Protein AF-0000000066905553 (afdb_homodimer)

pLDDT: mean 80.21, std 18.86, range [17.53, 97.38]

Structure (mmCIF, N/CA/C/O backbone):
data_AF-0000000066905553-model_v1
#
loop_
_entity.id
_entity.type
_entity.pdbx_description
1 polymer 'WD40 domain containing protein'
#
loop_
_atom_site.group_PDB
_atom_site.id
_atom_site.type_symbol
_atom_site.label_atom_id
_atom_site.label_alt_id
_atom_site.label_comp_id
_atom_site.label_asym_id
_atom_site.label_entity_id
_atom_site.label_seq_id
_atom_site.pdbx_PDB_ins_code
_atom_site.Cartn_x
_atom_site.Cartn_y
_atom_site.Cartn_z
_atom_site.occupancy
_atom_site.B_iso_or_equiv
_atom_site.auth_seq_id
_atom_site.auth_comp_id
_atom_site.auth_asym_id
_atom_site.auth_atom_id
_atom_site.pdbx_PDB_model_num
ATOM 1 N N . MET A 1 1 ? 12.062 -61.875 -35.531 1 79.12 1 MET A N 1
ATOM 2 C CA . MET A 1 1 ? 11.742 -60.438 -35.594 1 79.12 1 MET A CA 1
ATOM 3 C C . MET A 1 1 ? 12.578 -59.656 -34.594 1 79.12 1 MET A C 1
ATOM 5 O O . MET A 1 1 ? 12.805 -60.094 -33.469 1 79.12 1 MET A O 1
ATOM 9 N N . PRO A 1 2 ? 13.055 -58.531 -35.031 1 81.12 2 PRO A N 1
ATOM 10 C CA . PRO A 1 2 ? 13.914 -57.719 -34.156 1 81.12 2 PRO A CA 1
ATOM 11 C C . PRO A 1 2 ? 13.195 -57.219 -32.906 1 81.12 2 PRO A C 1
ATOM 13 O O . PRO A 1 2 ? 12.023 -56.812 -32.969 1 81.12 2 PRO A O 1
ATOM 16 N N . LYS A 1 3 ? 13.742 -57.344 -31.781 1 88.19 3 LYS A N 1
ATOM 17 C CA . LYS A 1 3 ? 13.195 -56.938 -30.5 1 88.19 3 LYS A CA 1
ATOM 18 C C . LYS A 1 3 ? 14.297 -56.844 -29.438 1 88.19 3 LYS A C 1
ATOM 20 O O . LYS A 1 3 ? 15.398 -57.344 -29.641 1 88.19 3 LYS A O 1
ATOM 25 N N . ALA A 1 4 ? 14.047 -56.125 -28.531 1 88.38 4 ALA A N 1
ATOM 26 C CA . ALA A 1 4 ? 14.977 -56.031 -27.406 1 88.38 4 ALA A CA 1
ATOM 27 C C . ALA A 1 4 ? 14.305 -56.469 -26.109 1 88.38 4 ALA A C 1
ATOM 29 O O . ALA A 1 4 ? 13.141 -56.125 -25.859 1 88.38 4 ALA A O 1
ATOM 30 N N . ILE A 1 5 ? 14.891 -57.25 -25.406 1 88.31 5 ILE A N 1
ATOM 31 C CA . ILE A 1 5 ? 14.406 -57.656 -24.094 1 88.31 5 ILE A CA 1
ATOM 32 C C . ILE A 1 5 ? 15.109 -56.812 -23.016 1 88.31 5 ILE A C 1
ATOM 34 O O . ILE A 1 5 ? 16.344 -56.844 -22.922 1 88.31 5 ILE A O 1
ATOM 38 N N . GLY A 1 6 ? 14.32 -56.156 -22.281 1 85.56 6 GLY A N 1
ATOM 39 C CA . GLY A 1 6 ? 14.859 -55.25 -21.297 1 85.56 6 GLY A CA 1
ATOM 40 C C . GLY A 1 6 ? 15.305 -55.906 -20.016 1 85.56 6 GLY A C 1
ATOM 41 O O . GLY A 1 6 ? 14.961 -57.062 -19.75 1 85.56 6 GLY A O 1
ATOM 42 N N . GLY A 1 7 ? 16.094 -55.125 -19.25 1 86.06 7 GLY A N 1
ATOM 43 C CA . GLY A 1 7 ? 16.562 -55.562 -17.938 1 86.06 7 GLY A CA 1
ATOM 44 C C . GLY A 1 7 ? 16.406 -54.5 -16.859 1 86.06 7 GLY A C 1
ATOM 45 O O . GLY A 1 7 ? 15.32 -53.938 -16.719 1 86.06 7 GLY A O 1
ATOM 46 N N . PHE A 1 8 ? 17.469 -54.219 -16.125 1 86 8 PHE A N 1
ATOM 47 C CA . PHE A 1 8 ? 17.453 -53.25 -15.047 1 86 8 PHE A CA 1
ATOM 48 C C . PHE A 1 8 ? 17.25 -51.844 -15.586 1 86 8 PHE A C 1
ATOM 50 O O . PHE A 1 8 ? 17.766 -51.5 -16.656 1 86 8 PHE A O 1
ATOM 57 N N . LEU A 1 9 ? 16.453 -51.094 -14.898 1 89.75 9 LEU A N 1
ATOM 58 C CA . LEU A 1 9 ? 16.156 -49.719 -15.32 1 89.75 9 LEU A CA 1
ATOM 59 C C . LEU A 1 9 ? 17.141 -48.75 -14.719 1 89.75 9 LEU A C 1
ATOM 61 O O . LEU A 1 9 ? 17.766 -49.031 -13.695 1 89.75 9 LEU A O 1
ATOM 65 N N . SER A 1 10 ? 17.281 -47.625 -15.445 1 88.25 10 SER A N 1
ATOM 66 C CA . SER A 1 10 ? 18.094 -46.531 -14.945 1 88.25 10 SER A CA 1
ATOM 67 C C . SER A 1 10 ? 17.297 -45.625 -14.016 1 88.25 10 SER A C 1
ATOM 69 O O . SER A 1 10 ? 16.062 -45.625 -14.039 1 88.25 10 SER A O 1
ATOM 71 N N . ASN A 1 11 ? 17.984 -44.844 -13.195 1 87.31 11 ASN A N 1
ATOM 72 C CA . ASN A 1 11 ? 17.328 -43.875 -12.305 1 87.31 11 ASN A CA 1
ATOM 73 C C . ASN A 1 11 ? 16.609 -42.781 -13.078 1 87.31 11 ASN A C 1
ATOM 75 O O . ASN A 1 11 ? 15.633 -42.219 -12.594 1 87.31 11 ASN A O 1
ATOM 79 N N . LEU A 1 12 ? 17.031 -42.5 -14.289 1 89.31 12 LEU A N 1
ATOM 80 C CA . LEU A 1 12 ? 16.422 -41.438 -15.094 1 89.31 12 LEU A CA 1
ATOM 81 C C . LEU A 1 12 ? 15.109 -41.938 -15.703 1 89.31 12 LEU A C 1
ATOM 83 O O . LEU A 1 12 ? 14.305 -41.125 -16.188 1 89.31 12 LEU A O 1
ATOM 87 N N . ASN A 1 13 ? 14.867 -43.25 -15.641 1 91.88 13 ASN A N 1
ATOM 88 C CA . ASN A 1 13 ? 13.617 -43.812 -16.156 1 91.88 13 ASN A CA 1
ATOM 89 C C . ASN A 1 13 ? 12.508 -43.781 -15.102 1 91.88 13 ASN A C 1
ATOM 91 O O . ASN A 1 13 ? 11.391 -44.219 -15.352 1 91.88 13 ASN A O 1
ATOM 95 N N . SER A 1 14 ? 12.805 -43.219 -14.031 1 90.69 14 SER A N 1
ATOM 96 C CA . SER A 1 14 ? 11.789 -43.125 -12.984 1 90.69 14 SER A CA 1
ATOM 97 C C . SER A 1 14 ? 10.633 -42.25 -13.406 1 90.69 14 SER A C 1
ATOM 99 O O . SER A 1 14 ? 10.852 -41.156 -13.945 1 90.69 14 SER A O 1
ATOM 101 N N . GLY A 1 15 ? 9.438 -42.75 -13.297 1 89.38 15 GLY A N 1
ATOM 102 C CA . GLY A 1 15 ? 8.258 -41.969 -13.617 1 89.38 15 GLY A CA 1
ATOM 103 C C . GLY A 1 15 ? 7.855 -42.062 -15.078 1 89.38 15 GLY A C 1
ATOM 104 O O . GLY A 1 15 ? 6.922 -41.406 -15.516 1 89.38 15 GLY A O 1
ATOM 105 N N . SER A 1 16 ? 8.508 -42.844 -15.867 1 93.31 16 SER A N 1
ATOM 106 C CA . SER A 1 16 ? 8.211 -42.969 -17.297 1 93.31 16 SER A CA 1
ATOM 107 C C . SER A 1 16 ? 7.27 -44.125 -17.547 1 93.31 16 SER A C 1
ATOM 109 O O . SER A 1 16 ? 7.574 -45 -18.359 1 93.31 16 SER A O 1
ATOM 111 N N . LEU A 1 17 ? 6.234 -44.312 -16.859 1 95.06 17 LEU A N 1
ATOM 112 C CA . LEU A 1 17 ? 5.254 -45.375 -17.031 1 95.06 17 LEU A CA 1
ATOM 113 C C . LEU A 1 17 ? 3.848 -44.812 -17.172 1 95.06 17 LEU A C 1
ATOM 115 O O . LEU A 1 17 ? 3.486 -43.844 -16.469 1 95.06 17 LEU A O 1
ATOM 119 N N . GLU A 1 18 ? 3.104 -45.469 -18.141 1 94.94 18 GLU A N 1
ATOM 120 C CA . GLU A 1 18 ? 1.691 -45.125 -18.25 1 94.94 18 GLU A CA 1
ATOM 121 C C . GLU A 1 18 ? 0.873 -46.312 -18.75 1 94.94 18 GLU A C 1
ATOM 123 O O . GLU A 1 18 ? 1.314 -47.062 -19.625 1 94.94 18 GLU A O 1
ATOM 128 N N . TRP A 1 19 ? -0.164 -46.469 -18.062 1 94.94 19 TRP A N 1
ATOM 129 C CA . TRP A 1 19 ? -1.174 -47.406 -18.5 1 94.94 19 TRP A CA 1
ATOM 130 C C . TRP A 1 19 ? -2.195 -46.75 -19.406 1 94.94 19 TRP A C 1
ATOM 132 O O . TRP A 1 19 ? -2.918 -45.844 -19 1 94.94 19 TRP A O 1
ATOM 142 N N . GLY A 1 20 ? -2.246 -47.156 -20.688 1 91.12 20 GLY A N 1
ATOM 143 C CA . GLY A 1 20 ? -3.156 -46.562 -21.656 1 91.12 20 GLY A CA 1
ATOM 144 C C . GLY A 1 20 ? -4.566 -47.125 -21.562 1 91.12 20 GLY A C 1
ATOM 145 O O . GLY A 1 20 ? -4.777 -48.219 -21.016 1 91.12 20 GLY A O 1
ATOM 146 N N . TRP A 1 21 ? -5.539 -46.375 -22.094 1 89.12 21 TRP A N 1
ATOM 147 C CA . TRP A 1 21 ? -6.934 -46.812 -22.141 1 89.12 21 TRP A CA 1
ATOM 148 C C . TRP A 1 21 ? -7.09 -48.031 -23.031 1 89.12 21 TRP A C 1
ATOM 150 O O . TRP A 1 21 ? -8.102 -48.75 -22.969 1 89.12 21 TRP A O 1
ATOM 160 N N . ASN A 1 22 ? -6.105 -48.281 -23.812 1 85.88 22 ASN A N 1
ATOM 161 C CA . ASN A 1 22 ? -6.121 -49.406 -24.75 1 85.88 22 ASN A CA 1
ATOM 162 C C . ASN A 1 22 ? -5.707 -50.719 -24.062 1 85.88 22 ASN A C 1
ATOM 164 O O . ASN A 1 22 ? -5.766 -51.781 -24.672 1 85.88 22 ASN A O 1
ATOM 168 N N . GLY A 1 23 ? -5.242 -50.594 -22.891 1 88.44 23 GLY A N 1
ATOM 169 C CA . GLY A 1 23 ? -4.879 -51.781 -22.156 1 88.44 23 GLY A CA 1
ATOM 170 C C . GLY A 1 23 ? -3.398 -52.125 -22.234 1 88.44 23 GLY A C 1
ATOM 171 O O . GLY A 1 23 ? -2.957 -53.156 -21.734 1 88.44 23 GLY A O 1
ATOM 172 N N . PHE A 1 24 ? -2.67 -51.281 -22.875 1 93.44 24 PHE A N 1
ATOM 173 C CA . PHE A 1 24 ? -1.233 -51.5 -22.984 1 93.44 24 PHE A CA 1
ATOM 174 C C . PHE A 1 24 ? -0.478 -50.688 -21.953 1 93.44 24 PHE A C 1
ATOM 176 O O . PHE A 1 24 ? -0.907 -49.562 -21.594 1 93.44 24 PHE A O 1
ATOM 183 N N . LEU A 1 25 ? 0.593 -51.281 -21.5 1 95.12 25 LEU A N 1
ATOM 184 C CA . LEU A 1 25 ? 1.521 -50.625 -20.609 1 95.12 25 LEU A CA 1
ATOM 185 C C . LEU A 1 25 ? 2.795 -50.219 -21.344 1 95.12 25 LEU A C 1
ATOM 187 O O . LEU A 1 25 ? 3.34 -51 -22.125 1 95.12 25 LEU A O 1
ATOM 191 N N . ALA A 1 26 ? 3.184 -49 -21.172 1 96.19 26 ALA A N 1
ATOM 192 C CA . ALA A 1 26 ? 4.438 -48.562 -21.781 1 96.19 26 ALA A CA 1
ATOM 193 C C . ALA A 1 26 ? 5.344 -47.906 -20.734 1 96.19 26 ALA A C 1
ATOM 195 O O . ALA A 1 26 ? 4.875 -47.188 -19.859 1 96.19 26 ALA A O 1
ATOM 196 N N . PHE A 1 27 ? 6.598 -48.25 -20.719 1 94.88 27 PHE A N 1
ATOM 197 C CA . PHE A 1 27 ? 7.566 -47.562 -19.859 1 94.88 27 PHE A CA 1
ATOM 198 C C . PHE A 1 27 ? 8.938 -47.531 -20.531 1 94.88 27 PHE A C 1
ATOM 200 O O . PHE A 1 27 ? 9.172 -48.188 -21.531 1 94.88 27 PHE A O 1
ATOM 207 N N . GLY A 1 28 ? 9.758 -46.656 -20.031 1 93.44 28 GLY A N 1
ATOM 208 C CA . GLY A 1 28 ? 11.102 -46.5 -20.562 1 93.44 28 GLY A CA 1
ATOM 209 C C . GLY A 1 28 ? 12.117 -47.406 -19.906 1 93.44 28 GLY A C 1
ATOM 210 O O . GLY A 1 28 ? 12.086 -47.594 -18.688 1 93.44 28 GLY A O 1
ATOM 211 N N . CYS A 1 29 ? 12.852 -48.031 -20.672 1 91.94 29 CYS A N 1
ATOM 212 C CA . CYS A 1 29 ? 14.023 -48.781 -20.25 1 91.94 29 CYS A CA 1
ATOM 213 C C . CYS A 1 29 ? 15.289 -48.25 -20.922 1 91.94 29 CYS A C 1
ATOM 215 O O . CYS A 1 29 ? 15.57 -48.594 -22.078 1 91.94 29 CYS A O 1
ATOM 217 N N . HIS A 1 30 ? 16.062 -47.438 -20.188 1 91.38 30 HIS A N 1
ATOM 218 C CA . HIS A 1 30 ? 17.203 -46.719 -20.734 1 91.38 30 HIS A CA 1
ATOM 219 C C . HIS A 1 30 ? 16.797 -45.906 -21.953 1 91.38 30 HIS A C 1
ATOM 221 O O . HIS A 1 30 ? 15.945 -45.031 -21.844 1 91.38 30 HIS A O 1
ATOM 227 N N . SER A 1 31 ? 17.281 -46.219 -23.141 1 90.69 31 SER A N 1
ATOM 228 C CA . SER A 1 31 ? 16.938 -45.438 -24.328 1 90.69 31 SER A CA 1
ATOM 229 C C . SER A 1 31 ? 15.82 -46.125 -25.125 1 90.69 31 SER A C 1
ATOM 231 O O . SER A 1 31 ? 15.461 -45.656 -26.203 1 90.69 31 SER A O 1
ATOM 233 N N . LEU A 1 32 ? 15.211 -47.156 -24.578 1 92.19 32 LEU A N 1
ATOM 234 C CA . LEU A 1 32 ? 14.164 -47.906 -25.281 1 92.19 32 LEU A CA 1
ATOM 235 C C . LEU A 1 32 ? 12.812 -47.719 -24.594 1 92.19 32 LEU A C 1
ATOM 237 O O . LEU A 1 32 ? 12.75 -47.406 -23.406 1 92.19 32 LEU A O 1
ATOM 241 N N . VAL A 1 33 ? 11.773 -47.812 -25.406 1 95.06 33 VAL A N 1
ATOM 242 C CA . VAL A 1 33 ? 10.414 -47.875 -24.891 1 95.06 33 VAL A CA 1
ATOM 243 C C . VAL A 1 33 ? 9.867 -49.281 -25.016 1 95.06 33 VAL A C 1
ATOM 245 O O . VAL A 1 33 ? 9.828 -49.844 -26.109 1 95.06 33 VAL A O 1
ATOM 248 N N . VAL A 1 34 ? 9.516 -49.812 -23.938 1 94 34 VAL A N 1
ATOM 249 C CA . VAL A 1 34 ? 8.992 -51.156 -23.938 1 94 34 VAL A CA 1
ATOM 250 C C . VAL A 1 34 ? 7.484 -51.125 -23.688 1 94 34 VAL A C 1
ATOM 252 O O . VAL A 1 34 ? 6.996 -50.375 -22.844 1 94 34 VAL A O 1
ATOM 255 N N . VAL A 1 35 ? 6.746 -51.875 -24.438 1 94.31 35 VAL A N 1
ATOM 256 C CA . VAL A 1 35 ? 5.289 -51.938 -24.359 1 94.31 35 VAL A CA 1
ATOM 257 C C . VAL A 1 35 ? 4.844 -53.344 -23.984 1 94.31 35 VAL A C 1
ATOM 259 O O . VAL A 1 35 ? 5.211 -54.312 -24.656 1 94.31 35 VAL A O 1
ATOM 262 N N . TYR A 1 36 ? 4.113 -53.469 -22.922 1 93.25 36 TYR A N 1
ATOM 263 C CA . TYR A 1 36 ? 3.547 -54.719 -22.453 1 93.25 36 TYR A CA 1
ATOM 264 C C . TYR A 1 36 ? 2.027 -54.719 -22.562 1 93.25 36 TYR A C 1
ATOM 266 O O . TYR A 1 36 ? 1.408 -53.656 -22.547 1 93.25 36 TYR A O 1
ATOM 274 N N . HIS A 1 37 ? 1.433 -55.875 -22.844 1 92.62 37 HIS A N 1
ATOM 275 C CA . HIS A 1 37 ? -0.01 -56 -22.672 1 92.62 37 HIS A CA 1
ATOM 276 C C . HIS A 1 37 ? -0.377 -56.188 -21.203 1 92.62 37 HIS A C 1
ATOM 278 O O . HIS A 1 37 ? 0.113 -57.125 -20.562 1 92.62 37 HIS A O 1
ATOM 284 N N . ALA A 1 38 ? -1.114 -55.438 -20.672 1 91.25 38 ALA A N 1
ATOM 285 C CA . ALA A 1 38 ? -1.351 -55.375 -19.234 1 91.25 38 ALA A CA 1
ATOM 286 C C . ALA A 1 38 ? -2.012 -56.656 -18.734 1 91.25 38 ALA A C 1
ATOM 288 O O . ALA A 1 38 ? -1.749 -57.094 -17.609 1 91.25 38 ALA A O 1
ATOM 289 N N . GLU A 1 39 ? -2.881 -57.219 -19.422 1 87.12 39 GLU A N 1
ATOM 290 C CA . GLU A 1 39 ? -3.617 -58.406 -18.953 1 87.12 39 GLU A CA 1
ATOM 291 C C . GLU A 1 39 ? -2.762 -59.656 -19.031 1 87.12 39 GLU A C 1
ATOM 293 O O . GLU A 1 39 ? -2.709 -60.438 -18.078 1 87.12 39 GLU A O 1
ATOM 298 N N . THR A 1 40 ? -2.096 -59.844 -20.141 1 87.31 40 THR A N 1
ATOM 299 C CA . THR A 1 40 ? -1.306 -61.031 -20.328 1 87.31 40 THR A CA 1
ATOM 300 C C . THR A 1 40 ? 0.124 -60.844 -19.844 1 87.31 40 THR A C 1
ATOM 302 O O . THR A 1 40 ? 0.861 -61.812 -19.641 1 87.31 40 THR A O 1
ATOM 305 N N . MET A 1 41 ? 0.552 -59.719 -19.656 1 88.69 41 MET A N 1
ATOM 306 C CA . MET A 1 41 ? 1.899 -59.375 -19.219 1 88.69 41 MET A CA 1
ATOM 307 C C . MET A 1 41 ? 2.943 -59.875 -20.203 1 88.69 41 MET A C 1
ATOM 309 O O . MET A 1 41 ? 4.012 -60.344 -19.797 1 88.69 41 MET A O 1
ATOM 313 N N . ASN A 1 42 ? 2.592 -59.844 -21.438 1 88 42 ASN A N 1
ATOM 314 C CA . ASN A 1 42 ? 3.537 -60.188 -22.5 1 88 42 ASN A CA 1
ATOM 315 C C . ASN A 1 42 ? 4.148 -58.969 -23.141 1 88 42 ASN A C 1
ATOM 317 O O . ASN A 1 42 ? 3.482 -57.938 -23.297 1 88 42 ASN A O 1
ATOM 321 N N . LEU A 1 43 ? 5.434 -59.094 -23.469 1 89.81 43 LEU A N 1
ATOM 322 C CA . LEU A 1 43 ? 6.105 -58.031 -24.203 1 89.81 43 LEU A CA 1
ATOM 323 C C . LEU A 1 43 ? 5.598 -57.969 -25.641 1 89.81 43 LEU A C 1
ATOM 325 O O . LEU A 1 43 ? 5.703 -58.938 -26.391 1 89.81 43 LEU A O 1
ATOM 329 N N . VAL A 1 44 ? 5.047 -56.875 -25.953 1 90.19 44 VAL A N 1
ATOM 330 C CA . VAL A 1 44 ? 4.41 -56.719 -27.25 1 90.19 44 VAL A CA 1
ATOM 331 C C . VAL A 1 44 ? 5.348 -55.969 -28.203 1 90.19 44 VAL A C 1
ATOM 333 O O . VAL A 1 44 ? 5.441 -56.312 -29.391 1 90.19 44 VAL A O 1
ATOM 336 N N . GLN A 1 45 ? 5.914 -54.938 -27.703 1 91 45 GLN A N 1
ATOM 337 C CA . GLN A 1 45 ? 6.707 -54.094 -28.594 1 91 45 GLN A CA 1
ATOM 338 C C . GLN A 1 45 ? 7.863 -53.438 -27.844 1 91 45 GLN A C 1
ATOM 340 O O . GLN A 1 45 ? 7.801 -53.25 -26.625 1 91 45 GLN A O 1
ATOM 345 N N . THR A 1 46 ? 8.938 -53.281 -28.547 1 92.38 46 THR A N 1
ATOM 346 C CA . THR A 1 46 ? 10.055 -52.469 -28.094 1 92.38 46 THR A CA 1
ATOM 347 C C . THR A 1 46 ? 10.406 -51.375 -29.125 1 92.38 46 THR A C 1
ATOM 349 O O . THR A 1 46 ? 10.57 -51.688 -30.312 1 92.38 46 THR A O 1
ATOM 352 N N . LEU A 1 47 ? 10.438 -50.188 -28.703 1 93.56 47 LEU A N 1
ATOM 353 C CA . LEU A 1 47 ? 10.672 -49.062 -29.609 1 93.56 47 LEU A CA 1
ATOM 354 C C . LEU A 1 47 ? 12.039 -48.438 -29.359 1 93.56 47 LEU A C 1
ATOM 356 O O . LEU A 1 47 ? 12.305 -47.938 -28.266 1 93.56 47 LEU A O 1
ATOM 360 N N . ALA A 1 48 ? 12.82 -48.469 -30.438 1 89.94 48 ALA A N 1
ATOM 361 C CA . ALA A 1 48 ? 14.156 -47.875 -30.375 1 89.94 48 ALA A CA 1
ATOM 362 C C . ALA A 1 48 ? 14.25 -46.625 -31.234 1 89.94 48 ALA A C 1
ATOM 364 O O . ALA A 1 48 ? 13.906 -46.656 -32.406 1 89.94 48 ALA A O 1
ATOM 365 N N . GLY A 1 49 ? 14.477 -45.531 -30.734 1 86.62 49 GLY A N 1
ATOM 366 C CA . GLY A 1 49 ? 14.648 -44.312 -31.5 1 86.62 49 GLY A CA 1
ATOM 367 C C . GLY A 1 49 ? 15.312 -43.219 -30.703 1 86.62 49 GLY A C 1
ATOM 368 O O . GLY A 1 49 ? 15.875 -42.281 -31.266 1 86.62 49 GLY A O 1
ATOM 369 N N . HIS A 1 50 ? 15.305 -43.375 -29.375 1 89.44 50 HIS A N 1
ATOM 370 C CA . HIS A 1 50 ? 15.852 -42.344 -28.516 1 89.44 50 HIS A CA 1
ATOM 371 C C . HIS A 1 50 ? 17.359 -42.5 -28.328 1 89.44 50 HIS A C 1
ATOM 373 O O . HIS A 1 50 ? 17.859 -43.625 -28.297 1 89.44 50 HIS A O 1
ATOM 379 N N . GLY A 1 51 ? 18.109 -41.375 -28.297 1 82.69 51 GLY A N 1
ATOM 380 C CA . GLY A 1 51 ? 19.531 -41.406 -28 1 82.69 51 GLY A CA 1
ATOM 381 C C . GLY A 1 51 ? 19.828 -41.281 -26.516 1 82.69 51 GLY A C 1
ATOM 382 O O . GLY A 1 51 ? 20.844 -41.812 -26.047 1 82.69 51 GLY A O 1
ATOM 383 N N . GLY A 1 52 ? 18.984 -40.656 -25.781 1 87.81 52 GLY A N 1
ATOM 384 C CA . GLY A 1 52 ? 19.141 -40.562 -24.344 1 87.81 52 GLY A CA 1
ATOM 385 C C . GLY A 1 52 ? 18.172 -41.438 -23.578 1 87.81 52 GLY A C 1
ATOM 386 O O . GLY A 1 52 ? 17.453 -42.219 -24.172 1 87.81 52 GLY A O 1
ATOM 387 N N . TYR A 1 53 ? 18.188 -41.375 -22.25 1 91.69 53 TYR A N 1
ATOM 388 C CA . TYR A 1 53 ? 17.297 -42.156 -21.391 1 91.69 53 TYR A CA 1
ATOM 389 C C . TYR A 1 53 ? 15.867 -41.656 -21.5 1 91.69 53 TYR A C 1
ATOM 391 O O . TYR A 1 53 ? 15.633 -40.438 -21.531 1 91.69 53 TYR A O 1
ATOM 399 N N . VAL A 1 54 ? 14.945 -42.5 -21.656 1 94.56 54 VAL A N 1
ATOM 400 C CA . VAL A 1 54 ? 13.539 -42.125 -21.719 1 94.56 54 VAL A CA 1
ATOM 401 C C . VAL A 1 54 ? 13.062 -41.656 -20.344 1 94.56 54 VAL A C 1
ATOM 403 O O . VAL A 1 54 ? 13.188 -42.375 -19.359 1 94.56 54 VAL A O 1
ATOM 406 N N . VAL A 1 55 ? 12.531 -40.5 -20.312 1 94 55 VAL A N 1
ATOM 407 C CA . VAL A 1 55 ? 12.164 -39.906 -19.031 1 94 55 VAL A CA 1
ATOM 408 C C . VAL A 1 55 ? 10.648 -39.906 -18.875 1 94 55 VAL A C 1
ATOM 410 O O . VAL A 1 55 ? 10.133 -39.875 -17.766 1 94 55 VAL A O 1
ATOM 413 N N . LYS A 1 56 ? 9.898 -39.781 -20 1 95.06 56 LYS A N 1
ATOM 414 C CA . LYS A 1 56 ? 8.445 -39.719 -19.922 1 95.06 56 LYS A CA 1
ATOM 415 C C . LYS A 1 56 ? 7.789 -40.406 -21.109 1 95.06 56 LYS A C 1
ATOM 417 O O . LYS A 1 56 ? 8.312 -40.406 -22.219 1 95.06 56 LYS A O 1
ATOM 422 N N . VAL A 1 57 ? 6.664 -41.031 -20.812 1 96.19 57 VAL A N 1
ATOM 423 C CA . VAL A 1 57 ? 5.84 -41.688 -21.828 1 96.19 57 VAL A CA 1
ATOM 424 C C . VAL A 1 57 ? 4.371 -41.344 -21.609 1 96.19 57 VAL A C 1
ATOM 426 O O . VAL A 1 57 ? 3.895 -41.344 -20.469 1 96.19 57 VAL A O 1
ATOM 429 N N . ARG A 1 58 ? 3.672 -40.969 -22.688 1 95.06 58 ARG A N 1
ATOM 430 C CA . ARG A 1 58 ? 2.256 -40.656 -22.562 1 95.06 58 ARG A CA 1
ATOM 431 C C . ARG A 1 58 ? 1.454 -41.219 -23.734 1 95.06 58 ARG A C 1
ATOM 433 O O . ARG A 1 58 ? 1.799 -41.031 -24.891 1 95.06 58 ARG A O 1
ATOM 440 N N . TRP A 1 59 ? 0.405 -41.906 -23.344 1 92.44 59 TRP A N 1
ATOM 441 C CA . TRP A 1 59 ? -0.497 -42.469 -24.344 1 92.44 59 TRP A CA 1
ATOM 442 C C . TRP A 1 59 ? -1.485 -41.406 -24.828 1 92.44 59 TRP A C 1
ATOM 444 O O . TRP A 1 59 ? -1.976 -40.594 -24.031 1 92.44 59 TRP A O 1
ATOM 454 N N . TYR A 1 60 ? -1.743 -41.469 -26.094 1 88.5 60 TYR A N 1
ATOM 455 C CA . TYR A 1 60 ? -2.797 -40.625 -26.656 1 88.5 60 TYR A CA 1
ATOM 456 C C . TYR A 1 60 ? -4.164 -41.281 -26.469 1 88.5 60 TYR A C 1
ATOM 458 O O . TYR A 1 60 ? -4.297 -42.5 -26.547 1 88.5 60 TYR A O 1
ATOM 466 N N . LYS A 1 61 ? -5.145 -40.469 -26.094 1 77.38 61 LYS A N 1
ATOM 467 C CA . LYS A 1 61 ? -6.496 -41 -25.938 1 77.38 61 LYS A CA 1
ATOM 468 C C . LYS A 1 61 ? -7.234 -41.031 -27.281 1 77.38 61 LYS A C 1
ATOM 470 O O . LYS A 1 61 ? -7.676 -40 -27.781 1 77.38 61 LYS A O 1
ATOM 475 N N . GLU A 1 62 ? -7.258 -42.188 -27.875 1 65.44 62 GLU A N 1
ATOM 476 C CA . GLU A 1 62 ? -7.906 -42.344 -29.172 1 65.44 62 GLU A CA 1
ATOM 477 C C . GLU A 1 62 ? -9.414 -42.531 -29.016 1 65.44 62 GLU A C 1
ATOM 479 O O . GLU A 1 62 ? -9.859 -43.281 -28.141 1 65.44 62 GLU A O 1
ATOM 484 N N . ASN A 1 63 ? -10.203 -41.656 -29.5 1 63.72 63 ASN A N 1
ATOM 485 C CA . ASN A 1 63 ? -11.641 -41.906 -29.516 1 63.72 63 ASN A CA 1
ATOM 486 C C . ASN A 1 63 ? -12.047 -42.844 -30.625 1 63.72 63 ASN A C 1
ATOM 488 O O . ASN A 1 63 ? -11.539 -42.75 -31.75 1 63.72 63 ASN A O 1
ATOM 492 N N . THR A 1 64 ? -12.531 -44.031 -30.234 1 62.09 64 THR A N 1
ATOM 493 C CA . THR A 1 64 ? -12.938 -45.062 -31.156 1 62.09 64 THR A CA 1
ATOM 494 C C . THR A 1 64 ? -13.914 -44.531 -32.188 1 62.09 64 THR A C 1
ATOM 496 O O . THR A 1 64 ? -14.664 -43.562 -31.906 1 62.09 64 THR A O 1
ATOM 499 N N . PRO A 1 65 ? -13.609 -44.844 -33.5 1 58.34 65 PRO A N 1
ATOM 500 C CA . PRO A 1 65 ? -14.398 -44.375 -34.625 1 58.34 65 PRO A CA 1
ATOM 501 C C . PRO A 1 65 ? -15.906 -44.562 -34.406 1 58.34 65 PRO A C 1
ATOM 503 O O . PRO A 1 65 ? -16.344 -45.625 -34 1 58.34 65 PRO A O 1
ATOM 506 N N . ARG A 1 66 ? -16.688 -43.625 -34.125 1 57.91 66 ARG A N 1
ATOM 507 C CA . ARG A 1 66 ? -18.141 -43.781 -34.031 1 57.91 66 ARG A CA 1
ATOM 508 C C . ARG A 1 66 ? -18.828 -43.406 -35.344 1 57.91 66 ARG A C 1
ATOM 510 O O . ARG A 1 66 ? -20.016 -43.688 -35.531 1 57.91 66 ARG A O 1
ATOM 517 N N . ASP A 1 67 ? -18.281 -42.5 -36.188 1 52.78 67 ASP A N 1
ATOM 518 C CA . ASP A 1 67 ? -18.938 -42.125 -37.438 1 52.78 67 ASP A CA 1
ATOM 519 C C . ASP A 1 67 ? -18.25 -42.781 -38.625 1 52.78 67 ASP A C 1
ATOM 521 O O . ASP A 1 67 ? -17.016 -42.875 -38.656 1 52.78 67 ASP A O 1
ATOM 525 N N . SER A 1 68 ? -19.016 -43.75 -39.25 1 45.53 68 SER A N 1
ATOM 526 C CA . SER A 1 68 ? -18.562 -44.312 -40.5 1 45.53 68 SER A CA 1
ATOM 527 C C . SER A 1 68 ? -17.938 -43.219 -41.375 1 45.53 68 SER A C 1
ATOM 529 O O . SER A 1 68 ? -17.078 -43.531 -42.219 1 45.53 68 SER A O 1
ATOM 531 N N . SER A 1 69 ? -18.719 -42.188 -41.469 1 42.28 69 SER A N 1
ATOM 532 C CA . SER A 1 69 ? -18.391 -41.156 -42.469 1 42.28 69 SER A CA 1
ATOM 533 C C . SER A 1 69 ? -17.141 -40.375 -42.062 1 42.28 69 SER A C 1
ATOM 535 O O . SER A 1 69 ? -16.734 -39.438 -42.75 1 42.28 69 SER A O 1
ATOM 537 N N . LEU A 1 70 ? -17.172 -40.156 -40.844 1 40.78 70 LEU A N 1
ATOM 538 C CA . LEU A 1 70 ? -16.062 -39.25 -40.531 1 40.78 70 LEU A CA 1
ATOM 539 C C . LEU A 1 70 ? -14.758 -39.781 -41.125 1 40.78 70 LEU A C 1
ATOM 541 O O . LEU A 1 70 ? -14.32 -40.875 -40.812 1 40.78 70 LEU A O 1
ATOM 545 N N . VAL A 1 71 ? -14.664 -39.375 -42.281 1 38 71 VAL A N 1
ATOM 546 C CA . VAL A 1 71 ? -13.555 -39.406 -43.25 1 38 71 VAL A CA 1
ATOM 547 C C . VAL A 1 71 ? -12.242 -39.625 -42.5 1 38 71 VAL A C 1
ATOM 549 O O . VAL A 1 71 ? -12.164 -39.438 -41.281 1 38 71 VAL A O 1
ATOM 552 N N . ASP A 1 72 ? -11.102 -39.375 -43.281 1 40 72 ASP A N 1
ATOM 553 C CA . ASP A 1 72 ? -9.719 -39.625 -43.688 1 40 72 ASP A CA 1
ATOM 554 C C . ASP A 1 72 ? -8.734 -39.156 -42.625 1 40 72 ASP A C 1
ATOM 556 O O . ASP A 1 72 ? -7.539 -39.438 -42.719 1 40 72 ASP A O 1
ATOM 560 N N . SER A 1 73 ? -9.008 -37.875 -42.031 1 43.5 73 SER A N 1
ATOM 561 C CA . SER A 1 73 ? -7.758 -37.156 -41.875 1 43.5 73 SER A CA 1
ATOM 562 C C . SER A 1 73 ? -6.953 -37.688 -40.688 1 43.5 73 SER A C 1
ATOM 564 O O . SER A 1 73 ? -5.777 -37.344 -40.531 1 43.5 73 SER A O 1
ATOM 566 N N . TYR A 1 74 ? -7.742 -38.125 -39.562 1 53.09 74 TYR A N 1
ATOM 567 C CA . TYR A 1 74 ? -6.777 -38.406 -38.5 1 53.09 74 TYR A CA 1
ATOM 568 C C . TYR A 1 74 ? -6.312 -39.844 -38.531 1 53.09 74 TYR A C 1
ATOM 570 O O . TYR A 1 74 ? -7.078 -40.75 -38.906 1 53.09 74 TYR A O 1
ATOM 578 N N . ASP A 1 75 ? -5.125 -40.125 -38.625 1 65.12 75 ASP A N 1
ATOM 579 C CA . ASP A 1 75 ? -4.324 -41.344 -38.688 1 65.12 75 ASP A CA 1
ATOM 580 C C . ASP A 1 75 ? -4.738 -42.344 -37.594 1 65.12 75 ASP A C 1
ATOM 582 O O . ASP A 1 75 ? -4.902 -41.969 -36.438 1 65.12 75 ASP A O 1
ATOM 586 N N . TRP A 1 76 ? -5.66 -43.469 -37.812 1 77.88 76 TRP A N 1
ATOM 587 C CA . TRP A 1 76 ? -6.082 -44.594 -36.969 1 77.88 76 TRP A CA 1
ATOM 588 C C . TRP A 1 76 ? -4.906 -45.5 -36.688 1 77.88 76 TRP A C 1
ATOM 590 O O . TRP A 1 76 ? -4.633 -46.438 -37.438 1 77.88 76 TRP A O 1
ATOM 600 N N . TYR A 1 77 ? -4.207 -45.125 -35.656 1 84.56 77 TYR A N 1
ATOM 601 C CA . TYR A 1 77 ? -3.119 -45.969 -35.156 1 84.56 77 TYR A CA 1
ATOM 602 C C . TYR A 1 77 ? -2.893 -45.719 -33.688 1 84.56 77 TYR A C 1
ATOM 604 O O . TYR A 1 77 ? -3.406 -44.781 -33.094 1 84.56 77 TYR A O 1
ATOM 612 N N . LEU A 1 78 ? -2.34 -46.688 -33.094 1 89.62 78 LEU A N 1
ATOM 613 C CA . LEU A 1 78 ? -2.027 -46.562 -31.672 1 89.62 78 LEU A CA 1
ATOM 614 C C . LEU A 1 78 ? -0.882 -45.594 -31.453 1 89.62 78 LEU A C 1
ATOM 616 O O . LEU A 1 78 ? 0.284 -45.938 -31.656 1 89.62 78 LEU A O 1
ATOM 620 N N . ARG A 1 79 ? -1.239 -44.406 -30.891 1 90.94 79 ARG A N 1
ATOM 621 C CA . ARG A 1 79 ? -0.291 -43.312 -30.781 1 90.94 79 ARG A CA 1
ATOM 622 C C . ARG A 1 79 ? 0.243 -43.188 -29.359 1 90.94 79 ARG A C 1
ATOM 624 O O . ARG A 1 79 ? -0.518 -43.281 -28.391 1 90.94 79 ARG A O 1
ATOM 631 N N . MET A 1 80 ? 1.485 -43 -29.25 1 93.69 80 MET A N 1
ATOM 632 C CA . MET A 1 80 ? 2.148 -42.75 -27.984 1 93.69 80 MET A CA 1
ATOM 633 C C . MET A 1 80 ? 3.299 -41.781 -28.141 1 93.69 80 MET A C 1
ATOM 635 O O . MET A 1 80 ? 3.973 -41.75 -29.172 1 93.69 80 MET A O 1
ATOM 639 N N . ALA A 1 81 ? 3.469 -40.875 -27.234 1 95.69 81 ALA A N 1
ATOM 640 C CA . ALA A 1 81 ? 4.594 -39.938 -27.234 1 95.69 81 ALA A CA 1
ATOM 641 C C . ALA A 1 81 ? 5.613 -40.312 -26.172 1 95.69 81 ALA A C 1
ATOM 643 O O . ALA A 1 81 ? 5.246 -40.719 -25.062 1 95.69 81 ALA A O 1
ATOM 644 N N . SER A 1 82 ? 6.855 -40.312 -26.453 1 96.75 82 SER A N 1
ATOM 645 C CA . SER A 1 82 ? 7.945 -40.562 -25.516 1 96.75 82 SER A CA 1
ATOM 646 C C . SER A 1 82 ? 8.984 -39.438 -25.594 1 96.75 82 SER A C 1
ATOM 648 O O . SER A 1 82 ? 9.164 -38.812 -26.641 1 96.75 82 SER A O 1
ATOM 650 N N . ALA A 1 83 ? 9.547 -39.125 -24.469 1 95.75 83 ALA A N 1
ATOM 651 C CA . ALA A 1 83 ? 10.562 -38.062 -24.375 1 95.75 83 ALA A CA 1
ATOM 652 C C . ALA A 1 83 ? 11.828 -38.594 -23.703 1 95.75 83 ALA A C 1
ATOM 654 O O . ALA A 1 83 ? 11.758 -39.531 -22.891 1 95.75 83 ALA A O 1
ATOM 655 N N . ASP A 1 84 ? 12.953 -38 -24.031 1 92.38 84 ASP A N 1
ATOM 656 C CA . ASP A 1 84 ? 14.219 -38.469 -23.484 1 92.38 84 ASP A CA 1
ATOM 657 C C . ASP A 1 84 ? 14.93 -37.375 -22.703 1 92.38 84 ASP A C 1
ATOM 659 O O . ASP A 1 84 ? 14.422 -36.25 -22.609 1 92.38 84 ASP A O 1
ATOM 663 N N . SER A 1 85 ? 16.047 -37.656 -22.047 1 91.19 85 SER A N 1
ATOM 664 C CA . SER A 1 85 ? 16.812 -36.75 -21.188 1 91.19 85 SER A CA 1
ATOM 665 C C . SER A 1 85 ? 17.609 -35.75 -22.016 1 91.19 85 SER A C 1
ATOM 667 O O . SER A 1 85 ? 18.078 -34.75 -21.469 1 91.19 85 SER A O 1
ATOM 669 N N . VAL A 1 86 ? 17.703 -35.875 -23.344 1 88.81 86 VAL A N 1
ATOM 670 C CA . VAL A 1 86 ? 18.453 -34.969 -24.188 1 88.81 86 VAL A CA 1
ATOM 671 C C . VAL A 1 86 ? 17.5 -33.906 -24.75 1 88.81 86 VAL A C 1
ATOM 673 O O . VAL A 1 86 ? 17.938 -32.844 -25.172 1 88.81 86 VAL A O 1
ATOM 676 N N . GLY A 1 87 ? 16.203 -34.156 -24.703 1 90.75 87 GLY A N 1
ATOM 677 C CA . GLY A 1 87 ? 15.227 -33.188 -25.141 1 90.75 87 GLY A CA 1
ATOM 678 C C . GLY A 1 87 ? 14.477 -33.594 -26.391 1 90.75 87 GLY A C 1
ATOM 679 O O . GLY A 1 87 ? 13.68 -32.844 -26.938 1 90.75 87 GLY A O 1
ATOM 680 N N . ARG A 1 88 ? 14.648 -34.781 -26.828 1 92.88 88 ARG A N 1
ATOM 681 C CA . ARG A 1 88 ? 13.984 -35.281 -28.016 1 92.88 88 ARG A CA 1
ATOM 682 C C . ARG A 1 88 ? 12.641 -35.938 -27.672 1 92.88 88 ARG A C 1
ATOM 684 O O . ARG A 1 88 ? 12.547 -36.656 -26.688 1 92.88 88 ARG A O 1
ATOM 691 N N . ILE A 1 89 ? 11.609 -35.594 -28.406 1 95.88 89 ILE A N 1
ATOM 692 C CA . ILE A 1 89 ? 10.281 -36.188 -28.266 1 95.88 89 ILE A CA 1
ATOM 693 C C . ILE A 1 89 ? 9.891 -36.906 -29.547 1 95.88 89 ILE A C 1
ATOM 695 O O . ILE A 1 89 ? 10.023 -36.375 -30.641 1 95.88 89 ILE A O 1
ATOM 699 N N . ILE A 1 90 ? 9.445 -38.125 -29.391 1 95.88 90 ILE A N 1
ATOM 700 C CA . ILE A 1 90 ? 9.055 -38.938 -30.547 1 95.88 90 ILE A CA 1
ATOM 701 C C . ILE A 1 90 ? 7.605 -39.375 -30.391 1 95.88 90 ILE A C 1
ATOM 703 O O . ILE A 1 90 ? 7.203 -39.875 -29.328 1 95.88 90 ILE A O 1
ATOM 707 N N . VAL A 1 91 ? 6.824 -39.188 -31.406 1 95.19 91 VAL A N 1
ATOM 708 C CA . VAL A 1 91 ? 5.477 -39.75 -31.5 1 95.19 91 VAL A CA 1
ATOM 709 C C . VAL A 1 91 ? 5.5 -41.031 -32.312 1 95.19 91 VAL A C 1
ATOM 711 O O . VAL A 1 91 ? 5.941 -41.031 -33.469 1 95.19 91 VAL A O 1
ATOM 714 N N . TRP A 1 92 ? 4.988 -42.062 -31.656 1 94.12 92 TRP A N 1
ATOM 715 C CA . TRP A 1 92 ? 5.117 -43.406 -32.219 1 94.12 92 TRP A CA 1
ATOM 716 C C . TRP A 1 92 ? 3.773 -43.906 -32.75 1 94.12 92 TRP A C 1
ATOM 718 O O . TRP A 1 92 ? 2.727 -43.594 -32.188 1 94.12 92 TRP A O 1
ATOM 728 N N . ASP A 1 93 ? 3.779 -44.594 -33.844 1 91.94 93 ASP A N 1
ATOM 729 C CA . ASP A 1 93 ? 2.809 -45.656 -34.125 1 91.94 93 ASP A CA 1
ATOM 730 C C . ASP A 1 93 ? 3.258 -47 -33.531 1 91.94 93 ASP A C 1
ATOM 732 O O . ASP A 1 93 ? 4.062 -47.688 -34.156 1 91.94 93 ASP A O 1
ATOM 736 N N . VAL A 1 94 ? 2.807 -47.375 -32.469 1 93.25 94 VAL A N 1
ATOM 737 C CA . VAL A 1 94 ? 3.361 -48.438 -31.641 1 93.25 94 VAL A CA 1
ATOM 738 C C . VAL A 1 94 ? 3.229 -49.781 -32.344 1 93.25 94 VAL A C 1
ATOM 740 O O . VAL A 1 94 ? 4.172 -50.594 -32.344 1 93.25 94 VAL A O 1
ATOM 743 N N . LEU A 1 95 ? 2.115 -50.062 -32.875 1 91.19 95 LEU A N 1
ATOM 744 C CA . LEU A 1 95 ? 1.887 -51.375 -33.469 1 91.19 95 LEU A CA 1
ATOM 745 C C . LEU A 1 95 ? 2.777 -51.594 -34.688 1 91.19 95 LEU A C 1
ATOM 747 O O . LEU A 1 95 ? 3.33 -52.688 -34.875 1 91.19 95 LEU A O 1
ATOM 751 N N . ARG A 1 96 ? 3.018 -50.562 -35.406 1 90.69 96 ARG A N 1
ATOM 752 C CA . ARG A 1 96 ? 3.881 -50.656 -36.562 1 90.69 96 ARG A CA 1
ATOM 753 C C . ARG A 1 96 ? 5.34 -50.406 -36.219 1 90.69 96 ARG A C 1
ATOM 755 O O . ARG A 1 96 ? 6.246 -50.719 -36.969 1 90.69 96 ARG A O 1
ATOM 762 N N . GLY A 1 97 ? 5.508 -49.906 -35.062 1 91.06 97 GLY A N 1
ATOM 763 C CA . GLY A 1 97 ? 6.859 -49.594 -34.625 1 91.06 97 GLY A CA 1
ATOM 764 C C . GLY A 1 97 ? 7.516 -48.5 -35.469 1 91.06 97 GLY A C 1
ATOM 765 O O . GLY A 1 97 ? 8.703 -48.594 -35.781 1 91.06 97 GLY A O 1
ATOM 766 N N . MET A 1 98 ? 6.738 -47.562 -35.812 1 91.38 98 MET A N 1
ATOM 767 C CA . MET A 1 98 ? 7.242 -46.469 -36.688 1 91.38 98 MET A CA 1
ATOM 768 C C . MET A 1 98 ? 7.195 -45.125 -35.969 1 91.38 98 MET A C 1
ATOM 770 O O . MET A 1 98 ? 6.27 -44.875 -35.188 1 91.38 98 MET A O 1
ATOM 774 N N . CYS A 1 99 ? 8.266 -44.406 -36.219 1 92 99 CYS A N 1
ATOM 775 C CA . CYS A 1 99 ? 8.297 -43.031 -35.75 1 92 99 CYS A CA 1
ATOM 776 C C . CYS A 1 99 ? 7.496 -42.125 -36.656 1 92 99 CYS A C 1
ATOM 778 O O . CYS A 1 99 ? 7.824 -41.969 -37.844 1 92 99 CYS A O 1
ATOM 780 N N . LYS A 1 100 ? 6.453 -41.594 -36.219 1 91.19 100 LYS A N 1
ATOM 781 C CA . LYS A 1 100 ? 5.609 -40.719 -37.031 1 91.19 100 LYS A CA 1
ATOM 782 C C . LYS A 1 100 ? 6.152 -39.312 -37.062 1 91.19 100 LYS A C 1
ATOM 784 O O . LYS A 1 100 ? 6.059 -38.625 -38.094 1 91.19 100 LYS A O 1
ATOM 789 N N . CYS A 1 101 ? 6.531 -38.844 -35.906 1 92.94 101 CYS A N 1
ATOM 790 C CA . CYS A 1 101 ? 7.047 -37.5 -35.812 1 92.94 101 CYS A CA 1
ATOM 791 C C . CYS A 1 101 ? 8.086 -37.375 -34.688 1 92.94 101 CYS A C 1
ATOM 793 O O . CYS A 1 101 ? 7.984 -38.062 -33.688 1 92.94 101 CYS A O 1
ATOM 795 N N . THR A 1 102 ? 9.133 -36.625 -34.969 1 93.5 102 THR A N 1
ATOM 796 C CA . THR A 1 102 ? 10.172 -36.344 -33.969 1 93.5 102 THR A CA 1
ATOM 797 C C . THR A 1 102 ? 10.406 -34.844 -33.844 1 93.5 102 THR A C 1
ATOM 799 O O . THR A 1 102 ? 10.5 -34.156 -34.844 1 93.5 102 THR A O 1
ATOM 802 N N . PHE A 1 103 ? 10.352 -34.344 -32.688 1 93.62 103 PHE A N 1
ATOM 803 C CA . PHE A 1 103 ? 10.594 -32.906 -32.438 1 93.62 103 PHE A CA 1
ATOM 804 C C . PHE A 1 103 ? 11.164 -32.719 -31.016 1 93.62 103 PHE A C 1
ATOM 806 O O . PHE A 1 103 ? 11.414 -33.656 -30.297 1 93.62 103 PHE A O 1
ATOM 813 N N . GLY A 1 104 ? 11.531 -31.578 -30.609 1 89.94 104 GLY A N 1
ATOM 814 C CA . GLY A 1 104 ? 12.07 -31.234 -29.312 1 89.94 104 GLY A CA 1
ATOM 815 C C . GLY A 1 104 ? 13.008 -30.047 -29.344 1 89.94 104 GLY A C 1
ATOM 816 O O . GLY A 1 104 ? 13.172 -29.422 -30.391 1 89.94 104 GLY A O 1
ATOM 817 N N . GLU A 1 105 ? 13.391 -29.641 -28.188 1 85.81 105 GLU A N 1
ATOM 818 C CA . GLU A 1 105 ? 14.398 -28.594 -28.031 1 85.81 105 GLU A CA 1
ATOM 819 C C . GLU A 1 105 ? 15.781 -29.188 -27.766 1 85.81 105 GLU A C 1
ATOM 821 O O . GLU A 1 105 ? 15.984 -29.875 -26.766 1 85.81 105 GLU A O 1
ATOM 826 N N . PRO A 1 106 ? 16.609 -28.844 -28.641 1 82.25 106 PRO A N 1
ATOM 827 C CA . PRO A 1 106 ? 17.938 -29.453 -28.5 1 82.25 106 PRO A CA 1
ATOM 828 C C . PRO A 1 106 ? 18.609 -29.062 -27.188 1 82.25 106 PRO A C 1
ATOM 830 O O . PRO A 1 106 ? 18.562 -27.906 -26.781 1 82.25 106 PRO A O 1
ATOM 833 N N . SER A 1 107 ? 19.125 -30 -26.438 1 82.75 107 SER A N 1
ATOM 834 C CA . SER A 1 107 ? 19.906 -29.875 -25.219 1 82.75 107 SER A CA 1
ATOM 835 C C . SER A 1 107 ? 19.047 -29.344 -24.062 1 82.75 107 SER A C 1
ATOM 837 O O . SER A 1 107 ? 19.547 -28.688 -23.156 1 82.75 107 SER A O 1
ATOM 839 N N . ALA A 1 108 ? 17.812 -29.422 -24.203 1 90.38 108 ALA A N 1
ATOM 840 C CA . ALA A 1 108 ? 16.891 -29.078 -23.125 1 90.38 108 ALA A CA 1
ATOM 841 C C . ALA A 1 108 ? 16.062 -30.281 -22.688 1 90.38 108 ALA A C 1
ATOM 843 O O . ALA A 1 108 ? 15.016 -30.562 -23.297 1 90.38 108 ALA A O 1
ATOM 844 N N . PRO A 1 109 ? 16.516 -30.938 -21.703 1 90.94 109 PRO A N 1
ATOM 845 C CA . PRO A 1 109 ? 15.812 -32.125 -21.25 1 90.94 109 PRO A CA 1
ATOM 846 C C . PRO A 1 109 ? 14.344 -31.875 -20.922 1 90.94 109 PRO A C 1
ATOM 848 O O . PRO A 1 109 ? 13.984 -30.781 -20.5 1 90.94 109 PRO A O 1
ATOM 851 N N . VAL A 1 110 ? 13.445 -32.844 -21.141 1 94.31 110 VAL A N 1
ATOM 852 C CA . VAL A 1 110 ? 12.023 -32.75 -20.844 1 94.31 110 VAL A CA 1
ATOM 853 C C . VAL A 1 110 ? 11.773 -33.125 -19.391 1 94.31 110 VAL A C 1
ATOM 855 O O . VAL A 1 110 ? 12.227 -34.188 -18.922 1 94.31 110 VAL A O 1
ATOM 858 N N . ILE A 1 111 ? 11.117 -32.25 -18.703 1 91.88 111 ILE A N 1
ATOM 859 C CA . ILE A 1 111 ? 10.758 -32.5 -17.312 1 91.88 111 ILE A CA 1
ATOM 860 C C . ILE A 1 111 ? 9.414 -33.25 -17.25 1 91.88 111 ILE A C 1
ATOM 862 O O . ILE A 1 111 ? 9.266 -34.219 -16.531 1 91.88 111 ILE A O 1
ATOM 866 N N . ASP A 1 112 ? 8.414 -32.688 -18.031 1 92.88 112 ASP A N 1
ATOM 867 C CA . ASP A 1 112 ? 7.074 -33.281 -18.047 1 92.88 112 ASP A CA 1
ATOM 868 C C . ASP A 1 112 ? 6.383 -33 -19.375 1 92.88 112 ASP A C 1
ATOM 870 O O . ASP A 1 112 ? 6.762 -32.094 -20.109 1 92.88 112 ASP A O 1
ATOM 874 N N . MET A 1 113 ? 5.453 -33.844 -19.625 1 94.12 113 MET A N 1
ATOM 875 C CA . MET A 1 113 ? 4.703 -33.75 -20.875 1 94.12 113 MET A CA 1
ATOM 876 C C . MET A 1 113 ? 3.293 -34.312 -20.703 1 94.12 113 MET A C 1
ATOM 878 O O . MET A 1 113 ? 3.096 -35.312 -20.031 1 94.12 113 MET A O 1
ATOM 882 N N . GLN A 1 114 ? 2.293 -33.656 -21.25 1 92.31 114 GLN A N 1
ATOM 883 C CA . GLN A 1 114 ? 0.912 -34.125 -21.172 1 92.31 114 GLN A CA 1
ATOM 884 C C . GLN A 1 114 ? 0.124 -33.75 -22.422 1 92.31 114 GLN A C 1
ATOM 886 O O . GLN A 1 114 ? 0.294 -32.656 -22.953 1 92.31 114 GLN A O 1
ATOM 891 N N . TRP A 1 115 ? -0.694 -34.688 -22.875 1 90.88 115 TRP A N 1
ATOM 892 C CA . TRP A 1 115 ? -1.604 -34.406 -23.969 1 90.88 115 TRP A CA 1
ATOM 893 C C . TRP A 1 115 ? -2.729 -33.469 -23.516 1 90.88 115 TRP A C 1
ATOM 895 O O . TRP A 1 115 ? -3.244 -33.625 -22.406 1 90.88 115 TRP A O 1
ATOM 905 N N . LEU A 1 116 ? -3.123 -32.562 -24.344 1 88.12 116 LEU A N 1
ATOM 906 C CA . LEU A 1 116 ? -4.254 -31.688 -24.016 1 88.12 116 LEU A CA 1
ATOM 907 C C . LEU A 1 116 ? -5.574 -32.375 -24.297 1 88.12 116 LEU A C 1
ATOM 909 O O . LEU A 1 116 ? -5.781 -32.906 -25.391 1 88.12 116 LEU A O 1
ATOM 913 N N . ARG A 1 117 ? -6.395 -32.531 -23.25 1 76.31 117 ARG A N 1
ATOM 914 C CA . ARG A 1 117 ? -7.609 -33.344 -23.359 1 76.31 117 ARG A CA 1
ATOM 915 C C . ARG A 1 117 ? -8.844 -32.469 -23.438 1 76.31 117 ARG A C 1
ATOM 917 O O . ARG A 1 117 ? -9.961 -32.938 -23.625 1 76.31 117 ARG A O 1
ATOM 924 N N . TRP A 1 118 ? -8.828 -31.219 -23.516 1 73.06 118 TRP A N 1
ATOM 925 C CA . TRP A 1 118 ? -10.016 -30.406 -23.297 1 73.06 118 TRP A CA 1
ATOM 926 C C . TRP A 1 118 ? -10.75 -30.141 -24.609 1 73.06 118 TRP A C 1
ATOM 928 O O . TRP A 1 118 ? -11.977 -30.062 -24.641 1 73.06 118 TRP A O 1
ATOM 938 N N . GLN A 1 119 ? -10 -30.016 -25.703 1 72.69 119 GLN A N 1
ATOM 939 C CA . GLN A 1 119 ? -10.664 -29.625 -26.953 1 72.69 119 GLN A CA 1
ATOM 940 C C . GLN A 1 119 ? -10.891 -30.828 -27.859 1 72.69 119 GLN A C 1
ATOM 942 O O . GLN A 1 119 ? -10.016 -31.688 -27.984 1 72.69 119 GLN A O 1
ATOM 947 N N . ASP A 1 120 ? -12.188 -30.953 -28.312 1 72.69 120 ASP A N 1
ATOM 948 C CA . ASP A 1 120 ? -12.547 -32.031 -29.219 1 72.69 120 ASP A CA 1
ATOM 949 C C . ASP A 1 120 ? -11.859 -31.844 -30.578 1 72.69 120 ASP A C 1
ATOM 951 O O . ASP A 1 120 ? -11.523 -32.844 -31.25 1 72.69 120 ASP A O 1
ATOM 955 N N . ALA A 1 121 ? -11.633 -30.641 -31.078 1 63.44 121 ALA A N 1
ATOM 956 C CA . ALA A 1 121 ? -11.078 -30.391 -32.406 1 63.44 121 ALA A CA 1
ATOM 957 C C . ALA A 1 121 ? -9.578 -30.672 -32.438 1 63.44 121 ALA A C 1
ATOM 959 O O . ALA A 1 121 ? -9.062 -31.203 -33.438 1 63.44 121 ALA A O 1
ATOM 960 N N . SER A 1 122 ? -8.805 -30.266 -31.469 1 63.44 122 SER A N 1
ATOM 961 C CA . SER A 1 122 ? -7.348 -30.312 -31.531 1 63.44 122 SER A CA 1
ATOM 962 C C . SER A 1 122 ? -6.781 -31.266 -30.484 1 63.44 122 SER A C 1
ATOM 964 O O . SER A 1 122 ? -6.109 -30.844 -29.547 1 63.44 122 SER A O 1
ATOM 966 N N . SER A 1 123 ? -7.02 -32.531 -30.828 1 67.69 123 SER A N 1
ATOM 967 C CA . SER A 1 123 ? -6.574 -33.469 -29.797 1 67.69 123 SER A CA 1
ATOM 968 C C . SER A 1 123 ? -5.102 -33.812 -29.969 1 67.69 123 SER A C 1
ATOM 970 O O . SER A 1 123 ? -4.52 -34.5 -29.125 1 67.69 123 SER A O 1
ATOM 972 N N . ASP A 1 124 ? -4.438 -33.156 -30.938 1 80.5 124 ASP A N 1
ATOM 973 C CA . ASP A 1 124 ? -3.059 -33.562 -31.203 1 80.5 124 ASP A CA 1
ATOM 974 C C . ASP A 1 124 ? -2.07 -32.594 -30.547 1 80.5 124 ASP A C 1
ATOM 976 O O . ASP A 1 124 ? -0.914 -32.5 -30.969 1 80.5 124 ASP A O 1
ATOM 980 N N . LEU A 1 125 ? -2.523 -31.969 -29.625 1 90 125 LEU A N 1
ATOM 981 C CA . LEU A 1 125 ? -1.625 -31 -29.016 1 90 125 LEU A CA 1
ATOM 982 C C . LEU A 1 125 ? -0.965 -31.578 -27.766 1 90 125 LEU A C 1
ATOM 984 O O . LEU A 1 125 ? -1.604 -32.312 -27 1 90 125 LEU A O 1
ATOM 988 N N . LEU A 1 126 ? 0.318 -31.297 -27.625 1 93.06 126 LEU A N 1
ATOM 989 C CA . LEU A 1 126 ? 1.114 -31.781 -26.5 1 93.06 126 LEU A CA 1
ATOM 990 C C . LEU A 1 126 ? 1.758 -30.609 -25.75 1 93.06 126 LEU A C 1
ATOM 992 O O . LEU A 1 126 ? 2.439 -29.781 -26.359 1 93.06 126 LEU A O 1
ATOM 996 N N . VAL A 1 127 ? 1.515 -30.516 -24.484 1 93.75 127 VAL A N 1
ATOM 997 C CA . VAL A 1 127 ? 2.158 -29.516 -23.641 1 93.75 127 VAL A CA 1
ATOM 998 C C . VAL A 1 127 ? 3.428 -30.094 -23.016 1 93.75 127 VAL A C 1
ATOM 1000 O O . VAL A 1 127 ? 3.389 -31.156 -22.391 1 93.75 127 VAL A O 1
ATOM 1003 N N . VAL A 1 128 ? 4.559 -29.375 -23.188 1 95.69 128 VAL A N 1
ATOM 1004 C CA . VAL A 1 128 ? 5.832 -29.922 -22.719 1 95.69 128 VAL A CA 1
ATOM 1005 C C . VAL A 1 128 ? 6.57 -28.859 -21.906 1 95.69 128 VAL A C 1
ATOM 1007 O O . VAL A 1 128 ? 6.586 -27.688 -22.266 1 95.69 128 VAL A O 1
ATOM 1010 N N . LEU A 1 129 ? 7.078 -29.297 -20.812 1 94.88 129 LEU A N 1
ATOM 1011 C CA . LEU A 1 129 ? 7.949 -28.469 -19.984 1 94.88 129 LEU A CA 1
ATOM 1012 C C . LEU A 1 129 ? 9.406 -28.875 -20.156 1 94.88 129 LEU A C 1
ATOM 1014 O O . LEU A 1 129 ? 9.797 -30 -19.812 1 94.88 129 LEU A O 1
ATOM 1018 N N . HIS A 1 130 ? 10.188 -27.969 -20.656 1 94.25 130 HIS A N 1
ATOM 1019 C CA . HIS A 1 130 ? 11.609 -28.219 -20.859 1 94.25 130 HIS A CA 1
ATOM 1020 C C . HIS A 1 130 ? 12.445 -27.562 -19.766 1 94.25 130 HIS A C 1
ATOM 1022 O O . HIS A 1 130 ? 12.016 -26.578 -19.156 1 94.25 130 HIS A O 1
ATOM 1028 N N . GLN A 1 131 ? 13.578 -28.219 -19.516 1 91.56 131 GLN A N 1
ATOM 1029 C CA . GLN A 1 131 ? 14.508 -27.594 -18.578 1 91.56 131 GLN A CA 1
ATOM 1030 C C . GLN A 1 131 ? 15.18 -26.375 -19.203 1 91.56 131 GLN A C 1
ATOM 1032 O O . GLN A 1 131 ? 15.508 -26.391 -20.391 1 91.56 131 GLN A O 1
ATOM 1037 N N . PRO A 1 132 ? 15.461 -25.219 -18.375 1 87.56 132 PRO A N 1
ATOM 1038 C CA . PRO A 1 132 ? 15.195 -25.172 -16.938 1 87.56 132 PRO A CA 1
ATOM 1039 C C . PRO A 1 132 ? 13.766 -24.75 -16.609 1 87.56 132 PRO A C 1
ATOM 1041 O O . PRO A 1 132 ? 13.227 -25.125 -15.57 1 87.56 132 PRO A O 1
ATOM 1044 N N . ALA A 1 133 ? 13.141 -23.906 -17.516 1 90.5 133 ALA A N 1
ATOM 1045 C CA . ALA A 1 133 ? 11.797 -23.406 -17.25 1 90.5 133 ALA A CA 1
ATOM 1046 C C . ALA A 1 133 ? 11.141 -22.891 -18.531 1 90.5 133 ALA A C 1
ATOM 1048 O O . ALA A 1 133 ? 10.633 -21.766 -18.562 1 90.5 133 ALA A O 1
ATOM 1049 N N . VAL A 1 134 ? 11.062 -23.766 -19.516 1 92.62 134 VAL A N 1
ATOM 1050 C CA . VAL A 1 134 ? 10.461 -23.375 -20.797 1 92.62 134 VAL A CA 1
ATOM 1051 C C . VAL A 1 134 ? 9.211 -24.219 -21.047 1 92.62 134 VAL A C 1
ATOM 1053 O O . VAL A 1 134 ? 9.289 -25.453 -21.141 1 92.62 134 VAL A O 1
ATOM 1056 N N . LEU A 1 135 ? 8.055 -23.625 -21.078 1 93.12 135 LEU A N 1
ATOM 1057 C CA . LEU A 1 135 ? 6.789 -24.266 -21.406 1 93.12 135 LEU A CA 1
ATOM 1058 C C . LEU A 1 135 ? 6.453 -24.078 -22.891 1 93.12 135 LEU A C 1
ATOM 1060 O O . LEU A 1 135 ? 6.383 -22.953 -23.375 1 93.12 135 LEU A O 1
ATOM 1064 N N . THR A 1 136 ? 6.316 -25.172 -23.578 1 94.12 136 THR A N 1
ATOM 1065 C CA . THR A 1 136 ? 6.055 -25.125 -25.016 1 94.12 136 THR A CA 1
ATOM 1066 C C . THR A 1 136 ? 4.816 -25.938 -25.359 1 94.12 136 THR A C 1
ATOM 1068 O O . THR A 1 136 ? 4.605 -27.016 -24.812 1 94.12 136 THR A O 1
ATOM 1071 N N . LEU A 1 137 ? 3.959 -25.406 -26.172 1 93.62 137 LEU A N 1
ATOM 1072 C CA . LEU A 1 137 ? 2.844 -26.156 -26.75 1 93.62 137 LEU A CA 1
ATOM 1073 C C . LEU A 1 137 ? 3.186 -26.625 -28.156 1 93.62 137 LEU A C 1
ATOM 1075 O O . LEU A 1 137 ? 3.424 -25.797 -29.062 1 93.62 137 LEU A O 1
ATOM 1079 N N . TRP A 1 138 ? 3.246 -27.984 -28.312 1 93.19 138 TRP A N 1
ATOM 1080 C CA . TRP A 1 138 ? 3.635 -28.609 -29.578 1 93.19 138 TRP A CA 1
ATOM 1081 C C . TRP A 1 138 ? 2.424 -29.188 -30.297 1 93.19 138 TRP A C 1
ATOM 1083 O O . TRP A 1 138 ? 1.519 -29.734 -29.656 1 93.19 138 TRP A O 1
ATOM 1093 N N . ASN A 1 139 ? 2.361 -29.031 -31.562 1 91.12 139 ASN A N 1
ATOM 1094 C CA . ASN A 1 139 ? 1.524 -29.891 -32.375 1 91.12 139 ASN A CA 1
ATOM 1095 C C . ASN A 1 139 ? 2.203 -31.234 -32.688 1 91.12 139 ASN A C 1
ATOM 1097 O O . ASN A 1 139 ? 3.154 -31.297 -33.469 1 91.12 139 ASN A O 1
ATOM 1101 N N . ALA A 1 140 ? 1.776 -32.281 -32.062 1 89.19 140 ALA A N 1
ATOM 1102 C CA . ALA A 1 140 ? 2.453 -33.562 -32.031 1 89.19 140 ALA A CA 1
ATOM 1103 C C . ALA A 1 140 ? 2.387 -34.25 -33.406 1 89.19 140 ALA A C 1
ATOM 1105 O O . ALA A 1 140 ? 3.188 -35.125 -33.719 1 89.19 140 ALA A O 1
ATOM 1106 N N . ASP A 1 141 ? 1.472 -33.906 -34.25 1 85.12 141 ASP A N 1
ATOM 1107 C CA . ASP A 1 141 ? 1.351 -34.5 -35.562 1 85.12 141 ASP A CA 1
ATOM 1108 C C . ASP A 1 141 ? 2.357 -33.906 -36.531 1 85.12 141 ASP A C 1
ATOM 1110 O O . ASP A 1 141 ? 2.965 -34.625 -37.344 1 85.12 141 ASP A O 1
ATOM 1114 N N . GLN A 1 142 ? 2.578 -32.625 -36.469 1 87.88 142 GLN A N 1
ATOM 1115 C CA . GLN A 1 142 ? 3.455 -31.938 -37.406 1 87.88 142 GLN A CA 1
ATOM 1116 C C . GLN A 1 142 ? 4.805 -31.609 -36.75 1 87.88 142 GLN A C 1
ATOM 1118 O O . GLN A 1 142 ? 5.781 -31.344 -37.469 1 87.88 142 GLN A O 1
ATOM 1123 N N . GLY A 1 143 ? 4.852 -31.75 -35.531 1 89.81 143 GLY A N 1
ATOM 1124 C CA . GLY A 1 143 ? 6.094 -31.422 -34.844 1 89.81 143 GLY A CA 1
ATOM 1125 C C . GLY A 1 143 ? 6.375 -29.922 -34.781 1 89.81 143 GLY A C 1
ATOM 1126 O O . GLY A 1 143 ? 7.527 -29.516 -34.656 1 89.81 143 GLY A O 1
ATOM 1127 N N . THR A 1 144 ? 5.34 -29.125 -34.906 1 92.19 144 THR A N 1
ATOM 1128 C CA . THR A 1 144 ? 5.523 -27.688 -34.938 1 92.19 144 THR A CA 1
ATOM 1129 C C . THR A 1 144 ? 5.199 -27.078 -33.562 1 92.19 144 THR A C 1
ATOM 1131 O O . THR A 1 144 ? 4.332 -27.578 -32.844 1 92.19 144 THR A O 1
ATOM 1134 N N . LYS A 1 145 ? 5.996 -26.047 -33.312 1 91.56 145 LYS A N 1
ATOM 1135 C CA . LYS A 1 145 ? 5.762 -25.312 -32.062 1 91.56 145 LYS A CA 1
ATOM 1136 C C . LYS A 1 145 ? 4.688 -24.25 -32.25 1 91.56 145 LYS A C 1
ATOM 1138 O O . LYS A 1 145 ? 4.762 -23.438 -33.188 1 91.56 145 LYS A O 1
ATOM 1143 N N . LEU A 1 146 ? 3.637 -24.266 -31.484 1 91.88 146 LEU A N 1
ATOM 1144 C CA . LEU A 1 146 ? 2.609 -23.234 -31.547 1 91.88 146 LEU A CA 1
ATOM 1145 C C . LEU A 1 146 ? 3.049 -21.984 -30.797 1 91.88 146 LEU A C 1
ATOM 1147 O O . LEU A 1 146 ? 3.006 -20.875 -31.344 1 91.88 146 LEU A O 1
ATOM 1151 N N . TRP A 1 147 ? 3.418 -22.141 -29.5 1 91.94 147 TRP A N 1
ATOM 1152 C CA . TRP A 1 147 ? 3.994 -21.031 -28.734 1 91.94 147 TRP A CA 1
ATOM 1153 C C . TRP A 1 147 ? 4.949 -21.547 -27.656 1 91.94 147 TRP A C 1
ATOM 1155 O O . TRP A 1 147 ? 4.965 -22.75 -27.359 1 91.94 147 TRP A O 1
ATOM 1165 N N . LYS A 1 148 ? 5.801 -20.656 -27.188 1 91.5 148 LYS A N 1
ATOM 1166 C CA . LYS A 1 148 ? 6.781 -20.938 -26.141 1 91.5 148 LYS A CA 1
ATOM 1167 C C . LYS A 1 148 ? 6.871 -19.781 -25.156 1 91.5 148 LYS A C 1
ATOM 1169 O O . LYS A 1 148 ? 6.742 -18.609 -25.531 1 91.5 148 LYS A O 1
ATOM 1174 N N . THR A 1 149 ? 6.797 -20.125 -23.844 1 91.12 149 THR A N 1
ATOM 1175 C CA . THR A 1 149 ? 6.977 -19.141 -22.797 1 91.12 149 THR A CA 1
ATOM 1176 C C . THR A 1 149 ? 8.008 -19.609 -21.781 1 91.12 149 THR A C 1
ATOM 1178 O O . THR A 1 149 ? 8.18 -20.812 -21.578 1 91.12 149 THR A O 1
ATOM 1181 N N . SER A 1 150 ? 8.797 -18.641 -21.109 1 89 150 SER A N 1
ATOM 1182 C CA . SER A 1 150 ? 9.836 -19.016 -20.156 1 89 150 SER A CA 1
ATOM 1183 C C . SER A 1 150 ? 9.609 -18.344 -18.812 1 89 150 SER A C 1
ATOM 1185 O O . SER A 1 150 ? 8.977 -17.281 -18.734 1 89 150 SER A O 1
ATOM 1187 N N . HIS A 1 151 ? 9.914 -19.078 -17.812 1 88.31 151 HIS A N 1
ATOM 1188 C CA . HIS A 1 151 ? 9.898 -18.547 -16.453 1 88.31 151 HIS A CA 1
ATOM 1189 C C . HIS A 1 151 ? 11.312 -18.312 -15.938 1 88.31 151 HIS A C 1
ATOM 1191 O O . HIS A 1 151 ? 12.258 -18.953 -16.391 1 88.31 151 HIS A O 1
ATOM 1197 N N . CYS A 1 152 ? 11.578 -17.328 -14.953 1 81.31 152 CYS A N 1
ATOM 1198 C CA . CYS A 1 152 ? 12.891 -16.938 -14.445 1 81.31 152 CYS A CA 1
ATOM 1199 C C . CYS A 1 152 ? 13.461 -18.016 -13.531 1 81.31 152 CYS A C 1
ATOM 1201 O O . CYS A 1 152 ? 14.672 -18.266 -13.531 1 81.31 152 CYS A O 1
ATOM 1203 N N . ASP A 1 153 ? 12.586 -18.719 -12.711 1 84.31 153 ASP A N 1
ATOM 1204 C CA . ASP A 1 153 ? 13.062 -19.781 -11.82 1 84.31 153 ASP A CA 1
ATOM 1205 C C . ASP A 1 153 ? 12.93 -21.141 -12.484 1 84.31 153 ASP A C 1
ATOM 1207 O O . ASP A 1 153 ? 11.992 -21.391 -13.234 1 84.31 153 ASP A O 1
ATOM 1211 N N . PRO A 1 154 ? 13.938 -21.984 -12.25 1 89.75 154 PRO A N 1
ATOM 1212 C CA . PRO A 1 154 ? 13.805 -23.344 -12.773 1 89.75 154 PRO A CA 1
ATOM 1213 C C . PRO A 1 154 ? 12.578 -24.078 -12.219 1 89.75 154 PRO A C 1
ATOM 1215 O O . PRO A 1 154 ? 12.281 -23.969 -11.031 1 89.75 154 PRO A O 1
ATOM 1218 N N . LEU A 1 155 ? 11.867 -24.812 -13.102 1 91.62 155 LEU A N 1
ATOM 1219 C CA . LEU A 1 155 ? 10.664 -25.547 -12.727 1 91.62 155 LEU A CA 1
ATOM 1220 C C . LEU A 1 155 ? 10.953 -27.047 -12.664 1 91.62 155 LEU A C 1
ATOM 1222 O O . LEU A 1 155 ? 11.688 -27.578 -13.492 1 91.62 155 LEU A O 1
ATOM 1226 N N . MET A 1 156 ? 10.352 -27.703 -11.664 1 90.75 156 MET A N 1
ATOM 1227 C CA . MET A 1 156 ? 10.656 -29.125 -11.438 1 90.75 156 MET A CA 1
ATOM 1228 C C . MET A 1 156 ? 9.469 -30 -11.828 1 90.75 156 MET A C 1
ATOM 1230 O O . MET A 1 156 ? 9.633 -31.188 -12.109 1 90.75 156 MET A O 1
ATOM 1234 N N . ALA A 1 157 ? 8.273 -29.484 -11.773 1 92.94 157 ALA A N 1
ATOM 1235 C CA . ALA A 1 157 ? 7.094 -30.297 -12.055 1 92.94 157 ALA A CA 1
ATOM 1236 C C . ALA A 1 157 ? 5.969 -29.453 -12.641 1 92.94 157 ALA A C 1
ATOM 1238 O O . ALA A 1 157 ? 5.945 -28.234 -12.469 1 92.94 157 ALA A O 1
ATOM 1239 N N . MET A 1 158 ? 5.082 -30.141 -13.336 1 94.12 158 MET A N 1
ATOM 1240 C CA . MET A 1 158 ? 3.916 -29.5 -13.953 1 94.12 158 MET A CA 1
ATOM 1241 C C . MET A 1 158 ? 2.68 -30.391 -13.797 1 94.12 158 MET A C 1
ATOM 1243 O O . MET A 1 158 ? 2.771 -31.609 -13.875 1 94.12 158 MET A O 1
ATOM 1247 N N . ALA A 1 159 ? 1.534 -29.812 -13.477 1 94.38 159 ALA A N 1
ATOM 1248 C CA . ALA A 1 159 ? 0.265 -30.531 -13.391 1 94.38 159 ALA A CA 1
ATOM 1249 C C . ALA A 1 159 ? -0.863 -29.734 -14.039 1 94.38 159 ALA A C 1
ATOM 1251 O O . ALA A 1 159 ? -1.092 -28.578 -13.688 1 94.38 159 ALA A O 1
ATOM 1252 N N . LEU A 1 160 ? -1.536 -30.328 -14.953 1 93.25 160 LEU A N 1
ATOM 1253 C CA . LEU A 1 160 ? -2.695 -29.703 -15.586 1 93.25 160 LEU A CA 1
ATOM 1254 C C . LEU A 1 160 ? -3.973 -30.031 -14.82 1 93.25 160 LEU A C 1
ATOM 1256 O O . LEU A 1 160 ? -4.168 -31.172 -14.398 1 93.25 160 LEU A O 1
ATOM 1260 N N . ASP A 1 161 ? -4.805 -29.062 -14.602 1 91.75 161 ASP A N 1
ATOM 1261 C CA . ASP A 1 161 ? -6.086 -29.281 -13.938 1 91.75 161 ASP A CA 1
ATOM 1262 C C . ASP A 1 161 ? -7.078 -29.984 -14.867 1 91.75 161 ASP A C 1
ATOM 1264 O O . ASP A 1 161 ? -7.348 -29.5 -15.961 1 91.75 161 ASP A O 1
ATOM 1268 N N . PRO A 1 162 ? -7.559 -31.062 -14.422 1 90.62 162 PRO A N 1
ATOM 1269 C CA . PRO A 1 162 ? -8.492 -31.797 -15.273 1 90.62 162 PRO A CA 1
ATOM 1270 C C . PRO A 1 162 ? -9.852 -31.109 -15.391 1 90.62 162 PRO A C 1
ATOM 1272 O O . PRO A 1 162 ? -10.609 -31.375 -16.328 1 90.62 162 PRO A O 1
ATOM 1275 N N . PHE A 1 163 ? -10.234 -30.266 -14.531 1 89.62 163 PHE A N 1
ATOM 1276 C CA . PHE A 1 163 ? -11.555 -29.656 -14.523 1 89.62 163 PHE A CA 1
ATOM 1277 C C . PHE A 1 163 ? -11.5 -28.266 -15.156 1 89.62 163 PHE A C 1
ATOM 1279 O O . PHE A 1 163 ? -12.453 -27.844 -15.82 1 89.62 163 PHE A O 1
ATOM 1286 N N . HIS A 1 164 ? -10.438 -27.609 -14.891 1 87.69 164 HIS A N 1
ATOM 1287 C CA . HIS A 1 164 ? -10.297 -26.25 -15.391 1 87.69 164 HIS A CA 1
ATOM 1288 C C . HIS A 1 164 ? -9.211 -26.156 -16.453 1 87.69 164 HIS A C 1
ATOM 1290 O O . HIS A 1 164 ? -8.023 -26.062 -16.125 1 87.69 164 HIS A O 1
ATOM 1296 N N . TYR A 1 165 ? -9.531 -25.906 -17.641 1 81.62 165 TYR A N 1
ATOM 1297 C CA . TYR A 1 165 ? -8.617 -26 -18.766 1 81.62 165 TYR A CA 1
ATOM 1298 C C . TYR A 1 165 ? -7.605 -24.859 -18.75 1 81.62 165 TYR A C 1
ATOM 1300 O O . TYR A 1 165 ? -6.539 -24.953 -19.359 1 81.62 165 TYR A O 1
ATOM 1308 N N . GLN A 1 166 ? -7.824 -23.875 -18 1 86.56 166 GLN A N 1
ATOM 1309 C CA . GLN A 1 166 ? -6.938 -22.719 -18.047 1 86.56 166 GLN A CA 1
ATOM 1310 C C . GLN A 1 166 ? -5.922 -22.766 -16.906 1 86.56 166 GLN A C 1
ATOM 1312 O O . GLN A 1 166 ? -5.012 -21.938 -16.844 1 86.56 166 GLN A O 1
ATOM 1317 N N . ARG A 1 167 ? -6.082 -23.734 -16.078 1 89.25 167 ARG A N 1
ATOM 1318 C CA . ARG A 1 167 ? -5.238 -23.734 -14.875 1 89.25 167 ARG A CA 1
ATOM 1319 C C . ARG A 1 167 ? -4.133 -24.781 -14.992 1 89.25 167 ARG A C 1
ATOM 1321 O O . ARG A 1 167 ? -4.395 -25.938 -15.312 1 89.25 167 ARG A O 1
ATOM 1328 N N . VAL A 1 168 ? -2.891 -24.328 -14.742 1 92.81 168 VAL A N 1
ATOM 1329 C CA . VAL A 1 168 ? -1.714 -25.203 -14.688 1 92.81 168 VAL A CA 1
ATOM 1330 C C . VAL A 1 168 ? -0.902 -24.891 -13.438 1 92.81 168 VAL A C 1
ATOM 1332 O O . VAL A 1 168 ? -0.704 -23.719 -13.094 1 92.81 168 VAL A O 1
ATOM 1335 N N . ALA A 1 169 ? -0.522 -25.906 -12.711 1 93.94 169 ALA A N 1
ATOM 1336 C CA . ALA A 1 169 ? 0.292 -25.734 -11.508 1 93.94 169 ALA A CA 1
ATOM 1337 C C . ALA A 1 169 ? 1.747 -26.109 -11.773 1 93.94 169 ALA A C 1
ATOM 1339 O O . ALA A 1 169 ? 2.023 -27.062 -12.5 1 93.94 169 ALA A O 1
ATOM 1340 N N . PHE A 1 170 ? 2.713 -25.344 -11.203 1 93.62 170 PHE A N 1
ATOM 1341 C CA . PHE A 1 170 ? 4.145 -25.594 -11.312 1 93.62 170 PHE A CA 1
ATOM 1342 C C . PHE A 1 170 ? 4.801 -25.594 -9.938 1 93.62 170 PHE A C 1
ATOM 1344 O O . PHE A 1 170 ? 4.242 -25.062 -8.977 1 93.62 170 PHE A O 1
ATOM 1351 N N . LEU A 1 171 ? 5.844 -26.391 -9.883 1 92.38 171 LEU A N 1
ATOM 1352 C CA . LEU A 1 171 ? 6.703 -26.391 -8.703 1 92.38 171 LEU A CA 1
ATOM 1353 C C . LEU A 1 171 ? 8.102 -25.891 -9.055 1 92.38 171 LEU A C 1
ATOM 1355 O O . LEU A 1 171 ? 8.719 -26.359 -10 1 92.38 171 LEU A O 1
ATOM 1359 N N . ASN A 1 172 ? 8.602 -24.875 -8.359 1 88.25 172 ASN A N 1
ATOM 1360 C CA . ASN A 1 172 ? 9.953 -24.391 -8.633 1 88.25 172 ASN A CA 1
ATOM 1361 C C . ASN A 1 172 ? 10.992 -25.094 -7.777 1 88.25 172 ASN A C 1
ATOM 1363 O O . ASN A 1 172 ? 10.641 -25.891 -6.902 1 88.25 172 ASN A O 1
ATOM 1367 N N . SER A 1 173 ? 12.242 -24.875 -7.992 1 84.94 173 SER A N 1
ATOM 1368 C CA . SER A 1 173 ? 13.352 -25.562 -7.332 1 84.94 173 SER A CA 1
ATOM 1369 C C . SER A 1 173 ? 13.391 -25.25 -5.84 1 84.94 173 SER A C 1
ATOM 1371 O O . SER A 1 173 ? 13.922 -26.031 -5.051 1 84.94 173 SER A O 1
ATOM 1373 N N . PHE A 1 174 ? 12.688 -24.156 -5.434 1 78.12 174 PHE A N 1
ATOM 1374 C CA . PHE A 1 174 ? 12.703 -23.75 -4.031 1 78.12 174 PHE A CA 1
ATOM 1375 C C . PHE A 1 174 ? 11.531 -24.375 -3.279 1 78.12 174 PHE A C 1
ATOM 1377 O O . PHE A 1 174 ? 11.438 -24.234 -2.059 1 78.12 174 PHE A O 1
ATOM 1384 N N . GLY A 1 175 ? 10.719 -25.078 -4.035 1 81.38 175 GLY A N 1
ATOM 1385 C CA . GLY A 1 175 ? 9.586 -25.719 -3.391 1 81.38 175 GLY A CA 1
ATOM 1386 C C . GLY A 1 175 ? 8.352 -24.859 -3.352 1 81.38 175 GLY A C 1
ATOM 1387 O O . GLY A 1 175 ? 7.402 -25.141 -2.617 1 81.38 175 GLY A O 1
ATOM 1388 N N . ASN A 1 176 ? 8.344 -23.766 -4.078 1 85.44 176 ASN A N 1
ATOM 1389 C CA . ASN A 1 176 ? 7.18 -22.891 -4.141 1 85.44 176 ASN A CA 1
ATOM 1390 C C . ASN A 1 176 ? 6.215 -23.312 -5.25 1 85.44 176 ASN A C 1
ATOM 1392 O O . ASN A 1 176 ? 6.645 -23.766 -6.312 1 85.44 176 ASN A O 1
ATOM 1396 N N . LEU A 1 177 ? 4.941 -23.203 -4.863 1 90.19 177 LEU A N 1
ATOM 1397 C CA . LEU A 1 177 ? 3.889 -23.516 -5.824 1 90.19 177 LEU A CA 1
ATOM 1398 C C . LEU A 1 177 ? 3.543 -22.297 -6.668 1 90.19 177 LEU A C 1
ATOM 1400 O O . LEU A 1 177 ? 3.412 -21.188 -6.145 1 90.19 177 LEU A O 1
ATOM 1404 N N . ILE A 1 178 ? 3.502 -22.453 -7.984 1 90.12 178 ILE A N 1
ATOM 1405 C CA . ILE A 1 178 ? 3.127 -21.391 -8.914 1 90.12 178 ILE A CA 1
ATOM 1406 C C . ILE A 1 178 ? 1.868 -21.812 -9.68 1 90.12 178 ILE A C 1
ATOM 1408 O O . ILE A 1 178 ? 1.798 -22.906 -10.227 1 90.12 178 ILE A O 1
ATOM 1412 N N . LEU A 1 179 ? 0.863 -20.969 -9.711 1 89.75 179 LEU A N 1
ATOM 1413 C CA . LEU A 1 179 ? -0.377 -21.266 -10.422 1 89.75 179 LEU A CA 1
ATOM 1414 C C . LEU A 1 179 ? -0.535 -20.344 -11.633 1 89.75 179 LEU A C 1
ATOM 1416 O O . LEU A 1 179 ? -0.439 -19.125 -11.516 1 89.75 179 LEU A O 1
ATOM 1420 N N . LEU A 1 180 ? -0.683 -20.969 -12.75 1 88.81 180 LEU A N 1
ATOM 1421 C CA . LEU A 1 180 ? -1.024 -20.281 -13.984 1 88.81 180 LEU A CA 1
ATOM 1422 C C . LEU A 1 180 ? -2.516 -20.391 -14.281 1 88.81 180 LEU A C 1
ATOM 1424 O O . LEU A 1 180 ? -3.051 -21.5 -14.375 1 88.81 180 LEU A O 1
ATOM 1428 N N . ASN A 1 181 ? -3.268 -19.344 -14.438 1 86.12 181 ASN A N 1
ATOM 1429 C CA . ASN A 1 181 ? -4.715 -19.391 -14.617 1 86.12 181 ASN A CA 1
ATOM 1430 C C . ASN A 1 181 ? -5.125 -18.844 -15.992 1 86.12 181 ASN A C 1
ATOM 1432 O O . ASN A 1 181 ? -6.312 -18.75 -16.297 1 86.12 181 ASN A O 1
ATOM 1436 N N . ASP A 1 182 ? -4.234 -18.531 -16.891 1 86.06 182 ASP A N 1
ATOM 1437 C CA . ASP A 1 182 ? -4.582 -18 -18.203 1 86.06 182 ASP A CA 1
ATOM 1438 C C . ASP A 1 182 ? -4.012 -18.859 -19.312 1 86.06 182 ASP A C 1
ATOM 1440 O O . ASP A 1 182 ? -3.518 -18.344 -20.328 1 86.06 182 ASP A O 1
ATOM 1444 N N . PHE A 1 183 ? -4.02 -20.188 -19.125 1 88.5 183 PHE A N 1
ATOM 1445 C CA . PHE A 1 183 ? -3.549 -21.078 -20.172 1 88.5 183 PHE A CA 1
ATOM 1446 C C . PHE A 1 183 ? -4.547 -21.141 -21.328 1 88.5 183 PHE A C 1
ATOM 1448 O O . PHE A 1 183 ? -5.75 -21.266 -21.094 1 88.5 183 PHE A O 1
ATOM 1455 N N . SER A 1 184 ? -4.098 -20.922 -22.484 1 85.75 184 SER A N 1
ATOM 1456 C CA . SER A 1 184 ? -4.922 -21.016 -23.688 1 85.75 184 SER A CA 1
ATOM 1457 C C . SER A 1 184 ? -4.117 -21.562 -24.875 1 85.75 184 SER A C 1
ATOM 1459 O O . SER A 1 184 ? -2.889 -21.469 -24.875 1 85.75 184 SER A O 1
ATOM 1461 N N . VAL A 1 185 ? -4.773 -22.203 -25.781 1 85.56 185 VAL A N 1
ATOM 1462 C CA . VAL A 1 185 ? -4.125 -22.781 -26.953 1 85.56 185 VAL A CA 1
ATOM 1463 C C . VAL A 1 185 ? -3.766 -21.672 -27.953 1 85.56 185 VAL A C 1
ATOM 1465 O O . VAL A 1 185 ? -2.723 -21.734 -28.609 1 85.56 185 VAL A O 1
ATOM 1468 N N . SER A 1 186 ? -4.512 -20.656 -27.922 1 82.94 186 SER A N 1
ATOM 1469 C CA . SER A 1 186 ? -4.359 -19.641 -28.953 1 82.94 186 SER A CA 1
ATOM 1470 C C . SER A 1 186 ? -3.42 -18.531 -28.5 1 82.94 186 SER A C 1
ATOM 1472 O O . SER A 1 186 ? -2.699 -17.953 -29.312 1 82.94 186 SER A O 1
ATOM 1474 N N . THR A 1 187 ? -3.447 -18.297 -27.234 1 87.25 187 THR A N 1
ATOM 1475 C CA . THR A 1 187 ? -2.666 -17.156 -26.75 1 87.25 187 THR A CA 1
ATOM 1476 C C . THR A 1 187 ? -1.591 -17.609 -25.766 1 87.25 187 THR A C 1
ATOM 1478 O O . THR A 1 187 ? -1.794 -18.578 -25.016 1 87.25 187 THR A O 1
ATOM 1481 N N . VAL A 1 188 ? -0.41 -16.938 -25.844 1 89.81 188 VAL A N 1
ATOM 1482 C CA . VAL A 1 188 ? 0.681 -17.188 -24.906 1 89.81 188 VAL A CA 1
ATOM 1483 C C . VAL A 1 188 ? 0.303 -16.688 -23.516 1 89.81 188 VAL A C 1
ATOM 1485 O O . VAL A 1 188 ? -0.24 -15.586 -23.375 1 89.81 188 VAL A O 1
ATOM 1488 N N . PRO A 1 189 ? 0.381 -17.547 -22.547 1 86.44 189 PRO A N 1
ATOM 1489 C CA . PRO A 1 189 ? 0.071 -17.078 -21.203 1 86.44 189 PRO A CA 1
ATOM 1490 C C . PRO A 1 189 ? 0.911 -15.867 -20.797 1 86.44 189 PRO A C 1
ATOM 1492 O O . PRO A 1 189 ? 2.076 -15.766 -21.188 1 86.44 189 PRO A O 1
ATOM 1495 N N . THR A 1 190 ? 0.444 -14.711 -20.328 1 73.94 190 THR A N 1
ATOM 1496 C CA . THR A 1 190 ? 1.101 -13.438 -20.047 1 73.94 190 THR A CA 1
ATOM 1497 C C . THR A 1 190 ? 2.076 -13.578 -18.875 1 73.94 190 THR A C 1
ATOM 1499 O O . THR A 1 190 ? 3.209 -13.094 -18.953 1 73.94 190 THR A O 1
ATOM 1502 N N . ALA A 1 191 ? 1.61 -13.781 -17.547 1 71.06 191 ALA A N 1
ATOM 1503 C CA . ALA A 1 191 ? 2.553 -13.82 -16.438 1 71.06 191 ALA A CA 1
ATOM 1504 C C . ALA A 1 191 ? 2.268 -15 -15.516 1 71.06 191 ALA A C 1
ATOM 1506 O O . ALA A 1 191 ? 1.123 -15.445 -15.398 1 71.06 191 ALA A O 1
ATOM 1507 N N . PHE A 1 192 ? 3.525 -15.672 -15.172 1 75.69 192 PHE A N 1
ATOM 1508 C CA . PHE A 1 192 ? 3.418 -16.703 -14.141 1 75.69 192 PHE A CA 1
ATOM 1509 C C . PHE A 1 192 ? 2.885 -16.109 -12.844 1 75.69 192 PHE A C 1
ATOM 1511 O O . PHE A 1 192 ? 3.191 -14.961 -12.5 1 75.69 192 PHE A O 1
ATOM 1518 N N . GLY A 1 193 ? 1.674 -16.422 -12.539 1 68.06 193 GLY A N 1
ATOM 1519 C CA . GLY A 1 193 ? 0.938 -15.914 -11.391 1 68.06 193 GLY A CA 1
ATOM 1520 C C . GLY A 1 193 ? 1.788 -15.797 -10.141 1 68.06 193 GLY A C 1
ATOM 1521 O O . GLY A 1 193 ? 3.016 -15.727 -10.227 1 68.06 193 GLY A O 1
ATOM 1522 N N . LYS A 1 194 ? 1.312 -15.688 -8.969 1 74.06 194 LYS A N 1
ATOM 1523 C CA . LYS A 1 194 ? 1.876 -15.516 -7.633 1 74.06 194 LYS A CA 1
ATOM 1524 C C . LYS A 1 194 ? 2.492 -16.812 -7.125 1 74.06 194 LYS A C 1
ATOM 1526 O O . LYS A 1 194 ? 2.07 -17.906 -7.523 1 74.06 194 LYS A O 1
ATOM 1531 N N . GLN A 1 195 ? 3.609 -16.734 -6.41 1 82.06 195 GLN A N 1
ATOM 1532 C CA . GLN A 1 195 ? 4.281 -17.875 -5.785 1 82.06 195 GLN A CA 1
ATOM 1533 C C . GLN A 1 195 ? 3.76 -18.109 -4.371 1 82.06 195 GLN A C 1
ATOM 1535 O O . GLN A 1 195 ? 3.504 -17.156 -3.631 1 82.06 195 GLN A O 1
ATOM 1540 N N . TYR A 1 196 ? 3.424 -19.438 -4.094 1 81.31 196 TYR A N 1
ATOM 1541 C CA . TYR A 1 196 ? 2.902 -19.797 -2.779 1 81.31 196 TYR A CA 1
ATOM 1542 C C . TYR A 1 196 ? 3.844 -20.766 -2.068 1 81.31 196 TYR A C 1
ATOM 1544 O O . TYR A 1 196 ? 4.422 -21.656 -2.699 1 81.31 196 TYR A O 1
ATOM 1552 N N . LYS A 1 197 ? 4.145 -20.406 -0.736 1 77.19 197 LYS A N 1
ATOM 1553 C CA . LYS A 1 197 ? 4.961 -21.312 0.074 1 77.19 197 LYS A CA 1
ATOM 1554 C C . LYS A 1 197 ? 4.16 -21.875 1.247 1 77.19 197 LYS A C 1
ATOM 1556 O O . LYS A 1 197 ? 3.379 -21.156 1.872 1 77.19 197 LYS A O 1
ATOM 1561 N N . ILE A 1 198 ? 4.148 -23.109 1.389 1 67.38 198 ILE A N 1
ATOM 1562 C CA . ILE A 1 198 ? 3.459 -23.75 2.506 1 67.38 198 ILE A CA 1
ATOM 1563 C C . ILE A 1 198 ? 4.336 -23.672 3.756 1 67.38 198 ILE A C 1
ATOM 1565 O O . ILE A 1 198 ? 5.461 -24.188 3.76 1 67.38 198 ILE A O 1
ATOM 1569 N N . LEU A 1 199 ? 4.047 -22.625 4.691 1 60.25 199 LEU A N 1
ATOM 1570 C CA . LEU A 1 199 ? 4.832 -22.484 5.91 1 60.25 199 LEU A CA 1
ATOM 1571 C C . LEU A 1 199 ? 4.152 -23.172 7.086 1 60.25 199 LEU A C 1
ATOM 1573 O O . LEU A 1 199 ? 2.922 -23.25 7.145 1 60.25 199 LEU A O 1
ATOM 1577 N N . PRO A 1 200 ? 4.926 -23.75 7.938 1 51.56 200 PRO A N 1
ATOM 1578 C CA . PRO A 1 200 ? 4.336 -24.328 9.148 1 51.56 200 PRO A CA 1
ATOM 1579 C C . PRO A 1 200 ? 3.705 -23.266 10.055 1 51.56 200 PRO A C 1
ATOM 1581 O O . PRO A 1 200 ? 4.105 -22.109 10.023 1 51.56 200 PRO A O 1
ATOM 1584 N N . SER A 1 201 ? 2.393 -23.297 10.5 1 48.94 201 SER A N 1
ATOM 1585 C CA . SER A 1 201 ? 1.565 -22.375 11.273 1 48.94 201 SER A CA 1
ATOM 1586 C C . SER A 1 201 ? 2.414 -21.531 12.219 1 48.94 201 SER A C 1
ATOM 1588 O O . SER A 1 201 ? 2.107 -20.359 12.453 1 48.94 201 SER A O 1
ATOM 1590 N N . ASP A 1 202 ? 3.451 -22.047 13.016 1 41.22 202 ASP A N 1
ATOM 1591 C CA . ASP A 1 202 ? 4.098 -21.266 14.07 1 41.22 202 ASP A CA 1
ATOM 1592 C C . ASP A 1 202 ? 4.852 -20.078 13.492 1 41.22 202 ASP A C 1
ATOM 1594 O O . ASP A 1 202 ? 5.199 -19.141 14.227 1 41.22 202 ASP A O 1
ATOM 1598 N N . MET A 1 203 ? 5.395 -20.156 12.383 1 38.09 203 MET A N 1
ATOM 1599 C CA . MET A 1 203 ? 6.234 -19.062 11.906 1 38.09 203 MET A CA 1
ATOM 1600 C C . MET A 1 203 ? 5.391 -17.953 11.289 1 38.09 203 MET A C 1
ATOM 1602 O O . MET A 1 203 ? 5.926 -16.938 10.852 1 38.09 203 MET A O 1
ATOM 1606 N N . ALA A 1 204 ? 4.195 -18.25 11 1 39.91 204 ALA A N 1
ATOM 1607 C CA . ALA A 1 204 ? 3.389 -17.203 10.391 1 39.91 204 ALA A CA 1
ATOM 1608 C C . ALA A 1 204 ? 3.283 -15.992 11.312 1 39.91 204 ALA A C 1
ATOM 1610 O O . ALA A 1 204 ? 2.443 -15.117 11.094 1 39.91 204 ALA A O 1
ATOM 1611 N N . GLN A 1 205 ? 3.812 -16.016 12.633 1 33.84 205 GLN A N 1
ATOM 1612 C CA . GLN A 1 205 ? 3.498 -14.789 13.367 1 33.84 205 GLN A CA 1
ATOM 1613 C C . GLN A 1 205 ? 3.648 -13.562 12.469 1 33.84 205 GLN A C 1
ATOM 1615 O O . GLN A 1 205 ? 2.674 -12.859 12.203 1 33.84 205 GLN A O 1
ATOM 1620 N N . SER A 1 206 ? 4.371 -12.547 13.297 1 31.52 206 SER A N 1
ATOM 1621 C CA . SER A 1 206 ? 4.336 -11.094 13.43 1 31.52 206 SER A CA 1
ATOM 1622 C C . SER A 1 206 ? 4.941 -10.414 12.211 1 31.52 206 SER A C 1
ATOM 1624 O O . SER A 1 206 ? 6 -9.789 12.297 1 31.52 206 SER A O 1
ATOM 1626 N N . GLN A 1 207 ? 5.344 -11.125 11.227 1 29.61 207 GLN A N 1
ATOM 1627 C CA . GLN A 1 207 ? 6.012 -10.117 10.406 1 29.61 207 GLN A CA 1
ATOM 1628 C C . GLN A 1 207 ? 5.082 -8.945 10.117 1 29.61 207 GLN A C 1
ATOM 1630 O O . GLN A 1 207 ? 4.098 -9.094 9.383 1 29.61 207 GLN A O 1
ATOM 1635 N N . THR A 1 208 ? 4.852 -8.07 11.18 1 27.17 208 THR A N 1
ATOM 1636 C CA . THR A 1 208 ? 4.371 -6.695 11.125 1 27.17 208 THR A CA 1
ATOM 1637 C C . THR A 1 208 ? 4.793 -6.027 9.82 1 27.17 208 THR A C 1
ATOM 1639 O O . THR A 1 208 ? 5.742 -6.465 9.172 1 27.17 208 THR A O 1
ATOM 1642 N N . ASP A 1 209 ? 4.227 -4.727 9.812 1 28.02 209 ASP A N 1
ATOM 1643 C CA . ASP A 1 209 ? 3.951 -3.615 8.906 1 28.02 209 ASP A CA 1
ATOM 1644 C C . ASP A 1 209 ? 5.246 -3.008 8.375 1 28.02 209 ASP A C 1
ATOM 1646 O O . ASP A 1 209 ? 5.277 -1.835 8 1 28.02 209 ASP A O 1
ATOM 1650 N N . GLY A 1 210 ? 6.461 -3.592 8.695 1 23.39 210 GLY A N 1
ATOM 1651 C CA . GLY A 1 210 ? 7.445 -2.646 8.203 1 23.39 210 GLY A CA 1
ATOM 1652 C C . GLY A 1 210 ? 7.285 -2.334 6.727 1 23.39 210 GLY A C 1
ATOM 1653 O O . GLY A 1 210 ? 6.887 -3.201 5.945 1 23.39 210 GLY A O 1
ATOM 1654 N N . ALA A 1 211 ? 7.023 -1.019 6.492 1 24.78 211 ALA A N 1
ATOM 1655 C CA . ALA A 1 211 ? 6.859 -0.154 5.324 1 24.78 211 ALA A CA 1
ATOM 1656 C C . ALA A 1 211 ? 7.879 -0.496 4.242 1 24.78 211 ALA A C 1
ATOM 1658 O O . ALA A 1 211 ? 8.086 0.283 3.307 1 24.78 211 ALA A O 1
ATOM 1659 N N . ASP A 1 212 ? 8.812 -1.414 4.395 1 21.19 212 ASP A N 1
ATOM 1660 C CA . ASP A 1 212 ? 9.688 -1.208 3.248 1 21.19 212 ASP A CA 1
ATOM 1661 C C . ASP A 1 212 ? 8.914 -1.3 1.938 1 21.19 212 ASP A C 1
ATOM 1663 O O . ASP A 1 212 ? 8.086 -2.197 1.761 1 21.19 212 ASP A O 1
ATOM 1667 N N . VAL A 1 213 ? 8.836 -0.229 1.213 1 23.34 213 VAL A N 1
ATOM 1668 C CA . VAL A 1 213 ? 8.359 0.222 -0.088 1 23.34 213 VAL A CA 1
ATOM 1669 C C . VAL A 1 213 ? 8.648 -0.84 -1.146 1 23.34 213 VAL A C 1
ATOM 1671 O O . VAL A 1 213 ? 7.836 -1.064 -2.047 1 23.34 213 VAL A O 1
ATOM 1674 N N . THR A 1 214 ? 9.906 -1.156 -1.401 1 21.72 214 THR A N 1
ATOM 1675 C CA . THR A 1 214 ? 10.18 -1.256 -2.83 1 21.72 214 THR A CA 1
ATOM 1676 C C . THR A 1 214 ? 9.453 -2.447 -3.441 1 21.72 214 THR A C 1
ATOM 1678 O O . THR A 1 214 ? 8.789 -2.311 -4.469 1 21.72 214 THR A O 1
ATOM 1681 N N . THR A 1 215 ? 10.109 -3.701 -3.553 1 21.16 215 THR A N 1
ATOM 1682 C CA . THR A 1 215 ? 10.031 -4.605 -4.695 1 21.16 215 THR A CA 1
ATOM 1683 C C . THR A 1 215 ? 8.719 -5.387 -4.68 1 21.16 215 THR A C 1
ATOM 1685 O O . THR A 1 215 ? 8.086 -5.523 -3.633 1 21.16 215 THR A O 1
ATOM 1688 N N . ARG A 1 216 ? 8.289 -6.18 -5.895 1 25.8 216 ARG A N 1
ATOM 1689 C CA . ARG A 1 216 ? 7.301 -6.895 -6.691 1 25.8 216 ARG A CA 1
ATOM 1690 C C . ARG A 1 216 ? 6.836 -8.164 -5.977 1 25.8 216 ARG A C 1
ATOM 1692 O O . ARG A 1 216 ? 5.809 -8.742 -6.34 1 25.8 216 ARG A O 1
ATOM 1699 N N . LYS A 1 217 ? 7.758 -9.211 -5.672 1 27.44 217 LYS A N 1
ATOM 1700 C CA . LYS A 1 217 ? 7.352 -10.617 -5.648 1 27.44 217 LYS A CA 1
ATOM 1701 C C . LYS A 1 217 ? 6.484 -10.914 -4.43 1 27.44 217 LYS A C 1
ATOM 1703 O O . LYS A 1 217 ? 6.98 -10.953 -3.301 1 27.44 217 LYS A O 1
ATOM 1708 N N . SER A 1 218 ? 5.344 -10.508 -4.383 1 30.66 218 SER A N 1
ATOM 1709 C CA . SER A 1 218 ? 4.398 -10.75 -3.293 1 30.66 218 SER A CA 1
ATOM 1710 C C . SER A 1 218 ? 4.27 -12.234 -2.988 1 30.66 218 SER A C 1
ATOM 1712 O O . SER A 1 218 ? 3.76 -13 -3.809 1 30.66 218 SER A O 1
ATOM 1714 N N . ASN A 1 219 ? 5.266 -12.812 -2.357 1 28.12 219 ASN A N 1
ATOM 1715 C CA . ASN A 1 219 ? 5.18 -14.188 -1.866 1 28.12 219 ASN A CA 1
ATOM 1716 C C . ASN A 1 219 ? 4.059 -14.344 -0.839 1 28.12 219 ASN A C 1
ATOM 1718 O O . ASN A 1 219 ? 3.998 -13.594 0.136 1 28.12 219 ASN A O 1
ATOM 1722 N N . MET A 1 220 ? 2.941 -14.688 -1.271 1 33.59 220 MET A N 1
ATOM 1723 C CA . MET A 1 220 ? 1.873 -15.055 -0.347 1 33.59 220 MET A CA 1
ATOM 1724 C C . MET A 1 220 ? 2.219 -16.344 0.398 1 33.59 220 MET A C 1
ATOM 1726 O O . MET A 1 220 ? 2.576 -17.344 -0.22 1 33.59 220 MET A O 1
ATOM 1730 N N . THR A 1 221 ? 2.59 -16.203 1.629 1 33.91 221 THR A N 1
ATOM 1731 C CA . THR A 1 221 ? 2.965 -17.297 2.506 1 33.91 221 THR A CA 1
ATOM 1732 C C . THR A 1 221 ? 1.729 -18.062 2.986 1 33.91 221 THR A C 1
ATOM 1734 O O . THR A 1 221 ? 0.713 -17.453 3.322 1 33.91 221 THR A O 1
ATOM 1737 N N . LEU A 1 222 ? 1.553 -19.156 2.428 1 36.25 222 LEU A N 1
ATOM 1738 C CA . LEU A 1 222 ? 0.545 -20.094 2.902 1 36.25 222 LEU A CA 1
ATOM 1739 C C . LEU A 1 222 ? 0.929 -20.672 4.266 1 36.25 222 LEU A C 1
ATOM 1741 O O . LEU A 1 222 ? 2.041 -21.172 4.441 1 36.25 222 LEU A O 1
ATOM 1745 N N . SER A 1 223 ? 0.421 -20.156 5.418 1 32.34 223 SER A N 1
ATOM 1746 C CA . SER A 1 223 ? 0.719 -20.641 6.762 1 32.34 223 SER A CA 1
ATOM 1747 C C . SER A 1 223 ? 0.12 -22.016 7 1 32.34 223 SER A C 1
ATOM 1749 O O . SER A 1 223 ? -1.063 -22.234 6.738 1 32.34 223 SER A O 1
ATOM 1751 N N . ILE A 1 224 ? 0.844 -23.062 6.895 1 27.44 224 ILE A N 1
ATOM 1752 C CA . ILE A 1 224 ? 0.479 -24.406 7.312 1 27.44 224 ILE A CA 1
ATOM 1753 C C . ILE A 1 224 ? 0.672 -24.562 8.82 1 27.44 224 ILE A C 1
ATOM 1755 O O . ILE A 1 224 ? 1.694 -24.141 9.367 1 27.44 224 ILE A O 1
ATOM 1759 N N . LYS A 1 225 ? -0.29 -24.938 9.633 1 30.36 225 LYS A N 1
ATOM 1760 C CA . LYS A 1 225 ? -0.155 -25.344 11.023 1 30.36 225 LYS A CA 1
ATOM 1761 C C . LYS A 1 225 ? 1.086 -26.219 11.227 1 30.36 225 LYS A C 1
ATOM 1763 O O . LYS A 1 225 ? 1.523 -26.906 10.305 1 30.36 225 LYS A O 1
ATOM 1768 N N . ASN A 1 226 ? 1.72 -26.141 12.562 1 26.64 226 ASN A N 1
ATOM 1769 C CA . ASN A 1 226 ? 2.941 -26.594 13.219 1 26.64 226 ASN A CA 1
ATOM 1770 C C . ASN A 1 226 ? 3.059 -28.125 13.188 1 26.64 226 ASN A C 1
ATOM 1772 O O . ASN A 1 226 ? 4.027 -28.688 13.703 1 26.64 226 ASN A O 1
ATOM 1776 N N . GLN A 1 227 ? 2.041 -28.891 13.211 1 26.75 227 GLN A N 1
ATOM 1777 C CA . GLN A 1 227 ? 2.641 -30.156 13.617 1 26.75 227 GLN A CA 1
ATOM 1778 C C . GLN A 1 227 ? 3.742 -30.578 12.648 1 26.75 227 GLN A C 1
ATOM 1780 O O . GLN A 1 227 ? 4.613 -31.375 13 1 26.75 227 GLN A O 1
ATOM 1785 N N . LEU A 1 228 ? 3.668 -30.234 11.5 1 26.73 228 LEU A N 1
ATOM 1786 C CA . LEU A 1 228 ? 4.699 -30.688 10.578 1 26.73 228 LEU A CA 1
ATOM 1787 C C . LEU A 1 228 ? 5.988 -29.891 10.758 1 26.73 228 LEU A C 1
ATOM 1789 O O . LEU A 1 228 ? 7.082 -30.453 10.664 1 26.73 228 LEU A O 1
ATOM 1793 N N . ALA A 1 229 ? 5.996 -28.625 11.172 1 29.41 229 ALA A N 1
ATOM 1794 C CA . ALA A 1 229 ? 7.27 -27.969 11.445 1 29.41 229 ALA A CA 1
ATOM 1795 C C . ALA A 1 229 ? 7.898 -28.5 12.727 1 29.41 229 ALA A C 1
ATOM 1797 O O . ALA A 1 229 ? 9.125 -28.625 12.82 1 29.41 229 ALA A O 1
ATOM 1798 N N . LYS A 1 230 ? 7.16 -28.734 13.734 1 31 230 LYS A N 1
ATOM 1799 C CA . LYS A 1 230 ? 7.84 -29.359 14.867 1 31 230 LYS A CA 1
ATOM 1800 C C . LYS A 1 230 ? 8.508 -30.656 14.445 1 31 230 LYS A C 1
ATOM 1802 O O . LYS A 1 230 ? 9.609 -30.969 14.898 1 31 230 LYS A O 1
ATOM 1807 N N . ALA A 1 231 ? 7.766 -31.516 13.703 1 26.45 231 ALA A N 1
ATOM 1808 C CA . ALA A 1 231 ? 8.422 -32.75 13.281 1 26.45 231 ALA A CA 1
ATOM 1809 C C . ALA A 1 231 ? 9.602 -32.438 12.352 1 26.45 231 ALA A C 1
ATOM 1811 O O . ALA A 1 231 ? 10.633 -33.125 12.406 1 26.45 231 ALA A O 1
ATOM 1812 N N . PHE A 1 232 ? 9.445 -31.391 11.469 1 27.34 232 PHE A N 1
ATOM 1813 C CA . PHE A 1 232 ? 10.641 -31.172 10.656 1 27.34 232 PHE A CA 1
ATOM 1814 C C . PHE A 1 232 ? 11.734 -30.5 11.477 1 27.34 232 PHE A C 1
ATOM 1816 O O . PHE A 1 232 ? 12.922 -30.75 11.258 1 27.34 232 PHE A O 1
ATOM 1823 N N . SER A 1 233 ? 11.477 -29.516 12.352 1 29.41 233 SER A N 1
ATOM 1824 C CA . SER A 1 233 ? 12.547 -28.891 13.117 1 29.41 233 SER A CA 1
ATOM 1825 C C . SER A 1 233 ? 13.18 -29.875 14.094 1 29.41 233 SER A C 1
ATOM 1827 O O . SER A 1 233 ? 14.227 -29.594 14.68 1 29.41 233 SER A O 1
ATOM 1829 N N . VAL A 1 234 ? 12.516 -30.812 14.68 1 26.03 234 VAL A N 1
ATOM 1830 C CA . VAL A 1 234 ? 13.359 -31.578 15.594 1 26.03 234 VAL A CA 1
ATOM 1831 C C . VAL A 1 234 ? 14.609 -32.062 14.859 1 26.03 234 VAL A C 1
ATOM 1833 O O . VAL A 1 234 ? 15.664 -32.25 15.469 1 26.03 234 VAL A O 1
ATOM 1836 N N . ALA A 1 235 ? 14.609 -32.469 13.57 1 23.11 235 ALA A N 1
ATOM 1837 C CA . ALA A 1 235 ? 15.898 -33 13.156 1 23.11 235 ALA A CA 1
ATOM 1838 C C . ALA A 1 235 ? 16.922 -31.891 12.953 1 23.11 235 ALA A C 1
ATOM 1840 O O . ALA A 1 235 ? 18.125 -32.125 13.133 1 23.11 235 ALA A O 1
ATOM 1841 N N . GLY A 1 236 ? 16.703 -30.688 12.344 1 24.53 236 GLY A N 1
ATOM 1842 C CA . GLY A 1 236 ? 17.906 -29.891 12.07 1 24.53 236 GLY A CA 1
ATOM 1843 C C . GLY A 1 236 ? 18.328 -29.047 13.25 1 24.53 236 GLY A C 1
ATOM 1844 O O . GLY A 1 236 ? 17.75 -27.984 13.5 1 24.53 236 GLY A O 1
ATOM 1845 N N . GLY A 1 237 ? 18.547 -29.547 14.438 1 22.11 237 GLY A N 1
ATOM 1846 C CA . GLY A 1 237 ? 19.25 -28.828 15.484 1 22.11 237 GLY A CA 1
ATOM 1847 C C . GLY A 1 237 ? 20.547 -28.188 15 1 22.11 237 GLY A C 1
ATOM 1848 O O . GLY A 1 237 ? 21.266 -27.562 15.789 1 22.11 237 GLY A O 1
ATOM 1849 N N . VAL A 1 238 ? 21.344 -28.797 14.086 1 20.45 238 VAL A N 1
ATOM 1850 C CA . VAL A 1 238 ? 22.75 -28.422 14.211 1 20.45 238 VAL A CA 1
ATOM 1851 C C . VAL A 1 238 ? 22.922 -26.953 13.836 1 20.45 238 VAL A C 1
ATOM 1853 O O . VAL A 1 238 ? 22.375 -26.484 12.828 1 20.45 238 VAL A O 1
ATOM 1856 N N . SER A 1 239 ? 23.109 -26.156 14.844 1 20.19 239 SER A N 1
ATOM 1857 C CA . SER A 1 239 ? 23.75 -24.844 14.883 1 20.19 239 SER A CA 1
ATOM 1858 C C . SER A 1 239 ? 24.984 -24.812 13.984 1 20.19 239 SER A C 1
ATOM 1860 O O . SER A 1 239 ? 25.922 -25.594 14.18 1 20.19 239 SER A O 1
ATOM 1862 N N . SER A 1 240 ? 24.797 -24.797 12.648 1 19.34 240 SER A N 1
ATOM 1863 C CA . SER A 1 240 ? 25.969 -24.531 11.82 1 19.34 240 SER A CA 1
ATOM 1864 C C . SER A 1 240 ? 26.734 -23.312 12.312 1 19.34 240 SER A C 1
ATOM 1866 O O . SER A 1 240 ? 26.219 -22.188 12.234 1 19.34 240 SER A O 1
ATOM 1868 N N . THR A 1 241 ? 27.531 -23.453 13.406 1 20.11 241 THR A N 1
ATOM 1869 C CA . THR A 1 241 ? 28.719 -22.641 13.719 1 20.11 241 THR A CA 1
ATOM 1870 C C . THR A 1 241 ? 29.719 -22.688 12.57 1 20.11 241 THR A C 1
ATOM 1872 O O . THR A 1 241 ? 30.859 -22.219 12.711 1 20.11 241 THR A O 1
ATOM 1875 N N . SER A 1 242 ? 29.5 -23.219 11.391 1 17.55 242 SER A N 1
ATOM 1876 C CA . SER A 1 242 ? 30.719 -23.234 10.594 1 17.55 242 SER A CA 1
ATOM 1877 C C . SER A 1 242 ? 31.297 -21.828 10.43 1 17.55 242 SER A C 1
ATOM 1879 O O . SER A 1 242 ? 30.578 -20.891 10.078 1 17.55 242 SER A O 1
ATOM 1881 N N . ALA A 1 243 ? 32.344 -21.531 11.25 1 18.16 243 ALA A N 1
ATOM 1882 C CA . ALA A 1 243 ? 33.625 -20.906 10.922 1 18.16 243 ALA A CA 1
ATOM 1883 C C . ALA A 1 243 ? 34.031 -21.234 9.5 1 18.16 243 ALA A C 1
ATOM 1885 O O . ALA A 1 243 ? 33.625 -22.25 8.938 1 18.16 243 ALA A O 1
ATOM 1886 N N . SER A 1 244 ? 34.844 -20.25 8.758 1 18.94 244 SER A N 1
ATOM 1887 C CA . SER A 1 244 ? 35.438 -20.078 7.426 1 18.94 244 SER A CA 1
ATOM 1888 C C . SER A 1 244 ? 36.281 -21.297 7.035 1 18.94 244 SER A C 1
ATOM 1890 O O . SER A 1 244 ? 36.844 -21.344 5.945 1 18.94 244 SER A O 1
ATOM 1892 N N . LYS A 1 245 ? 36.75 -22.094 7.949 1 20.61 245 LYS A N 1
ATOM 1893 C CA . LYS A 1 245 ? 37.938 -22.766 7.398 1 20.61 245 LYS A CA 1
ATOM 1894 C C . LYS A 1 245 ? 37.562 -23.531 6.121 1 20.61 245 LYS A C 1
ATOM 1896 O O . LYS A 1 245 ? 36.469 -24.078 6 1 20.61 245 LYS A O 1
ATOM 1901 N N . TYR A 1 246 ? 38.375 -23.297 5.012 1 19.86 246 TYR A N 1
ATOM 1902 C CA . TYR A 1 246 ? 38.656 -23.672 3.627 1 19.86 246 TYR A CA 1
ATOM 1903 C C . TYR A 1 246 ? 38.656 -25.188 3.465 1 19.86 246 TYR A C 1
ATOM 1905 O O . TYR A 1 246 ? 38.906 -25.688 2.371 1 19.86 246 TYR A O 1
ATOM 1913 N N . GLY A 1 247 ? 38.75 -25.922 4.598 1 18.8 247 GLY A N 1
ATOM 1914 C CA . GLY A 1 247 ? 39.312 -27.203 4.164 1 18.8 247 GLY A CA 1
ATOM 1915 C C . GLY A 1 247 ? 38.406 -27.891 3.143 1 18.8 247 GLY A C 1
ATOM 1916 O O . GLY A 1 247 ? 37.219 -27.625 3.049 1 18.8 247 GLY A O 1
ATOM 1917 N N . TYR A 1 248 ? 39.062 -28.438 2.014 1 21.58 248 TYR A N 1
ATOM 1918 C CA . TYR A 1 248 ? 38.781 -29.219 0.814 1 21.58 248 TYR A CA 1
ATOM 1919 C C . TYR A 1 248 ? 37.844 -30.375 1.123 1 21.58 248 TYR A C 1
ATOM 1921 O O . TYR A 1 248 ? 37.656 -31.266 0.286 1 21.58 248 TYR A O 1
ATOM 1929 N N . GLY A 1 249 ? 37.625 -30.594 2.484 1 21.61 249 GLY A N 1
ATOM 1930 C CA . GLY A 1 249 ? 37.219 -31.969 2.705 1 21.61 249 GLY A CA 1
ATOM 1931 C C . GLY A 1 249 ? 35.938 -32.344 1.999 1 21.61 249 GLY A C 1
ATOM 1932 O O . GLY A 1 249 ? 35.219 -31.453 1.52 1 21.61 249 GLY A O 1
ATOM 1933 N N . ASP A 1 250 ? 35.594 -33.75 2.084 1 23.78 250 ASP A N 1
ATOM 1934 C CA . ASP A 1 250 ? 34.719 -34.75 1.438 1 23.78 250 ASP A CA 1
ATOM 1935 C C . ASP A 1 250 ? 33.25 -34.375 1.603 1 23.78 250 ASP A C 1
ATOM 1937 O O . ASP A 1 250 ? 32.719 -34.438 2.711 1 23.78 250 ASP A O 1
ATOM 1941 N N . ASP A 1 251 ? 32.812 -33.281 1.053 1 27.14 251 ASP A N 1
ATOM 1942 C CA . ASP A 1 251 ? 31.625 -32.406 0.986 1 27.14 251 ASP A CA 1
ATOM 1943 C C . ASP A 1 251 ? 30.391 -33.219 0.583 1 27.14 251 ASP A C 1
ATOM 1945 O O . ASP A 1 251 ? 29.422 -32.656 0.057 1 27.14 251 ASP A O 1
ATOM 1949 N N . GLY A 1 252 ? 30.5 -34.594 0.652 1 25.73 252 GLY A N 1
ATOM 1950 C CA . GLY A 1 252 ? 29.438 -35.406 0.092 1 25.73 252 GLY A CA 1
ATOM 1951 C C . GLY A 1 252 ? 28.125 -35.312 0.866 1 25.73 252 GLY A C 1
ATOM 1952 O O . GLY A 1 252 ? 27.094 -35.812 0.421 1 25.73 252 GLY A O 1
ATOM 1953 N N . SER A 1 253 ? 28.219 -35.25 2.174 1 28.7 253 SER A N 1
ATOM 1954 C CA . SER A 1 253 ? 27.062 -35.594 2.988 1 28.7 253 SER A CA 1
ATOM 1955 C C . SER A 1 253 ? 25.969 -34.562 2.889 1 28.7 253 SER A C 1
ATOM 1957 O O . SER A 1 253 ? 24.891 -34.719 3.459 1 28.7 253 SER A O 1
ATOM 1959 N N . PHE A 1 254 ? 26.328 -33.312 2.742 1 29.97 254 PHE A N 1
ATOM 1960 C CA . PHE A 1 254 ? 25.344 -32.25 2.854 1 29.97 254 PHE A CA 1
ATOM 1961 C C . PHE A 1 254 ? 24.25 -32.406 1.809 1 29.97 254 PHE A C 1
ATOM 1963 O O . PHE A 1 254 ? 23.25 -31.672 1.833 1 29.97 254 PHE A O 1
ATOM 1970 N N . GLU A 1 255 ? 24.547 -33.094 0.747 1 33.12 255 GLU A N 1
ATOM 1971 C CA . GLU A 1 255 ? 23.562 -33.281 -0.313 1 33.12 255 GLU A CA 1
ATOM 1972 C C . GLU A 1 255 ? 22.375 -34.094 0.176 1 33.12 255 GLU A C 1
ATOM 1974 O O . GLU A 1 255 ? 21.281 -34.031 -0.39 1 33.12 255 GLU A O 1
ATOM 1979 N N . GLU A 1 256 ? 22.469 -34.938 1.196 1 31.86 256 GLU A N 1
ATOM 1980 C CA . GLU A 1 256 ? 21.375 -35.844 1.543 1 31.86 256 GLU A CA 1
ATOM 1981 C C . GLU A 1 256 ? 20.281 -35.125 2.326 1 31.86 256 GLU A C 1
ATOM 1983 O O . GLU A 1 256 ? 19.109 -35.5 2.25 1 31.86 256 GLU A O 1
ATOM 1988 N N . ARG A 1 257 ? 20.516 -34.25 3.24 1 34.09 257 ARG A N 1
ATOM 1989 C CA . ARG A 1 257 ? 19.516 -33.656 4.137 1 34.09 257 ARG A CA 1
ATOM 1990 C C . ARG A 1 257 ? 18.562 -32.75 3.369 1 34.09 257 ARG A C 1
ATOM 1992 O O . ARG A 1 257 ? 17.406 -32.562 3.766 1 34.09 257 ARG A O 1
ATOM 1999 N N . LYS A 1 258 ? 18.969 -32.031 2.471 1 43.34 258 LYS A N 1
ATOM 2000 C CA . LYS A 1 258 ? 18.203 -31.094 1.665 1 43.34 258 LYS A CA 1
ATOM 2001 C C . LYS A 1 258 ? 17.141 -31.812 0.826 1 43.34 258 LYS A C 1
ATOM 2003 O O . LYS A 1 258 ? 16.172 -31.203 0.394 1 43.34 258 LYS A O 1
ATOM 2008 N N . SER A 1 259 ? 17.266 -33.031 0.557 1 46.72 259 SER A N 1
ATOM 2009 C CA . SER A 1 259 ? 16.484 -33.812 -0.372 1 46.72 259 SER A CA 1
ATOM 2010 C C . SER A 1 259 ? 15.156 -34.25 0.252 1 46.72 259 SER A C 1
ATOM 2012 O O . SER A 1 259 ? 14.172 -34.469 -0.457 1 46.72 259 SER A O 1
ATOM 2014 N N . ASP A 1 260 ? 15.047 -34.531 1.577 1 51.94 260 ASP A N 1
ATOM 2015 C CA . ASP A 1 260 ? 13.844 -35.094 2.182 1 51.94 260 ASP A CA 1
ATOM 2016 C C . ASP A 1 260 ? 12.742 -34.031 2.314 1 51.94 260 ASP A C 1
ATOM 2018 O O . ASP A 1 260 ? 11.57 -34.375 2.482 1 51.94 260 ASP A O 1
ATOM 2022 N N . ASP A 1 261 ? 13 -32.719 2.256 1 63.47 261 ASP A N 1
ATOM 2023 C CA . ASP A 1 261 ? 11.969 -31.734 2.561 1 63.47 261 ASP A CA 1
ATOM 2024 C C . ASP A 1 261 ? 11.406 -31.125 1.285 1 63.47 261 ASP A C 1
ATOM 2026 O O . ASP A 1 261 ? 10.477 -30.312 1.339 1 63.47 261 ASP A O 1
ATOM 2030 N N . SER A 1 262 ? 11.922 -31.672 0.156 1 80 262 SER A N 1
ATOM 2031 C CA . SER A 1 262 ? 11.453 -31.016 -1.06 1 80 262 SER A CA 1
ATOM 2032 C C . SER A 1 262 ? 10.242 -31.734 -1.645 1 80 262 SER A C 1
ATOM 2034 O O . SER A 1 262 ? 10.133 -32.969 -1.529 1 80 262 SER A O 1
ATOM 2036 N N . CYS A 1 263 ? 9.266 -31.062 -2.105 1 86.25 263 CYS A N 1
ATOM 2037 C CA . CYS A 1 263 ? 8.078 -31.609 -2.746 1 86.25 263 CYS A CA 1
ATOM 2038 C C . CYS A 1 263 ? 8.445 -32.438 -3.971 1 86.25 263 CYS A C 1
ATOM 2040 O O . CYS A 1 263 ? 9.172 -31.953 -4.848 1 86.25 263 CYS A O 1
ATOM 2042 N N . ARG A 1 264 ? 8.039 -33.688 -3.967 1 87 264 ARG A N 1
ATOM 2043 C CA . ARG A 1 264 ? 8.414 -34.625 -5.02 1 87 264 ARG A CA 1
ATOM 2044 C C . ARG A 1 264 ? 7.426 -34.562 -6.18 1 87 264 ARG A C 1
ATOM 2046 O O . ARG A 1 264 ? 7.801 -34.781 -7.332 1 87 264 ARG A O 1
ATOM 2053 N N . GLN A 1 265 ? 6.133 -34.406 -5.766 1 92.5 265 GLN A N 1
ATOM 2054 C CA . GLN A 1 265 ? 5.109 -34.5 -6.801 1 92.5 265 GLN A CA 1
ATOM 2055 C C . GLN A 1 265 ? 3.951 -33.562 -6.535 1 92.5 265 GLN A C 1
ATOM 2057 O O . GLN A 1 265 ? 3.582 -33.312 -5.383 1 92.5 265 GLN A O 1
ATOM 2062 N N . ILE A 1 266 ? 3.439 -33 -7.637 1 94.06 266 ILE A N 1
ATOM 2063 C CA . ILE A 1 266 ? 2.188 -32.25 -7.602 1 94.06 266 ILE A CA 1
ATOM 2064 C C . ILE A 1 266 ? 1.188 -32.875 -8.578 1 94.06 266 ILE A C 1
ATOM 2066 O O . ILE A 1 266 ? 1.534 -33.156 -9.727 1 94.06 266 ILE A O 1
ATOM 2070 N N . VAL A 1 267 ? 0.043 -33.125 -8.07 1 95.56 267 VAL A N 1
ATOM 2071 C CA . VAL A 1 267 ? -0.985 -33.719 -8.922 1 95.56 267 VAL A CA 1
ATOM 2072 C C . VAL A 1 267 ? -2.361 -33.219 -8.492 1 95.56 267 VAL A C 1
ATOM 2074 O O . VAL A 1 267 ? -2.664 -33.156 -7.297 1 95.56 267 VAL A O 1
ATOM 2077 N N . PHE A 1 268 ? -3.156 -32.844 -9.453 1 95.31 268 PHE A N 1
ATOM 2078 C CA . PHE A 1 268 ? -4.516 -32.406 -9.148 1 95.31 268 PHE A CA 1
ATOM 2079 C C . PHE A 1 268 ? -5.398 -33.594 -8.797 1 95.31 268 PHE A C 1
ATOM 2081 O O . PHE A 1 268 ? -5.219 -34.688 -9.344 1 95.31 268 PHE A O 1
ATOM 2088 N N . HIS A 1 269 ? -6.297 -33.281 -7.887 1 94.44 269 HIS A N 1
ATOM 2089 C CA . HIS A 1 269 ? -7.301 -34.312 -7.582 1 94.44 269 HIS A CA 1
ATOM 2090 C C . HIS A 1 269 ? -8.227 -34.531 -8.773 1 94.44 269 HIS A C 1
ATOM 2092 O O . HIS A 1 269 ? -8.703 -33.562 -9.391 1 94.44 269 HIS A O 1
ATOM 2098 N N . SER A 1 270 ? -8.383 -35.688 -9.164 1 92.94 270 SER A N 1
ATOM 2099 C CA . SER A 1 270 ? -9.18 -36 -10.352 1 92.94 270 SER A CA 1
ATOM 2100 C C . SER A 1 270 ? -10.656 -36.125 -10.008 1 92.94 270 SER A C 1
ATOM 2102 O O . SER A 1 270 ? -11.508 -36.125 -10.898 1 92.94 270 SER A O 1
ATOM 2104 N N . SER A 1 271 ? -10.992 -36.219 -8.797 1 93.38 271 SER A N 1
ATOM 2105 C CA . SER A 1 271 ? -12.383 -36.406 -8.406 1 93.38 271 SER A CA 1
ATOM 2106 C C . SER A 1 271 ? -12.977 -35.094 -7.871 1 93.38 271 SER A C 1
ATOM 2108 O O . SER A 1 271 ? -14.188 -34.875 -7.961 1 93.38 271 SER A O 1
ATOM 2110 N N . THR A 1 272 ? -12.164 -34.375 -7.203 1 92.25 272 THR A N 1
ATOM 2111 C CA . THR A 1 272 ? -12.641 -33.156 -6.594 1 92.25 272 THR A CA 1
ATOM 2112 C C . THR A 1 272 ? -12.047 -31.922 -7.297 1 92.25 272 THR A C 1
ATOM 2114 O O . THR A 1 272 ? -10.82 -31.812 -7.402 1 92.25 272 THR A O 1
ATOM 2117 N N . ARG A 1 273 ? -12.891 -31.078 -7.609 1 92.06 273 ARG A N 1
ATOM 2118 C CA . ARG A 1 273 ? -12.484 -29.891 -8.352 1 92.06 273 ARG A CA 1
ATOM 2119 C C . ARG A 1 273 ? -11.641 -28.969 -7.484 1 92.06 273 ARG A C 1
ATOM 2121 O O . ARG A 1 273 ? -11.914 -28.797 -6.297 1 92.06 273 ARG A O 1
ATOM 2128 N N . ASN A 1 274 ? -10.602 -28.344 -7.988 1 91.12 274 ASN A N 1
ATOM 2129 C CA . ASN A 1 274 ? -9.789 -27.266 -7.41 1 91.12 274 ASN A CA 1
ATOM 2130 C C . ASN A 1 274 ? -8.883 -27.797 -6.297 1 91.12 274 ASN A C 1
ATOM 2132 O O . ASN A 1 274 ? -8.469 -27.031 -5.418 1 91.12 274 ASN A O 1
ATOM 2136 N N . HIS A 1 275 ? -8.695 -29.047 -6.176 1 93.5 275 HIS A N 1
ATOM 2137 C CA . HIS A 1 275 ? -7.816 -29.594 -5.145 1 93.5 275 HIS A CA 1
ATOM 2138 C C . HIS A 1 275 ? -6.52 -30.125 -5.746 1 93.5 275 HIS A C 1
ATOM 2140 O O . HIS A 1 275 ? -6.531 -30.719 -6.824 1 93.5 275 HIS A O 1
ATOM 2146 N N . LEU A 1 276 ? -5.461 -29.812 -5.133 1 94.94 276 LEU A N 1
ATOM 2147 C CA . LEU A 1 276 ? -4.121 -30.188 -5.566 1 94.94 276 LEU A CA 1
ATOM 2148 C C . LEU A 1 276 ? -3.375 -30.922 -4.457 1 94.94 276 LEU A C 1
ATOM 2150 O O . LEU A 1 276 ? -3.357 -30.469 -3.311 1 94.94 276 LEU A O 1
ATOM 2154 N N . PHE A 1 277 ? -2.764 -32.062 -4.801 1 95.69 277 PHE A N 1
ATOM 2155 C CA . PHE A 1 277 ? -1.941 -32.812 -3.857 1 95.69 277 PHE A CA 1
ATOM 2156 C C . PHE A 1 277 ? -0.483 -32.375 -3.947 1 95.69 277 PHE A C 1
ATOM 2158 O O . PHE A 1 277 ? 0.085 -32.312 -5.039 1 95.69 277 PHE A O 1
ATOM 2165 N N . LEU A 1 278 ? 0.117 -32.062 -2.887 1 93.25 278 LEU A N 1
ATOM 2166 C CA . LEU A 1 278 ? 1.56 -31.906 -2.738 1 93.25 278 LEU A CA 1
ATOM 2167 C C . LEU A 1 278 ? 2.16 -33.094 -1.971 1 93.25 278 LEU A C 1
ATOM 2169 O O . LEU A 1 278 ? 1.852 -33.281 -0.794 1 93.25 278 LEU A O 1
ATOM 2173 N N . VAL A 1 279 ? 2.992 -33.781 -2.682 1 93.75 279 VAL A N 1
ATOM 2174 C CA . VAL A 1 279 ? 3.51 -35 -2.1 1 93.75 279 VAL A CA 1
ATOM 2175 C C . VAL A 1 279 ? 4.969 -34.812 -1.695 1 93.75 279 VAL A C 1
ATOM 2177 O O . VAL A 1 279 ? 5.805 -34.438 -2.521 1 93.75 279 VAL A O 1
ATOM 2180 N N . TYR A 1 280 ? 5.234 -35.094 -0.478 1 88.94 280 TYR A N 1
ATOM 2181 C CA . TYR A 1 280 ? 6.574 -35.094 0.094 1 88.94 280 TYR A CA 1
ATOM 2182 C C . TYR A 1 280 ? 7.008 -36.531 0.417 1 88.94 280 TYR A C 1
ATOM 2184 O O . TYR A 1 280 ? 6.191 -37.469 0.402 1 88.94 280 TYR A O 1
ATOM 2192 N N . PRO A 1 281 ? 8.258 -36.781 0.622 1 88.94 281 PRO A N 1
ATOM 2193 C CA . PRO A 1 281 ? 8.695 -38.156 0.908 1 88.94 281 PRO A CA 1
ATOM 2194 C C . PRO A 1 281 ? 8.008 -38.75 2.139 1 88.94 281 PRO A C 1
ATOM 2196 O O . PRO A 1 281 ? 7.707 -39.938 2.166 1 88.94 281 PRO A O 1
ATOM 2199 N N . ARG A 1 282 ? 7.625 -37.906 3.014 1 90.25 282 ARG A N 1
ATOM 2200 C CA . ARG A 1 282 ? 7.004 -38.469 4.223 1 90.25 282 ARG A CA 1
ATOM 2201 C C . ARG A 1 282 ? 5.73 -37.688 4.57 1 90.25 282 ARG A C 1
ATOM 2203 O O . ARG A 1 282 ? 5.328 -37.625 5.734 1 90.25 282 ARG A O 1
ATOM 2210 N N . GLY A 1 283 ? 5.129 -37.125 3.607 1 89.56 283 GLY A N 1
ATOM 2211 C CA . GLY A 1 283 ? 3.91 -36.406 3.891 1 89.56 283 GLY A CA 1
ATOM 2212 C C . GLY A 1 283 ? 3.127 -36.031 2.643 1 89.56 283 GLY A C 1
ATOM 2213 O O . GLY A 1 283 ? 3.686 -35.969 1.544 1 89.56 283 GLY A O 1
ATOM 2214 N N . ILE A 1 284 ? 1.81 -35.844 2.828 1 93.25 284 ILE A N 1
ATOM 2215 C CA . ILE A 1 284 ? 0.901 -35.438 1.76 1 93.25 284 ILE A CA 1
ATOM 2216 C C . ILE A 1 284 ? 0.07 -34.25 2.215 1 93.25 284 ILE A C 1
ATOM 2218 O O . ILE A 1 284 ? -0.462 -34.219 3.328 1 93.25 284 ILE A O 1
ATOM 2222 N N . VAL A 1 285 ? 0.046 -33.219 1.398 1 91.06 285 VAL A N 1
ATOM 2223 C CA . VAL A 1 285 ? -0.773 -32.062 1.694 1 91.06 285 VAL A CA 1
ATOM 2224 C C . VAL A 1 285 ? -1.782 -31.828 0.57 1 91.06 285 VAL A C 1
ATOM 2226 O O . VAL A 1 285 ? -1.417 -31.828 -0.608 1 91.06 285 VAL A O 1
ATOM 2229 N N . LEU A 1 286 ? -3.021 -31.797 0.896 1 93.12 286 LEU A N 1
ATOM 2230 C CA . LEU A 1 286 ? -4.078 -31.438 -0.046 1 93.12 286 LEU A CA 1
ATOM 2231 C C . LEU A 1 286 ? -4.445 -29.969 0.076 1 93.12 286 LEU A C 1
ATOM 2233 O O . LEU A 1 286 ? -4.797 -29.5 1.161 1 93.12 286 LEU A O 1
ATOM 2237 N N . VAL A 1 287 ? -4.383 -29.25 -1.036 1 90.62 287 VAL A N 1
ATOM 2238 C CA . VAL A 1 287 ? -4.621 -27.812 -1.021 1 90.62 287 VAL A CA 1
ATOM 2239 C C . VAL A 1 287 ? -5.766 -27.469 -1.973 1 90.62 287 VAL A C 1
ATOM 2241 O O . VAL A 1 287 ? -5.859 -28.016 -3.068 1 90.62 287 VAL A O 1
ATOM 2244 N N . ASN A 1 288 ? -6.66 -26.734 -1.521 1 90.12 288 ASN A N 1
ATOM 2245 C CA . ASN A 1 288 ? -7.613 -26.094 -2.42 1 90.12 288 ASN A CA 1
ATOM 2246 C C . ASN A 1 288 ? -7.012 -24.859 -3.08 1 90.12 288 ASN A C 1
ATOM 2248 O O . ASN A 1 288 ? -6.691 -23.875 -2.402 1 90.12 288 ASN A O 1
ATOM 2252 N N . VAL A 1 289 ? -6.957 -24.766 -4.328 1 90.38 289 VAL A N 1
ATOM 2253 C CA . VAL A 1 289 ? -6.148 -23.797 -5.051 1 90.38 289 VAL A CA 1
ATOM 2254 C C . VAL A 1 289 ? -6.922 -22.484 -5.18 1 90.38 289 VAL A C 1
ATOM 2256 O O . VAL A 1 289 ? -6.332 -21.438 -5.453 1 90.38 289 VAL A O 1
ATOM 2259 N N . VAL A 1 290 ? -8.188 -22.5 -5.02 1 87.75 290 VAL A N 1
ATOM 2260 C CA . VAL A 1 290 ? -8.945 -21.25 -5.168 1 87.75 290 VAL A CA 1
ATOM 2261 C C . VAL A 1 290 ? -8.688 -20.344 -3.965 1 87.75 290 VAL A C 1
ATOM 2263 O O . VAL A 1 290 ? -8.102 -19.281 -4.102 1 87.75 290 VAL A O 1
ATOM 2266 N N . PRO A 1 291 ? -9.031 -20.734 -2.744 1 85.56 291 PRO A N 1
ATOM 2267 C CA . PRO A 1 291 ? -8.641 -19.922 -1.59 1 85.56 291 PRO A CA 1
ATOM 2268 C C . PRO A 1 291 ? -7.191 -20.141 -1.178 1 85.56 291 PRO A C 1
ATOM 2270 O O . PRO A 1 291 ? -6.66 -19.391 -0.355 1 85.56 291 PRO A O 1
ATOM 2273 N N . MET A 1 292 ? -6.535 -21.141 -1.8 1 84.25 292 MET A N 1
ATOM 2274 C CA . MET A 1 292 ? -5.172 -21.531 -1.443 1 84.25 292 MET A CA 1
ATOM 2275 C C . MET A 1 292 ? -5.078 -21.891 0.034 1 84.25 292 MET A C 1
ATOM 2277 O O . MET A 1 292 ? -4.238 -21.359 0.759 1 84.25 292 MET A O 1
ATOM 2281 N N . GLN A 1 293 ? -5.965 -22.797 0.406 1 84.56 293 GLN A N 1
ATOM 2282 C CA . GLN A 1 293 ? -6.008 -23.266 1.784 1 84.56 293 GLN A CA 1
ATOM 2283 C C . GLN A 1 293 ? -5.75 -24.781 1.854 1 84.56 293 GLN A C 1
ATOM 2285 O O . GLN A 1 293 ? -6.191 -25.531 0.982 1 84.56 293 GLN A O 1
ATOM 2290 N N . THR A 1 294 ? -5.027 -25.156 2.873 1 85.56 294 THR A N 1
ATOM 2291 C CA . THR A 1 294 ? -4.773 -26.578 3.1 1 85.56 294 THR A CA 1
ATOM 2292 C C . THR A 1 294 ? -6.012 -27.266 3.664 1 85.56 294 THR A C 1
ATOM 2294 O O . THR A 1 294 ? -6.617 -26.781 4.621 1 85.56 294 THR A O 1
ATOM 2297 N N . VAL A 1 295 ? -6.414 -28.312 3.057 1 86.88 295 VAL A N 1
ATOM 2298 C CA . VAL A 1 295 ? -7.602 -29.047 3.477 1 86.88 295 VAL A CA 1
ATOM 2299 C C . VAL A 1 295 ? -7.195 -30.219 4.363 1 86.88 295 VAL A C 1
ATOM 2301 O O . VAL A 1 295 ? -7.809 -30.453 5.406 1 86.88 295 VAL A O 1
ATOM 2304 N N . VAL A 1 296 ? -6.207 -30.969 3.865 1 89 296 VAL A N 1
ATOM 2305 C CA . VAL A 1 296 ? -5.762 -32.156 4.605 1 89 296 VAL A CA 1
ATOM 2306 C C . VAL A 1 296 ? -4.238 -32.188 4.66 1 89 296 VAL A C 1
ATOM 2308 O O . VAL A 1 296 ? -3.566 -31.781 3.705 1 89 296 VAL A O 1
ATOM 2311 N N . CYS A 1 297 ? -3.705 -32.531 5.781 1 86.31 297 CYS A N 1
ATOM 2312 C CA . CYS A 1 297 ? -2.279 -32.781 5.969 1 86.31 297 CYS A CA 1
ATOM 2313 C C . CYS A 1 297 ? -2.041 -34.156 6.586 1 86.31 297 CYS A C 1
ATOM 2315 O O . CYS A 1 297 ? -2.471 -34.438 7.711 1 86.31 297 CYS A O 1
ATOM 2317 N N . LEU A 1 298 ? -1.452 -35.031 5.762 1 89.19 298 LEU A N 1
ATOM 2318 C CA . LEU A 1 298 ? -1.114 -36.375 6.238 1 89.19 298 LEU A CA 1
ATOM 2319 C C . LEU A 1 298 ? 0.389 -36.5 6.461 1 89.19 298 LEU A C 1
ATOM 2321 O O . LEU A 1 298 ? 1.181 -36.188 5.562 1 89.19 298 LEU A O 1
ATOM 2325 N N . VAL A 1 299 ? 0.816 -36.906 7.645 1 87.19 299 VAL A N 1
ATOM 2326 C CA . VAL A 1 299 ? 2.225 -37.094 7.961 1 87.19 299 VAL A CA 1
ATOM 2327 C C . VAL A 1 299 ? 2.463 -38.562 8.32 1 87.19 299 VAL A C 1
ATOM 2329 O O . VAL A 1 299 ? 1.675 -39.156 9.047 1 87.19 299 VAL A O 1
ATOM 2332 N N . PHE A 1 300 ? 3.396 -39.094 7.676 1 87.31 300 PHE A N 1
ATOM 2333 C CA . PHE A 1 300 ? 3.738 -40.5 7.914 1 87.31 300 PHE A CA 1
ATOM 2334 C C . PHE A 1 300 ? 4.938 -40.594 8.852 1 87.31 300 PHE A C 1
ATOM 2336 O O . PHE A 1 300 ? 5.746 -39.688 8.945 1 87.31 300 PHE A O 1
ATOM 2343 N N . ASP A 1 301 ? 5.078 -41.781 9.555 1 83.62 301 ASP A N 1
ATOM 2344 C CA . ASP A 1 301 ? 6.145 -42.031 10.523 1 83.62 301 ASP A CA 1
ATOM 2345 C C . ASP A 1 301 ? 7.504 -42.094 9.836 1 83.62 301 ASP A C 1
ATOM 2347 O O . ASP A 1 301 ? 7.59 -42.406 8.641 1 83.62 301 ASP A O 1
ATOM 2351 N N . ARG A 1 302 ? 8.539 -41.844 10.523 1 78.12 302 ARG A N 1
ATOM 2352 C CA . ARG A 1 302 ? 9.906 -41.812 10.008 1 78.12 302 ARG A CA 1
ATOM 2353 C C . ARG A 1 302 ? 10.344 -43.219 9.594 1 78.12 302 ARG A C 1
ATOM 2355 O O . ARG A 1 302 ? 11.188 -43.375 8.711 1 78.12 302 ARG A O 1
ATOM 2362 N N . SER A 1 303 ? 9.68 -44.062 10.234 1 81.44 303 SER A N 1
ATOM 2363 C CA . SER A 1 303 ? 10.047 -45.438 9.922 1 81.44 303 SER A CA 1
ATOM 2364 C C . SER A 1 303 ? 9.367 -45.938 8.641 1 81.44 303 SER A C 1
ATOM 2366 O O . SER A 1 303 ? 9.758 -46.938 8.07 1 81.44 303 SER A O 1
ATOM 2368 N N . ALA A 1 304 ? 8.5 -45.156 8.18 1 81.38 304 ALA A N 1
ATOM 2369 C CA . ALA A 1 304 ? 7.781 -45.562 6.977 1 81.38 304 ALA A CA 1
ATOM 2370 C C . ALA A 1 304 ? 8.602 -45.25 5.723 1 81.38 304 ALA A C 1
ATOM 2372 O O . ALA A 1 304 ? 9.43 -44.344 5.715 1 81.38 304 ALA A O 1
ATOM 2373 N N . SER A 1 305 ? 8.547 -46.156 4.773 1 87.31 305 SER A N 1
ATOM 2374 C CA . SER A 1 305 ? 9.234 -45.938 3.504 1 87.31 305 SER A CA 1
ATOM 2375 C C . SER A 1 305 ? 8.758 -44.688 2.807 1 87.31 305 SER A C 1
ATOM 2377 O O . SER A 1 305 ? 7.578 -44.344 2.871 1 87.31 305 SER A O 1
ATOM 2379 N N . PRO A 1 306 ? 9.711 -44 2.221 1 89.69 306 PRO A N 1
ATOM 2380 C CA . PRO A 1 306 ? 9.336 -42.781 1.512 1 89.69 306 PRO A CA 1
ATOM 2381 C C . PRO A 1 306 ? 8.344 -43.031 0.382 1 89.69 306 PRO A C 1
ATOM 2383 O O . PRO A 1 306 ? 8.297 -44.125 -0.172 1 89.69 306 PRO A O 1
ATOM 2386 N N . ILE A 1 307 ? 7.527 -42.094 0.074 1 92.19 307 ILE A N 1
ATOM 2387 C CA . ILE A 1 307 ? 6.508 -42.188 -0.965 1 92.19 307 ILE A CA 1
ATOM 2388 C C . ILE A 1 307 ? 7.16 -42.062 -2.34 1 92.19 307 ILE A C 1
ATOM 2390 O O . ILE A 1 307 ? 7.977 -41.156 -2.572 1 92.19 307 ILE A O 1
ATOM 2394 N N . ALA A 1 308 ? 6.816 -42.938 -3.191 1 91.62 308 ALA A N 1
ATOM 2395 C CA . ALA A 1 308 ? 7.301 -42.875 -4.566 1 91.62 308 ALA A CA 1
ATOM 2396 C C . ALA A 1 308 ? 6.379 -42.031 -5.438 1 91.62 308 ALA A C 1
ATOM 2398 O O . ALA A 1 308 ? 6.828 -41.125 -6.109 1 91.62 308 ALA A O 1
ATOM 2399 N N . THR A 1 309 ? 5.09 -42.469 -5.449 1 94.62 309 THR A N 1
ATOM 2400 C CA . THR A 1 309 ? 4.125 -41.719 -6.242 1 94.62 309 THR A CA 1
ATOM 2401 C C . THR A 1 309 ? 2.715 -41.875 -5.688 1 94.62 309 THR A C 1
ATOM 2403 O O . THR A 1 309 ? 2.418 -42.906 -5.043 1 94.62 309 THR A O 1
ATOM 2406 N N . LEU A 1 310 ? 1.934 -40.844 -5.809 1 96.12 310 LEU A N 1
ATOM 2407 C CA . LEU A 1 310 ? 0.518 -40.844 -5.457 1 96.12 310 LEU A CA 1
ATOM 2408 C C . LEU A 1 310 ? -0.351 -40.656 -6.695 1 96.12 310 LEU A C 1
ATOM 2410 O O . LEU A 1 310 ? -0.106 -39.75 -7.504 1 96.12 310 LEU A O 1
ATOM 2414 N N . LEU A 1 311 ? -1.281 -41.531 -6.883 1 97.06 311 LEU A N 1
ATOM 2415 C CA . LEU A 1 311 ? -2.174 -41.438 -8.031 1 97.06 311 LEU A CA 1
ATOM 2416 C C . LEU A 1 311 ? -3.629 -41.344 -7.582 1 97.06 311 LEU A C 1
ATOM 2418 O O . LEU A 1 311 ? -4.195 -42.312 -7.066 1 97.06 311 LEU A O 1
ATOM 2422 N N . PRO A 1 312 ? -4.223 -40.188 -7.832 1 96.62 312 PRO A N 1
ATOM 2423 C CA . PRO A 1 312 ? -5.629 -40.031 -7.449 1 96.62 312 PRO A CA 1
ATOM 2424 C C . PRO A 1 312 ? -6.586 -40.75 -8.406 1 96.62 312 PRO A C 1
ATOM 2426 O O . PRO A 1 312 ? -6.273 -40.906 -9.586 1 96.62 312 PRO A O 1
ATOM 2429 N N . CYS A 1 313 ? -7.723 -41.062 -7.879 1 95.88 313 CYS A N 1
ATOM 2430 C CA . CYS A 1 313 ? -8.766 -41.688 -8.68 1 95.88 313 CYS A CA 1
ATOM 2431 C C . CYS A 1 313 ? -9.773 -40.656 -9.172 1 95.88 313 CYS A C 1
ATOM 2433 O O . CYS A 1 313 ? -9.93 -39.594 -8.57 1 95.88 313 CYS A O 1
ATOM 2435 N N . ARG A 1 314 ? -10.414 -40.969 -10.234 1 93.44 314 ARG A N 1
ATOM 2436 C CA . ARG A 1 314 ? -11.391 -40.062 -10.82 1 93.44 314 ARG A CA 1
ATOM 2437 C C . ARG A 1 314 ? -12.805 -40.406 -10.359 1 93.44 314 ARG A C 1
ATOM 2439 O O . ARG A 1 314 ? -13.633 -39.5 -10.164 1 93.44 314 ARG A O 1
ATOM 2446 N N . SER A 1 315 ? -13.086 -41.562 -10.188 1 93.12 315 SER A N 1
ATOM 2447 C CA . SER A 1 315 ? -14.453 -42.031 -9.922 1 93.12 315 SER A CA 1
ATOM 2448 C C . SER A 1 315 ? -14.859 -41.75 -8.477 1 93.12 315 SER A C 1
ATOM 2450 O O . SER A 1 315 ? -16.016 -41.438 -8.203 1 93.12 315 SER A O 1
ATOM 2452 N N . ARG A 1 316 ? -13.938 -41.875 -7.613 1 94.56 316 ARG A N 1
ATOM 2453 C CA . ARG A 1 316 ? -14.195 -41.625 -6.199 1 94.56 316 ARG A CA 1
ATOM 2454 C C . ARG A 1 316 ? -13.07 -40.812 -5.578 1 94.56 316 ARG A C 1
ATOM 2456 O O . ARG A 1 316 ? -11.977 -40.719 -6.145 1 94.56 316 ARG A O 1
ATOM 2463 N N . ASP A 1 317 ? -13.398 -40.156 -4.504 1 93.75 317 ASP A N 1
ATOM 2464 C CA . ASP A 1 317 ? -12.375 -39.406 -3.791 1 93.75 317 ASP A CA 1
ATOM 2465 C C . ASP A 1 317 ? -11.438 -40.344 -3.023 1 93.75 317 ASP A C 1
ATOM 2467 O O . ASP A 1 317 ? -11.586 -40.5 -1.812 1 93.75 317 ASP A O 1
ATOM 2471 N N . ALA A 1 318 ? -10.57 -40.844 -3.738 1 95.94 318 ALA A N 1
ATOM 2472 C CA . ALA A 1 318 ? -9.594 -41.812 -3.252 1 95.94 318 ALA A CA 1
ATOM 2473 C C . ALA A 1 318 ? -8.281 -41.719 -4.035 1 95.94 318 ALA A C 1
ATOM 2475 O O . ALA A 1 318 ? -8.234 -41.094 -5.09 1 95.94 318 ALA A O 1
ATOM 2476 N N . PHE A 1 319 ? -7.25 -42.188 -3.422 1 96.56 319 PHE A N 1
ATOM 2477 C CA . PHE A 1 319 ? -5.988 -42.25 -4.148 1 96.56 319 PHE A CA 1
ATOM 2478 C C . PHE A 1 319 ? -5.207 -43.5 -3.773 1 96.56 319 PHE A C 1
ATOM 2480 O O . PHE A 1 319 ? -5.414 -44.094 -2.703 1 96.56 319 PHE A O 1
ATOM 2487 N N . TYR A 1 320 ? -4.414 -44 -4.699 1 97.31 320 TYR A N 1
ATOM 2488 C CA . TYR A 1 320 ? -3.453 -45.062 -4.465 1 97.31 320 TYR A CA 1
ATOM 2489 C C . TYR A 1 320 ? -2.096 -44.5 -4.059 1 97.31 320 TYR A C 1
ATOM 2491 O O . TYR A 1 320 ? -1.609 -43.562 -4.664 1 97.31 320 TYR A O 1
ATOM 2499 N N . LEU A 1 321 ? -1.554 -45.062 -3.082 1 95.88 321 LEU A N 1
ATOM 2500 C CA . LEU A 1 321 ? -0.246 -44.625 -2.592 1 95.88 321 LEU A CA 1
ATOM 2501 C C . LEU A 1 321 ? 0.797 -45.719 -2.814 1 95.88 321 LEU A C 1
ATOM 2503 O O . LEU A 1 321 ? 0.579 -46.875 -2.451 1 95.88 321 LEU A O 1
ATOM 2507 N N . PHE A 1 322 ? 1.882 -45.312 -3.461 1 94.88 322 PHE A N 1
ATOM 2508 C CA . PHE A 1 322 ? 2.988 -46.25 -3.723 1 94.88 322 PHE A CA 1
ATOM 2509 C C . PHE A 1 322 ? 4.238 -45.812 -2.965 1 94.88 322 PHE A C 1
ATOM 2511 O O . PHE A 1 322 ? 4.668 -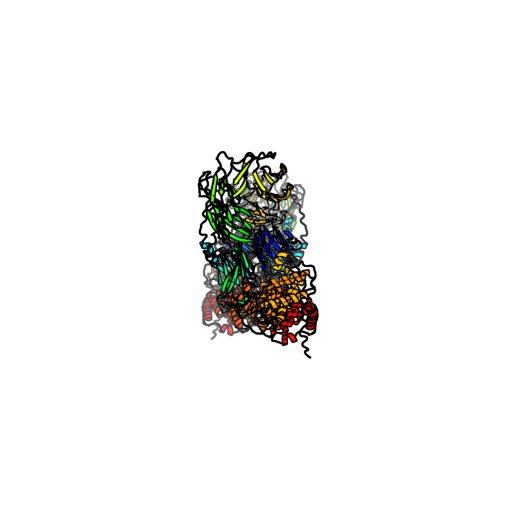44.656 -3.07 1 94.88 322 PHE A O 1
ATOM 2518 N N . GLN A 1 323 ? 4.805 -46.656 -2.285 1 91.12 323 GLN A N 1
ATOM 2519 C CA . GLN A 1 323 ? 6.012 -46.375 -1.513 1 91.12 323 GLN A CA 1
ATOM 2520 C C . GLN A 1 323 ? 7.234 -47.031 -2.125 1 91.12 323 GLN A C 1
ATOM 2522 O O . GLN A 1 323 ? 7.102 -48 -2.9 1 91.12 323 GLN A O 1
ATOM 2527 N N . GLU A 1 324 ? 8.414 -46.625 -1.87 1 88.5 324 GLU A N 1
ATOM 2528 C CA . GLU A 1 324 ? 9.656 -47.094 -2.494 1 88.5 324 GLU A CA 1
ATOM 2529 C C . GLU A 1 324 ? 9.922 -48.562 -2.178 1 88.5 324 GLU A C 1
ATOM 2531 O O . GLU A 1 324 ? 10.531 -49.25 -2.977 1 88.5 324 GLU A O 1
ATOM 2536 N N . ASN A 1 325 ? 9.477 -49.031 -1.04 1 85.5 325 ASN A N 1
ATOM 2537 C CA . ASN A 1 325 ? 9.719 -50.406 -0.656 1 85.5 325 ASN A CA 1
ATOM 2538 C C . ASN A 1 325 ? 8.734 -51.375 -1.341 1 85.5 325 ASN A C 1
ATOM 2540 O O . ASN A 1 325 ? 8.852 -52.594 -1.207 1 85.5 325 ASN A O 1
ATOM 2544 N N . GLY A 1 326 ? 7.75 -50.844 -2.074 1 86.38 326 GLY A N 1
ATOM 2545 C CA . GLY A 1 326 ? 6.812 -51.688 -2.791 1 86.38 326 GLY A CA 1
ATOM 2546 C C . GLY A 1 326 ? 5.441 -51.75 -2.141 1 86.38 326 GLY A C 1
ATOM 2547 O O . GLY A 1 326 ? 4.512 -52.344 -2.688 1 86.38 326 GLY A O 1
ATOM 2548 N N . MET A 1 327 ? 5.324 -51.156 -1 1 88.94 327 MET A N 1
ATOM 2549 C CA . MET A 1 327 ? 4.02 -51.125 -0.343 1 88.94 327 MET A CA 1
ATOM 2550 C C . MET A 1 327 ? 3.025 -50.312 -1.151 1 88.94 327 MET A C 1
ATOM 2552 O O . MET A 1 327 ? 3.375 -49.25 -1.679 1 88.94 327 MET A O 1
ATOM 2556 N N . ILE A 1 328 ? 1.852 -50.906 -1.374 1 94 328 ILE A N 1
ATOM 2557 C CA . ILE A 1 328 ? 0.757 -50.219 -2.064 1 94 328 ILE A CA 1
ATOM 2558 C C . ILE A 1 328 ? -0.453 -50.125 -1.138 1 94 328 ILE A C 1
ATOM 2560 O O . ILE A 1 328 ? -0.8 -51.094 -0.454 1 94 328 ILE A O 1
ATOM 2564 N N . SER A 1 329 ? -1.004 -48.969 -1.051 1 94.62 329 SER A N 1
ATOM 2565 C CA . SER A 1 329 ? -2.193 -48.781 -0.224 1 94.62 329 SER A CA 1
ATOM 2566 C C . SER A 1 329 ? -3.26 -47.969 -0.954 1 94.62 329 SER A C 1
ATOM 2568 O O . SER A 1 329 ? -2.941 -47.125 -1.791 1 94.62 329 SER A O 1
ATOM 2570 N N . LEU A 1 330 ? -4.473 -48.375 -0.8 1 96.25 330 LEU A N 1
ATOM 2571 C CA . LEU A 1 330 ? -5.629 -47.594 -1.237 1 96.25 330 LEU A CA 1
ATOM 2572 C C . LEU A 1 330 ? -6.234 -46.812 -0.074 1 96.25 330 LEU A C 1
ATOM 2574 O O . LEU A 1 330 ? -6.555 -47.406 0.967 1 96.25 330 LEU A O 1
ATOM 2578 N N . ARG A 1 331 ? -6.359 -45.562 -0.232 1 95.94 331 ARG A N 1
ATOM 2579 C CA . ARG A 1 331 ? -6.883 -44.688 0.825 1 95.94 331 ARG A CA 1
ATOM 2580 C C . ARG A 1 331 ? -8.094 -43.906 0.339 1 95.94 331 ARG A C 1
ATOM 2582 O O . ARG A 1 331 ? -8.133 -43.469 -0.808 1 95.94 331 ARG A O 1
ATOM 2589 N N . ILE A 1 332 ? -9.109 -43.75 1.146 1 95.25 332 ILE A N 1
ATOM 2590 C CA . ILE A 1 332 ? -10.359 -43.062 0.814 1 95.25 332 ILE A CA 1
ATOM 2591 C C . ILE A 1 332 ? -10.609 -41.938 1.812 1 95.25 332 ILE A C 1
ATOM 2593 O O . ILE A 1 332 ? -10.242 -42.062 2.984 1 95.25 332 ILE A O 1
ATOM 2597 N N . LYS A 1 333 ? -11.242 -40.906 1.264 1 92.88 333 LYS A N 1
ATOM 2598 C CA . LYS A 1 333 ? -11.547 -39.75 2.1 1 92.88 333 LYS A CA 1
ATOM 2599 C C . LYS A 1 333 ? -12.656 -40.094 3.098 1 92.88 333 LYS A C 1
ATOM 2601 O O . LYS A 1 333 ? -13.633 -40.75 2.752 1 92.88 333 LYS A O 1
ATOM 2606 N N . LYS A 1 334 ? -12.461 -39.688 4.324 1 89.94 334 LYS A N 1
ATOM 2607 C CA . LYS A 1 334 ? -13.445 -39.875 5.379 1 89.94 334 LYS A CA 1
ATOM 2608 C C . LYS A 1 334 ? -13.609 -38.625 6.234 1 89.94 334 LYS A C 1
ATOM 2610 O O . LYS A 1 334 ? -12.633 -37.969 6.57 1 89.94 334 LYS A O 1
ATOM 2615 N N . TYR A 1 335 ? -14.891 -38.312 6.418 1 87.12 335 TYR A N 1
ATOM 2616 C CA . TYR A 1 335 ? -15.211 -37.188 7.312 1 87.12 335 TYR A CA 1
ATOM 2617 C C . TYR A 1 335 ? -15.352 -37.688 8.75 1 87.12 335 TYR A C 1
ATOM 2619 O O . TYR A 1 335 ? -15.969 -38.719 9.008 1 87.12 335 TYR A O 1
ATOM 2627 N N . GLN A 1 336 ? -14.758 -37.031 9.75 1 82.38 336 GLN A N 1
ATOM 2628 C CA . GLN A 1 336 ? -14.734 -37.469 11.133 1 82.38 336 GLN A CA 1
ATOM 2629 C C . GLN A 1 336 ? -16.094 -37.281 11.805 1 82.38 336 GLN A C 1
ATOM 2631 O O . GLN A 1 336 ? -16.484 -38.031 12.695 1 82.38 336 GLN A O 1
ATOM 2636 N N . SER A 1 337 ? -16.781 -36.156 11.516 1 80.88 337 SER A N 1
ATOM 2637 C CA . SER A 1 337 ? -18.062 -35.906 12.148 1 80.88 337 SER A CA 1
ATOM 2638 C C . SER A 1 337 ? -19.188 -35.844 11.117 1 80.88 337 SER A C 1
ATOM 2640 O O . SER A 1 337 ? -18.938 -35.625 9.938 1 80.88 337 SER A O 1
ATOM 2642 N N . VAL A 1 338 ? -20.391 -36.25 11.555 1 76.88 338 VAL A N 1
ATOM 2643 C CA . VAL A 1 338 ? -21.547 -36.312 10.664 1 76.88 338 VAL A CA 1
ATOM 2644 C C . VAL A 1 338 ? -22.234 -34.938 10.625 1 76.88 338 VAL A C 1
ATOM 2646 O O . VAL A 1 338 ? -22.75 -34.531 9.586 1 76.88 338 VAL A O 1
ATOM 2649 N N . LYS A 1 339 ? -22.109 -34.156 11.68 1 80.31 339 LYS A N 1
ATOM 2650 C CA . LYS A 1 339 ? -22.859 -32.906 11.75 1 80.31 339 LYS A CA 1
ATOM 2651 C C . LYS A 1 339 ? -22.094 -31.766 11.086 1 80.31 339 LYS A C 1
ATOM 2653 O O . LYS A 1 339 ? -20.891 -31.625 11.281 1 80.31 339 LYS A O 1
ATOM 2658 N N . VAL A 1 340 ? -22.797 -31.125 10.164 1 81.31 340 VAL A N 1
ATOM 2659 C CA . VAL A 1 340 ? -22.219 -30 9.43 1 81.31 340 VAL A CA 1
ATOM 2660 C C . VAL A 1 340 ? -22.406 -28.703 10.234 1 81.31 340 VAL A C 1
ATOM 2662 O O . VAL A 1 340 ? -23.531 -28.281 10.492 1 81.31 340 VAL A O 1
ATOM 2665 N N . ASP A 1 341 ? -21.281 -28.219 10.898 1 81.25 341 ASP A N 1
ATOM 2666 C CA . ASP A 1 341 ? -21.234 -26.938 11.594 1 81.25 341 ASP A CA 1
ATOM 2667 C C . ASP A 1 341 ? -20.125 -26.031 11.039 1 81.25 341 ASP A C 1
ATOM 2669 O O . ASP A 1 341 ? -18.953 -26.391 11.102 1 81.25 341 ASP A O 1
ATOM 2673 N N . PHE A 1 342 ? -20.531 -24.969 10.5 1 81.5 342 PHE A N 1
ATOM 2674 C CA . PHE A 1 342 ? -19.562 -24.078 9.844 1 81.5 342 PHE A CA 1
ATOM 2675 C C . PHE A 1 342 ? -18.672 -23.406 10.875 1 81.5 342 PHE A C 1
ATOM 2677 O O . PHE A 1 342 ? -17.594 -22.891 10.547 1 81.5 342 PHE A O 1
ATOM 2684 N N . ARG A 1 343 ? -19.016 -23.359 12.211 1 76.81 343 ARG A N 1
ATOM 2685 C CA . ARG A 1 343 ? -18.219 -22.734 13.258 1 76.81 343 ARG A CA 1
ATOM 2686 C C . ARG A 1 343 ? -17.094 -23.672 13.727 1 76.81 343 ARG A C 1
ATOM 2688 O O . ARG A 1 343 ? -16.031 -23.203 14.141 1 76.81 343 ARG A O 1
ATOM 2695 N N . ASN A 1 344 ? -17.562 -24.922 13.648 1 80.06 344 ASN A N 1
ATOM 2696 C CA . ASN A 1 344 ? -16.562 -25.922 13.984 1 80.06 344 ASN A CA 1
ATOM 2697 C C . ASN A 1 344 ? -16.156 -26.734 12.758 1 80.06 344 ASN A C 1
ATOM 2699 O O . ASN A 1 344 ? -16.828 -27.688 12.375 1 80.06 344 ASN A O 1
ATOM 2703 N N . PRO A 1 345 ? -15.086 -26.344 12.227 1 80.5 345 PRO A N 1
ATOM 2704 C CA . PRO A 1 345 ? -14.664 -26.969 10.977 1 80.5 345 PRO A CA 1
ATOM 2705 C C . PRO A 1 345 ? -14.562 -28.484 11.086 1 80.5 345 PRO A C 1
ATOM 2707 O O . PRO A 1 345 ? -14.141 -29.016 12.117 1 80.5 345 PRO A O 1
ATOM 2710 N N . LEU A 1 346 ? -15.117 -29.172 10.055 1 82.19 346 LEU A N 1
ATOM 2711 C CA . LEU A 1 346 ? -15.039 -30.625 9.969 1 82.19 346 LEU A CA 1
ATOM 2712 C C . LEU A 1 346 ? -13.633 -31.078 9.602 1 82.19 346 LEU A C 1
ATOM 2714 O O . LEU A 1 346 ? -13.016 -30.531 8.688 1 82.19 346 LEU A O 1
ATOM 2718 N N . THR A 1 347 ? -13.117 -31.938 10.344 1 84.12 347 THR A N 1
ATOM 2719 C CA . THR A 1 347 ? -11.805 -32.5 10.031 1 84.12 347 THR A CA 1
ATOM 2720 C C . THR A 1 347 ? -11.93 -33.656 9.055 1 84.12 347 THR A C 1
ATOM 2722 O O . THR A 1 347 ? -12.844 -34.469 9.172 1 84.12 347 THR A O 1
ATOM 2725 N N . VAL A 1 348 ? -11.156 -33.562 7.965 1 87.62 348 VAL A N 1
ATOM 2726 C CA . VAL A 1 348 ? -11.164 -34.594 6.918 1 87.62 348 VAL A CA 1
ATOM 2727 C C . VAL A 1 348 ? -9.828 -35.312 6.91 1 87.62 348 VAL A C 1
ATOM 2729 O O . VAL A 1 348 ? -8.781 -34.719 7.16 1 87.62 348 VAL A O 1
ATOM 2732 N N . GLY A 1 349 ? -9.93 -36.625 6.816 1 88.88 349 GLY A N 1
ATOM 2733 C CA . GLY A 1 349 ? -8.758 -37.469 6.672 1 88.88 349 GLY A CA 1
ATOM 2734 C C . GLY A 1 349 ? -8.922 -38.531 5.625 1 88.88 349 GLY A C 1
ATOM 2735 O O . GLY A 1 349 ? -9.977 -38.656 4.996 1 88.88 349 GLY A O 1
ATOM 2736 N N . TYR A 1 350 ? -7.828 -39.125 5.215 1 93.25 350 TYR A N 1
ATOM 2737 C CA . TYR A 1 350 ? -7.852 -40.281 4.328 1 93.25 350 TYR A CA 1
ATOM 2738 C C . TYR A 1 350 ? -7.543 -41.562 5.094 1 93.25 350 TYR A C 1
ATOM 2740 O O . TYR A 1 350 ? -6.5 -41.656 5.742 1 93.25 350 TYR A O 1
ATOM 2748 N N . GLU A 1 351 ? -8.43 -42.5 5 1 92.12 351 GLU A N 1
ATOM 2749 C CA . GLU A 1 351 ? -8.289 -43.781 5.699 1 92.12 351 GLU A CA 1
ATOM 2750 C C . GLU A 1 351 ? -7.789 -44.875 4.758 1 92.12 351 GLU A C 1
ATOM 2752 O O . GLU A 1 351 ? -8.195 -44.938 3.596 1 92.12 351 GLU A O 1
ATOM 2757 N N . THR A 1 352 ? -6.867 -45.688 5.281 1 92.75 352 THR A N 1
ATOM 2758 C CA . THR A 1 352 ? -6.367 -46.812 4.508 1 92.75 352 THR A CA 1
ATOM 2759 C C . THR A 1 352 ? -7.379 -47.969 4.516 1 92.75 352 THR A C 1
ATOM 2761 O O . THR A 1 352 ? -7.742 -48.469 5.582 1 92.75 352 THR A O 1
ATOM 2764 N N . ILE A 1 353 ? -7.812 -48.375 3.406 1 92.88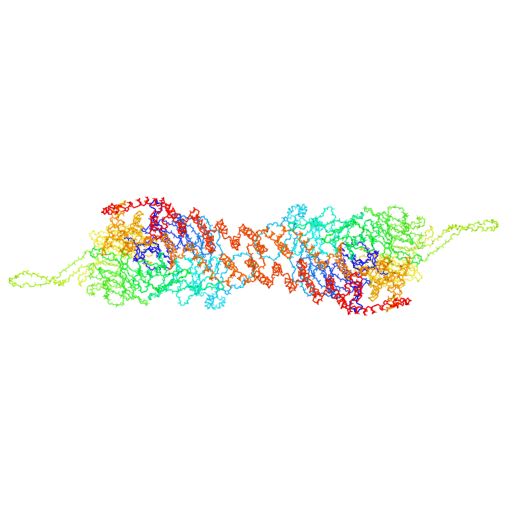 353 ILE A N 1
ATOM 2765 C CA . ILE A 1 353 ? -8.797 -49.469 3.285 1 92.88 353 ILE A CA 1
ATOM 2766 C C . ILE A 1 353 ? -8.086 -50.812 3.111 1 92.88 353 ILE A C 1
ATOM 2768 O O . ILE A 1 353 ? -8.484 -51.812 3.705 1 92.88 353 ILE A O 1
ATOM 2772 N N . CYS A 1 354 ? -7.105 -50.781 2.217 1 92.12 354 CYS A N 1
ATOM 2773 C CA . CYS A 1 354 ? -6.332 -52 1.98 1 92.12 354 CYS A CA 1
ATOM 2774 C C . CYS A 1 354 ? -4.887 -51.656 1.624 1 92.12 354 CYS A C 1
ATOM 2776 O O . CYS A 1 354 ? -4.598 -50.531 1.17 1 92.12 354 CYS A O 1
ATOM 2778 N N . HIS A 1 355 ? -3.941 -52.594 1.876 1 90.94 355 HIS A N 1
ATOM 2779 C CA . HIS A 1 355 ? -2.527 -52.406 1.573 1 90.94 355 HIS A CA 1
ATOM 2780 C C . HIS A 1 355 ? -1.832 -53.75 1.323 1 90.94 355 HIS A C 1
ATOM 2782 O O . HIS A 1 355 ? -2.369 -54.812 1.663 1 90.94 355 HIS A O 1
ATOM 2788 N N . ILE A 1 356 ? -0.862 -53.688 0.539 1 87.75 356 ILE A N 1
ATOM 2789 C CA . ILE A 1 356 ? 0.022 -54.844 0.333 1 87.75 356 ILE A CA 1
ATOM 2790 C C . ILE A 1 356 ? 1.302 -54.656 1.145 1 87.75 356 ILE A C 1
ATOM 2792 O O . ILE A 1 356 ? 1.854 -53.562 1.203 1 87.75 356 ILE A O 1
ATOM 2796 N N . ASP A 1 357 ? 1.604 -55.75 1.849 1 76.88 357 ASP A N 1
ATOM 2797 C CA . ASP A 1 357 ? 2.826 -55.688 2.643 1 76.88 357 ASP A CA 1
ATOM 2798 C C . ASP A 1 357 ? 4.062 -55.781 1.756 1 76.88 357 ASP A C 1
ATOM 2800 O O . ASP A 1 357 ? 3.959 -56.125 0.574 1 76.88 357 ASP A O 1
ATOM 2804 N N . GLN A 1 358 ? 5.148 -55.406 2.264 1 70.81 358 GLN A N 1
ATOM 2805 C CA . GLN A 1 358 ? 6.43 -55.438 1.564 1 70.81 358 GLN A CA 1
ATOM 2806 C C . GLN A 1 358 ? 6.738 -56.812 1.01 1 70.81 358 GLN A C 1
ATOM 2808 O O . GLN A 1 358 ? 6.629 -57.812 1.726 1 70.81 358 GLN A O 1
ATOM 2813 N N . PRO A 1 359 ? 6.504 -56.906 -0.369 1 62.44 359 PRO A N 1
ATOM 2814 C CA . PRO A 1 359 ? 6.867 -58.219 -0.912 1 62.44 359 PRO A CA 1
ATOM 2815 C C . PRO A 1 359 ? 8.18 -58.75 -0.347 1 62.44 359 PRO A C 1
ATOM 2817 O O . PRO A 1 359 ? 9.047 -57.969 0.052 1 62.44 359 PRO A O 1
ATOM 2820 N N . ARG A 1 360 ? 8.227 -59.938 0.239 1 55.69 360 ARG A N 1
ATOM 2821 C CA . ARG A 1 360 ? 9.422 -60.562 0.788 1 55.69 360 ARG A CA 1
ATOM 2822 C C . ARG A 1 360 ? 10.688 -60 0.128 1 55.69 360 ARG A C 1
ATOM 2824 O O . ARG A 1 360 ? 10.648 -59.594 -1.029 1 55.69 360 ARG A O 1
ATOM 2831 N N . PRO A 1 361 ? 11.75 -60 0.978 1 47.44 361 PRO A N 1
ATOM 2832 C CA . PRO A 1 361 ? 13 -59.281 0.731 1 47.44 361 PRO A CA 1
ATOM 2833 C C . PRO A 1 361 ? 13.484 -59.406 -0.711 1 47.44 361 PRO A C 1
ATOM 2835 O O . PRO A 1 361 ? 13.898 -60.5 -1.132 1 47.44 361 PRO A O 1
ATOM 2838 N N . ALA A 1 362 ? 12.82 -59.156 -1.612 1 46.19 362 ALA A N 1
ATOM 2839 C CA . ALA A 1 362 ? 13.734 -58.875 -2.711 1 46.19 362 ALA A CA 1
ATOM 2840 C C . ALA A 1 362 ? 14.984 -58.156 -2.207 1 46.19 362 ALA A C 1
ATOM 2842 O O . ALA A 1 362 ? 14.969 -57.531 -1.146 1 46.19 362 ALA A O 1
ATOM 2843 N N . ALA A 1 363 ? 16.062 -58.344 -2.852 1 48.06 363 ALA A N 1
ATOM 2844 C CA . ALA A 1 363 ? 17.375 -57.812 -2.521 1 48.06 363 ALA A CA 1
ATOM 2845 C C . ALA A 1 363 ? 17.281 -56.344 -2.105 1 48.06 363 ALA A C 1
ATOM 2847 O O . ALA A 1 363 ? 16.375 -55.625 -2.525 1 48.06 363 ALA A O 1
ATOM 2848 N N . LYS A 1 364 ? 17.688 -55.938 -0.823 1 52.38 364 LYS A N 1
ATOM 2849 C CA . LYS A 1 364 ? 18.031 -54.625 -0.363 1 52.38 364 LYS A CA 1
ATOM 2850 C C . LYS A 1 364 ? 18.016 -53.625 -1.517 1 52.38 364 LYS A C 1
ATOM 2852 O O . LYS A 1 364 ? 17.75 -52.438 -1.312 1 52.38 364 LYS A O 1
ATOM 2857 N N . SER A 1 365 ? 18.156 -54.062 -2.781 1 58.16 365 SER A N 1
ATOM 2858 C CA . SER A 1 365 ? 18.5 -53.188 -3.885 1 58.16 365 SER A CA 1
ATOM 2859 C C . SER A 1 365 ? 17.281 -52.875 -4.742 1 58.16 365 SER A C 1
ATOM 2861 O O . SER A 1 365 ? 17.359 -52.094 -5.688 1 58.16 365 SER A O 1
ATOM 2863 N N . SER A 1 366 ? 15.922 -53.438 -4.488 1 70.69 366 SER A N 1
ATOM 2864 C CA . SER A 1 366 ? 14.898 -53.156 -5.5 1 70.69 366 SER A CA 1
ATOM 2865 C C . SER A 1 366 ? 13.906 -52.125 -5.02 1 70.69 366 SER A C 1
ATOM 2867 O O . SER A 1 366 ? 13.195 -52.312 -4.035 1 70.69 366 SER A O 1
ATOM 2869 N N . LYS A 1 367 ? 13.906 -51 -5.566 1 83.38 367 LYS A N 1
ATOM 2870 C CA . LYS A 1 367 ? 13.016 -49.875 -5.289 1 83.38 367 LYS A CA 1
ATOM 2871 C C . LYS A 1 367 ? 11.984 -49.719 -6.398 1 83.38 367 LYS A C 1
ATOM 2873 O O . LYS A 1 367 ? 12.195 -50.156 -7.527 1 83.38 367 LYS A O 1
ATOM 2878 N N . VAL A 1 368 ? 10.773 -49.281 -6.027 1 88.44 368 VAL A N 1
ATOM 2879 C CA . VAL A 1 368 ? 9.742 -48.969 -7.012 1 88.44 368 VAL A CA 1
ATOM 2880 C C . VAL A 1 368 ? 10.18 -47.781 -7.879 1 88.44 368 VAL A C 1
ATOM 2882 O O . VAL A 1 368 ? 10.547 -46.719 -7.359 1 88.44 368 VAL A O 1
ATOM 2885 N N . CYS A 1 369 ? 10.211 -48.062 -9.133 1 89.5 369 CYS A N 1
ATOM 2886 C CA . CYS A 1 369 ? 10.625 -47 -10.062 1 89.5 369 CYS A CA 1
ATOM 2887 C C . CYS A 1 369 ? 9.422 -46.25 -10.609 1 89.5 369 CYS A C 1
ATOM 2889 O O . CYS A 1 369 ? 9.438 -45.031 -10.695 1 89.5 369 CYS A O 1
ATOM 2891 N N . CYS A 1 370 ? 8.414 -47.031 -11.031 1 92.94 370 CYS A N 1
ATOM 2892 C CA . CYS A 1 370 ? 7.227 -46.406 -11.625 1 92.94 370 CYS A CA 1
ATOM 2893 C C . CYS A 1 370 ? 5.965 -47.188 -11.227 1 92.94 370 CYS A C 1
ATOM 2895 O O . CYS A 1 370 ? 6.035 -48.344 -10.844 1 92.94 370 CYS A O 1
ATOM 2897 N N . ALA A 1 371 ? 4.867 -46.5 -11.203 1 95.25 371 ALA A N 1
ATOM 2898 C CA . ALA A 1 371 ? 3.568 -47.094 -10.914 1 95.25 371 ALA A CA 1
ATOM 2899 C C . ALA A 1 371 ? 2.465 -46.438 -11.734 1 95.25 371 ALA A C 1
ATOM 2901 O O . ALA A 1 371 ? 2.619 -45.281 -12.18 1 95.25 371 ALA A O 1
ATOM 2902 N N . SER A 1 372 ? 1.42 -47.156 -12.031 1 96 372 SER A N 1
ATOM 2903 C CA . SER A 1 372 ? 0.275 -46.625 -12.773 1 96 372 SER A CA 1
ATOM 2904 C C . SER A 1 372 ? -1.009 -47.375 -12.391 1 96 372 SER A C 1
ATOM 2906 O O . SER A 1 372 ? -0.963 -48.469 -11.836 1 96 372 SER A O 1
ATOM 2908 N N . VAL A 1 373 ? -2.094 -46.688 -12.586 1 95.81 373 VAL A N 1
ATOM 2909 C CA . VAL A 1 373 ? -3.414 -47.25 -12.312 1 95.81 373 VAL A CA 1
ATOM 2910 C C . VAL A 1 373 ? -4.18 -47.438 -13.617 1 95.81 373 VAL A C 1
ATOM 2912 O O . VAL A 1 373 ? -4.012 -46.656 -14.562 1 95.81 373 VAL A O 1
ATOM 2915 N N . GLU A 1 374 ? -4.953 -48.562 -13.633 1 93.69 374 GLU A N 1
ATOM 2916 C CA . GLU A 1 374 ? -5.793 -48.781 -14.805 1 93.69 374 GLU A CA 1
ATOM 2917 C C . GLU A 1 374 ? -6.82 -47.656 -14.969 1 93.69 374 GLU A C 1
ATOM 2919 O O . GLU A 1 374 ? -7.617 -47.406 -14.062 1 93.69 374 GLU A O 1
ATOM 2924 N N . PRO A 1 375 ? -6.848 -47.031 -16.031 1 90.31 375 PRO A N 1
ATOM 2925 C CA . PRO A 1 375 ? -7.625 -45.812 -16.156 1 90.31 375 PRO A CA 1
ATOM 2926 C C . PRO A 1 375 ? -9.125 -46.062 -16.25 1 90.31 375 PRO A C 1
ATOM 2928 O O . PRO A 1 375 ? -9.93 -45.188 -15.898 1 90.31 375 PRO A O 1
ATOM 2931 N N . HIS A 1 376 ? -9.633 -47.156 -16.688 1 87.38 376 HIS A N 1
ATOM 2932 C CA . HIS A 1 376 ? -11.062 -47.375 -16.906 1 87.38 376 HIS A CA 1
ATOM 2933 C C . HIS A 1 376 ? -11.766 -47.781 -15.617 1 87.38 376 HIS A C 1
ATOM 2935 O O . HIS A 1 376 ? -12.742 -47.125 -15.219 1 87.38 376 HIS A O 1
ATOM 2941 N N . THR A 1 377 ? -11.352 -48.781 -15.016 1 88.81 377 THR A N 1
ATOM 2942 C CA . THR A 1 377 ? -12 -49.312 -13.82 1 88.81 377 THR A CA 1
ATOM 2943 C C . THR A 1 377 ? -11.328 -48.781 -12.555 1 88.81 377 THR A C 1
ATOM 2945 O O . THR A 1 377 ? -11.961 -48.719 -11.5 1 88.81 377 THR A O 1
ATOM 2948 N N . GLU A 1 378 ? -10.125 -48.469 -12.648 1 92.56 378 GLU A N 1
ATOM 2949 C CA . GLU A 1 378 ? -9.32 -48 -11.523 1 92.56 378 GLU A CA 1
ATOM 2950 C C . GLU A 1 378 ? -9.297 -49.031 -10.406 1 92.56 378 GLU A C 1
ATOM 2952 O O . GLU A 1 378 ? -9.305 -48.688 -9.227 1 92.56 378 GLU A O 1
ATOM 2957 N N . SER A 1 379 ? -9.383 -50.25 -10.734 1 93 379 SER A N 1
ATOM 2958 C CA . SER A 1 379 ? -9.383 -51.312 -9.742 1 93 379 SER A CA 1
ATOM 2959 C C . SER A 1 379 ? -8.086 -52.125 -9.812 1 93 379 SER A C 1
ATOM 2961 O O . SER A 1 379 ? -7.859 -53 -8.992 1 93 379 SER A O 1
ATOM 2963 N N . SER A 1 380 ? -7.301 -51.844 -10.758 1 93.44 380 SER A N 1
ATOM 2964 C CA . SER A 1 380 ? -6.027 -52.531 -10.898 1 93.44 380 SER A CA 1
ATOM 2965 C C . SER A 1 380 ? -4.859 -51.531 -10.945 1 93.44 380 SER A C 1
ATOM 2967 O O . SER A 1 380 ? -5.016 -50.406 -11.406 1 93.44 380 SER A O 1
ATOM 2969 N N . VAL A 1 381 ? -3.703 -52.062 -10.422 1 95 381 VAL A N 1
ATOM 2970 C CA . VAL A 1 381 ? -2.508 -51.219 -10.391 1 95 381 VAL A CA 1
ATOM 2971 C C . VAL A 1 381 ? -1.301 -52.031 -10.859 1 95 381 VAL A C 1
ATOM 2973 O O . VAL A 1 381 ? -1.296 -53.281 -10.766 1 95 381 VAL A O 1
ATOM 2976 N N . VAL A 1 382 ? -0.366 -51.312 -11.438 1 95.44 382 VAL A N 1
ATOM 2977 C CA . VAL A 1 382 ? 0.87 -51.938 -11.891 1 95.44 382 VAL A CA 1
ATOM 2978 C C . VAL A 1 382 ? 2.07 -51.219 -11.289 1 95.44 382 VAL A C 1
ATOM 2980 O O . VAL A 1 382 ? 2.064 -49.969 -11.164 1 95.44 382 VAL A O 1
ATOM 2983 N N . VAL A 1 383 ? 3.045 -52 -10.867 1 93.5 383 VAL A N 1
ATOM 2984 C CA . VAL A 1 383 ? 4.281 -51.438 -10.32 1 93.5 383 VAL A CA 1
ATOM 2985 C C . VAL A 1 383 ? 5.48 -52.031 -11.055 1 93.5 383 VAL A C 1
ATOM 2987 O O . VAL A 1 383 ? 5.5 -53.219 -11.359 1 93.5 383 VAL A O 1
ATOM 2990 N N . VAL A 1 384 ? 6.363 -51.156 -11.422 1 93 384 VAL A N 1
ATOM 2991 C CA . VAL A 1 384 ? 7.617 -51.562 -12.031 1 93 384 VAL A CA 1
ATOM 2992 C C . VAL A 1 384 ? 8.781 -51.281 -11.094 1 93 384 VAL A C 1
ATOM 2994 O O . VAL A 1 384 ? 8.945 -50.125 -10.633 1 93 384 VAL A O 1
ATOM 2997 N N . GLY A 1 385 ? 9.57 -52.281 -10.836 1 88.56 385 GLY A N 1
ATOM 2998 C CA . GLY A 1 385 ? 10.734 -52.094 -9.977 1 88.56 385 GLY A CA 1
ATOM 2999 C C . GLY A 1 385 ? 11.984 -51.719 -10.742 1 88.56 385 GLY A C 1
ATOM 3000 O O . GLY A 1 385 ? 12 -51.75 -11.977 1 88.56 385 GLY A O 1
ATOM 3001 N N . THR A 1 386 ? 13.008 -51.281 -10.023 1 87 386 THR A N 1
ATOM 3002 C CA . THR A 1 386 ? 14.289 -50.938 -10.625 1 87 386 THR A CA 1
ATOM 3003 C C . THR A 1 386 ? 14.898 -52.156 -11.328 1 87 386 THR A C 1
ATOM 3005 O O . THR A 1 386 ? 15.711 -52 -12.242 1 87 386 THR A O 1
ATOM 3008 N N . ASN A 1 387 ? 14.523 -53.312 -10.891 1 83.25 387 ASN A N 1
ATOM 3009 C CA . ASN A 1 387 ? 15.008 -54.531 -11.516 1 83.25 387 ASN A CA 1
ATOM 3010 C C . ASN A 1 387 ? 14.242 -54.844 -12.805 1 83.25 387 ASN A C 1
ATOM 3012 O O . ASN A 1 387 ? 14.547 -55.812 -13.5 1 83.25 387 ASN A O 1
ATOM 3016 N N . GLY A 1 388 ? 13.305 -54.062 -13.156 1 84.69 388 GLY A N 1
ATOM 3017 C CA . GLY A 1 388 ? 12.555 -54.281 -14.391 1 84.69 388 GLY A CA 1
ATOM 3018 C C . GLY A 1 388 ? 11.367 -55.188 -14.227 1 84.69 388 GLY A C 1
ATOM 3019 O O . GLY A 1 388 ? 10.625 -55.438 -15.18 1 84.69 388 GLY A O 1
ATOM 3020 N N . ARG A 1 389 ? 11.164 -55.719 -13.07 1 86.38 389 ARG A N 1
ATOM 3021 C CA . ARG A 1 389 ? 10.031 -56.594 -12.82 1 86.38 389 ARG A CA 1
ATOM 3022 C C . ARG A 1 389 ? 8.719 -55.812 -12.781 1 86.38 389 ARG A C 1
ATOM 3024 O O . ARG A 1 389 ? 8.648 -54.75 -12.18 1 86.38 389 ARG A O 1
ATOM 3031 N N . ILE A 1 390 ? 7.723 -56.375 -13.484 1 91.94 390 ILE A N 1
ATOM 3032 C CA . ILE A 1 390 ? 6.402 -55.75 -13.516 1 91.94 390 ILE A CA 1
ATOM 3033 C C . ILE A 1 390 ? 5.426 -56.594 -12.688 1 91.94 390 ILE A C 1
ATOM 3035 O O . ILE A 1 390 ? 5.332 -57.812 -12.883 1 91.94 390 ILE A O 1
ATOM 3039 N N . SER A 1 391 ? 4.82 -56 -11.742 1 91.69 391 SER A N 1
ATOM 3040 C CA . SER A 1 391 ? 3.812 -56.656 -10.922 1 91.69 391 SER A CA 1
ATOM 3041 C C . SER A 1 391 ? 2.457 -55.969 -11.039 1 91.69 391 SER A C 1
ATOM 3043 O O . SER A 1 391 ? 2.354 -54.75 -10.828 1 91.69 391 SER A O 1
ATOM 3045 N N . ARG A 1 392 ? 1.503 -56.688 -11.445 1 93.62 392 ARG A N 1
ATOM 3046 C CA . ARG A 1 392 ? 0.142 -56.188 -11.539 1 93.62 392 ARG A CA 1
ATOM 3047 C C . ARG A 1 392 ? -0.714 -56.688 -10.383 1 93.62 392 ARG A C 1
ATOM 3049 O O . ARG A 1 392 ? -0.757 -57.875 -10.094 1 93.62 392 ARG A O 1
ATOM 3056 N N . TYR A 1 393 ? -1.336 -55.781 -9.688 1 92.94 393 TYR A N 1
ATOM 3057 C CA . TYR A 1 393 ? -2.219 -56.094 -8.57 1 92.94 393 TYR A CA 1
ATOM 3058 C C . TYR A 1 393 ? -3.652 -55.688 -8.875 1 92.94 393 TYR A C 1
ATOM 3060 O O . TYR A 1 393 ? -3.883 -54.656 -9.555 1 92.94 393 TYR A O 1
ATOM 3068 N N . SER A 1 394 ? -4.645 -56.375 -8.492 1 91.25 394 SER A N 1
ATOM 3069 C CA . SER A 1 394 ? -6.059 -56.062 -8.641 1 91.25 394 SER A CA 1
ATOM 3070 C C . SER A 1 394 ? -6.785 -56.125 -7.301 1 91.25 394 SER A C 1
ATOM 3072 O O . SER A 1 394 ? -6.391 -56.875 -6.41 1 91.25 394 SER A O 1
ATOM 3074 N N . LEU A 1 395 ? -7.766 -55.344 -7.176 1 91.88 395 LEU A N 1
ATOM 3075 C CA . LEU A 1 395 ? -8.578 -55.312 -5.969 1 91.88 395 LEU A CA 1
ATOM 3076 C C . LEU A 1 395 ? -9.641 -56.406 -6 1 91.88 395 LEU A C 1
ATOM 3078 O O . LEU A 1 395 ? -10.273 -56.625 -7.035 1 91.88 395 LEU A O 1
ATOM 3082 N N . GLN A 1 396 ? -9.836 -57.094 -4.906 1 88.12 396 GLN A N 1
ATOM 3083 C CA . GLN A 1 396 ? -10.852 -58.125 -4.777 1 88.12 396 GLN A CA 1
ATOM 3084 C C . GLN A 1 396 ? -11.469 -58.125 -3.383 1 88.12 396 GLN A C 1
ATOM 3086 O O . GLN A 1 396 ? -10.875 -57.625 -2.434 1 88.12 396 GLN A O 1
ATOM 3091 N N . TYR A 1 397 ? -12.75 -58.625 -3.453 1 85.12 397 TYR A N 1
ATOM 3092 C CA . TYR A 1 397 ? -13.375 -58.812 -2.148 1 85.12 397 TYR A CA 1
ATOM 3093 C C . TYR A 1 397 ? -12.781 -60 -1.43 1 85.12 397 TYR A C 1
ATOM 3095 O O . TYR A 1 397 ? -12.445 -61 -2.062 1 85.12 397 TYR A O 1
ATOM 3103 N N . GLU A 1 398 ? -12.586 -60 -0.194 1 75.19 398 GLU A N 1
ATOM 3104 C CA . GLU A 1 398 ? -12.016 -61.125 0.553 1 75.19 398 GLU A CA 1
ATOM 3105 C C . GLU A 1 398 ? -12.922 -62.344 0.501 1 75.19 398 GLU A C 1
ATOM 3107 O O . GLU A 1 398 ? -12.445 -63.469 0.348 1 75.19 398 GLU A O 1
ATOM 3112 N N . MET A 1 399 ? -14.195 -62.375 0.831 1 66.69 399 MET A N 1
ATOM 3113 C CA . MET A 1 399 ? -15.031 -63.562 1.021 1 66.69 399 MET A CA 1
ATOM 3114 C C . MET A 1 399 ? -15.773 -63.906 -0.263 1 66.69 399 MET A C 1
ATOM 3116 O O . MET A 1 399 ? -16.406 -64.938 -0.344 1 66.69 399 MET A O 1
ATOM 3120 N N . SER A 1 400 ? -16.016 -63.031 -1.22 1 60.44 400 SER A N 1
ATOM 3121 C CA . SER A 1 400 ? -17.047 -63.406 -2.176 1 60.44 400 SER A CA 1
ATOM 3122 C C . SER A 1 400 ? -16.453 -64.062 -3.426 1 60.44 400 SER A C 1
ATOM 3124 O O . SER A 1 400 ? -15.523 -63.5 -4.023 1 60.44 400 SER A O 1
ATOM 3126 N N . ASN A 1 401 ? -16.609 -65.312 -3.48 1 54.81 401 ASN A N 1
ATOM 3127 C CA . ASN A 1 401 ? -16.188 -66.125 -4.617 1 54.81 401 ASN A CA 1
ATOM 3128 C C . ASN A 1 401 ? -16.844 -65.688 -5.914 1 54.81 401 ASN A C 1
ATOM 3130 O O . ASN A 1 401 ? -16.422 -66.062 -7.004 1 54.81 401 ASN A O 1
ATOM 3134 N N . ASP A 1 402 ? -18.156 -65.25 -5.98 1 50.84 402 ASP A N 1
ATOM 3135 C CA . ASP A 1 402 ? -18.922 -65.062 -7.211 1 50.84 402 ASP A CA 1
ATOM 3136 C C . ASP A 1 402 ? -18.75 -63.625 -7.734 1 50.84 402 ASP A C 1
ATOM 3138 O O . ASP A 1 402 ? -19.656 -62.812 -7.621 1 50.84 402 ASP A O 1
ATOM 3142 N N . GLU A 1 403 ? -17.625 -63.125 -7.812 1 55.16 403 GLU A N 1
ATOM 3143 C CA . GLU A 1 403 ? -17.453 -61.719 -8.164 1 55.16 403 GLU A CA 1
ATOM 3144 C C . GLU A 1 403 ? -17.781 -61.469 -9.625 1 55.16 403 GLU A C 1
ATOM 3146 O O . GLU A 1 403 ? -17.422 -62.25 -10.5 1 55.16 403 GLU A O 1
ATOM 3151 N N . PRO A 1 404 ? -18.703 -60.562 -9.922 1 56.41 404 PRO A N 1
ATOM 3152 C CA . PRO A 1 404 ? -18.969 -60.219 -11.32 1 56.41 404 PRO A CA 1
ATOM 3153 C C . PRO A 1 404 ? -17.719 -59.875 -12.094 1 56.41 404 PRO A C 1
ATOM 3155 O O . PRO A 1 404 ? -16.703 -59.5 -11.492 1 56.41 404 PRO A O 1
ATOM 3158 N N . SER A 1 405 ? -17.594 -60.188 -13.375 1 55.88 405 SER A N 1
ATOM 3159 C CA . SER A 1 405 ? -16.5 -60.156 -14.352 1 55.88 405 SER A CA 1
ATOM 3160 C C . SER A 1 405 ? -15.781 -58.812 -14.336 1 55.88 405 SER A C 1
ATOM 3162 O O . SER A 1 405 ? -14.57 -58.75 -14.555 1 55.88 405 SER A O 1
ATOM 3164 N N . LEU A 1 406 ? -16.531 -57.594 -14.18 1 62.97 406 LEU A N 1
ATOM 3165 C CA . LEU A 1 406 ? -15.797 -56.344 -14.32 1 62.97 406 LEU A CA 1
ATOM 3166 C C . LEU A 1 406 ? -16.016 -55.438 -13.109 1 62.97 406 LEU A C 1
ATOM 3168 O O . LEU A 1 406 ? -16.984 -54.688 -13.07 1 62.97 406 LEU A O 1
ATOM 3172 N N . LEU A 1 407 ? -15.32 -55.594 -12.07 1 78.12 407 LEU A N 1
ATOM 3173 C CA . LEU A 1 407 ? -15.531 -54.75 -10.906 1 78.12 407 LEU A CA 1
ATOM 3174 C C . LEU A 1 407 ? -14.703 -53.469 -11.008 1 78.12 407 LEU A C 1
ATOM 3176 O O . LEU A 1 407 ? -13.492 -53.5 -11.234 1 78.12 407 LEU A O 1
ATOM 3180 N N . ARG A 1 408 ? -15.508 -52.375 -10.969 1 86.69 408 ARG A N 1
ATOM 3181 C CA . ARG A 1 408 ? -14.945 -51.031 -10.953 1 86.69 408 ARG A CA 1
ATOM 3182 C C . ARG A 1 408 ? -14.828 -50.5 -9.531 1 86.69 408 ARG A C 1
ATOM 3184 O O . ARG A 1 408 ? -15.438 -51.031 -8.609 1 86.69 408 ARG A O 1
ATOM 3191 N N . LEU A 1 409 ? -13.945 -49.5 -9.414 1 90.88 409 LEU A N 1
ATOM 3192 C CA . LEU A 1 409 ? -13.758 -48.906 -8.102 1 90.88 409 LEU A CA 1
ATOM 3193 C C . LEU A 1 409 ? -15.086 -48.406 -7.535 1 90.88 409 LEU A C 1
ATOM 3195 O O . LEU A 1 409 ? -15.305 -48.438 -6.324 1 90.88 409 LEU A O 1
ATOM 3199 N N . VAL A 1 410 ? -16.062 -47.938 -8.406 1 89 410 VAL A N 1
ATOM 3200 C CA . VAL A 1 410 ? -17.359 -47.406 -8.016 1 89 410 VAL A CA 1
ATOM 3201 C C . VAL A 1 410 ? -18.172 -48.469 -7.312 1 89 410 VAL A C 1
ATOM 3203 O O . VAL A 1 410 ? -19 -48.188 -6.457 1 89 410 VAL A O 1
ATOM 3206 N N . ASP A 1 411 ? -17.859 -49.688 -7.637 1 86.25 411 ASP A N 1
ATOM 3207 C CA . ASP A 1 411 ? -18.594 -50.812 -7.062 1 86.25 411 ASP A CA 1
ATOM 3208 C C . ASP A 1 411 ? -18.031 -51.188 -5.703 1 86.25 411 ASP A C 1
ATOM 3210 O O . ASP A 1 411 ? -18.719 -51.812 -4.891 1 86.25 411 ASP A O 1
ATOM 3214 N N . PHE A 1 412 ? -16.797 -50.844 -5.469 1 89.56 412 PHE A N 1
ATOM 3215 C CA . PHE A 1 412 ? -16.172 -51.188 -4.199 1 89.56 412 PHE A CA 1
ATOM 3216 C C . PHE A 1 412 ? -16.422 -50.062 -3.172 1 89.56 412 PHE A C 1
ATOM 3218 O O . PHE A 1 412 ? -16.656 -50.375 -1.994 1 89.56 412 PHE A O 1
ATOM 3225 N N . VAL A 1 413 ? -16.312 -48.844 -3.637 1 92.5 413 VAL A N 1
ATOM 3226 C CA . VAL A 1 413 ? -16.5 -47.688 -2.781 1 92.5 413 VAL A CA 1
ATOM 3227 C C . VAL A 1 413 ? -17.844 -47.031 -3.1 1 92.5 413 VAL A C 1
ATOM 3229 O O . VAL A 1 413 ? -17.984 -46.344 -4.125 1 92.5 413 VAL A O 1
ATOM 3232 N N . LEU A 1 414 ? -18.75 -47.094 -2.248 1 91.44 414 LEU A N 1
ATOM 3233 C CA . LEU A 1 414 ? -20.094 -46.594 -2.484 1 91.44 414 LEU A CA 1
ATOM 3234 C C . LEU A 1 414 ? -20.25 -45.156 -1.957 1 91.44 414 LEU A C 1
ATOM 3236 O O . LEU A 1 414 ? -19.594 -44.781 -0.986 1 91.44 414 LEU A O 1
ATOM 3240 N N . LEU A 1 415 ? -21 -44.438 -2.641 1 91.69 415 LEU A N 1
ATOM 3241 C CA . LEU A 1 415 ? -21.328 -43.062 -2.268 1 91.69 415 LEU A CA 1
ATOM 3242 C C . LEU A 1 415 ? -22.781 -42.938 -1.848 1 91.69 415 LEU A C 1
ATOM 3244 O O . LEU A 1 415 ? -23.688 -43.281 -2.609 1 91.69 415 LEU A O 1
ATOM 3248 N N . ASN A 1 416 ? -23.078 -42.438 -0.668 1 90.12 416 ASN A N 1
ATOM 3249 C CA . ASN A 1 416 ? -24.453 -42.281 -0.192 1 90.12 416 ASN A CA 1
ATOM 3250 C C . ASN A 1 416 ? -25.016 -40.906 -0.588 1 90.12 416 ASN A C 1
ATOM 3252 O O . ASN A 1 416 ? -24.297 -40.062 -1.143 1 90.12 416 ASN A O 1
ATOM 3256 N N . ARG A 1 417 ? -26.219 -40.594 -0.311 1 89.31 417 ARG A N 1
ATOM 3257 C CA . ARG A 1 417 ? -26.875 -39.375 -0.698 1 89.31 417 ARG A CA 1
ATOM 3258 C C . ARG A 1 417 ? -26.391 -38.188 0.143 1 89.31 417 ARG A C 1
ATOM 3260 O O . ARG A 1 417 ? -26.594 -37.031 -0.222 1 89.31 417 ARG A O 1
ATOM 3267 N N . ASP A 1 418 ? -25.734 -38.469 1.291 1 87.75 418 ASP A N 1
ATOM 3268 C CA . ASP A 1 418 ? -25.078 -37.438 2.064 1 87.75 418 ASP A CA 1
ATOM 3269 C C . ASP A 1 418 ? -23.656 -37.156 1.541 1 87.75 418 ASP A C 1
ATOM 3271 O O . ASP A 1 418 ? -22.906 -36.406 2.141 1 87.75 418 ASP A O 1
ATOM 3275 N N . MET A 1 419 ? -23.359 -37.781 0.282 1 88.62 419 MET A N 1
ATOM 3276 C CA . MET A 1 419 ? -22.094 -37.625 -0.42 1 88.62 419 MET A CA 1
ATOM 3277 C C . MET A 1 419 ? -20.922 -38.094 0.446 1 88.62 419 MET A C 1
ATOM 3279 O O . MET A 1 419 ? -19.875 -37.469 0.467 1 88.62 419 MET A O 1
ATOM 3283 N N . ARG A 1 420 ? -21.188 -39.094 1.213 1 90.38 420 ARG A N 1
ATOM 3284 C CA . ARG A 1 420 ? -20.156 -39.75 2.014 1 90.38 420 ARG A CA 1
ATOM 3285 C C . ARG A 1 420 ? -19.828 -41.125 1.45 1 90.38 420 ARG A C 1
ATOM 3287 O O . ARG A 1 420 ? -20.719 -41.844 0.988 1 90.38 420 ARG A O 1
ATOM 3294 N N . GLN A 1 421 ? -18.547 -41.375 1.396 1 92.38 421 GLN A N 1
ATOM 3295 C CA . GLN A 1 421 ? -18.062 -42.625 0.825 1 92.38 421 GLN A CA 1
ATOM 3296 C C . GLN A 1 421 ? -17.984 -43.719 1.888 1 92.38 421 GLN A C 1
ATOM 3298 O O . GLN A 1 421 ? -17.594 -43.469 3.027 1 92.38 421 GLN A O 1
ATOM 3303 N N . THR A 1 422 ? -18.453 -44.969 1.57 1 90.69 422 THR A N 1
ATOM 3304 C CA . THR A 1 422 ? -18.391 -46.125 2.463 1 90.69 422 THR A CA 1
ATOM 3305 C C . THR A 1 422 ? -17.938 -47.375 1.706 1 90.69 422 THR A C 1
ATOM 3307 O O . THR A 1 422 ? -18.172 -47.5 0.504 1 90.69 422 THR A O 1
ATOM 3310 N N . VAL A 1 423 ? -17.172 -48.188 2.352 1 91.44 423 VAL A N 1
ATOM 3311 C CA . VAL A 1 423 ? -16.75 -49.5 1.826 1 91.44 423 VAL A CA 1
ATOM 3312 C C . VAL A 1 423 ? -17.422 -50.625 2.602 1 91.44 423 VAL A C 1
ATOM 3314 O O . VAL A 1 423 ? -17.047 -50.906 3.736 1 91.44 423 VAL A O 1
ATOM 3317 N N . PRO A 1 424 ? -18.344 -51.25 2.043 1 85.75 424 PRO A N 1
ATOM 3318 C CA . PRO A 1 424 ? -19.172 -52.219 2.768 1 85.75 424 PRO A CA 1
ATOM 3319 C C . PRO A 1 424 ? -18.391 -53.469 3.168 1 85.75 424 PRO A C 1
ATOM 3321 O O . PRO A 1 424 ? -18.594 -54 4.258 1 85.75 424 PRO A O 1
ATOM 3324 N N . LEU A 1 425 ? -17.547 -54 2.299 1 86.5 425 LEU A N 1
ATOM 3325 C CA . LEU A 1 425 ? -16.812 -55.25 2.574 1 86.5 425 LEU A CA 1
ATOM 3326 C C . LEU A 1 425 ? -15.305 -55 2.518 1 86.5 425 LEU A C 1
ATOM 3328 O O . LEU A 1 425 ? -14.836 -54.156 1.754 1 86.5 425 LEU A O 1
ATOM 3332 N N . PRO A 1 426 ? -14.641 -55.75 3.307 1 88.94 426 PRO A N 1
ATOM 3333 C CA . PRO A 1 426 ? -13.188 -55.562 3.281 1 88.94 426 PRO A CA 1
ATOM 3334 C C . PRO A 1 426 ? -12.57 -55.969 1.941 1 88.94 426 PRO A C 1
ATOM 3336 O O . PRO A 1 426 ? -13.008 -56.938 1.312 1 88.94 426 PRO A O 1
ATOM 3339 N N . LEU A 1 427 ? -11.617 -55.188 1.504 1 91.19 427 LEU A N 1
ATOM 3340 C CA . LEU A 1 427 ? -10.953 -55.375 0.217 1 91.19 427 LEU A CA 1
ATOM 3341 C C . LEU A 1 427 ? -9.523 -55.875 0.409 1 91.19 427 LEU A C 1
ATOM 3343 O O . LEU A 1 427 ? -8.906 -55.625 1.452 1 91.19 427 LEU A O 1
ATOM 3347 N N . ARG A 1 428 ? -9.039 -56.531 -0.538 1 90 428 ARG A N 1
ATOM 3348 C CA . ARG A 1 428 ? -7.645 -56.969 -0.557 1 90 428 ARG A CA 1
ATOM 3349 C C . ARG A 1 428 ? -7.051 -56.875 -1.956 1 90 428 ARG A C 1
ATOM 3351 O O . ARG A 1 428 ? -7.785 -56.844 -2.947 1 90 428 ARG A O 1
ATOM 3358 N N . PHE A 1 429 ? -5.715 -56.719 -1.996 1 91.44 429 PHE A N 1
ATOM 3359 C CA . PHE A 1 429 ? -5 -56.75 -3.266 1 91.44 429 PHE A CA 1
ATOM 3360 C C . PHE A 1 429 ? -4.594 -58.188 -3.623 1 91.44 429 PHE A C 1
ATOM 3362 O O . PHE A 1 429 ? -4.09 -58.906 -2.775 1 91.44 429 PHE A O 1
ATOM 3369 N N . SER A 1 430 ? -4.809 -58.469 -4.871 1 89.44 430 SER A N 1
ATOM 3370 C CA . SER A 1 430 ? -4.371 -59.781 -5.367 1 89.44 430 SER A CA 1
ATOM 3371 C C . SER A 1 430 ? -3.375 -59.625 -6.512 1 89.44 430 SER A C 1
ATOM 3373 O O . SER A 1 430 ? -3.592 -58.844 -7.43 1 89.44 430 SER A O 1
ATOM 3375 N N . LEU A 1 431 ? -2.211 -60.344 -6.379 1 89.25 431 LEU A N 1
ATOM 3376 C CA . LEU A 1 431 ? -1.236 -60.375 -7.465 1 89.25 431 LEU A CA 1
ATOM 3377 C C . LEU A 1 431 ? -1.733 -61.219 -8.633 1 89.25 431 LEU A C 1
ATOM 3379 O O . LEU A 1 431 ? -1.916 -62.406 -8.492 1 89.25 431 LEU A O 1
ATOM 3383 N N . GLU A 1 432 ? -1.977 -60.625 -9.758 1 87.81 432 GLU A N 1
ATOM 3384 C CA . GLU A 1 432 ? -2.566 -61.344 -10.891 1 87.81 432 GLU A CA 1
ATOM 3385 C C . GLU A 1 432 ? -1.519 -61.656 -11.953 1 87.81 432 GLU A C 1
ATOM 3387 O O . GLU A 1 432 ? -1.69 -62.594 -12.742 1 87.81 432 GLU A O 1
ATOM 3392 N N . GLY A 1 433 ? -0.542 -60.812 -12.117 1 88.44 433 GLY A N 1
ATOM 3393 C CA . GLY A 1 433 ? 0.449 -61.062 -13.148 1 88.44 433 GLY A CA 1
ATOM 3394 C C . GLY A 1 433 ? 1.805 -60.469 -12.836 1 88.44 433 GLY A C 1
ATOM 3395 O O . GLY A 1 433 ? 1.888 -59.406 -12.195 1 88.44 433 GLY A O 1
ATOM 3396 N N . THR A 1 434 ? 2.852 -61.156 -13.211 1 87.94 434 THR A N 1
ATOM 3397 C CA . THR A 1 434 ? 4.215 -60.656 -13.055 1 87.94 434 THR A CA 1
ATOM 3398 C C . THR A 1 434 ? 5.031 -60.906 -14.32 1 87.94 434 THR A C 1
ATOM 3400 O O . THR A 1 434 ? 4.758 -61.875 -15.055 1 87.94 434 THR A O 1
ATOM 3403 N N . ALA A 1 435 ? 5.727 -59.969 -14.711 1 87.81 435 ALA A N 1
ATOM 3404 C CA . ALA A 1 435 ? 6.676 -60.125 -15.812 1 87.81 435 ALA A CA 1
ATOM 3405 C C . ALA A 1 435 ? 8.078 -59.688 -15.391 1 87.81 435 ALA A C 1
ATOM 3407 O O . ALA A 1 435 ? 8.234 -58.719 -14.648 1 87.81 435 ALA A O 1
ATOM 3408 N N . SER A 1 436 ? 9.062 -60.594 -15.719 1 83.69 436 SER A N 1
ATOM 3409 C CA . SER A 1 436 ? 10.438 -60.25 -15.359 1 83.69 436 SER A CA 1
ATOM 3410 C C . SER A 1 436 ? 11.32 -60.156 -16.609 1 83.69 436 SER A C 1
ATOM 3412 O O . SER A 1 436 ? 11.086 -60.844 -17.594 1 83.69 436 SER A O 1
ATOM 3414 N N . GLY A 1 437 ? 12.125 -59.188 -16.688 1 81.62 437 GLY A N 1
ATOM 3415 C CA . GLY A 1 437 ? 13.117 -59.094 -17.734 1 81.62 437 GLY A CA 1
ATOM 3416 C C . GLY A 1 437 ? 14.43 -59.75 -17.391 1 81.62 437 GLY A C 1
ATOM 3417 O O . GLY A 1 437 ? 14.469 -60.656 -16.547 1 81.62 437 GLY A O 1
ATOM 3418 N N . ILE A 1 438 ? 15.477 -59.375 -18.141 1 87.56 438 ILE A N 1
ATOM 3419 C CA . ILE A 1 438 ? 16.812 -59.938 -17.953 1 87.56 438 ILE A CA 1
ATOM 3420 C C . ILE A 1 438 ? 17.391 -59.438 -16.641 1 87.56 438 ILE A C 1
ATOM 3422 O O . ILE A 1 438 ? 17.188 -58.281 -16.25 1 87.56 438 ILE A O 1
ATOM 3426 N N . GLY A 1 439 ? 18.031 -60.25 -15.922 1 79.75 439 GLY A N 1
ATOM 3427 C CA . GLY A 1 439 ? 18.609 -59.906 -14.641 1 79.75 439 GLY A CA 1
ATOM 3428 C C . GLY A 1 439 ? 19.766 -58.938 -14.758 1 79.75 439 GLY A C 1
ATOM 3429 O O . GLY A 1 439 ? 20.172 -58.562 -15.867 1 79.75 439 GLY A O 1
ATOM 3430 N N . GLY A 1 440 ? 20.266 -58.469 -13.625 1 79.81 440 GLY A N 1
ATOM 3431 C CA . GLY A 1 440 ? 21.359 -57.531 -13.594 1 79.81 440 GLY A CA 1
ATOM 3432 C C . GLY A 1 440 ? 22.719 -58.156 -13.781 1 79.81 440 GLY A C 1
ATOM 3433 O O . GLY A 1 440 ? 22.844 -59.406 -13.695 1 79.81 440 GLY A O 1
ATOM 3434 N N . SER A 1 441 ? 23.641 -57.375 -14.172 1 83.69 441 SER A N 1
ATOM 3435 C CA . SER A 1 441 ? 25.047 -57.75 -14.266 1 83.69 441 SER A CA 1
ATOM 3436 C C . SER A 1 441 ? 25.25 -58.906 -15.25 1 83.69 441 SER A C 1
ATOM 3438 O O . SER A 1 441 ? 25.719 -59.969 -14.883 1 83.69 441 SER A O 1
ATOM 3440 N N . VAL A 1 442 ? 24.953 -58.688 -16.422 1 89.06 442 VAL A N 1
ATOM 3441 C CA . VAL A 1 442 ? 25.078 -59.719 -17.469 1 89.06 442 VAL A CA 1
ATOM 3442 C C . VAL A 1 442 ? 26.531 -59.812 -17.906 1 89.06 442 VAL A C 1
ATOM 3444 O O . VAL A 1 442 ? 27.297 -58.844 -17.828 1 89.06 442 VAL A O 1
ATOM 3447 N N . SER A 1 443 ? 26.984 -61.031 -18.359 1 89.5 443 SER A N 1
ATOM 3448 C CA . SER A 1 443 ? 28.391 -61.25 -18.703 1 89.5 443 SER A CA 1
ATOM 3449 C C . SER A 1 443 ? 28.516 -61.875 -20.094 1 89.5 443 SER A C 1
ATOM 3451 O O . SER A 1 443 ? 29.266 -61.344 -20.938 1 89.5 443 SER A O 1
ATOM 3453 N N . ILE A 1 444 ? 27.844 -62.969 -20.375 1 90.75 444 ILE A N 1
ATOM 3454 C CA . ILE A 1 444 ? 28.078 -63.719 -21.609 1 90.75 444 ILE A CA 1
ATOM 3455 C C . ILE A 1 444 ? 26.734 -64.188 -22.172 1 90.75 444 ILE A C 1
ATOM 3457 O O . ILE A 1 444 ? 25.75 -64.312 -21.438 1 90.75 444 ILE A O 1
ATOM 3461 N N . LEU A 1 445 ? 26.781 -64.438 -23.531 1 92.56 445 LEU A N 1
ATOM 3462 C CA . LEU A 1 445 ? 25.594 -64.938 -24.219 1 92.56 445 LEU A CA 1
ATOM 3463 C C . LEU A 1 445 ? 25.953 -66.062 -25.203 1 92.56 445 LEU A C 1
ATOM 3465 O O . LEU A 1 445 ? 26.984 -66 -25.875 1 92.56 445 LEU A O 1
ATOM 3469 N N . ARG A 1 446 ? 25.156 -67.188 -25.25 1 92.62 446 ARG A N 1
ATOM 3470 C CA . ARG A 1 446 ? 25.375 -68.25 -26.188 1 92.62 446 ARG A CA 1
ATOM 3471 C C . ARG A 1 446 ? 24.062 -68.75 -26.766 1 92.62 446 ARG A C 1
ATOM 3473 O O . ARG A 1 446 ? 23.125 -69.062 -26.031 1 92.62 446 ARG A O 1
ATOM 3480 N N . MET A 1 447 ? 24.031 -68.875 -28.062 1 91.19 447 MET A N 1
ATOM 3481 C CA . MET A 1 447 ? 22.844 -69.375 -28.75 1 91.19 447 MET A CA 1
ATOM 3482 C C . MET A 1 447 ? 22.812 -70.875 -28.75 1 91.19 447 MET A C 1
ATOM 3484 O O . MET A 1 447 ? 23.844 -71.562 -28.906 1 91.19 447 MET A O 1
ATOM 3488 N N . CYS A 1 448 ? 21.641 -71.438 -28.578 1 87.75 448 CYS A N 1
ATOM 3489 C CA . CYS A 1 448 ? 21.469 -72.875 -28.641 1 87.75 448 CYS A CA 1
ATOM 3490 C C . CYS A 1 448 ? 21.609 -73.375 -30.078 1 87.75 448 CYS A C 1
ATOM 3492 O O . CYS A 1 448 ? 20.938 -72.875 -30.984 1 87.75 448 CYS A O 1
ATOM 3494 N N . PRO A 1 449 ? 22.516 -74.312 -30.328 1 82.38 449 PRO A N 1
ATOM 3495 C CA . PRO A 1 449 ? 22.672 -74.875 -31.688 1 82.38 449 PRO A CA 1
ATOM 3496 C C . PRO A 1 449 ? 21.5 -75.75 -32.125 1 82.38 449 PRO A C 1
ATOM 3498 O O . PRO A 1 449 ? 20.812 -76.312 -31.281 1 82.38 449 PRO A O 1
ATOM 3501 N N . ALA A 1 450 ? 21.203 -75.75 -33.406 1 78.75 450 ALA A N 1
ATOM 3502 C CA . ALA A 1 450 ? 20.109 -76.562 -33.969 1 78.75 450 ALA A CA 1
ATOM 3503 C C . ALA A 1 450 ? 20.531 -78 -34.125 1 78.75 450 ALA A C 1
ATOM 3505 O O . ALA A 1 450 ? 20.875 -78.438 -35.25 1 78.75 450 ALA A O 1
ATOM 3506 N N . PHE A 1 451 ? 20.609 -78.812 -33.062 1 68.06 451 PHE A N 1
ATOM 3507 C CA . PHE A 1 451 ? 21.062 -80.188 -33.125 1 68.06 451 PHE A CA 1
ATOM 3508 C C . PHE A 1 451 ? 20.094 -81.062 -33.938 1 68.06 451 PHE A C 1
ATOM 3510 O O . PHE A 1 451 ? 20.516 -81.938 -34.688 1 68.06 451 PHE A O 1
ATOM 3517 N N . ASP A 1 452 ? 18.734 -80.938 -33.75 1 65.12 452 ASP A N 1
ATOM 3518 C CA . ASP A 1 452 ? 17.734 -81.812 -34.375 1 65.12 452 ASP A CA 1
ATOM 3519 C C . ASP A 1 452 ? 17.172 -81.125 -35.656 1 65.12 452 ASP A C 1
ATOM 3521 O O . ASP A 1 452 ? 16.203 -81.625 -36.219 1 65.12 452 ASP A O 1
ATOM 3525 N N . GLY A 1 453 ? 17.891 -80.125 -36.188 1 65.62 453 GLY A N 1
ATOM 3526 C CA . GLY A 1 453 ? 17.391 -79.438 -37.375 1 65.62 453 GLY A CA 1
ATOM 3527 C C . GLY A 1 453 ? 16.219 -78.5 -37.094 1 65.62 453 GLY A C 1
ATOM 3528 O O . GLY A 1 453 ? 15.789 -77.75 -37.969 1 65.62 453 GLY A O 1
ATOM 3529 N N . THR A 1 454 ? 15.75 -78.625 -35.844 1 73.75 454 THR A N 1
ATOM 3530 C CA . THR A 1 454 ? 14.633 -77.75 -35.5 1 73.75 454 THR A CA 1
ATOM 3531 C C . THR A 1 454 ? 15.117 -76.438 -34.844 1 73.75 454 THR A C 1
ATOM 3533 O O . THR A 1 454 ? 16.062 -76.5 -34.062 1 73.75 454 THR A O 1
ATOM 3536 N N . LYS A 1 455 ? 14.594 -75.312 -35.312 1 72.56 455 LYS A N 1
ATOM 3537 C CA . LYS A 1 455 ? 14.984 -74 -34.781 1 72.56 455 LYS A CA 1
ATOM 3538 C C . LYS A 1 455 ? 14.32 -73.75 -33.406 1 72.56 455 LYS A C 1
ATOM 3540 O O . LYS A 1 455 ? 13.094 -73.625 -33.344 1 72.56 455 LYS A O 1
ATOM 3545 N N . HIS A 1 456 ? 15.031 -73.875 -32.312 1 74.5 456 HIS A N 1
ATOM 3546 C CA . HIS A 1 456 ? 14.523 -73.625 -30.969 1 74.5 456 HIS A CA 1
ATOM 3547 C C . HIS A 1 456 ? 14.609 -72.125 -30.625 1 74.5 456 HIS A C 1
ATOM 3549 O O . HIS A 1 456 ? 13.734 -71.625 -29.953 1 74.5 456 HIS A O 1
ATOM 3555 N N . GLN A 1 457 ? 15.422 -71.375 -31.172 1 82.62 457 GLN A N 1
ATOM 3556 C CA . GLN A 1 457 ? 15.688 -70 -30.938 1 82.62 457 GLN A CA 1
ATOM 3557 C C . GLN A 1 457 ? 15.852 -69.688 -29.453 1 82.62 457 GLN A C 1
ATOM 3559 O O . GLN A 1 457 ? 15.211 -68.812 -28.922 1 82.62 457 GLN A O 1
ATOM 3564 N N . LEU A 1 458 ? 16.625 -70.5 -28.688 1 89.19 458 LEU A N 1
ATOM 3565 C CA . LEU A 1 458 ? 16.906 -70.312 -27.266 1 89.19 458 LEU A CA 1
ATOM 3566 C C . LEU A 1 458 ? 18.328 -69.75 -27.062 1 89.19 458 LEU A C 1
ATOM 3568 O O . LEU A 1 458 ? 19.266 -70.188 -27.734 1 89.19 458 LEU A O 1
ATOM 3572 N N . VAL A 1 459 ? 18.375 -68.812 -26.203 1 91.5 459 VAL A N 1
ATOM 3573 C CA . VAL A 1 459 ? 19.688 -68.25 -25.891 1 91.5 459 VAL A CA 1
ATOM 3574 C C . VAL A 1 459 ? 19.938 -68.312 -24.391 1 91.5 459 VAL A C 1
ATOM 3576 O O . VAL A 1 459 ? 19.031 -68.125 -23.578 1 91.5 459 VAL A O 1
ATOM 3579 N N . ALA A 1 460 ? 21.094 -68.75 -24.031 1 92.38 460 ALA A N 1
ATOM 3580 C CA . ALA A 1 460 ? 21.516 -68.75 -22.625 1 92.38 460 ALA A CA 1
ATOM 3581 C C . ALA A 1 460 ? 22.344 -67.5 -22.281 1 92.38 460 ALA A C 1
ATOM 3583 O O . ALA A 1 460 ? 23.297 -67.188 -23 1 92.38 460 ALA A O 1
ATOM 3584 N N . VAL A 1 461 ? 21.969 -66.875 -21.234 1 92.81 461 VAL A N 1
ATOM 3585 C CA . VAL A 1 461 ? 22.656 -65.625 -20.812 1 92.81 461 VAL A CA 1
ATOM 3586 C C . VAL A 1 461 ? 23.266 -65.875 -19.422 1 92.81 461 VAL A C 1
ATOM 3588 O O . VAL A 1 461 ? 22.547 -66.25 -18.484 1 92.81 461 VAL A O 1
ATOM 3591 N N . GLY A 1 462 ? 24.516 -65.688 -19.312 1 92.38 462 GLY A N 1
ATOM 3592 C CA . GLY A 1 462 ? 25.203 -65.75 -18.031 1 92.38 462 GLY A CA 1
ATOM 3593 C C . GLY A 1 462 ? 25.344 -64.438 -17.344 1 92.38 462 GLY A C 1
ATOM 3594 O O . GLY A 1 462 ? 25.469 -63.375 -18 1 92.38 462 GLY A O 1
ATOM 3595 N N . HIS A 1 463 ? 25.391 -64.5 -16.078 1 89.56 463 HIS A N 1
ATOM 3596 C CA . HIS A 1 463 ? 25.484 -63.281 -15.266 1 89.56 463 HIS A CA 1
ATOM 3597 C C . HIS A 1 463 ? 26.734 -63.312 -14.383 1 89.56 463 HIS A C 1
ATOM 3599 O O . HIS A 1 463 ? 27.344 -64.375 -14.203 1 89.56 463 HIS A O 1
ATOM 3605 N N . LEU A 1 464 ? 27.125 -62.125 -13.883 1 86.75 464 LEU A N 1
ATOM 3606 C CA . LEU A 1 464 ? 28.297 -62.031 -13.016 1 86.75 464 LEU A CA 1
ATOM 3607 C C . LEU A 1 464 ? 28 -62.562 -11.625 1 86.75 464 LEU A C 1
ATOM 3609 O O . LEU A 1 464 ? 28.922 -62.844 -10.852 1 86.75 464 LEU A O 1
ATOM 3613 N N . ASP A 1 465 ? 26.75 -62.75 -11.367 1 83.94 465 ASP A N 1
ATOM 3614 C CA . ASP A 1 465 ? 26.375 -63.281 -10.062 1 83.94 465 ASP A CA 1
ATOM 3615 C C . ASP A 1 465 ? 26.234 -64.812 -10.094 1 83.94 465 ASP A C 1
ATOM 3617 O O . ASP A 1 465 ? 25.875 -65.438 -9.094 1 83.94 465 ASP A O 1
ATOM 3621 N N . GLY A 1 466 ? 26.484 -65.375 -11.211 1 85.81 466 GLY A N 1
ATOM 3622 C CA . GLY A 1 466 ? 26.453 -66.875 -11.32 1 85.81 466 GLY A CA 1
ATOM 3623 C C . GLY A 1 466 ? 25.156 -67.375 -11.867 1 85.81 466 GLY A C 1
ATOM 3624 O O . GLY A 1 466 ? 24.969 -68.625 -11.969 1 85.81 466 GLY A O 1
ATOM 3625 N N . LEU A 1 467 ? 24.297 -66.5 -12.133 1 87.81 467 LEU A N 1
ATOM 3626 C CA . LEU A 1 467 ? 23 -66.875 -12.664 1 87.81 467 LEU A CA 1
ATOM 3627 C C . LEU A 1 467 ? 23.078 -67.062 -14.172 1 87.81 467 LEU A C 1
ATOM 3629 O O . LEU A 1 467 ? 23.844 -66.438 -14.867 1 87.81 467 LEU A O 1
ATOM 3633 N N . ILE A 1 468 ? 22.375 -68.125 -14.633 1 91.56 468 ILE A N 1
ATOM 3634 C CA . ILE A 1 468 ? 22.203 -68.312 -16.062 1 91.56 468 ILE A CA 1
ATOM 3635 C C . ILE A 1 468 ? 20.719 -68.312 -16.422 1 91.56 468 ILE A C 1
ATOM 3637 O O . ILE A 1 468 ? 19.922 -69.062 -15.812 1 91.56 468 ILE A O 1
ATOM 3641 N N . GLN A 1 469 ? 20.422 -67.562 -17.328 1 91.25 469 GLN A N 1
ATOM 3642 C CA . GLN A 1 469 ? 19.047 -67.438 -17.766 1 91.25 469 GLN A CA 1
ATOM 3643 C C . GLN A 1 469 ? 18.859 -67.938 -19.188 1 91.25 469 GLN A C 1
ATOM 3645 O O . GLN A 1 469 ? 19.734 -67.688 -20.047 1 91.25 469 GLN A O 1
ATOM 3650 N N . LEU A 1 470 ? 17.797 -68.688 -19.359 1 91.56 470 LEU A N 1
ATOM 3651 C CA . LEU A 1 470 ? 17.422 -69.125 -20.703 1 91.56 470 LEU A CA 1
ATOM 3652 C C . LEU A 1 470 ? 16.344 -68.188 -21.281 1 91.56 470 LEU A C 1
ATOM 3654 O O . LEU A 1 470 ? 15.25 -68.125 -20.734 1 91.56 470 LEU A O 1
ATOM 3658 N N . VAL A 1 471 ? 16.656 -67.562 -22.359 1 89.81 471 VAL A N 1
ATOM 3659 C CA . VAL A 1 471 ? 15.734 -66.625 -22.984 1 89.81 471 VAL A CA 1
ATOM 3660 C C . VAL A 1 471 ? 15.258 -67.188 -24.328 1 89.81 471 VAL A C 1
ATOM 3662 O O . VAL A 1 471 ? 16.062 -67.625 -25.141 1 89.81 471 VAL A O 1
ATOM 3665 N N . ASP A 1 472 ? 14 -67.125 -24.484 1 88.31 472 ASP A N 1
ATOM 3666 C CA . ASP A 1 472 ? 13.406 -67.438 -25.781 1 88.31 472 ASP A CA 1
ATOM 3667 C C . ASP A 1 472 ? 13.328 -66.188 -26.688 1 88.31 472 ASP A C 1
ATOM 3669 O O . ASP A 1 472 ? 12.656 -65.25 -26.344 1 88.31 472 ASP A O 1
ATOM 3673 N N . LEU A 1 473 ? 13.867 -66.312 -27.812 1 87.19 473 LEU A N 1
ATOM 3674 C CA . LEU A 1 473 ? 13.93 -65.125 -28.703 1 87.19 473 LEU A CA 1
ATOM 3675 C C . LEU A 1 473 ? 12.617 -64.938 -29.453 1 87.19 473 LEU A C 1
ATOM 3677 O O . LEU A 1 473 ? 12.344 -63.875 -29.984 1 87.19 473 LEU A O 1
ATOM 3681 N N . ARG A 1 474 ? 11.836 -65.938 -29.547 1 79.69 474 ARG A N 1
ATOM 3682 C CA . ARG A 1 474 ? 10.547 -65.812 -30.234 1 79.69 474 ARG A CA 1
ATOM 3683 C C . ARG A 1 474 ? 9.539 -65.062 -29.344 1 79.69 474 ARG A C 1
ATOM 3685 O O . ARG A 1 474 ? 8.898 -64.125 -29.781 1 79.69 474 ARG A O 1
ATOM 3692 N N . SER A 1 475 ? 9.43 -65.562 -28.141 1 81 475 SER A N 1
ATOM 3693 C CA . SER A 1 475 ? 8.477 -64.938 -27.219 1 81 475 SER A CA 1
ATOM 3694 C C . SER A 1 475 ? 9.133 -63.812 -26.406 1 81 475 SER A C 1
ATOM 3696 O O . SER A 1 475 ? 8.445 -62.969 -25.828 1 81 475 SER A O 1
ATOM 3698 N N . CYS A 1 476 ? 10.383 -63.719 -26.5 1 81.62 476 CYS A N 1
ATOM 3699 C CA . CYS A 1 476 ? 11.148 -62.719 -25.75 1 81.62 476 CYS A CA 1
ATOM 3700 C C . CYS A 1 476 ? 10.875 -62.844 -24.25 1 81.62 476 CYS A C 1
ATOM 3702 O O . CYS A 1 476 ? 10.742 -61.844 -23.562 1 81.62 476 CYS A O 1
ATOM 3704 N N . GLU A 1 477 ? 10.648 -64.062 -23.797 1 84.94 477 GLU A N 1
ATOM 3705 C CA . GLU A 1 477 ? 10.43 -64.312 -22.375 1 84.94 477 GLU A CA 1
ATOM 3706 C C . GLU A 1 477 ? 11.539 -65.188 -21.797 1 84.94 477 GLU A C 1
ATOM 3708 O O . GLU A 1 477 ? 12.211 -65.875 -22.531 1 84.94 477 GLU A O 1
ATOM 3713 N N . ILE A 1 478 ? 11.688 -64.938 -20.547 1 86.25 478 ILE A N 1
ATOM 3714 C CA . ILE A 1 478 ? 12.625 -65.812 -19.844 1 86.25 478 ILE A CA 1
ATOM 3715 C C . ILE A 1 478 ? 11.961 -67.125 -19.547 1 86.25 478 ILE A C 1
ATOM 3717 O O . ILE A 1 478 ? 10.969 -67.188 -18.812 1 86.25 478 ILE A O 1
ATOM 3721 N N . ARG A 1 479 ? 12.453 -68.125 -20.031 1 85.62 479 ARG A N 1
ATOM 3722 C CA . ARG A 1 479 ? 11.844 -69.438 -19.859 1 85.62 479 ARG A CA 1
ATOM 3723 C C . ARG A 1 479 ? 12.25 -70.062 -18.531 1 85.62 479 ARG A C 1
ATOM 3725 O O . ARG A 1 479 ? 11.422 -70.625 -17.828 1 85.62 479 ARG A O 1
ATOM 3732 N N . ARG A 1 480 ? 13.57 -70 -18.297 1 88.06 480 ARG A N 1
ATOM 3733 C CA . ARG A 1 480 ? 14.062 -70.562 -17.062 1 88.06 480 ARG A CA 1
ATOM 3734 C C . ARG A 1 480 ? 15.273 -69.812 -16.531 1 88.06 480 ARG A C 1
ATOM 3736 O O . ARG A 1 480 ? 15.961 -69.125 -17.281 1 88.06 480 ARG A O 1
ATOM 3743 N N . GLU A 1 481 ? 15.438 -69.875 -15.258 1 87.25 481 GLU A N 1
ATOM 3744 C CA . GLU A 1 481 ? 16.578 -69.25 -14.562 1 87.25 481 GLU A CA 1
ATOM 3745 C C . GLU A 1 481 ? 17.25 -70.312 -13.633 1 87.25 481 GLU A C 1
ATOM 3747 O O . GLU A 1 481 ? 16.562 -71 -12.906 1 87.25 481 GLU A O 1
ATOM 3752 N N . PHE A 1 482 ? 18.609 -70.375 -13.734 1 89.69 482 PHE A N 1
ATOM 3753 C CA . PHE A 1 482 ? 19.344 -71.375 -12.906 1 89.69 482 PHE A CA 1
ATOM 3754 C C . PHE A 1 482 ? 20.469 -70.625 -12.148 1 89.69 482 PHE A C 1
ATOM 3756 O O . PHE A 1 482 ? 21.25 -69.938 -12.734 1 89.69 482 PHE A O 1
ATOM 3763 N N . SER A 1 483 ? 20.438 -70.75 -10.914 1 88.19 483 SER A N 1
ATOM 3764 C CA . SER A 1 483 ? 21.594 -70.312 -10.125 1 88.19 483 SER A CA 1
ATOM 3765 C C . SER A 1 483 ? 22.656 -71.438 -10.047 1 88.19 483 SER A C 1
ATOM 3767 O O . SER A 1 483 ? 22.547 -72.312 -9.227 1 88.19 483 SER A O 1
ATOM 3769 N N . ILE A 1 484 ? 23.703 -71.312 -10.766 1 87.31 484 ILE A N 1
ATOM 3770 C CA . ILE A 1 484 ? 24.641 -72.438 -10.938 1 87.31 484 ILE A CA 1
ATOM 3771 C C . ILE A 1 484 ? 25.953 -72.125 -10.203 1 87.31 484 ILE A C 1
ATOM 3773 O O . ILE A 1 484 ? 26.453 -72.938 -9.422 1 87.31 484 ILE A O 1
ATOM 3777 N N . HIS A 1 485 ? 26.5 -70.875 -10.484 1 86.75 485 HIS A N 1
ATOM 3778 C CA . HIS A 1 485 ? 27.828 -70.562 -9.953 1 86.75 485 HIS A CA 1
ATOM 3779 C C . HIS A 1 485 ? 27.703 -69.562 -8.805 1 86.75 485 HIS A C 1
ATOM 3781 O O . HIS A 1 485 ? 26.734 -68.812 -8.719 1 86.75 485 HIS A O 1
ATOM 3787 N N . SER A 1 486 ? 28.641 -69.625 -7.836 1 83.69 486 SER A N 1
ATOM 3788 C CA . SER A 1 486 ? 28.781 -68.562 -6.812 1 83.69 486 SER A CA 1
ATOM 3789 C C . SER A 1 486 ? 29.688 -67.438 -7.273 1 83.69 486 SER A C 1
ATOM 3791 O O . SER A 1 486 ? 29.812 -66.438 -6.59 1 83.69 486 SER A O 1
ATOM 3793 N N . CYS A 1 487 ? 30.266 -67.625 -8.477 1 84.81 487 CYS A N 1
ATOM 3794 C CA . CYS A 1 487 ? 31.156 -66.625 -9.102 1 84.81 487 CYS A CA 1
ATOM 3795 C C . CYS A 1 487 ? 30.656 -66.25 -10.484 1 84.81 487 CYS A C 1
ATOM 3797 O O . CYS A 1 487 ? 29.688 -66.812 -10.992 1 84.81 487 CYS A O 1
ATOM 3799 N N . PRO A 1 488 ? 31.312 -65.188 -11.055 1 87.44 488 PRO A N 1
ATOM 3800 C CA . PRO A 1 488 ? 30.859 -64.75 -12.375 1 87.44 488 PRO A CA 1
ATOM 3801 C C . PRO A 1 488 ? 31.031 -65.812 -13.453 1 87.44 488 PRO A C 1
ATOM 3803 O O . PRO A 1 488 ? 32.062 -66.5 -13.477 1 87.44 488 PRO A O 1
ATOM 3806 N N . VAL A 1 489 ? 30.062 -65.875 -14.219 1 91.25 489 VAL A N 1
ATOM 3807 C CA . VAL A 1 489 ? 30.125 -66.812 -15.336 1 91.25 489 VAL A CA 1
ATOM 3808 C C . VAL A 1 489 ? 31.047 -66.312 -16.422 1 91.25 489 VAL A C 1
ATOM 3810 O O . VAL A 1 489 ? 30.797 -65.188 -16.953 1 91.25 489 VAL A O 1
ATOM 3813 N N . ARG A 1 490 ? 32 -67 -16.734 1 89.81 490 ARG A N 1
ATOM 3814 C CA . ARG A 1 490 ? 32.969 -66.5 -17.703 1 89.81 490 ARG A CA 1
ATOM 3815 C C . ARG A 1 490 ? 32.875 -67.25 -19.016 1 89.81 490 ARG A C 1
ATOM 3817 O O . ARG A 1 490 ? 33.094 -66.688 -20.094 1 89.81 490 ARG A O 1
ATOM 3824 N N . CYS A 1 491 ? 32.531 -68.562 -18.938 1 92.12 491 CYS A N 1
ATOM 3825 C CA . CYS A 1 491 ? 32.375 -69.375 -20.156 1 92.12 491 CYS A CA 1
ATOM 3826 C C . CYS A 1 491 ? 31.062 -70.125 -20.125 1 92.12 491 CYS A C 1
ATOM 3828 O O . CYS A 1 491 ? 30.594 -70.5 -19.047 1 92.12 491 CYS A O 1
ATOM 3830 N N . LEU A 1 492 ? 30.531 -70.188 -21.219 1 93 492 LEU A N 1
ATOM 3831 C CA . LEU A 1 492 ? 29.25 -70.875 -21.375 1 93 492 LEU A CA 1
ATOM 3832 C C . LEU A 1 492 ? 29.141 -71.562 -22.734 1 93 492 LEU A C 1
ATOM 3834 O O . LEU A 1 492 ? 29.422 -70.938 -23.766 1 93 492 LEU A O 1
ATOM 3838 N N . GLU A 1 493 ? 28.875 -72.875 -22.734 1 92.5 493 GLU A N 1
ATOM 3839 C CA . GLU A 1 493 ? 28.688 -73.625 -23.984 1 92.5 493 GLU A CA 1
ATOM 3840 C C . GLU A 1 493 ? 27.547 -74.625 -23.859 1 92.5 493 GLU A C 1
ATOM 3842 O O . GLU A 1 493 ? 27.312 -75.188 -22.797 1 92.5 493 GLU A O 1
ATOM 3847 N N . TRP A 1 494 ? 26.922 -74.875 -24.969 1 91.31 494 TRP A N 1
ATOM 3848 C CA . TRP A 1 494 ? 25.828 -75.875 -25 1 91.31 494 TRP A CA 1
ATOM 3849 C C . TRP A 1 494 ? 26.344 -77.25 -25.281 1 91.31 494 TRP A C 1
ATOM 3851 O O . TRP A 1 494 ? 27.266 -77.438 -26.078 1 91.31 494 TRP A O 1
ATOM 3861 N N . SER A 1 495 ? 26 -78.25 -24.531 1 89.44 495 SER A N 1
ATOM 3862 C CA . SER A 1 495 ? 26.234 -79.625 -24.781 1 89.44 495 SER A CA 1
ATOM 3863 C C . SER A 1 495 ? 24.953 -80.375 -25.172 1 89.44 495 SER A C 1
ATOM 3865 O O . SER A 1 495 ? 24.391 -81.125 -24.375 1 89.44 495 SER A O 1
ATOM 3867 N N . GLY A 1 496 ? 24.453 -80.062 -26.266 1 82.5 496 GLY A N 1
ATOM 3868 C CA . GLY A 1 496 ? 23.125 -80.5 -26.703 1 82.5 496 GLY A CA 1
ATOM 3869 C C . GLY A 1 496 ? 22.047 -79.5 -26.438 1 82.5 496 GLY A C 1
ATOM 3870 O O . GLY A 1 496 ? 22.312 -78.375 -25.969 1 82.5 496 GLY A O 1
ATOM 3871 N N . SER A 1 497 ? 20.906 -79.875 -26.766 1 82.94 497 SER A N 1
ATOM 3872 C CA . SER A 1 497 ? 19.797 -78.938 -26.594 1 82.94 497 SER A CA 1
ATOM 3873 C C . SER A 1 497 ? 19.359 -78.875 -25.125 1 82.94 497 SER A C 1
ATOM 3875 O O . SER A 1 497 ? 18.734 -77.875 -24.703 1 82.94 497 SER A O 1
ATOM 3877 N N . ASP A 1 498 ? 19.766 -79.812 -24.344 1 87.12 498 ASP A N 1
ATOM 3878 C CA . ASP A 1 498 ? 19.219 -79.875 -22.984 1 87.12 498 ASP A CA 1
ATOM 3879 C C . ASP A 1 498 ? 20.328 -79.812 -21.938 1 87.12 498 ASP A C 1
ATOM 3881 O O . ASP A 1 498 ? 20.078 -79.938 -20.75 1 87.12 498 ASP A O 1
ATOM 3885 N N . HIS A 1 499 ? 21.547 -79.562 -22.406 1 90.69 499 HIS A N 1
ATOM 3886 C CA . HIS A 1 499 ? 22.641 -79.5 -21.438 1 90.69 499 HIS A CA 1
ATOM 3887 C C . HIS A 1 499 ? 23.547 -78.312 -21.734 1 90.69 499 HIS A C 1
ATOM 3889 O O . HIS A 1 499 ? 23.766 -77.938 -22.891 1 90.69 499 HIS A O 1
ATOM 3895 N N . ILE A 1 500 ? 24.031 -77.75 -20.594 1 92.75 500 ILE A N 1
ATOM 3896 C CA . ILE A 1 500 ? 24.969 -76.625 -20.719 1 92.75 500 ILE A CA 1
ATOM 3897 C C . ILE A 1 500 ? 26.172 -76.875 -19.812 1 92.75 500 ILE A C 1
ATOM 3899 O O . ILE A 1 500 ? 26.047 -77.5 -18.75 1 92.75 500 ILE A O 1
ATOM 3903 N N . VAL A 1 501 ? 27.297 -76.438 -20.344 1 93.62 501 VAL A N 1
ATOM 3904 C CA . VAL A 1 501 ? 28.547 -76.5 -19.562 1 93.62 501 VAL A CA 1
ATOM 3905 C C . VAL A 1 501 ? 29 -75.062 -19.312 1 93.62 501 VAL A C 1
ATOM 3907 O O . VAL A 1 501 ? 29.125 -74.25 -20.234 1 93.62 501 VAL A O 1
ATOM 3910 N N . SER A 1 502 ? 29.156 -74.688 -18.094 1 93.38 502 SER A N 1
ATOM 3911 C CA . SER A 1 502 ? 29.578 -73.375 -17.734 1 93.38 502 SER A CA 1
ATOM 3912 C C . SER A 1 502 ? 30.719 -73.375 -16.734 1 93.38 502 SER A C 1
ATOM 3914 O O . SER A 1 502 ? 30.859 -74.312 -15.961 1 93.38 502 SER A O 1
ATOM 3916 N N . SER A 1 503 ? 31.531 -72.375 -16.859 1 92.19 503 SER A N 1
ATOM 3917 C CA . SER A 1 503 ? 32.656 -72.25 -15.93 1 92.19 503 SER A CA 1
ATOM 3918 C C . SER A 1 503 ? 32.688 -70.812 -15.305 1 92.19 503 SER A C 1
ATOM 3920 O O . SER A 1 503 ? 32.219 -69.875 -15.906 1 92.19 503 SER A O 1
ATOM 3922 N N . GLY A 1 504 ? 33.125 -70.75 -14.109 1 88.19 504 GLY A N 1
ATOM 3923 C CA . GLY A 1 504 ? 33.344 -69.5 -13.375 1 88.19 504 GLY A CA 1
ATOM 3924 C C . GLY A 1 504 ? 34.594 -69.562 -12.531 1 88.19 504 GLY A C 1
ATOM 3925 O O . GLY A 1 504 ? 35.156 -70.625 -12.25 1 88.19 504 GLY A O 1
ATOM 3926 N N . CYS A 1 505 ? 35.156 -68.25 -12.367 1 83.75 505 CYS A N 1
ATOM 3927 C CA . CYS A 1 505 ? 36.375 -68.25 -11.578 1 83.75 505 CYS A CA 1
ATOM 3928 C C . CYS A 1 505 ? 36.25 -67.188 -10.438 1 83.75 505 CYS A C 1
ATOM 3930 O O . CYS A 1 505 ? 35.656 -66.125 -10.617 1 83.75 505 CYS A O 1
ATOM 3932 N N . SER A 1 506 ? 36.531 -67.562 -9.219 1 78.5 506 SER A N 1
ATOM 3933 C CA . SER A 1 506 ? 36.531 -66.688 -8.062 1 78.5 506 SER A CA 1
ATOM 3934 C C . SER A 1 506 ? 37.969 -66.188 -7.758 1 78.5 506 SER A C 1
ATOM 3936 O O . SER A 1 506 ? 38.906 -67 -7.809 1 78.5 506 SER A O 1
ATOM 3938 N N . GLN A 1 507 ? 38.156 -64.875 -8.016 1 66.88 507 GLN A N 1
ATOM 3939 C CA . GLN A 1 507 ? 39.469 -64.312 -7.73 1 66.88 507 GLN A CA 1
ATOM 3940 C C . GLN A 1 507 ? 39.719 -64.188 -6.227 1 66.88 507 GLN A C 1
ATOM 3942 O O . GLN A 1 507 ? 38.844 -63.656 -5.508 1 66.88 507 GLN A O 1
ATOM 3947 N N . SER A 1 508 ? 40.438 -64.938 -5.566 1 57.69 508 SER A N 1
ATOM 3948 C CA . SER A 1 508 ? 40.812 -64.75 -4.176 1 57.69 508 SER A CA 1
ATOM 3949 C C . SER A 1 508 ? 41.562 -63.406 -4.02 1 57.69 508 SER A C 1
ATOM 3951 O O . SER A 1 508 ? 42.156 -62.906 -4.973 1 57.69 508 SER A O 1
ATOM 3953 N N . PHE A 1 509 ? 41.219 -62.406 -3.131 1 54.88 509 PHE A N 1
ATOM 3954 C CA . PHE A 1 509 ? 41.781 -61.125 -2.781 1 54.88 509 PHE A CA 1
ATOM 3955 C C . PHE A 1 509 ? 43.281 -61.094 -3.061 1 54.88 509 PHE A C 1
ATOM 3957 O O . PHE A 1 509 ? 43.906 -60.031 -2.994 1 54.88 509 PHE A O 1
ATOM 3964 N N . SER A 1 510 ? 44.094 -62.125 -2.912 1 52.69 510 SER A N 1
ATOM 3965 C CA . SER A 1 510 ? 45.562 -61.969 -2.875 1 52.69 510 SER A CA 1
ATOM 3966 C C . SER A 1 510 ? 46.125 -61.812 -4.277 1 52.69 510 SER A C 1
ATOM 3968 O O . SER A 1 510 ? 45.5 -62.188 -5.262 1 52.69 510 SER A O 1
ATOM 3970 N N . SER A 1 511 ? 47.125 -60.969 -4.523 1 54.75 511 SER A N 1
ATOM 3971 C CA . SER A 1 511 ? 47.969 -60.656 -5.68 1 54.75 511 SER A CA 1
ATOM 3972 C C . SER A 1 511 ? 48.281 -61.906 -6.488 1 54.75 511 SER A C 1
ATOM 3974 O O . SER A 1 511 ? 49.062 -61.844 -7.434 1 54.75 511 SER A O 1
ATOM 3976 N N . SER A 1 512 ? 47.844 -63.125 -6.133 1 60.5 512 SER A N 1
ATOM 3977 C CA . SER A 1 512 ? 48.375 -64.312 -6.777 1 60.5 512 SER A CA 1
ATOM 3978 C C . SER A 1 512 ? 47.656 -64.625 -8.078 1 60.5 512 SER A C 1
ATOM 3980 O O . SER A 1 512 ? 46.469 -64.25 -8.234 1 60.5 512 SER A O 1
ATOM 3982 N N . THR A 1 513 ? 48.281 -64.875 -9.18 1 68.44 513 THR A N 1
ATOM 3983 C CA . THR A 1 513 ? 47.938 -65.25 -10.539 1 68.44 513 THR A CA 1
ATOM 3984 C C . THR A 1 513 ? 47.094 -66.562 -10.539 1 68.44 513 THR A C 1
ATOM 3986 O O . THR A 1 513 ? 46.562 -66.938 -11.578 1 68.44 513 THR A O 1
ATOM 3989 N N . VAL A 1 514 ? 46.781 -67.188 -9.398 1 77 514 VAL A N 1
ATOM 3990 C CA . VAL A 1 514 ? 46.062 -68.438 -9.328 1 77 514 VAL A CA 1
ATOM 3991 C C . VAL A 1 514 ? 44.594 -68.188 -8.93 1 77 514 VAL A C 1
ATOM 3993 O O . VAL A 1 514 ? 44.312 -67.312 -8.086 1 77 514 VAL A O 1
ATOM 3996 N N . VAL A 1 515 ? 43.656 -68.75 -9.68 1 85.31 515 VAL A N 1
ATOM 3997 C CA . VAL A 1 515 ? 42.219 -68.625 -9.422 1 85.31 515 VAL A CA 1
ATOM 3998 C C . VAL A 1 515 ? 41.625 -70 -9.148 1 85.31 515 VAL A C 1
ATOM 4000 O O . VAL A 1 515 ? 42.281 -71.062 -9.383 1 85.31 515 VAL A O 1
ATOM 4003 N N . ARG A 1 516 ? 40.531 -70 -8.453 1 84.62 516 ARG A N 1
ATOM 4004 C CA . ARG A 1 516 ? 39.75 -71.188 -8.258 1 84.62 516 ARG A CA 1
ATOM 4005 C C . ARG A 1 516 ? 38.688 -71.312 -9.328 1 84.62 516 ARG A C 1
ATOM 4007 O O . ARG A 1 516 ? 37.719 -70.562 -9.344 1 84.62 516 ARG A O 1
ATOM 4014 N N . ASN A 1 517 ? 38.875 -72.312 -10.219 1 87.88 517 ASN A N 1
ATOM 4015 C CA . ASN A 1 517 ? 37.969 -72.5 -11.328 1 87.88 517 ASN A CA 1
ATOM 4016 C C . ASN A 1 517 ? 36.844 -73.5 -10.953 1 87.88 517 ASN A C 1
ATOM 4018 O O . ASN A 1 517 ? 37.062 -74.5 -10.25 1 87.88 517 ASN A O 1
ATOM 4022 N N . GLU A 1 518 ? 35.625 -73.062 -11.25 1 88.56 518 GLU A N 1
ATOM 4023 C CA . GLU A 1 518 ? 34.469 -73.938 -11.156 1 88.56 518 GLU A CA 1
ATOM 4024 C C . GLU A 1 518 ? 33.969 -74.375 -12.539 1 88.56 518 GLU A C 1
ATOM 4026 O O . GLU A 1 518 ? 33.781 -73.5 -13.422 1 88.56 518 GLU A O 1
ATOM 4031 N N . LEU A 1 519 ? 33.969 -75.625 -12.836 1 91.06 519 LEU A N 1
ATOM 4032 C CA . LEU A 1 519 ? 33.438 -76.125 -14.078 1 91.06 519 LEU A CA 1
ATOM 4033 C C . LEU A 1 519 ? 32.281 -77.062 -13.805 1 91.06 519 LEU A C 1
ATOM 4035 O O . LEU A 1 519 ? 32.469 -78.125 -13.211 1 91.06 519 LEU A O 1
ATOM 4039 N N . LEU A 1 520 ? 31.141 -76.625 -14.281 1 92.75 520 LEU A N 1
ATOM 4040 C CA . LEU A 1 520 ? 29.938 -77.375 -13.93 1 92.75 520 LEU A CA 1
ATOM 4041 C C . LEU A 1 520 ? 29.156 -77.812 -15.172 1 92.75 520 LEU A C 1
ATOM 4043 O O . LEU A 1 520 ? 29.156 -77.062 -16.172 1 92.75 520 LEU A O 1
ATOM 4047 N N . PHE A 1 521 ? 28.578 -78.938 -15.148 1 92.56 521 PHE A N 1
ATOM 4048 C CA . PHE A 1 521 ? 27.672 -79.438 -16.156 1 92.56 521 PHE A CA 1
ATOM 4049 C C . PHE A 1 521 ? 26.234 -79.438 -15.648 1 92.56 521 PHE A C 1
ATOM 4051 O O . PHE A 1 521 ? 25.938 -80.062 -14.617 1 92.56 521 PHE A O 1
ATOM 4058 N N . THR A 1 522 ? 25.391 -78.75 -16.375 1 91.94 522 THR A N 1
ATOM 4059 C CA . THR A 1 522 ? 24.031 -78.562 -15.898 1 91.94 522 THR A CA 1
ATOM 4060 C C . THR A 1 522 ? 23.031 -79.125 -16.875 1 91.94 522 THR A C 1
ATOM 4062 O O . THR A 1 522 ? 23.109 -78.875 -18.094 1 91.94 522 THR A O 1
ATOM 4065 N N . ASP A 1 523 ? 22.094 -79.875 -16.422 1 90.25 523 ASP A N 1
ATOM 4066 C CA . ASP A 1 523 ? 20.953 -80.375 -17.188 1 90.25 523 ASP A CA 1
ATOM 4067 C C . ASP A 1 523 ? 19.766 -79.438 -17.109 1 90.25 523 ASP A C 1
ATOM 4069 O O . ASP A 1 523 ? 19.188 -79.25 -16.031 1 90.25 523 ASP A O 1
ATOM 4073 N N . LEU A 1 524 ? 19.359 -78.938 -18.141 1 88.38 524 LEU A N 1
ATOM 4074 C CA . LEU A 1 524 ? 18.359 -77.875 -18.188 1 88.38 524 LEU A CA 1
ATOM 4075 C C . LEU A 1 524 ? 16.969 -78.438 -17.906 1 88.38 524 LEU A C 1
ATOM 4077 O O . LEU A 1 524 ? 16.062 -77.688 -17.531 1 88.38 524 LEU A O 1
ATOM 4081 N N . ARG A 1 525 ? 16.672 -79.625 -18.125 1 87.88 525 ARG A N 1
ATOM 4082 C CA . ARG A 1 525 ? 15.352 -80.188 -17.875 1 87.88 525 ARG A CA 1
ATOM 4083 C C . ARG A 1 525 ? 15.117 -80.375 -16.391 1 87.88 525 ARG A C 1
ATOM 4085 O O . ARG A 1 525 ? 14.07 -80 -15.852 1 87.88 525 ARG A O 1
ATOM 4092 N N . SER A 1 526 ? 16.109 -80.938 -15.812 1 81.81 526 SER A N 1
ATOM 4093 C CA . SER A 1 526 ? 15.945 -81.25 -14.391 1 81.81 526 SER A CA 1
ATOM 4094 C C . SER A 1 526 ? 16.578 -80.125 -13.516 1 81.81 526 SER A C 1
ATOM 4096 O O . SER A 1 526 ? 16.188 -79.938 -12.367 1 81.81 526 SER A O 1
ATOM 4098 N N . GLY A 1 527 ? 17.484 -79.375 -14.078 1 84.69 527 GLY A N 1
ATOM 4099 C CA . GLY A 1 527 ? 18.219 -78.438 -13.266 1 84.69 527 GLY A CA 1
ATOM 4100 C C . GLY A 1 527 ? 19.359 -79.062 -12.484 1 84.69 527 GLY A C 1
ATOM 4101 O O . GLY A 1 527 ? 20.031 -78.375 -11.695 1 84.69 527 GLY A O 1
ATOM 4102 N N . TYR A 1 528 ? 19.609 -80.25 -12.695 1 89.06 528 TYR A N 1
ATOM 4103 C CA . TYR A 1 528 ? 20.672 -80.938 -11.984 1 89.06 528 TYR A CA 1
ATOM 4104 C C . TYR A 1 528 ? 22.031 -80.438 -12.422 1 89.06 528 TYR A C 1
ATOM 4106 O O . TYR A 1 528 ? 22.281 -80.312 -13.625 1 89.06 528 TYR A O 1
ATOM 4114 N N . ILE A 1 529 ? 22.875 -80.062 -11.445 1 90 529 ILE A N 1
ATOM 4115 C CA . ILE A 1 529 ? 24.219 -79.562 -11.688 1 90 529 ILE A CA 1
ATOM 4116 C C . ILE A 1 529 ? 25.25 -80.562 -11.242 1 90 529 ILE A C 1
ATOM 4118 O O . ILE A 1 529 ? 25.203 -81.062 -10.109 1 90 529 ILE A O 1
ATOM 4122 N N . LYS A 1 530 ? 26.156 -80.938 -12.078 1 90.12 530 LYS A N 1
ATOM 4123 C CA . LYS A 1 530 ? 27.234 -81.875 -11.773 1 90.12 530 LYS A CA 1
ATOM 4124 C C . LYS A 1 530 ? 28.609 -81.188 -11.938 1 90.12 530 LYS A C 1
ATOM 4126 O O . LYS A 1 530 ? 28.812 -80.438 -12.875 1 90.12 530 LYS A O 1
ATOM 4131 N N . VAL A 1 531 ? 29.516 -81.5 -11.023 1 90.06 531 VAL A N 1
ATOM 4132 C CA . VAL A 1 531 ? 30.875 -80.938 -11.094 1 90.06 531 VAL A CA 1
ATOM 4133 C C . VAL A 1 531 ? 31.703 -81.812 -12.055 1 90.06 531 VAL A C 1
ATOM 4135 O O . VAL A 1 531 ? 31.844 -83 -11.867 1 90.06 531 VAL A O 1
ATOM 4138 N N . LEU A 1 532 ? 32.156 -81.312 -13.055 1 87.25 532 LEU A N 1
ATOM 4139 C CA . LEU A 1 532 ? 32.906 -82 -14.078 1 87.25 532 LEU A CA 1
ATOM 4140 C C . LEU A 1 532 ? 34.375 -82.125 -13.68 1 87.25 532 LEU A C 1
ATOM 4142 O O . LEU A 1 532 ? 35.031 -83.125 -13.992 1 87.25 532 LEU A O 1
ATOM 4146 N N . ARG A 1 533 ? 34.875 -81.125 -13.148 1 83.56 533 ARG A N 1
ATOM 4147 C CA . ARG A 1 533 ? 36.312 -81.062 -12.797 1 83.56 533 ARG A CA 1
ATOM 4148 C C . ARG A 1 533 ? 36.5 -80.562 -11.359 1 83.56 533 ARG A C 1
ATOM 4150 O O . ARG A 1 533 ? 35.875 -79.625 -10.93 1 83.56 533 ARG A O 1
ATOM 4157 N N . PRO A 1 534 ? 37.25 -81.438 -10.531 1 78.75 534 PRO A N 1
ATOM 4158 C CA . PRO A 1 534 ? 37.469 -81 -9.141 1 78.75 534 PRO A CA 1
ATOM 4159 C C . PRO A 1 534 ? 38.188 -79.688 -9.031 1 78.75 534 PRO A C 1
ATOM 4161 O O . PRO A 1 534 ? 39 -79.312 -9.875 1 78.75 534 PRO A O 1
ATOM 4164 N N . GLU A 1 535 ? 37.906 -78.875 -8.07 1 75.88 535 GLU A N 1
ATOM 4165 C CA . GLU A 1 535 ? 38.406 -77.562 -7.84 1 75.88 535 GLU A CA 1
ATOM 4166 C C . GLU A 1 535 ? 39.844 -77.562 -7.391 1 75.88 535 GLU A C 1
ATOM 4168 O O . GLU A 1 535 ? 40.219 -78.375 -6.543 1 75.88 535 GLU A O 1
ATOM 4173 N N . GLN A 1 536 ? 40.625 -76.812 -8.148 1 76.38 536 GLN A N 1
ATOM 4174 C CA . GLN A 1 536 ? 42.031 -76.688 -7.777 1 76.38 536 GLN A CA 1
ATOM 4175 C C . GLN A 1 536 ? 42.531 -75.25 -8.055 1 76.38 536 GLN A C 1
ATOM 4177 O O . GLN A 1 536 ? 41.906 -74.562 -8.844 1 76.38 536 GLN A O 1
ATOM 4182 N N . ASP A 1 537 ? 43.469 -74.812 -7.297 1 78.81 537 ASP A N 1
ATOM 4183 C CA . ASP A 1 537 ? 44.094 -73.5 -7.539 1 78.81 537 ASP A CA 1
ATOM 4184 C C . ASP A 1 537 ? 44.969 -73.562 -8.789 1 78.81 537 ASP A C 1
ATOM 4186 O O . ASP A 1 537 ? 45.969 -74.25 -8.828 1 78.81 537 ASP A O 1
ATOM 4190 N N . GLU A 1 538 ? 44.469 -73 -9.797 1 85.5 538 GLU A N 1
ATOM 4191 C CA . GLU A 1 538 ? 45.156 -73 -11.078 1 85.5 538 GLU A CA 1
ATOM 4192 C C . GLU A 1 538 ? 44.875 -71.75 -11.891 1 85.5 538 GLU A C 1
ATOM 4194 O O . GLU A 1 538 ? 44.281 -70.812 -11.375 1 85.5 538 GLU A O 1
ATOM 4199 N N . SER A 1 539 ? 45.438 -71.875 -13.047 1 86.44 539 SER A N 1
ATOM 4200 C CA . SER A 1 539 ? 45.156 -70.75 -13.961 1 86.44 539 SER A CA 1
ATOM 4201 C C . SER A 1 539 ? 43.719 -70.75 -14.406 1 86.44 539 SER A C 1
ATOM 4203 O O . SER A 1 539 ? 43.062 -71.75 -14.516 1 86.44 539 SER A O 1
ATOM 4205 N N . PRO A 1 540 ? 43.188 -69.562 -14.516 1 87.94 540 PRO A N 1
ATOM 4206 C CA . PRO A 1 540 ? 41.781 -69.438 -14.883 1 87.94 540 PRO A CA 1
ATOM 4207 C C . PRO A 1 540 ? 41.469 -70.062 -16.234 1 87.94 540 PRO A C 1
ATOM 4209 O O . PRO A 1 540 ? 42.312 -70 -17.156 1 87.94 540 PRO A O 1
ATOM 4212 N N . ILE A 1 541 ? 40.281 -70.625 -16.344 1 88.56 541 ILE A N 1
ATOM 4213 C CA . ILE A 1 541 ? 39.781 -71.188 -17.609 1 88.56 541 ILE A CA 1
ATOM 4214 C C . ILE A 1 541 ? 39.375 -70.062 -18.547 1 88.56 541 ILE A C 1
ATOM 4216 O O . ILE A 1 541 ? 38.594 -69.188 -18.172 1 88.56 541 ILE A O 1
ATOM 4220 N N . GLU A 1 542 ? 39.875 -70 -19.688 1 87.44 542 GLU A N 1
ATOM 4221 C CA . GLU A 1 542 ? 39.625 -68.938 -20.609 1 87.44 542 GLU A CA 1
ATOM 4222 C C . GLU A 1 542 ? 38.625 -69.312 -21.688 1 87.44 542 GLU A C 1
ATOM 4224 O O . GLU A 1 542 ? 37.906 -68.5 -22.219 1 87.44 542 GLU A O 1
ATOM 4229 N N . MET A 1 543 ? 38.594 -70.625 -21.953 1 90.56 543 MET A N 1
ATOM 4230 C CA . MET A 1 543 ? 37.719 -71.062 -23.062 1 90.56 543 MET A CA 1
ATOM 4231 C C . MET A 1 543 ? 37.281 -72.5 -22.906 1 90.56 543 MET A C 1
ATOM 4233 O O . MET A 1 543 ? 38.031 -73.312 -22.469 1 90.56 543 MET A O 1
ATOM 4237 N N . LEU A 1 544 ? 36.062 -72.688 -23.312 1 92.19 544 LEU A N 1
ATOM 4238 C CA . LEU A 1 544 ? 35.469 -74 -23.375 1 92.19 544 LEU A CA 1
ATOM 4239 C C . LEU A 1 544 ? 34.906 -74.312 -24.766 1 92.19 544 LEU A C 1
ATOM 4241 O O . LEU A 1 544 ? 34.312 -73.438 -25.375 1 92.19 544 LEU A O 1
ATOM 4245 N N . ARG A 1 545 ? 35.188 -75.5 -25.297 1 92.88 545 ARG A N 1
ATOM 4246 C CA . ARG A 1 545 ? 34.531 -75.875 -26.531 1 92.88 545 ARG A CA 1
ATOM 4247 C C . ARG A 1 545 ? 34.062 -77.312 -26.453 1 92.88 545 ARG A C 1
ATOM 4249 O O . ARG A 1 545 ? 34.781 -78.188 -26.016 1 92.88 545 ARG A O 1
ATOM 4256 N N . VAL A 1 546 ? 32.875 -77.5 -26.906 1 91.94 546 VAL A N 1
ATOM 4257 C CA . VAL A 1 546 ? 32.281 -78.812 -26.906 1 91.94 546 VAL A CA 1
ATOM 4258 C C . VAL A 1 546 ? 32.312 -79.375 -28.328 1 91.94 546 VAL A C 1
ATOM 4260 O O . VAL A 1 546 ? 32.062 -78.625 -29.297 1 91.94 546 VAL A O 1
ATOM 4263 N N . SER A 1 547 ? 32.5 -80.688 -28.375 1 88.88 547 SER A N 1
ATOM 4264 C CA . SER A 1 547 ? 32.625 -81.312 -29.672 1 88.88 547 SER A CA 1
ATOM 4265 C C . SER A 1 547 ? 31.281 -81.375 -30.406 1 88.88 547 SER A C 1
ATOM 4267 O O . SER A 1 547 ? 30.234 -81.125 -29.797 1 88.88 547 SER A O 1
ATOM 4269 N N . HIS A 1 548 ? 31.344 -81.75 -31.672 1 85.56 548 HIS A N 1
ATOM 4270 C CA . HIS A 1 548 ? 30.172 -81.75 -32.531 1 85.56 548 HIS A CA 1
ATOM 4271 C C . HIS A 1 548 ? 29.125 -82.75 -32.031 1 85.56 548 HIS A C 1
ATOM 4273 O O . HIS A 1 548 ? 27.938 -82.438 -31.984 1 85.56 548 HIS A O 1
ATOM 4279 N N . PHE A 1 549 ? 29.531 -83.875 -31.594 1 83.19 549 PHE A N 1
ATOM 4280 C CA . PHE A 1 549 ? 28.578 -84.875 -31.125 1 83.19 549 PHE A CA 1
ATOM 4281 C C . PHE A 1 549 ? 28.406 -84.812 -29.609 1 83.19 549 PHE A C 1
ATOM 4283 O O . PHE A 1 549 ? 27.766 -85.625 -29 1 83.19 549 PHE A O 1
ATOM 4290 N N . CYS A 1 550 ? 28.984 -83.75 -29.047 1 88.56 550 CYS A N 1
ATOM 4291 C CA . CYS A 1 550 ? 28.875 -83.438 -27.625 1 88.56 550 CYS A CA 1
ATOM 4292 C C . CYS A 1 550 ? 29.438 -84.562 -26.781 1 88.56 550 CYS A C 1
ATOM 4294 O O . CYS A 1 550 ? 28.875 -84.875 -25.719 1 88.56 550 CYS A O 1
ATOM 4296 N N . CYS A 1 551 ? 30.484 -85.125 -27.234 1 88.31 551 CYS A N 1
ATOM 4297 C CA . CYS A 1 551 ? 31.078 -86.25 -26.5 1 88.31 551 CYS A CA 1
ATOM 4298 C C . CYS A 1 551 ? 32.344 -85.812 -25.766 1 88.31 551 CYS A C 1
ATOM 4300 O O . CYS A 1 551 ? 32.719 -86.375 -24.766 1 88.31 551 CYS A O 1
ATOM 4302 N N . TYR A 1 552 ? 32.906 -84.875 -26.312 1 91.62 552 TYR A N 1
ATOM 4303 C CA . TYR A 1 552 ? 34.188 -84.438 -25.734 1 91.62 552 TYR A CA 1
ATOM 4304 C C . TYR A 1 552 ? 34.156 -82.938 -25.391 1 91.62 552 TYR A C 1
ATOM 4306 O O . TYR A 1 552 ? 33.438 -82.188 -26.016 1 91.62 552 TYR A O 1
ATOM 4314 N N . LEU A 1 553 ? 34.969 -82.562 -24.391 1 93.12 553 LEU A N 1
ATOM 4315 C CA . LEU A 1 553 ? 35.125 -81.188 -23.969 1 93.12 553 LEU A CA 1
ATOM 4316 C C . LEU A 1 553 ? 36.594 -80.75 -23.953 1 93.12 553 LEU A C 1
ATOM 4318 O O . LEU A 1 553 ? 37.438 -81.5 -23.391 1 93.12 553 LEU A O 1
ATOM 4322 N N . ALA A 1 554 ? 36.844 -79.688 -24.625 1 93.12 554 ALA A N 1
ATOM 4323 C CA . ALA A 1 554 ? 38.188 -79.188 -24.578 1 93.12 554 ALA A CA 1
ATOM 4324 C C . ALA A 1 554 ? 38.25 -77.938 -23.656 1 93.12 554 ALA A C 1
ATOM 4326 O O . ALA A 1 554 ? 37.438 -77 -23.781 1 93.12 554 ALA A O 1
ATOM 4327 N N . ILE A 1 555 ? 39.188 -77.812 -22.781 1 92.69 555 ILE A N 1
ATOM 4328 C CA . ILE A 1 555 ? 39.344 -76.75 -21.812 1 92.69 555 ILE A CA 1
ATOM 4329 C C . ILE A 1 555 ? 40.688 -76.062 -22 1 92.69 555 ILE A C 1
ATOM 4331 O O . ILE A 1 555 ? 41.719 -76.75 -21.953 1 92.69 555 ILE A O 1
ATOM 4335 N N . ALA A 1 556 ? 40.688 -74.812 -22.234 1 91.56 556 ALA A N 1
ATOM 4336 C CA . ALA A 1 556 ? 41.906 -74.062 -22.344 1 91.56 556 ALA A CA 1
ATOM 4337 C C . ALA A 1 556 ? 42.094 -73.125 -21.141 1 91.56 556 ALA A C 1
ATOM 4339 O O . ALA A 1 556 ? 41.125 -72.5 -20.703 1 91.56 556 ALA A O 1
ATOM 4340 N N . PHE A 1 557 ? 43.344 -73.125 -20.609 1 88.31 557 PHE A N 1
ATOM 4341 C CA . PHE A 1 557 ? 43.688 -72.25 -19.469 1 88.31 557 PHE A CA 1
ATOM 4342 C C . PHE A 1 557 ? 44.562 -71.125 -19.906 1 88.31 557 PHE A C 1
ATOM 4344 O O . PHE A 1 557 ? 45.125 -71.125 -21 1 88.31 557 PHE A O 1
ATOM 4351 N N . ARG A 1 558 ? 44.625 -70.125 -19.172 1 85.88 558 ARG A N 1
ATOM 4352 C CA . ARG A 1 558 ? 45.406 -68.938 -19.484 1 85.88 558 ARG A CA 1
ATOM 4353 C C . ARG A 1 558 ? 46.906 -69.25 -19.531 1 85.88 558 ARG A C 1
ATOM 4355 O O . ARG A 1 558 ? 47.594 -68.812 -20.422 1 85.88 558 ARG A O 1
ATOM 4362 N N . ARG A 1 559 ? 47.344 -70.062 -18.578 1 84.25 559 ARG A N 1
ATOM 4363 C CA . ARG A 1 559 ? 48.781 -70.375 -18.5 1 84.25 559 ARG A CA 1
ATOM 4364 C C . ARG A 1 559 ? 49.031 -71.875 -18.359 1 84.25 559 ARG A C 1
ATOM 4366 O O . ARG A 1 559 ? 50.125 -72.25 -17.922 1 84.25 559 ARG A O 1
ATOM 4373 N N . GLN A 1 560 ? 48.125 -72.75 -18.594 1 84.94 560 GLN A N 1
ATOM 4374 C CA . GLN A 1 560 ? 48.281 -74.188 -18.531 1 84.94 560 GLN A CA 1
ATOM 4375 C C . GLN A 1 560 ? 47.906 -74.875 -19.859 1 84.94 560 GLN A C 1
ATOM 4377 O O . GLN A 1 560 ? 47.281 -74.25 -20.703 1 84.94 560 GLN A O 1
ATOM 4382 N N . PRO A 1 561 ? 48.438 -76 -20 1 84.94 561 PRO A N 1
ATOM 4383 C CA . PRO A 1 561 ? 48.156 -76.688 -21.266 1 84.94 561 PRO A CA 1
ATOM 4384 C C . PRO A 1 561 ? 46.688 -77.125 -21.391 1 84.94 561 PRO A C 1
ATOM 4386 O O . PRO A 1 561 ? 45.969 -77.125 -20.391 1 84.94 561 PRO A O 1
ATOM 4389 N N . LEU A 1 562 ? 46.312 -77.438 -22.5 1 90.62 562 LEU A N 1
ATOM 4390 C CA . LEU A 1 562 ? 44.969 -77.812 -22.875 1 90.62 562 LEU A CA 1
ATOM 4391 C C . LEU A 1 562 ? 44.594 -79.188 -22.25 1 90.62 562 LEU A C 1
ATOM 4393 O O . LEU A 1 562 ? 45.438 -80.062 -22.125 1 90.62 562 LEU A O 1
ATOM 4397 N N . GLU A 1 563 ? 43.344 -79.312 -21.812 1 91.12 563 GLU A N 1
ATOM 4398 C CA . GLU A 1 563 ? 42.781 -80.562 -21.328 1 91.12 563 GLU A CA 1
ATOM 4399 C C . GLU A 1 563 ? 41.594 -81 -22.172 1 91.12 563 GLU A C 1
ATOM 4401 O O . GLU A 1 563 ? 40.812 -80.188 -22.609 1 91.12 563 GLU A O 1
ATOM 4406 N N . VAL A 1 564 ? 41.562 -82.25 -22.438 1 91.69 564 VAL A N 1
ATOM 4407 C CA . VAL A 1 564 ? 40.438 -82.812 -23.172 1 91.69 564 VAL A CA 1
ATOM 4408 C C . VAL A 1 564 ? 39.688 -83.812 -22.281 1 91.69 564 VAL A C 1
ATOM 4410 O O . VAL A 1 564 ? 40.312 -84.688 -21.703 1 91.69 564 VAL A O 1
ATOM 4413 N N . TRP A 1 565 ? 38.438 -83.625 -22.188 1 91.31 565 TRP A N 1
ATOM 4414 C CA . TRP A 1 565 ? 37.594 -84.438 -21.297 1 91.31 565 TRP A CA 1
ATOM 4415 C C . TRP A 1 565 ? 36.562 -85.25 -22.094 1 91.31 565 TRP A C 1
ATOM 4417 O O . TRP A 1 565 ? 36.125 -84.812 -23.172 1 91.31 565 TRP A O 1
ATOM 4427 N N . ASP A 1 566 ? 36.188 -86.375 -21.562 1 89.5 566 ASP A N 1
ATOM 4428 C CA . ASP A 1 566 ? 35.031 -87.125 -22.062 1 89.5 566 ASP A CA 1
ATOM 4429 C C . ASP A 1 566 ? 33.75 -86.688 -21.328 1 89.5 566 ASP A C 1
ATOM 4431 O O . ASP A 1 566 ? 33.688 -86.812 -20.094 1 89.5 566 ASP A O 1
ATOM 4435 N N . LEU A 1 567 ? 32.812 -86.188 -21.953 1 88.94 567 LEU A N 1
ATOM 4436 C CA . LEU A 1 567 ? 31.594 -85.688 -21.328 1 88.94 567 LEU A CA 1
ATOM 4437 C C . LEU A 1 567 ? 30.625 -86.75 -20.938 1 88.94 567 LEU A C 1
ATOM 4439 O O . LEU A 1 567 ? 29.688 -86.562 -20.172 1 88.94 567 LEU A O 1
ATOM 4443 N N . ARG A 1 568 ? 30.766 -87.938 -21.359 1 84.69 568 ARG A N 1
ATOM 4444 C CA . ARG A 1 568 ? 29.906 -89 -20.984 1 84.69 568 ARG A CA 1
ATOM 4445 C C . ARG A 1 568 ? 30.328 -89.625 -19.641 1 84.69 568 ARG A C 1
ATOM 4447 O O . ARG A 1 568 ? 29.484 -89.812 -18.75 1 84.69 568 ARG A O 1
ATOM 4454 N N . SER A 1 569 ? 31.578 -89.875 -19.656 1 82.56 569 SER A N 1
ATOM 4455 C CA . SER A 1 569 ? 32.062 -90.5 -18.422 1 82.56 569 SER A CA 1
ATOM 4456 C C . SER A 1 569 ? 32.719 -89.438 -17.5 1 82.56 569 SER A C 1
ATOM 4458 O O . SER A 1 569 ? 33.031 -89.75 -16.359 1 82.56 569 SER A O 1
ATOM 4460 N N . PHE A 1 570 ? 32.844 -88.188 -17.844 1 88.12 570 PHE A N 1
ATOM 4461 C CA . PHE A 1 570 ? 33.438 -87.062 -17.094 1 88.12 570 PHE A CA 1
ATOM 4462 C C . PHE A 1 570 ? 34.844 -87.438 -16.641 1 88.12 570 PHE A C 1
ATOM 4464 O O . PHE A 1 570 ? 35.219 -87.188 -15.484 1 88.12 570 PHE A O 1
ATOM 4471 N N . ARG A 1 571 ? 35.531 -88.062 -17.531 1 87.81 571 ARG A N 1
ATOM 4472 C CA . ARG A 1 571 ? 36.906 -88.375 -17.219 1 87.81 571 ARG A CA 1
ATOM 4473 C C . ARG A 1 571 ? 37.906 -87.625 -18.109 1 87.81 571 ARG A C 1
ATOM 4475 O O . ARG A 1 571 ? 37.594 -87.312 -19.25 1 87.81 571 ARG A O 1
ATOM 4482 N N . LEU A 1 572 ? 39 -87.312 -17.469 1 90.88 572 LEU A N 1
ATOM 4483 C CA . LEU A 1 572 ? 40.062 -86.625 -18.219 1 90.88 572 LEU A CA 1
ATOM 4484 C C . LEU A 1 572 ? 40.719 -87.562 -19.188 1 90.88 572 LEU A C 1
ATOM 4486 O O . LEU A 1 572 ? 41.219 -88.625 -18.797 1 90.88 572 LEU A O 1
ATOM 4490 N N . LEU A 1 573 ? 40.688 -87.312 -20.391 1 87.5 573 LEU A N 1
ATOM 4491 C CA . LEU A 1 573 ? 41.312 -88.125 -21.406 1 87.5 573 LEU A CA 1
ATOM 4492 C C . LEU A 1 573 ? 42.812 -87.875 -21.5 1 87.5 573 LEU A C 1
ATOM 4494 O O . LEU A 1 573 ? 43.625 -88.812 -21.5 1 87.5 573 LEU A O 1
ATOM 4498 N N . ARG A 1 574 ? 43.062 -86.625 -21.609 1 88.94 574 ARG A N 1
ATOM 4499 C CA . ARG A 1 574 ? 44.469 -86.312 -21.75 1 88.94 574 ARG A CA 1
ATOM 4500 C C . ARG A 1 574 ? 44.75 -84.812 -21.344 1 88.94 574 ARG A C 1
ATOM 4502 O O . ARG A 1 574 ? 43.969 -83.938 -21.672 1 88.94 574 ARG A O 1
ATOM 4509 N N . LYS A 1 575 ? 45.688 -84.625 -20.547 1 87.44 575 LYS A N 1
ATOM 4510 C CA . LYS A 1 575 ? 46.312 -83.312 -20.312 1 87.44 575 LYS A CA 1
ATOM 4511 C C . LYS A 1 575 ? 47.562 -83.125 -21.156 1 87.44 575 LYS A C 1
ATOM 4513 O O . LYS A 1 575 ? 48.531 -83.875 -20.984 1 87.44 575 LYS A O 1
ATOM 4518 N N . MET A 1 576 ? 47.5 -82.25 -22.016 1 83 576 MET A N 1
ATOM 4519 C CA . MET A 1 576 ? 48.594 -82.062 -22.953 1 83 576 MET A CA 1
ATOM 4520 C C . MET A 1 576 ? 49.875 -81.688 -22.203 1 83 576 MET A C 1
ATOM 4522 O O . MET A 1 576 ? 49.812 -81.188 -21.078 1 83 576 MET A O 1
ATOM 4526 N N . SER A 1 577 ? 51.031 -81.875 -22.859 1 77.38 577 SER A N 1
ATOM 4527 C CA . SER A 1 577 ? 52.312 -81.688 -22.234 1 77.38 577 SER A CA 1
ATOM 4528 C C . SER A 1 577 ? 52.625 -80.188 -22.125 1 77.38 577 SER A C 1
ATOM 4530 O O . SER A 1 577 ? 52.031 -79.375 -22.844 1 77.38 577 SER A O 1
ATOM 4532 N N . ARG A 1 578 ? 53.344 -79.75 -21.219 1 76.5 578 ARG A N 1
ATOM 4533 C CA . ARG A 1 578 ? 53.719 -78.375 -20.969 1 76.5 578 ARG A CA 1
ATOM 4534 C C . ARG A 1 578 ? 54.438 -77.75 -22.172 1 76.5 578 ARG A C 1
ATOM 4536 O O . ARG A 1 578 ? 54.531 -76.562 -22.312 1 76.5 578 ARG A O 1
ATOM 4543 N N . ARG A 1 579 ? 54.938 -78.688 -22.984 1 70.88 579 ARG A N 1
ATOM 4544 C CA . ARG A 1 579 ? 55.625 -78.188 -24.188 1 70.88 579 ARG A CA 1
ATOM 4545 C C . ARG A 1 579 ? 54.625 -77.75 -25.234 1 70.88 579 ARG A C 1
ATOM 4547 O O . ARG A 1 579 ? 55 -77.062 -26.188 1 70.88 579 ARG A O 1
ATOM 4554 N N . CYS A 1 580 ? 53.375 -78 -24.969 1 76.69 580 CYS A N 1
ATOM 4555 C CA . CYS A 1 580 ? 52.312 -77.562 -25.859 1 76.69 580 CYS A CA 1
ATOM 4556 C C . CYS A 1 580 ? 52.062 -76.062 -25.719 1 76.69 580 CYS A C 1
ATOM 4558 O O . CYS A 1 580 ? 52 -75.562 -24.594 1 76.69 580 CYS A O 1
ATOM 4560 N N . PRO A 1 581 ? 52.031 -75.438 -26.734 1 79.12 581 PRO A N 1
ATOM 4561 C CA . PRO A 1 581 ? 51.812 -73.938 -26.672 1 79.12 581 PRO A CA 1
ATOM 4562 C C . PRO A 1 581 ? 50.469 -73.625 -26.047 1 79.12 581 PRO A C 1
ATOM 4564 O O . PRO A 1 581 ? 49.531 -74.438 -26.031 1 79.12 581 PRO A O 1
ATOM 4567 N N . ILE A 1 582 ? 50.469 -72.375 -25.562 1 82.44 582 ILE A N 1
ATOM 4568 C CA . ILE A 1 582 ? 49.25 -71.812 -24.969 1 82.44 582 ILE A CA 1
ATOM 4569 C C . ILE A 1 582 ? 48.219 -71.562 -26.078 1 82.44 582 ILE A C 1
ATOM 4571 O O . ILE A 1 582 ? 48.562 -71.062 -27.141 1 82.44 582 ILE A O 1
ATOM 4575 N N . VAL A 1 583 ? 47.031 -71.938 -25.844 1 86.56 583 VAL A N 1
ATOM 4576 C CA . VAL A 1 583 ? 45.969 -71.938 -26.828 1 86.56 583 VAL A CA 1
ATOM 4577 C C . VAL A 1 583 ? 45.375 -70.5 -26.906 1 86.56 583 VAL A C 1
ATOM 4579 O O . VAL A 1 583 ? 45.031 -69.938 -25.875 1 86.56 583 VAL A O 1
ATOM 4582 N N . VAL A 1 584 ? 45.375 -69.875 -28.031 1 86.5 584 VAL A N 1
ATOM 4583 C CA . VAL A 1 584 ? 44.719 -68.625 -28.266 1 86.5 584 VAL A CA 1
ATOM 4584 C C . VAL A 1 584 ? 43.25 -68.875 -28.578 1 86.5 584 VAL A C 1
ATOM 4586 O O . VAL A 1 584 ? 42.375 -68.188 -28.062 1 86.5 584 VAL A O 1
ATOM 4589 N N . ASP A 1 585 ? 42.969 -69.812 -29.422 1 90.06 585 ASP A N 1
ATOM 4590 C CA . ASP A 1 585 ? 41.625 -70.188 -29.75 1 90.06 585 ASP A CA 1
ATOM 4591 C C . ASP A 1 585 ? 41.594 -71.688 -30.234 1 90.06 585 ASP A C 1
ATOM 4593 O O . ASP A 1 585 ? 42.625 -72.25 -30.562 1 90.06 585 ASP A O 1
ATOM 4597 N N . MET A 1 586 ? 40.344 -72.312 -30.219 1 91.31 586 MET A N 1
ATOM 4598 C CA . MET A 1 586 ? 40.219 -73.688 -30.672 1 91.31 586 MET A CA 1
ATOM 4599 C C . MET A 1 586 ? 38.812 -73.938 -31.25 1 91.31 586 MET A C 1
ATOM 4601 O O . MET A 1 586 ? 37.875 -73.188 -30.906 1 91.31 586 MET A O 1
ATOM 4605 N N . SER A 1 587 ? 38.719 -74.812 -32.125 1 90.88 587 SER A N 1
ATOM 4606 C CA . SER A 1 587 ? 37.438 -75.125 -32.75 1 90.88 587 SER A CA 1
ATOM 4607 C C . SER A 1 587 ? 37.375 -76.625 -33.156 1 90.88 587 SER A C 1
ATOM 4609 O O . SER A 1 587 ? 38.375 -77.188 -33.625 1 90.88 587 SER A O 1
ATOM 4611 N N . TRP A 1 588 ? 36.25 -77.25 -32.938 1 88.62 588 TRP A N 1
ATOM 4612 C CA . TRP A 1 588 ? 36.031 -78.625 -33.344 1 88.62 588 TRP A CA 1
ATOM 4613 C C . TRP A 1 588 ? 35.5 -78.688 -34.781 1 88.62 588 TRP A C 1
ATOM 4615 O O . TRP A 1 588 ? 34.844 -77.75 -35.25 1 88.62 588 TRP A O 1
ATOM 4625 N N . SER A 1 589 ? 35.781 -79.812 -35.469 1 83.75 589 SER A N 1
ATOM 4626 C CA . SER A 1 589 ? 35.312 -80 -36.812 1 83.75 589 SER A CA 1
ATOM 4627 C C . SER A 1 589 ? 33.844 -80.438 -36.844 1 83.75 589 SER A C 1
ATOM 4629 O O . SER A 1 589 ? 33.406 -81.188 -36 1 83.75 589 SER A O 1
ATOM 4631 N N . THR A 1 590 ? 33.188 -79.875 -37.781 1 77.62 590 THR A N 1
ATOM 4632 C CA . THR A 1 590 ? 31.781 -80.25 -37.906 1 77.62 590 THR A CA 1
ATOM 4633 C C . THR A 1 590 ? 31.594 -81.312 -38.969 1 77.62 590 THR A C 1
ATOM 4635 O O . THR A 1 590 ? 30.5 -81.875 -39.125 1 77.62 590 THR A O 1
ATOM 4638 N N . LYS A 1 591 ? 32.531 -81.688 -39.719 1 76.56 591 LYS A N 1
ATOM 4639 C CA . LYS A 1 591 ? 32.375 -82.625 -40.844 1 76.56 591 LYS A CA 1
ATOM 4640 C C . LYS A 1 591 ? 33.219 -83.875 -40.625 1 76.56 591 LYS A C 1
ATOM 4642 O O . LYS A 1 591 ? 32.75 -85 -40.812 1 76.56 591 LYS A O 1
ATOM 4647 N N . HIS A 1 592 ? 34.438 -83.75 -40.219 1 69 592 HIS A N 1
ATOM 4648 C CA . HIS A 1 592 ? 35.406 -84.875 -40.156 1 69 592 HIS A CA 1
ATOM 4649 C C . HIS A 1 592 ? 35.219 -85.688 -38.875 1 69 592 HIS A C 1
ATOM 4651 O O . HIS A 1 592 ? 36.031 -85.562 -37.969 1 69 592 HIS A O 1
ATOM 4657 N N . HIS A 1 593 ? 34 -86.188 -38.781 1 71.38 593 HIS A N 1
ATOM 4658 C CA . HIS A 1 593 ? 33.75 -87.062 -37.625 1 71.38 593 HIS A CA 1
ATOM 4659 C C . HIS A 1 593 ? 33.281 -88.438 -38.062 1 71.38 593 HIS A C 1
ATOM 4661 O O . HIS A 1 593 ? 32.688 -88.562 -39.125 1 71.38 593 HIS A O 1
ATOM 4667 N N . GLN A 1 594 ? 33.875 -89.562 -37.562 1 72.81 594 GLN A N 1
ATOM 4668 C CA . GLN A 1 594 ? 33.5 -90.938 -37.875 1 72.81 594 GLN A CA 1
ATOM 4669 C C . GLN A 1 594 ? 32.969 -91.625 -36.625 1 72.81 594 GLN A C 1
ATOM 4671 O O . GLN A 1 594 ? 33.438 -91.375 -35.5 1 72.81 594 GLN A O 1
ATOM 4676 N N . VAL A 1 595 ? 31.859 -92.188 -36.75 1 70.94 595 VAL A N 1
ATOM 4677 C CA . VAL A 1 595 ? 31.281 -93 -35.656 1 70.94 595 VAL A CA 1
ATOM 4678 C C . VAL A 1 595 ? 31.531 -94.438 -35.906 1 70.94 595 VAL A C 1
ATOM 4680 O O . VAL A 1 595 ? 31.203 -95 -36.969 1 70.94 595 VAL A O 1
ATOM 4683 N N . GLU A 1 596 ? 32.438 -95.25 -35.188 1 65.69 596 GLU A N 1
ATOM 4684 C CA . GLU A 1 596 ? 32.656 -96.688 -35.312 1 65.69 596 GLU A CA 1
ATOM 4685 C C . GLU A 1 596 ? 31.891 -97.438 -34.25 1 65.69 596 GLU A C 1
ATOM 4687 O O . GLU A 1 596 ? 31.922 -97.125 -33.062 1 65.69 596 GLU A O 1
ATOM 4692 N N . LYS A 1 597 ? 31.047 -98.5 -34.562 1 61.28 597 LYS A N 1
ATOM 4693 C CA . LYS A 1 597 ? 30.328 -99.375 -33.688 1 61.28 597 LYS A CA 1
ATOM 4694 C C . LYS A 1 597 ? 31.188 -100.562 -33.281 1 61.28 597 LYS A C 1
ATOM 4696 O O . LYS A 1 597 ? 31.766 -101.25 -34.156 1 61.28 597 LYS A O 1
ATOM 4701 N N . LEU A 1 598 ? 31.672 -100.75 -32.125 1 49.97 598 LEU A N 1
ATOM 4702 C CA . LEU A 1 598 ? 32.406 -101.938 -31.703 1 49.97 598 LEU A CA 1
ATOM 4703 C C . LEU A 1 598 ? 31.484 -103.125 -31.578 1 49.97 598 LEU A C 1
ATOM 4705 O O . LEU A 1 598 ? 30.484 -103.062 -30.844 1 49.97 598 LEU A O 1
ATOM 4709 N N . MET A 1 599 ? 31.266 -104.062 -32.469 1 39.56 599 MET A N 1
ATOM 4710 C CA . MET A 1 599 ? 30.578 -105.375 -32.375 1 39.56 599 MET A CA 1
ATOM 4711 C C . MET A 1 599 ? 31.234 -106.25 -31.312 1 39.56 599 MET A C 1
ATOM 4713 O O . MET A 1 599 ? 32.469 -106.375 -31.266 1 39.56 599 MET A O 1
ATOM 4717 N N . PRO A 1 600 ? 30.5 -106.812 -30.281 1 42.12 600 PRO A N 1
ATOM 4718 C CA . PRO A 1 600 ? 31.047 -107.875 -29.453 1 42.12 600 PRO A CA 1
ATOM 4719 C C . PRO A 1 600 ? 31.391 -109.125 -30.25 1 42.12 600 PRO A C 1
ATOM 4721 O O . PRO A 1 600 ? 30.766 -109.438 -31.266 1 42.12 600 PRO A O 1
ATOM 4724 N N . ASP A 1 601 ? 32.5 -109.688 -30.172 1 37.91 601 ASP A N 1
ATOM 4725 C CA . ASP A 1 601 ? 32.875 -111.062 -30.609 1 37.91 601 ASP A CA 1
ATOM 4726 C C . ASP A 1 601 ? 32.031 -112.125 -29.891 1 37.91 601 ASP A C 1
ATOM 4728 O O . ASP A 1 601 ? 32.375 -112.5 -28.766 1 37.91 601 ASP A O 1
ATOM 4732 N N . VAL A 1 602 ? 30.703 -112.188 -29.703 1 32.78 602 VAL A N 1
ATOM 4733 C CA . VAL A 1 602 ? 30.016 -113.375 -29.219 1 32.78 602 VAL A CA 1
ATOM 4734 C C . VAL A 1 602 ? 30.25 -114.562 -30.156 1 32.78 602 VAL A C 1
ATOM 4736 O O . VAL A 1 602 ? 29.938 -114.438 -31.359 1 32.78 602 VAL A O 1
ATOM 4739 N N . LYS A 1 603 ? 31.062 -115.625 -29.672 1 30.31 603 LYS A N 1
ATOM 4740 C CA . LYS A 1 603 ? 31.141 -117 -30.016 1 30.31 603 LYS A CA 1
ATOM 4741 C C . LYS A 1 603 ? 29.797 -117.75 -29.812 1 30.31 603 LYS A C 1
ATOM 4743 O O . LYS A 1 603 ? 29.328 -117.812 -28.672 1 30.31 603 LYS A O 1
ATOM 4748 N N . THR A 1 604 ? 28.797 -117.688 -30.672 1 26.44 604 THR A N 1
ATOM 4749 C CA . THR A 1 604 ? 27.547 -118.438 -30.781 1 26.44 604 THR A CA 1
ATOM 4750 C C . THR A 1 604 ? 27.797 -119.938 -30.812 1 26.44 604 THR A C 1
ATOM 4752 O O . THR A 1 604 ? 28.406 -120.438 -31.75 1 26.44 604 THR A O 1
ATOM 4755 N N . GLU A 1 605 ? 27.953 -120.562 -29.547 1 24.5 605 GLU A N 1
ATOM 4756 C CA . GLU A 1 605 ? 27.688 -122 -29.531 1 24.5 605 GLU A CA 1
ATOM 4757 C C . GLU A 1 605 ? 26.266 -122.312 -30.016 1 24.5 605 GLU A C 1
ATOM 4759 O O . GLU A 1 605 ? 25.344 -121.5 -29.797 1 24.5 605 GLU A O 1
ATOM 4764 N N . LYS A 1 606 ? 25.969 -123.5 -30.672 1 22.64 606 LYS A N 1
ATOM 4765 C CA . LYS A 1 606 ? 24.953 -124.125 -31.516 1 22.64 606 LYS A CA 1
ATOM 4766 C C . LYS A 1 606 ? 23.75 -124.625 -30.688 1 22.64 606 LYS A C 1
ATOM 4768 O O . LYS A 1 606 ? 23 -125.5 -31.125 1 22.64 606 LYS A O 1
ATOM 4773 N N . GLU A 1 607 ? 23.234 -124.062 -29.5 1 23.67 607 GLU A N 1
ATOM 4774 C CA . GLU A 1 607 ? 22.156 -124.938 -29.125 1 23.67 607 GLU A CA 1
ATOM 4775 C C . GLU A 1 607 ? 21.016 -124.875 -30.141 1 23.67 607 GLU A C 1
ATOM 4777 O O . GLU A 1 607 ? 20.781 -123.812 -30.75 1 23.67 607 GLU A O 1
ATOM 4782 N N . PRO A 1 608 ? 20.219 -126.062 -30.281 1 22.91 608 PRO A N 1
ATOM 4783 C CA . PRO A 1 608 ? 19.25 -126.5 -31.297 1 22.91 608 PRO A CA 1
ATOM 4784 C C . PRO A 1 608 ? 18 -125.625 -31.312 1 22.91 608 PRO A C 1
ATOM 4786 O O . PRO A 1 608 ? 17.797 -124.812 -30.391 1 22.91 608 PRO A O 1
ATOM 4789 N N . GLU A 1 609 ? 16.781 -126.125 -31.328 1 20.73 609 GLU A N 1
ATOM 4790 C CA . GLU A 1 609 ? 15.555 -126.062 -32.125 1 20.73 609 GLU A CA 1
ATOM 4791 C C . GLU A 1 609 ? 14.602 -125 -31.562 1 20.73 609 GLU A C 1
ATOM 4793 O O . GLU A 1 609 ? 14.273 -124.062 -32.25 1 20.73 609 GLU A O 1
ATOM 4798 N N . LYS A 1 610 ? 13.211 -125.438 -31.188 1 24.06 610 LYS A N 1
ATOM 4799 C CA . LYS A 1 610 ? 11.906 -125.125 -31.781 1 24.06 610 LYS A CA 1
ATOM 4800 C C . LYS A 1 610 ? 11.312 -123.875 -31.219 1 24.06 610 LYS A C 1
ATOM 4802 O O . LYS A 1 610 ? 11.711 -123.438 -30.141 1 24.06 610 LYS A O 1
ATOM 4807 N N . ALA A 1 611 ? 9.953 -123.5 -31.625 1 21.58 611 ALA A N 1
ATOM 4808 C CA . ALA A 1 611 ? 9 -122.5 -32.156 1 21.58 611 ALA A CA 1
ATOM 4809 C C . ALA A 1 611 ? 8.273 -121.812 -31.047 1 21.58 611 ALA A C 1
ATOM 4811 O O . ALA A 1 611 ? 7.449 -120.938 -31.312 1 21.58 611 ALA A O 1
ATOM 4812 N N . ALA A 1 612 ? 8.086 -122.25 -29.906 1 23.98 612 ALA A N 1
ATOM 4813 C CA . ALA A 1 612 ? 6.816 -121.875 -29.297 1 23.98 612 ALA A CA 1
ATOM 4814 C C . ALA A 1 612 ? 6.719 -120.375 -29.141 1 23.98 612 ALA A C 1
ATOM 4816 O O . ALA A 1 612 ? 7.734 -119.688 -29 1 23.98 612 ALA A O 1
ATOM 4817 N N . SER A 1 613 ? 5.469 -119.625 -29.266 1 21.42 613 SER A N 1
ATOM 4818 C CA . SER A 1 613 ? 4.672 -118.5 -29.734 1 21.42 613 SER A CA 1
ATOM 4819 C C . SER A 1 613 ? 4.828 -117.25 -28.812 1 21.42 613 SER A C 1
ATOM 4821 O O . SER A 1 613 ? 4.52 -116.125 -29.203 1 21.42 613 SER A O 1
ATOM 4823 N N . GLU A 1 614 ? 4.816 -117.562 -27.5 1 23.8 614 GLU A N 1
ATOM 4824 C CA . GLU A 1 614 ? 4.172 -116.625 -26.562 1 23.8 614 GLU A CA 1
ATOM 4825 C C . GLU A 1 614 ? 4.922 -115.312 -26.484 1 23.8 614 GLU A C 1
ATOM 4827 O O . GLU A 1 614 ? 6.055 -115.25 -26 1 23.8 614 GLU A O 1
ATOM 4832 N N . ASP A 1 615 ? 4.785 -114.25 -27.5 1 22.41 615 ASP A N 1
ATOM 4833 C CA . ASP A 1 615 ? 5.824 -113.438 -28.125 1 22.41 615 ASP A CA 1
ATOM 4834 C C . ASP A 1 615 ? 6.117 -112.188 -27.281 1 22.41 615 ASP A C 1
ATOM 4836 O O . ASP A 1 615 ? 6.684 -111.25 -27.781 1 22.41 615 ASP A O 1
ATOM 4840 N N . SER A 1 616 ? 5.566 -112.188 -26.016 1 24.72 616 SER A N 1
ATOM 4841 C CA . SER A 1 616 ? 5.379 -110.875 -25.391 1 24.72 616 SER A CA 1
ATOM 4842 C C . SER A 1 616 ? 6.711 -110.125 -25.219 1 24.72 616 SER A C 1
ATOM 4844 O O . SER A 1 616 ? 7.59 -110.625 -24.484 1 24.72 616 SER A O 1
ATOM 4846 N N . VAL A 1 617 ? 7.211 -109.438 -26.25 1 23.39 617 VAL A N 1
ATOM 4847 C CA . VAL A 1 617 ? 8.57 -108.938 -26.5 1 23.39 617 VAL A CA 1
ATOM 4848 C C . VAL A 1 617 ? 8.891 -107.75 -25.594 1 23.39 617 VAL A C 1
ATOM 4850 O O . VAL A 1 617 ? 8.289 -106.688 -25.719 1 23.39 617 VAL A O 1
ATOM 4853 N N . SER A 1 618 ? 8.703 -108 -24.297 1 25.98 618 SER A N 1
ATOM 4854 C CA . SER A 1 618 ? 9.023 -106.812 -23.484 1 25.98 618 SER A CA 1
ATOM 4855 C C . SER A 1 618 ? 10.375 -106.25 -23.859 1 25.98 618 SER A C 1
ATOM 4857 O O . SER A 1 618 ? 11.375 -106.938 -23.906 1 25.98 618 SER A O 1
ATOM 4859 N N . PRO A 1 619 ? 10.406 -105.188 -24.734 1 24.84 619 PRO A N 1
ATOM 4860 C CA . PRO A 1 619 ? 11.594 -104.75 -25.484 1 24.84 619 PRO A CA 1
ATOM 4861 C C . PRO A 1 619 ? 12.758 -104.375 -24.578 1 24.84 619 PRO A C 1
ATOM 4863 O O . PRO A 1 619 ? 12.617 -103.438 -23.75 1 24.84 619 PRO A O 1
ATOM 4866 N N . LYS A 1 620 ? 13.312 -105.25 -23.906 1 27.52 620 LYS A N 1
ATOM 4867 C CA . LYS A 1 620 ? 14.57 -105 -23.188 1 27.52 620 LYS A CA 1
ATOM 4868 C C . LYS A 1 620 ? 15.578 -104.312 -24.094 1 27.52 620 LYS A C 1
ATOM 4870 O O . LYS A 1 620 ? 16.062 -104.875 -25.062 1 27.52 620 LYS A O 1
ATOM 4875 N N . THR A 1 621 ? 15.195 -103.062 -24.391 1 27.45 621 THR A N 1
ATOM 4876 C CA . THR A 1 621 ? 16.109 -102.125 -25.047 1 27.45 621 THR A CA 1
ATOM 4877 C C . THR A 1 621 ? 17.5 -102.188 -24.422 1 27.45 621 THR A C 1
ATOM 4879 O O . THR A 1 621 ? 17.734 -101.688 -23.344 1 27.45 621 THR A O 1
ATOM 4882 N N . GLY A 1 622 ? 17.906 -103.438 -24.125 1 26.75 622 GLY A N 1
ATOM 4883 C CA . GLY A 1 622 ? 19.312 -103.625 -23.766 1 26.75 622 GLY A CA 1
ATOM 4884 C C . GLY A 1 622 ? 20.25 -102.875 -24.703 1 26.75 622 GLY A C 1
ATOM 4885 O O . GLY A 1 622 ? 20.344 -103.188 -25.891 1 26.75 622 GLY A O 1
ATOM 4886 N N . SER A 1 623 ? 20.266 -101.5 -24.656 1 30.75 623 SER A N 1
ATOM 4887 C CA . SER A 1 623 ? 21.297 -100.75 -25.312 1 30.75 623 SER A CA 1
ATOM 4888 C C . SER A 1 623 ? 22.656 -101.375 -25.234 1 30.75 623 SER A C 1
ATOM 4890 O O . SER A 1 623 ? 23.266 -101.438 -24.156 1 30.75 623 SER A O 1
ATOM 4892 N N . THR A 1 624 ? 22.703 -102.625 -25.453 1 33.62 624 THR A N 1
ATOM 4893 C CA . THR A 1 624 ? 24.047 -103.188 -25.688 1 33.62 624 THR A CA 1
ATOM 4894 C C . THR A 1 624 ? 24.859 -102.188 -26.562 1 33.62 624 THR A C 1
ATOM 4896 O O . THR A 1 624 ? 24.734 -102.188 -27.781 1 33.62 624 THR A O 1
ATOM 4899 N N . GLY A 1 625 ? 24.672 -101 -26.297 1 34.91 625 GLY A N 1
ATOM 4900 C CA . GLY A 1 625 ? 25.328 -99.812 -26.844 1 34.91 625 GLY A CA 1
ATOM 4901 C C . GLY A 1 625 ? 26.797 -100 -27.109 1 34.91 625 GLY A C 1
ATOM 4902 O O . GLY A 1 625 ? 27.594 -100.25 -26.188 1 34.91 625 GLY A O 1
ATOM 4903 N N . GLY A 1 626 ? 27 -100.938 -28 1 41.66 626 GLY A N 1
ATOM 4904 C CA . GLY A 1 626 ? 28.359 -100.875 -28.531 1 41.66 626 GLY A CA 1
ATOM 4905 C C . GLY A 1 626 ? 28.969 -99.438 -28.453 1 41.66 626 GLY A C 1
ATOM 4906 O O . GLY A 1 626 ? 28.25 -98.438 -28.516 1 41.66 626 GLY A O 1
ATOM 4907 N N . ARG A 1 627 ? 29.875 -99.375 -27.609 1 51.84 627 ARG A N 1
ATOM 4908 C CA . ARG A 1 627 ? 30.531 -98.125 -27.328 1 51.84 627 ARG A CA 1
ATOM 4909 C C . ARG A 1 627 ? 30.891 -97.375 -28.625 1 51.84 627 ARG A C 1
ATOM 4911 O O . ARG A 1 627 ? 31.578 -97.938 -29.484 1 51.84 627 ARG A O 1
ATOM 4918 N N . GLU A 1 628 ? 29.969 -96.75 -29.25 1 63.5 628 GLU A N 1
ATOM 4919 C CA . GLU A 1 628 ? 30.281 -95.938 -30.422 1 63.5 628 GLU A CA 1
ATOM 4920 C C . GLU A 1 628 ? 31.469 -95 -30.156 1 63.5 628 GLU A C 1
ATOM 4922 O O . GLU A 1 628 ? 31.531 -94.375 -29.109 1 63.5 628 GLU A O 1
ATOM 4927 N N . LEU A 1 629 ? 32.406 -95.438 -30.672 1 71.62 629 LEU A N 1
ATOM 4928 C CA . LEU A 1 629 ? 33.625 -94.625 -30.594 1 71.62 629 LEU A CA 1
ATOM 4929 C C . LEU A 1 629 ? 33.562 -93.5 -31.609 1 71.62 629 LEU A C 1
ATOM 4931 O O . LEU A 1 629 ? 33.312 -93.688 -32.781 1 71.62 629 LEU A O 1
ATOM 4935 N N . TYR A 1 630 ? 33.469 -92.312 -31.109 1 80.56 630 TYR A N 1
ATOM 4936 C CA . TYR A 1 630 ? 33.406 -91.125 -31.953 1 80.56 630 TYR A CA 1
ATOM 4937 C C . TYR A 1 630 ? 34.812 -90.562 -32.188 1 80.56 630 TYR A C 1
ATOM 4939 O O . TYR A 1 630 ? 35.594 -90.375 -31.234 1 80.56 630 TYR A O 1
ATOM 4947 N N . ARG A 1 631 ? 35.094 -90.562 -33.406 1 85.38 631 ARG A N 1
ATOM 4948 C CA . ARG A 1 631 ? 36.312 -89.875 -33.781 1 85.38 631 ARG A CA 1
ATOM 4949 C C . ARG A 1 631 ? 36.062 -88.438 -34.156 1 85.38 631 ARG A C 1
ATOM 4951 O O . ARG A 1 631 ? 35.281 -88.188 -35.094 1 85.38 631 ARG A O 1
ATOM 4958 N N . GLU A 1 632 ? 36.594 -87.5 -33.406 1 88.31 632 GLU A N 1
ATOM 4959 C CA . GLU A 1 632 ? 36.406 -86.125 -33.688 1 88.31 632 GLU A CA 1
ATOM 4960 C C . GLU A 1 632 ? 37.75 -85.375 -33.781 1 88.31 632 GLU A C 1
ATOM 4962 O O . GLU A 1 632 ? 38.75 -85.875 -33.219 1 88.31 632 GLU A O 1
ATOM 4967 N N . ASN A 1 633 ? 37.75 -84.312 -34.531 1 87.88 633 ASN A N 1
ATOM 4968 C CA . ASN A 1 633 ? 38.969 -83.562 -34.781 1 87.88 633 ASN A CA 1
ATOM 4969 C C . ASN A 1 633 ? 38.906 -82.125 -34.156 1 87.88 633 ASN A C 1
ATOM 4971 O O . ASN A 1 633 ? 37.906 -81.5 -34.25 1 87.88 633 ASN A O 1
ATOM 4975 N N . LEU A 1 634 ? 39.906 -81.75 -33.5 1 89.88 634 LEU A N 1
ATOM 4976 C CA . LEU A 1 634 ? 40.062 -80.5 -32.875 1 89.88 634 LEU A CA 1
ATOM 4977 C C . LEU A 1 634 ? 41.25 -79.75 -33.469 1 89.88 634 LEU A C 1
ATOM 4979 O O . LEU A 1 634 ? 42.312 -80.312 -33.688 1 89.88 634 LEU A O 1
ATOM 4983 N N . VAL A 1 635 ? 41.062 -78.5 -33.781 1 89.56 635 VAL A N 1
ATOM 4984 C CA . VAL A 1 635 ? 42.125 -77.688 -34.25 1 89.56 635 VAL A CA 1
ATOM 4985 C C . VAL A 1 635 ? 42.438 -76.562 -33.188 1 89.56 635 VAL A C 1
ATOM 4987 O O . VAL A 1 635 ? 41.531 -76 -32.625 1 89.56 635 VAL A O 1
ATOM 4990 N N . ILE A 1 636 ? 43.719 -76.375 -32.938 1 89.38 636 ILE A N 1
ATOM 4991 C CA . ILE A 1 636 ? 44.156 -75.438 -31.906 1 89.38 636 ILE A CA 1
ATOM 4992 C C . ILE A 1 636 ? 45.062 -74.375 -32.562 1 89.38 636 ILE A C 1
ATOM 4994 O O . ILE A 1 636 ? 45.906 -74.688 -33.375 1 89.38 636 ILE A O 1
ATOM 4998 N N . LEU A 1 637 ? 44.812 -73.125 -32.188 1 88.19 637 LEU A N 1
ATOM 4999 C CA . LEU A 1 637 ? 45.656 -72 -32.625 1 88.19 637 LEU A CA 1
ATOM 5000 C C . LEU A 1 637 ? 46.562 -71.562 -31.5 1 88.19 637 LEU A C 1
ATOM 5002 O O . LEU A 1 637 ? 46.094 -71.375 -30.375 1 88.19 637 LEU A O 1
ATOM 5006 N N . ASP A 1 638 ? 47.875 -71.375 -31.797 1 83.12 638 ASP A N 1
ATOM 5007 C CA . ASP A 1 638 ? 48.812 -70.875 -30.797 1 83.12 638 ASP A CA 1
ATOM 5008 C C . ASP A 1 638 ? 49.156 -69.375 -31.031 1 83.12 638 ASP A C 1
ATOM 5010 O O . ASP A 1 638 ? 48.688 -68.812 -32 1 83.12 638 ASP A O 1
ATOM 5014 N N . PHE A 1 639 ? 49.969 -68.75 -30.172 1 82.88 639 PHE A N 1
ATOM 5015 C CA . PHE A 1 639 ? 50.312 -67.312 -30.203 1 82.88 639 PHE A CA 1
ATOM 5016 C C . PHE A 1 639 ? 51.219 -67 -31.406 1 82.88 639 PHE A C 1
ATOM 5018 O O . PHE A 1 639 ? 51.281 -65.875 -31.859 1 82.88 639 PHE A O 1
ATOM 5025 N N . GLU A 1 640 ? 51.969 -68 -31.938 1 79.94 640 GLU A N 1
ATOM 5026 C CA . GLU A 1 640 ? 52.875 -67.812 -33.062 1 79.94 640 GLU A CA 1
ATOM 5027 C C . GLU A 1 640 ? 52.156 -68.125 -34.406 1 79.94 640 GLU A C 1
ATOM 5029 O O . GLU A 1 640 ? 52.812 -68.188 -35.438 1 79.94 640 GLU A O 1
ATOM 5034 N N . ASN A 1 641 ? 50.844 -68.25 -34.375 1 83.69 641 ASN A N 1
ATOM 5035 C CA . ASN A 1 641 ? 49.969 -68.438 -35.531 1 83.69 641 ASN A CA 1
ATOM 5036 C C . ASN A 1 641 ? 50.156 -69.875 -36.125 1 83.69 641 ASN A C 1
ATOM 5038 O O . ASN A 1 641 ? 50.062 -70.062 -37.344 1 83.69 641 ASN A O 1
ATOM 5042 N N . HIS A 1 642 ? 50.469 -70.812 -35.312 1 83.19 642 HIS A N 1
ATOM 5043 C CA . HIS A 1 642 ? 50.531 -72.188 -35.781 1 83.19 642 HIS A CA 1
ATOM 5044 C C . HIS A 1 642 ? 49.219 -72.938 -35.469 1 83.19 642 HIS A C 1
ATOM 5046 O O . HIS A 1 642 ? 48.594 -72.688 -34.438 1 83.19 642 HIS A O 1
ATOM 5052 N N . LEU A 1 643 ? 48.906 -73.75 -36.406 1 87.38 643 LEU A N 1
ATOM 5053 C CA . LEU A 1 643 ? 47.719 -74.562 -36.219 1 87.38 643 LEU A CA 1
ATOM 5054 C C . LEU A 1 643 ? 48.062 -76 -35.906 1 87.38 643 LEU A C 1
ATOM 5056 O O . LEU A 1 643 ? 48.938 -76.562 -36.562 1 87.38 643 LEU A O 1
ATOM 5060 N N . TRP A 1 644 ? 47.469 -76.5 -34.906 1 86.81 644 TRP A N 1
ATOM 5061 C CA . TRP A 1 644 ? 47.719 -77.875 -34.5 1 86.81 644 TRP A CA 1
ATOM 5062 C C . TRP A 1 644 ? 46.438 -78.75 -34.625 1 86.81 644 TRP A C 1
ATOM 5064 O O . TRP A 1 644 ? 45.344 -78.25 -34.312 1 86.81 644 TRP A O 1
ATOM 5074 N N . HIS A 1 645 ? 46.594 -79.812 -35.219 1 87.38 645 HIS A N 1
ATOM 5075 C CA . HIS A 1 645 ? 45.469 -80.75 -35.406 1 87.38 645 HIS A CA 1
ATOM 5076 C C . HIS A 1 645 ? 45.531 -81.875 -34.438 1 87.38 645 HIS A C 1
ATOM 5078 O O . HIS A 1 645 ? 46.562 -82.625 -34.375 1 87.38 645 HIS A O 1
ATOM 5084 N N . ILE A 1 646 ? 44.438 -82.062 -33.656 1 87.56 646 ILE A N 1
ATOM 5085 C CA . ILE A 1 646 ? 44.344 -83.125 -32.656 1 87.56 646 ILE A CA 1
ATOM 5086 C C . ILE A 1 646 ? 43.156 -84 -32.969 1 87.56 646 ILE A C 1
ATOM 5088 O O . ILE A 1 646 ? 42.062 -83.5 -33.281 1 87.56 646 ILE A O 1
ATOM 5092 N N . VAL A 1 647 ? 43.406 -85.312 -32.938 1 87.44 647 VAL A N 1
ATOM 5093 C CA . VAL A 1 647 ? 42.312 -86.25 -33.188 1 87.44 647 VAL A CA 1
ATOM 5094 C C . VAL A 1 647 ? 42 -87 -31.891 1 87.44 647 VAL A C 1
ATOM 5096 O O . VAL A 1 647 ? 42.875 -87.5 -31.219 1 87.44 647 VAL A O 1
ATOM 5099 N N . VAL A 1 648 ? 40.781 -86.938 -31.578 1 89.12 648 VAL A N 1
ATOM 5100 C CA . VAL A 1 648 ? 40.312 -87.625 -30.391 1 89.12 648 VAL A CA 1
ATOM 5101 C C . VAL A 1 648 ? 39.406 -88.75 -30.797 1 89.12 648 VAL A C 1
ATOM 5103 O O . VAL A 1 648 ? 38.438 -88.562 -31.531 1 89.12 648 VAL A O 1
ATOM 5106 N N . LYS A 1 649 ? 39.781 -89.938 -30.406 1 85.25 649 LYS A N 1
ATOM 5107 C CA . LYS A 1 649 ? 39 -91.188 -30.688 1 85.25 649 LYS A CA 1
ATOM 5108 C C . LYS A 1 649 ? 38.781 -92 -29.438 1 85.25 649 LYS A C 1
ATOM 5110 O O . LYS A 1 649 ? 39.688 -92.688 -28.969 1 85.25 649 LYS A O 1
ATOM 5115 N N . GLY A 1 650 ? 37.594 -91.875 -29.016 1 80.25 650 GLY A N 1
ATOM 5116 C CA . GLY A 1 650 ? 37.281 -92.625 -27.812 1 80.25 650 GLY A CA 1
ATOM 5117 C C . GLY A 1 650 ? 38.094 -92.188 -26.609 1 80.25 650 GLY A C 1
ATOM 5118 O O . GLY A 1 650 ? 38.031 -91.062 -26.172 1 80.25 650 GLY A O 1
ATOM 5119 N N . MET A 1 651 ? 38.969 -93.062 -26.156 1 80.31 651 MET A N 1
ATOM 5120 C CA . MET A 1 651 ? 39.75 -92.75 -24.969 1 80.31 651 MET A CA 1
ATOM 5121 C C . MET A 1 651 ? 41.188 -92.375 -25.344 1 80.31 651 MET A C 1
ATOM 5123 O O . MET A 1 651 ? 42 -92.062 -24.484 1 80.31 651 MET A O 1
ATOM 5127 N N . HIS A 1 652 ? 41.406 -92.375 -26.656 1 81.81 652 HIS A N 1
ATOM 5128 C CA . HIS A 1 652 ? 42.75 -92.062 -27.109 1 81.81 652 HIS A CA 1
ATOM 5129 C C . HIS A 1 652 ? 42.812 -90.688 -27.781 1 81.81 652 HIS A C 1
ATOM 5131 O O . HIS A 1 652 ? 41.938 -90.375 -28.594 1 81.81 652 HIS A O 1
ATOM 5137 N N . VAL A 1 653 ? 43.719 -89.812 -27.266 1 87.81 653 VAL A N 1
ATOM 5138 C CA . VAL A 1 653 ? 44 -88.5 -27.844 1 87.81 653 VAL A CA 1
ATOM 5139 C C . VAL A 1 653 ? 45.375 -88.5 -28.484 1 87.81 653 VAL A C 1
ATOM 5141 O O . VAL A 1 653 ? 46.375 -88.812 -27.812 1 87.81 653 VAL A O 1
ATOM 5144 N N . ARG A 1 654 ? 45.406 -88.438 -29.766 1 80.12 654 ARG A N 1
ATOM 5145 C CA . ARG A 1 654 ? 46.656 -88.375 -30.469 1 80.12 654 ARG A CA 1
ATOM 5146 C C . ARG A 1 654 ? 47.344 -87 -30.375 1 80.12 654 ARG A C 1
ATOM 5148 O O . ARG A 1 654 ? 46.656 -86 -30.297 1 80.12 654 ARG A O 1
ATOM 5155 N N . ASP A 1 655 ? 48.625 -87 -30.344 1 73 655 ASP A N 1
ATOM 5156 C CA . ASP A 1 655 ? 49.375 -85.75 -30.234 1 73 655 ASP A CA 1
ATOM 5157 C C . ASP A 1 655 ? 49.188 -84.875 -31.469 1 73 655 ASP A C 1
ATOM 5159 O O . ASP A 1 655 ? 49.031 -85.438 -32.562 1 73 655 ASP A O 1
ATOM 5163 N N . GLY A 1 656 ? 49.156 -83.562 -31.266 1 74.19 656 GLY A N 1
ATOM 5164 C CA . GLY A 1 656 ? 48.875 -82.562 -32.281 1 74.19 656 GLY A CA 1
ATOM 5165 C C . GLY A 1 656 ? 49.906 -82.5 -33.375 1 74.19 656 GLY A C 1
ATOM 5166 O O . GLY A 1 656 ? 51.094 -82.562 -33.094 1 74.19 656 GLY A O 1
ATOM 5167 N N . ARG A 1 657 ? 49.438 -82.562 -34.625 1 80 657 ARG A N 1
ATOM 5168 C CA . ARG A 1 657 ? 50.312 -82.312 -35.781 1 80 657 ARG A CA 1
ATOM 5169 C C . ARG A 1 657 ? 50.156 -80.875 -36.281 1 80 657 ARG A C 1
ATOM 5171 O O . ARG A 1 657 ? 49.031 -80.375 -36.344 1 80 657 ARG A O 1
ATOM 5178 N N . GLU A 1 658 ? 51.344 -80.312 -36.438 1 82.38 658 GLU A N 1
ATOM 5179 C CA . GLU A 1 658 ? 51.312 -79 -36.969 1 82.38 658 GLU A CA 1
ATOM 5180 C C . GLU A 1 658 ? 50.844 -79 -38.406 1 82.38 658 GLU A C 1
ATOM 5182 O O . GLU A 1 658 ? 51.281 -79.75 -39.219 1 82.38 658 GLU A O 1
ATOM 5187 N N . VAL A 1 659 ? 49.812 -78.25 -38.656 1 80.56 659 VAL A N 1
ATOM 5188 C CA . VAL A 1 659 ? 49.312 -78.125 -40.031 1 80.56 659 VAL A CA 1
ATOM 5189 C C . VAL A 1 659 ? 50 -77 -40.719 1 80.56 659 VAL A C 1
ATOM 5191 O O . VAL A 1 659 ? 50.094 -75.875 -40.156 1 80.56 659 VAL A O 1
ATOM 5194 N N . LYS A 1 660 ? 50.656 -77.25 -41.875 1 70.94 660 LYS A N 1
ATOM 5195 C CA . LYS A 1 660 ? 51.312 -76.188 -42.656 1 70.94 660 LYS A CA 1
ATOM 5196 C C . LYS A 1 660 ? 50.25 -75.312 -43.344 1 70.94 660 LYS A C 1
ATOM 5198 O O . LYS A 1 660 ? 49.438 -75.812 -44.125 1 70.94 660 LYS A O 1
ATOM 5203 N N . THR A 1 661 ? 50.062 -74.125 -42.75 1 68.19 661 THR A N 1
ATOM 5204 C CA . THR A 1 661 ? 49.031 -73.25 -43.25 1 68.19 661 THR A CA 1
ATOM 5205 C C . THR A 1 661 ? 49.625 -72.25 -44.281 1 68.19 661 THR A C 1
ATOM 5207 O O . THR A 1 661 ? 50.812 -71.938 -44.219 1 68.19 661 THR A O 1
ATOM 5210 N N . GLN A 1 662 ? 49.062 -72.125 -45.5 1 62.09 662 GLN A N 1
ATOM 5211 C CA . GLN A 1 662 ? 49.469 -71.188 -46.5 1 62.09 662 GLN A CA 1
ATOM 5212 C C . GLN A 1 662 ? 48.938 -69.75 -46.156 1 62.09 662 GLN A C 1
ATOM 5214 O O . GLN A 1 662 ? 48.875 -68.875 -47 1 62.09 662 GLN A O 1
ATOM 5219 N N . TRP A 1 663 ? 48.469 -69.625 -45.031 1 59.75 663 TRP A N 1
ATOM 5220 C CA . TRP A 1 663 ? 47.875 -68.312 -44.812 1 59.75 663 TRP A CA 1
ATOM 5221 C C . TRP A 1 663 ? 48.969 -67.25 -44.5 1 59.75 663 TRP A C 1
ATOM 5223 O O . TRP A 1 663 ? 49.969 -67.562 -43.875 1 59.75 663 TRP A O 1
ATOM 5233 N N . THR A 1 664 ? 49.188 -66.25 -45.344 1 55.12 664 THR A N 1
ATOM 5234 C CA . THR A 1 664 ? 50.125 -65.125 -45.25 1 55.12 664 THR A CA 1
ATOM 5235 C C . THR A 1 664 ? 49.594 -64.062 -44.281 1 55.12 664 THR A C 1
ATOM 5237 O O . THR A 1 664 ? 48.812 -63.188 -44.688 1 55.12 664 THR A O 1
ATOM 5240 N N . THR A 1 665 ? 49.031 -64.312 -43.156 1 59.06 665 THR A N 1
ATOM 5241 C CA . THR A 1 665 ? 48.562 -63.125 -42.469 1 59.06 665 THR A CA 1
ATOM 5242 C C . THR A 1 665 ? 49.688 -62.406 -41.719 1 59.06 665 THR A C 1
ATOM 5244 O O . THR A 1 665 ? 50.594 -63.062 -41.188 1 59.06 665 THR A O 1
ATOM 5247 N N . GLY A 1 666 ? 50.062 -61.312 -42.062 1 59.88 666 GLY A N 1
ATOM 5248 C CA . GLY A 1 666 ? 51.062 -60.5 -41.406 1 59.88 666 GLY A CA 1
ATOM 5249 C C . GLY A 1 666 ? 50.812 -60.312 -39.906 1 59.88 666 GLY A C 1
ATOM 5250 O O . GLY A 1 666 ? 51.75 -60.156 -39.156 1 59.88 666 GLY A O 1
ATOM 5251 N N . GLY A 1 667 ? 49.562 -60.219 -39.312 1 70.88 667 GLY A N 1
ATOM 5252 C CA . GLY A 1 667 ? 49.375 -59.906 -37.906 1 70.88 667 GLY A CA 1
ATOM 5253 C C . GLY A 1 667 ? 49.062 -61.125 -37.062 1 70.88 667 GLY A C 1
ATOM 5254 O O . GLY A 1 667 ? 48.969 -62.25 -37.594 1 70.88 667 GLY A O 1
ATOM 5255 N N . SER A 1 668 ? 49.031 -61.094 -35.656 1 83.88 668 SER A N 1
ATOM 5256 C CA . SER A 1 668 ? 48.719 -62.188 -34.719 1 83.88 668 SER A CA 1
ATOM 5257 C C . SER A 1 668 ? 47.25 -62.562 -34.75 1 83.88 668 SER A C 1
ATOM 5259 O O . SER A 1 668 ? 46.375 -61.688 -34.625 1 83.88 668 SER A O 1
ATOM 5261 N N . VAL A 1 669 ? 46.875 -63.812 -35.156 1 85.5 669 VAL A N 1
ATOM 5262 C CA . VAL A 1 669 ? 45.5 -64.312 -35.219 1 85.5 669 VAL A CA 1
ATOM 5263 C C . VAL A 1 669 ? 44.938 -64.375 -33.781 1 85.5 669 VAL A C 1
ATOM 5265 O O . VAL A 1 669 ? 45.531 -65 -32.906 1 85.5 669 VAL A O 1
ATOM 5268 N N . THR A 1 670 ? 43.812 -63.719 -33.594 1 87.5 670 THR A N 1
ATOM 5269 C CA . THR A 1 670 ? 43.25 -63.656 -32.25 1 87.5 670 THR A CA 1
ATOM 5270 C C . THR A 1 670 ? 42.062 -64.625 -32.125 1 87.5 670 THR A C 1
ATOM 5272 O O . THR A 1 670 ? 41.75 -65 -31 1 87.5 670 THR A O 1
ATOM 5275 N N . SER A 1 671 ? 41.344 -64.875 -33.188 1 90.56 671 SER A N 1
ATOM 5276 C CA . SER A 1 671 ? 40.188 -65.75 -33.094 1 90.56 671 SER A CA 1
ATOM 5277 C C . SER A 1 671 ? 40.031 -66.625 -34.344 1 90.56 671 SER A C 1
ATOM 5279 O O . SER A 1 671 ? 40.562 -66.312 -35.406 1 90.56 671 SER A O 1
ATOM 5281 N N . MET A 1 672 ? 39.219 -67.75 -34.125 1 90.75 672 MET A N 1
ATOM 5282 C CA . MET A 1 672 ? 39.031 -68.688 -35.219 1 90.75 672 MET A CA 1
ATOM 5283 C C . MET A 1 672 ? 37.719 -69.438 -35.062 1 90.75 672 MET A C 1
ATOM 5285 O O . MET A 1 672 ? 37.219 -69.625 -33.938 1 90.75 672 MET A O 1
ATOM 5289 N N . ALA A 1 673 ? 37.156 -69.75 -36.125 1 91 673 ALA A N 1
ATOM 5290 C CA . ALA A 1 673 ? 35.938 -70.562 -36.156 1 91 673 ALA A CA 1
ATOM 5291 C C . ALA A 1 673 ? 36 -71.562 -37.312 1 91 673 ALA A C 1
ATOM 5293 O O . ALA A 1 673 ? 36.531 -71.25 -38.375 1 91 673 ALA A O 1
ATOM 5294 N N . TRP A 1 674 ? 35.469 -72.75 -37.094 1 90.5 674 TRP A N 1
ATOM 5295 C CA . TRP A 1 674 ? 35.531 -73.812 -38.062 1 90.5 674 TRP A CA 1
ATOM 5296 C C . TRP A 1 674 ? 34.125 -74.375 -38.375 1 90.5 674 TRP A C 1
ATOM 5298 O O . TRP A 1 674 ? 33.406 -74.75 -37.438 1 90.5 674 TRP A O 1
ATOM 5308 N N . LYS A 1 675 ? 33.781 -74.375 -39.656 1 88.62 675 LYS A N 1
ATOM 5309 C CA . LYS A 1 675 ? 32.562 -75 -40.094 1 88.62 675 LYS A CA 1
ATOM 5310 C C . LYS A 1 675 ? 32.75 -75.75 -41.406 1 88.62 675 LYS A C 1
ATOM 5312 O O . LYS A 1 675 ? 33.156 -75.188 -42.406 1 88.62 675 LYS A O 1
ATOM 5317 N N . GLN A 1 676 ? 32.531 -77 -41.344 1 87.62 676 GLN A N 1
ATOM 5318 C CA . GLN A 1 676 ? 32.719 -77.875 -42.5 1 87.62 676 GLN A CA 1
ATOM 5319 C C . GLN A 1 676 ? 34.125 -77.75 -43.062 1 87.62 676 GLN A C 1
ATOM 5321 O O . GLN A 1 676 ? 35.125 -78 -42.344 1 87.62 676 GLN A O 1
ATOM 5326 N N . ASP A 1 677 ? 34.25 -77.312 -44.312 1 86.94 677 ASP A N 1
ATOM 5327 C CA . ASP A 1 677 ? 35.594 -77.25 -44.906 1 86.94 677 ASP A CA 1
ATOM 5328 C C . ASP A 1 677 ? 36.125 -75.812 -44.938 1 86.94 677 ASP A C 1
ATOM 5330 O O . ASP A 1 677 ? 37.031 -75.562 -45.688 1 86.94 677 ASP A O 1
ATOM 5334 N N . ILE A 1 678 ? 35.531 -75.062 -44.062 1 89 678 ILE A N 1
ATOM 5335 C CA . ILE A 1 678 ? 35.938 -73.688 -44.094 1 89 678 ILE A CA 1
ATOM 5336 C C . ILE A 1 678 ? 36.438 -73.25 -42.719 1 89 678 ILE A C 1
ATOM 5338 O O . ILE A 1 678 ? 35.719 -73.5 -41.719 1 89 678 ILE A O 1
ATOM 5342 N N . LEU A 1 679 ? 37.531 -72.75 -42.625 1 88.94 679 LEU A N 1
ATOM 5343 C CA . LEU A 1 679 ? 38.062 -72.188 -41.406 1 88.94 679 LEU A CA 1
ATOM 5344 C C . LEU A 1 679 ? 38.156 -70.688 -41.562 1 88.94 679 LEU A C 1
ATOM 5346 O O . LEU A 1 679 ? 38.688 -70.188 -42.562 1 88.94 679 LEU A O 1
ATOM 5350 N N . VAL A 1 680 ? 37.594 -69.938 -40.625 1 90.75 680 VAL A N 1
ATOM 5351 C CA . VAL A 1 680 ? 37.656 -68.5 -40.656 1 90.75 680 VAL A CA 1
ATOM 5352 C C . VAL A 1 680 ? 38.531 -68 -39.5 1 90.75 680 VAL A C 1
ATOM 5354 O O . VAL A 1 680 ? 38.5 -68.562 -38.406 1 90.75 680 VAL A O 1
ATOM 5357 N N . PHE A 1 681 ? 39.344 -66.938 -39.781 1 89.31 681 PHE A N 1
ATOM 5358 C CA . PHE A 1 681 ? 40.25 -66.375 -38.781 1 89.31 681 PHE A CA 1
ATOM 5359 C C . PHE A 1 681 ? 40.094 -64.812 -38.688 1 89.31 681 PHE A C 1
ATOM 5361 O O . PHE A 1 681 ? 39.719 -64.188 -39.688 1 89.31 681 PHE A O 1
ATOM 5368 N N . GLY A 1 682 ? 40.25 -64.375 -37.5 1 90.31 682 GLY A N 1
ATOM 5369 C CA . GLY A 1 682 ? 40.344 -62.969 -37.25 1 90.31 682 GLY A CA 1
ATOM 5370 C C . GLY A 1 682 ? 41.688 -62.562 -36.656 1 90.31 682 GLY A C 1
ATOM 5371 O O . GLY A 1 682 ? 42.25 -63.312 -35.844 1 90.31 682 GLY A O 1
ATOM 5372 N N . ASP A 1 683 ? 42.219 -61.375 -37 1 87.12 683 ASP A N 1
ATOM 5373 C CA . ASP A 1 683 ? 43.531 -60.969 -36.531 1 87.12 683 ASP A CA 1
ATOM 5374 C C . ASP A 1 683 ? 43.438 -59.688 -35.719 1 87.12 683 ASP A C 1
ATOM 5376 O O . ASP A 1 683 ? 42.344 -59.094 -35.562 1 87.12 683 ASP A O 1
ATOM 5380 N N . SER A 1 684 ? 44.469 -59.312 -35 1 87.44 684 SER A N 1
ATOM 5381 C CA . SER A 1 684 ? 44.562 -58.125 -34.156 1 87.44 684 SER A CA 1
ATOM 5382 C C . SER A 1 684 ? 44.406 -56.844 -34.938 1 87.44 684 SER A C 1
ATOM 5384 O O . SER A 1 684 ? 44.094 -55.781 -34.406 1 87.44 684 SER A O 1
ATOM 5386 N N . ASP A 1 685 ? 44.625 -56.844 -36.219 1 84.12 685 ASP A N 1
ATOM 5387 C CA . ASP A 1 685 ? 44.5 -55.656 -37.062 1 84.12 685 ASP A CA 1
ATOM 5388 C C . ASP A 1 685 ? 43.062 -55.5 -37.562 1 84.12 685 ASP A C 1
ATOM 5390 O O . ASP A 1 685 ? 42.719 -54.469 -38.125 1 84.12 685 ASP A O 1
ATOM 5394 N N . GLY A 1 686 ? 42.219 -56.469 -37.375 1 86.81 686 GLY A N 1
ATOM 5395 C CA . GLY A 1 686 ? 40.844 -56.406 -37.812 1 86.81 686 GLY A CA 1
ATOM 5396 C C . GLY A 1 686 ? 40.562 -57.125 -39.094 1 86.81 686 GLY A C 1
ATOM 5397 O O . GLY A 1 686 ? 39.562 -56.875 -39.781 1 86.81 686 GLY A O 1
ATOM 5398 N N . ARG A 1 687 ? 41.406 -57.969 -39.5 1 87.25 687 ARG A N 1
ATOM 5399 C CA . ARG A 1 687 ? 41.25 -58.75 -40.75 1 87.25 687 ARG A CA 1
ATOM 5400 C C . ARG A 1 687 ? 40.5 -60.031 -40.5 1 87.25 687 ARG A C 1
ATOM 5402 O O . ARG A 1 687 ? 40.719 -60.719 -39.5 1 87.25 687 ARG A O 1
ATOM 5409 N N . VAL A 1 688 ? 39.562 -60.25 -41.344 1 90.06 688 VAL A N 1
ATOM 5410 C CA . VAL A 1 688 ? 38.844 -61.531 -41.344 1 90.06 688 VAL A CA 1
ATOM 5411 C C . VAL A 1 688 ? 39.281 -62.344 -42.562 1 90.06 688 VAL A C 1
ATOM 5413 O O . VAL A 1 688 ? 39.219 -61.875 -43.719 1 90.06 688 VAL A O 1
ATOM 5416 N N . SER A 1 689 ? 39.719 -63.562 -42.406 1 89 689 SER A N 1
ATOM 5417 C CA . SER A 1 689 ? 40.188 -64.438 -43.469 1 89 689 SER A CA 1
ATOM 5418 C C . SER A 1 689 ? 39.5 -65.812 -43.438 1 89 689 SER A C 1
ATOM 5420 O O . SER A 1 689 ? 39.031 -66.25 -42.406 1 89 689 SER A O 1
ATOM 5422 N N . SER A 1 690 ? 39.344 -66.25 -44.562 1 89.44 690 SER A N 1
ATOM 5423 C CA . SER A 1 690 ? 38.75 -67.562 -44.719 1 89.44 690 SER A CA 1
ATOM 5424 C C . SER A 1 690 ? 39.688 -68.562 -45.469 1 89.44 690 SER A C 1
ATOM 5426 O O . SER A 1 690 ? 40.406 -68.125 -46.375 1 89.44 690 SER A O 1
ATOM 5428 N N . TRP A 1 691 ? 39.844 -69.75 -45 1 87.19 691 TRP A N 1
ATOM 5429 C CA . TRP A 1 691 ? 40.656 -70.812 -45.625 1 87.19 691 TRP A CA 1
ATOM 5430 C C . TRP A 1 691 ? 39.781 -72 -45.969 1 87.19 691 TRP A C 1
ATOM 5432 O O . TRP A 1 691 ? 39.219 -72.625 -45.062 1 87.19 691 TRP A O 1
ATOM 5442 N N . ASP A 1 692 ? 39.688 -72.188 -47.156 1 85.31 692 ASP A N 1
ATOM 5443 C CA . ASP A 1 692 ? 38.969 -73.375 -47.625 1 85.31 692 ASP A CA 1
ATOM 5444 C C . ASP A 1 692 ? 39.875 -74.625 -47.656 1 85.31 692 ASP A C 1
ATOM 5446 O O . ASP A 1 692 ? 40.844 -74.625 -48.406 1 85.31 692 ASP A O 1
ATOM 5450 N N . LEU A 1 693 ? 39.594 -75.562 -46.969 1 82.31 693 LEU A N 1
ATOM 5451 C CA . LEU A 1 693 ? 40.438 -76.75 -46.781 1 82.31 693 LEU A CA 1
ATOM 5452 C C . LEU A 1 693 ? 40.375 -77.625 -48.031 1 82.31 693 LEU A C 1
ATOM 5454 O O . LEU A 1 693 ? 41.312 -78.375 -48.312 1 82.31 693 LEU A O 1
ATOM 5458 N N . GLU A 1 694 ? 39.312 -77.625 -48.781 1 81.25 694 GLU A N 1
ATOM 5459 C CA . GLU A 1 694 ? 39.188 -78.438 -49.969 1 81.25 694 GLU A CA 1
ATOM 5460 C C . GLU A 1 694 ? 40 -77.812 -51.125 1 81.25 694 GLU A C 1
ATOM 5462 O O . GLU A 1 694 ? 40.781 -78.5 -51.781 1 81.25 694 GLU A O 1
ATOM 5467 N N . SER A 1 695 ? 39.719 -76.625 -51.312 1 81.5 695 SER A N 1
ATOM 5468 C CA . SER A 1 695 ? 40.375 -75.938 -52.469 1 81.5 695 SER A CA 1
ATOM 5469 C C . SER A 1 695 ? 41.719 -75.375 -52.062 1 81.5 695 SER A C 1
ATOM 5471 O O . SER A 1 695 ? 42.531 -75 -52.906 1 81.5 695 SER A O 1
ATOM 5473 N N . LYS A 1 696 ? 42.062 -75.375 -50.75 1 79.44 696 LYS A N 1
ATOM 5474 C CA . LYS A 1 696 ? 43.312 -74.875 -50.219 1 79.44 696 LYS A CA 1
ATOM 5475 C C . LYS A 1 696 ? 43.562 -73.438 -50.656 1 79.44 696 LYS A C 1
ATOM 5477 O O . LYS A 1 696 ? 44.688 -73.062 -51.031 1 79.44 696 LYS A O 1
ATOM 5482 N N . SER A 1 697 ? 42.438 -72.75 -50.75 1 82.88 697 SER A N 1
ATOM 5483 C CA . SER A 1 697 ? 42.5 -71.312 -51.094 1 82.88 697 SER A CA 1
ATOM 5484 C C . SER A 1 697 ? 42.188 -70.438 -49.875 1 82.88 697 SER A C 1
ATOM 5486 O O . SER A 1 697 ? 41.375 -70.812 -49.031 1 82.88 697 SER A O 1
ATOM 5488 N N . SER A 1 698 ? 42.906 -69.438 -49.656 1 84.62 698 SER A N 1
ATOM 5489 C CA . SER A 1 698 ? 42.719 -68.5 -48.562 1 84.62 698 SER A CA 1
ATOM 5490 C C . SER A 1 698 ? 42.344 -67.062 -49.062 1 84.62 698 SER A C 1
ATOM 5492 O O . SER A 1 698 ? 42.906 -66.625 -50.062 1 84.62 698 SER A O 1
ATOM 5494 N N . LYS A 1 699 ? 41.312 -66.5 -48.594 1 86.69 699 LYS A N 1
ATOM 5495 C CA . LYS A 1 699 ? 40.875 -65.125 -48.875 1 86.69 699 LYS A CA 1
ATOM 5496 C C . LYS A 1 699 ? 40.938 -64.25 -47.594 1 86.69 699 LYS A C 1
ATOM 5498 O O . LYS A 1 699 ? 40.719 -64.75 -46.5 1 86.69 699 LYS A O 1
ATOM 5503 N N . SER A 1 700 ? 41.312 -63.031 -47.656 1 87.25 700 SER A N 1
ATOM 5504 C CA . SER A 1 700 ? 41.406 -62.156 -46.5 1 87.25 700 SER A CA 1
ATOM 5505 C C . SER A 1 700 ? 40.844 -60.75 -46.844 1 87.25 700 SER A C 1
ATOM 5507 O O . SER A 1 700 ? 41 -60.281 -47.938 1 87.25 700 SER A O 1
ATOM 5509 N N . THR A 1 701 ? 40.094 -60.25 -46 1 88.94 701 THR A N 1
ATOM 5510 C CA . THR A 1 701 ? 39.531 -58.906 -46.125 1 88.94 701 THR A CA 1
ATOM 5511 C C . THR A 1 701 ? 39.812 -58.094 -44.875 1 88.94 701 THR A C 1
ATOM 5513 O O . THR A 1 701 ? 39.625 -58.562 -43.75 1 88.94 701 THR A O 1
ATOM 5516 N N . LEU A 1 702 ? 40.344 -56.906 -44.906 1 85.88 702 LEU A N 1
ATOM 5517 C CA . LEU A 1 702 ? 40.625 -56 -43.812 1 85.88 702 LEU A CA 1
ATOM 5518 C C . LEU A 1 702 ? 39.406 -55.125 -43.5 1 85.88 702 LEU A C 1
ATOM 5520 O O . LEU A 1 702 ? 38.781 -54.562 -44.406 1 85.88 702 LEU A O 1
ATOM 5524 N N . THR A 1 703 ? 39.062 -55.188 -42.188 1 84.12 703 THR A N 1
ATOM 5525 C CA . THR A 1 703 ? 37.938 -54.375 -41.75 1 84.12 703 THR A CA 1
ATOM 5526 C C . THR A 1 703 ? 38.438 -53.156 -40.969 1 84.12 703 THR A C 1
ATOM 5528 O O . THR A 1 703 ? 39.562 -53.156 -40.469 1 84.12 703 THR A O 1
ATOM 5531 N N . LYS A 1 704 ? 37.969 -51.969 -40.844 1 83.44 704 LYS A N 1
ATOM 5532 C CA . LYS A 1 704 ? 38.312 -50.75 -40.094 1 83.44 704 LYS A CA 1
ATOM 5533 C C . LYS A 1 704 ? 37.656 -50.75 -38.719 1 83.44 704 LYS A C 1
ATOM 5535 O O . LYS A 1 704 ? 37.375 -49.688 -38.156 1 83.44 704 LYS A O 1
ATOM 5540 N N . LEU A 1 705 ? 37.312 -52 -38.188 1 86.31 705 LEU A N 1
ATOM 5541 C CA . LEU A 1 705 ? 36.594 -52.062 -36.906 1 86.31 705 LEU A CA 1
ATOM 5542 C C . LEU A 1 705 ? 37.5 -52.469 -35.781 1 86.31 705 LEU A C 1
ATOM 5544 O O . LEU A 1 705 ? 37.062 -52.75 -34.656 1 86.31 705 LEU A O 1
ATOM 5548 N N . GLY A 1 706 ? 38.781 -52.531 -35.938 1 83.88 706 GLY A N 1
ATOM 5549 C CA . GLY A 1 706 ? 39.719 -52.906 -34.906 1 83.88 706 GLY A CA 1
ATOM 5550 C C . GLY A 1 706 ? 39.969 -54.406 -34.812 1 83.88 706 GLY A C 1
ATOM 5551 O O . GLY A 1 706 ? 39.531 -55.156 -35.688 1 83.88 706 GLY A O 1
ATOM 5552 N N . SER A 1 707 ? 40.562 -54.875 -33.688 1 88.44 707 SER A N 1
ATOM 5553 C CA . SER A 1 707 ? 40.938 -56.25 -33.469 1 88.44 707 SER A CA 1
ATOM 5554 C C . SER A 1 707 ? 39.719 -57.156 -33.312 1 88.44 707 SER A C 1
ATOM 5556 O O . SER A 1 707 ? 38.75 -56.75 -32.688 1 88.44 707 SER A O 1
ATOM 5558 N N . VAL A 1 708 ? 39.719 -58.281 -33.906 1 90.44 708 VAL A N 1
ATOM 5559 C CA . VAL A 1 708 ? 38.625 -59.25 -33.75 1 90.44 708 VAL A CA 1
ATOM 5560 C C . VAL A 1 708 ? 38.75 -59.969 -32.438 1 90.44 708 VAL A C 1
ATOM 5562 O O . VAL A 1 708 ? 39.781 -60.594 -32.125 1 90.44 708 VAL A O 1
ATOM 5565 N N . LYS A 1 709 ? 37.719 -59.844 -31.672 1 87.88 709 LYS A N 1
ATOM 5566 C CA . LYS A 1 709 ? 37.719 -60.5 -30.359 1 87.88 709 LYS A CA 1
ATOM 5567 C C . LYS A 1 709 ? 37.125 -61.906 -30.453 1 87.88 709 LYS A C 1
ATOM 5569 O O . LYS A 1 709 ? 37.656 -62.844 -29.812 1 87.88 709 LYS A O 1
ATOM 5574 N N . ARG A 1 710 ? 36.062 -62 -31.219 1 89.62 710 ARG A N 1
ATOM 5575 C CA . ARG A 1 710 ? 35.406 -63.281 -31.297 1 89.62 710 ARG A CA 1
ATOM 5576 C C . ARG A 1 710 ? 34.781 -63.5 -32.656 1 89.62 710 ARG A C 1
ATOM 5578 O O . ARG A 1 710 ? 34.281 -62.562 -33.281 1 89.62 710 ARG A O 1
ATOM 5585 N N . LEU A 1 711 ? 34.75 -64.75 -33.094 1 91.25 711 LEU A N 1
ATOM 5586 C CA . LEU A 1 711 ? 34.156 -65.125 -34.344 1 91.25 711 LEU A CA 1
ATOM 5587 C C . LEU A 1 711 ? 33.281 -66.375 -34.156 1 91.25 711 LEU A C 1
ATOM 5589 O O . LEU A 1 711 ? 33.719 -67.312 -33.5 1 91.25 711 LEU A O 1
ATOM 5593 N N . ARG A 1 712 ? 32.094 -66.25 -34.688 1 89.75 712 ARG A N 1
ATOM 5594 C CA . ARG A 1 712 ? 31.172 -67.375 -34.562 1 89.75 712 ARG A CA 1
ATOM 5595 C C . ARG A 1 712 ? 30.328 -67.562 -35.812 1 89.75 712 ARG A C 1
ATOM 5597 O O . ARG A 1 712 ? 29.953 -66.562 -36.438 1 89.75 712 ARG A O 1
ATOM 5604 N N . PHE A 1 713 ? 30.047 -68.875 -36.188 1 89.69 713 PHE A N 1
ATOM 5605 C CA . PHE A 1 713 ? 29.172 -69.188 -37.281 1 89.69 713 PHE A CA 1
ATOM 5606 C C . PHE A 1 713 ? 27.719 -69.312 -36.844 1 89.69 713 PHE A C 1
ATOM 5608 O O . PHE A 1 713 ? 27.469 -69.562 -35.656 1 89.69 713 PHE A O 1
ATOM 5615 N N . CYS A 1 714 ? 26.859 -69.125 -37.781 1 88.31 714 CYS A N 1
ATOM 5616 C CA . CYS A 1 714 ? 25.453 -69.438 -37.5 1 88.31 714 CYS A CA 1
ATOM 5617 C C . CYS A 1 714 ? 25.281 -70.938 -37.188 1 88.31 714 CYS A C 1
ATOM 5619 O O . CYS A 1 714 ? 25.922 -71.75 -37.781 1 88.31 714 CYS A O 1
ATOM 5621 N N . THR A 1 715 ? 24.547 -71.25 -36.219 1 80.94 715 THR A N 1
ATOM 5622 C CA . THR A 1 715 ? 24.406 -72.625 -35.719 1 80.94 715 THR A CA 1
ATOM 5623 C C . THR A 1 715 ? 23.625 -73.5 -36.688 1 80.94 715 THR A C 1
ATOM 5625 O O . THR A 1 715 ? 23.688 -74.75 -36.594 1 80.94 715 THR A O 1
ATOM 5628 N N . PHE A 1 716 ? 22.969 -72.75 -37.562 1 83.19 716 PHE A N 1
ATOM 5629 C CA . PHE A 1 716 ? 22.234 -73.562 -38.531 1 83.19 716 PHE A CA 1
ATOM 5630 C C . PHE A 1 716 ? 23.203 -74.188 -39.531 1 83.19 716 PHE A C 1
ATOM 5632 O O . PHE A 1 716 ? 24.062 -73.5 -40.094 1 83.19 716 PHE A O 1
ATOM 5639 N N . PRO A 1 717 ? 23.188 -75.5 -39.812 1 78.44 717 PRO A N 1
ATOM 5640 C CA . PRO A 1 717 ? 24.219 -76.25 -40.594 1 78.44 717 PRO A CA 1
ATOM 5641 C C . PRO A 1 717 ? 24.328 -75.75 -42.031 1 78.44 717 PRO A C 1
ATOM 5643 O O . PRO A 1 717 ? 25.438 -75.688 -42.562 1 78.44 717 PRO A O 1
ATOM 5646 N N . GLU A 1 718 ? 23.281 -75.312 -42.656 1 80.25 718 GLU A N 1
ATOM 5647 C CA . GLU A 1 718 ? 23.344 -74.938 -44.062 1 80.25 718 GLU A CA 1
ATOM 5648 C C . GLU A 1 718 ? 23.672 -73.438 -44.219 1 80.25 718 GLU A C 1
ATOM 5650 O O . GLU A 1 718 ? 23.844 -73 -45.344 1 80.25 718 GLU A O 1
ATOM 5655 N N . ASP A 1 719 ? 23.797 -72.812 -43.125 1 84.81 719 ASP A N 1
ATOM 5656 C CA . ASP A 1 719 ? 24.062 -71.375 -43.188 1 84.81 719 ASP A CA 1
ATOM 5657 C C . ASP A 1 719 ? 25.5 -71.062 -42.812 1 84.81 719 ASP A C 1
ATOM 5659 O O . ASP A 1 719 ? 25.938 -71.375 -41.719 1 84.81 719 ASP A O 1
ATOM 5663 N N . PHE A 1 720 ? 26.25 -70.438 -43.719 1 88.5 720 PHE A N 1
ATOM 5664 C CA . PHE A 1 720 ? 27.656 -70.188 -43.5 1 88.5 720 PHE A CA 1
ATOM 5665 C C . PHE A 1 720 ? 27.891 -68.75 -43.156 1 88.5 720 PHE A C 1
ATOM 5667 O O . PHE A 1 720 ? 28.969 -68.188 -43.406 1 88.5 720 PHE A O 1
ATOM 5674 N N . THR A 1 721 ? 26.844 -68.188 -42.562 1 91.25 721 THR A N 1
ATOM 5675 C CA . THR A 1 721 ? 27.016 -66.812 -42.094 1 91.25 721 THR A CA 1
ATOM 5676 C C . THR A 1 721 ? 27.797 -66.75 -40.75 1 91.25 721 THR A C 1
ATOM 5678 O O . THR A 1 721 ? 27.578 -67.625 -39.906 1 91.25 721 THR A O 1
ATOM 5681 N N . ALA A 1 722 ? 28.734 -65.875 -40.594 1 91.44 722 ALA A N 1
ATOM 5682 C CA . ALA A 1 722 ? 29.531 -65.75 -39.375 1 91.44 722 ALA A CA 1
ATOM 5683 C C . ALA A 1 722 ? 29.484 -64.312 -38.812 1 91.44 722 ALA A C 1
ATOM 5685 O O . ALA A 1 722 ? 29.359 -63.375 -39.594 1 91.44 722 ALA A O 1
ATOM 5686 N N . ILE A 1 723 ? 29.516 -64.188 -37.594 1 92.31 723 ILE A N 1
ATOM 5687 C CA . ILE A 1 723 ? 29.547 -62.938 -36.938 1 92.31 723 ILE A CA 1
ATOM 5688 C C . ILE A 1 723 ? 30.906 -62.688 -36.312 1 92.31 723 ILE A C 1
ATOM 5690 O O . ILE A 1 723 ? 31.531 -63.625 -35.781 1 92.31 723 ILE A O 1
ATOM 5694 N N . ALA A 1 724 ? 31.469 -61.531 -36.5 1 92.06 724 ALA A N 1
ATOM 5695 C CA . ALA A 1 724 ? 32.75 -61.125 -35.906 1 92.06 724 ALA A CA 1
ATOM 5696 C C . ALA A 1 724 ? 32.594 -59.938 -34.938 1 92.06 724 ALA A C 1
ATOM 5698 O O . ALA A 1 724 ? 32.125 -58.875 -35.344 1 92.06 724 ALA A O 1
ATOM 5699 N N . LEU A 1 725 ? 32.844 -60.188 -33.75 1 91.19 725 LEU A N 1
ATOM 5700 C CA . LEU A 1 725 ? 32.844 -59.125 -32.75 1 91.19 725 LEU A CA 1
ATOM 5701 C C . LEU A 1 725 ? 34.188 -58.438 -32.719 1 91.19 725 LEU A C 1
ATOM 5703 O O . LEU A 1 725 ? 35.219 -59.062 -32.406 1 91.19 725 LEU A O 1
ATOM 5707 N N . HIS A 1 726 ? 34.219 -57.094 -33.031 1 89.25 726 HIS A N 1
ATOM 5708 C CA . HIS A 1 726 ? 35.406 -56.312 -32.969 1 89.25 726 HIS A CA 1
ATOM 5709 C C . HIS A 1 726 ? 35.469 -55.406 -31.734 1 89.25 726 HIS A C 1
ATOM 5711 O O . HIS A 1 726 ? 34.5 -55.406 -30.953 1 89.25 726 HIS A O 1
ATOM 5717 N N . VAL A 1 727 ? 36.562 -54.75 -31.547 1 85.81 727 VAL A N 1
ATOM 5718 C CA . VAL A 1 727 ? 36.656 -53.812 -30.438 1 85.81 727 VAL A CA 1
ATOM 5719 C C . VAL A 1 727 ? 35.75 -52.625 -30.656 1 85.81 727 VAL A C 1
ATOM 5721 O O . VAL A 1 727 ? 35.094 -52.156 -29.719 1 85.81 727 VAL A O 1
ATOM 5724 N N . ASP A 1 728 ? 35.656 -52.219 -31.859 1 85.31 728 ASP A N 1
ATOM 5725 C CA . ASP A 1 728 ? 34.875 -51 -32.125 1 85.31 728 ASP A CA 1
ATOM 5726 C C . ASP A 1 728 ? 33.594 -51.312 -32.844 1 85.31 728 ASP A C 1
ATOM 5728 O O . ASP A 1 728 ? 32.875 -50.406 -33.281 1 85.31 728 ASP A O 1
ATOM 5732 N N . GLY A 1 729 ? 33.281 -52.625 -32.969 1 87.25 729 GLY A N 1
ATOM 5733 C CA . GLY A 1 729 ? 32.062 -52.906 -33.688 1 87.25 729 GLY A CA 1
ATOM 5734 C C . GLY A 1 729 ? 31.812 -54.375 -33.906 1 87.25 729 GLY A C 1
ATOM 5735 O O . GLY A 1 729 ? 32.5 -55.219 -33.312 1 87.25 729 GLY A O 1
ATOM 5736 N N . ILE A 1 730 ? 30.672 -54.656 -34.656 1 89.25 730 ILE A N 1
ATOM 5737 C CA . ILE A 1 730 ? 30.281 -56 -35 1 89.25 730 ILE A CA 1
ATOM 5738 C C . ILE A 1 730 ? 30.109 -56.125 -36.531 1 89.25 730 ILE A C 1
ATOM 5740 O O . ILE A 1 730 ? 29.656 -55.188 -37.156 1 89.25 730 ILE A O 1
ATOM 5744 N N . SER A 1 731 ? 30.531 -57.188 -37.094 1 90.5 731 SER A N 1
ATOM 5745 C CA . SER A 1 731 ? 30.375 -57.406 -38.531 1 90.5 731 SER A CA 1
ATOM 5746 C C . SER A 1 731 ? 29.828 -58.781 -38.844 1 90.5 731 SER A C 1
ATOM 5748 O O . SER A 1 731 ? 30.141 -59.75 -38.125 1 90.5 731 SER A O 1
ATOM 5750 N N . LEU A 1 732 ? 28.969 -58.781 -39.812 1 91 732 LEU A N 1
ATOM 5751 C CA . LEU A 1 732 ? 28.406 -60.031 -40.312 1 91 732 LEU A CA 1
ATOM 5752 C C . LEU A 1 732 ? 29.016 -60.406 -41.656 1 91 732 LEU A C 1
ATOM 5754 O O . LEU A 1 732 ? 29.172 -59.531 -42.531 1 91 732 LEU A O 1
ATOM 5758 N N . TRP A 1 733 ? 29.328 -61.688 -41.875 1 90.62 733 TRP A N 1
ATOM 5759 C CA . TRP A 1 733 ? 30.047 -62.125 -43.062 1 90.62 733 TRP A CA 1
ATOM 5760 C C . TRP A 1 733 ? 29.438 -63.375 -43.656 1 90.62 733 TRP A C 1
ATOM 5762 O O . TRP A 1 733 ? 29 -64.25 -42.938 1 90.62 733 TRP A O 1
ATOM 5772 N N . ASN A 1 734 ? 29.266 -63.344 -44.906 1 90.44 734 ASN A N 1
ATOM 5773 C CA . ASN A 1 734 ? 29.109 -64.625 -45.625 1 90.44 734 ASN A CA 1
ATOM 5774 C C . ASN A 1 734 ? 30.453 -65.25 -45.938 1 90.44 734 ASN A C 1
ATOM 5776 O O . ASN A 1 734 ? 31.156 -64.75 -46.844 1 90.44 734 ASN A O 1
ATOM 5780 N N . VAL A 1 735 ? 30.859 -66.25 -45.312 1 87.44 735 VAL A N 1
ATOM 5781 C CA . VAL A 1 735 ? 32.219 -66.812 -45.281 1 87.44 735 VAL A CA 1
ATOM 5782 C C . VAL A 1 735 ? 32.531 -67.5 -46.594 1 87.44 735 VAL A C 1
ATOM 5784 O O . VAL A 1 735 ? 33.688 -67.625 -47.031 1 87.44 735 VAL A O 1
ATOM 5787 N N . GLN A 1 736 ? 31.547 -68 -47.281 1 83.69 736 GLN A N 1
ATOM 5788 C CA . GLN A 1 736 ? 31.797 -68.75 -48.531 1 83.69 736 GLN A CA 1
ATOM 5789 C C . GLN A 1 736 ? 32.375 -67.75 -49.594 1 83.69 736 GLN A C 1
ATOM 5791 O O . GLN A 1 736 ? 33.312 -68.125 -50.281 1 83.69 736 GLN A O 1
ATOM 5796 N N . THR A 1 737 ? 31.812 -66.625 -49.656 1 84.56 737 THR A N 1
ATOM 5797 C CA . THR A 1 737 ? 32.312 -65.625 -50.594 1 84.56 737 THR A CA 1
ATOM 5798 C C . THR A 1 737 ? 33.094 -64.562 -49.844 1 84.56 737 THR A C 1
ATOM 5800 O O . THR A 1 737 ? 33.719 -63.719 -50.5 1 84.56 737 THR A O 1
ATOM 5803 N N . LEU A 1 738 ? 33.312 -64.688 -48.594 1 87.12 738 LEU A N 1
ATOM 5804 C CA . LEU A 1 738 ? 33.969 -63.75 -47.719 1 87.12 738 LEU A CA 1
ATOM 5805 C C . LEU A 1 738 ? 33.531 -62.312 -48.062 1 87.12 738 LEU A C 1
ATOM 5807 O O . LEU A 1 738 ? 34.375 -61.438 -48.281 1 87.12 738 LEU A O 1
ATOM 5811 N N . VAL A 1 739 ? 32.219 -62.156 -48.156 1 89.19 739 VAL A N 1
ATOM 5812 C CA . VAL A 1 739 ? 31.625 -60.844 -48.344 1 89.19 739 VAL A CA 1
ATOM 5813 C C . VAL A 1 739 ? 30.953 -60.375 -47.062 1 89.19 739 VAL A C 1
ATOM 5815 O O . VAL A 1 739 ? 30.234 -61.125 -46.406 1 89.19 739 VAL A O 1
ATOM 5818 N N . ARG A 1 740 ? 31.391 -59.281 -46.688 1 88.19 740 ARG A N 1
ATOM 5819 C CA . ARG A 1 740 ? 30.75 -58.688 -45.531 1 88.19 740 ARG A CA 1
ATOM 5820 C C . ARG A 1 740 ? 29.297 -58.312 -45.844 1 88.19 740 ARG A C 1
ATOM 5822 O O . ARG A 1 740 ? 29.016 -57.562 -46.781 1 88.19 740 ARG A O 1
ATOM 5829 N N . LEU A 1 741 ? 28.484 -58.812 -45.125 1 87.56 741 LEU A N 1
ATOM 5830 C CA . LEU A 1 741 ? 27.062 -58.531 -45.312 1 87.56 741 LEU A CA 1
ATOM 5831 C C . LEU A 1 741 ? 26.641 -57.219 -44.688 1 87.56 741 LEU A C 1
ATOM 5833 O O . LEU A 1 741 ? 25.969 -56.406 -45.281 1 87.56 741 LEU A O 1
ATOM 5837 N N . SER A 1 742 ? 26.922 -57.094 -43.406 1 89.12 742 SER A N 1
ATOM 5838 C CA . SER A 1 742 ? 26.562 -55.906 -42.656 1 89.12 742 SER A CA 1
ATOM 5839 C C . SER A 1 742 ? 27.531 -55.656 -41.5 1 89.12 742 SER A C 1
ATOM 5841 O O . SER A 1 742 ? 28.328 -56.531 -41.156 1 89.12 742 SER A O 1
ATOM 5843 N N . HIS A 1 743 ? 27.578 -54.375 -41.031 1 86.81 743 HIS A N 1
ATOM 5844 C CA . HIS A 1 743 ? 28.406 -54.031 -39.875 1 86.81 743 HIS A CA 1
ATOM 5845 C C . HIS A 1 743 ? 27.781 -52.938 -39.062 1 86.81 743 HIS A C 1
ATOM 5847 O O . HIS A 1 743 ? 26.906 -52.219 -39.562 1 86.81 743 HIS A O 1
ATOM 5853 N N . CYS A 1 744 ? 27.969 -52.938 -37.812 1 84.69 744 CYS A N 1
ATOM 5854 C CA . CYS A 1 744 ? 27.5 -51.906 -36.906 1 84.69 744 CYS A CA 1
ATOM 5855 C C . CYS A 1 744 ? 28.641 -51.375 -36.031 1 84.69 744 CYS A C 1
ATOM 5857 O O . CYS A 1 744 ? 29.406 -52.188 -35.469 1 84.69 744 CYS A O 1
ATOM 5859 N N . CYS A 1 745 ? 28.797 -50.031 -36 1 82.62 745 CYS A N 1
ATOM 5860 C CA . CYS A 1 745 ? 29.781 -49.406 -35.125 1 82.62 745 CYS A CA 1
ATOM 5861 C C . CYS A 1 745 ? 29.172 -49.094 -33.75 1 82.62 745 CYS A C 1
ATOM 5863 O O . CYS A 1 745 ? 28 -48.719 -33.656 1 82.62 745 CYS A O 1
ATOM 5865 N N . PHE A 1 746 ? 29.891 -49.438 -32.719 1 78.12 746 PHE A N 1
ATOM 5866 C CA . PHE A 1 746 ? 29.391 -49.281 -31.359 1 78.12 746 PHE A CA 1
ATOM 5867 C C . PHE A 1 746 ? 29 -47.844 -31.078 1 78.12 746 PHE A C 1
ATOM 5869 O O . PHE A 1 746 ? 27.969 -47.562 -30.438 1 78.12 746 PHE A O 1
ATOM 5876 N N . PRO A 1 747 ? 29.75 -46.781 -31.578 1 67 747 PRO A N 1
ATOM 5877 C CA . PRO A 1 747 ? 29.297 -45.438 -31.281 1 67 747 PRO A CA 1
ATOM 5878 C C . PRO A 1 747 ? 27.906 -45.156 -31.859 1 67 747 PRO A C 1
ATOM 5880 O O . PRO A 1 747 ? 27.188 -44.281 -31.344 1 67 747 PRO A O 1
ATOM 5883 N N . GLU A 1 748 ? 27.562 -45.969 -32.812 1 65.56 748 GLU A N 1
ATOM 5884 C CA . GLU A 1 748 ? 26.234 -45.781 -33.406 1 65.56 748 GLU A CA 1
ATOM 5885 C C . GLU A 1 748 ? 25.156 -46.344 -32.469 1 65.56 748 GLU A C 1
ATOM 5887 O O . GLU A 1 748 ? 24.016 -45.844 -32.469 1 65.56 748 GLU A O 1
ATOM 5892 N N . VAL A 1 749 ? 25.422 -47.375 -31.781 1 65 749 VAL A N 1
ATOM 5893 C CA . VAL A 1 749 ? 24.453 -48 -30.891 1 65 749 VAL A CA 1
ATOM 5894 C C . VAL A 1 749 ? 24.562 -47.375 -29.5 1 65 749 VAL A C 1
ATOM 5896 O O . VAL A 1 749 ? 23.641 -47.438 -28.703 1 65 749 VAL A O 1
ATOM 5899 N N . CYS A 1 750 ? 25.156 -46.312 -29.281 1 64.31 750 CYS A N 1
ATOM 5900 C CA . CYS A 1 750 ? 25.359 -45.5 -28.078 1 64.31 750 CYS A CA 1
ATOM 5901 C C . CYS A 1 750 ? 25.562 -46.406 -26.859 1 64.31 750 CYS A C 1
ATOM 5903 O O . CYS A 1 750 ? 25.469 -45.938 -25.719 1 64.31 750 CYS A O 1
ATOM 5905 N N . VAL A 1 751 ? 25.609 -47.781 -27 1 77.81 751 VAL A N 1
ATOM 5906 C CA . VAL A 1 751 ? 25.828 -48.625 -25.844 1 77.81 751 VAL A CA 1
ATOM 5907 C C . VAL A 1 751 ? 26.969 -49.594 -26.141 1 77.81 751 VAL A C 1
ATOM 5909 O O . VAL A 1 751 ? 27.203 -49.969 -27.281 1 77.81 751 VAL A O 1
ATOM 5912 N N . ARG A 1 752 ? 27.641 -49.938 -25.156 1 82.19 752 ARG A N 1
ATOM 5913 C CA . ARG A 1 752 ? 28.766 -50.875 -25.281 1 82.19 752 ARG A CA 1
ATOM 5914 C C . ARG A 1 752 ? 28.281 -52.312 -25.406 1 82.19 752 ARG A C 1
ATOM 5916 O O . ARG A 1 752 ? 27.375 -52.719 -24.703 1 82.19 752 ARG A O 1
ATOM 5923 N N . CYS A 1 753 ? 28.891 -53 -26.359 1 87.44 753 CYS A N 1
ATOM 5924 C CA . CYS A 1 753 ? 28.547 -54.406 -26.594 1 87.44 753 CYS A CA 1
ATOM 5925 C C . CYS A 1 753 ? 29.422 -55.312 -25.75 1 87.44 753 CYS A C 1
ATOM 5927 O O . CYS A 1 753 ? 30.641 -55.188 -25.75 1 87.44 753 CYS A O 1
ATOM 5929 N N . LEU A 1 754 ? 28.859 -56.281 -25.016 1 87.44 754 LEU A N 1
ATOM 5930 C CA . LEU A 1 754 ? 29.594 -57.219 -24.188 1 87.44 754 LEU A CA 1
ATOM 5931 C C . LEU A 1 754 ? 29.875 -58.5 -24.938 1 87.44 754 LEU A C 1
ATOM 5933 O O . LEU A 1 754 ? 30.969 -59.062 -24.875 1 87.44 754 LEU A O 1
ATOM 5937 N N . ASP A 1 755 ? 28.875 -59.031 -25.531 1 90.19 755 ASP A N 1
ATOM 5938 C CA . ASP A 1 755 ? 29 -60.25 -26.281 1 90.19 755 ASP A CA 1
ATOM 5939 C C . ASP A 1 755 ? 27.969 -60.312 -27.406 1 90.19 755 ASP A C 1
ATOM 5941 O O . ASP A 1 755 ? 27.016 -59.531 -27.438 1 90.19 755 ASP A O 1
ATOM 5945 N N . ALA A 1 756 ? 28.234 -61.156 -28.406 1 91.31 756 ALA A N 1
ATOM 5946 C CA . ALA A 1 756 ? 27.344 -61.25 -29.547 1 91.31 756 ALA A CA 1
ATOM 5947 C C . ALA A 1 756 ? 27.328 -62.688 -30.109 1 91.31 756 ALA A C 1
ATOM 5949 O O . ALA A 1 756 ? 28.297 -63.438 -29.969 1 91.31 756 ALA A O 1
ATOM 5950 N N . ASP A 1 757 ? 26.234 -63.062 -30.594 1 91.62 757 ASP A N 1
ATOM 5951 C CA . ASP A 1 757 ? 26.016 -64.375 -31.25 1 91.62 757 ASP A CA 1
ATOM 5952 C C . ASP A 1 757 ? 24.984 -64.25 -32.344 1 91.62 757 ASP A C 1
ATOM 5954 O O . ASP A 1 757 ? 24.484 -63.125 -32.625 1 91.62 757 ASP A O 1
ATOM 5958 N N . LEU A 1 758 ? 24.797 -65.312 -33.125 1 89.94 758 LEU A N 1
ATOM 5959 C CA . LEU A 1 758 ? 23.812 -65.312 -34.219 1 89.94 758 LEU A CA 1
ATOM 5960 C C . LEU A 1 758 ? 22.656 -66.25 -33.875 1 89.94 758 LEU A C 1
ATOM 5962 O O . LEU A 1 758 ? 22.875 -67.312 -33.375 1 89.94 758 LEU A O 1
ATOM 5966 N N . SER A 1 759 ? 21.516 -65.688 -34.188 1 87.81 759 SER A N 1
ATOM 5967 C CA . SER A 1 759 ? 20.328 -66.562 -34.031 1 87.81 759 SER A CA 1
ATOM 5968 C C . SER A 1 759 ? 20.266 -67.625 -35.125 1 87.81 759 SER A C 1
ATOM 5970 O O . SER A 1 759 ? 21.062 -67.562 -36.062 1 87.81 759 SER A O 1
ATOM 5972 N N . GLU A 1 760 ? 19.312 -68.562 -34.969 1 84.31 760 GLU A N 1
ATOM 5973 C CA . GLU A 1 760 ? 19.156 -69.625 -35.938 1 84.31 760 GLU A CA 1
ATOM 5974 C C . GLU A 1 760 ? 18.703 -69.062 -37.312 1 84.31 760 GLU A C 1
ATOM 5976 O O . GLU A 1 760 ? 18.891 -69.75 -38.344 1 84.31 760 GLU A O 1
ATOM 5981 N N . ASP A 1 761 ? 18.141 -67.812 -37.281 1 81.19 761 ASP A N 1
ATOM 5982 C CA . ASP A 1 761 ? 17.75 -67.188 -38.531 1 81.19 761 ASP A CA 1
ATOM 5983 C C . ASP A 1 761 ? 18.828 -66.188 -39.031 1 81.19 761 ASP A C 1
ATOM 5985 O O . ASP A 1 761 ? 18.578 -65.375 -39.875 1 81.19 761 ASP A O 1
ATOM 5989 N N . ALA A 1 762 ? 19.984 -66.312 -38.5 1 83.94 762 ALA A N 1
ATOM 5990 C CA . ALA A 1 762 ? 21.156 -65.5 -38.875 1 83.94 762 ALA A CA 1
ATOM 5991 C C . ALA A 1 762 ? 20.984 -64.062 -38.531 1 83.94 762 ALA A C 1
ATOM 5993 O O . ALA A 1 762 ? 21.406 -63.156 -39.281 1 83.94 762 ALA A O 1
ATOM 5994 N N . CYS A 1 763 ? 20.234 -63.844 -37.531 1 88.31 763 CYS A N 1
ATOM 5995 C CA . CYS A 1 763 ? 20.125 -62.469 -37 1 88.31 763 CYS A CA 1
ATOM 5996 C C . CYS A 1 763 ? 21.016 -62.281 -35.781 1 88.31 763 CYS A C 1
ATOM 5998 O O . CYS A 1 763 ? 21.125 -63.156 -34.938 1 88.31 763 CYS A O 1
ATOM 6000 N N . PRO A 1 764 ? 21.656 -61.188 -35.781 1 90 764 PRO A N 1
ATOM 6001 C CA . PRO A 1 764 ? 22.578 -60.969 -34.656 1 90 764 PRO A CA 1
ATOM 6002 C C . PRO A 1 764 ? 21.875 -60.781 -33.312 1 90 764 PRO A C 1
ATOM 6004 O O . PRO A 1 764 ? 20.891 -60.031 -33.25 1 90 764 PRO A O 1
ATOM 6007 N N . VAL A 1 765 ? 22.281 -61.438 -32.344 1 91.38 765 VAL A N 1
ATOM 6008 C CA . VAL A 1 765 ? 21.859 -61.281 -30.938 1 91.38 765 VAL A CA 1
ATOM 6009 C C . VAL A 1 765 ? 22.984 -60.656 -30.125 1 91.38 765 VAL A C 1
ATOM 6011 O O . VAL A 1 765 ? 24.047 -61.281 -29.969 1 91.38 765 VAL A O 1
ATOM 6014 N N . VAL A 1 766 ? 22.703 -59.5 -29.625 1 90.12 766 VAL A N 1
ATOM 6015 C CA . VAL A 1 766 ? 23.797 -58.719 -29 1 90.12 766 VAL A CA 1
ATOM 6016 C C . VAL A 1 766 ? 23.453 -58.469 -27.531 1 90.12 766 VAL A C 1
ATOM 6018 O O . VAL A 1 766 ? 22.312 -58.094 -27.203 1 90.12 766 VAL A O 1
ATOM 6021 N N . LEU A 1 767 ? 24.359 -58.75 -26.703 1 90.94 767 LEU A N 1
ATOM 6022 C CA . LEU A 1 767 ? 24.266 -58.406 -25.281 1 90.94 767 LEU A CA 1
ATOM 6023 C C . LEU A 1 767 ? 24.953 -57.062 -25.016 1 90.94 767 LEU A C 1
ATOM 6025 O O . LEU A 1 767 ? 26.141 -56.906 -25.328 1 90.94 767 LEU A O 1
ATOM 6029 N N . THR A 1 768 ? 24.234 -56.188 -24.5 1 88.69 768 THR A N 1
ATOM 6030 C CA . THR A 1 768 ? 24.781 -54.844 -24.281 1 88.69 768 THR A CA 1
ATOM 6031 C C . THR A 1 768 ? 25 -54.594 -22.797 1 88.69 768 THR A C 1
ATOM 6033 O O . THR A 1 768 ? 24.469 -55.312 -21.938 1 88.69 768 THR A O 1
ATOM 6036 N N . SER A 1 769 ? 25.766 -53.469 -22.5 1 86.12 769 SER A N 1
ATOM 6037 C CA . SER A 1 769 ? 26.156 -53.156 -21.125 1 86.12 769 SER A CA 1
ATOM 6038 C C . SER A 1 769 ? 24.969 -52.656 -20.312 1 86.12 769 SER A C 1
ATOM 6040 O O . SER A 1 769 ? 25 -52.688 -19.078 1 86.12 769 SER A O 1
ATOM 6042 N N . ASP A 1 770 ? 23.969 -52.25 -20.938 1 84.5 770 ASP A N 1
ATOM 6043 C CA . ASP A 1 770 ? 22.781 -51.812 -20.234 1 84.5 770 ASP A CA 1
ATOM 6044 C C . ASP A 1 770 ? 21.969 -53 -19.734 1 84.5 770 ASP A C 1
ATOM 6046 O O . ASP A 1 770 ? 20.938 -52.812 -19.062 1 84.5 770 ASP A O 1
ATOM 6050 N N . GLY A 1 771 ? 22.391 -54.125 -20.016 1 84.81 771 GLY A N 1
ATOM 6051 C CA . GLY A 1 771 ? 21.734 -55.312 -19.516 1 84.81 771 GLY A CA 1
ATOM 6052 C C . GLY A 1 771 ? 20.609 -55.812 -20.422 1 84.81 771 GLY A C 1
ATOM 6053 O O . GLY A 1 771 ? 19.75 -56.562 -20 1 84.81 771 GLY A O 1
ATOM 6054 N N . CYS A 1 772 ? 20.609 -55.312 -21.594 1 88.31 772 CYS A N 1
ATOM 6055 C CA . CYS A 1 772 ? 19.562 -55.688 -22.516 1 88.31 772 CYS A CA 1
ATOM 6056 C C . CYS A 1 772 ? 20.094 -56.688 -23.562 1 88.31 772 CYS A C 1
ATOM 6058 O O . CYS A 1 772 ? 21.281 -56.688 -23.859 1 88.31 772 CYS A O 1
ATOM 6060 N N . VAL A 1 773 ? 19.25 -57.562 -23.938 1 90.69 773 VAL A N 1
ATOM 6061 C CA . VAL A 1 773 ? 19.516 -58.469 -25.078 1 90.69 773 VAL A CA 1
ATOM 6062 C C . VAL A 1 773 ? 18.797 -57.938 -26.312 1 90.69 773 VAL A C 1
ATOM 6064 O O . VAL A 1 773 ? 17.562 -57.844 -26.344 1 90.69 773 VAL A O 1
ATOM 6067 N N . ARG A 1 774 ? 19.562 -57.594 -27.266 1 89.81 774 ARG A N 1
ATOM 6068 C CA . ARG A 1 774 ? 19 -56.969 -28.469 1 89.81 774 ARG A CA 1
ATOM 6069 C C . ARG A 1 774 ? 19.094 -57.906 -29.672 1 89.81 774 ARG A C 1
ATOM 6071 O O . ARG A 1 774 ? 20.172 -58.438 -29.969 1 89.81 774 ARG A O 1
ATOM 6078 N N . LEU A 1 775 ? 18.016 -58.156 -30.188 1 90.25 775 LEU A N 1
ATOM 6079 C CA . LEU A 1 775 ? 17.953 -58.906 -31.438 1 90.25 775 LEU A CA 1
ATOM 6080 C C . LEU A 1 775 ? 17.844 -57.969 -32.625 1 90.25 775 LEU A C 1
ATOM 6082 O O . LEU A 1 775 ? 16.812 -57.344 -32.844 1 90.25 775 LEU A O 1
ATOM 6086 N N . PHE A 1 776 ? 18.922 -57.844 -33.406 1 87.62 776 PHE A N 1
ATOM 6087 C CA . PHE A 1 776 ? 18.953 -56.938 -34.531 1 87.62 776 PHE A CA 1
ATOM 6088 C C . PHE A 1 776 ? 18.531 -57.625 -35.812 1 87.62 776 PHE A C 1
ATOM 6090 O O . PHE A 1 776 ? 18.484 -58.875 -35.875 1 87.62 776 PHE A O 1
ATOM 6097 N N . ASP A 1 777 ? 18.109 -56.781 -36.688 1 84.19 777 ASP A N 1
ATOM 6098 C CA . ASP A 1 777 ? 17.938 -57.312 -38.031 1 84.19 777 ASP A CA 1
ATOM 6099 C C . ASP A 1 777 ? 19.281 -57.594 -38.719 1 84.19 777 ASP A C 1
ATOM 6101 O O . ASP A 1 777 ? 20.328 -57.188 -38.219 1 84.19 777 ASP A O 1
ATOM 6105 N N . ALA A 1 778 ? 19.234 -58.312 -39.75 1 84.38 778 ALA A N 1
ATOM 6106 C CA . ALA A 1 778 ? 20.453 -58.719 -40.438 1 84.38 778 ALA A CA 1
ATOM 6107 C C . ALA A 1 778 ? 21.297 -57.5 -40.844 1 84.38 778 ALA A C 1
ATOM 6109 O O . ALA A 1 778 ? 22.531 -57.594 -40.938 1 84.38 778 ALA A O 1
ATOM 6110 N N . GLU A 1 779 ? 20.703 -56.344 -40.969 1 82.56 779 GLU A N 1
ATOM 6111 C CA . GLU A 1 779 ? 21.422 -55.125 -41.344 1 82.56 779 GLU A CA 1
ATOM 6112 C C . GLU A 1 779 ? 21.719 -54.25 -40.156 1 82.56 779 GLU A C 1
ATOM 6114 O O . GLU A 1 779 ? 22.344 -53.188 -40.281 1 82.56 779 GLU A O 1
ATOM 6119 N N . PHE A 1 780 ? 21.5 -54.656 -39.031 1 81.38 780 PHE A N 1
ATOM 6120 C CA . PHE A 1 780 ? 21.719 -53.938 -37.781 1 81.38 780 PHE A CA 1
ATOM 6121 C C . PHE A 1 780 ? 20.984 -52.594 -37.812 1 81.38 780 PHE A C 1
ATOM 6123 O O . PHE A 1 780 ? 21.484 -51.594 -37.281 1 81.38 780 PHE A O 1
ATOM 6130 N N . LEU A 1 781 ? 19.922 -52.531 -38.5 1 75 781 LEU A N 1
ATOM 6131 C CA . LEU A 1 781 ? 19.234 -51.25 -38.688 1 75 781 LEU A CA 1
ATOM 6132 C C . LEU A 1 781 ? 18.375 -50.938 -37.469 1 75 781 LEU A C 1
ATOM 6134 O O . LEU A 1 781 ? 18.344 -49.781 -37 1 75 781 LEU A O 1
ATOM 6138 N N . THR A 1 782 ? 17.625 -51.844 -37.062 1 80.62 782 THR A N 1
ATOM 6139 C CA . THR A 1 782 ? 16.703 -51.5 -36 1 80.62 782 THR A CA 1
ATOM 6140 C C . THR A 1 782 ? 16.438 -52.719 -35.094 1 80.62 782 THR A C 1
ATOM 6142 O O . THR A 1 782 ? 16.703 -53.875 -35.5 1 80.62 782 THR A O 1
ATOM 6145 N N . VAL A 1 783 ? 16.078 -52.438 -33.875 1 83.06 783 VAL A N 1
ATOM 6146 C CA . VAL A 1 783 ? 15.633 -53.469 -32.938 1 83.06 783 VAL A CA 1
ATOM 6147 C C . VAL A 1 783 ? 14.109 -53.406 -32.781 1 83.06 783 VAL A C 1
ATOM 6149 O O . VAL A 1 783 ? 13.547 -53.969 -31.844 1 83.06 783 VAL A O 1
ATOM 6152 N N . THR A 1 784 ? 13.422 -52.656 -33.688 1 86.31 784 THR A N 1
ATOM 6153 C CA . THR A 1 784 ? 11.969 -52.5 -33.656 1 86.31 784 THR A CA 1
ATOM 6154 C C . THR A 1 784 ? 11.352 -53.156 -34.906 1 86.31 784 THR A C 1
ATOM 6156 O O . THR A 1 784 ? 11.906 -53.094 -36 1 86.31 784 THR A O 1
ATOM 6159 N N . SER A 1 785 ? 10.312 -53.938 -34.656 1 87.06 785 SER A N 1
ATOM 6160 C CA . SER A 1 785 ? 9.633 -54.625 -35.75 1 87.06 785 SER A CA 1
ATOM 6161 C C . SER A 1 785 ? 8.125 -54.375 -35.688 1 87.06 785 SER A C 1
ATOM 6163 O O . SER A 1 785 ? 7.594 -53.969 -34.656 1 87.06 785 SER A O 1
ATOM 6165 N N . SER A 1 786 ? 7.52 -54.469 -36.844 1 86.38 786 SER A N 1
ATOM 6166 C CA . SER A 1 786 ? 6.059 -54.375 -36.875 1 86.38 786 SER A CA 1
ATOM 6167 C C . SER A 1 786 ? 5.434 -55.625 -36.25 1 86.38 786 SER A C 1
ATOM 6169 O O . SER A 1 786 ? 5.785 -56.75 -36.625 1 86.38 786 SER A O 1
ATOM 6171 N N . VAL A 1 787 ? 4.66 -55.5 -35.375 1 86.31 787 VAL A N 1
ATOM 6172 C CA . VAL A 1 787 ? 4.094 -56.625 -34.625 1 86.31 787 VAL A CA 1
ATOM 6173 C C . VAL A 1 787 ? 2.635 -56.844 -35.031 1 86.31 787 VAL A C 1
ATOM 6175 O O . VAL A 1 787 ? 1.949 -57.688 -34.469 1 86.31 787 VAL A O 1
ATOM 6178 N N . GLU A 1 788 ? 2.143 -56.25 -35.906 1 86.44 788 GLU A N 1
ATOM 6179 C CA . GLU A 1 788 ? 0.733 -56.344 -36.281 1 86.44 788 GLU A CA 1
ATOM 6180 C C . GLU A 1 788 ? 0.336 -57.781 -36.656 1 86.44 788 GLU A C 1
ATOM 6182 O O . GLU A 1 788 ? -0.681 -58.281 -36.188 1 86.44 788 GLU A O 1
ATOM 6187 N N . ASP A 1 789 ? 1.15 -58.406 -37.375 1 84.12 789 ASP A N 1
ATOM 6188 C CA . ASP A 1 789 ? 0.816 -59.75 -37.875 1 84.12 789 ASP A CA 1
ATOM 6189 C C . ASP A 1 789 ? 0.848 -60.75 -36.75 1 84.12 789 ASP A C 1
ATOM 6191 O O . ASP A 1 789 ? -0.011 -61.625 -36.656 1 84.12 789 ASP A O 1
ATOM 6195 N N . HIS A 1 790 ? 1.741 -60.562 -35.938 1 84.19 790 HIS A N 1
ATOM 6196 C CA . HIS A 1 790 ? 1.868 -61.5 -34.812 1 84.19 790 HIS A CA 1
ATOM 6197 C C . HIS A 1 790 ? 0.743 -61.312 -33.812 1 84.19 790 HIS A C 1
ATOM 6199 O O . HIS A 1 790 ? 0.24 -62.281 -33.25 1 84.19 790 HIS A O 1
ATOM 6205 N N . LEU A 1 791 ? 0.368 -60.125 -33.625 1 87.75 791 LEU A N 1
ATOM 6206 C CA . LEU A 1 791 ? -0.612 -59.844 -32.594 1 87.75 791 LEU A CA 1
ATOM 6207 C C . LEU A 1 791 ? -2.031 -60.094 -33.094 1 87.75 791 LEU A C 1
ATOM 6209 O O . LEU A 1 791 ? -2.963 -60.219 -32.281 1 87.75 791 LEU A O 1
ATOM 6213 N N . MET A 1 792 ? -2.199 -60.094 -34.312 1 88.62 792 MET A N 1
ATOM 6214 C CA . MET A 1 792 ? -3.523 -60.219 -34.906 1 88.62 792 MET A CA 1
ATOM 6215 C C . MET A 1 792 ? -4.242 -61.469 -34.406 1 88.62 792 MET A C 1
ATOM 6217 O O . MET A 1 792 ? -5.465 -61.438 -34.219 1 88.62 792 MET A O 1
ATOM 6221 N N . SER A 1 793 ? -3.535 -62.438 -34 1 87.62 793 SER A N 1
ATOM 6222 C CA . SER A 1 793 ? -4.176 -63.688 -33.594 1 87.62 793 SER A CA 1
ATOM 6223 C C . SER A 1 793 ? -3.936 -63.969 -32.094 1 87.62 793 SER A C 1
ATOM 6225 O O . SER A 1 793 ? -4.402 -64.938 -31.562 1 87.62 793 SER A O 1
ATOM 6227 N N . THR A 1 794 ? -3.346 -63.094 -31.422 1 86.62 794 THR A N 1
ATOM 6228 C CA . THR A 1 794 ? -2.979 -63.406 -30.047 1 86.62 794 THR A CA 1
ATOM 6229 C C . THR A 1 794 ? -3.713 -62.5 -29.062 1 86.62 794 THR A C 1
ATOM 6231 O O . THR A 1 794 ? -4.141 -62.938 -28 1 86.62 794 THR A O 1
ATOM 6234 N N . LEU A 1 795 ? -3.865 -61.25 -29.453 1 89.5 795 LEU A N 1
ATOM 6235 C CA . LEU A 1 795 ? -4.465 -60.281 -28.531 1 89.5 795 LEU A CA 1
ATOM 6236 C C . LEU A 1 795 ? -5.539 -59.469 -29.234 1 89.5 795 LEU A C 1
ATOM 6238 O O . LEU A 1 795 ? -5.457 -59.219 -30.438 1 89.5 795 LEU A O 1
ATOM 6242 N N . PHE A 1 796 ? -6.48 -59.062 -28.422 1 90 796 PHE A N 1
ATOM 6243 C CA . PHE A 1 796 ? -7.527 -58.219 -28.984 1 90 796 PHE A CA 1
ATOM 6244 C C . PHE A 1 796 ? -7.129 -56.75 -28.922 1 90 796 PHE A C 1
ATOM 6246 O O . PHE A 1 796 ? -6.785 -56.25 -27.844 1 90 796 PHE A O 1
ATOM 6253 N N . CYS A 1 797 ? -7.055 -56.094 -29.953 1 89.31 797 CYS A N 1
ATOM 6254 C CA . CYS A 1 797 ? -6.797 -54.656 -30.094 1 89.31 797 CYS A CA 1
ATOM 6255 C C . CYS A 1 797 ? -7.508 -54.094 -31.312 1 89.31 797 CYS A C 1
ATOM 6257 O O . CYS A 1 797 ? -7.141 -54.406 -32.469 1 89.31 797 CYS A O 1
ATOM 6259 N N . PRO A 1 798 ? -8.461 -53.312 -31.047 1 87.69 798 PRO A N 1
ATOM 6260 C CA . PRO A 1 798 ? -9.242 -52.812 -32.156 1 87.69 798 PRO A CA 1
ATOM 6261 C C . PRO A 1 798 ? -8.391 -52.062 -33.188 1 87.69 798 PRO A C 1
ATOM 6263 O O . PRO A 1 798 ? -8.742 -52 -34.375 1 87.69 798 PRO A O 1
ATOM 6266 N N . MET A 1 799 ? -7.34 -51.531 -32.875 1 86.69 799 MET A N 1
ATOM 6267 C CA . MET A 1 799 ? -6.52 -50.75 -33.781 1 86.69 799 MET A CA 1
ATOM 6268 C C . MET A 1 799 ? -5.762 -51.625 -34.75 1 86.69 799 MET A C 1
ATOM 6270 O O . MET A 1 799 ? -5.156 -51.156 -35.719 1 86.69 799 MET A O 1
ATOM 6274 N N . LEU A 1 800 ? -5.797 -52.906 -34.5 1 88.81 800 LEU A N 1
ATOM 6275 C CA . LEU A 1 800 ? -5.176 -53.844 -35.438 1 88.81 800 LEU A CA 1
ATOM 6276 C C . LEU A 1 800 ? -6.023 -54 -36.688 1 88.81 800 LEU A C 1
ATOM 6278 O O . LEU A 1 800 ? -5.516 -54.438 -37.719 1 88.81 800 LEU A O 1
ATOM 6282 N N . CYS A 1 801 ? -7.277 -53.656 -36.5 1 88.44 801 CYS A N 1
ATOM 6283 C CA . CYS A 1 801 ? -8.18 -53.688 -37.625 1 88.44 801 CYS A CA 1
ATOM 6284 C C . CYS A 1 801 ? -8.344 -52.312 -38.25 1 88.44 801 CYS A C 1
ATOM 6286 O O . CYS A 1 801 ? -7.891 -51.312 -37.656 1 88.44 801 CYS A O 1
ATOM 6288 N N . SER A 1 802 ? -8.805 -52.438 -39.469 1 84.69 802 SER A N 1
ATOM 6289 C CA . SER A 1 802 ? -9.141 -51.156 -40.062 1 84.69 802 SER A CA 1
ATOM 6290 C C . SER A 1 802 ? -10.289 -50.469 -39.344 1 84.69 802 SER A C 1
ATOM 6292 O O . SER A 1 802 ? -10.953 -51.094 -38.5 1 84.69 802 SER A O 1
ATOM 6294 N N . ARG A 1 803 ? -10.477 -49.312 -39.594 1 83.12 803 ARG A N 1
ATOM 6295 C CA . ARG A 1 803 ? -11.531 -48.531 -38.938 1 83.12 803 ARG A CA 1
ATOM 6296 C C . ARG A 1 803 ? -12.898 -49.156 -39.156 1 83.12 803 ARG A C 1
ATOM 6298 O O . ARG A 1 803 ? -13.641 -49.375 -38.219 1 83.12 803 ARG A O 1
ATOM 6305 N N . PRO A 1 804 ? -13.266 -49.531 -40.344 1 82.06 804 PRO A N 1
ATOM 6306 C CA . PRO A 1 804 ? -14.555 -50.219 -40.531 1 82.06 804 PRO A CA 1
ATOM 6307 C C . PRO A 1 804 ? -14.609 -51.562 -39.875 1 82.06 804 PRO A C 1
ATOM 6309 O O . PRO A 1 804 ? -15.672 -52 -39.375 1 82.06 804 PRO A O 1
ATOM 6312 N N . GLY A 1 805 ? -13.5 -52.281 -39.906 1 83.5 805 GLY A N 1
ATOM 6313 C CA . GLY A 1 805 ? -13.453 -53.531 -39.219 1 83.5 805 GLY A CA 1
ATOM 6314 C C . GLY A 1 805 ? -13.711 -53.406 -37.719 1 83.5 805 GLY A C 1
ATOM 6315 O O . GLY A 1 805 ? -14.445 -54.219 -37.156 1 83.5 805 GLY A O 1
ATOM 6316 N N . ALA A 1 806 ? -13.078 -52.375 -37.125 1 86.56 806 ALA A N 1
ATOM 6317 C CA . ALA A 1 806 ? -13.289 -52.156 -35.688 1 86.56 806 ALA A CA 1
ATOM 6318 C C . ALA A 1 806 ? -14.734 -51.75 -35.406 1 86.56 806 ALA A C 1
ATOM 6320 O O . ALA A 1 806 ? -15.305 -52.156 -34.406 1 86.56 806 ALA A O 1
ATOM 6321 N N . MET A 1 807 ? -15.289 -51 -36.25 1 84.31 807 MET A N 1
ATOM 6322 C CA . MET A 1 807 ? -16.688 -50.594 -36.125 1 84.31 807 MET A CA 1
ATOM 6323 C C . MET A 1 807 ? -17.609 -51.812 -36.219 1 84.31 807 MET A C 1
ATOM 6325 O O . MET A 1 807 ? -18.594 -51.906 -35.469 1 84.31 807 MET A O 1
ATOM 6329 N N . LEU A 1 808 ? -17.312 -52.656 -37.125 1 84.06 808 LEU A N 1
ATOM 6330 C CA . LEU A 1 808 ? -18.109 -53.875 -37.312 1 84.06 808 LEU A CA 1
ATOM 6331 C C . LEU A 1 808 ? -18.062 -54.719 -36.031 1 84.06 808 LEU A C 1
ATOM 6333 O O . LEU A 1 808 ? -19.078 -55.25 -35.594 1 84.06 808 LEU A O 1
ATOM 6337 N N . ILE A 1 809 ? -16.875 -54.906 -35.5 1 87.31 809 ILE A N 1
ATOM 6338 C CA . ILE A 1 809 ? -16.75 -55.688 -34.281 1 87.31 809 ILE A CA 1
ATOM 6339 C C . ILE A 1 809 ? -17.609 -55.094 -33.188 1 87.31 809 ILE A C 1
ATOM 6341 O O . ILE A 1 809 ? -18.312 -55.812 -32.469 1 87.31 809 ILE A O 1
ATOM 6345 N N . ARG A 1 810 ? -17.531 -53.781 -33.062 1 87.31 810 ARG A N 1
ATOM 6346 C CA . ARG A 1 810 ? -18.297 -53.094 -32.031 1 87.31 810 ARG A CA 1
A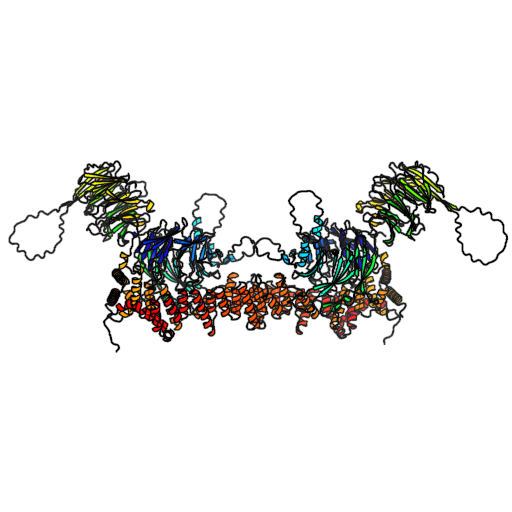TOM 6347 C C . ARG A 1 810 ? -19.797 -53.344 -32.219 1 87.31 810 ARG A C 1
ATOM 6349 O O . ARG A 1 810 ? -20.516 -53.656 -31.266 1 87.31 810 ARG A O 1
ATOM 6356 N N . LEU A 1 811 ? -20.266 -53.25 -33.375 1 83.44 811 LEU A N 1
ATOM 6357 C CA . LEU A 1 811 ? -21.688 -53.406 -33.688 1 83.44 811 LEU A CA 1
ATOM 6358 C C . LEU A 1 811 ? -22.125 -54.844 -33.438 1 83.44 811 LEU A C 1
ATOM 6360 O O . LEU A 1 811 ? -23.219 -55.094 -32.906 1 83.44 811 LEU A O 1
ATOM 6364 N N . LEU A 1 812 ? -21.312 -55.75 -33.812 1 85.81 812 LEU A N 1
ATOM 6365 C CA . LEU A 1 812 ? -21.641 -57.156 -33.594 1 85.81 812 LEU A CA 1
ATOM 6366 C C . LEU A 1 812 ? -21.719 -57.469 -32.094 1 85.81 812 LEU A C 1
ATOM 6368 O O . LEU A 1 812 ? -22.594 -58.219 -31.672 1 85.81 812 LEU A O 1
ATOM 6372 N N . LEU A 1 813 ? -20.797 -56.906 -31.359 1 87.06 813 LEU A N 1
ATOM 6373 C CA . LEU A 1 813 ? -20.781 -57.156 -29.922 1 87.06 813 LEU A CA 1
ATOM 6374 C C . LEU A 1 813 ? -22 -56.562 -29.25 1 87.06 813 LEU A C 1
ATOM 6376 O O . LEU A 1 813 ? -22.562 -57.125 -28.312 1 87.06 813 LEU A O 1
ATOM 6380 N N . LEU A 1 814 ? -22.375 -55.406 -29.688 1 86.62 814 LEU A N 1
ATOM 6381 C CA . LEU A 1 814 ? -23.531 -54.75 -29.094 1 86.62 814 LEU A CA 1
ATOM 6382 C C . LEU A 1 814 ? -24.812 -55.5 -29.406 1 86.62 814 LEU A C 1
ATOM 6384 O O . LEU A 1 814 ? -25.781 -55.406 -28.656 1 86.62 814 LEU A O 1
ATOM 6388 N N . ASN A 1 815 ? -24.859 -56.281 -30.438 1 81.44 815 ASN A N 1
ATOM 6389 C CA . ASN A 1 815 ? -26.047 -57 -30.828 1 81.44 815 ASN A CA 1
ATOM 6390 C C . ASN A 1 815 ? -25.906 -58.5 -30.547 1 81.44 815 ASN A C 1
ATOM 6392 O O . ASN A 1 815 ? -26.719 -59.312 -31 1 81.44 815 ASN A O 1
ATOM 6396 N N . LEU A 1 816 ? -24.984 -58.844 -29.844 1 83.69 816 LEU A N 1
ATOM 6397 C CA . LEU A 1 816 ? -24.672 -60.25 -29.547 1 83.69 816 LEU A CA 1
ATOM 6398 C C . LEU A 1 816 ? -25.781 -60.906 -28.719 1 83.69 816 LEU A C 1
ATOM 6400 O O . LEU A 1 816 ? -25.984 -62.125 -28.766 1 83.69 816 LEU A O 1
ATOM 6404 N N . TYR A 1 817 ? -26.406 -60.031 -27.891 1 80.94 817 TYR A N 1
ATOM 6405 C CA . TYR A 1 817 ? -27.469 -60.562 -27.031 1 80.94 817 TYR A CA 1
ATOM 6406 C C . TYR A 1 817 ? -28.562 -61.219 -27.844 1 80.94 817 TYR A C 1
ATOM 6408 O O . TYR A 1 817 ? -29.266 -62.125 -27.328 1 80.94 817 TYR A O 1
ATOM 6416 N N . ARG A 1 818 ? -28.734 -60.938 -29.047 1 76.19 818 ARG A N 1
ATOM 6417 C CA . ARG A 1 818 ? -29.766 -61.5 -29.922 1 76.19 818 ARG A CA 1
ATOM 6418 C C . ARG A 1 818 ? -29.484 -62.969 -30.219 1 76.19 818 ARG A C 1
ATOM 6420 O O . ARG A 1 818 ? -30.406 -63.719 -30.531 1 76.19 818 ARG A O 1
ATOM 6427 N N . PHE A 1 819 ? -28.219 -63.312 -30.141 1 73.12 819 PHE A N 1
ATOM 6428 C CA . PHE A 1 819 ? -27.828 -64.688 -30.453 1 73.12 819 PHE A CA 1
ATOM 6429 C C . PHE A 1 819 ? -27.844 -65.562 -29.203 1 73.12 819 PHE A C 1
ATOM 6431 O O . PHE A 1 819 ? -27.734 -66.75 -29.297 1 73.12 819 PHE A O 1
ATOM 6438 N N . ALA A 1 820 ? -27.766 -64.938 -27.953 1 67.75 820 ALA A N 1
ATOM 6439 C CA . ALA A 1 820 ? -27.672 -65.625 -26.703 1 67.75 820 ALA A CA 1
ATOM 6440 C C . ALA A 1 820 ? -28.922 -66.5 -26.453 1 67.75 820 ALA A C 1
ATOM 6442 O O . ALA A 1 820 ? -28.875 -67.5 -25.781 1 67.75 820 ALA A O 1
ATOM 6443 N N . HIS A 1 821 ? -30.312 -66.125 -26.734 1 61.09 821 HIS A N 1
ATOM 6444 C CA . HIS A 1 821 ? -31.531 -66.812 -26.344 1 61.09 821 HIS A CA 1
ATOM 6445 C C . HIS A 1 821 ? -31.609 -68.188 -27.016 1 61.09 821 HIS A C 1
ATOM 6447 O O . HIS A 1 821 ? -32.469 -69 -26.656 1 61.09 821 HIS A O 1
ATOM 6453 N N . LEU A 1 822 ? -31 -68.312 -28.125 1 51.16 822 LEU A N 1
ATOM 6454 C CA . LEU A 1 822 ? -31.422 -69.5 -28.859 1 51.16 822 LEU A CA 1
ATOM 6455 C C . LEU A 1 822 ? -30.953 -70.75 -28.172 1 51.16 822 LEU A C 1
ATOM 6457 O O . LEU A 1 822 ? -31.656 -71.75 -28.172 1 51.16 822 LEU A O 1
ATOM 6461 N N . ASN A 1 823 ? -29.594 -71.312 -28.062 1 48.94 823 ASN A N 1
ATOM 6462 C CA . ASN A 1 823 ? -29.281 -72.688 -27.828 1 48.94 823 ASN A CA 1
ATOM 6463 C C . ASN A 1 823 ? -28.906 -72.938 -26.375 1 48.94 823 ASN A C 1
ATOM 6465 O O . ASN A 1 823 ? -28.516 -72 -25.656 1 48.94 823 ASN A O 1
ATOM 6469 N N . GLU A 1 824 ? -29.031 -74.312 -25.766 1 48.88 824 GLU A N 1
ATOM 6470 C CA . GLU A 1 824 ? -28.672 -75.062 -24.578 1 48.88 824 GLU A CA 1
ATOM 6471 C C . GLU A 1 824 ? -27.281 -74.625 -24.062 1 48.88 824 GLU A C 1
ATOM 6473 O O . GLU A 1 824 ? -26.453 -74.125 -24.828 1 48.88 824 GLU A O 1
ATOM 6478 N N . GLU A 1 825 ? -26.969 -74.562 -22.641 1 51.66 825 GLU A N 1
ATOM 6479 C CA . GLU A 1 825 ? -25.859 -74.25 -21.766 1 51.66 825 GLU A CA 1
ATOM 6480 C C . GLU A 1 825 ? -24.516 -74.562 -22.422 1 51.66 825 GLU A C 1
ATOM 6482 O O . GLU A 1 825 ? -23.547 -73.75 -22.297 1 51.66 825 GLU A O 1
ATOM 6487 N N . THR A 1 826 ? -24.281 -75.812 -22.766 1 51.97 826 THR A N 1
ATOM 6488 C CA . THR A 1 826 ? -22.953 -76.438 -22.875 1 51.97 826 THR A CA 1
ATOM 6489 C C . THR A 1 826 ? -22.141 -75.75 -23.984 1 51.97 826 THR A C 1
ATOM 6491 O O . THR A 1 826 ? -20.922 -75.688 -23.891 1 51.97 826 THR A O 1
ATOM 6494 N N . ARG A 1 827 ? -22.703 -75.375 -25.219 1 68.81 827 ARG A N 1
ATOM 6495 C CA . ARG A 1 827 ? -21.766 -75 -26.266 1 68.81 827 ARG A CA 1
ATOM 6496 C C . ARG A 1 827 ? -22.031 -73.562 -26.719 1 68.81 827 ARG A C 1
ATOM 6498 O O . ARG A 1 827 ? -22.094 -73.312 -27.922 1 68.81 827 ARG A O 1
ATOM 6505 N N . LEU A 1 828 ? -22.344 -72.562 -25.719 1 77.88 828 LEU A N 1
ATOM 6506 C CA . LEU A 1 828 ? -22.734 -71.188 -26.031 1 77.88 828 LEU A CA 1
ATOM 6507 C C . LEU A 1 828 ? -21.578 -70.438 -26.703 1 77.88 828 LEU A C 1
ATOM 6509 O O . LEU A 1 828 ? -21.797 -69.688 -27.672 1 77.88 828 LEU A O 1
ATOM 6513 N N . TYR A 1 829 ? -20.438 -70.5 -26.156 1 80.5 829 TYR A N 1
ATOM 6514 C CA . TYR A 1 829 ? -19.297 -69.75 -26.703 1 80.5 829 TYR A CA 1
ATOM 6515 C C . TYR A 1 829 ? -19.094 -70.125 -28.172 1 80.5 829 TYR A C 1
ATOM 6517 O O . TYR A 1 829 ? -18.922 -69.25 -29.016 1 80.5 829 TYR A O 1
ATOM 6525 N N . GLU A 1 830 ? -19.188 -71.375 -28.453 1 82.12 830 GLU A N 1
ATOM 6526 C CA . GLU A 1 830 ? -18.953 -71.812 -29.828 1 82.12 830 GLU A CA 1
ATOM 6527 C C . GLU A 1 830 ? -20.062 -71.375 -30.75 1 82.12 830 GLU A C 1
ATOM 6529 O O . GLU A 1 830 ? -19.797 -70.938 -31.891 1 82.12 830 GLU A O 1
ATOM 6534 N N . HIS A 1 831 ? -21.188 -71.375 -30.172 1 83.06 831 HIS A N 1
ATOM 6535 C CA . HIS A 1 831 ? -22.328 -70.875 -30.969 1 83.06 831 HIS A CA 1
ATOM 6536 C C . HIS A 1 831 ? -22.188 -69.438 -31.266 1 83.06 831 HIS A C 1
ATOM 6538 O O . HIS A 1 831 ? -22.484 -69 -32.375 1 83.06 831 HIS A O 1
ATOM 6544 N N . LEU A 1 832 ? -21.859 -68.688 -30.266 1 83.44 832 LEU A N 1
ATOM 6545 C CA . LEU A 1 832 ? -21.703 -67.25 -30.422 1 83.44 832 LEU A CA 1
ATOM 6546 C C . LEU A 1 832 ? -20.625 -66.938 -31.453 1 83.44 832 LEU A C 1
ATOM 6548 O O . LEU A 1 832 ? -20.812 -66.062 -32.312 1 83.44 832 LEU A O 1
ATOM 6552 N N . LEU A 1 833 ? -19.531 -67.625 -31.328 1 85.38 833 LEU A N 1
ATOM 6553 C CA . LEU A 1 833 ? -18.406 -67.375 -32.25 1 85.38 833 LEU A CA 1
ATOM 6554 C C . LEU A 1 833 ? -18.781 -67.75 -33.656 1 85.38 833 LEU A C 1
ATOM 6556 O O . LEU A 1 833 ? -18.422 -67 -34.625 1 85.38 833 LEU A O 1
ATOM 6560 N N . ASP A 1 834 ? -19.531 -68.812 -33.781 1 83.25 834 ASP A N 1
ATOM 6561 C CA . ASP A 1 834 ? -19.969 -69.25 -35.125 1 83.25 834 ASP A CA 1
ATOM 6562 C C . ASP A 1 834 ? -20.922 -68.188 -35.75 1 83.25 834 ASP A C 1
ATOM 6564 O O . ASP A 1 834 ? -20.844 -67.875 -36.938 1 83.25 834 ASP A O 1
ATOM 6568 N N . SER A 1 835 ? -21.734 -67.75 -34.906 1 82.75 835 SER A N 1
ATOM 6569 C CA . SER A 1 835 ? -22.688 -66.75 -35.375 1 82.75 835 SER A CA 1
ATOM 6570 C C . SER A 1 835 ? -21.969 -65.438 -35.781 1 82.75 835 SER A C 1
ATOM 6572 O O . SER A 1 835 ? -22.344 -64.75 -36.75 1 82.75 835 SER A O 1
ATOM 6574 N N . LEU A 1 836 ? -21 -65.125 -35 1 85.81 836 LEU A N 1
ATOM 6575 C CA . LEU A 1 836 ? -20.234 -63.906 -35.312 1 85.81 836 LEU A CA 1
ATOM 6576 C C . LEU A 1 836 ? -19.453 -64.062 -36.594 1 85.81 836 LEU A C 1
ATOM 6578 O O . LEU A 1 836 ? -19.406 -63.156 -37.438 1 85.81 836 LEU A O 1
ATOM 6582 N N . VAL A 1 837 ? -18.844 -65.25 -36.75 1 85.12 837 VAL A N 1
ATOM 6583 C CA . VAL A 1 837 ? -18.047 -65.5 -37.938 1 85.12 837 VAL A CA 1
ATOM 6584 C C . VAL A 1 837 ? -18.953 -65.438 -39.188 1 85.12 837 VAL A C 1
ATOM 6586 O O . VAL A 1 837 ? -18.578 -64.938 -40.219 1 85.12 837 VAL A O 1
ATOM 6589 N N . ASP A 1 838 ? -20.141 -66 -39.031 1 83.69 838 ASP A N 1
ATOM 6590 C CA . ASP A 1 838 ? -21.109 -65.938 -40.125 1 83.69 838 ASP A CA 1
ATOM 6591 C C . ASP A 1 838 ? -21.531 -64.562 -40.469 1 83.69 838 ASP A C 1
ATOM 6593 O O . ASP A 1 838 ? -21.688 -64.188 -41.656 1 83.69 838 ASP A O 1
ATOM 6597 N N . ALA A 1 839 ? -21.688 -63.781 -39.438 1 81.88 839 ALA A N 1
ATOM 6598 C CA . ALA A 1 839 ? -22.078 -62.375 -39.656 1 81.88 839 ALA A CA 1
ATOM 6599 C C . ALA A 1 839 ? -20.969 -61.625 -40.375 1 81.88 839 ALA A C 1
ATOM 6601 O O . ALA A 1 839 ? -21.266 -60.75 -41.188 1 81.88 839 ALA A O 1
ATOM 6602 N N . VAL A 1 840 ? -19.719 -61.875 -40.031 1 86.38 840 VAL A N 1
ATOM 6603 C CA . VAL A 1 840 ? -18.594 -61.188 -40.656 1 86.38 840 VAL A CA 1
ATOM 6604 C C . VAL A 1 840 ? -18.5 -61.625 -42.125 1 86.38 840 VAL A C 1
ATOM 6606 O O . VAL A 1 840 ? -18.188 -60.781 -43 1 86.38 840 VAL A O 1
ATOM 6609 N N . ARG A 1 841 ? -18.812 -62.844 -42.438 1 82.62 841 ARG A N 1
ATOM 6610 C CA . ARG A 1 841 ? -18.75 -63.344 -43.812 1 82.62 841 ARG A CA 1
ATOM 6611 C C . ARG A 1 841 ? -19.766 -62.625 -44.719 1 82.62 841 ARG A C 1
ATOM 6613 O O . ARG A 1 841 ? -19.531 -62.438 -45.906 1 82.62 841 ARG A O 1
ATOM 6620 N N . LEU A 1 842 ? -20.812 -62.219 -44.125 1 79.06 842 LEU A N 1
ATOM 6621 C CA . LEU A 1 842 ? -21.875 -61.562 -44.875 1 79.06 842 LEU A CA 1
ATOM 6622 C C . LEU A 1 842 ? -21.625 -60.062 -45 1 79.06 842 LEU A C 1
ATOM 6624 O O . LEU A 1 842 ? -22.344 -59.344 -45.688 1 79.06 842 LEU A O 1
ATOM 6628 N N . SER A 1 843 ? -20.531 -59.656 -44.375 1 79.56 843 SER A N 1
ATOM 6629 C CA . SER A 1 843 ? -20.266 -58.219 -44.375 1 79.56 843 SER A CA 1
ATOM 6630 C C . SER A 1 843 ? -19.641 -57.781 -45.688 1 79.56 843 SER A C 1
ATOM 6632 O O . SER A 1 843 ? -19.188 -58.594 -46.5 1 79.56 843 SER A O 1
ATOM 6634 N N . SER A 1 844 ? -19.625 -56.375 -45.938 1 79.38 844 SER A N 1
ATOM 6635 C CA . SER A 1 844 ? -19.109 -55.781 -47.156 1 79.38 844 SER A CA 1
ATOM 6636 C C . SER A 1 844 ? -17.609 -55.531 -47.062 1 79.38 844 SER A C 1
ATOM 6638 O O . SER A 1 844 ? -17.016 -54.906 -47.938 1 79.38 844 SER A O 1
ATOM 6640 N N . LEU A 1 845 ? -16.953 -56.125 -46.062 1 83.5 845 LEU A N 1
ATOM 6641 C CA . LEU A 1 845 ? -15.516 -55.906 -45.906 1 83.5 845 LEU A CA 1
ATOM 6642 C C . LEU A 1 845 ? -14.742 -56.781 -46.906 1 83.5 845 LEU A C 1
ATOM 6644 O O . LEU A 1 845 ? -15.266 -57.75 -47.438 1 83.5 845 LEU A O 1
ATOM 6648 N N . ASP A 1 846 ? -13.617 -56.312 -47.219 1 85.25 846 ASP A N 1
ATOM 6649 C CA . ASP A 1 846 ? -12.734 -57.062 -48.094 1 85.25 846 ASP A CA 1
ATOM 6650 C C . ASP A 1 846 ? -12.328 -58.375 -47.438 1 85.25 846 ASP A C 1
ATOM 6652 O O . ASP A 1 846 ? -12.375 -58.531 -46.219 1 85.25 846 ASP A O 1
ATOM 6656 N N . GLU A 1 847 ? -12.047 -59.312 -48.25 1 86.12 847 GLU A N 1
ATOM 6657 C CA . GLU A 1 847 ? -11.727 -60.656 -47.75 1 86.12 847 GLU A CA 1
ATOM 6658 C C . GLU A 1 847 ? -10.57 -60.625 -46.75 1 86.12 847 GLU A C 1
ATOM 6660 O O . GLU A 1 847 ? -10.602 -61.312 -45.75 1 86.12 847 GLU A O 1
ATOM 6665 N N . HIS A 1 848 ? -9.594 -59.812 -47.094 1 87.31 848 HIS A N 1
ATOM 6666 C CA . HIS A 1 848 ? -8.445 -59.719 -46.188 1 87.31 848 HIS A CA 1
ATOM 6667 C C . HIS A 1 848 ? -8.852 -59.156 -44.844 1 87.31 848 HIS A C 1
ATOM 6669 O O . HIS A 1 848 ? -8.383 -59.625 -43.812 1 87.31 848 HIS A O 1
ATOM 6675 N N . GLU A 1 849 ? -9.719 -58.25 -44.844 1 88.5 849 GLU A N 1
ATOM 6676 C CA . GLU A 1 849 ? -10.18 -57.625 -43.625 1 88.5 849 GLU A CA 1
ATOM 6677 C C . GLU A 1 849 ? -11.102 -58.562 -42.844 1 88.5 849 GLU A C 1
ATOM 6679 O O . GLU A 1 849 ? -11.109 -58.531 -41.594 1 88.5 849 GLU A O 1
ATOM 6684 N N . ARG A 1 850 ? -11.812 -59.344 -43.562 1 89.5 850 ARG A N 1
ATOM 6685 C CA . ARG A 1 850 ? -12.711 -60.281 -42.906 1 89.5 850 ARG A CA 1
ATOM 6686 C C . ARG A 1 850 ? -11.922 -61.312 -42.062 1 89.5 850 ARG A C 1
ATOM 6688 O O . ARG A 1 850 ? -12.312 -61.625 -40.938 1 89.5 850 ARG A O 1
ATOM 6695 N N . VAL A 1 851 ? -10.828 -61.656 -42.625 1 90.38 851 VAL A N 1
ATOM 6696 C CA . VAL A 1 851 ? -9.992 -62.594 -41.938 1 90.38 851 VAL A CA 1
ATOM 6697 C C . VAL A 1 851 ? -9.438 -61.969 -40.656 1 90.38 851 VAL A C 1
ATOM 6699 O O . VAL A 1 851 ? -9.391 -62.594 -39.594 1 90.38 851 VAL A O 1
ATOM 6702 N N . HIS A 1 852 ? -9.086 -60.719 -40.781 1 90.62 852 HIS A N 1
ATOM 6703 C CA . HIS A 1 852 ? -8.562 -60 -39.625 1 90.62 852 HIS A CA 1
ATOM 6704 C C . HIS A 1 852 ? -9.617 -59.844 -38.562 1 90.62 852 HIS A C 1
ATOM 6706 O O . HIS A 1 852 ? -9.328 -60 -37.375 1 90.62 852 HIS A O 1
ATOM 6712 N N . VAL A 1 853 ? -10.773 -59.562 -38.938 1 91.81 853 VAL A N 1
ATOM 6713 C CA . VAL A 1 853 ? -11.859 -59.375 -37.969 1 91.81 853 VAL A CA 1
ATOM 6714 C C . VAL A 1 853 ? -12.188 -60.688 -37.281 1 91.81 853 VAL A C 1
ATOM 6716 O O . VAL A 1 853 ? -12.422 -60.719 -36.062 1 91.81 853 VAL A O 1
ATOM 6719 N N . VAL A 1 854 ? -12.203 -61.75 -38.031 1 90.44 854 VAL A N 1
ATOM 6720 C CA . VAL A 1 854 ? -12.516 -63.062 -37.469 1 90.44 854 VAL A CA 1
ATOM 6721 C C . VAL A 1 854 ? -11.438 -63.438 -36.469 1 90.44 854 VAL A C 1
ATOM 6723 O O . VAL A 1 854 ? -11.75 -63.969 -35.375 1 90.44 854 VAL A O 1
ATOM 6726 N N . LYS A 1 855 ? -10.242 -63.156 -36.781 1 90.75 855 LYS A N 1
ATOM 6727 C CA . LYS A 1 855 ? -9.148 -63.469 -35.844 1 90.75 855 LYS A CA 1
ATOM 6728 C C . LYS A 1 855 ? -9.281 -62.656 -34.562 1 90.75 855 LYS A C 1
ATOM 6730 O O . LYS A 1 855 ? -9.047 -63.188 -33.469 1 90.75 855 LYS A O 1
ATOM 6735 N N . GLN A 1 856 ? -9.664 -61.438 -34.656 1 90.94 856 GLN A N 1
ATOM 6736 C CA . GLN A 1 856 ? -9.797 -60.562 -33.5 1 90.94 856 GLN A CA 1
ATOM 6737 C C . GLN A 1 856 ? -10.992 -60.969 -32.625 1 90.94 856 GLN A C 1
ATOM 6739 O O . GLN A 1 856 ? -10.938 -60.875 -31.406 1 90.94 856 GLN A O 1
ATOM 6744 N N . LEU A 1 857 ? -12 -61.438 -33.219 1 91.06 857 LEU A N 1
ATOM 6745 C CA . LEU A 1 857 ? -13.148 -61.906 -32.469 1 91.06 857 LEU A CA 1
ATOM 6746 C C . LEU A 1 857 ? -12.789 -63.125 -31.641 1 91.06 857 LEU A C 1
ATOM 6748 O O . LEU A 1 857 ? -13.273 -63.281 -30.516 1 91.06 857 LEU A O 1
ATOM 6752 N N . HIS A 1 858 ? -11.875 -63.844 -32.188 1 88.88 858 HIS A N 1
ATOM 6753 C CA . HIS A 1 858 ? -11.422 -65 -31.469 1 88.88 858 HIS A CA 1
ATOM 6754 C C . HIS A 1 858 ? -10.547 -64.625 -30.281 1 88.88 858 HIS A C 1
ATOM 6756 O O . HIS A 1 858 ? -10.43 -65.375 -29.312 1 88.88 858 HIS A O 1
ATOM 6762 N N . CYS A 1 859 ? -9.992 -63.5 -30.312 1 89.75 859 CYS A N 1
ATOM 6763 C CA . CYS A 1 859 ? -9.062 -63.062 -29.281 1 89.75 859 CYS A CA 1
ATOM 6764 C C . CYS A 1 859 ? -9.797 -62.438 -28.094 1 89.75 859 CYS A C 1
ATOM 6766 O O . CYS A 1 859 ? -9.203 -62.25 -27.031 1 89.75 859 CYS A O 1
ATOM 6768 N N . ILE A 1 860 ? -10.984 -62.062 -28.031 1 89.88 860 ILE A N 1
ATOM 6769 C CA . ILE A 1 860 ? -11.734 -61.438 -26.953 1 89.88 860 ILE A CA 1
ATOM 6770 C C . ILE A 1 860 ? -11.875 -62.406 -25.797 1 89.88 860 ILE A C 1
ATOM 6772 O O . ILE A 1 860 ? -11.828 -62.031 -24.625 1 89.88 860 ILE A O 1
ATOM 6776 N N . GLY A 1 861 ? -11.891 -63.625 -25.984 1 82.38 861 GLY A N 1
ATOM 6777 C CA . GLY A 1 861 ? -11.984 -64.625 -24.922 1 82.38 861 GLY A CA 1
ATOM 6778 C C . GLY A 1 861 ? -13.398 -65.062 -24.672 1 82.38 861 GLY A C 1
ATOM 6779 O O . GLY A 1 861 ? -14.359 -64.375 -25 1 82.38 861 GLY A O 1
ATOM 6780 N N . GLU A 1 862 ? -13.57 -66.062 -24 1 84.25 862 GLU A N 1
ATOM 6781 C CA . GLU A 1 862 ? -14.859 -66.75 -23.781 1 84.25 862 GLU A CA 1
ATOM 6782 C C . GLU A 1 862 ? -15.648 -66 -22.688 1 84.25 862 GLU A C 1
ATOM 6784 O O . GLU A 1 862 ? -16.828 -65.688 -22.859 1 84.25 862 GLU A O 1
ATOM 6789 N N . SER A 1 863 ? -14.992 -65.75 -21.625 1 82.75 863 SER A N 1
ATOM 6790 C CA . SER A 1 863 ? -15.695 -65.125 -20.484 1 82.75 863 SER A CA 1
ATOM 6791 C C . SER A 1 863 ? -16.266 -63.75 -20.844 1 82.75 863 SER A C 1
ATOM 6793 O O . SER A 1 863 ? -17.391 -63.438 -20.453 1 82.75 863 SER A O 1
ATOM 6795 N N . ARG A 1 864 ? -15.609 -62.969 -21.609 1 86.12 864 ARG A N 1
ATOM 6796 C CA . ARG A 1 864 ? -16.062 -61.625 -21.969 1 86.12 864 ARG A CA 1
ATOM 6797 C C . ARG A 1 864 ? -17.203 -61.688 -22.984 1 86.12 864 ARG A C 1
ATOM 6799 O O . ARG A 1 864 ? -18.172 -60.938 -22.891 1 86.12 864 ARG A O 1
ATOM 6806 N N . LEU A 1 865 ? -17.062 -62.594 -23.875 1 87.81 865 LEU A N 1
ATOM 6807 C CA . LEU A 1 865 ? -18.109 -62.719 -24.875 1 87.81 865 LEU A CA 1
ATOM 6808 C C . LEU A 1 865 ? -19.406 -63.188 -24.25 1 87.81 865 LEU A C 1
ATOM 6810 O O . LEU A 1 865 ? -20.484 -62.719 -24.609 1 87.81 865 LEU A O 1
ATOM 6814 N N . VAL A 1 866 ? -19.281 -64.125 -23.359 1 85 866 VAL A N 1
ATOM 6815 C CA . VAL A 1 866 ? -20.453 -64.625 -22.688 1 85 866 VAL A CA 1
ATOM 6816 C C . VAL A 1 866 ? -21.078 -63.562 -21.797 1 85 866 VAL A C 1
ATOM 6818 O O . VAL A 1 866 ? -22.297 -63.438 -21.719 1 85 866 VAL A O 1
ATOM 6821 N N . ALA A 1 867 ? -20.234 -62.781 -21.156 1 84.12 867 ALA A N 1
ATOM 6822 C CA . ALA A 1 867 ? -20.719 -61.688 -20.297 1 84.12 867 ALA A CA 1
ATOM 6823 C C . ALA A 1 867 ? -21.484 -60.656 -21.109 1 84.12 867 ALA A C 1
ATOM 6825 O O . ALA A 1 867 ? -22.531 -60.156 -20.672 1 84.12 867 ALA A O 1
ATOM 6826 N N . ILE A 1 868 ? -21.016 -60.312 -22.297 1 87.88 868 ILE A N 1
ATOM 6827 C CA . ILE A 1 868 ? -21.672 -59.344 -23.156 1 87.88 868 ILE A CA 1
ATOM 6828 C C . ILE A 1 868 ? -22.969 -59.906 -23.719 1 87.88 868 ILE A C 1
ATOM 6830 O O . ILE A 1 868 ? -23.984 -59.188 -23.797 1 87.88 868 ILE A O 1
ATOM 6834 N N . ALA A 1 869 ? -22.938 -61.188 -23.969 1 86.25 869 ALA A N 1
ATOM 6835 C CA . ALA A 1 869 ? -24.125 -61.812 -24.531 1 86.25 869 ALA A CA 1
ATOM 6836 C C . ALA A 1 869 ? -25.234 -61.938 -23.484 1 86.25 869 ALA A C 1
ATOM 6838 O O . ALA A 1 869 ? -26.406 -61.812 -23.797 1 86.25 869 ALA A O 1
ATOM 6839 N N . ASN A 1 870 ? -24.875 -62.156 -22.266 1 82.44 870 ASN A N 1
ATOM 6840 C CA . ASN A 1 870 ? -25.859 -62.375 -21.203 1 82.44 870 ASN A CA 1
ATOM 6841 C C . ASN A 1 870 ? -26.359 -61.031 -20.641 1 82.44 870 ASN A C 1
ATOM 6843 O O . ASN A 1 870 ? -27.297 -61.031 -19.844 1 82.44 870 ASN A O 1
ATOM 6847 N N . CYS A 1 871 ? -25.781 -60 -21.031 1 84.31 871 CYS A N 1
ATOM 6848 C CA . CYS A 1 871 ? -26.203 -58.719 -20.516 1 84.31 871 CYS A CA 1
ATOM 6849 C C . CYS A 1 871 ? -27.438 -58.219 -21.25 1 84.31 871 CYS A C 1
ATOM 6851 O O . CYS A 1 871 ? -27.359 -57.844 -22.438 1 84.31 871 CYS A O 1
ATOM 6853 N N . SER A 1 872 ? -28.531 -58.156 -20.578 1 78.31 872 SER A N 1
ATOM 6854 C CA . SER A 1 872 ? -29.797 -57.781 -21.203 1 78.31 872 SER A CA 1
ATOM 6855 C C . SER A 1 872 ? -29.969 -56.281 -21.234 1 78.31 872 SER A C 1
ATOM 6857 O O . SER A 1 872 ? -30.672 -55.719 -22.078 1 78.31 872 SER A O 1
ATOM 6859 N N . SER A 1 873 ? -29.328 -55.594 -20.297 1 87.88 873 SER A N 1
ATOM 6860 C CA . SER A 1 873 ? -29.484 -54.156 -20.266 1 87.88 873 SER A CA 1
ATOM 6861 C C . SER A 1 873 ? -28.625 -53.469 -21.328 1 87.88 873 SER A C 1
ATOM 6863 O O . SER A 1 873 ? -27.438 -53.781 -21.484 1 87.88 873 SER A O 1
ATOM 6865 N N . VAL A 1 874 ? -29.25 -52.594 -22.109 1 89 874 VAL A N 1
ATOM 6866 C CA . VAL A 1 874 ? -28.547 -51.875 -23.172 1 89 874 VAL A CA 1
ATOM 6867 C C . VAL A 1 874 ? -27.438 -51.031 -22.578 1 89 874 VAL A C 1
ATOM 6869 O O . VAL A 1 874 ? -26.344 -50.938 -23.156 1 89 874 VAL A O 1
ATOM 6872 N N . VAL A 1 875 ? -27.703 -50.406 -21.453 1 90.25 875 VAL A N 1
ATOM 6873 C CA . VAL A 1 875 ? -26.734 -49.5 -20.828 1 90.25 875 VAL A CA 1
ATOM 6874 C C . VAL A 1 875 ? -25.516 -50.312 -20.359 1 90.25 875 VAL A C 1
ATOM 6876 O O . VAL A 1 875 ? -24.375 -49.938 -20.641 1 90.25 875 VAL A O 1
ATOM 6879 N N . GLU A 1 876 ? -25.719 -51.375 -19.719 1 88.75 876 GLU A N 1
ATOM 6880 C CA . GLU A 1 876 ? -24.609 -52.188 -19.219 1 88.75 876 GLU A CA 1
ATOM 6881 C C . GLU A 1 876 ? -23.828 -52.812 -20.359 1 88.75 876 GLU A C 1
ATOM 6883 O O . GLU A 1 876 ? -22.609 -53 -20.25 1 88.75 876 GLU A O 1
ATOM 6888 N N . ARG A 1 877 ? -24.469 -53.219 -21.359 1 90.44 877 ARG A N 1
ATOM 6889 C CA . ARG A 1 877 ? -23.797 -53.781 -22.516 1 90.44 877 ARG A CA 1
ATOM 6890 C C . ARG A 1 877 ? -22.875 -52.781 -23.172 1 90.44 877 ARG A C 1
ATOM 6892 O O . ARG A 1 877 ? -21.75 -53.094 -23.562 1 90.44 877 ARG A O 1
ATOM 6899 N N . ASN A 1 878 ? -23.422 -51.531 -23.375 1 90.44 878 ASN A N 1
ATOM 6900 C CA . ASN A 1 878 ? -22.578 -50.469 -23.938 1 90.44 878 ASN A CA 1
ATOM 6901 C C . ASN A 1 878 ? -21.391 -50.156 -23.047 1 90.44 878 ASN A C 1
ATOM 6903 O O . ASN A 1 878 ? -20.312 -49.844 -23.531 1 90.44 878 ASN A O 1
ATOM 6907 N N . LEU A 1 879 ? -21.562 -50.219 -21.75 1 89.62 879 LEU A N 1
ATOM 6908 C CA . LEU A 1 879 ? -20.469 -49.969 -20.828 1 89.62 879 LEU A CA 1
ATOM 6909 C C . LEU A 1 879 ? -19.422 -51.062 -20.906 1 89.62 879 LEU A C 1
ATOM 6911 O O . LEU A 1 879 ? -18.219 -50.781 -20.875 1 89.62 879 LEU A O 1
ATOM 6915 N N . LEU A 1 880 ? -19.828 -52.281 -21.062 1 89.44 880 LEU A N 1
ATOM 6916 C CA . LEU A 1 880 ? -18.891 -53.406 -21.188 1 89.44 880 LEU A CA 1
ATOM 6917 C C . LEU A 1 880 ? -18.094 -53.281 -22.484 1 89.44 880 LEU A C 1
ATOM 6919 O O . LEU A 1 880 ? -16.875 -53.5 -22.484 1 89.44 880 LEU A O 1
ATOM 6923 N N . VAL A 1 881 ? -18.766 -53 -23.516 1 89.38 881 VAL A N 1
ATOM 6924 C CA . VAL A 1 881 ? -18.094 -52.875 -24.797 1 89.38 881 VAL A CA 1
ATOM 6925 C C . VAL A 1 881 ? -17.141 -51.688 -24.781 1 89.38 881 VAL A C 1
ATOM 6927 O O . VAL A 1 881 ? -16.062 -51.719 -25.359 1 89.38 881 VAL A O 1
ATOM 6930 N N . ALA A 1 882 ? -17.594 -50.594 -24.172 1 88.75 882 ALA A N 1
ATOM 6931 C CA . ALA A 1 882 ? -16.734 -49.438 -24.078 1 88.75 882 ALA A CA 1
ATOM 6932 C C . ALA A 1 882 ? -15.453 -49.75 -23.297 1 88.75 882 ALA A C 1
ATOM 6934 O O . ALA A 1 882 ? -14.375 -49.281 -23.656 1 88.75 882 ALA A O 1
ATOM 6935 N N . SER A 1 883 ? -15.57 -50.5 -22.297 1 87.12 883 SER A N 1
ATOM 6936 C CA . SER A 1 883 ? -14.398 -50.906 -21.516 1 87.12 883 SER A CA 1
ATOM 6937 C C . SER A 1 883 ? -13.453 -51.781 -22.328 1 87.12 883 SER A C 1
ATOM 6939 O O . SER A 1 883 ? -12.234 -51.656 -22.203 1 87.12 883 SER A O 1
ATOM 6941 N N . LEU A 1 884 ? -14.039 -52.594 -23.141 1 87.75 884 LEU A N 1
ATOM 6942 C CA . LEU A 1 884 ? -13.227 -53.469 -23.984 1 87.75 884 LEU A CA 1
ATOM 6943 C C . LEU A 1 884 ? -12.477 -52.656 -25.031 1 87.75 884 LEU A C 1
ATOM 6945 O O . LEU A 1 884 ? -11.32 -52.938 -25.344 1 87.75 884 LEU A O 1
ATOM 6949 N N . PHE A 1 885 ? -13.07 -51.656 -25.578 1 87.75 885 PHE A N 1
ATOM 6950 C CA . PHE A 1 885 ? -12.477 -50.844 -26.625 1 87.75 885 PHE A CA 1
ATOM 6951 C C . PHE A 1 885 ? -11.641 -49.719 -26.031 1 87.75 885 PHE A C 1
ATOM 6953 O O . PHE A 1 885 ? -10.898 -49.031 -26.75 1 87.75 885 PHE A O 1
ATOM 6960 N N . GLY A 1 886 ? -11.68 -49.562 -24.75 1 84.5 886 GLY A N 1
ATOM 6961 C CA . GLY A 1 886 ? -10.969 -48.469 -24.125 1 84.5 886 GLY A CA 1
ATOM 6962 C C . GLY A 1 886 ? -11.516 -47.094 -24.531 1 84.5 886 GLY A C 1
ATOM 6963 O O . GLY A 1 886 ? -10.75 -46.156 -24.75 1 84.5 886 GLY A O 1
ATOM 6964 N N . ASP A 1 887 ? -12.797 -47 -24.688 1 87.25 887 ASP A N 1
ATOM 6965 C CA . ASP A 1 887 ? -13.461 -45.781 -25.109 1 87.25 887 ASP A CA 1
ATOM 6966 C C . ASP A 1 887 ? -13.945 -44.969 -23.906 1 87.25 887 ASP A C 1
ATOM 6968 O O . ASP A 1 887 ? -14.969 -45.281 -23.297 1 87.25 887 ASP A O 1
ATOM 6972 N N . ASP A 1 888 ? -13.289 -43.938 -23.656 1 86.81 888 ASP A N 1
ATOM 6973 C CA . ASP A 1 888 ? -13.617 -43.094 -22.516 1 86.81 888 ASP A CA 1
ATOM 6974 C C . ASP A 1 888 ? -14.922 -42.344 -22.734 1 86.81 888 ASP A C 1
ATOM 6976 O O . ASP A 1 888 ? -15.727 -42.188 -21.812 1 86.81 888 ASP A O 1
ATOM 6980 N N . TRP A 1 889 ? -15.172 -41.906 -23.922 1 86.75 889 TRP A N 1
ATOM 6981 C CA . TRP A 1 889 ? -16.375 -41.125 -24.219 1 86.75 889 TRP A CA 1
ATOM 6982 C C . TRP A 1 889 ? -17.625 -41.969 -24 1 86.75 889 TRP A C 1
ATOM 6984 O O . TRP A 1 889 ? -18.562 -41.531 -23.312 1 86.75 889 TRP A O 1
ATOM 6994 N N . ALA A 1 890 ? -17.688 -43.094 -24.562 1 89.25 890 ALA A N 1
ATOM 6995 C CA . ALA A 1 890 ? -18.844 -43.969 -24.391 1 89.25 890 ALA A CA 1
ATOM 6996 C C . ALA A 1 890 ? -19.047 -44.344 -22.922 1 89.25 890 ALA A C 1
ATOM 6998 O O . ALA A 1 890 ? -20.172 -44.438 -22.438 1 89.25 890 ALA A O 1
ATOM 6999 N N . SER A 1 891 ? -17.953 -44.531 -22.297 1 88.81 891 SER A N 1
ATOM 7000 C CA . SER A 1 891 ? -18.047 -44.875 -20.875 1 88.81 891 SER A CA 1
ATOM 7001 C C . SER A 1 891 ? -18.672 -43.719 -20.094 1 88.81 891 SER A C 1
ATOM 7003 O O . SER A 1 891 ? -19.531 -43.938 -19.234 1 88.81 891 SER A O 1
ATOM 7005 N N . CYS A 1 892 ? -18.297 -42.5 -20.391 1 90.75 892 CYS A N 1
ATOM 7006 C CA . CYS A 1 892 ? -18.828 -41.344 -19.688 1 90.75 892 CYS A CA 1
ATOM 7007 C C . CYS A 1 892 ? -20.297 -41.125 -20.047 1 90.75 892 CYS A C 1
ATOM 7009 O O . CYS A 1 892 ? -21.125 -40.844 -19.172 1 90.75 892 CYS A O 1
ATOM 7011 N N . PHE A 1 893 ? -20.656 -41.219 -21.312 1 92.81 893 PHE A N 1
ATOM 7012 C CA . PHE A 1 893 ? -22.016 -41 -21.781 1 92.81 893 PHE A CA 1
ATOM 7013 C C . PHE A 1 893 ? -23 -41.938 -21.094 1 92.81 893 PHE A C 1
ATOM 7015 O O . PHE A 1 893 ? -24 -41.5 -20.531 1 92.81 893 PHE A O 1
ATOM 7022 N N . TRP A 1 894 ? -22.656 -43.156 -21.078 1 92.31 894 TRP A N 1
ATOM 7023 C CA . TRP A 1 894 ? -23.594 -44.156 -20.531 1 92.31 894 TRP A CA 1
ATOM 7024 C C . TRP A 1 894 ? -23.562 -44.125 -19.016 1 92.31 894 TRP A C 1
ATOM 7026 O O . TRP A 1 894 ? -24.562 -44.438 -18.359 1 92.31 894 TRP A O 1
ATOM 7036 N N . SER A 1 895 ? -22.422 -43.781 -18.422 1 91.56 895 SER A N 1
ATOM 7037 C CA . SER A 1 895 ? -22.391 -43.625 -16.984 1 91.56 895 SER A CA 1
ATOM 7038 C C . SER A 1 895 ? -23.297 -42.469 -16.531 1 91.56 895 SER A C 1
ATOM 7040 O O . SER A 1 895 ? -23.969 -42.562 -15.492 1 91.56 895 SER A O 1
ATOM 7042 N N . VAL A 1 896 ? -23.312 -41.375 -17.266 1 93.94 896 VAL A N 1
ATOM 7043 C CA . VAL A 1 896 ? -24.188 -40.25 -16.938 1 93.94 896 VAL A CA 1
ATOM 7044 C C . VAL A 1 896 ? -25.641 -40.656 -17.125 1 93.94 896 VAL A C 1
ATOM 7046 O O . VAL A 1 896 ? -26.5 -40.312 -16.281 1 93.94 896 VAL A O 1
ATOM 7049 N N . PHE A 1 897 ? -25.984 -41.344 -18.234 1 93.44 897 PHE A N 1
ATOM 7050 C CA . PHE A 1 897 ? -27.344 -41.812 -18.469 1 93.44 897 PHE A CA 1
ATOM 7051 C C . PHE A 1 897 ? -27.812 -42.688 -17.328 1 93.44 897 PHE A C 1
ATOM 7053 O O . PHE A 1 897 ? -28.922 -42.531 -16.828 1 93.44 897 PHE A O 1
ATOM 7060 N N . ARG A 1 898 ? -26.922 -43.594 -16.922 1 89.62 898 ARG A N 1
ATOM 7061 C CA . ARG A 1 898 ? -27.234 -44.469 -15.812 1 89.62 898 ARG A CA 1
ATOM 7062 C C . ARG A 1 898 ? -27.453 -43.688 -14.531 1 89.62 898 ARG A C 1
ATOM 7064 O O . ARG A 1 898 ? -28.375 -43.969 -13.758 1 89.62 898 ARG A O 1
ATOM 7071 N N . GLY A 1 899 ? -26.641 -42.781 -14.281 1 89.25 899 GLY A N 1
ATOM 7072 C CA . GLY A 1 899 ? -26.781 -41.938 -13.102 1 89.25 899 GLY A CA 1
ATOM 7073 C C . GLY A 1 899 ? -28.078 -41.156 -13.062 1 89.25 899 GLY A C 1
ATOM 7074 O O . GLY A 1 899 ? -28.734 -41.062 -12.023 1 89.25 899 GLY A O 1
ATOM 7075 N N . VAL A 1 900 ? -28.453 -40.562 -14.203 1 91.06 900 VAL A N 1
ATOM 7076 C CA . VAL A 1 900 ? -29.688 -39.781 -14.297 1 91.06 900 VAL A CA 1
ATOM 7077 C C . VAL A 1 900 ? -30.891 -40.688 -14.055 1 91.06 900 VAL A C 1
ATOM 7079 O O . VAL A 1 900 ? -31.828 -40.312 -13.328 1 91.06 900 VAL A O 1
ATOM 7082 N N . MET A 1 901 ? -30.875 -41.875 -14.547 1 88.75 901 MET A N 1
ATOM 7083 C CA . MET A 1 901 ? -32 -42.812 -14.406 1 88.75 901 MET A CA 1
ATOM 7084 C C . MET A 1 901 ? -32.094 -43.312 -12.969 1 88.75 901 MET A C 1
ATOM 7086 O O . MET A 1 901 ? -33.219 -43.469 -12.43 1 88.75 901 MET A O 1
ATOM 7090 N N . ASN A 1 902 ? -30.969 -43.562 -12.422 1 87.5 902 ASN A N 1
ATOM 7091 C CA . ASN A 1 902 ? -30.969 -44.031 -11.039 1 87.5 902 ASN A CA 1
ATOM 7092 C C . ASN A 1 902 ? -31.438 -42.938 -10.086 1 87.5 902 ASN A C 1
ATOM 7094 O O . ASN A 1 902 ? -32.125 -43.219 -9.102 1 87.5 902 ASN A O 1
ATOM 7098 N N . ASP A 1 903 ? -31.047 -41.781 -10.352 1 87.69 903 ASP A N 1
ATOM 7099 C CA . ASP A 1 903 ? -31.453 -40.656 -9.484 1 87.69 903 ASP A CA 1
ATOM 7100 C C . ASP A 1 903 ? -32.938 -40.406 -9.555 1 87.69 903 ASP A C 1
ATOM 7102 O O . ASP A 1 903 ? -33.594 -40.062 -8.555 1 87.69 903 ASP A O 1
ATOM 7106 N N . ARG A 1 904 ? -33.5 -40.469 -10.688 1 84.62 904 ARG A N 1
ATOM 7107 C CA . ARG A 1 904 ? -34.938 -40.312 -10.859 1 84.62 904 ARG A CA 1
ATOM 7108 C C . ARG A 1 904 ? -35.719 -41.375 -10.078 1 84.62 904 ARG A C 1
ATOM 7110 O O . ARG A 1 904 ? -36.812 -41.094 -9.594 1 84.62 904 ARG A O 1
ATOM 7117 N N . GLN A 1 905 ? -35.062 -42.531 -9.898 1 83.69 905 GLN A N 1
ATOM 7118 C CA . GLN A 1 905 ? -35.688 -43.625 -9.141 1 83.69 905 GLN A CA 1
ATOM 7119 C C . GLN A 1 905 ? -35.375 -43.5 -7.656 1 83.69 905 GLN A C 1
ATOM 7121 O O . GLN A 1 905 ? -35.906 -44.25 -6.84 1 83.69 905 GLN A O 1
ATOM 7126 N N . GLY A 1 906 ? -34.594 -42.562 -7.277 1 81.75 906 GLY A N 1
ATOM 7127 C CA . GLY A 1 906 ? -34.219 -42.344 -5.887 1 81.75 906 GLY A CA 1
ATOM 7128 C C . GLY A 1 906 ? -33.344 -43.438 -5.328 1 81.75 906 GLY A C 1
ATOM 7129 O O . GLY A 1 906 ? -33.438 -43.75 -4.137 1 81.75 906 GLY A O 1
ATOM 7130 N N . CYS A 1 907 ? -32.562 -44 -6.207 1 81.81 907 CYS A N 1
ATOM 7131 C CA . CYS A 1 907 ? -31.734 -45.156 -5.797 1 81.81 907 CYS A CA 1
ATOM 7132 C C . CYS A 1 907 ? -30.594 -44.719 -4.883 1 81.81 907 CYS A C 1
ATOM 7134 O O . CYS A 1 907 ? -30.047 -43.625 -5.055 1 81.81 907 CYS A O 1
ATOM 7136 N N . ASP A 1 908 ? -30.359 -45.469 -3.785 1 84.5 908 ASP A N 1
ATOM 7137 C CA . ASP A 1 908 ? -29.219 -45.375 -2.895 1 84.5 908 ASP A CA 1
ATOM 7138 C C . ASP A 1 908 ? -28.453 -46.688 -2.846 1 84.5 908 ASP A C 1
ATOM 7140 O O . ASP A 1 908 ? -29.016 -47.75 -2.543 1 84.5 908 ASP A O 1
ATOM 7144 N N . PRO A 1 909 ? -27.109 -46.594 -3.434 1 88.56 909 PRO A N 1
ATOM 7145 C CA . PRO A 1 909 ? -26.062 -45.594 -3.561 1 88.56 909 PRO A CA 1
ATOM 7146 C C . PRO A 1 909 ? -26.156 -44.812 -4.867 1 88.56 909 PRO A C 1
ATOM 7148 O O . PRO A 1 909 ? -26.781 -45.281 -5.828 1 88.56 909 PRO A O 1
ATOM 7151 N N . VAL A 1 910 ? -25.547 -43.625 -4.773 1 87.44 910 VAL A N 1
ATOM 7152 C CA . VAL A 1 910 ? -25.531 -42.75 -5.934 1 87.44 910 VAL A CA 1
ATOM 7153 C C . VAL A 1 910 ? -24.672 -43.344 -7.035 1 87.44 910 VAL A C 1
ATOM 7155 O O . VAL A 1 910 ? -23.516 -43.75 -6.793 1 87.44 910 VAL A O 1
ATOM 7158 N N . GLY A 1 911 ? -25.141 -43.531 -8.148 1 81.69 911 GLY A N 1
ATOM 7159 C CA . GLY A 1 911 ? -24.438 -44.156 -9.258 1 81.69 911 GLY A CA 1
ATOM 7160 C C . GLY A 1 911 ? -23.531 -43.219 -10.016 1 81.69 911 GLY A C 1
ATOM 7161 O O . GLY A 1 911 ? -22.719 -43.656 -10.828 1 81.69 911 GLY A O 1
ATOM 7162 N N . PHE A 1 912 ? -23.531 -41.906 -9.719 1 86.25 912 PHE A N 1
ATOM 7163 C CA . PHE A 1 912 ? -22.719 -40.938 -10.43 1 86.25 912 PHE A CA 1
ATOM 7164 C C . PHE A 1 912 ? -21.281 -40.938 -9.93 1 86.25 912 PHE A C 1
ATOM 7166 O O . PHE A 1 912 ? -21.031 -40.969 -8.719 1 86.25 912 PHE A O 1
ATOM 7173 N N . PRO A 1 913 ? -20.344 -41 -10.859 1 89.06 913 PRO A N 1
ATOM 7174 C CA . PRO A 1 913 ? -18.969 -40.781 -10.438 1 89.06 913 PRO A CA 1
ATOM 7175 C C . PRO A 1 913 ? -18.734 -39.344 -9.922 1 89.06 913 PRO A C 1
ATOM 7177 O O . PRO A 1 913 ? -19.406 -38.406 -10.352 1 89.06 913 PRO A O 1
ATOM 7180 N N . ASN A 1 914 ? -17.781 -39.219 -9.109 1 88.25 914 ASN A N 1
ATOM 7181 C CA . ASN A 1 914 ? -17.516 -37.938 -8.453 1 88.25 914 ASN A CA 1
ATOM 7182 C C . ASN A 1 914 ? -16.984 -36.906 -9.43 1 88.25 914 ASN A C 1
ATOM 7184 O O . ASN A 1 914 ? -17.203 -35.688 -9.25 1 88.25 914 ASN A O 1
ATOM 7188 N N . PHE A 1 915 ? -16.312 -37.281 -10.461 1 89.38 915 PHE A N 1
ATOM 7189 C CA . PHE A 1 915 ? -15.625 -36.312 -11.312 1 89.38 915 PHE A CA 1
ATOM 7190 C C . PHE A 1 915 ? -16.625 -35.562 -12.172 1 89.38 915 PHE A C 1
ATOM 7192 O O . PHE A 1 915 ? -16.266 -34.531 -12.773 1 89.38 915 PHE A O 1
ATOM 7199 N N . PHE A 1 916 ? -17.938 -35.938 -12.328 1 86.94 916 PHE A N 1
ATOM 7200 C CA . PHE A 1 916 ? -18.938 -35.188 -13.078 1 86.94 916 PHE A CA 1
ATOM 7201 C C . PHE A 1 916 ? -19.391 -33.969 -12.297 1 86.94 916 PHE A C 1
ATOM 7203 O O . PHE A 1 916 ? -19.969 -33.031 -12.867 1 86.94 916 PHE A O 1
ATOM 7210 N N . ASP A 1 917 ? -19.016 -33.75 -11.141 1 87.88 917 ASP A N 1
ATOM 7211 C CA . ASP A 1 917 ? -19.188 -32.625 -10.227 1 87.88 917 ASP A CA 1
ATOM 7212 C C . ASP A 1 917 ? -20.406 -31.812 -10.586 1 87.88 917 ASP A C 1
ATOM 7214 O O . ASP A 1 917 ? -21.5 -32.062 -10.078 1 87.88 917 ASP A O 1
ATOM 7218 N N . PHE A 1 918 ? -20.406 -30.922 -11.742 1 89.88 918 PHE A N 1
ATOM 7219 C CA . PHE A 1 918 ? -21.484 -30.031 -12.148 1 89.88 918 PHE A CA 1
ATOM 7220 C C . PHE A 1 918 ? -22.672 -30.828 -12.703 1 89.88 918 PHE A C 1
ATOM 7222 O O . PHE A 1 918 ? -23.781 -30.297 -12.812 1 89.88 918 PHE A O 1
ATOM 7229 N N . LEU A 1 919 ? -22.484 -32.062 -13.047 1 92.62 919 LEU A N 1
ATOM 7230 C CA . LEU A 1 919 ? -23.531 -32.875 -13.656 1 92.62 919 LEU A CA 1
ATOM 7231 C C . LEU A 1 919 ? -24.359 -33.594 -12.594 1 92.62 919 LEU A C 1
ATOM 7233 O O . LEU A 1 919 ? -25.391 -34.188 -12.898 1 92.62 919 LEU A O 1
ATOM 7237 N N . LEU A 1 920 ? -23.906 -33.469 -11.383 1 91.88 920 LEU A N 1
ATOM 7238 C CA . LEU A 1 920 ? -24.672 -34.062 -10.281 1 91.88 920 LEU A CA 1
ATOM 7239 C C . LEU A 1 920 ? -26 -33.344 -10.109 1 91.88 920 LEU A C 1
ATOM 7241 O O . LEU A 1 920 ? -26.125 -32.156 -10.445 1 91.88 920 LEU A O 1
ATOM 7245 N N . PRO A 1 921 ? -26.953 -34.062 -9.656 1 89.38 921 PRO A N 1
ATOM 7246 C CA . PRO A 1 921 ? -28.219 -33.375 -9.367 1 89.38 921 PRO A CA 1
ATOM 7247 C C . PRO A 1 921 ? -28.031 -32.188 -8.391 1 89.38 921 PRO A C 1
ATOM 7249 O O . PRO A 1 921 ? -27.094 -32.188 -7.59 1 89.38 921 PRO A O 1
ATOM 7252 N N . ASN A 1 922 ? -28.906 -31.203 -8.484 1 87.75 922 ASN A N 1
ATOM 7253 C CA . ASN A 1 922 ? -28.766 -29.953 -7.75 1 87.75 922 ASN A CA 1
ATOM 7254 C C . ASN A 1 922 ? -28.672 -30.203 -6.246 1 87.75 922 ASN A C 1
ATOM 7256 O O . ASN A 1 922 ? -27.844 -29.578 -5.566 1 87.75 922 ASN A O 1
ATOM 7260 N N . GLU A 1 923 ? -29.469 -31.047 -5.695 1 87.31 923 GLU A N 1
ATOM 7261 C CA . GLU A 1 923 ? -29.469 -31.312 -4.262 1 87.31 923 GLU A CA 1
ATOM 7262 C C . GLU A 1 923 ? -28.156 -31.938 -3.811 1 87.31 923 GLU A C 1
ATOM 7264 O O . GLU A 1 923 ? -27.594 -31.547 -2.785 1 87.31 923 GLU A O 1
ATOM 7269 N N . LEU A 1 924 ? -27.703 -32.906 -4.566 1 89.62 924 LEU A N 1
ATOM 7270 C CA . LEU A 1 924 ? -26.453 -33.562 -4.215 1 89.62 924 LEU A CA 1
ATOM 7271 C C . LEU A 1 924 ? -25.266 -32.625 -4.371 1 89.62 924 LEU A C 1
ATOM 7273 O O . LEU A 1 924 ? -24.328 -32.688 -3.572 1 89.62 924 LEU A O 1
ATOM 7277 N N . PHE A 1 925 ? -25.375 -31.781 -5.41 1 92.12 925 PHE A N 1
ATOM 7278 C CA . PHE A 1 925 ? -24.312 -30.812 -5.621 1 92.12 925 PHE A CA 1
ATOM 7279 C C . PHE A 1 925 ? -24.234 -29.828 -4.461 1 92.12 925 PHE A C 1
ATOM 7281 O O . PHE A 1 925 ? -23.141 -29.484 -3.998 1 92.12 925 PHE A O 1
ATOM 7288 N N . ARG A 1 926 ? -25.297 -29.375 -3.994 1 89.94 926 ARG A N 1
ATOM 7289 C CA . ARG A 1 926 ? -25.344 -28.438 -2.877 1 89.94 926 ARG A CA 1
ATOM 7290 C C . ARG A 1 926 ? -24.766 -29.062 -1.612 1 89.94 926 ARG A C 1
ATOM 7292 O O . ARG A 1 926 ? -24.016 -28.422 -0.884 1 89.94 926 ARG A O 1
ATOM 7299 N N . ILE A 1 927 ? -25.125 -30.297 -1.365 1 89.44 927 ILE A N 1
ATOM 7300 C CA . ILE A 1 927 ? -24.625 -31 -0.181 1 89.44 927 ILE A CA 1
ATOM 7301 C C . ILE A 1 927 ? -23.109 -31.156 -0.268 1 89.44 927 ILE A C 1
ATOM 7303 O O . ILE A 1 927 ? -22.406 -30.984 0.724 1 89.44 927 ILE A O 1
ATOM 7307 N N . SER A 1 928 ? -22.656 -31.484 -1.469 1 90.25 928 SER A N 1
ATOM 7308 C CA . SER A 1 928 ? -21.219 -31.672 -1.662 1 90.25 928 SER A CA 1
ATOM 7309 C C . SER A 1 928 ? -20.469 -30.375 -1.432 1 90.25 928 SER A C 1
ATOM 7311 O O . SER A 1 928 ? -19.391 -30.375 -0.815 1 90.25 928 SER A O 1
ATOM 7313 N N . GLU A 1 929 ? -21.016 -29.297 -1.939 1 88.81 929 GLU A N 1
ATOM 7314 C CA . GLU A 1 929 ? -20.359 -28 -1.787 1 88.81 929 GLU A CA 1
ATOM 7315 C C . GLU A 1 929 ? -20.391 -27.531 -0.335 1 88.81 929 GLU A C 1
ATOM 7317 O O . GLU A 1 929 ? -19.438 -26.922 0.144 1 88.81 929 GLU A O 1
ATOM 7322 N N . ARG A 1 930 ? -21.438 -27.781 0.379 1 88.94 930 ARG A N 1
ATOM 7323 C CA . ARG A 1 930 ? -21.531 -27.438 1.794 1 88.94 930 ARG A CA 1
ATOM 7324 C C . ARG A 1 930 ? -20.516 -28.234 2.617 1 88.94 930 ARG A C 1
ATOM 7326 O O . ARG A 1 930 ? -19.891 -27.688 3.535 1 88.94 930 ARG A O 1
ATOM 7333 N N . LEU A 1 931 ? -20.344 -29.469 2.217 1 88.75 931 LEU A N 1
ATOM 7334 C CA . LEU A 1 931 ? -19.375 -30.312 2.912 1 88.75 931 LEU A CA 1
ATOM 7335 C C . LEU A 1 931 ? -17.969 -29.797 2.682 1 88.75 931 LEU A C 1
ATOM 7337 O O . LEU A 1 931 ? -17.125 -29.859 3.584 1 88.75 931 LEU A O 1
ATOM 7341 N N . GLN A 1 932 ? -17.719 -29.344 1.521 1 87.44 932 GLN A N 1
ATOM 7342 C CA . GLN A 1 932 ? -16.391 -28.828 1.212 1 87.44 932 GLN A CA 1
ATOM 7343 C C . GLN A 1 932 ? -16.125 -27.516 1.944 1 87.44 932 GLN A C 1
ATOM 7345 O O . GLN A 1 932 ? -15 -27.25 2.393 1 87.44 932 GLN A O 1
ATOM 7350 N N . CYS A 1 933 ? -17.125 -26.719 2.08 1 87.75 933 CYS A N 1
ATOM 7351 C CA . CYS A 1 933 ? -16.969 -25.406 2.709 1 87.75 933 CYS A CA 1
ATOM 7352 C C . CYS A 1 933 ? -16.766 -25.547 4.211 1 87.75 933 CYS A C 1
ATOM 7354 O O . CYS A 1 933 ? -16.109 -24.703 4.832 1 87.75 933 CYS A O 1
ATOM 7356 N N . VAL A 1 934 ? -17.312 -26.562 4.848 1 87.75 934 VAL A N 1
ATOM 7357 C CA . VAL A 1 934 ? -17.25 -26.734 6.293 1 87.75 934 VAL A CA 1
ATOM 7358 C C . VAL A 1 934 ? -15.844 -27.188 6.691 1 87.75 934 VAL A C 1
ATOM 7360 O O . VAL A 1 934 ? -15.461 -27.078 7.859 1 87.75 934 VAL A O 1
ATOM 7363 N N . THR A 1 935 ? -15.047 -27.531 5.711 1 85.69 935 THR A N 1
ATOM 7364 C CA . THR A 1 935 ? -13.711 -28.031 6.02 1 85.69 935 THR A CA 1
ATOM 7365 C C . THR A 1 935 ? -12.742 -26.875 6.242 1 85.69 935 THR A C 1
ATOM 7367 O O . THR A 1 935 ? -11.633 -27.062 6.742 1 85.69 935 THR A O 1
ATOM 7370 N N . VAL A 1 936 ? -13.172 -25.672 5.984 1 82.62 936 VAL A N 1
ATOM 7371 C CA . VAL A 1 936 ? -12.297 -24.516 6.113 1 82.62 936 VAL A CA 1
ATOM 7372 C C . VAL A 1 936 ? -12.312 -24.016 7.551 1 82.62 936 VAL A C 1
ATOM 7374 O O . VAL A 1 936 ? -13.391 -23.812 8.125 1 82.62 936 VAL A O 1
ATOM 7377 N N . ASP A 1 937 ? -11.086 -23.922 8.117 1 74.69 937 ASP A N 1
ATOM 7378 C CA . ASP A 1 937 ? -10.961 -23.344 9.453 1 74.69 937 ASP A CA 1
ATOM 7379 C C . ASP A 1 937 ? -10.766 -21.828 9.367 1 74.69 937 ASP A C 1
ATOM 7381 O O . ASP A 1 937 ? -9.672 -21.359 9.039 1 74.69 937 ASP A O 1
ATOM 7385 N N . PHE A 1 938 ? -11.742 -21.125 9.695 1 76.56 938 PHE A N 1
ATOM 7386 C CA . PHE A 1 938 ? -11.695 -19.672 9.531 1 76.56 938 PHE A CA 1
ATOM 7387 C C . PHE A 1 938 ? -10.789 -19.031 10.57 1 76.56 938 PHE A C 1
ATOM 7389 O O . PHE A 1 938 ? -10.273 -17.938 10.367 1 76.56 938 PHE A O 1
ATOM 7396 N N . LYS A 1 939 ? -10.469 -19.672 11.742 1 73.12 939 LYS A N 1
ATOM 7397 C CA . LYS A 1 939 ? -9.633 -19.078 12.781 1 73.12 939 LYS A CA 1
ATOM 7398 C C . LYS A 1 939 ? -8.172 -19.031 12.336 1 73.12 939 LYS A C 1
ATOM 7400 O O . LYS A 1 939 ? -7.41 -18.172 12.789 1 73.12 939 LYS A O 1
ATOM 7405 N N . GLN A 1 940 ? -7.871 -19.875 11.336 1 73.94 940 GLN A N 1
ATOM 7406 C CA . GLN A 1 940 ? -6.484 -19.938 10.883 1 73.94 940 GLN A CA 1
ATOM 7407 C C . GLN A 1 940 ? -6.34 -19.375 9.477 1 73.94 940 GLN A C 1
ATOM 7409 O O . GLN A 1 940 ? -5.293 -19.531 8.844 1 73.94 940 GLN A O 1
ATOM 7414 N N . CYS A 1 941 ? -7.27 -18.594 9.031 1 77.19 941 CYS A N 1
ATOM 7415 C CA . CYS A 1 941 ? -7.262 -18.109 7.656 1 77.19 941 CYS A CA 1
ATOM 7416 C C . CYS A 1 941 ? -6.617 -16.734 7.566 1 77.19 941 CYS A C 1
ATOM 7418 O O . CYS A 1 941 ? -6.684 -15.945 8.516 1 77.19 941 CYS A O 1
ATOM 7420 N N . SER A 1 942 ? -5.781 -16.578 6.535 1 78.25 942 SER A N 1
ATOM 7421 C CA . SER A 1 942 ? -5.301 -15.234 6.203 1 78.25 942 SER A CA 1
ATOM 7422 C C . SER A 1 942 ? -6.453 -14.32 5.805 1 78.25 942 SER A C 1
ATOM 7424 O O . SER A 1 942 ? -7.59 -14.766 5.664 1 78.25 942 SER A O 1
ATOM 7426 N N . ALA A 1 943 ? -6.223 -13.023 5.656 1 78.75 943 ALA A N 1
ATOM 7427 C CA . ALA A 1 943 ? -7.258 -12.055 5.316 1 78.75 943 ALA A CA 1
ATOM 7428 C C . ALA A 1 943 ? -7.902 -12.383 3.975 1 78.75 943 ALA A C 1
ATOM 7430 O O . ALA A 1 943 ? -9.133 -12.352 3.844 1 78.75 943 ALA A O 1
ATOM 7431 N N . ASP A 1 944 ? -7.105 -12.812 3.072 1 80.88 944 ASP A N 1
ATOM 7432 C CA . ASP A 1 944 ? -7.633 -13.125 1.747 1 80.88 944 ASP A CA 1
ATOM 7433 C C . ASP A 1 944 ? -8.453 -14.414 1.77 1 80.88 944 ASP A C 1
ATOM 7435 O O . ASP A 1 944 ? -9.469 -14.523 1.084 1 80.88 944 ASP A O 1
ATOM 7439 N N . GLN A 1 945 ? -8.094 -15.359 2.512 1 85.44 945 GLN A N 1
ATOM 7440 C CA . GLN A 1 945 ? -8.805 -16.625 2.613 1 85.44 945 GLN A CA 1
ATOM 7441 C C . GLN A 1 945 ? -10.156 -16.453 3.311 1 85.44 945 GLN A C 1
ATOM 7443 O O . GLN A 1 945 ? -11.148 -17.062 2.922 1 85.44 945 GLN A O 1
ATOM 7448 N N . LEU A 1 946 ? -10.039 -15.633 4.32 1 86.88 946 LEU A N 1
ATOM 7449 C CA . LEU A 1 946 ? -11.289 -15.359 5.027 1 86.88 946 LEU A CA 1
ATOM 7450 C C . LEU A 1 946 ? -12.297 -14.672 4.109 1 86.88 946 LEU A C 1
ATOM 7452 O O . LEU A 1 946 ? -13.484 -14.992 4.141 1 86.88 946 LEU A O 1
ATOM 7456 N N . GLN A 1 947 ? -11.836 -13.734 3.318 1 87 947 GLN A N 1
ATOM 7457 C CA . GLN A 1 947 ? -12.734 -13.039 2.4 1 87 947 GLN A CA 1
ATOM 7458 C C . GLN A 1 947 ? -13.336 -14.008 1.387 1 87 947 GLN A C 1
ATOM 7460 O O . GLN A 1 947 ? -14.523 -13.914 1.059 1 87 947 GLN A O 1
ATOM 7465 N N . HIS A 1 948 ? -12.602 -14.945 0.906 1 89.38 948 HIS A N 1
ATOM 7466 C CA . HIS A 1 948 ? -13.109 -15.938 -0.031 1 89.38 948 HIS A CA 1
ATOM 7467 C C . HIS A 1 948 ? -14.133 -16.859 0.637 1 89.38 948 HIS A C 1
ATOM 7469 O O . HIS A 1 948 ? -15.148 -17.188 0.036 1 89.38 948 HIS A O 1
ATOM 7475 N N . HIS A 1 949 ? -13.789 -17.266 1.836 1 90.31 949 HIS A N 1
ATOM 7476 C CA . HIS A 1 949 ? -14.703 -18.141 2.57 1 90.31 949 HIS A CA 1
ATOM 7477 C C . HIS A 1 949 ? -16.016 -17.422 2.879 1 90.31 949 HIS A C 1
ATOM 7479 O O . HIS A 1 949 ? -17.094 -18 2.744 1 90.31 949 HIS A O 1
ATOM 7485 N N . VAL A 1 950 ? -15.891 -16.141 3.264 1 90.62 950 VAL A N 1
ATOM 7486 C CA . VAL A 1 950 ? -17.078 -15.352 3.566 1 90.62 950 VAL A CA 1
ATOM 7487 C C . VAL A 1 950 ? -17.906 -15.164 2.303 1 90.62 950 VAL A C 1
ATOM 7489 O O . VAL A 1 950 ? -19.141 -15.258 2.344 1 90.62 950 VAL A O 1
ATOM 7492 N N . THR A 1 951 ? -17.281 -14.922 1.218 1 91.12 951 THR A N 1
ATOM 7493 C CA . THR A 1 951 ? -18 -14.766 -0.046 1 91.12 951 THR A CA 1
ATOM 7494 C C . THR A 1 951 ? -18.719 -16.047 -0.425 1 91.12 951 THR A C 1
ATOM 7496 O O . THR A 1 951 ? -19.875 -16.016 -0.85 1 91.12 951 THR A O 1
ATOM 7499 N N . THR A 1 952 ? -18.047 -17.172 -0.294 1 91.25 952 THR A N 1
ATOM 7500 C CA . THR A 1 952 ? -18.641 -18.453 -0.637 1 91.25 952 THR A CA 1
ATOM 7501 C C . THR A 1 952 ? -19.844 -18.75 0.264 1 91.25 952 THR A C 1
ATOM 7503 O O . THR A 1 952 ? -20.875 -19.219 -0.209 1 91.25 952 THR A O 1
ATOM 7506 N N . LEU A 1 953 ? -19.734 -18.5 1.551 1 91.12 953 LEU A N 1
ATOM 7507 C CA . LEU A 1 953 ? -20.828 -18.75 2.488 1 91.12 953 LEU A CA 1
ATOM 7508 C C . LEU A 1 953 ? -21.984 -17.797 2.236 1 91.12 953 LEU A C 1
ATOM 7510 O O . LEU A 1 953 ? -23.156 -18.172 2.412 1 91.12 953 LEU A O 1
ATOM 7514 N N . THR A 1 954 ? -21.641 -16.531 1.82 1 91.44 954 THR A N 1
ATOM 7515 C CA . THR A 1 954 ? -22.703 -15.578 1.481 1 91.44 954 THR A CA 1
ATOM 7516 C C . THR A 1 954 ? -23.484 -16.047 0.261 1 91.44 954 THR A C 1
ATOM 7518 O O . THR A 1 954 ? -24.703 -15.945 0.229 1 91.44 954 THR A O 1
ATOM 7521 N N . LEU A 1 955 ? -22.781 -16.594 -0.689 1 91.06 955 LEU A N 1
ATOM 7522 C CA . LEU A 1 955 ? -23.438 -17.078 -1.899 1 91.06 955 LEU A CA 1
ATOM 7523 C C . LEU A 1 955 ? -24.266 -18.328 -1.61 1 91.06 955 LEU A C 1
ATOM 7525 O O . LEU A 1 955 ? -25.266 -18.594 -2.275 1 91.06 955 LEU A O 1
ATOM 7529 N N . LEU A 1 956 ? -23.891 -19.172 -0.577 1 90.38 956 LEU A N 1
ATOM 7530 C CA . LEU A 1 956 ? -24.625 -20.359 -0.182 1 90.38 956 LEU A CA 1
ATOM 7531 C C . LEU A 1 956 ? -25.844 -19.984 0.653 1 90.38 956 LEU A C 1
ATOM 7533 O O . LEU A 1 956 ? -26.734 -20.812 0.855 1 90.38 956 LEU A O 1
ATOM 7537 N N . GLY A 1 957 ? -25.906 -18.672 1.168 1 87.94 957 GLY A N 1
ATOM 7538 C CA . GLY A 1 957 ? -27.062 -18.172 1.912 1 87.94 957 GLY A CA 1
ATOM 7539 C C . GLY A 1 957 ? -26.922 -18.359 3.412 1 87.94 957 GLY A C 1
ATOM 7540 O O . GLY A 1 957 ? -27.906 -18.25 4.148 1 87.94 957 GLY A O 1
ATOM 7541 N N . GLU A 1 958 ? -25.75 -18.766 3.889 1 89.69 958 GLU A N 1
ATOM 7542 C CA . GLU A 1 958 ? -25.516 -18.922 5.32 1 89.69 958 GLU A CA 1
ATOM 7543 C C . GLU A 1 958 ? -25.156 -17.578 5.965 1 89.69 958 GLU A C 1
ATOM 7545 O O . GLU A 1 958 ? -24.047 -17.406 6.473 1 89.69 958 GLU A O 1
ATOM 7550 N N . TYR A 1 959 ? -26.125 -16.672 6.078 1 90.62 959 TYR A N 1
ATOM 7551 C CA . TYR A 1 959 ? -25.875 -15.305 6.504 1 90.62 959 TYR A CA 1
ATOM 7552 C C . TYR A 1 959 ? -25.547 -15.242 7.992 1 90.62 959 TYR A C 1
ATOM 7554 O O . TYR A 1 959 ? -24.672 -14.477 8.406 1 90.62 959 TYR A O 1
ATOM 7562 N N . GLU A 1 960 ? -26.188 -16.031 8.852 1 89.25 960 GLU A N 1
ATOM 7563 C CA . GLU A 1 960 ? -25.938 -15.992 10.289 1 89.25 960 GLU A CA 1
ATOM 7564 C C . GLU A 1 960 ? -24.5 -16.328 10.617 1 89.25 960 GLU A C 1
ATOM 7566 O O . GLU A 1 960 ? -23.859 -15.672 11.453 1 89.25 960 GLU A O 1
ATOM 7571 N N . THR A 1 961 ? -24.016 -17.344 9.898 1 90.56 961 THR A N 1
ATOM 7572 C CA . THR A 1 961 ? -22.625 -17.75 10.125 1 90.56 961 THR A CA 1
ATOM 7573 C C . THR A 1 961 ? -21.656 -16.672 9.633 1 90.56 961 THR A C 1
ATOM 7575 O O . THR A 1 961 ? -20.641 -16.422 10.273 1 90.56 961 THR A O 1
ATOM 7578 N N . VAL A 1 962 ? -22.016 -16.047 8.523 1 92.12 962 VAL A N 1
ATOM 7579 C CA . VAL A 1 962 ? -21.156 -15.031 7.941 1 92.12 962 VAL A CA 1
ATOM 7580 C C . VAL A 1 962 ? -21.094 -13.82 8.875 1 92.12 962 VAL A C 1
ATOM 7582 O O . VAL A 1 962 ? -20.016 -13.266 9.109 1 92.12 962 VAL A O 1
ATOM 7585 N N . ILE A 1 963 ? -22.266 -13.352 9.477 1 92.56 963 ILE A N 1
ATOM 7586 C CA . ILE A 1 963 ? -22.344 -12.203 10.367 1 92.56 963 ILE A CA 1
ATOM 7587 C C . ILE A 1 963 ? -21.469 -12.445 11.594 1 92.56 963 ILE A C 1
ATOM 7589 O O . ILE A 1 963 ? -20.656 -11.594 11.969 1 92.56 963 ILE A O 1
ATOM 7593 N N . GLN A 1 964 ? -21.516 -13.602 12.094 1 88.69 964 GLN A N 1
ATOM 7594 C CA . GLN A 1 964 ? -20.734 -13.938 13.281 1 88.69 964 GLN A CA 1
ATOM 7595 C C . GLN A 1 964 ? -19.25 -13.984 12.969 1 88.69 964 GLN A C 1
ATOM 7597 O O . GLN A 1 964 ? -18.422 -13.516 13.758 1 88.69 964 GLN A O 1
ATOM 7602 N N . MET A 1 965 ? -18.938 -14.508 11.828 1 88.5 965 MET A N 1
ATOM 7603 C CA . MET A 1 965 ? -17.547 -14.609 11.422 1 88.5 965 MET A CA 1
ATOM 7604 C C . MET A 1 965 ? -16.938 -13.234 11.203 1 88.5 965 MET A C 1
ATOM 7606 O O . MET A 1 965 ? -15.773 -13 11.547 1 88.5 965 MET A O 1
ATOM 7610 N N . LEU A 1 966 ? -17.719 -12.359 10.633 1 88.88 966 LEU A N 1
ATOM 7611 C CA . LEU A 1 966 ? -17.203 -11.023 10.328 1 88.88 966 LEU A CA 1
ATOM 7612 C C . LEU A 1 966 ? -17.062 -10.203 11.602 1 88.88 966 LEU A C 1
ATOM 7614 O O . LEU A 1 966 ? -16.125 -9.391 11.719 1 88.88 966 LEU A O 1
ATOM 7618 N N . ILE A 1 967 ? -17.938 -10.391 12.617 1 86.94 967 ILE A N 1
ATOM 7619 C CA . ILE A 1 967 ? -17.891 -9.648 13.875 1 86.94 967 ILE A CA 1
ATOM 7620 C C . ILE A 1 967 ? -16.703 -10.141 14.719 1 86.94 967 ILE A C 1
ATOM 7622 O O . ILE A 1 967 ? -16.031 -9.344 15.383 1 86.94 967 ILE A O 1
ATOM 7626 N N . GLU A 1 968 ? -16.375 -11.414 14.562 1 83.25 968 GLU A N 1
ATOM 7627 C CA . GLU A 1 968 ? -15.32 -12.016 15.375 1 83.25 968 GLU A CA 1
ATOM 7628 C C . GLU A 1 968 ? -13.953 -11.867 14.711 1 83.25 968 GLU A C 1
ATOM 7630 O O . GLU A 1 968 ? -12.93 -12.203 15.312 1 83.25 968 GLU A O 1
ATOM 7635 N N . SER A 1 969 ? -13.953 -11.32 13.602 1 83.12 969 SER A N 1
ATOM 7636 C CA . SER A 1 969 ? -12.688 -11.172 12.883 1 83.12 969 SER A CA 1
ATOM 7637 C C . SER A 1 969 ? -11.766 -10.18 13.586 1 83.12 969 SER A C 1
ATOM 7639 O O . SER A 1 969 ? -12.227 -9.367 14.398 1 83.12 969 SER A O 1
ATOM 7641 N N . ASP A 1 970 ? -10.453 -10.297 13.375 1 78.94 970 ASP A N 1
ATOM 7642 C CA . ASP A 1 970 ? -9.422 -9.469 13.992 1 78.94 970 ASP A CA 1
ATOM 7643 C C . ASP A 1 970 ? -9.562 -8.016 13.562 1 78.94 970 ASP A C 1
ATOM 7645 O O . ASP A 1 970 ? -9.633 -7.715 12.367 1 78.94 970 ASP A O 1
ATOM 7649 N N . SER A 1 971 ? -9.594 -7.102 14.477 1 80.38 971 SER A N 1
ATOM 7650 C CA . SER A 1 971 ? -9.812 -5.676 14.25 1 80.38 971 SER A CA 1
ATOM 7651 C C . SER A 1 971 ? -8.594 -5.023 13.609 1 80.38 971 SER A C 1
ATOM 7653 O O . SER A 1 971 ? -8.695 -3.936 13.031 1 80.38 971 SER A O 1
ATOM 7655 N N . SER A 1 972 ? -7.477 -5.668 13.602 1 79.12 972 SER A N 1
ATOM 7656 C CA . SER A 1 972 ? -6.246 -5.074 13.086 1 79.12 972 SER A CA 1
ATOM 7657 C C . SER A 1 972 ? -6.168 -5.199 11.57 1 79.12 972 SER A C 1
ATOM 7659 O O . SER A 1 972 ? -5.344 -4.539 10.93 1 79.12 972 SER A O 1
ATOM 7661 N N . ARG A 1 973 ? -7.141 -5.879 10.984 1 80.12 973 ARG A N 1
ATOM 7662 C CA . ARG A 1 973 ? -7.121 -6.074 9.539 1 80.12 973 ARG A CA 1
ATOM 7663 C C . ARG A 1 973 ? -7.578 -4.816 8.812 1 80.12 973 ARG A C 1
ATOM 7665 O O . ARG A 1 973 ? -8.477 -4.117 9.273 1 80.12 973 ARG A O 1
ATOM 7672 N N . PRO A 1 974 ? -6.922 -4.527 7.629 1 77.38 974 PRO A N 1
ATOM 7673 C CA . PRO A 1 974 ? -7.297 -3.324 6.883 1 77.38 974 PRO A CA 1
ATOM 7674 C C . PRO A 1 974 ? -8.727 -3.379 6.359 1 77.38 974 PRO A C 1
ATOM 7676 O O . PRO A 1 974 ? -9.375 -2.338 6.203 1 77.38 974 PRO A O 1
ATOM 7679 N N . SER A 1 975 ? -9.289 -4.605 6.09 1 83.31 975 SER A N 1
ATOM 7680 C CA . SER A 1 975 ? -10.648 -4.73 5.566 1 83.31 975 SER A CA 1
ATOM 7681 C C . SER A 1 975 ? -11.664 -4.871 6.695 1 83.31 975 SER A C 1
ATOM 7683 O O . SER A 1 975 ? -12.82 -5.223 6.453 1 83.31 975 SER A O 1
ATOM 7685 N N . TYR A 1 976 ? -11.234 -4.605 7.945 1 85.19 976 TYR A N 1
ATOM 7686 C CA . TYR A 1 976 ? -12.125 -4.812 9.086 1 85.19 976 TYR A CA 1
ATOM 7687 C C . TYR A 1 976 ? -13.336 -3.889 9.008 1 85.19 976 TYR A C 1
ATOM 7689 O O . TYR A 1 976 ? -14.453 -4.301 9.312 1 85.19 976 TYR A O 1
ATOM 7697 N N . PHE A 1 977 ? -13.172 -2.637 8.617 1 86.19 977 PHE A N 1
ATOM 7698 C CA . PHE A 1 977 ? -14.289 -1.705 8.531 1 86.19 977 PHE A CA 1
ATOM 7699 C C . PHE A 1 977 ? -15.281 -2.148 7.457 1 86.19 977 PHE A C 1
ATOM 7701 O O . PHE A 1 977 ? -16.484 -2.143 7.684 1 86.19 977 PHE A O 1
ATOM 7708 N N . SER A 1 978 ? -14.844 -2.484 6.297 1 88.19 978 SER A N 1
ATOM 7709 C CA . SER A 1 978 ? -15.734 -2.965 5.238 1 88.19 978 SER A CA 1
ATOM 7710 C C . SER A 1 978 ? -16.453 -4.242 5.66 1 88.19 978 SER A C 1
ATOM 7712 O O . SER A 1 978 ? -17.625 -4.43 5.348 1 88.19 978 SER A O 1
ATOM 7714 N N . ASP A 1 979 ? -15.75 -5.137 6.352 1 89.75 979 ASP A N 1
ATOM 7715 C CA . ASP A 1 979 ? -16.359 -6.375 6.836 1 89.75 979 ASP A CA 1
ATOM 7716 C C . ASP A 1 979 ? -17.453 -6.086 7.859 1 89.75 979 ASP A C 1
ATOM 7718 O O . ASP A 1 979 ? -18.484 -6.773 7.887 1 89.75 979 ASP A O 1
ATOM 7722 N N . SER A 1 980 ? -17.188 -5.074 8.672 1 90.25 980 SER A N 1
ATOM 7723 C CA . SER A 1 980 ? -18.188 -4.695 9.664 1 90.25 980 SER A CA 1
ATOM 7724 C C . SER A 1 980 ? -19.438 -4.125 9 1 90.25 980 SER A C 1
ATOM 7726 O O . SER A 1 980 ? -20.562 -4.422 9.422 1 90.25 980 SER A O 1
ATOM 7728 N N . LEU A 1 981 ? -19.25 -3.309 7.957 1 91.38 981 LEU A N 1
ATOM 7729 C CA . LEU A 1 981 ? -20.391 -2.76 7.23 1 91.38 981 LEU A CA 1
ATOM 7730 C C . LEU A 1 981 ? -21.172 -3.863 6.531 1 91.38 981 LEU A C 1
ATOM 7732 O O . LEU A 1 981 ? -22.391 -3.82 6.477 1 91.38 981 LEU A O 1
ATOM 7736 N N . LYS A 1 982 ? -20.453 -4.824 6.035 1 91.69 982 LYS A N 1
ATOM 7737 C CA . LYS A 1 982 ? -21.109 -5.957 5.383 1 91.69 982 LYS A CA 1
ATOM 7738 C C . LYS A 1 982 ? -21.938 -6.762 6.379 1 91.69 982 LYS A C 1
ATOM 7740 O O . LYS A 1 982 ? -23.047 -7.184 6.066 1 91.69 982 LYS A O 1
ATOM 7745 N N . ALA A 1 983 ? -21.375 -7.039 7.535 1 91.94 983 ALA A N 1
ATOM 7746 C CA . ALA A 1 983 ? -22.109 -7.742 8.578 1 91.94 983 ALA A CA 1
ATOM 7747 C C . ALA A 1 983 ? -23.391 -6.992 8.938 1 91.94 983 ALA A C 1
ATOM 7749 O O . ALA A 1 983 ? -24.453 -7.605 9.109 1 91.94 983 ALA A O 1
ATOM 7750 N N . CYS A 1 984 ? -23.312 -5.629 9.039 1 92.25 984 CYS A N 1
ATOM 7751 C CA . CYS A 1 984 ? -24.484 -4.824 9.367 1 92.25 984 CYS A CA 1
ATOM 7752 C C . CYS A 1 984 ? -25.516 -4.871 8.25 1 92.25 984 CYS A C 1
ATOM 7754 O O . CYS A 1 984 ? -26.719 -4.934 8.508 1 92.25 984 CYS A O 1
ATOM 7756 N N . LEU A 1 985 ? -25.031 -4.836 7.039 1 92.06 985 LEU A N 1
ATOM 7757 C CA . LEU A 1 985 ? -25.938 -4.879 5.891 1 92.06 985 LEU A CA 1
ATOM 7758 C C . LEU A 1 985 ? -26.672 -6.207 5.832 1 92.06 985 LEU A C 1
ATOM 7760 O O . LEU A 1 985 ? -27.891 -6.242 5.594 1 92.06 985 LEU A O 1
ATOM 7764 N N . LEU A 1 986 ? -25.969 -7.344 6.055 1 92.25 986 LEU A N 1
ATOM 7765 C CA . LEU A 1 986 ? -26.578 -8.664 5.996 1 92.25 986 LEU A CA 1
ATOM 7766 C C . LEU A 1 986 ? -27.547 -8.867 7.148 1 92.25 986 LEU A C 1
ATOM 7768 O O . LEU A 1 986 ? -28.5 -9.648 7.035 1 92.25 986 LEU A O 1
ATOM 7772 N N . ALA A 1 987 ? -27.328 -8.172 8.234 1 90.44 987 ALA A N 1
ATOM 7773 C CA . ALA A 1 987 ? -28.203 -8.281 9.391 1 90.44 987 ALA A CA 1
ATOM 7774 C C . ALA A 1 987 ? -29.438 -7.391 9.227 1 90.44 987 ALA A C 1
ATOM 7776 O O . ALA A 1 987 ? -30.453 -7.59 9.898 1 90.44 987 ALA A O 1
ATOM 7777 N N . SER A 1 988 ? -29.359 -6.387 8.32 1 90.88 988 SER A N 1
ATOM 7778 C CA . SER A 1 988 ? -30.438 -5.426 8.133 1 90.88 988 SER A CA 1
ATOM 7779 C C . SER A 1 988 ? -31.547 -6 7.25 1 90.88 988 SER A C 1
ATOM 7781 O O . SER A 1 988 ? -31.359 -7.047 6.625 1 90.88 988 SER A O 1
ATOM 7783 N N . GLY A 1 989 ? -32.656 -5.375 7.371 1 85.56 989 GLY A N 1
ATOM 7784 C CA . GLY A 1 989 ? -33.781 -5.754 6.52 1 85.56 989 GLY A CA 1
ATOM 7785 C C . GLY A 1 989 ? -33.625 -5.234 5.098 1 85.56 989 GLY A C 1
ATOM 7786 O O . GLY A 1 989 ? -33.5 -4.027 4.887 1 85.56 989 GLY A O 1
ATOM 7787 N N . ARG A 1 990 ? -33.688 -6.148 4.09 1 84.62 990 ARG A N 1
ATOM 7788 C CA . ARG A 1 990 ? -33.406 -5.773 2.711 1 84.62 990 ARG A CA 1
ATOM 7789 C C . ARG A 1 990 ? -34.625 -5.996 1.818 1 84.62 990 ARG A C 1
ATOM 7791 O O . ARG A 1 990 ? -34.5 -6.09 0.596 1 84.62 990 ARG A O 1
ATOM 7798 N N . SER A 1 991 ? -35.781 -5.945 2.377 1 84.62 991 SER A N 1
ATOM 7799 C CA . SER A 1 991 ? -36.969 -6.293 1.606 1 84.62 991 SER A CA 1
ATOM 7800 C C . SER A 1 991 ? -37.688 -5.047 1.077 1 84.62 991 SER A C 1
ATOM 7802 O O . SER A 1 991 ? -38.5 -5.129 0.152 1 84.62 991 SER A O 1
ATOM 7804 N N . SER A 1 992 ? -37.312 -3.814 1.511 1 87.31 992 SER A N 1
ATOM 7805 C CA . SER A 1 992 ? -37.969 -2.6 1.027 1 87.31 992 SER A CA 1
ATOM 7806 C C . SER A 1 992 ? -37.562 -2.303 -0.417 1 87.31 992 SER A C 1
ATOM 7808 O O . SER A 1 992 ? -36.438 -2.555 -0.824 1 87.31 992 SER A O 1
ATOM 7810 N N . PRO A 1 993 ? -38.469 -1.947 -1.291 1 89.81 993 PRO A N 1
ATOM 7811 C CA . PRO A 1 993 ? -38.188 -1.704 -2.707 1 89.81 993 PRO A CA 1
ATOM 7812 C C . PRO A 1 993 ? -37.125 -0.626 -2.916 1 89.81 993 PRO A C 1
ATOM 7814 O O . PRO A 1 993 ? -36.312 -0.727 -3.838 1 89.81 993 PRO A O 1
ATOM 7817 N N . GLU A 1 994 ? -37.156 0.371 -2.066 1 87.31 994 GLU A N 1
ATOM 7818 C CA . GLU A 1 994 ? -36.156 1.416 -2.188 1 87.31 994 GLU A CA 1
ATOM 7819 C C . GLU A 1 994 ? -34.75 0.865 -1.923 1 87.31 994 GLU A C 1
ATOM 7821 O O . GLU A 1 994 ? -33.812 1.205 -2.629 1 87.31 994 GLU A O 1
ATOM 7826 N N . CYS A 1 995 ? -34.75 0.029 -0.91 1 89.38 995 CYS A N 1
ATOM 7827 C CA . CYS A 1 995 ? -33.469 -0.583 -0.572 1 89.38 995 CYS A CA 1
ATOM 7828 C C . CYS A 1 995 ? -33 -1.52 -1.681 1 89.38 995 CYS A C 1
ATOM 7830 O O . CYS A 1 995 ? -31.812 -1.526 -2.039 1 89.38 995 CYS A O 1
ATOM 7832 N N . GLN A 1 996 ? -33.906 -2.281 -2.295 1 92.88 996 GLN A N 1
ATOM 7833 C CA . GLN A 1 996 ? -33.562 -3.23 -3.348 1 92.88 996 GLN A CA 1
ATOM 7834 C C . GLN A 1 996 ? -33.062 -2.51 -4.602 1 92.88 996 GLN A C 1
ATOM 7836 O O . GLN A 1 996 ? -32.125 -2.953 -5.258 1 92.88 996 GLN A O 1
ATOM 7841 N N . SER A 1 997 ? -33.75 -1.394 -4.848 1 92.12 997 SER A N 1
ATOM 7842 C CA . SER A 1 997 ? -33.344 -0.613 -6.012 1 92.12 997 SER A CA 1
ATOM 7843 C C . SER A 1 997 ? -31.953 -0.017 -5.812 1 92.12 997 SER A C 1
ATOM 7845 O O . SER A 1 997 ? -31.141 0.013 -6.746 1 92.12 997 SER A O 1
ATOM 7847 N N . THR A 1 998 ? -31.688 0.443 -4.602 1 91.88 998 THR A N 1
ATOM 7848 C CA . THR A 1 998 ? -30.375 1.024 -4.312 1 91.88 998 THR A CA 1
ATOM 7849 C C . THR A 1 998 ? -29.281 -0.041 -4.367 1 91.88 998 THR A C 1
ATOM 7851 O O . THR A 1 998 ? -28.219 0.182 -4.945 1 91.88 998 THR A O 1
ATOM 7854 N N . ILE A 1 999 ? -29.547 -1.203 -3.756 1 93.12 999 ILE A N 1
ATOM 7855 C CA . ILE A 1 999 ? -28.547 -2.268 -3.73 1 93.12 999 ILE A CA 1
ATOM 7856 C C . ILE A 1 999 ? -28.297 -2.775 -5.148 1 93.12 999 ILE A C 1
ATOM 7858 O O . ILE A 1 999 ? -27.172 -3.072 -5.52 1 93.12 999 ILE A O 1
ATOM 7862 N N . LYS A 1 1000 ? -29.391 -2.912 -5.949 1 93.69 1000 LYS A N 1
ATOM 7863 C CA . LYS A 1 1000 ? -29.234 -3.344 -7.336 1 93.69 1000 LYS A CA 1
ATOM 7864 C C . LYS A 1 1000 ? -28.391 -2.35 -8.125 1 93.69 1000 LYS A C 1
ATOM 7866 O O . LYS A 1 1000 ? -27.531 -2.748 -8.93 1 93.69 1000 LYS A O 1
ATOM 7871 N N . LEU A 1 1001 ? -28.641 -1.074 -7.887 1 93.12 1001 LEU A N 1
ATOM 7872 C CA . LEU A 1 1001 ? -27.875 -0.041 -8.57 1 93.12 1001 LEU A CA 1
ATOM 7873 C C . LEU A 1 1001 ? -26.406 -0.102 -8.164 1 93.12 1001 LEU A C 1
ATOM 7875 O O . LEU A 1 1001 ? -25.516 0.004 -9.016 1 93.12 1001 LEU A O 1
ATOM 7879 N N . VAL A 1 1002 ? -26.172 -0.228 -6.887 1 92.5 1002 VAL A N 1
ATOM 7880 C CA . VAL A 1 1002 ? -24.812 -0.31 -6.383 1 92.5 1002 VAL A CA 1
ATOM 7881 C C . VAL A 1 1002 ? -24.125 -1.551 -6.949 1 92.5 1002 VAL A C 1
ATOM 7883 O O . VAL A 1 1002 ? -22.953 -1.501 -7.332 1 92.5 1002 VAL A O 1
ATOM 7886 N N . ALA A 1 1003 ? -24.828 -2.701 -6.988 1 94.12 1003 ALA A N 1
ATOM 7887 C CA . ALA A 1 1003 ? -24.266 -3.943 -7.512 1 94.12 1003 ALA A CA 1
ATOM 7888 C C . ALA A 1 1003 ? -23.891 -3.797 -8.984 1 94.12 1003 ALA A C 1
ATOM 7890 O O . ALA A 1 1003 ? -22.812 -4.219 -9.398 1 94.12 1003 ALA A O 1
ATOM 7891 N N . THR A 1 1004 ? -24.734 -3.191 -9.789 1 92.75 1004 THR A N 1
ATOM 7892 C CA . THR A 1 1004 ? -24.469 -2.992 -11.211 1 92.75 1004 THR A CA 1
ATOM 7893 C C . THR A 1 1004 ? -23.266 -2.082 -11.406 1 92.75 1004 THR A C 1
ATOM 7895 O O . THR A 1 1004 ? -22.453 -2.299 -12.312 1 92.75 1004 THR A O 1
ATOM 7898 N N . ASN A 1 1005 ? -23.125 -1.063 -10.508 1 90.5 1005 ASN A N 1
ATOM 7899 C CA . ASN A 1 1005 ? -21.984 -0.164 -10.594 1 90.5 1005 ASN A CA 1
ATOM 7900 C C . ASN A 1 1005 ? -20.688 -0.881 -10.242 1 90.5 1005 ASN A C 1
ATOM 7902 O O . ASN A 1 1005 ? -19.641 -0.623 -10.859 1 90.5 1005 ASN A O 1
ATOM 7906 N N . LEU A 1 1006 ? -20.75 -1.687 -9.25 1 91.19 1006 LEU A N 1
ATOM 7907 C CA . LEU A 1 1006 ? -19.562 -2.441 -8.867 1 91.19 1006 LEU A CA 1
ATOM 7908 C C . LEU A 1 1006 ? -19.141 -3.393 -9.984 1 91.19 1006 LEU A C 1
ATOM 7910 O O . LEU A 1 1006 ? -17.953 -3.516 -10.281 1 91.19 1006 LEU A O 1
ATOM 7914 N N . ILE A 1 1007 ? -20.094 -4.098 -10.633 1 92.19 1007 ILE A N 1
ATOM 7915 C CA . ILE A 1 1007 ? -19.812 -5.031 -11.727 1 92.19 1007 ILE A CA 1
ATOM 7916 C C . ILE A 1 1007 ? -19.234 -4.273 -12.914 1 92.19 1007 ILE A C 1
ATOM 7918 O O . ILE A 1 1007 ? -18.25 -4.719 -13.523 1 92.19 1007 ILE A O 1
ATOM 7922 N N . ALA A 1 1008 ? -19.719 -3.1 -13.148 1 88.12 1008 ALA A N 1
ATOM 7923 C CA . ALA A 1 1008 ? -19.219 -2.27 -14.234 1 88.12 1008 ALA A CA 1
ATOM 7924 C C . ALA A 1 1008 ? -17.812 -1.762 -13.938 1 88.12 1008 ALA A C 1
ATOM 7926 O O . ALA A 1 1008 ? -17 -1.561 -14.844 1 88.12 1008 ALA A O 1
ATOM 7927 N N . GLY A 1 1009 ? -17.578 -1.547 -12.641 1 84.81 1009 GLY A N 1
ATOM 7928 C CA . GLY A 1 1009 ? -16.266 -1.07 -12.219 1 84.81 1009 GLY A CA 1
ATOM 7929 C C . GLY A 1 1009 ? -15.227 -2.176 -12.133 1 84.81 1009 GLY A C 1
ATOM 7930 O O . GLY A 1 1009 ? -14.07 -1.922 -11.789 1 84.81 1009 GLY A O 1
ATOM 7931 N N . GLY A 1 1010 ? -15.531 -3.416 -12.438 1 85.25 1010 GLY A N 1
ATOM 7932 C CA . GLY A 1 1010 ? -14.586 -4.516 -12.461 1 85.25 1010 GLY A CA 1
ATOM 7933 C C . GLY A 1 1010 ? -14.602 -5.344 -11.195 1 85.25 1010 GLY A C 1
ATOM 7934 O O . GLY A 1 1010 ? -13.812 -6.281 -11.047 1 85.25 1010 GLY A O 1
ATOM 7935 N N . LYS A 1 1011 ? -15.398 -4.965 -10.18 1 88.38 1011 LYS A N 1
ATOM 7936 C CA . LYS A 1 1011 ? -15.523 -5.746 -8.953 1 88.38 1011 LYS A CA 1
ATOM 7937 C C . LYS A 1 1011 ? -16.703 -6.707 -9.031 1 88.38 1011 LYS A C 1
ATOM 7939 O O . LYS A 1 1011 ? -17.688 -6.543 -8.305 1 88.38 1011 LYS A O 1
ATOM 7944 N N . LEU A 1 1012 ? -16.578 -7.723 -9.766 1 91.12 1012 LEU A N 1
ATOM 7945 C CA . LEU A 1 1012 ? -17.656 -8.648 -10.109 1 91.12 1012 LEU A CA 1
ATOM 7946 C C . LEU A 1 1012 ? -18.094 -9.438 -8.883 1 91.12 1012 LEU A C 1
ATOM 7948 O O . LEU A 1 1012 ? -19.297 -9.57 -8.633 1 91.12 1012 LEU A O 1
ATOM 7952 N N . THR A 1 1013 ? -17.188 -9.945 -8.078 1 90.81 1013 THR A N 1
ATOM 7953 C CA . THR A 1 1013 ? -17.516 -10.789 -6.941 1 90.81 1013 THR A CA 1
ATOM 7954 C C . THR A 1 1013 ? -18.328 -10.016 -5.906 1 90.81 1013 THR A C 1
ATOM 7956 O O . THR A 1 1013 ? -19.281 -10.547 -5.324 1 90.81 1013 THR A O 1
ATOM 7959 N N . ASP A 1 1014 ? -17.984 -8.781 -5.719 1 90.69 1014 ASP A N 1
ATOM 7960 C CA . ASP A 1 1014 ? -18.688 -7.949 -4.746 1 90.69 1014 ASP A CA 1
ATOM 7961 C C . ASP A 1 1014 ? -20.109 -7.637 -5.215 1 90.69 1014 ASP A C 1
ATOM 7963 O O . ASP A 1 1014 ? -21.047 -7.652 -4.418 1 90.69 1014 ASP A O 1
ATOM 7967 N N . GLY A 1 1015 ? -20.203 -7.363 -6.477 1 92.38 1015 GLY A N 1
ATOM 7968 C CA . GLY A 1 1015 ? -21.531 -7.098 -7.023 1 92.38 1015 GLY A CA 1
ATOM 7969 C C . GLY A 1 1015 ? -22.438 -8.305 -6.98 1 92.38 1015 GLY A C 1
ATOM 7970 O O . GLY A 1 1015 ? -23.641 -8.18 -6.684 1 92.38 1015 GLY A O 1
ATOM 7971 N N . ILE A 1 1016 ? -21.875 -9.492 -7.203 1 93.75 1016 ILE A N 1
ATOM 7972 C CA . ILE A 1 1016 ? -22.656 -10.727 -7.207 1 93.75 1016 ILE A CA 1
ATOM 7973 C C . ILE A 1 1016 ? -23.125 -11.039 -5.793 1 93.75 1016 ILE A C 1
ATOM 7975 O O . ILE A 1 1016 ? -24.266 -11.5 -5.598 1 93.75 1016 ILE A O 1
ATOM 7979 N N . GLU A 1 1017 ? -22.328 -10.789 -4.867 1 92.06 1017 GLU A N 1
ATOM 7980 C CA . GLU A 1 1017 ? -22.688 -11.016 -3.475 1 92.06 1017 GLU A CA 1
ATOM 7981 C C . GLU A 1 1017 ? -23.875 -10.141 -3.07 1 92.06 1017 GLU A C 1
ATOM 7983 O O . GLU A 1 1017 ? -24.781 -10.594 -2.357 1 92.06 1017 GLU A O 1
ATOM 7988 N N . LEU A 1 1018 ? -23.859 -8.867 -3.527 1 92.69 1018 LEU A N 1
ATOM 7989 C CA . LEU A 1 1018 ? -24.938 -7.949 -3.184 1 92.69 1018 LEU A CA 1
ATOM 7990 C C . LEU A 1 1018 ? -26.25 -8.359 -3.861 1 92.69 1018 LEU A C 1
ATOM 7992 O O . LEU A 1 1018 ? -27.312 -8.281 -3.258 1 92.69 1018 LEU A O 1
ATOM 7996 N N . LEU A 1 1019 ? -26.188 -8.836 -5.082 1 91.56 1019 LEU A N 1
ATOM 7997 C CA . LEU A 1 1019 ? -27.391 -9.289 -5.777 1 91.56 1019 LEU A CA 1
ATOM 7998 C C . LEU A 1 1019 ? -27.969 -10.523 -5.098 1 91.56 1019 LEU A C 1
ATOM 8000 O O . LEU A 1 1019 ? -29.188 -10.641 -4.969 1 91.56 1019 LEU A O 1
ATOM 8004 N N . ARG A 1 1020 ? -27.047 -11.43 -4.648 1 91.25 1020 ARG A N 1
ATOM 8005 C CA . ARG A 1 1020 ? -27.5 -12.617 -3.93 1 91.25 1020 ARG A CA 1
ATOM 8006 C C . ARG A 1 1020 ? -28.141 -12.242 -2.604 1 91.25 1020 ARG A C 1
ATOM 8008 O O . ARG A 1 1020 ? -29.109 -12.891 -2.172 1 91.25 1020 ARG A O 1
ATOM 8015 N N . SER A 1 1021 ? -27.672 -11.203 -1.958 1 89.62 1021 SER A N 1
ATOM 8016 C CA . SER A 1 1021 ? -28.188 -10.789 -0.658 1 89.62 1021 SER A CA 1
ATOM 8017 C C . SER A 1 1021 ? -29.625 -10.297 -0.768 1 89.62 1021 SER A C 1
ATOM 8019 O O . SER A 1 1021 ? -30.375 -10.312 0.213 1 89.62 1021 SER A O 1
ATOM 8021 N N . ILE A 1 1022 ? -30.078 -9.828 -2.006 1 90.31 1022 ILE A N 1
ATOM 8022 C CA . ILE A 1 1022 ? -31.438 -9.359 -2.199 1 90.31 1022 ILE A CA 1
ATOM 8023 C C . ILE A 1 1022 ? -32.25 -10.391 -2.998 1 90.31 1022 ILE A C 1
ATOM 8025 O O . ILE A 1 1022 ? -33.219 -10.055 -3.646 1 90.31 1022 ILE A O 1
ATOM 8029 N N . ASP A 1 1023 ? -31.75 -11.648 -3.205 1 85.88 1023 ASP A N 1
ATOM 8030 C CA . ASP A 1 1023 ? -32.438 -12.781 -3.838 1 85.88 1023 ASP A CA 1
ATOM 8031 C C . ASP A 1 1023 ? -32.594 -12.555 -5.34 1 85.88 1023 ASP A C 1
ATOM 8033 O O . ASP A 1 1023 ? -33.625 -12.867 -5.906 1 85.88 1023 ASP A O 1
ATOM 8037 N N . LYS A 1 1024 ? -31.719 -11.883 -5.934 1 89.5 1024 LYS A N 1
ATOM 8038 C CA . LYS A 1 1024 ? -31.672 -11.727 -7.383 1 89.5 1024 LYS A CA 1
ATOM 8039 C C . LYS A 1 1024 ? -30.562 -12.578 -7.996 1 89.5 1024 LYS A C 1
ATOM 8041 O O . LYS A 1 1024 ? -29.734 -12.086 -8.758 1 89.5 1024 LYS A O 1
ATOM 8046 N N . SER A 1 1025 ? -30.609 -13.914 -7.688 1 88.75 1025 SER A N 1
ATOM 8047 C CA . SER A 1 1025 ? -29.594 -14.867 -8.117 1 88.75 1025 SER A CA 1
ATOM 8048 C C . SER A 1 1025 ? -29.594 -15.047 -9.625 1 88.75 1025 SER A C 1
ATOM 8050 O O . SER A 1 1025 ? -28.547 -15.188 -10.25 1 88.75 1025 SER A O 1
ATOM 8052 N N . PRO A 1 1026 ? -30.812 -15.023 -10.344 1 88.88 1026 PRO A N 1
ATOM 8053 C CA . PRO A 1 1026 ? -30.797 -15.172 -11.805 1 88.88 1026 PRO A CA 1
ATOM 8054 C C . PRO A 1 1026 ? -30.062 -14.039 -12.508 1 88.88 1026 PRO A C 1
ATOM 8056 O O . PRO A 1 1026 ? -29.344 -14.273 -13.484 1 88.88 1026 PRO A O 1
ATOM 8059 N N . ASP A 1 1027 ? -30.234 -12.828 -11.969 1 90.44 1027 ASP A N 1
ATOM 8060 C CA . ASP A 1 1027 ? -29.5 -11.711 -12.539 1 90.44 1027 ASP A CA 1
ATOM 8061 C C . ASP A 1 1027 ? -28 -11.867 -12.328 1 90.44 1027 ASP A C 1
ATOM 8063 O O . ASP A 1 1027 ? -27.203 -11.523 -13.203 1 90.44 1027 ASP A O 1
ATOM 8067 N N . ALA A 1 1028 ? -27.656 -12.32 -11.086 1 92.56 1028 ALA A N 1
ATOM 8068 C CA . ALA A 1 1028 ? -26.234 -12.555 -10.805 1 92.56 1028 ALA A CA 1
ATOM 8069 C C . ALA A 1 1028 ? -25.641 -13.555 -11.789 1 92.56 1028 ALA A C 1
ATOM 8071 O O . ALA A 1 1028 ? -24.516 -13.359 -12.273 1 92.56 1028 ALA A O 1
ATOM 8072 N N . CYS A 1 1029 ? -26.359 -14.648 -12.125 1 93.19 1029 CYS A N 1
ATOM 8073 C CA . CYS A 1 1029 ? -25.875 -15.648 -13.07 1 93.19 1029 CYS A CA 1
ATOM 8074 C C . CYS A 1 1029 ? -25.734 -15.055 -14.469 1 93.19 1029 CYS A C 1
ATOM 8076 O O . CYS A 1 1029 ? -24.781 -15.352 -15.18 1 93.19 1029 CYS A O 1
ATOM 8078 N N . ARG A 1 1030 ? -26.672 -14.242 -14.891 1 92.62 1030 ARG A N 1
ATOM 8079 C CA . ARG A 1 1030 ? -26.625 -13.602 -16.203 1 92.62 1030 ARG A CA 1
ATOM 8080 C C . ARG A 1 1030 ? -25.391 -12.711 -16.328 1 92.62 1030 ARG A C 1
ATOM 8082 O O . ARG A 1 1030 ? -24.734 -12.68 -17.375 1 92.62 1030 ARG A O 1
ATOM 8089 N N . TYR A 1 1031 ? -25.156 -11.977 -15.242 1 92.69 1031 TYR A N 1
ATOM 8090 C CA . TYR A 1 1031 ? -23.984 -11.117 -15.258 1 92.69 1031 TYR A CA 1
ATOM 8091 C C . TYR A 1 1031 ? -22.703 -11.945 -15.336 1 92.69 1031 TYR A C 1
ATOM 8093 O O . TYR A 1 1031 ? -21.766 -11.586 -16.047 1 92.69 1031 TYR A O 1
ATOM 8101 N N . LEU A 1 1032 ? -22.672 -13.031 -14.57 1 93.25 1032 LEU A N 1
ATOM 8102 C CA . LEU A 1 1032 ? -21.5 -13.898 -14.609 1 93.25 1032 LEU A CA 1
ATOM 8103 C C . LEU A 1 1032 ? -21.281 -14.453 -16.016 1 93.25 1032 LEU A C 1
ATOM 8105 O O . LEU A 1 1032 ? -20.156 -14.477 -16.516 1 93.25 1032 LEU A O 1
ATOM 8109 N N . GLN A 1 1033 ? -22.297 -14.852 -16.734 1 93.19 1033 GLN A N 1
ATOM 8110 C CA . GLN A 1 1033 ? -22.219 -15.391 -18.078 1 93.19 1033 GLN A CA 1
ATOM 8111 C C . GLN A 1 1033 ? -21.766 -14.32 -19.078 1 93.19 1033 GLN A C 1
ATOM 8113 O O . GLN A 1 1033 ? -20.953 -14.586 -19.969 1 93.19 1033 GLN A O 1
ATOM 8118 N N . SER A 1 1034 ? -22.25 -13.117 -18.859 1 92.31 1034 SER A N 1
ATOM 8119 C CA . SER A 1 1034 ? -21.906 -12.031 -19.766 1 92.31 1034 SER A CA 1
ATOM 8120 C C . SER A 1 1034 ? -20.438 -11.664 -19.656 1 92.31 1034 SER A C 1
ATOM 8122 O O . SER A 1 1034 ? -19.828 -11.219 -20.641 1 92.31 1034 SER A O 1
ATOM 8124 N N . PHE A 1 1035 ? -19.891 -11.875 -18.484 1 90.69 1035 PHE A N 1
ATOM 8125 C CA . PHE A 1 1035 ? -18.484 -11.539 -18.297 1 90.69 1035 PHE A CA 1
ATOM 8126 C C . PHE A 1 1035 ? -17.594 -12.75 -18.547 1 90.69 1035 PHE A C 1
ATOM 8128 O O . PHE A 1 1035 ? -16.375 -12.703 -18.312 1 90.69 1035 PHE A O 1
ATOM 8135 N N . GLY A 1 1036 ? -18.188 -13.867 -18.953 1 88.38 1036 GLY A N 1
ATOM 8136 C CA . GLY A 1 1036 ? -17.422 -15.039 -19.344 1 88.38 1036 GLY A CA 1
ATOM 8137 C C . GLY A 1 1036 ? -17.141 -15.992 -18.203 1 88.38 1036 GLY A C 1
ATOM 8138 O O . GLY A 1 1036 ? -16.344 -16.922 -18.328 1 88.38 1036 GLY A O 1
ATOM 8139 N N . PHE A 1 1037 ? -17.734 -15.797 -16.984 1 91 1037 PHE A N 1
ATOM 8140 C CA . PHE A 1 1037 ? -17.562 -16.688 -15.852 1 91 1037 PHE A CA 1
ATOM 8141 C C . PHE A 1 1037 ? -18.656 -17.75 -15.812 1 91 1037 PHE A C 1
ATOM 8143 O O . PHE A 1 1037 ? -19.484 -17.75 -14.898 1 91 1037 PHE A O 1
ATOM 8150 N N . TRP A 1 1038 ? -18.594 -18.672 -16.719 1 91 1038 TRP A N 1
ATOM 8151 C CA . TRP A 1 1038 ? -19.656 -19.656 -16.938 1 91 1038 TRP A CA 1
ATOM 8152 C C . TRP A 1 1038 ? -19.688 -20.688 -15.797 1 91 1038 TRP A C 1
ATOM 8154 O O . TRP A 1 1038 ? -20.75 -21.031 -15.289 1 91 1038 TRP A O 1
ATOM 8164 N N . GLU A 1 1039 ? -18.547 -21.172 -15.359 1 90.75 1039 GLU A N 1
ATOM 8165 C CA . GLU A 1 1039 ? -18.516 -22.188 -14.305 1 90.75 1039 GLU A CA 1
ATOM 8166 C C . GLU A 1 1039 ? -19.016 -21.609 -12.977 1 90.75 1039 GLU A C 1
ATOM 8168 O O . GLU A 1 1039 ? -19.719 -22.297 -12.227 1 90.75 1039 GLU A O 1
ATOM 8173 N N . GLU A 1 1040 ? -18.641 -20.438 -12.727 1 91.88 1040 GLU A N 1
ATOM 8174 C CA . GLU A 1 1040 ? -19.125 -19.797 -11.508 1 91.88 1040 GLU A CA 1
ATOM 8175 C C . GLU A 1 1040 ? -20.625 -19.578 -11.562 1 91.88 1040 GLU A C 1
ATOM 8177 O O . GLU A 1 1040 ? -21.312 -19.672 -10.547 1 91.88 1040 GLU A O 1
ATOM 8182 N N . SER A 1 1041 ? -21.109 -19.219 -12.75 1 93.44 1041 SER A N 1
ATOM 8183 C CA . SER A 1 1041 ? -22.547 -19.062 -12.922 1 93.44 1041 SER A CA 1
ATOM 8184 C C . SER A 1 1041 ? -23.281 -20.375 -12.656 1 93.44 1041 SER A C 1
ATOM 8186 O O . SER A 1 1041 ? -24.312 -20.391 -11.992 1 93.44 1041 SER A O 1
ATOM 8188 N N . VAL A 1 1042 ? -22.719 -21.484 -13.172 1 93.19 1042 VAL A N 1
ATOM 8189 C CA . VAL A 1 1042 ? -23.312 -22.797 -12.961 1 93.19 1042 VAL A CA 1
ATOM 8190 C C . VAL A 1 1042 ? -23.25 -23.156 -11.477 1 93.19 1042 VAL A C 1
ATOM 8192 O O . VAL A 1 1042 ? -24.203 -23.703 -10.914 1 93.19 1042 VAL A O 1
ATOM 8195 N N . TRP A 1 1043 ? -22.125 -22.859 -10.891 1 92.75 1043 TRP A N 1
ATOM 8196 C CA . TRP A 1 1043 ? -21.969 -23.125 -9.469 1 92.75 1043 TRP A CA 1
ATOM 8197 C C . TRP A 1 1043 ? -23.016 -22.375 -8.656 1 92.75 1043 TRP A C 1
ATOM 8199 O O . TRP A 1 1043 ? -23.656 -22.953 -7.77 1 92.75 1043 TRP A O 1
ATOM 8209 N N . LEU A 1 1044 ? -23.203 -21.094 -8.953 1 92.38 1044 LEU A N 1
ATOM 8210 C CA . LEU A 1 1044 ? -24.156 -20.281 -8.211 1 92.38 1044 LEU A CA 1
ATOM 8211 C C . LEU A 1 1044 ? -25.594 -20.766 -8.43 1 92.38 1044 LEU A C 1
ATOM 8213 O O . LEU A 1 1044 ? -26.375 -20.828 -7.488 1 92.38 1044 LEU A O 1
ATOM 8217 N N . ALA A 1 1045 ? -25.938 -21.125 -9.641 1 91.38 1045 ALA A N 1
ATOM 8218 C CA . ALA A 1 1045 ? -27.297 -21.594 -9.961 1 91.38 1045 ALA A CA 1
ATOM 8219 C C . ALA A 1 1045 ? -27.609 -22.891 -9.227 1 91.38 1045 ALA A C 1
ATOM 8221 O O . ALA A 1 1045 ? -28.719 -23.062 -8.703 1 91.38 1045 ALA A O 1
ATOM 8222 N N . LYS A 1 1046 ? -26.656 -23.781 -9.172 1 90.06 1046 LYS A N 1
ATOM 8223 C CA . LYS A 1 1046 ? -26.891 -25.078 -8.555 1 90.06 1046 LYS A CA 1
ATOM 8224 C C . LYS A 1 1046 ? -26.797 -25 -7.035 1 90.06 1046 LYS A C 1
ATOM 8226 O O . LYS A 1 1046 ? -27.516 -25.688 -6.324 1 90.06 1046 LYS A O 1
ATOM 8231 N N . ALA A 1 1047 ? -25.938 -24.203 -6.535 1 86.12 1047 ALA A N 1
ATOM 8232 C CA . ALA A 1 1047 ? -25.688 -24.125 -5.098 1 86.12 1047 ALA A CA 1
ATOM 8233 C C . ALA A 1 1047 ? -26.812 -23.344 -4.402 1 86.12 1047 ALA A C 1
ATOM 8235 O O . ALA A 1 1047 ? -27.094 -23.578 -3.227 1 86.12 1047 ALA A O 1
ATOM 8236 N N . CYS A 1 1048 ? -27.391 -22.297 -4.852 1 75.38 1048 CYS A N 1
ATOM 8237 C CA . CYS A 1 1048 ? -28.312 -21.391 -4.184 1 75.38 1048 CYS A CA 1
ATOM 8238 C C . CYS A 1 1048 ? -29.75 -21.859 -4.348 1 75.38 1048 CYS A C 1
ATOM 8240 O O . CYS A 1 1048 ? -30.672 -21.234 -3.812 1 75.38 1048 CYS A O 1
ATOM 8242 N N . LEU A 1 1049 ? -30.125 -23.031 -5.004 1 60.31 1049 LEU A N 1
ATOM 8243 C CA . LEU A 1 1049 ? -31.469 -23.406 -5.387 1 60.31 1049 LEU A CA 1
ATOM 8244 C C . LEU A 1 1049 ? -32.281 -23.828 -4.164 1 60.31 1049 LEU A C 1
ATOM 8246 O O . LEU A 1 1049 ? -32.031 -24.875 -3.57 1 60.31 1049 LEU A O 1
ATOM 8250 N N . LYS A 1 1050 ? -32.5 -23.062 -3.207 1 54.5 1050 LYS A N 1
ATOM 8251 C CA . LYS A 1 1050 ? -33.406 -23.656 -2.244 1 54.5 1050 LYS A CA 1
ATOM 8252 C C . LYS A 1 1050 ? -34.75 -24 -2.902 1 54.5 1050 LYS A C 1
ATOM 8254 O O . LYS A 1 1050 ? -35.344 -25.047 -2.619 1 54.5 1050 LYS A O 1
ATOM 8259 N N . VAL A 1 1051 ? -35.688 -22.922 -3.207 1 46.91 1051 VAL A N 1
ATOM 8260 C CA . VAL A 1 1051 ? -37.125 -23.078 -3.289 1 46.91 1051 VAL A CA 1
ATOM 8261 C C . VAL A 1 1051 ? -37.5 -23.625 -4.66 1 46.91 1051 VAL A C 1
ATOM 8263 O O . VAL A 1 1051 ? -36.781 -23.469 -5.629 1 46.91 1051 VAL A O 1
ATOM 8266 N N . ALA A 1 1052 ? -38.656 -24.391 -4.738 1 44.38 1052 ALA A N 1
ATOM 8267 C CA . ALA A 1 1052 ? -39.438 -25.016 -5.805 1 44.38 1052 ALA A CA 1
ATOM 8268 C C . ALA A 1 1052 ? -39.281 -24.25 -7.117 1 44.38 1052 ALA A C 1
ATOM 8270 O O . ALA A 1 1052 ? -39.25 -24.859 -8.195 1 44.38 1052 ALA A O 1
ATOM 8271 N N . LEU A 1 1053 ? -39.438 -23 -7.027 1 46.94 1053 LEU A N 1
ATOM 8272 C CA . LEU A 1 1053 ? -39.625 -22.172 -8.219 1 46.94 1053 LEU A CA 1
ATOM 8273 C C . LEU A 1 1053 ? -38.344 -22.047 -9.008 1 46.94 1053 LEU A C 1
ATOM 8275 O O . LEU A 1 1053 ? -38.375 -21.844 -10.227 1 46.94 1053 LEU A O 1
ATOM 8279 N N . ASP A 1 1054 ? -37.062 -22.484 -8.391 1 66.44 1054 ASP A N 1
ATOM 8280 C CA . ASP A 1 1054 ? -35.719 -22.062 -8.828 1 66.44 1054 ASP A CA 1
ATOM 8281 C C . ASP A 1 1054 ? -35.031 -23.172 -9.633 1 66.44 1054 ASP A C 1
ATOM 8283 O O . ASP A 1 1054 ? -33.938 -22.969 -10.133 1 66.44 1054 ASP A O 1
ATOM 8287 N N . THR A 1 1055 ? -35.781 -24.172 -9.914 1 78.25 1055 THR A N 1
ATOM 8288 C CA . THR A 1 1055 ? -35.188 -25.203 -10.734 1 78.25 1055 THR A CA 1
ATOM 8289 C C . THR A 1 1055 ? -35.219 -24.828 -12.211 1 78.25 1055 THR A C 1
ATOM 8291 O O . THR A 1 1055 ? -34.312 -25.156 -12.969 1 78.25 1055 THR A O 1
ATOM 8294 N N . GLU A 1 1056 ? -36.219 -24.078 -12.562 1 82.19 1056 GLU A N 1
ATOM 8295 C CA . GLU A 1 1056 ? -36.312 -23.641 -13.945 1 82.19 1056 GLU A CA 1
ATOM 8296 C C . GLU A 1 1056 ? -35.219 -22.656 -14.297 1 82.19 1056 GLU A C 1
ATOM 8298 O O . GLU A 1 1056 ? -34.656 -22.703 -15.398 1 82.19 1056 GLU A O 1
ATOM 8303 N N . ALA A 1 1057 ? -34.969 -21.891 -13.32 1 85.5 1057 ALA A N 1
ATOM 8304 C CA . ALA A 1 1057 ? -33.906 -20.922 -13.562 1 85.5 1057 ALA A CA 1
ATOM 8305 C C . ALA A 1 1057 ? -32.562 -21.625 -13.68 1 85.5 1057 ALA A C 1
ATOM 8307 O O . ALA A 1 1057 ? -31.719 -21.234 -14.492 1 85.5 1057 ALA A O 1
ATOM 8308 N N . CYS A 1 1058 ? -32.406 -22.641 -12.867 1 89.19 1058 CYS A N 1
ATOM 8309 C CA . CYS A 1 1058 ? -31.156 -23.391 -12.938 1 89.19 1058 CYS A CA 1
ATOM 8310 C C . CYS A 1 1058 ? -31.031 -24.109 -14.273 1 89.19 1058 CYS A C 1
ATOM 8312 O O . CYS A 1 1058 ? -29.953 -24.109 -14.875 1 89.19 1058 CYS A O 1
ATOM 8314 N N . THR A 1 1059 ? -32.094 -24.672 -14.781 1 91.38 1059 THR A N 1
ATOM 8315 C CA . THR A 1 1059 ? -32.062 -25.375 -16.062 1 91.38 1059 THR A CA 1
ATOM 8316 C C . THR A 1 1059 ? -31.781 -24.406 -17.203 1 91.38 1059 THR A C 1
ATOM 8318 O O . THR A 1 1059 ? -31.078 -24.75 -18.156 1 91.38 1059 THR A O 1
ATOM 8321 N N . ALA A 1 1060 ? -32.281 -23.219 -17.031 1 91.56 1060 ALA A N 1
ATOM 8322 C CA . ALA A 1 1060 ? -32.031 -22.219 -18.062 1 91.56 1060 ALA A CA 1
ATOM 8323 C C . ALA A 1 1060 ? -30.547 -21.844 -18.125 1 91.56 1060 ALA A C 1
ATOM 8325 O O . ALA A 1 1060 ? -29.969 -21.656 -19.203 1 91.56 1060 ALA A O 1
ATOM 8326 N N . VAL A 1 1061 ? -29.969 -21.719 -16.953 1 93.25 1061 VAL A N 1
ATOM 8327 C CA . VAL A 1 1061 ? -28.547 -21.375 -16.891 1 93.25 1061 VAL A CA 1
ATOM 8328 C C . VAL A 1 1061 ? -27.719 -22.5 -17.469 1 93.25 1061 VAL A C 1
ATOM 8330 O O . VAL A 1 1061 ? -26.766 -22.25 -18.219 1 93.25 1061 VAL A O 1
ATOM 8333 N N . MET A 1 1062 ? -28.062 -23.719 -17.172 1 93.69 1062 MET A N 1
ATOM 8334 C CA . MET A 1 1062 ? -27.312 -24.875 -17.656 1 93.69 1062 MET A CA 1
ATOM 8335 C C . MET A 1 1062 ? -27.469 -25.047 -19.172 1 93.69 1062 MET A C 1
ATOM 8337 O O . MET A 1 1062 ? -26.531 -25.438 -19.859 1 93.69 1062 MET A O 1
ATOM 8341 N N . LEU A 1 1063 ? -28.641 -24.75 -19.672 1 94.81 1063 LEU A N 1
ATOM 8342 C CA . LEU A 1 1063 ? -28.859 -24.828 -21.109 1 94.81 1063 LEU A CA 1
ATOM 8343 C C . LEU A 1 1063 ? -28.016 -23.797 -21.859 1 94.81 1063 LEU A C 1
ATOM 8345 O O . LEU A 1 1063 ? -27.453 -24.094 -22.922 1 94.81 1063 LEU A O 1
ATOM 8349 N N . LYS A 1 1064 ? -27.984 -22.641 -21.266 1 94.62 1064 LYS A N 1
ATOM 8350 C CA . LYS A 1 1064 ? -27.141 -21.625 -21.875 1 94.62 1064 LYS A CA 1
ATOM 8351 C C . LYS A 1 1064 ? -25.672 -22.031 -21.812 1 94.62 1064 LYS A C 1
ATOM 8353 O O . LYS A 1 1064 ? -24.891 -21.719 -22.734 1 94.62 1064 LYS A O 1
ATOM 8358 N N . TRP A 1 1065 ? -25.344 -22.594 -20.641 1 94.38 1065 TRP A N 1
ATOM 8359 C CA . TRP A 1 1065 ? -23.984 -23.094 -20.531 1 94.38 1065 TRP A CA 1
ATOM 8360 C C . TRP A 1 1065 ? -23.688 -24.172 -21.578 1 94.38 1065 TRP A C 1
ATOM 8362 O O . TRP A 1 1065 ? -22.625 -24.156 -22.203 1 94.38 1065 TRP A O 1
ATOM 8372 N N . ALA A 1 1066 ? -24.547 -25.125 -21.859 1 95.31 1066 ALA A N 1
ATOM 8373 C CA . ALA A 1 1066 ? -24.406 -26.172 -22.875 1 95.31 1066 ALA A CA 1
ATOM 8374 C C . ALA A 1 1066 ? -24.25 -25.562 -24.266 1 95.31 1066 ALA A C 1
ATOM 8376 O O . ALA A 1 1066 ? -23.484 -26.047 -25.078 1 95.31 1066 ALA A O 1
ATOM 8377 N N . GLU A 1 1067 ? -24.953 -24.516 -24.469 1 93.94 1067 GLU A N 1
ATOM 8378 C CA . GLU A 1 1067 ? -24.844 -23.828 -25.75 1 93.94 1067 GLU A CA 1
ATOM 8379 C C . GLU A 1 1067 ? -23.453 -23.203 -25.906 1 93.94 1067 GLU A C 1
ATOM 8381 O O . GLU A 1 1067 ? -22.875 -23.234 -26.984 1 93.94 1067 GLU A O 1
ATOM 8386 N N . HIS A 1 1068 ? -23.062 -22.625 -24.844 1 93.5 1068 HIS A N 1
ATOM 8387 C CA . HIS A 1 1068 ? -21.719 -22.047 -24.875 1 93.5 1068 HIS A CA 1
ATOM 8388 C C . HIS A 1 1068 ? -20.672 -23.125 -25.125 1 93.5 1068 HIS A C 1
ATOM 8390 O O . HIS A 1 1068 ? -19.75 -22.922 -25.906 1 93.5 1068 HIS A O 1
ATOM 8396 N N . LEU A 1 1069 ? -20.781 -24.234 -24.438 1 91.5 1069 LEU A N 1
ATOM 8397 C CA . LEU A 1 1069 ? -19.828 -25.328 -24.578 1 91.5 1069 LEU A CA 1
ATOM 8398 C C . LEU A 1 1069 ? -19.828 -25.859 -26.016 1 91.5 1069 LEU A C 1
ATOM 8400 O O . LEU A 1 1069 ? -18.781 -26.25 -26.531 1 91.5 1069 LEU A O 1
ATOM 8404 N N . GLY A 1 1070 ? -20.922 -25.938 -26.672 1 89.38 1070 GLY A N 1
ATOM 8405 C CA . GLY A 1 1070 ? -21.047 -26.438 -28.031 1 89.38 1070 GLY A CA 1
ATOM 8406 C C . GLY A 1 1070 ? -20.641 -25.422 -29.094 1 89.38 1070 GLY A C 1
ATOM 8407 O O . GLY A 1 1070 ? -20.469 -25.766 -30.266 1 89.38 1070 GLY A O 1
ATOM 8408 N N . SER A 1 1071 ? -20.328 -24.281 -28.641 1 88.5 1071 SER A N 1
ATOM 8409 C CA . SER A 1 1071 ? -19.953 -23.234 -29.594 1 88.5 1071 SER A CA 1
ATOM 8410 C C . SER A 1 1071 ? -18.562 -23.453 -30.156 1 88.5 1071 SER A C 1
ATOM 8412 O O . SER A 1 1071 ? -17.812 -24.297 -29.656 1 88.5 1071 SER A O 1
ATOM 8414 N N . THR A 1 1072 ? -18.188 -22.797 -31.156 1 84 1072 THR A N 1
ATOM 8415 C CA . THR A 1 1072 ? -16.906 -22.938 -31.844 1 84 1072 THR A CA 1
ATOM 8416 C C . THR A 1 1072 ? -15.773 -22.344 -31.031 1 84 1072 THR A C 1
ATOM 8418 O O . THR A 1 1072 ? -14.609 -22.719 -31.203 1 84 1072 THR A O 1
ATOM 8421 N N . GLU A 1 1073 ? -16.219 -21.5 -30.172 1 79.88 1073 GLU A N 1
ATOM 8422 C CA . GLU A 1 1073 ? -15.18 -20.891 -29.359 1 79.88 1073 GLU A CA 1
ATOM 8423 C C . GLU A 1 1073 ? -14.672 -21.859 -28.297 1 79.88 1073 GLU A C 1
ATOM 8425 O O . GLU A 1 1073 ? -13.461 -21.984 -28.094 1 79.88 1073 GLU A O 1
ATOM 8430 N N . ALA A 1 1074 ? -15.578 -22.516 -27.578 1 82.62 1074 ALA A N 1
ATOM 8431 C CA . ALA A 1 1074 ? -15.18 -23.453 -26.531 1 82.62 1074 ALA A CA 1
ATOM 8432 C C . ALA A 1 1074 ? -14.859 -24.828 -27.125 1 82.62 1074 ALA A C 1
ATOM 8434 O O . ALA A 1 1074 ? -13.961 -25.516 -26.641 1 82.62 1074 ALA A O 1
ATOM 8435 N N . CYS A 1 1075 ? -15.492 -25.266 -28.172 1 81.88 1075 CYS A N 1
ATOM 8436 C CA . CYS A 1 1075 ? -15.312 -26.5 -28.922 1 81.88 1075 CYS A CA 1
ATOM 8437 C C . CYS A 1 1075 ? -15.336 -27.703 -27.984 1 81.88 1075 CYS A C 1
ATOM 8439 O O . CYS A 1 1075 ? -14.445 -28.547 -28.016 1 81.88 1075 CYS A O 1
ATOM 8441 N N . GLN A 1 1076 ? -16.266 -27.797 -27.016 1 87.81 1076 GLN A N 1
ATOM 8442 C CA . GLN A 1 1076 ? -16.484 -28.938 -26.109 1 87.81 1076 GLN A CA 1
ATOM 8443 C C . GLN A 1 1076 ? -17.875 -29.531 -26.297 1 87.81 1076 GLN A C 1
ATOM 8445 O O . GLN A 1 1076 ? -18.656 -29.578 -25.344 1 87.81 1076 GLN A O 1
ATOM 8450 N N . LYS A 1 1077 ? -18.062 -30.078 -27.359 1 86.94 1077 LYS A N 1
ATOM 8451 C CA . LYS A 1 1077 ? -19.359 -30.625 -27.703 1 86.94 1077 LYS A CA 1
ATOM 8452 C C . LYS A 1 1077 ? -19.688 -31.859 -26.875 1 86.94 1077 LYS A C 1
ATOM 8454 O O . LYS A 1 1077 ? -20.844 -32.094 -26.531 1 86.94 1077 LYS A O 1
ATOM 8459 N N . THR A 1 1078 ? -18.656 -32.625 -26.547 1 87.31 1078 THR A N 1
ATOM 8460 C CA . THR A 1 1078 ? -18.891 -33.812 -25.734 1 87.31 1078 THR A CA 1
ATOM 8461 C C . THR A 1 1078 ? -19.391 -33.438 -24.344 1 87.31 1078 THR A C 1
ATOM 8463 O O . THR A 1 1078 ? -20.297 -34.094 -23.812 1 87.31 1078 THR A O 1
ATOM 8466 N N . LEU A 1 1079 ? -18.766 -32.469 -23.812 1 90.81 1079 LEU A N 1
ATOM 8467 C CA . LEU A 1 1079 ? -19.219 -32.031 -22.5 1 90.81 1079 LEU A CA 1
ATOM 8468 C C . LEU A 1 1079 ? -20.625 -31.422 -22.578 1 90.81 1079 LEU A C 1
ATOM 8470 O O . LEU A 1 1079 ? -21.438 -31.594 -21.672 1 90.81 1079 LEU A O 1
ATOM 8474 N N . ALA A 1 1080 ? -20.875 -30.625 -23.641 1 93.81 1080 ALA A N 1
ATOM 8475 C CA . ALA A 1 1080 ? -22.203 -30.062 -23.844 1 93.81 1080 ALA A CA 1
ATOM 8476 C C . ALA A 1 1080 ? -23.266 -31.156 -23.891 1 93.81 1080 ALA A C 1
ATOM 8478 O O . ALA A 1 1080 ? -24.344 -31.016 -23.312 1 93.81 1080 ALA A O 1
ATOM 8479 N N . LEU A 1 1081 ? -22.906 -32.188 -24.531 1 93.12 1081 LEU A N 1
ATOM 8480 C CA . LEU A 1 1081 ? -23.812 -33.312 -24.641 1 93.12 1081 LEU A CA 1
ATOM 8481 C C . LEU A 1 1081 ? -24.062 -33.969 -23.266 1 93.12 1081 LEU A C 1
ATOM 8483 O O . LEU A 1 1081 ? -25.188 -34.344 -22.953 1 93.12 1081 LEU A O 1
ATOM 8487 N N . LEU A 1 1082 ? -23.031 -34.094 -22.531 1 94 1082 LEU A N 1
ATOM 8488 C CA . LEU A 1 1082 ? -23.188 -34.688 -21.188 1 94 1082 LEU A CA 1
ATOM 8489 C C . LEU A 1 1082 ? -24.047 -33.781 -20.312 1 94 1082 LEU A C 1
ATOM 8491 O O . LEU A 1 1082 ? -24.812 -34.281 -19.484 1 94 1082 LEU A O 1
ATOM 8495 N N . VAL A 1 1083 ? -23.906 -32.469 -20.484 1 95.62 1083 VAL A N 1
ATOM 8496 C CA . VAL A 1 1083 ? -24.719 -31.547 -19.719 1 95.62 1083 VAL A CA 1
ATOM 8497 C C . VAL A 1 1083 ? -26.188 -31.703 -20.094 1 95.62 1083 VAL A C 1
ATOM 8499 O O . VAL A 1 1083 ? -27.062 -31.766 -19.219 1 95.62 1083 VAL A O 1
ATOM 8502 N N . LEU A 1 1084 ? -26.516 -31.781 -21.359 1 95.25 1084 LEU A N 1
ATOM 8503 C CA . LEU A 1 1084 ? -27.891 -31.953 -21.812 1 95.25 1084 LEU A CA 1
ATOM 8504 C C . LEU A 1 1084 ? -28.453 -33.281 -21.328 1 95.25 1084 LEU A C 1
ATOM 8506 O O . LEU A 1 1084 ? -29.641 -33.375 -20.984 1 95.25 1084 LEU A O 1
ATOM 8510 N N . LEU A 1 1085 ? -27.578 -34.281 -21.344 1 94.5 1085 LEU A N 1
ATOM 8511 C CA . LEU A 1 1085 ? -27.984 -35.562 -20.844 1 94.5 1085 LEU A CA 1
ATOM 8512 C C . LEU A 1 1085 ? -28.312 -35.5 -19.359 1 94.5 1085 LEU A C 1
ATOM 8514 O O . LEU A 1 1085 ? -29.281 -36.125 -18.906 1 94.5 1085 LEU A O 1
ATOM 8518 N N . SER A 1 1086 ? -27.547 -34.812 -18.594 1 93.81 1086 SER A N 1
ATOM 8519 C CA . SER A 1 1086 ? -27.766 -34.688 -17.156 1 93.81 1086 SER A CA 1
ATOM 8520 C C . SER A 1 1086 ? -29.078 -33.938 -16.859 1 93.81 1086 SER A C 1
ATOM 8522 O O . SER A 1 1086 ? -29.672 -34.156 -15.812 1 93.81 1086 SER A O 1
ATOM 8524 N N . LEU A 1 1087 ? -29.531 -33.094 -17.828 1 92.56 1087 LEU A N 1
ATOM 8525 C CA . LEU A 1 1087 ? -30.766 -32.344 -17.672 1 92.56 1087 LEU A CA 1
ATOM 8526 C C . LEU A 1 1087 ? -31.953 -33.125 -18.234 1 92.56 1087 LEU A C 1
ATOM 8528 O O . LEU A 1 1087 ? -33.094 -32.656 -18.203 1 92.56 1087 LEU A O 1
ATOM 8532 N N . ALA A 1 1088 ? -31.703 -34.281 -18.703 1 90.56 1088 ALA A N 1
ATOM 8533 C CA . ALA A 1 1088 ? -32.719 -35.188 -19.266 1 90.56 1088 ALA A CA 1
ATOM 8534 C C . ALA A 1 1088 ? -33.406 -34.531 -20.469 1 90.56 1088 ALA A C 1
ATOM 8536 O O . ALA A 1 1088 ? -34.625 -34.625 -20.625 1 90.56 1088 ALA A O 1
ATOM 8537 N N . GLN A 1 1089 ? -32.594 -33.719 -21.188 1 92.06 1089 GLN A N 1
ATOM 8538 C CA . GLN A 1 1089 ? -33.094 -33.188 -22.453 1 92.06 1089 GLN A CA 1
ATOM 8539 C C . GLN A 1 1089 ? -32.875 -34.188 -23.594 1 92.06 1089 GLN A C 1
ATOM 8541 O O . GLN A 1 1089 ? -32 -33.969 -24.453 1 92.06 1089 GLN A O 1
ATOM 8546 N N . TRP A 1 1090 ? -33.719 -35.125 -23.734 1 91.44 1090 TRP A N 1
ATOM 8547 C CA . TRP A 1 1090 ? -33.531 -36.281 -24.594 1 91.44 1090 TRP A CA 1
ATOM 8548 C C . TRP A 1 1090 ? -33.562 -35.906 -26.062 1 91.44 1090 TRP A C 1
ATOM 8550 O O . TRP A 1 1090 ? -32.75 -36.375 -26.859 1 91.44 1090 TRP A O 1
ATOM 8560 N N . SER A 1 1091 ? -34.438 -34.938 -26.406 1 90.44 1091 SER A N 1
ATOM 8561 C CA . SER A 1 1091 ? -34.562 -34.562 -27.797 1 90.44 1091 SER A CA 1
ATOM 8562 C C . SER A 1 1091 ? -33.312 -33.812 -28.281 1 90.44 1091 SER A C 1
ATOM 8564 O O . SER A 1 1091 ? -32.812 -34.094 -29.375 1 90.44 1091 SER A O 1
ATOM 8566 N N . LYS A 1 1092 ? -32.844 -33.031 -27.453 1 91.81 1092 LYS A N 1
ATOM 8567 C CA . LYS A 1 1092 ? -31.641 -32.25 -27.828 1 91.81 1092 LYS A CA 1
ATOM 8568 C C . LYS A 1 1092 ? -30.406 -33.156 -27.906 1 91.81 1092 LYS A C 1
ATOM 8570 O O . LYS A 1 1092 ? -29.531 -32.938 -28.75 1 91.81 1092 LYS A O 1
ATOM 8575 N N . VAL A 1 1093 ? -30.328 -34.094 -26.969 1 94.12 1093 VAL A N 1
ATOM 8576 C CA . VAL A 1 1093 ? -29.234 -35.062 -26.984 1 94.12 1093 VAL A CA 1
ATOM 8577 C C . VAL A 1 1093 ? -29.219 -35.812 -28.297 1 94.12 1093 VAL A C 1
ATOM 8579 O O . VAL A 1 1093 ? -28.172 -35.969 -28.938 1 94.12 1093 VAL A O 1
ATOM 8582 N N . LEU A 1 1094 ? -30.359 -36.219 -28.719 1 91.69 1094 LEU A N 1
ATOM 8583 C CA . LEU A 1 1094 ? -30.469 -36.969 -29.953 1 91.69 1094 LEU A CA 1
ATOM 8584 C C . LEU A 1 1094 ? -30.125 -36.125 -31.156 1 91.69 1094 LEU A C 1
ATOM 8586 O O . LEU A 1 1094 ? -29.5 -36.594 -32.125 1 91.69 1094 LEU A O 1
ATOM 8590 N N . GLU A 1 1095 ? -30.469 -34.906 -31.109 1 90.31 1095 GLU A N 1
ATOM 8591 C CA . GLU A 1 1095 ? -30.156 -34 -32.188 1 90.31 1095 GLU A CA 1
ATOM 8592 C C . GLU A 1 1095 ? -28.656 -33.812 -32.344 1 90.31 1095 GLU A C 1
ATOM 8594 O O . GLU A 1 1095 ? -28.125 -33.812 -33.469 1 90.31 1095 GLU A O 1
ATOM 8599 N N . ILE A 1 1096 ? -28.016 -33.688 -31.234 1 90.44 1096 ILE A N 1
ATOM 8600 C CA . ILE A 1 1096 ? -26.578 -33.438 -31.266 1 90.44 1096 ILE A CA 1
ATOM 8601 C C . ILE A 1 1096 ? -25.859 -34.719 -31.672 1 90.44 1096 ILE A C 1
ATOM 8603 O O . ILE A 1 1096 ? -24.859 -34.688 -32.406 1 90.44 1096 ILE A O 1
ATOM 8607 N N . LEU A 1 1097 ? -26.312 -35.844 -31.141 1 89.44 1097 LEU A N 1
ATOM 8608 C CA . LEU A 1 1097 ? -25.703 -37.094 -31.531 1 89.44 1097 LEU A CA 1
ATOM 8609 C C . LEU A 1 1097 ? -25.812 -37.312 -33.031 1 89.44 1097 LEU A C 1
ATOM 8611 O O . LEU A 1 1097 ? -24.859 -37.75 -33.688 1 89.44 1097 LEU A O 1
ATOM 8615 N N . LEU A 1 1098 ? -26.906 -36.938 -33.656 1 86 1098 LEU A N 1
ATOM 8616 C CA . LEU A 1 1098 ? -27.109 -37.062 -35.094 1 86 1098 LEU A CA 1
ATOM 8617 C C . LEU A 1 1098 ? -26.266 -36.062 -35.844 1 86 1098 LEU A C 1
ATOM 8619 O O . LEU A 1 1098 ? -25.703 -36.375 -36.906 1 86 1098 LEU A O 1
ATOM 8623 N N . ALA A 1 1099 ? -26.156 -34.906 -35.219 1 83 1099 ALA A N 1
ATOM 8624 C CA . ALA A 1 1099 ? -25.328 -33.875 -35.844 1 83 1099 ALA A CA 1
ATOM 8625 C C . ALA A 1 1099 ? -23.859 -34.25 -35.844 1 83 1099 ALA A C 1
ATOM 8627 O O . ALA A 1 1099 ? -23.109 -33.906 -36.781 1 83 1099 ALA A O 1
ATOM 8628 N N . MET A 1 1100 ? -23.5 -35 -34.812 1 82.06 1100 MET A N 1
ATOM 8629 C CA . MET A 1 1100 ? -22.125 -35.469 -34.719 1 82.06 1100 MET A CA 1
ATOM 8630 C C . MET A 1 1100 ? -21.938 -36.781 -35.5 1 82.06 1100 MET A C 1
ATOM 8632 O O . MET A 1 1100 ? -20.844 -37.344 -35.5 1 82.06 1100 MET A O 1
ATOM 8636 N N . LYS A 1 1101 ? -22.938 -37.281 -36.062 1 79.94 1101 LYS A N 1
ATOM 8637 C CA . LYS A 1 1101 ? -22.938 -38.5 -36.875 1 79.94 1101 LYS A CA 1
ATOM 8638 C C . LYS A 1 1101 ? -22.547 -39.719 -36.031 1 79.94 1101 LYS A C 1
ATOM 8640 O O . LYS A 1 1101 ? -21.797 -40.562 -36.5 1 79.94 1101 LYS A O 1
ATOM 8645 N N . GLN A 1 1102 ? -22.906 -39.719 -34.781 1 84.06 1102 GLN A N 1
ATOM 8646 C CA . GLN A 1 1102 ? -22.766 -40.875 -33.938 1 84.06 1102 GLN A CA 1
ATOM 8647 C C . GLN A 1 1102 ? -24.031 -41.719 -33.938 1 84.06 1102 GLN A C 1
ATOM 8649 O O . GLN A 1 1102 ? -24.688 -41.844 -32.906 1 84.06 1102 GLN A O 1
ATOM 8654 N N . ILE A 1 1103 ? -24.266 -42.375 -34.969 1 80.75 1103 ILE A N 1
ATOM 8655 C CA . ILE A 1 1103 ? -25.531 -43.031 -35.25 1 80.75 1103 ILE A CA 1
ATOM 8656 C C . ILE A 1 1103 ? -25.672 -44.25 -34.344 1 80.75 1103 ILE A C 1
ATOM 8658 O O . ILE A 1 1103 ? -26.734 -44.5 -33.75 1 80.75 1103 ILE A O 1
ATOM 8662 N N . PRO A 1 1104 ? -24.594 -45.062 -34.188 1 80 1104 PRO A N 1
ATOM 8663 C CA . PRO A 1 1104 ? -24.781 -46.219 -33.312 1 80 1104 PRO A CA 1
ATOM 8664 C C . PRO A 1 1104 ? -25.141 -45.844 -31.875 1 80 1104 PRO A C 1
ATOM 8666 O O . PRO A 1 1104 ? -25.953 -46.531 -31.25 1 80 1104 PRO A O 1
ATOM 8669 N N . THR A 1 1105 ? -24.5 -44.781 -31.422 1 87.19 1105 THR A N 1
ATOM 8670 C CA . THR A 1 1105 ? -24.812 -44.344 -30.062 1 87.19 1105 THR A CA 1
ATOM 8671 C C . THR A 1 1105 ? -26.234 -43.812 -30 1 87.19 1105 THR A C 1
ATOM 8673 O O . THR A 1 1105 ? -26.938 -44 -29 1 87.19 1105 THR A O 1
ATOM 8676 N N . ALA A 1 1106 ? -26.672 -43.125 -31.016 1 89.19 1106 ALA A N 1
ATOM 8677 C CA . ALA A 1 1106 ? -28.031 -42.625 -31.062 1 89.19 1106 ALA A CA 1
ATOM 8678 C C . ALA A 1 1106 ? -29.062 -43.75 -31.047 1 89.19 1106 ALA A C 1
ATOM 8680 O O . ALA A 1 1106 ? -30.078 -43.656 -30.359 1 89.19 1106 ALA A O 1
ATOM 8681 N N . VAL A 1 1107 ? -28.797 -44.781 -31.766 1 85.12 1107 VAL A N 1
ATOM 8682 C CA . VAL A 1 1107 ? -29.703 -45.938 -31.828 1 85.12 1107 VAL A CA 1
ATOM 8683 C C . VAL A 1 1107 ? -29.781 -46.625 -30.469 1 85.12 1107 VAL A C 1
ATOM 8685 O O . VAL A 1 1107 ? -30.875 -46.938 -30 1 85.12 1107 VAL A O 1
ATOM 8688 N N . ALA A 1 1108 ? -28.625 -46.844 -29.938 1 87.44 1108 ALA A N 1
ATOM 8689 C CA . ALA A 1 1108 ? -28.594 -47.469 -28.609 1 87.44 1108 ALA A CA 1
ATOM 8690 C C . ALA A 1 1108 ? -29.297 -46.594 -27.594 1 87.44 1108 ALA A C 1
ATOM 8692 O O . ALA A 1 1108 ? -29.938 -47.094 -26.656 1 87.44 1108 ALA A O 1
ATOM 8693 N N . PHE A 1 1109 ? -29.156 -45.312 -27.75 1 91.81 1109 PHE A N 1
ATOM 8694 C CA . PHE A 1 1109 ? -29.766 -44.375 -26.844 1 91.81 1109 PHE A CA 1
ATOM 8695 C C . PHE A 1 1109 ? -31.297 -44.438 -26.906 1 91.81 1109 PHE A C 1
ATOM 8697 O O . PHE A 1 1109 ? -31.969 -44.469 -25.875 1 91.81 1109 PHE A O 1
ATOM 8704 N N . VAL A 1 1110 ? -31.828 -44.5 -28.047 1 89 1110 VAL A N 1
ATOM 8705 C CA . VAL A 1 1110 ? -33.281 -44.594 -28.234 1 89 1110 VAL A CA 1
ATOM 8706 C C . VAL A 1 1110 ? -33.781 -45.938 -27.688 1 89 1110 VAL A C 1
ATOM 8708 O O . VAL A 1 1110 ? -34.844 -46 -27.062 1 89 1110 VAL A O 1
ATOM 8711 N N . GLU A 1 1111 ? -33 -46.969 -27.891 1 86.62 1111 GLU A N 1
ATOM 8712 C CA . GLU A 1 1111 ? -33.375 -48.281 -27.344 1 86.62 1111 GLU A CA 1
ATOM 8713 C C . GLU A 1 1111 ? -33.375 -48.281 -25.828 1 86.62 1111 GLU A C 1
ATOM 8715 O O . GLU A 1 1111 ? -34.219 -48.906 -25.203 1 86.62 1111 GLU A O 1
ATOM 8720 N N . ALA A 1 1112 ? -32.375 -47.625 -25.266 1 90.5 1112 ALA A N 1
ATOM 8721 C CA . ALA A 1 1112 ? -32.312 -47.5 -23.812 1 90.5 1112 ALA A CA 1
ATOM 8722 C C . ALA A 1 1112 ? -33.5 -46.75 -23.266 1 90.5 1112 ALA A C 1
ATOM 8724 O O . ALA A 1 1112 ? -34.031 -47.094 -22.188 1 90.5 1112 ALA A O 1
ATOM 8725 N N . LEU A 1 1113 ? -33.938 -45.719 -24 1 89.81 1113 LEU A N 1
ATOM 8726 C CA . LEU A 1 1113 ? -35.094 -44.938 -23.547 1 89.81 1113 LEU A CA 1
ATOM 8727 C C . LEU A 1 1113 ? -36.375 -45.75 -23.672 1 89.81 1113 LEU A C 1
ATOM 8729 O O . LEU A 1 1113 ? -37.281 -45.625 -22.844 1 89.81 1113 LEU A O 1
ATOM 8733 N N . LYS A 1 1114 ? -36.5 -46.625 -24.609 1 84.12 1114 LYS A N 1
ATOM 8734 C CA . LYS A 1 1114 ? -37.656 -47.469 -24.812 1 84.12 1114 LYS A CA 1
ATOM 8735 C C . LYS A 1 1114 ? -37.781 -48.5 -23.719 1 84.12 1114 LYS A C 1
ATOM 8737 O O . LYS A 1 1114 ? -38.906 -48.812 -23.281 1 84.12 1114 LYS A O 1
ATOM 8742 N N . THR A 1 1115 ? -36.688 -49 -23.328 1 83.62 1115 THR A N 1
ATOM 8743 C CA . THR A 1 1115 ? -36.688 -50.062 -22.344 1 83.62 1115 THR A CA 1
ATOM 8744 C C . THR A 1 1115 ? -36.781 -49.5 -20.922 1 83.62 1115 THR A C 1
ATOM 8746 O O . THR A 1 1115 ? -37 -50.25 -19.969 1 83.62 1115 THR A O 1
ATOM 8749 N N . ALA A 1 1116 ? -36.625 -48.281 -20.859 1 80.5 1116 ALA A N 1
ATOM 8750 C CA . ALA A 1 1116 ? -36.719 -47.688 -19.516 1 80.5 1116 ALA A CA 1
ATOM 8751 C C . ALA A 1 1116 ? -38.156 -47.75 -18.984 1 80.5 1116 ALA A C 1
ATOM 8753 O O . ALA A 1 1116 ? -39.094 -47.812 -19.766 1 80.5 1116 ALA A O 1
ATOM 8754 N N . GLN A 1 1117 ? -38.344 -48.125 -17.844 1 70.19 1117 GLN A N 1
ATOM 8755 C CA . GLN A 1 1117 ? -39.625 -48.375 -17.188 1 70.19 1117 GLN A CA 1
ATOM 8756 C C . GLN A 1 1117 ? -40.594 -47.188 -17.391 1 70.19 1117 GLN A C 1
ATOM 8758 O O . GLN A 1 1117 ? -41.812 -47.375 -17.391 1 70.19 1117 GLN A O 1
ATOM 8763 N N . ASP A 1 1118 ? -40.031 -46.094 -17.562 1 73.69 1118 ASP A N 1
ATOM 8764 C CA . ASP A 1 1118 ? -40.906 -44.906 -17.703 1 73.69 1118 ASP A CA 1
ATOM 8765 C C . ASP A 1 1118 ? -41.25 -44.656 -19.172 1 73.69 1118 ASP A C 1
ATOM 8767 O O . ASP A 1 1118 ? -40.406 -44.188 -19.938 1 73.69 1118 ASP A O 1
ATOM 8771 N N . GLU A 1 1119 ? -42.281 -45.125 -19.656 1 70.06 1119 GLU A N 1
ATOM 8772 C CA . GLU A 1 1119 ? -42.75 -45 -21.031 1 70.06 1119 GLU A CA 1
ATOM 8773 C C . GLU A 1 1119 ? -42.875 -43.562 -21.469 1 70.06 1119 GLU A C 1
ATOM 8775 O O . GLU A 1 1119 ? -42.844 -43.25 -22.672 1 70.06 1119 GLU A O 1
ATOM 8780 N N . THR A 1 1120 ? -42.906 -42.656 -20.438 1 76.81 1120 THR A N 1
ATOM 8781 C CA . THR A 1 1120 ? -43.094 -41.25 -20.75 1 76.81 1120 THR A CA 1
ATOM 8782 C C . THR A 1 1120 ? -41.844 -40.656 -21.375 1 76.81 1120 THR A C 1
ATOM 8784 O O . THR A 1 1120 ? -41.906 -39.688 -22.109 1 76.81 1120 THR A O 1
ATOM 8787 N N . LEU A 1 1121 ? -40.812 -41.312 -21.156 1 76.81 1121 LEU A N 1
ATOM 8788 C CA . LEU A 1 1121 ? -39.562 -40.75 -21.641 1 76.81 1121 LEU A CA 1
ATOM 8789 C C . LEU A 1 1121 ? -39.469 -40.875 -23.156 1 76.81 1121 LEU A C 1
ATOM 8791 O O . LEU A 1 1121 ? -39.062 -39.906 -23.828 1 76.81 1121 LEU A O 1
ATOM 8795 N N . PHE A 1 1122 ? -39.906 -42 -23.672 1 78.88 1122 PHE A N 1
ATOM 8796 C CA . PHE A 1 1122 ? -39.812 -42.25 -25.109 1 78.88 1122 PHE A CA 1
ATOM 8797 C C . PHE A 1 1122 ? -40.875 -41.469 -25.875 1 78.88 1122 PHE A C 1
ATOM 8799 O O . PHE A 1 1122 ? -40.625 -40.969 -26.984 1 78.88 1122 PHE A O 1
ATOM 8806 N N . LYS A 1 1123 ? -41.938 -41.219 -25.203 1 77.5 1123 LYS A N 1
ATOM 8807 C CA . LYS A 1 1123 ? -43.031 -40.5 -25.859 1 77.5 1123 LYS A CA 1
ATOM 8808 C C . LYS A 1 1123 ? -42.719 -39.031 -26 1 77.5 1123 LYS A C 1
ATOM 8810 O O . LYS A 1 1123 ? -43.281 -38.344 -26.859 1 77.5 1123 LYS A O 1
ATOM 8815 N N . SER A 1 1124 ? -41.719 -38.562 -25.25 1 80.81 1124 SER A N 1
ATOM 8816 C CA . SER A 1 1124 ? -41.406 -37.125 -25.281 1 80.81 1124 SER A CA 1
ATOM 8817 C C . SER A 1 1124 ? -40.5 -36.812 -26.469 1 80.81 1124 SER A C 1
ATOM 8819 O O . SER A 1 1124 ? -40.312 -35.625 -26.812 1 80.81 1124 SER A O 1
ATOM 8821 N N . ILE A 1 1125 ? -40 -37.812 -27.203 1 86.5 1125 ILE A N 1
ATOM 8822 C CA . ILE A 1 1125 ? -39.125 -37.562 -28.328 1 86.5 1125 ILE A CA 1
ATOM 8823 C C . ILE A 1 1125 ? -39.938 -37.469 -29.625 1 86.5 1125 ILE A C 1
ATOM 8825 O O . ILE A 1 1125 ? -40.75 -38.312 -29.922 1 86.5 1125 ILE A O 1
ATOM 8829 N N . PRO A 1 1126 ? -39.75 -36.344 -30.328 1 85.81 1126 PRO A N 1
ATOM 8830 C CA . PRO A 1 1126 ? -40.469 -36.188 -31.578 1 85.81 1126 PRO A CA 1
ATOM 8831 C C . PRO A 1 1126 ? -40.25 -37.375 -32.531 1 85.81 1126 PRO A C 1
ATOM 8833 O O . PRO A 1 1126 ? -39.156 -37.875 -32.656 1 85.81 1126 PRO A O 1
ATOM 8836 N N . SER A 1 1127 ? -41.219 -37.844 -33.281 1 84.94 1127 SER A N 1
ATOM 8837 C CA . SER A 1 1127 ? -41.219 -39 -34.156 1 84.94 1127 SER A CA 1
ATOM 8838 C C . SER A 1 1127 ? -40.25 -38.781 -35.344 1 84.94 1127 SER A C 1
ATOM 8840 O O . SER A 1 1127 ? -39.688 -39.75 -35.875 1 84.94 1127 SER A O 1
ATOM 8842 N N . ALA A 1 1128 ? -40.062 -37.531 -35.625 1 84.44 1128 ALA A N 1
ATOM 8843 C CA . ALA A 1 1128 ? -39.188 -37.25 -36.75 1 84.44 1128 ALA A CA 1
ATOM 8844 C C . ALA A 1 1128 ? -37.75 -37.625 -36.406 1 84.44 1128 ALA A C 1
ATOM 8846 O O . ALA A 1 1128 ? -37 -38.125 -37.281 1 84.44 1128 ALA A O 1
ATOM 8847 N N . LEU A 1 1129 ? -37.406 -37.469 -35.188 1 85.94 1129 LEU A N 1
ATOM 8848 C CA . LEU A 1 1129 ? -36.062 -37.812 -34.781 1 85.94 1129 LEU A CA 1
ATOM 8849 C C . LEU A 1 1129 ? -35.875 -39.312 -34.719 1 85.94 1129 LEU A C 1
ATOM 8851 O O . LEU A 1 1129 ? -34.812 -39.844 -35.062 1 85.94 1129 LEU A O 1
ATOM 8855 N N . ILE A 1 1130 ? -36.906 -40 -34.25 1 84.38 1130 ILE A N 1
ATOM 8856 C CA . ILE A 1 1130 ? -36.844 -41.469 -34.188 1 84.38 1130 ILE A CA 1
ATOM 8857 C C . ILE A 1 1130 ? -36.781 -42.031 -35.594 1 84.38 1130 ILE A C 1
ATOM 8859 O O . ILE A 1 1130 ? -36.031 -43 -35.844 1 84.38 1130 ILE A O 1
ATOM 8863 N N . ALA A 1 1131 ? -37.469 -41.406 -36.5 1 81.94 1131 ALA A N 1
ATOM 8864 C CA . ALA A 1 1131 ? -37.438 -41.844 -37.906 1 81.94 1131 ALA A CA 1
ATOM 8865 C C . ALA A 1 1131 ? -36.062 -41.625 -38.5 1 81.94 1131 ALA A C 1
ATOM 8867 O O . ALA A 1 1131 ? -35.594 -42.438 -39.312 1 81.94 1131 ALA A O 1
ATOM 8868 N N . ALA A 1 1132 ? -35.5 -40.594 -38.125 1 79.94 1132 ALA A N 1
ATOM 8869 C CA . ALA A 1 1132 ? -34.156 -40.312 -38.625 1 79.94 1132 ALA A CA 1
ATOM 8870 C C . ALA A 1 1132 ? -33.156 -41.375 -38.125 1 79.94 1132 ALA A C 1
ATOM 8872 O O . ALA A 1 1132 ? -32.281 -41.781 -38.875 1 79.94 1132 ALA A O 1
ATOM 8873 N N . VAL A 1 1133 ? -33.312 -41.75 -36.875 1 80.44 1133 VAL A N 1
ATOM 8874 C CA . VAL A 1 1133 ? -32.438 -42.781 -36.281 1 80.44 1133 VAL A CA 1
ATOM 8875 C C . VAL A 1 1133 ? -32.688 -44.125 -36.969 1 80.44 1133 VAL A C 1
ATOM 8877 O O . VAL A 1 1133 ? -31.75 -44.844 -37.281 1 80.44 1133 VAL A O 1
ATOM 8880 N N . ASP A 1 1134 ? -33.969 -44.406 -37.281 1 77.81 1134 ASP A N 1
ATOM 8881 C CA . ASP A 1 1134 ? -34.344 -45.688 -37.906 1 77.81 1134 ASP A CA 1
ATOM 8882 C C . ASP A 1 1134 ? -33.875 -45.75 -39.375 1 77.81 1134 ASP A C 1
ATOM 8884 O O . ASP A 1 1134 ? -33.438 -46.781 -39.844 1 77.81 1134 ASP A O 1
ATOM 8888 N N . SER A 1 1135 ? -33.938 -44.656 -39.969 1 71.38 1135 SER A N 1
ATOM 8889 C CA . SER A 1 1135 ? -33.469 -44.625 -41.375 1 71.38 1135 SER A CA 1
ATOM 8890 C C . SER A 1 1135 ? -31.969 -44.844 -41.438 1 71.38 1135 SER A C 1
ATOM 8892 O O . SER A 1 1135 ? -31.5 -45.562 -42.344 1 71.38 1135 SER A O 1
ATOM 8894 N N . GLU A 1 1136 ? -31.359 -44.344 -40.469 1 64.69 1136 GLU A N 1
ATOM 8895 C CA . GLU A 1 1136 ? -29.906 -44.5 -40.5 1 64.69 1136 GLU A CA 1
ATOM 8896 C C . GLU A 1 1136 ? -29.5 -45.875 -39.969 1 64.69 1136 GLU A C 1
ATOM 8898 O O . GLU A 1 1136 ? -28.453 -46.406 -40.344 1 64.69 1136 GLU A O 1
ATOM 8903 N N . LYS A 1 1137 ? -30.312 -46.344 -39.031 1 61.06 1137 LYS A N 1
ATOM 8904 C CA . LYS A 1 1137 ? -30.094 -47.688 -38.531 1 61.06 1137 LYS A CA 1
ATOM 8905 C C . LYS A 1 1137 ? -30.062 -48.688 -39.656 1 61.06 1137 LYS A C 1
ATOM 8907 O O . LYS A 1 1137 ? -29.234 -49.594 -39.656 1 61.06 1137 LYS A O 1
ATOM 8912 N N . LEU A 1 1138 ? -31.062 -48.594 -40.625 1 51.34 1138 LEU A N 1
ATOM 8913 C CA . LEU A 1 1138 ? -31.156 -49.531 -41.719 1 51.34 1138 LEU A CA 1
ATOM 8914 C C . LEU A 1 1138 ? -29.859 -49.562 -42.531 1 51.34 1138 LEU A C 1
ATOM 8916 O O . LEU A 1 1138 ? -29.438 -50.625 -42.969 1 51.34 1138 LEU A O 1
ATOM 8920 N N . PHE A 1 1139 ? -29.312 -48.438 -42.625 1 47.78 1139 PHE A N 1
ATOM 8921 C CA . PHE A 1 1139 ? -28.062 -48.406 -43.375 1 47.78 1139 PHE A CA 1
ATOM 8922 C C . PHE A 1 1139 ? -26.953 -49.125 -42.594 1 47.78 1139 PHE A C 1
ATOM 8924 O O . PHE A 1 1139 ? -26.203 -49.906 -43.188 1 47.78 1139 PHE A O 1
ATOM 8931 N N . TYR A 1 1140 ? -27 -48.781 -41.312 1 48.03 1140 TYR A N 1
ATOM 8932 C CA . TYR A 1 1140 ? -25.969 -49.375 -40.469 1 48.03 1140 TYR A CA 1
ATOM 8933 C C . TYR A 1 1140 ? -26.234 -50.875 -40.25 1 48.03 1140 TYR A C 1
ATOM 8935 O O . TYR A 1 1140 ? -25.297 -51.688 -40.25 1 48.03 1140 TYR A O 1
ATOM 8943 N N . TYR A 1 1141 ? -27.578 -51.281 -40 1 47.56 1141 TYR A N 1
ATOM 8944 C CA . TYR A 1 1141 ? -27.938 -52.656 -39.75 1 47.56 1141 TYR A CA 1
ATOM 8945 C C . TYR A 1 1141 ? -28.016 -53.438 -41.062 1 47.56 1141 TYR A C 1
ATOM 8947 O O . TYR A 1 1141 ? -27.906 -54.656 -41.062 1 47.56 1141 TYR A O 1
ATOM 8955 N N . ASN A 1 1142 ? -28.312 -52.844 -42.094 1 46.28 1142 ASN A N 1
ATOM 8956 C CA . ASN A 1 1142 ? -28.156 -53.625 -43.312 1 46.28 1142 ASN A CA 1
ATOM 8957 C C . ASN A 1 1142 ? -26.781 -54.281 -43.406 1 46.28 1142 ASN A C 1
ATOM 8959 O O . ASN A 1 1142 ? -26.609 -55.281 -44.094 1 46.28 1142 ASN A O 1
ATOM 8963 N N . LEU A 1 1143 ? -25.953 -53.625 -42.625 1 40.94 1143 LEU A N 1
ATOM 8964 C CA . LEU A 1 1143 ? -24.719 -54.406 -42.469 1 40.94 1143 LEU A CA 1
ATOM 8965 C C . LEU A 1 1143 ? -24.953 -55.656 -41.656 1 40.94 1143 LEU A C 1
ATOM 8967 O O . LEU A 1 1143 ? -24.391 -56.719 -41.938 1 40.94 1143 LEU A O 1
ATOM 8971 N N . CYS A 1 1144 ? -25.797 -55.531 -40.469 1 40.59 1144 CYS A N 1
ATOM 8972 C CA . CYS A 1 1144 ? -26.078 -56.656 -39.594 1 40.59 1144 CYS A CA 1
ATOM 8973 C C . CYS A 1 1144 ? -27.109 -57.594 -40.25 1 40.59 1144 CYS A C 1
ATOM 8975 O O . CYS A 1 1144 ? -27.109 -58.781 -40.031 1 40.59 1144 CYS A O 1
ATOM 8977 N N . ASP A 1 1145 ? -28.234 -57.094 -40.75 1 40.5 1145 ASP A N 1
ATOM 8978 C CA . ASP A 1 1145 ? -29.297 -57.938 -41.312 1 40.5 1145 ASP A CA 1
ATOM 8979 C C . ASP A 1 1145 ? -28.75 -58.875 -42.375 1 40.5 1145 ASP A C 1
ATOM 8981 O O . ASP A 1 1145 ? -29.406 -59.875 -42.75 1 40.5 1145 ASP A O 1
ATOM 8985 N N . SER A 1 1146 ? -27.75 -58.406 -43 1 37.59 1146 SER A N 1
ATOM 8986 C CA . SER A 1 1146 ? -27.234 -59.469 -43.844 1 37.59 1146 SER A CA 1
ATOM 8987 C C . SER A 1 1146 ? -26.797 -60.656 -43.031 1 37.59 1146 SER A C 1
ATOM 8989 O O . SER A 1 1146 ? -26.297 -61.656 -43.594 1 37.59 1146 SER A O 1
ATOM 8991 N N . LEU A 1 1147 ? -26.766 -60.375 -41.656 1 35.41 1147 LEU A N 1
ATOM 8992 C CA . LEU A 1 1147 ? -26.453 -61.469 -40.75 1 35.41 1147 LEU A CA 1
ATOM 8993 C C . LEU A 1 1147 ? -27.688 -62.312 -40.469 1 35.41 1147 LEU A C 1
ATOM 8995 O O . LEU A 1 1147 ? -27.641 -63.219 -39.625 1 35.41 1147 LEU A O 1
ATOM 8999 N N . LYS A 1 1148 ? -28.938 -61.812 -40.719 1 36.41 1148 LYS A N 1
ATOM 9000 C CA . LYS A 1 1148 ? -30.062 -62.656 -40.438 1 36.41 1148 LYS A CA 1
ATOM 9001 C C . LYS A 1 1148 ? -29.953 -64 -41.156 1 36.41 1148 LYS A C 1
ATOM 9003 O O . LYS A 1 1148 ? -29.672 -64 -42.375 1 36.41 1148 LYS A O 1
ATOM 9008 N N . PRO A 1 1149 ? -29.547 -64.938 -40.312 1 32.25 1149 PRO A N 1
ATOM 9009 C CA . PRO A 1 1149 ? -29.797 -66.188 -41.031 1 32.25 1149 PRO A CA 1
ATOM 9010 C C . PRO A 1 1149 ? -31.172 -66.25 -41.688 1 32.25 1149 PRO A C 1
ATOM 9012 O O . PRO A 1 1149 ? -32.094 -65.562 -41.25 1 32.25 1149 PRO A O 1
ATOM 9015 N N . GLU A 1 1150 ? -31.297 -66.312 -43 1 28.67 1150 GLU A N 1
ATOM 9016 C CA . GLU A 1 1150 ? -32.469 -66.562 -43.844 1 28.67 1150 GLU A CA 1
ATOM 9017 C C . GLU A 1 1150 ? -33.438 -67.5 -43.156 1 28.67 1150 GLU A C 1
ATOM 9019 O O . GLU A 1 1150 ? -34.531 -67.75 -43.656 1 28.67 1150 GLU A O 1
ATOM 9024 N N . THR A 1 1151 ? -33.156 -68.312 -42.094 1 29.08 1151 THR A N 1
ATOM 9025 C CA . THR A 1 1151 ? -34.219 -69.312 -41.906 1 29.08 1151 THR A CA 1
ATOM 9026 C C . THR A 1 1151 ? -35.469 -68.688 -41.312 1 29.08 1151 THR A C 1
ATOM 9028 O O . THR A 1 1151 ? -36.594 -69 -41.688 1 29.08 1151 THR A O 1
ATOM 9031 N N . SER A 1 1152 ? -35.625 -68.25 -39.969 1 28.02 1152 SER A N 1
ATOM 9032 C CA . SER A 1 1152 ? -36.969 -68.312 -39.438 1 28.02 1152 SER A CA 1
ATOM 9033 C C . SER A 1 1152 ? -37.781 -67.062 -39.906 1 28.02 1152 SER A C 1
ATOM 9035 O O . SER A 1 1152 ? -37.5 -65.938 -39.5 1 28.02 1152 SER A O 1
ATOM 9037 N N . LEU A 1 1153 ? -38.156 -66.875 -41.156 1 26.05 1153 LEU A N 1
ATOM 9038 C CA . LEU A 1 1153 ? -39.344 -66.188 -41.656 1 26.05 1153 LEU A CA 1
ATOM 9039 C C . LEU A 1 1153 ? -40.562 -66.5 -40.812 1 26.05 1153 LEU A C 1
ATOM 9041 O O . LEU A 1 1153 ? -41.25 -67.5 -41.031 1 26.05 1153 LEU A O 1
ATOM 9045 N N . ILE A 1 1154 ? -40.5 -66.625 -39.375 1 23.23 1154 ILE A N 1
ATOM 9046 C CA . ILE A 1 1154 ? -41.812 -66.625 -38.75 1 23.23 1154 ILE A CA 1
ATOM 9047 C C . ILE A 1 1154 ? -42.562 -65.312 -39.031 1 23.23 1154 ILE A C 1
ATOM 9049 O O . ILE A 1 1154 ? -42.031 -64.25 -38.844 1 23.23 1154 ILE A O 1
ATOM 9053 N N . ASP A 1 1155 ? -43.719 -65.438 -39.844 1 22.52 1155 ASP A N 1
ATOM 9054 C CA . ASP A 1 1155 ? -44.906 -64.688 -40.25 1 22.52 1155 ASP A CA 1
ATOM 9055 C C . ASP A 1 1155 ? -45.594 -64.062 -39.031 1 22.52 1155 ASP A C 1
ATOM 9057 O O . ASP A 1 1155 ? -46.125 -64.812 -38.188 1 22.52 1155 ASP A O 1
ATOM 9061 N N . PHE A 1 1156 ? -45.094 -63.156 -38.375 1 20.36 1156 PHE A N 1
ATOM 9062 C CA . PHE A 1 1156 ? -46 -62.406 -37.5 1 20.36 1156 PHE A CA 1
ATOM 9063 C C . PHE A 1 1156 ? -47.062 -61.688 -38.344 1 20.36 1156 PHE A C 1
ATOM 9065 O O . PHE A 1 1156 ? -46.844 -60.594 -38.812 1 20.36 1156 PHE A O 1
ATOM 9072 N N . SER A 1 1157 ? -47.812 -62.5 -39.219 1 18.78 1157 SER A N 1
ATOM 9073 C CA . SER A 1 1157 ? -49.188 -62.031 -39.375 1 18.78 1157 SER A CA 1
ATOM 9074 C C . SER A 1 1157 ? -50 -62.281 -38.125 1 18.78 1157 SER A C 1
ATOM 9076 O O . SER A 1 1157 ? -49.844 -63.312 -37.469 1 18.78 1157 SER A O 1
ATOM 9078 N N . MET B 1 1 ? 11.273 65.25 31.641 1 79.12 1 MET B N 1
ATOM 9079 C CA . MET B 1 1 ? 11.312 63.812 31.781 1 79.12 1 MET B CA 1
ATOM 9080 C C . MET B 1 1 ? 11.875 63.188 30.516 1 79.12 1 MET B C 1
ATOM 9082 O O . MET B 1 1 ? 11.57 63.625 29.406 1 79.12 1 MET B O 1
ATOM 9086 N N . PRO B 1 2 ? 12.688 62.188 30.688 1 81 2 PRO B N 1
ATOM 9087 C CA . PRO B 1 2 ? 13.312 61.531 29.531 1 81 2 PRO B CA 1
ATOM 9088 C C . PRO B 1 2 ? 12.305 60.844 28.625 1 81 2 PRO B C 1
ATOM 9090 O O . PRO B 1 2 ? 11.352 60.219 29.109 1 81 2 PRO B O 1
ATOM 9093 N N . LYS B 1 3 ? 12.359 61.062 27.391 1 88.19 3 LYS B N 1
ATOM 9094 C CA . LYS B 1 3 ? 11.477 60.469 26.375 1 88.19 3 LYS B CA 1
ATOM 9095 C C . LYS B 1 3 ? 12.102 60.562 24.984 1 88.19 3 LYS B C 1
ATOM 9097 O O . LYS B 1 3 ? 13.078 61.312 24.781 1 88.19 3 LYS B O 1
ATOM 9102 N N . ALA B 1 4 ? 11.688 59.781 24.203 1 88.19 4 ALA B N 1
ATOM 9103 C CA . ALA B 1 4 ? 12.141 59.844 22.812 1 88.19 4 ALA B CA 1
ATOM 9104 C C . ALA B 1 4 ? 10.961 60.062 21.875 1 88.19 4 ALA B C 1
ATOM 9106 O O . ALA B 1 4 ? 9.891 59.5 22.062 1 88.19 4 ALA B O 1
ATOM 9107 N N . ILE B 1 5 ? 11.078 60.938 21.031 1 88.31 5 ILE B N 1
ATOM 9108 C CA . ILE B 1 5 ? 10.078 61.156 20 1 88.31 5 ILE B CA 1
ATOM 9109 C C . ILE B 1 5 ? 10.5 60.469 18.719 1 88.31 5 ILE B C 1
ATOM 9111 O O . ILE B 1 5 ? 11.578 60.719 18.172 1 88.31 5 ILE B O 1
ATOM 9115 N N . GLY B 1 6 ? 9.633 59.625 18.297 1 85.56 6 GLY B N 1
ATOM 9116 C CA . GLY B 1 6 ? 9.961 58.781 17.156 1 85.56 6 GLY B CA 1
ATOM 9117 C C . GLY B 1 6 ? 9.766 59.469 15.82 1 85.56 6 GLY B C 1
ATOM 9118 O O . GLY B 1 6 ? 9.141 60.531 15.75 1 85.56 6 GLY B O 1
ATOM 9119 N N . GLY B 1 7 ? 10.344 58.844 14.766 1 85.94 7 GLY B N 1
ATOM 9120 C CA . GLY B 1 7 ? 10.219 59.312 13.398 1 85.94 7 GLY B CA 1
ATOM 9121 C C . GLY B 1 7 ? 9.891 58.219 12.414 1 85.94 7 GLY B C 1
ATOM 9122 O O . GLY B 1 7 ? 8.969 57.438 12.641 1 85.94 7 GLY B O 1
ATOM 9123 N N . PHE B 1 8 ? 10.656 58.125 11.336 1 86.06 8 PHE B N 1
ATOM 9124 C CA . PHE B 1 8 ? 10.438 57.125 10.297 1 86.06 8 PHE B CA 1
ATOM 9125 C C . PHE B 1 8 ? 10.742 55.719 10.82 1 86.06 8 PHE B C 1
ATOM 9127 O O . PHE B 1 8 ? 11.664 55.531 11.617 1 86.06 8 PHE B O 1
ATOM 9134 N N . LEU B 1 9 ? 9.938 54.812 10.43 1 89.88 9 LEU B N 1
ATOM 9135 C CA . LEU B 1 9 ? 10.102 53.438 10.883 1 89.88 9 LEU B CA 1
ATOM 9136 C C . LEU B 1 9 ? 10.992 52.625 9.93 1 89.88 9 LEU B C 1
ATOM 9138 O O . LEU B 1 9 ? 11.125 53 8.758 1 89.88 9 LEU B O 1
ATOM 9142 N N . SER B 1 10 ? 11.602 51.594 10.523 1 88.38 10 SER B N 1
ATOM 9143 C CA . SER B 1 10 ? 12.398 50.656 9.719 1 88.38 10 SER B CA 1
ATOM 9144 C C . SER B 1 10 ? 11.516 49.562 9.117 1 88.38 10 SER B C 1
ATOM 9146 O O . SER B 1 10 ? 10.406 49.344 9.586 1 88.38 10 SER B O 1
ATOM 9148 N N . ASN B 1 11 ? 12.023 48.906 8.062 1 87.38 11 ASN B N 1
ATOM 9149 C CA . ASN B 1 11 ? 11.297 47.812 7.434 1 87.38 11 ASN B CA 1
ATOM 9150 C C . ASN B 1 11 ? 11.148 46.625 8.375 1 87.38 11 ASN B C 1
ATOM 9152 O O . ASN B 1 11 ? 10.219 45.844 8.234 1 87.38 11 ASN B O 1
ATOM 9156 N N . LEU B 1 12 ? 12.016 46.469 9.336 1 89.44 12 LEU B N 1
ATOM 9157 C CA . LEU B 1 12 ? 11.953 45.375 10.273 1 89.44 12 LEU B CA 1
ATOM 9158 C C . LEU B 1 12 ? 10.883 45.594 11.336 1 89.44 12 LEU B C 1
ATOM 9160 O O . LEU B 1 12 ? 10.492 44.656 12.039 1 89.44 12 LEU B O 1
ATOM 9164 N N . ASN B 1 13 ? 10.375 46.844 11.414 1 92 13 ASN B N 1
ATOM 9165 C CA . ASN B 1 13 ? 9.312 47.156 12.367 1 92 13 ASN B CA 1
ATOM 9166 C C . ASN B 1 13 ? 7.938 46.844 11.797 1 92 13 ASN B C 1
ATOM 9168 O O . ASN B 1 13 ? 6.918 47.062 12.453 1 92 13 ASN B O 1
ATOM 9172 N N . SER B 1 14 ? 7.934 46.312 10.672 1 90.75 14 SER B N 1
ATOM 9173 C CA . SER B 1 14 ? 6.648 46 10.062 1 90.75 14 SER B CA 1
ATOM 9174 C C . SER B 1 14 ? 5.934 44.875 10.836 1 90.75 14 SER B C 1
ATOM 9176 O O . SER B 1 14 ? 6.551 43.875 11.219 1 90.75 14 SER B O 1
ATOM 9178 N N . GLY B 1 15 ? 4.715 45.156 11.195 1 89.5 15 GLY B N 1
ATOM 9179 C CA . GLY B 1 15 ? 3.916 44.156 11.898 1 89.5 15 GLY B CA 1
ATOM 9180 C C . GLY B 1 15 ? 4.062 44.219 13.406 1 89.5 15 GLY B C 1
ATOM 9181 O O . GLY B 1 15 ? 3.512 43.375 14.125 1 89.5 15 GLY B O 1
ATOM 9182 N N . SER B 1 16 ? 4.777 45.125 13.93 1 93.38 16 SER B N 1
ATOM 9183 C CA . SER B 1 16 ? 5 45.25 15.367 1 93.38 16 SER B CA 1
ATOM 9184 C C . SER B 1 16 ? 3.998 46.219 16 1 93.38 16 SER B C 1
ATOM 9186 O O . SER B 1 16 ? 4.387 47.188 16.672 1 93.38 16 SER B O 1
ATOM 9188 N N . LEU B 1 17 ? 2.766 46.156 15.734 1 95.19 17 LEU B N 1
ATOM 9189 C CA . LEU B 1 17 ? 1.719 47 16.297 1 95.19 17 LEU B CA 1
ATOM 9190 C C . LEU B 1 17 ? 0.608 46.156 16.906 1 95.19 17 LEU B C 1
ATOM 9192 O O . LEU B 1 17 ? 0.222 45.125 16.359 1 95.19 17 LEU B O 1
ATOM 9196 N N . GLU B 1 18 ? 0.151 46.656 18.109 1 94.88 18 GLU B N 1
ATOM 9197 C CA . GLU B 1 18 ? -1.017 46.031 18.719 1 94.88 18 GLU B CA 1
ATOM 9198 C C . GLU B 1 18 ? -1.826 47.062 19.516 1 94.88 18 GLU B C 1
ATOM 9200 O O . GLU B 1 18 ? -1.258 47.938 20.188 1 94.88 18 GLU B O 1
ATOM 9205 N N . TRP B 1 19 ? -3.045 46.969 19.281 1 95.12 19 TRP B N 1
ATOM 9206 C CA . TRP B 1 19 ? -4 47.719 20.078 1 95.12 19 TRP B CA 1
ATOM 9207 C C . TRP B 1 19 ? -4.453 46.906 21.281 1 95.12 19 TRP B C 1
ATOM 9209 O O . TRP B 1 19 ? -5.07 45.844 21.125 1 95.12 19 TRP B O 1
ATOM 9219 N N . GLY B 1 20 ? -4.129 47.344 22.5 1 91.19 20 GLY B N 1
ATOM 9220 C CA . GLY B 1 20 ? -4.473 46.594 23.703 1 91.19 20 GLY B CA 1
ATOM 9221 C C . GLY B 1 20 ? -5.898 46.844 24.172 1 91.19 20 GLY B C 1
ATOM 9222 O O . GLY B 1 20 ? -6.52 47.844 23.766 1 91.19 20 GLY B O 1
ATOM 9223 N N . TRP B 1 21 ? -6.43 45.938 25 1 89.12 21 TRP B N 1
ATOM 9224 C CA . TRP B 1 21 ? -7.762 46.094 25.578 1 89.12 21 TRP B CA 1
ATOM 9225 C C . TRP B 1 21 ? -7.832 47.281 26.5 1 89.12 21 TRP B C 1
ATOM 9227 O O . TRP B 1 21 ? -8.922 47.75 26.844 1 89.12 21 TRP B O 1
ATOM 9237 N N . ASN B 1 22 ? -6.699 47.781 26.875 1 85.88 22 ASN B N 1
ATOM 9238 C CA . ASN B 1 22 ? -6.602 48.906 27.797 1 85.88 22 ASN B CA 1
ATOM 9239 C C . ASN B 1 22 ? -6.746 50.219 27.047 1 85.88 22 ASN B C 1
ATOM 9241 O O . ASN B 1 22 ? -6.801 51.281 27.688 1 85.88 22 ASN B O 1
ATOM 9245 N N . GLY B 1 23 ? -6.742 50.156 25.797 1 88.44 23 GLY B N 1
ATOM 9246 C CA . GLY B 1 23 ? -6.93 51.375 25.016 1 88.44 23 GLY B CA 1
ATOM 9247 C C . GLY B 1 23 ? -5.625 52 24.562 1 88.44 23 GLY B C 1
ATOM 9248 O O . GLY B 1 23 ? -5.621 53.094 23.969 1 88.44 23 GLY B O 1
ATOM 9249 N N . PHE B 1 24 ? -4.555 51.344 24.859 1 93.56 24 PHE B N 1
ATOM 9250 C CA . PHE B 1 24 ? -3.26 51.875 24.438 1 93.56 24 PHE B CA 1
ATOM 9251 C C . PHE B 1 24 ? -2.777 51.188 23.172 1 93.56 24 PHE B C 1
ATOM 9253 O O . PHE B 1 24 ? -3.08 50 22.953 1 93.56 24 PHE B O 1
ATOM 9260 N N . LEU B 1 25 ? -2.098 52 22.391 1 95.19 25 LEU B N 1
ATOM 9261 C CA . LEU B 1 25 ? -1.441 51.469 21.188 1 95.19 25 LEU B CA 1
ATOM 9262 C C . LEU B 1 25 ? 0.066 51.375 21.406 1 95.19 25 LEU B C 1
ATOM 9264 O O . LEU B 1 25 ? 0.681 52.281 21.969 1 95.19 25 LEU B O 1
ATOM 9268 N N . ALA B 1 26 ? 0.606 50.281 21.047 1 96.25 26 ALA B N 1
ATOM 9269 C CA . ALA B 1 26 ? 2.057 50.125 21.125 1 96.25 26 ALA B CA 1
ATOM 9270 C C . ALA B 1 26 ? 2.629 49.625 19.797 1 96.25 26 ALA B C 1
ATOM 9272 O O . ALA B 1 26 ? 2.027 48.781 19.125 1 96.25 26 ALA B O 1
ATOM 9273 N N . PHE B 1 27 ? 3.699 50.219 19.344 1 94.88 27 PHE B N 1
ATOM 9274 C CA . PHE B 1 27 ? 4.402 49.719 18.156 1 94.88 27 PHE B CA 1
ATOM 9275 C C . PHE B 1 27 ? 5.898 50 18.281 1 94.88 27 PHE B C 1
ATOM 9277 O O . PHE B 1 27 ? 6.34 50.719 19.172 1 94.88 27 PHE B O 1
ATOM 9284 N N . GLY B 1 28 ? 6.637 49.281 17.484 1 93.5 28 GLY B N 1
ATOM 9285 C CA . GLY B 1 28 ? 8.086 49.438 17.484 1 93.5 28 GLY B CA 1
ATOM 9286 C C . GLY B 1 28 ? 8.578 50.5 16.516 1 93.5 28 GLY B C 1
ATOM 9287 O O . GLY B 1 28 ? 8.07 50.625 15.406 1 93.5 28 GLY B O 1
ATOM 9288 N N . CYS B 1 29 ? 9.406 51.281 17 1 91.94 29 CYS B N 1
ATOM 9289 C CA . CYS B 1 29 ? 10.164 52.25 16.219 1 91.94 29 CYS B CA 1
ATOM 9290 C C . CYS B 1 29 ? 11.664 52.031 16.359 1 91.94 29 CYS B C 1
ATOM 9292 O O . CYS B 1 29 ? 12.273 52.469 17.328 1 91.94 29 CYS B O 1
ATOM 9294 N N . HIS B 1 30 ? 12.273 51.375 15.352 1 91.44 30 HIS B N 1
ATOM 9295 C CA . HIS B 1 30 ? 13.664 50.938 15.422 1 91.44 30 HIS B CA 1
ATOM 9296 C C . HIS B 1 30 ? 13.906 50.062 16.672 1 91.44 30 HIS B C 1
ATOM 9298 O O . HIS B 1 30 ? 13.266 49.031 16.844 1 91.44 30 HIS B O 1
ATOM 9304 N N . SER B 1 31 ? 14.711 50.531 17.609 1 90.75 31 SER B N 1
ATOM 9305 C CA . SER B 1 31 ? 14.977 49.75 18.812 1 90.75 31 SER B CA 1
ATOM 9306 C C . SER B 1 31 ? 14.117 50.219 19.984 1 90.75 31 SER B C 1
ATOM 9308 O O . SER B 1 31 ? 14.297 49.75 21.109 1 90.75 31 SER B O 1
ATOM 9310 N N . LEU B 1 32 ? 13.148 51.094 19.734 1 92.25 32 LEU B N 1
ATOM 9311 C CA . LEU B 1 32 ? 12.297 51.625 20.797 1 92.25 32 LEU B CA 1
ATOM 9312 C C . LEU B 1 32 ? 10.867 51.125 20.656 1 92.25 32 LEU B C 1
ATOM 9314 O O . LEU B 1 32 ? 10.43 50.781 19.547 1 92.25 32 LEU B O 1
ATOM 9318 N N . VAL B 1 33 ? 10.195 51.062 21.781 1 95.12 33 VAL B N 1
ATOM 9319 C CA . VAL B 1 33 ? 8.758 50.812 21.797 1 95.12 33 VAL B CA 1
ATOM 9320 C C . VAL B 1 33 ? 8.016 52.094 22.172 1 95.12 33 VAL B C 1
ATOM 9322 O O . VAL B 1 33 ? 8.273 52.656 23.234 1 95.12 33 VAL B O 1
ATOM 9325 N N . VAL B 1 34 ? 7.195 52.469 21.328 1 94.06 34 VAL B N 1
ATOM 9326 C CA . VAL B 1 34 ? 6.441 53.688 21.562 1 94.06 34 VAL B CA 1
ATOM 9327 C C . VAL B 1 34 ? 4.988 53.344 21.891 1 94.06 34 VAL B C 1
ATOM 9329 O O . VAL B 1 34 ? 4.391 52.5 21.25 1 94.06 34 VAL B O 1
ATOM 9332 N N . VAL B 1 35 ? 4.441 53.938 22.906 1 94.38 35 VAL B N 1
ATOM 9333 C CA . VAL B 1 35 ? 3.078 53.688 23.359 1 94.38 35 VAL B CA 1
ATOM 9334 C C . VAL B 1 35 ? 2.25 54.969 23.234 1 94.38 35 VAL B C 1
ATOM 9336 O O . VAL B 1 35 ? 2.629 56.031 23.766 1 94.38 35 VAL B O 1
ATOM 9339 N N . TYR B 1 36 ? 1.165 54.906 22.5 1 93.31 36 TYR B N 1
ATOM 9340 C CA . TYR B 1 36 ? 0.224 56 22.328 1 93.31 36 TYR B CA 1
ATOM 9341 C C . TYR B 1 36 ? -1.115 55.688 22.984 1 93.31 36 TYR B C 1
ATOM 9343 O O . TYR B 1 36 ? -1.462 54.5 23.156 1 93.31 36 TYR B O 1
ATOM 9351 N N . HIS B 1 37 ? -1.791 56.688 23.5 1 92.75 37 HIS B N 1
ATOM 9352 C CA . HIS B 1 37 ? -3.191 56.5 23.875 1 92.75 37 HIS B CA 1
ATOM 9353 C C . HIS B 1 37 ? -4.098 56.562 22.656 1 92.75 37 HIS B C 1
ATOM 9355 O O . HIS B 1 37 ? -4.074 57.562 21.906 1 92.75 37 HIS B O 1
ATOM 9361 N N . ALA B 1 38 ? -4.816 55.656 22.406 1 91.31 38 ALA B N 1
ATOM 9362 C CA . ALA B 1 38 ? -5.539 55.5 21.156 1 91.31 38 ALA B CA 1
ATOM 9363 C C . ALA B 1 38 ? -6.586 56.594 20.953 1 91.31 38 ALA B C 1
ATOM 9365 O O . ALA B 1 38 ? -6.855 57 19.828 1 91.31 38 ALA B O 1
ATOM 9366 N N . GLU B 1 39 ? -7.234 57 21.938 1 87.06 39 GLU B N 1
ATOM 9367 C CA . GLU B 1 39 ? -8.312 57.969 21.812 1 87.06 39 GLU B CA 1
ATOM 9368 C C . GLU B 1 39 ? -7.77 59.375 21.625 1 87.06 39 GLU B C 1
ATOM 9370 O O . GLU B 1 39 ? -8.234 60.125 20.766 1 87.06 39 GLU B O 1
ATOM 9375 N N . THR B 1 40 ? -6.793 59.75 22.422 1 87.19 40 THR B N 1
ATOM 9376 C CA . THR B 1 40 ? -6.258 61.094 22.359 1 87.19 40 THR B CA 1
ATOM 9377 C C . THR B 1 40 ? -5.098 61.188 21.375 1 87.19 40 THR B C 1
ATOM 9379 O O . THR B 1 40 ? -4.707 62.25 20.953 1 87.19 40 THR B O 1
ATOM 9382 N N . MET B 1 41 ? -4.551 60.156 21 1 88.81 41 MET B N 1
ATOM 9383 C CA . MET B 1 41 ? -3.414 60.062 20.078 1 88.81 41 MET B CA 1
ATOM 9384 C C . MET B 1 41 ? -2.211 60.812 20.641 1 88.81 41 MET B C 1
ATOM 9386 O O . MET B 1 41 ? -1.482 61.469 19.891 1 88.81 41 MET B O 1
ATOM 9390 N N . ASN B 1 42 ? -2.07 60.75 21.922 1 87.94 42 ASN B N 1
ATOM 9391 C CA . ASN B 1 42 ? -0.901 61.344 22.562 1 87.94 42 ASN B CA 1
ATOM 9392 C C . ASN B 1 42 ? 0.145 60.281 22.906 1 87.94 42 ASN B C 1
ATOM 9394 O O . ASN B 1 42 ? -0.199 59.156 23.25 1 87.94 42 ASN B O 1
ATOM 9398 N N . LEU B 1 43 ? 1.405 60.719 22.734 1 89.88 43 LEU B N 1
ATOM 9399 C CA . LEU B 1 43 ? 2.502 59.844 23.125 1 89.88 43 LEU B CA 1
ATOM 9400 C C . LEU B 1 43 ? 2.58 59.719 24.641 1 89.88 43 LEU B C 1
ATOM 9402 O O . LEU B 1 43 ? 2.74 60.719 25.344 1 89.88 43 LEU B O 1
ATOM 9406 N N . VAL B 1 44 ? 2.43 58.531 25.094 1 90.12 44 VAL B N 1
ATOM 9407 C CA . VAL B 1 44 ? 2.359 58.312 26.547 1 90.12 44 VAL B CA 1
ATOM 9408 C C . VAL B 1 44 ? 3.713 57.812 27.062 1 90.12 44 VAL B C 1
ATOM 9410 O O . VAL B 1 44 ? 4.152 58.219 28.141 1 90.12 44 VAL B O 1
ATOM 9413 N N . GLN B 1 45 ? 4.258 56.906 26.344 1 91.12 45 GLN B N 1
ATOM 9414 C CA . GLN B 1 45 ? 5.477 56.281 26.844 1 91.12 45 GLN B CA 1
ATOM 9415 C C . GLN B 1 45 ? 6.387 55.844 25.703 1 91.12 45 GLN B C 1
ATOM 9417 O O . GLN B 1 45 ? 5.918 55.594 24.594 1 91.12 45 GLN B O 1
ATOM 9422 N N . THR B 1 46 ? 7.645 55.938 25.969 1 92.44 46 THR B N 1
ATOM 9423 C CA . THR B 1 46 ? 8.664 55.344 25.109 1 92.44 46 THR B CA 1
ATOM 9424 C C . THR B 1 46 ? 9.57 54.406 25.891 1 92.44 46 THR B C 1
ATOM 9426 O O . THR B 1 46 ? 10.094 54.781 26.953 1 92.44 46 THR B O 1
ATOM 9429 N N . LEU B 1 47 ? 9.695 53.219 25.438 1 93.5 47 LEU B N 1
ATOM 9430 C CA . LEU B 1 47 ? 10.477 52.219 26.156 1 93.5 47 LEU B CA 1
ATOM 9431 C C . LEU B 1 47 ? 11.75 51.875 25.391 1 93.5 47 LEU B C 1
ATOM 9433 O O . LEU B 1 47 ? 11.695 51.406 24.25 1 93.5 47 LEU B O 1
ATOM 9437 N N . ALA B 1 48 ? 12.836 52.125 26.125 1 89.88 48 ALA B N 1
ATOM 9438 C CA . ALA B 1 48 ? 14.141 51.812 25.531 1 89.88 48 ALA B CA 1
ATOM 9439 C C . ALA B 1 48 ? 14.812 50.656 26.266 1 89.88 48 ALA B C 1
ATOM 9441 O O . ALA B 1 48 ? 14.906 50.656 27.484 1 89.88 48 ALA B O 1
ATOM 9442 N N . GLY B 1 49 ? 15.047 49.594 25.672 1 86.62 49 GLY B N 1
ATOM 9443 C CA . GLY B 1 49 ? 15.742 48.469 26.266 1 86.62 49 GLY B CA 1
ATOM 9444 C C . GLY B 1 49 ? 16.281 47.5 25.234 1 86.62 49 GLY B C 1
ATOM 9445 O O . GLY B 1 49 ? 17.203 46.719 25.531 1 86.62 49 GLY B O 1
ATOM 9446 N N . HIS B 1 50 ? 15.758 47.594 24.016 1 89.5 50 HIS B N 1
ATOM 9447 C CA . HIS B 1 50 ? 16.156 46.656 22.984 1 89.5 50 HIS B CA 1
ATOM 9448 C C . HIS B 1 50 ? 17.422 47.094 22.281 1 89.5 50 HIS B C 1
ATOM 9450 O O . HIS B 1 50 ? 17.641 48.312 22.109 1 89.5 50 HIS B O 1
ATOM 9456 N N . GLY B 1 51 ? 18.312 46.156 21.922 1 82.62 51 GLY B N 1
ATOM 9457 C CA . GLY B 1 51 ? 19.5 46.438 21.141 1 82.62 51 GLY B CA 1
ATOM 9458 C C . GLY B 1 51 ? 19.25 46.344 19.641 1 82.62 51 GLY B C 1
ATOM 9459 O O . GLY B 1 51 ? 19.922 47.031 18.859 1 82.62 51 GLY B O 1
ATOM 9460 N N . GLY B 1 52 ? 18.359 45.531 19.234 1 87.62 52 GLY B N 1
ATOM 9461 C CA . GLY B 1 52 ? 17.984 45.406 17.844 1 87.62 52 GLY B CA 1
ATOM 9462 C C . GLY B 1 52 ? 16.656 46.031 17.516 1 87.62 52 GLY B C 1
ATOM 9463 O O . GLY B 1 52 ? 16.047 46.688 18.359 1 87.62 52 GLY B O 1
ATOM 9464 N N . TYR B 1 53 ? 16.188 45.938 16.266 1 91.56 53 TYR B N 1
ATOM 9465 C CA . TYR B 1 53 ? 14.914 46.5 15.828 1 91.56 53 TYR B CA 1
ATOM 9466 C C . TYR B 1 53 ? 13.75 45.719 16.422 1 91.56 53 TYR B C 1
ATOM 9468 O O . TYR B 1 53 ? 13.789 44.469 16.484 1 91.56 53 TYR B O 1
ATOM 9476 N N . VAL B 1 54 ? 12.797 46.375 16.938 1 94.62 54 VAL B N 1
ATOM 9477 C CA . VAL B 1 54 ? 11.625 45.688 17.5 1 94.62 54 VAL B CA 1
ATOM 9478 C C . VAL B 1 54 ? 10.789 45.094 16.375 1 94.62 54 VAL B C 1
ATOM 9480 O O . VAL B 1 54 ? 10.391 45.781 15.438 1 94.62 54 VAL B O 1
ATOM 9483 N N . VAL B 1 55 ? 10.531 43.844 16.5 1 93.94 55 VAL B N 1
ATOM 9484 C CA . VAL B 1 55 ? 9.859 43.125 15.422 1 93.94 55 VAL B CA 1
ATOM 9485 C C . VAL B 1 55 ? 8.422 42.812 15.828 1 93.94 55 VAL B C 1
ATOM 9487 O O . VAL B 1 55 ? 7.547 42.656 14.969 1 93.94 55 VAL B O 1
ATOM 9490 N N . LYS B 1 56 ? 8.18 42.594 17.156 1 95.12 56 LYS B N 1
ATOM 9491 C CA . LYS B 1 56 ? 6.84 42.219 17.609 1 95.12 56 LYS B CA 1
ATOM 9492 C C . LYS B 1 56 ? 6.531 42.812 18.969 1 95.12 56 LYS B C 1
ATOM 9494 O O . LYS B 1 56 ? 7.422 42.938 19.812 1 95.12 56 LYS B O 1
ATOM 9499 N N . VAL B 1 57 ? 5.273 43.188 19.125 1 96.25 57 VAL B N 1
ATOM 9500 C CA . VAL B 1 57 ? 4.766 43.688 20.391 1 96.25 57 VAL B CA 1
ATOM 9501 C C . VAL B 1 57 ? 3.418 43.062 20.703 1 96.25 57 VAL B C 1
ATOM 9503 O O . VAL B 1 57 ? 2.566 42.906 19.828 1 96.25 57 VAL B O 1
ATOM 9506 N N . ARG B 1 58 ? 3.254 42.594 21.969 1 95.12 58 ARG B N 1
ATOM 9507 C CA . ARG B 1 58 ? 1.994 41.969 22.359 1 95.12 58 ARG B CA 1
ATOM 9508 C C . ARG B 1 58 ? 1.571 42.406 23.75 1 95.12 58 ARG B C 1
ATOM 9510 O O . ARG B 1 58 ? 2.355 42.344 24.703 1 95.12 58 ARG B O 1
ATOM 9517 N N . TRP B 1 59 ? 0.338 42.875 23.812 1 92.69 59 TRP B N 1
ATOM 9518 C CA . TRP B 1 59 ? -0.224 43.281 25.094 1 92.69 59 TRP B CA 1
ATOM 9519 C C . TRP B 1 59 ? -0.729 42.062 25.859 1 92.69 59 TRP B C 1
ATOM 9521 O O . TRP B 1 59 ? -1.282 41.125 25.281 1 92.69 59 TRP B O 1
ATOM 9531 N N . TYR B 1 60 ? -0.505 42.094 27.156 1 88.62 60 TYR B N 1
ATOM 9532 C CA . TYR B 1 60 ? -1.085 41.094 28.031 1 88.62 60 TYR B CA 1
ATOM 9533 C C . TYR B 1 60 ? -2.527 41.438 28.375 1 88.62 60 TYR B C 1
ATOM 9535 O O . TYR B 1 60 ? -2.865 42.625 28.547 1 88.62 60 TYR B O 1
ATOM 9543 N N . LYS B 1 61 ? -3.387 40.438 28.359 1 77.75 61 LYS B N 1
ATOM 9544 C CA . LYS B 1 61 ? -4.777 40.688 28.734 1 77.75 61 LYS B CA 1
ATOM 9545 C C . LYS B 1 61 ? -4.961 40.594 30.25 1 77.75 61 LYS B C 1
ATOM 9547 O O . LYS B 1 61 ? -4.996 39.5 30.812 1 77.75 61 LYS B O 1
ATOM 9552 N N . GLU B 1 62 ? -5.027 41.75 30.844 1 65.94 62 GLU B N 1
ATOM 9553 C CA . GLU B 1 62 ? -5.16 41.812 32.281 1 65.94 62 GLU B CA 1
ATOM 9554 C C . GLU B 1 62 ? -6.617 41.656 32.719 1 65.94 62 GLU B C 1
ATOM 9556 O O . GLU B 1 62 ? -7.516 42.219 32.094 1 65.94 62 GLU B O 1
ATOM 9561 N N . ASN B 1 63 ? -6.934 40.688 33.469 1 64.31 63 ASN B N 1
ATOM 9562 C CA . ASN B 1 63 ? -8.281 40.594 34.031 1 64.31 63 ASN B CA 1
ATOM 9563 C C . ASN B 1 63 ? -8.453 41.5 35.219 1 64.31 63 ASN B C 1
ATOM 9565 O O . ASN B 1 63 ? -7.578 41.594 36.062 1 64.31 63 ASN B O 1
ATOM 9569 N N . THR B 1 64 ? -9.289 42.5 35.031 1 62.28 64 THR B N 1
ATOM 9570 C CA . THR B 1 64 ? -9.562 43.5 36.062 1 62.28 64 THR B CA 1
ATOM 9571 C C . THR B 1 64 ? -9.969 42.812 37.375 1 62.28 64 THR B C 1
ATOM 9573 O O . THR B 1 64 ? -10.555 41.719 37.344 1 62.28 64 THR B O 1
ATOM 9576 N N . PRO B 1 65 ? -9.289 43.281 38.438 1 58.16 65 PRO B N 1
ATOM 9577 C CA . PRO B 1 65 ? -9.5 42.688 39.781 1 58.16 65 PRO B CA 1
ATOM 9578 C C . PRO B 1 65 ? -10.977 42.562 40.125 1 58.16 65 PRO B C 1
ATOM 9580 O O . PRO B 1 65 ? -11.742 43.5 39.969 1 58.16 65 PRO B O 1
ATOM 9583 N N . ARG B 1 66 ? -11.617 41.5 40.125 1 57.5 66 ARG B N 1
ATOM 9584 C CA . ARG B 1 66 ? -13 41.312 40.531 1 57.5 66 ARG B CA 1
ATOM 9585 C C . ARG B 1 66 ? -13.07 40.875 42 1 57.5 66 ARG B C 1
ATOM 9587 O O . ARG B 1 66 ? -14.141 40.875 42.625 1 57.5 66 ARG B O 1
ATOM 9594 N N . ASP B 1 67 ? -12.062 40.156 42.562 1 52.72 67 ASP B N 1
ATOM 9595 C CA . ASP B 1 67 ? -12.125 39.688 43.938 1 52.72 67 ASP B CA 1
ATOM 9596 C C . ASP B 1 67 ? -11.211 40.5 44.844 1 52.72 67 ASP B C 1
ATOM 9598 O O . ASP B 1 67 ? -10.109 40.875 44.438 1 52.72 67 ASP B O 1
ATOM 9602 N N . SER B 1 68 ? -11.922 41.312 45.688 1 45.47 68 SER B N 1
ATOM 9603 C CA . SER B 1 68 ? -11.188 42 46.75 1 45.47 68 SER B CA 1
ATOM 9604 C C . SER B 1 68 ? -10.07 41.125 47.312 1 45.47 68 SER B C 1
ATOM 9606 O O . SER B 1 68 ? -9.047 41.625 47.781 1 45.47 68 SER B O 1
ATOM 9608 N N . SER B 1 69 ? -10.547 39.938 47.594 1 41.78 69 SER B N 1
ATOM 9609 C CA . SER B 1 69 ? -9.688 39.062 48.375 1 41.78 69 SER B CA 1
ATOM 9610 C C . SER B 1 69 ? -8.516 38.531 47.531 1 41.78 69 SER B C 1
ATOM 9612 O O . SER B 1 69 ? -7.688 37.781 48.031 1 41.78 69 SER B O 1
ATOM 9614 N N . LEU B 1 70 ? -8.891 38.281 46.406 1 40.62 70 LEU B N 1
ATOM 9615 C CA . LEU B 1 70 ? -7.801 37.656 45.688 1 40.62 70 LEU B CA 1
ATOM 9616 C C . LEU B 1 70 ? -6.52 38.469 45.812 1 40.62 70 LEU B C 1
ATOM 9618 O O . LEU B 1 70 ? -6.48 39.625 45.375 1 40.62 70 LEU B O 1
ATOM 9622 N N . VAL B 1 71 ? -5.945 38.156 46.844 1 38.16 71 VAL B N 1
ATOM 9623 C CA . VAL B 1 71 ? -4.617 38.5 47.344 1 38.16 71 VAL B CA 1
ATOM 9624 C C . VAL B 1 71 ? -3.719 38.938 46.188 1 38.16 71 VAL B C 1
ATOM 9626 O O . VAL B 1 71 ? -4.012 38.656 45.031 1 38.16 71 VAL B O 1
ATOM 9629 N N . ASP B 1 72 ? -2.363 39.062 46.562 1 39.5 72 ASP B N 1
ATOM 9630 C CA . ASP B 1 72 ? -1.021 39.625 46.469 1 39.5 72 ASP B CA 1
ATOM 9631 C C . ASP B 1 72 ? -0.359 39.281 45.125 1 39.5 72 ASP B C 1
ATOM 9633 O O . ASP B 1 72 ? 0.68 39.875 44.781 1 39.5 72 ASP B O 1
ATOM 9637 N N . SER B 1 73 ? -0.573 37.969 44.656 1 43.41 73 SER B N 1
ATOM 9638 C CA . SER B 1 73 ? 0.657 37.5 44.062 1 43.41 73 SER B CA 1
ATOM 9639 C C . SER B 1 73 ? 0.831 38.062 42.656 1 43.41 73 SER B C 1
ATOM 9641 O O . SER B 1 73 ? 1.901 37.938 42.031 1 43.41 73 SER B O 1
ATOM 9643 N N . TYR B 1 74 ? -0.382 38.25 41.906 1 53.34 74 TYR B N 1
ATOM 9644 C CA . TYR B 1 74 ? 0.016 38.625 40.562 1 53.34 74 TYR B CA 1
ATOM 9645 C C . TYR B 1 74 ? 0.182 40.125 40.438 1 53.34 74 TYR B C 1
ATOM 9647 O O . TYR B 1 74 ? -0.545 40.906 41.062 1 53.34 74 TYR B O 1
ATOM 9655 N N . ASP B 1 75 ? 1.226 40.625 40.062 1 65.31 75 ASP B N 1
ATOM 9656 C CA . ASP B 1 75 ? 1.744 41.969 39.812 1 65.31 75 ASP B CA 1
ATOM 9657 C C . ASP B 1 75 ? 0.769 42.781 38.969 1 65.31 75 ASP B C 1
ATOM 9659 O O . ASP B 1 75 ? 0.268 42.312 37.969 1 65.31 75 ASP B O 1
ATOM 9663 N N . TRP B 1 76 ? -0.209 43.719 39.562 1 77.81 76 TRP B N 1
ATOM 9664 C CA . TRP B 1 76 ? -1.124 44.688 38.969 1 77.81 76 TRP B CA 1
ATOM 9665 C C . TRP B 1 76 ? -0.356 45.812 38.312 1 77.81 76 TRP B C 1
ATOM 9667 O O . TRP B 1 76 ? -0.03 46.844 38.938 1 77.81 76 TRP B O 1
ATOM 9677 N N . TYR B 1 77 ? 0 45.531 37.094 1 84.62 77 TYR B N 1
ATOM 9678 C CA . TYR B 1 77 ? 0.632 46.562 36.25 1 84.62 77 TYR B CA 1
ATOM 9679 C C . TYR B 1 77 ? 0.338 46.312 34.781 1 84.62 77 TYR B C 1
ATOM 9681 O O . TYR B 1 77 ? -0.131 45.25 34.406 1 84.62 77 TYR B O 1
ATOM 9689 N N . LEU B 1 78 ? 0.445 47.344 34.062 1 89.69 78 LEU B N 1
ATOM 9690 C CA . LEU B 1 78 ? 0.233 47.25 32.625 1 89.69 78 LEU B CA 1
ATOM 9691 C C . LEU B 1 78 ? 1.392 46.5 31.969 1 89.69 78 LEU B C 1
ATOM 9693 O O . LEU B 1 78 ? 2.453 47.094 31.75 1 89.69 78 LEU B O 1
ATOM 9697 N N . ARG B 1 79 ? 1.11 45.281 31.531 1 90.94 79 ARG B N 1
ATOM 9698 C CA . ARG B 1 79 ? 2.16 44.375 31.031 1 90.94 79 ARG B CA 1
ATOM 9699 C C . ARG B 1 79 ? 2.148 44.312 29.516 1 90.94 79 ARG B C 1
ATOM 9701 O O . ARG B 1 79 ? 1.083 44.219 28.906 1 90.94 79 ARG B O 1
ATOM 9708 N N . MET B 1 80 ? 3.275 44.375 28.953 1 94 80 MET B N 1
ATOM 9709 C CA . MET B 1 80 ? 3.457 44.25 27.516 1 94 80 MET B CA 1
ATOM 9710 C C . MET B 1 80 ? 4.762 43.5 27.203 1 94 80 MET B C 1
ATOM 9712 O O . MET B 1 80 ? 5.754 43.688 27.906 1 94 80 MET B O 1
ATOM 9716 N N . ALA B 1 81 ? 4.762 42.656 26.266 1 95.75 81 ALA B N 1
ATOM 9717 C CA . ALA B 1 81 ? 5.977 41.969 25.812 1 95.75 81 ALA B CA 1
ATOM 9718 C C . ALA B 1 81 ? 6.434 42.5 24.453 1 95.75 81 ALA B C 1
ATOM 9720 O O . ALA B 1 81 ? 5.609 42.75 23.578 1 95.75 81 ALA B O 1
ATOM 9721 N N . SER B 1 82 ? 7.66 42.75 24.281 1 96.75 82 SER B N 1
ATOM 9722 C CA . SER B 1 82 ? 8.258 43.156 23 1 96.75 82 SER B CA 1
ATOM 9723 C C . SER B 1 82 ? 9.453 42.281 22.656 1 96.75 82 SER B C 1
ATOM 9725 O O . SER B 1 82 ? 10.141 41.781 23.547 1 96.75 82 SER B O 1
ATOM 9727 N N . ALA B 1 83 ? 9.617 42.062 21.406 1 95.75 83 ALA B N 1
ATOM 9728 C CA . ALA B 1 83 ? 10.719 41.25 20.906 1 95.75 83 ALA B CA 1
ATOM 9729 C C . ALA B 1 83 ? 11.508 42 19.828 1 95.75 83 ALA B C 1
ATOM 9731 O O . ALA B 1 83 ? 10.961 42.844 19.125 1 95.75 83 ALA B O 1
ATOM 9732 N N . ASP B 1 84 ? 12.773 41.656 19.703 1 92.25 84 ASP B N 1
ATOM 9733 C CA . ASP B 1 84 ? 13.633 42.344 18.75 1 92.25 84 ASP B CA 1
ATOM 9734 C C . ASP B 1 84 ? 14.219 41.375 17.734 1 92.25 84 ASP B C 1
ATOM 9736 O O . ASP B 1 84 ? 13.961 40.188 17.781 1 92.25 84 ASP B O 1
ATOM 9740 N N . SER B 1 85 ? 14.93 41.844 16.719 1 91.06 85 SER B N 1
ATOM 9741 C CA . SER B 1 85 ? 15.5 41.094 15.602 1 91.06 85 SER B CA 1
ATOM 9742 C C . SER B 1 85 ? 16.719 40.312 16.031 1 91.06 85 SER B C 1
ATOM 9744 O O . SER B 1 85 ? 17.156 39.406 15.328 1 91.06 85 SER B O 1
ATOM 9746 N N . VAL B 1 86 ? 17.281 40.531 17.234 1 88.69 86 VAL B N 1
ATOM 9747 C CA . VAL B 1 86 ? 18.453 39.812 17.719 1 88.69 86 VAL B CA 1
ATOM 9748 C C . VAL B 1 86 ? 18.016 38.594 18.547 1 88.69 86 VAL B C 1
ATOM 9750 O O . VAL B 1 86 ? 18.781 37.656 18.734 1 88.69 86 VAL B O 1
ATOM 9753 N N . GLY B 1 87 ? 16.781 38.594 18.984 1 90.75 87 GLY B N 1
ATOM 9754 C CA . GLY B 1 87 ? 16.25 37.438 19.703 1 90.75 87 GLY B CA 1
ATOM 9755 C C . GLY B 1 87 ? 15.93 37.75 21.156 1 90.75 87 GLY B C 1
ATOM 9756 O O . GLY B 1 87 ? 15.57 36.844 21.922 1 90.75 87 GLY B O 1
ATOM 9757 N N . ARG B 1 88 ? 16 38.938 21.547 1 92.75 88 ARG B N 1
ATOM 9758 C CA . ARG B 1 88 ? 15.727 39.344 22.922 1 92.75 88 ARG B CA 1
ATOM 9759 C C . ARG B 1 88 ? 14.258 39.688 23.125 1 92.75 88 ARG B C 1
ATOM 9761 O O . ARG B 1 88 ? 13.656 40.344 22.281 1 92.75 88 ARG B O 1
ATOM 9768 N N . ILE B 1 89 ? 13.656 39.188 24.172 1 95.94 89 ILE B N 1
ATOM 9769 C CA . ILE B 1 89 ? 12.273 39.469 24.547 1 95.94 89 ILE B CA 1
ATOM 9770 C C . ILE B 1 89 ? 12.242 40.156 25.906 1 95.94 89 ILE B C 1
ATOM 9772 O O . ILE B 1 89 ? 12.883 39.719 26.859 1 95.94 89 ILE B O 1
ATOM 9776 N N . ILE B 1 90 ? 11.539 41.25 25.969 1 95.94 90 ILE B N 1
ATOM 9777 C CA . ILE B 1 90 ? 11.438 42 27.219 1 95.94 90 ILE B CA 1
ATOM 9778 C C . ILE B 1 90 ? 9.977 42.156 27.625 1 95.94 90 ILE B C 1
ATOM 9780 O O . ILE B 1 90 ? 9.125 42.5 26.797 1 95.94 90 ILE B O 1
ATOM 9784 N N . VAL B 1 91 ? 9.68 41.812 28.844 1 95.31 91 VAL B N 1
ATOM 9785 C CA . VAL B 1 91 ? 8.375 42.094 29.438 1 95.31 91 VAL B CA 1
ATOM 9786 C C . VAL B 1 91 ? 8.438 43.406 30.25 1 95.31 91 VAL B C 1
ATOM 9788 O O . VAL B 1 91 ? 9.266 43.531 31.156 1 95.31 91 VAL B O 1
ATOM 9791 N N . TRP B 1 92 ? 7.512 44.312 29.859 1 94.25 92 TRP B N 1
ATOM 9792 C CA . TRP B 1 92 ? 7.57 45.656 30.406 1 94.25 92 TRP B CA 1
ATOM 9793 C C . TRP B 1 92 ? 6.43 45.906 31.391 1 94.25 92 TRP B C 1
ATOM 9795 O O . TRP B 1 92 ? 5.344 45.344 31.234 1 94.25 92 TRP B O 1
ATOM 9805 N N . ASP B 1 93 ? 6.695 46.625 32.438 1 92.12 93 ASP B N 1
ATOM 9806 C CA . ASP B 1 93 ? 5.699 47.438 33.094 1 92.12 93 ASP B CA 1
ATOM 9807 C C . ASP B 1 93 ? 5.617 48.812 32.438 1 92.12 93 ASP B C 1
ATOM 9809 O O . ASP B 1 93 ? 6.422 49.719 32.75 1 92.12 93 ASP B O 1
ATOM 9813 N N . VAL B 1 94 ? 4.738 49.062 31.641 1 93.38 94 VAL B N 1
ATOM 9814 C CA . VAL B 1 94 ? 4.715 50.188 30.688 1 93.38 94 VAL B CA 1
ATOM 9815 C C . VAL B 1 94 ? 4.57 51.5 31.438 1 93.38 94 VAL B C 1
ATOM 9817 O O . VAL B 1 94 ? 5.25 52.469 31.109 1 93.38 94 VAL B O 1
ATOM 9820 N N . LEU B 1 95 ? 3.695 51.562 32.375 1 91.25 95 LEU B N 1
ATOM 9821 C CA . LEU B 1 95 ? 3.434 52.812 33.062 1 91.25 95 LEU B CA 1
ATOM 9822 C C . LEU B 1 95 ? 4.648 53.25 33.875 1 91.25 95 LEU B C 1
ATOM 9824 O O . LEU B 1 95 ? 4.988 54.438 33.906 1 91.25 95 LEU B O 1
ATOM 9828 N N . ARG B 1 96 ? 5.348 52.344 34.375 1 90.75 96 ARG B N 1
ATOM 9829 C CA . ARG B 1 96 ? 6.543 52.688 35.156 1 90.75 96 ARG B CA 1
ATOM 9830 C C . ARG B 1 96 ? 7.781 52.719 34.25 1 90.75 96 ARG B C 1
ATOM 9832 O O . ARG B 1 96 ? 8.82 53.219 34.656 1 90.75 96 ARG B O 1
ATOM 9839 N N . GLY B 1 97 ? 7.621 52.188 33.156 1 91.19 97 GLY B N 1
ATOM 9840 C CA . GLY B 1 97 ? 8.75 52.156 32.25 1 91.19 97 GLY B CA 1
ATOM 9841 C C . GLY B 1 97 ? 9.875 51.25 32.719 1 91.19 97 GLY B C 1
ATOM 9842 O O . GLY B 1 97 ? 11.055 51.594 32.562 1 91.19 97 GLY B O 1
ATOM 9843 N N . MET B 1 98 ? 9.492 50.188 33.312 1 91.69 98 MET B N 1
ATOM 9844 C CA . MET B 1 98 ? 10.492 49.281 33.875 1 91.69 98 MET B CA 1
ATOM 9845 C C . MET B 1 98 ? 10.453 47.906 33.188 1 91.69 98 MET B C 1
ATOM 9847 O O . MET B 1 98 ? 9.391 47.438 32.781 1 91.69 98 MET B O 1
ATOM 9851 N N . CYS B 1 99 ? 11.68 47.438 33 1 92.19 99 CYS B N 1
ATOM 9852 C CA . CYS B 1 99 ? 11.805 46.062 32.5 1 92.19 99 CYS B CA 1
ATOM 9853 C C . CYS B 1 99 ? 11.602 45.062 33.625 1 92.19 99 CYS B C 1
ATOM 9855 O O . CYS B 1 99 ? 12.344 45.031 34.594 1 92.19 99 CYS B O 1
ATOM 9857 N N . LYS B 1 100 ? 10.602 44.312 33.531 1 91.38 100 LYS B N 1
ATOM 9858 C CA . LYS B 1 100 ? 10.312 43.312 34.594 1 91.38 100 LYS B CA 1
ATOM 9859 C C . LYS B 1 100 ? 11.109 42.031 34.375 1 91.38 100 LYS B C 1
ATOM 9861 O O . LYS B 1 100 ? 11.508 41.375 35.312 1 91.38 100 LYS B O 1
ATOM 9866 N N . CYS B 1 101 ? 11.117 41.625 33.125 1 93.06 101 CYS B N 1
ATOM 9867 C CA . CYS B 1 101 ? 11.828 40.406 32.781 1 93.06 101 CYS B CA 1
ATOM 9868 C C . CYS B 1 101 ? 12.391 40.469 31.375 1 93.06 101 CYS B C 1
ATOM 9870 O O . CYS B 1 101 ? 11.797 41.062 30.484 1 93.06 101 CYS B O 1
ATOM 9872 N N . THR B 1 102 ? 13.586 39.938 31.203 1 93.5 102 THR B N 1
ATOM 9873 C CA . THR B 1 102 ? 14.227 39.844 29.906 1 93.5 102 THR B CA 1
ATOM 9874 C C . THR B 1 102 ? 14.695 38.406 29.625 1 93.5 102 THR B C 1
ATOM 9876 O O . THR B 1 102 ? 15.289 37.781 30.5 1 93.5 102 THR B O 1
ATOM 9879 N N . PHE B 1 103 ? 14.328 37.844 28.531 1 93.69 103 PHE B N 1
ATOM 9880 C CA . PHE B 1 103 ? 14.75 36.5 28.156 1 93.69 103 PHE B CA 1
ATOM 9881 C C . PHE B 1 103 ? 14.797 36.375 26.641 1 93.69 103 PHE B C 1
ATOM 9883 O O . PHE B 1 103 ? 14.547 37.312 25.906 1 93.69 103 PHE B O 1
ATOM 9890 N N . GLY B 1 104 ? 15.227 35.312 26.094 1 89.94 104 GLY B N 1
ATOM 9891 C CA . GLY B 1 104 ? 15.305 35.031 24.656 1 89.94 104 GLY B CA 1
ATOM 9892 C C . GLY B 1 104 ? 16.406 34.062 24.312 1 89.94 104 GLY B C 1
ATOM 9893 O O . GLY B 1 104 ? 17.062 33.531 25.203 1 89.94 104 GLY B O 1
ATOM 9894 N N . GLU B 1 105 ? 16.406 33.719 23.078 1 86.06 105 GLU B N 1
ATOM 9895 C CA . GLU B 1 105 ? 17.469 32.875 22.516 1 86.06 105 GLU B CA 1
ATOM 9896 C C . GLU B 1 105 ? 18.516 33.719 21.797 1 86.06 105 GLU B C 1
ATOM 9898 O O . GLU B 1 105 ? 18.188 34.406 20.828 1 86.06 105 GLU B O 1
ATOM 9903 N N . PRO B 1 106 ? 19.656 33.562 22.281 1 82.44 106 PRO B N 1
ATOM 9904 C CA . PRO B 1 106 ? 20.688 34.438 21.688 1 82.44 106 PRO B CA 1
ATOM 9905 C C . PRO B 1 106 ? 20.891 34.156 20.203 1 82.44 106 PRO B C 1
ATOM 9907 O O . PRO B 1 106 ? 20.922 32.969 19.781 1 82.44 106 PRO B O 1
ATOM 9910 N N . SER B 1 107 ? 20.906 35.125 19.359 1 82.62 107 SER B N 1
ATOM 9911 C CA . SER B 1 107 ? 21.188 35.125 17.938 1 82.62 107 SER B CA 1
ATOM 9912 C C . SER B 1 107 ? 20.094 34.406 17.156 1 82.62 107 SER B C 1
ATOM 9914 O O . SER B 1 107 ? 20.344 33.844 16.094 1 82.62 107 SER B O 1
ATOM 9916 N N . ALA B 1 108 ? 19.016 34.219 17.75 1 90.5 108 ALA B N 1
ATOM 9917 C CA . ALA B 1 108 ? 17.859 33.656 17.062 1 90.5 108 ALA B CA 1
ATOM 9918 C C . ALA B 1 108 ? 16.703 34.656 17.016 1 90.5 108 ALA B C 1
ATOM 9920 O O . ALA B 1 108 ? 15.898 34.719 17.953 1 90.5 108 ALA B O 1
ATOM 9921 N N . PRO B 1 109 ? 16.609 35.344 15.961 1 91 109 PRO B N 1
ATOM 9922 C CA . PRO B 1 109 ? 15.555 36.344 15.844 1 91 109 PRO B CA 1
ATOM 9923 C C . PRO B 1 109 ? 14.156 35.781 16.062 1 91 109 PRO B C 1
ATOM 9925 O O . PRO B 1 109 ? 13.898 34.625 15.75 1 91 109 PRO B O 1
ATOM 9928 N N . VAL B 1 110 ? 13.219 36.562 16.625 1 94.31 110 VAL B N 1
ATOM 9929 C CA . VAL B 1 110 ? 11.836 36.156 16.875 1 94.31 110 VAL B CA 1
ATOM 9930 C C . VAL B 1 110 ? 11 36.438 15.625 1 94.31 110 VAL B C 1
ATOM 9932 O O . VAL B 1 110 ? 11.023 37.531 15.07 1 94.31 110 VAL B O 1
ATOM 9935 N N . ILE B 1 111 ? 10.328 35.406 15.195 1 91.88 111 ILE B N 1
ATOM 9936 C CA . ILE B 1 111 ? 9.445 35.531 14.047 1 91.88 111 ILE B CA 1
ATOM 9937 C C . ILE B 1 111 ? 8.055 35.969 14.508 1 91.88 111 ILE B C 1
ATOM 9939 O O . ILE B 1 111 ? 7.449 36.875 13.93 1 91.88 111 ILE B O 1
ATOM 9943 N N . ASP B 1 112 ? 7.543 35.281 15.57 1 93 112 ASP B N 1
ATOM 9944 C CA . ASP B 1 112 ? 6.215 35.562 16.109 1 93 112 ASP B CA 1
ATOM 9945 C C . ASP B 1 112 ? 6.133 35.219 17.594 1 93 112 ASP B C 1
ATOM 9947 O O . ASP B 1 112 ? 6.934 34.406 18.094 1 93 112 ASP B O 1
ATOM 9951 N N . MET B 1 113 ? 5.203 35.844 18.203 1 94 113 MET B N 1
ATOM 9952 C CA . MET B 1 113 ? 4.996 35.656 19.625 1 94 113 MET B CA 1
ATOM 9953 C C . MET B 1 113 ? 3.543 35.906 20.016 1 94 113 MET B C 1
ATOM 9955 O O . MET B 1 113 ? 2.91 36.812 19.484 1 94 113 MET B O 1
ATOM 9959 N N . GLN B 1 114 ? 2.965 35.094 20.859 1 92.38 114 GLN B N 1
ATOM 9960 C CA . GLN B 1 114 ? 1.587 35.25 21.297 1 92.38 114 GLN B CA 1
ATOM 9961 C C . GLN B 1 114 ? 1.408 34.75 22.734 1 92.38 114 GLN B C 1
ATOM 9963 O O . GLN B 1 114 ? 1.981 33.75 23.125 1 92.38 114 GLN B O 1
ATOM 9968 N N . TRP B 1 115 ? 0.639 35.562 23.5 1 91 115 TRP B N 1
ATOM 9969 C CA . TRP B 1 115 ? 0.276 35.125 24.844 1 91 115 TRP B CA 1
ATOM 9970 C C . TRP B 1 115 ? -0.725 33.969 24.797 1 91 115 TRP B C 1
ATOM 9972 O O . TRP B 1 115 ? -1.62 33.969 23.953 1 91 115 TRP B O 1
ATOM 9982 N N . LEU B 1 116 ? -0.59 33 25.672 1 88.19 116 LEU B N 1
ATOM 9983 C CA . LEU B 1 116 ? -1.555 31.922 25.75 1 88.19 116 LEU B CA 1
ATOM 9984 C C . LEU B 1 116 ? -2.795 32.344 26.531 1 88.19 116 LEU B C 1
ATOM 9986 O O . LEU B 1 116 ? -2.688 32.875 27.641 1 88.19 116 LEU B O 1
ATOM 9990 N N . ARG B 1 117 ? -3.949 32.312 25.844 1 76.5 117 ARG B N 1
ATOM 9991 C CA . ARG B 1 117 ? -5.176 32.844 26.422 1 76.5 117 ARG B CA 1
ATOM 9992 C C . ARG B 1 117 ? -6.086 31.719 26.906 1 76.5 117 ARG B C 1
ATOM 9994 O O . ARG B 1 117 ? -7.125 31.969 27.531 1 76.5 117 ARG B O 1
ATOM 10001 N N . TRP B 1 118 ? -5.781 30.516 26.953 1 73.31 118 TRP B N 1
ATOM 10002 C CA . TRP B 1 118 ? -6.766 29.453 27.156 1 73.31 118 TRP B CA 1
ATOM 10003 C C . TRP B 1 118 ? -6.891 29.094 28.625 1 73.31 118 TRP B C 1
ATOM 10005 O O . TRP B 1 118 ? -7.977 28.75 29.094 1 73.31 118 TRP B O 1
ATOM 10015 N N . GLN B 1 119 ? -5.781 29.188 29.359 1 72.56 119 GLN B N 1
ATOM 10016 C CA . GLN B 1 119 ? -5.855 28.719 30.734 1 72.56 119 GLN B CA 1
ATOM 10017 C C . GLN B 1 119 ? -5.953 29.891 31.719 1 72.56 119 GLN B C 1
ATOM 10019 O O . GLN B 1 119 ? -5.289 30.906 31.531 1 72.56 119 GLN B O 1
ATOM 10024 N N . ASP B 1 120 ? -7.004 29.75 32.625 1 72.75 120 ASP B N 1
ATOM 10025 C CA . ASP B 1 120 ? -7.199 30.766 33.656 1 72.75 120 ASP B CA 1
ATOM 10026 C C . ASP B 1 120 ? -6.043 30.766 34.625 1 72.75 120 ASP B C 1
ATOM 10028 O O . ASP B 1 120 ? -5.695 31.812 35.188 1 72.75 120 ASP B O 1
ATOM 10032 N N . ALA B 1 121 ? -5.406 29.656 34.938 1 63.56 121 ALA B N 1
ATOM 10033 C CA . ALA B 1 121 ? -4.363 29.578 35.969 1 63.56 121 ALA B CA 1
ATOM 10034 C C . ALA B 1 121 ? -3.045 30.141 35.469 1 63.56 121 ALA B C 1
ATOM 10036 O O . ALA B 1 121 ? -2.305 30.781 36.219 1 63.56 121 ALA B O 1
ATOM 10037 N N . SER B 1 122 ? -2.662 29.906 34.25 1 64.06 122 SER B N 1
ATOM 10038 C CA . SER B 1 122 ? -1.33 30.234 33.781 1 64.06 122 SER B CA 1
ATOM 10039 C C . SER B 1 122 ? -1.4 31.234 32.625 1 64.06 122 SER B C 1
ATOM 10041 O O . SER B 1 122 ? -1.029 30.906 31.484 1 64.06 122 SER B O 1
ATOM 10043 N N . SER B 1 123 ? -1.744 32.438 33.094 1 68.25 123 SER B N 1
ATOM 10044 C CA . SER B 1 123 ? -1.91 33.375 32 1 68.25 123 SER B CA 1
ATOM 10045 C C . SER B 1 123 ? -0.585 34.031 31.641 1 68.25 123 SER B C 1
ATOM 10047 O O . SER B 1 123 ? -0.501 34.781 30.641 1 68.25 123 SER B O 1
ATOM 10049 N N . ASP B 1 124 ? 0.497 33.594 32.281 1 80.69 124 ASP B N 1
ATOM 10050 C CA . ASP B 1 124 ? 1.763 34.281 32.062 1 80.69 124 ASP B CA 1
ATOM 10051 C C . ASP B 1 124 ? 2.623 33.531 31.047 1 80.69 124 ASP B C 1
ATOM 10053 O O . ASP B 1 124 ? 3.84 33.719 31 1 80.69 124 ASP B O 1
ATOM 10057 N N . LEU B 1 125 ? 2.014 32.781 30.344 1 90 125 LEU B N 1
ATOM 10058 C CA . LEU B 1 125 ? 2.807 31.984 29.406 1 90 125 LEU B CA 1
ATOM 10059 C C . LEU B 1 125 ? 2.828 32.625 28.031 1 90 125 LEU B C 1
ATOM 10061 O O . LEU B 1 125 ? 1.819 33.188 27.578 1 90 125 LEU B O 1
ATOM 10065 N N . LEU B 1 126 ? 4 32.625 27.406 1 93.12 126 LEU B N 1
ATOM 10066 C CA . LEU B 1 126 ? 4.211 33.219 26.094 1 93.12 126 LEU B CA 1
ATOM 10067 C C . LEU B 1 126 ? 4.762 32.156 25.125 1 93.12 126 LEU B C 1
ATOM 10069 O O . LEU B 1 126 ? 5.781 31.531 25.406 1 93.12 126 LEU B O 1
ATOM 10073 N N . VAL B 1 127 ? 4.098 31.969 24.016 1 93.75 127 VAL B N 1
ATOM 10074 C CA . VAL B 1 127 ? 4.578 31.094 22.953 1 93.75 127 VAL B CA 1
ATOM 10075 C C . VAL B 1 127 ? 5.383 31.891 21.938 1 93.75 127 VAL B C 1
ATOM 10077 O O . VAL B 1 127 ? 4.902 32.906 21.422 1 93.75 127 VAL B O 1
ATOM 10080 N N . VAL B 1 128 ? 6.621 31.438 21.656 1 95.62 128 VAL B N 1
ATOM 10081 C CA . VAL B 1 128 ? 7.496 32.188 20.781 1 95.62 128 VAL B CA 1
ATOM 10082 C C . VAL B 1 128 ? 8.086 31.281 19.703 1 95.62 128 VAL B C 1
ATOM 10084 O O . VAL B 1 128 ? 8.469 30.141 19.984 1 95.62 128 VAL B O 1
ATOM 10087 N N . LEU B 1 129 ? 8.047 31.781 18.516 1 94.88 129 LEU B N 1
ATOM 10088 C CA . LEU B 1 129 ? 8.703 31.109 17.406 1 94.88 129 LEU B CA 1
ATOM 10089 C C . LEU B 1 129 ? 10.008 31.812 17.047 1 94.88 129 LEU B C 1
ATOM 10091 O O . LEU B 1 129 ? 10 32.969 16.625 1 94.88 129 LEU B O 1
ATOM 10095 N N . HIS B 1 130 ? 11.078 31.109 17.188 1 94.19 130 HIS B N 1
ATOM 10096 C CA . HIS B 1 130 ? 12.398 31.656 16.859 1 94.19 130 HIS B CA 1
ATOM 10097 C C . HIS B 1 130 ? 12.891 31.125 15.516 1 94.19 130 HIS B C 1
ATOM 10099 O O . HIS B 1 130 ? 12.484 30.047 15.078 1 94.19 130 HIS B O 1
ATOM 10105 N N . GLN B 1 131 ? 13.695 32.031 14.906 1 91.5 131 GLN B N 1
ATOM 10106 C CA . GLN B 1 131 ? 14.32 31.562 13.672 1 91.5 131 GLN B CA 1
ATOM 10107 C C . GLN B 1 131 ? 15.414 30.531 13.961 1 91.5 131 GLN B C 1
ATOM 10109 O O . GLN B 1 131 ? 16.141 30.656 14.945 1 91.5 131 GLN B O 1
ATOM 10114 N N . PRO B 1 132 ? 15.602 29.406 13.039 1 87.62 132 PRO B N 1
ATOM 10115 C CA . PRO B 1 132 ? 14.852 29.234 11.797 1 87.62 132 PRO B CA 1
ATOM 10116 C C . PRO B 1 132 ? 13.516 28.531 12.008 1 87.62 132 PRO B C 1
ATOM 10118 O O . PRO B 1 132 ? 12.57 28.75 11.25 1 87.62 132 PRO B O 1
ATOM 10121 N N . ALA B 1 133 ? 13.453 27.609 13.031 1 90.5 133 ALA B N 1
ATOM 10122 C CA . ALA B 1 133 ? 12.234 26.844 13.258 1 90.5 133 ALA B CA 1
ATOM 10123 C C . ALA B 1 133 ? 12.211 26.25 14.672 1 90.5 133 ALA B C 1
ATOM 10125 O O . ALA B 1 133 ? 12 25.062 14.852 1 90.5 133 ALA B O 1
ATOM 10126 N N . VAL B 1 134 ? 12.352 27.125 15.641 1 92.38 134 VAL B N 1
ATOM 10127 C CA . VAL B 1 134 ? 12.344 26.688 17.031 1 92.38 134 VAL B CA 1
ATOM 10128 C C . VAL B 1 134 ? 11.125 27.266 17.75 1 92.38 134 VAL B C 1
ATOM 10130 O O . VAL B 1 134 ? 10.977 28.484 17.859 1 92.38 134 VAL B O 1
ATOM 10133 N N . LEU B 1 135 ? 10.211 26.438 18.188 1 92.94 135 LEU B N 1
ATOM 10134 C CA . LEU B 1 135 ? 9.047 26.812 18.984 1 92.94 135 LEU B CA 1
ATOM 10135 C C . LEU B 1 135 ? 9.32 26.625 20.469 1 92.94 135 LEU B C 1
ATOM 10137 O O . LEU B 1 135 ? 9.672 25.531 20.906 1 92.94 135 LEU B O 1
ATOM 10141 N N . THR B 1 136 ? 9.227 27.703 21.203 1 94.19 136 THR B N 1
ATOM 10142 C CA . THR B 1 136 ? 9.523 27.656 22.641 1 94.19 136 THR B CA 1
ATOM 10143 C C . THR B 1 136 ? 8.367 28.219 23.453 1 94.19 136 THR B C 1
ATOM 10145 O O . THR B 1 136 ? 7.746 29.219 23.047 1 94.19 136 THR B O 1
ATOM 10148 N N . LEU B 1 137 ? 7.984 27.562 24.5 1 93.62 137 LEU B N 1
ATOM 10149 C CA . LEU B 1 137 ? 7.039 28.078 25.484 1 93.62 137 LEU B CA 1
ATOM 10150 C C . LEU B 1 137 ? 7.77 28.656 26.688 1 93.62 137 LEU B C 1
ATOM 10152 O O . LEU B 1 137 ? 8.477 27.938 27.391 1 93.62 137 LEU B O 1
ATOM 10156 N N . TRP B 1 138 ? 7.609 30.031 26.844 1 93.19 138 TRP B N 1
ATOM 10157 C CA . TRP B 1 138 ? 8.305 30.75 27.906 1 93.19 138 TRP B CA 1
ATOM 10158 C C . TRP B 1 138 ? 7.344 31.109 29.047 1 93.19 138 TRP B C 1
ATOM 10160 O O . TRP B 1 138 ? 6.176 31.422 28.797 1 93.19 138 TRP B O 1
ATOM 10170 N N . ASN B 1 139 ? 7.762 30.969 30.234 1 91.12 139 ASN B N 1
ATOM 10171 C CA . ASN B 1 139 ? 7.125 31.672 31.344 1 91.12 139 ASN B CA 1
ATOM 10172 C C . ASN B 1 139 ? 7.566 33.125 31.406 1 91.12 139 ASN B C 1
ATOM 10174 O O . ASN B 1 139 ? 8.703 33.438 31.781 1 91.12 139 ASN B O 1
ATOM 10178 N N . ALA B 1 140 ? 6.738 34.062 31.031 1 89.19 140 ALA B N 1
ATOM 10179 C CA . ALA B 1 140 ? 7.078 35.469 30.828 1 89.19 140 ALA B CA 1
ATOM 10180 C C . ALA B 1 140 ? 7.387 36.156 32.156 1 89.19 140 ALA B C 1
ATOM 10182 O O . ALA B 1 140 ? 8.047 37.188 32.188 1 89.19 140 ALA B O 1
ATOM 10183 N N . ASP B 1 141 ? 6.934 35.656 33.25 1 85.19 141 ASP B N 1
ATOM 10184 C CA . ASP B 1 141 ? 7.184 36.281 34.531 1 85.19 141 ASP B CA 1
ATOM 10185 C C . ASP B 1 141 ? 8.578 35.938 35.062 1 85.19 141 ASP B C 1
ATOM 10187 O O . ASP B 1 141 ? 9.273 36.781 35.594 1 85.19 141 ASP B O 1
ATOM 10191 N N . GLN B 1 142 ? 9.008 34.719 34.844 1 87.88 142 GLN B N 1
ATOM 10192 C CA . GLN B 1 142 ? 10.289 34.281 35.375 1 87.88 142 GLN B CA 1
ATOM 10193 C C . GLN B 1 142 ? 11.344 34.219 34.281 1 87.88 142 GLN B C 1
ATOM 10195 O O . GLN B 1 142 ? 12.547 34.188 34.562 1 87.88 142 GLN B O 1
ATOM 10200 N N . GLY B 1 143 ? 10.906 34.281 33.094 1 89.88 143 GLY B N 1
ATOM 10201 C CA . GLY B 1 143 ? 11.844 34.219 32 1 89.88 143 GLY B CA 1
ATOM 10202 C C . GLY B 1 143 ? 12.391 32.812 31.797 1 89.88 143 GLY B C 1
ATOM 10203 O O . GLY B 1 143 ? 13.469 32.625 31.234 1 89.88 143 GLY B O 1
ATOM 10204 N N . THR B 1 144 ? 11.68 31.812 32.281 1 92.19 144 THR B N 1
ATOM 10205 C CA . THR B 1 144 ? 12.148 30.438 32.156 1 92.19 144 THR B CA 1
ATOM 10206 C C . THR B 1 144 ? 11.477 29.734 31 1 92.19 144 THR B C 1
ATOM 10208 O O . THR B 1 144 ? 10.328 30.016 30.672 1 92.19 144 THR B O 1
ATOM 10211 N N . LYS B 1 145 ? 12.305 28.875 30.406 1 91.69 145 LYS B N 1
ATOM 10212 C CA . LYS B 1 145 ? 11.797 28.047 29.328 1 91.69 145 LYS B CA 1
ATOM 10213 C C . LYS B 1 145 ? 11.109 26.797 29.859 1 91.69 145 LYS B C 1
ATOM 10215 O O . LYS B 1 145 ? 11.68 26.062 30.656 1 91.69 145 LYS B O 1
ATOM 10220 N N . LEU B 1 146 ? 9.875 26.594 29.516 1 92 146 LEU B N 1
ATOM 10221 C CA . LEU B 1 146 ? 9.172 25.375 29.906 1 92 146 LEU B CA 1
ATOM 10222 C C . LEU B 1 146 ? 9.555 24.203 28.984 1 92 146 LEU B C 1
ATOM 10224 O O . LEU B 1 146 ? 9.922 23.125 29.469 1 92 146 LEU B O 1
ATOM 10228 N N . TRP B 1 147 ? 9.375 24.359 27.656 1 91.81 147 TRP B N 1
ATOM 10229 C CA . TRP B 1 147 ? 9.844 23.375 26.703 1 91.81 147 TRP B CA 1
ATOM 10230 C C . TRP B 1 147 ? 10.211 24.031 25.375 1 91.81 147 TRP B C 1
ATOM 10232 O O . TRP B 1 147 ? 9.875 25.188 25.141 1 91.81 147 TRP B O 1
ATOM 10242 N N . LYS B 1 148 ? 11.008 23.297 24.594 1 91.56 148 LYS B N 1
ATOM 10243 C CA . LYS B 1 148 ? 11.453 23.734 23.266 1 91.56 148 LYS B CA 1
ATOM 10244 C C . LYS B 1 148 ? 11.414 22.578 22.266 1 91.56 148 LYS B C 1
ATOM 10246 O O . LYS B 1 148 ? 11.68 21.438 22.625 1 91.56 148 LYS B O 1
ATOM 10251 N N . THR B 1 149 ? 10.805 22.859 21.094 1 91.12 149 THR B N 1
ATOM 10252 C CA . THR B 1 149 ? 10.789 21.875 20.016 1 91.12 149 THR B CA 1
ATOM 10253 C C . THR B 1 149 ? 11.25 22.516 18.703 1 91.12 149 THR B C 1
ATOM 10255 O O . THR B 1 149 ? 11.094 23.719 18.5 1 91.12 149 THR B O 1
ATOM 10258 N N . SER B 1 150 ? 11.914 21.703 17.766 1 89 150 SER B N 1
ATOM 10259 C CA . SER B 1 150 ? 12.43 22.25 16.516 1 89 150 SER B CA 1
ATOM 10260 C C . SER B 1 150 ? 11.875 21.484 15.312 1 89 150 SER B C 1
ATOM 10262 O O . SER B 1 150 ? 11.484 20.312 15.445 1 89 150 SER B O 1
ATOM 10264 N N . HIS B 1 151 ? 11.641 22.219 14.297 1 88.12 151 HIS B N 1
ATOM 10265 C CA . HIS B 1 151 ? 11.234 21.641 13.016 1 88.12 151 HIS B CA 1
ATOM 10266 C C . HIS B 1 151 ? 12.383 21.672 12.008 1 88.12 151 HIS B C 1
ATOM 10268 O O . HIS B 1 151 ? 13.273 22.516 12.117 1 88.12 151 HIS B O 1
ATOM 10274 N N . CYS B 1 152 ? 12.461 20.75 10.961 1 80.94 152 CYS B N 1
ATOM 10275 C CA . CYS B 1 152 ? 13.547 20.625 9.992 1 80.94 152 CYS B CA 1
ATOM 10276 C C . CYS B 1 152 ? 13.508 21.766 8.984 1 80.94 152 CYS B C 1
ATOM 10278 O O . CYS B 1 152 ? 14.555 22.266 8.578 1 80.94 152 CYS B O 1
ATOM 10280 N N . ASP B 1 153 ? 12.273 22.219 8.562 1 84.5 153 ASP B N 1
ATOM 10281 C CA . ASP B 1 153 ? 12.156 23.312 7.605 1 84.5 153 ASP B CA 1
ATOM 10282 C C . ASP B 1 153 ? 12.008 24.656 8.328 1 84.5 153 ASP B C 1
ATOM 10284 O O . ASP B 1 153 ? 11.375 24.734 9.383 1 84.5 153 ASP B O 1
ATOM 10288 N N . PRO B 1 154 ? 12.648 25.688 7.77 1 89.62 154 PRO B N 1
ATOM 10289 C CA . PRO B 1 154 ? 12.445 27.016 8.359 1 89.62 154 PRO B CA 1
ATOM 10290 C C . PRO B 1 154 ? 10.984 27.453 8.328 1 89.62 154 PRO B C 1
ATOM 10292 O O . PRO B 1 154 ? 10.297 27.234 7.324 1 89.62 154 PRO B O 1
ATOM 10295 N N . LEU B 1 155 ? 10.5 28.047 9.422 1 91.56 155 LEU B N 1
ATOM 10296 C CA . LEU B 1 155 ? 9.117 28.516 9.547 1 91.56 155 LEU B CA 1
ATOM 10297 C C . LEU B 1 155 ? 9.047 30.031 9.445 1 91.56 155 LEU B C 1
ATOM 10299 O O . LEU B 1 155 ? 9.906 30.734 9.977 1 91.56 155 LEU B O 1
ATOM 10303 N N . MET B 1 156 ? 8.008 30.531 8.758 1 90.75 156 MET B N 1
ATOM 10304 C CA . MET B 1 156 ? 7.906 31.953 8.492 1 90.75 156 MET B CA 1
ATOM 10305 C C . MET B 1 156 ? 6.789 32.594 9.32 1 90.75 156 MET B C 1
ATOM 10307 O O . MET B 1 156 ? 6.797 33.781 9.57 1 90.75 156 MET B O 1
ATOM 10311 N N . ALA B 1 157 ? 5.793 31.844 9.688 1 93 157 ALA B N 1
ATOM 10312 C CA . ALA B 1 157 ? 4.656 32.406 10.406 1 93 157 ALA B CA 1
ATOM 10313 C C . ALA B 1 157 ? 4.023 31.375 11.336 1 93 157 ALA B C 1
ATOM 10315 O O . ALA B 1 157 ? 4.191 30.172 11.141 1 93 157 ALA B O 1
ATOM 10316 N N . MET B 1 158 ? 3.336 31.891 12.336 1 94.19 158 MET B N 1
ATOM 10317 C CA . MET B 1 158 ? 2.631 31.062 13.312 1 94.19 158 MET B CA 1
ATOM 10318 C C . MET B 1 158 ? 1.273 31.656 13.656 1 94.19 158 MET B C 1
ATOM 10320 O O . MET B 1 158 ? 1.133 32.875 13.734 1 94.19 158 MET B O 1
ATOM 10324 N N . ALA B 1 159 ? 0.239 30.844 13.75 1 94.44 159 ALA B N 1
ATOM 10325 C CA . ALA B 1 159 ? -1.092 31.281 14.156 1 94.44 159 ALA B CA 1
ATOM 10326 C C . ALA B 1 159 ? -1.717 30.297 15.141 1 94.44 159 ALA B C 1
ATOM 10328 O O . ALA B 1 159 ? -1.802 29.094 14.859 1 94.44 159 ALA B O 1
ATOM 10329 N N . LEU B 1 160 ? -2.115 30.781 16.266 1 93.31 160 LEU B N 1
ATOM 10330 C CA . LEU B 1 160 ? -2.814 29.953 17.25 1 93.31 160 LEU B CA 1
ATOM 10331 C C . LEU B 1 160 ? -4.32 29.984 17.016 1 93.31 160 LEU B C 1
ATOM 10333 O O . LEU B 1 160 ? -4.883 31.047 16.734 1 93.31 160 LEU B O 1
ATOM 10337 N N . ASP B 1 161 ? -4.965 28.859 17.078 1 91.81 161 ASP B N 1
ATOM 10338 C CA . ASP B 1 161 ? -6.414 28.797 16.938 1 91.81 161 ASP B CA 1
ATOM 10339 C C . ASP B 1 161 ? -7.121 29.297 18.188 1 91.81 161 ASP B C 1
ATOM 10341 O O . ASP B 1 161 ? -6.859 28.828 19.281 1 91.81 161 ASP B O 1
ATOM 10345 N N . PRO B 1 162 ? -7.938 30.25 17.984 1 90.75 162 PRO B N 1
ATOM 10346 C CA . PRO B 1 162 ? -8.625 30.812 19.156 1 90.75 162 PRO B CA 1
ATOM 10347 C C . PRO B 1 162 ? -9.68 29.859 19.734 1 90.75 162 PRO B C 1
ATOM 10349 O O . PRO B 1 162 ? -10.078 30.016 20.891 1 90.75 162 PRO B O 1
ATOM 10352 N N . PHE B 1 163 ? -10.156 28.922 19.031 1 89.69 163 PHE B N 1
ATOM 10353 C CA . PHE B 1 163 ? -11.234 28.047 19.484 1 89.69 163 PHE B CA 1
ATOM 10354 C C . PHE B 1 163 ? -10.672 26.734 20 1 89.69 163 PHE B C 1
ATOM 10356 O O . PHE B 1 163 ? -11.211 26.141 20.938 1 89.69 163 PHE B O 1
ATOM 10363 N N . HIS B 1 164 ? -9.664 26.297 19.344 1 87.81 164 HIS B N 1
ATOM 10364 C CA . HIS B 1 164 ? -9.07 25.016 19.703 1 87.81 164 HIS B CA 1
ATOM 10365 C C . HIS B 1 164 ? -7.68 25.188 20.297 1 87.81 164 HIS B C 1
ATOM 10367 O O . HIS B 1 164 ? -6.699 25.344 19.562 1 87.81 164 HIS B O 1
ATOM 10373 N N . TYR B 1 165 ? -7.488 24.906 21.5 1 81.81 165 TYR B N 1
ATOM 10374 C CA . TYR B 1 165 ? -6.266 25.234 22.219 1 81.81 165 TYR B CA 1
ATOM 10375 C C . TYR B 1 165 ? -5.121 24.328 21.797 1 81.81 165 TYR B C 1
ATOM 10377 O O . TYR B 1 165 ? -3.947 24.672 21.984 1 81.81 165 TYR B O 1
ATOM 10385 N N . GLN B 1 166 ? -5.391 23.297 21.141 1 86.69 166 GLN B N 1
ATOM 10386 C CA . GLN B 1 166 ? -4.332 22.344 20.812 1 86.69 166 GLN B CA 1
ATOM 10387 C C . GLN B 1 166 ? -3.84 22.562 19.375 1 86.69 166 GLN B C 1
ATOM 10389 O O . GLN B 1 166 ? -2.861 21.938 18.953 1 86.69 166 GLN B O 1
ATOM 10394 N N . ARG B 1 167 ? -4.488 23.438 18.703 1 89.31 167 ARG B N 1
ATOM 10395 C CA . ARG B 1 167 ? -4.164 23.578 17.281 1 89.31 167 ARG B CA 1
ATOM 10396 C C . ARG B 1 167 ? -3.326 24.828 17.031 1 89.31 167 ARG B C 1
ATOM 10398 O O . ARG B 1 167 ? -3.684 25.922 17.469 1 89.31 167 ARG B O 1
ATOM 10405 N N . VAL B 1 168 ? -2.195 24.625 16.328 1 92.88 168 VAL B N 1
ATOM 10406 C CA . VAL B 1 168 ? -1.324 25.719 15.875 1 92.88 168 VAL B CA 1
ATOM 10407 C C . VAL B 1 168 ? -0.983 25.531 14.398 1 92.88 168 VAL B C 1
ATOM 10409 O O . VAL B 1 168 ? -0.693 24.406 13.961 1 92.88 168 VAL B O 1
ATOM 10412 N N . ALA B 1 169 ? -1.114 26.578 13.625 1 93.88 169 ALA B N 1
ATOM 10413 C CA . ALA B 1 169 ? -0.778 26.531 12.203 1 93.88 169 ALA B CA 1
ATOM 10414 C C . ALA B 1 169 ? 0.562 27.203 11.93 1 93.88 169 ALA B C 1
ATOM 10416 O O . ALA B 1 169 ? 0.882 28.234 12.539 1 93.88 169 ALA B O 1
ATOM 10417 N N . PHE B 1 170 ? 1.384 26.625 11.023 1 93.62 170 PHE B N 1
ATOM 10418 C CA . PHE B 1 170 ? 2.674 27.172 10.609 1 93.62 170 PHE B CA 1
ATOM 10419 C C . PHE B 1 170 ? 2.768 27.25 9.094 1 93.62 170 PHE B C 1
ATOM 10421 O O . PHE B 1 170 ? 2.018 26.578 8.383 1 93.62 170 PHE B O 1
ATOM 10428 N N . LEU B 1 171 ? 3.529 28.234 8.695 1 92.31 171 LEU B N 1
ATOM 10429 C CA . LEU B 1 171 ? 3.883 28.359 7.281 1 92.31 171 LEU B CA 1
ATOM 10430 C C . LEU B 1 171 ? 5.379 28.156 7.078 1 92.31 171 LEU B C 1
ATOM 10432 O O . LEU B 1 171 ? 6.195 28.797 7.75 1 92.31 171 LEU B O 1
ATOM 10436 N N . ASN B 1 172 ? 5.793 27.25 6.207 1 88.44 172 ASN B N 1
ATOM 10437 C CA . ASN B 1 172 ? 7.219 27.062 5.949 1 88.44 172 ASN B CA 1
ATOM 10438 C C . ASN B 1 172 ? 7.707 27.938 4.801 1 88.44 172 ASN B C 1
ATOM 10440 O O . ASN B 1 172 ? 6.91 28.625 4.152 1 88.44 172 ASN B O 1
ATOM 10444 N N . SER B 1 173 ? 8.961 27.984 4.535 1 85 173 SER B N 1
ATOM 10445 C CA . SER B 1 173 ? 9.586 28.859 3.549 1 85 173 SER B CA 1
ATOM 10446 C C . SER B 1 173 ? 9.141 28.5 2.133 1 85 173 SER B C 1
ATOM 10448 O O . SER B 1 173 ? 9.18 29.344 1.235 1 85 173 SER B O 1
ATOM 10450 N N . PHE B 1 174 ? 8.594 27.266 1.969 1 78.44 174 PHE B N 1
ATOM 10451 C CA . PHE B 1 174 ? 8.172 26.828 0.641 1 78.44 174 PHE B CA 1
ATOM 10452 C C . PHE B 1 174 ? 6.707 27.172 0.398 1 78.44 174 PHE B C 1
ATOM 10454 O O . PHE B 1 174 ? 6.199 26.984 -0.709 1 78.44 174 PHE B O 1
ATOM 10461 N N . GLY B 1 175 ? 6.102 27.719 1.42 1 81.38 175 GLY B N 1
ATOM 10462 C CA . GLY B 1 175 ? 4.703 28.094 1.261 1 81.38 175 GLY B CA 1
ATOM 10463 C C . GLY B 1 175 ? 3.742 26.984 1.646 1 81.38 175 GLY B C 1
ATOM 10464 O O . GLY B 1 175 ? 2.555 27.047 1.32 1 81.38 175 GLY B O 1
ATOM 10465 N N . ASN B 1 176 ? 4.223 25.953 2.285 1 85.81 176 ASN B N 1
ATOM 10466 C CA . ASN B 1 176 ? 3.367 24.859 2.734 1 85.81 176 ASN B CA 1
ATOM 10467 C C . ASN B 1 176 ? 2.809 25.125 4.129 1 85.81 176 ASN B C 1
ATOM 10469 O O . ASN B 1 176 ? 3.492 25.703 4.98 1 85.81 176 ASN B O 1
ATOM 10473 N N . LEU B 1 177 ? 1.533 24.734 4.227 1 90.19 177 LEU B N 1
ATOM 10474 C CA . LEU B 1 177 ? 0.862 24.859 5.516 1 90.19 177 LEU B CA 1
ATOM 10475 C C . LEU B 1 177 ? 1.107 23.641 6.383 1 90.19 177 LEU B C 1
ATOM 10477 O O . LEU B 1 177 ? 1.024 22.5 5.898 1 90.19 177 LEU B O 1
ATOM 10481 N N . ILE B 1 178 ? 1.514 23.844 7.629 1 90.19 178 ILE B N 1
ATOM 10482 C CA . ILE B 1 178 ? 1.729 22.781 8.594 1 90.19 178 ILE B CA 1
ATOM 10483 C C . ILE B 1 178 ? 0.783 22.953 9.781 1 90.19 178 ILE B C 1
ATOM 10485 O O . ILE B 1 178 ? 0.69 24.031 10.352 1 90.19 178 ILE B O 1
ATOM 10489 N N . LEU B 1 179 ? 0.062 21.922 10.148 1 89.75 179 LEU B N 1
ATOM 10490 C CA . LEU B 1 179 ? -0.864 21.969 11.273 1 89.75 179 LEU B CA 1
ATOM 10491 C C . LEU B 1 179 ? -0.381 21.094 12.422 1 89.75 179 LEU B C 1
ATOM 10493 O O . LEU B 1 179 ? -0.091 19.906 12.227 1 89.75 179 LEU B O 1
ATOM 10497 N N . LEU B 1 180 ? -0.228 21.734 13.539 1 88.75 180 LEU B N 1
ATOM 10498 C CA . LEU B 1 180 ? 0.052 21.016 14.781 1 88.75 180 LEU B CA 1
ATOM 10499 C C . LEU B 1 180 ? -1.22 20.844 15.602 1 88.75 180 LEU B C 1
ATOM 10501 O O . LEU B 1 180 ? -1.901 21.812 15.922 1 88.75 180 LEU B O 1
ATOM 10505 N N . ASN B 1 181 ? -1.63 19.656 15.984 1 85.94 181 ASN B N 1
ATOM 10506 C CA . ASN B 1 181 ? -2.887 19.406 16.688 1 85.94 181 ASN B CA 1
ATOM 10507 C C . ASN B 1 181 ? -2.65 18.844 18.094 1 85.94 181 ASN B C 1
ATOM 10509 O O . ASN B 1 181 ? -3.602 18.516 18.797 1 85.94 181 ASN B O 1
ATOM 10513 N N . ASP B 1 182 ? -1.457 18.781 18.594 1 86 182 ASP B N 1
ATOM 10514 C CA . ASP B 1 182 ? -1.179 18.234 19.906 1 86 182 ASP B CA 1
ATOM 10515 C C . ASP B 1 182 ? -0.429 19.234 20.781 1 86 182 ASP B C 1
ATOM 10517 O O . ASP B 1 182 ? 0.495 18.875 21.5 1 86 182 ASP B O 1
ATOM 10521 N N . PHE B 1 183 ? -0.779 20.531 20.641 1 88.5 183 PHE B N 1
ATOM 10522 C CA . PHE B 1 183 ? -0.153 21.547 21.484 1 88.5 183 PHE B CA 1
ATOM 10523 C C . PHE B 1 183 ? -0.652 21.453 22.922 1 88.5 183 PHE B C 1
ATOM 10525 O O . PHE B 1 183 ? -1.855 21.312 23.156 1 88.5 183 PHE B O 1
ATOM 10532 N N . SER B 1 184 ? 0.225 21.359 23.844 1 85.69 184 SER B N 1
ATOM 10533 C CA . SER B 1 184 ? -0.104 21.328 25.266 1 85.69 184 SER B CA 1
ATOM 10534 C C . SER B 1 184 ? 0.944 22.078 26.078 1 85.69 184 SER B C 1
ATOM 10536 O O . SER B 1 184 ? 2.084 22.25 25.641 1 85.69 184 SER B O 1
ATOM 10538 N N . VAL B 1 185 ? 0.556 22.609 27.203 1 85.5 185 VAL B N 1
ATOM 10539 C CA . VAL B 1 185 ? 1.453 23.344 28.078 1 85.5 185 VAL B CA 1
ATOM 10540 C C . VAL B 1 185 ? 2.369 22.375 28.828 1 85.5 185 VAL B C 1
ATOM 10542 O O . VAL B 1 185 ? 3.543 22.688 29.062 1 85.5 185 VAL B O 1
ATOM 10545 N N . SER B 1 186 ? 1.885 21.234 29.031 1 82.88 186 SER B N 1
ATOM 10546 C CA . SER B 1 186 ? 2.607 20.297 29.891 1 82.88 186 SER B CA 1
ATOM 10547 C C . SER B 1 186 ? 3.518 19.391 29.078 1 82.88 186 SER B C 1
ATOM 10549 O O . SER B 1 186 ? 4.59 19 29.547 1 82.88 186 SER B O 1
ATOM 10551 N N . THR B 1 187 ? 3.09 19.109 27.906 1 87.06 187 THR B N 1
ATOM 10552 C CA . THR B 1 187 ? 3.855 18.141 27.141 1 87.06 187 THR B CA 1
ATOM 10553 C C . THR B 1 187 ? 4.379 18.766 25.844 1 87.06 187 THR B C 1
ATOM 10555 O O . THR B 1 187 ? 3.73 19.641 25.266 1 87.06 187 THR B O 1
ATOM 10558 N N . VAL B 1 188 ? 5.621 18.344 25.453 1 89.62 188 VAL B N 1
ATOM 10559 C CA . VAL B 1 188 ? 6.219 18.781 24.203 1 89.62 188 VAL B CA 1
ATOM 10560 C C . VAL B 1 188 ? 5.465 18.156 23.016 1 89.62 188 VAL B C 1
ATOM 10562 O O . VAL B 1 188 ? 5.137 16.969 23.047 1 89.62 188 VAL B O 1
ATOM 10565 N N . PRO B 1 189 ? 5.016 19 22.141 1 86.31 189 PRO B N 1
ATOM 10566 C CA . PRO B 1 189 ? 4.328 18.422 20.969 1 86.31 189 PRO B CA 1
ATOM 10567 C C . PRO B 1 189 ? 5.184 17.406 20.234 1 86.31 189 PRO B C 1
ATOM 10569 O O . PRO B 1 189 ? 6.406 17.547 20.156 1 86.31 189 PRO B O 1
ATOM 10572 N N . THR B 1 190 ? 4.844 16.141 19.922 1 73.69 190 THR B N 1
ATOM 10573 C CA . THR B 1 190 ? 5.598 15.031 19.359 1 73.69 190 THR B CA 1
ATOM 10574 C C . THR B 1 190 ? 6.027 15.328 17.938 1 73.69 190 THR B C 1
ATOM 10576 O O . THR B 1 190 ? 7.184 15.102 17.562 1 73.69 190 THR B O 1
ATOM 10579 N N . ALA B 1 191 ? 5.078 15.32 16.859 1 70.88 191 ALA B N 1
ATOM 10580 C CA . ALA B 1 191 ? 5.523 15.5 15.484 1 70.88 191 ALA B CA 1
ATOM 10581 C C . ALA B 1 191 ? 4.688 16.547 14.758 1 70.88 191 ALA B C 1
ATOM 10583 O O . ALA B 1 191 ? 3.514 16.75 15.086 1 70.88 191 ALA B O 1
ATOM 10584 N N . PHE B 1 192 ? 5.57 17.484 14.031 1 75.31 192 PHE B N 1
ATOM 10585 C CA . PHE B 1 192 ? 4.891 18.422 13.156 1 75.31 192 PHE B CA 1
ATOM 10586 C C . PHE B 1 192 ? 4.059 17.688 12.109 1 75.31 192 PHE B C 1
ATOM 10588 O O . PHE B 1 192 ? 4.449 16.625 11.641 1 75.31 192 PHE B O 1
ATOM 10595 N N . GLY B 1 193 ? 2.779 17.703 12.297 1 67.44 193 GLY B N 1
ATOM 10596 C CA . GLY B 1 193 ? 1.792 17.016 11.484 1 67.44 193 GLY B CA 1
ATOM 10597 C C . GLY B 1 193 ? 2.127 17.016 10 1 67.44 193 GLY B C 1
ATOM 10598 O O . GLY B 1 193 ? 3.287 17.203 9.625 1 67.44 193 GLY B O 1
ATOM 10599 N N . LYS B 1 194 ? 1.283 16.781 9.078 1 74.12 194 LYS B N 1
ATOM 10600 C CA . LYS B 1 194 ? 1.332 16.672 7.625 1 74.12 194 LYS B CA 1
ATOM 10601 C C . LYS B 1 194 ? 1.445 18.062 6.98 1 74.12 194 LYS B C 1
ATOM 10603 O O . LYS B 1 194 ? 0.998 19.062 7.555 1 74.12 194 LYS B O 1
ATOM 10608 N N . GLN B 1 195 ? 2.205 18.188 5.895 1 82.06 195 GLN B N 1
ATOM 10609 C CA . GLN B 1 195 ? 2.354 19.406 5.113 1 82.06 195 GLN B CA 1
ATOM 10610 C C . GLN B 1 195 ? 1.311 19.484 4.004 1 82.06 195 GLN B C 1
ATOM 10612 O O . GLN B 1 195 ? 0.992 18.469 3.375 1 82.06 195 GLN B O 1
ATOM 10617 N N . TYR B 1 196 ? 0.648 20.688 3.928 1 81.44 196 TYR B N 1
ATOM 10618 C CA . TYR B 1 196 ? -0.382 20.875 2.914 1 81.44 196 TYR B CA 1
ATOM 10619 C C . TYR B 1 196 ? 0.014 21.984 1.945 1 81.44 196 TYR B C 1
ATOM 10621 O O . TYR B 1 196 ? 0.595 23 2.35 1 81.44 196 TYR B O 1
ATOM 10629 N N . LYS B 1 197 ? -0.153 21.672 0.583 1 77.56 197 LYS B N 1
ATOM 10630 C CA . LYS B 1 197 ? 0.107 22.688 -0.437 1 77.56 197 LYS B CA 1
ATOM 10631 C C . LYS B 1 197 ? -1.163 23.016 -1.215 1 77.56 197 LYS B C 1
ATOM 10633 O O . LYS B 1 197 ? -1.964 22.125 -1.517 1 77.56 197 LYS B O 1
ATOM 10638 N N . ILE B 1 198 ? -1.463 24.203 -1.3 1 67.69 198 ILE B N 1
ATOM 10639 C CA . ILE B 1 198 ? -2.625 24.625 -2.068 1 67.69 198 ILE B CA 1
ATOM 10640 C C . ILE B 1 198 ? -2.27 24.688 -3.553 1 67.69 198 ILE B C 1
ATOM 10642 O O . ILE B 1 198 ? -1.349 25.406 -3.951 1 67.69 198 ILE B O 1
ATOM 10646 N N . LEU B 1 199 ? -2.676 23.562 -4.328 1 60.25 199 LEU B N 1
ATOM 10647 C CA . LEU B 1 199 ? -2.379 23.516 -5.758 1 60.25 199 LEU B CA 1
ATOM 10648 C C . LEU B 1 199 ? -3.572 24 -6.578 1 60.25 199 LEU B C 1
ATOM 10650 O O . LEU B 1 199 ? -4.723 23.812 -6.176 1 60.25 199 LEU B O 1
ATOM 10654 N N . PRO B 1 200 ? -3.283 24.641 -7.625 1 51.88 200 PRO B N 1
ATOM 10655 C CA . PRO B 1 200 ? -4.387 25.016 -8.516 1 51.88 200 PRO B CA 1
ATOM 10656 C C . PRO B 1 200 ? -5.062 23.812 -9.156 1 51.88 200 PRO B C 1
ATOM 10658 O O . PRO B 1 200 ? -4.441 22.75 -9.305 1 51.88 200 PRO B O 1
ATOM 10661 N N . SER B 1 201 ? -6.43 23.5 -9.062 1 49.53 201 SER B N 1
ATOM 10662 C CA . SER B 1 201 ? -7.273 22.391 -9.484 1 49.53 201 SER B CA 1
ATOM 10663 C C . SER B 1 201 ? -6.676 21.672 -10.68 1 49.53 201 SER B C 1
ATOM 10665 O O . SER B 1 201 ? -6.805 20.438 -10.805 1 49.53 201 SER B O 1
ATOM 10667 N N . ASP B 1 202 ? -6.09 22.266 -11.773 1 41.69 202 ASP B N 1
ATOM 10668 C CA . ASP B 1 202 ? -5.742 21.562 -13.008 1 41.69 202 ASP B CA 1
ATOM 10669 C C . ASP B 1 202 ? -4.613 20.562 -12.766 1 41.69 202 ASP B C 1
ATOM 10671 O O . ASP B 1 202 ? -4.406 19.656 -13.57 1 41.69 202 ASP B O 1
ATOM 10675 N N . MET B 1 203 ? -3.75 20.781 -11.883 1 38.84 203 MET B N 1
ATOM 10676 C CA . MET B 1 203 ? -2.582 19.922 -11.773 1 38.84 203 MET B CA 1
ATOM 10677 C C . MET B 1 203 ? -2.885 18.703 -10.898 1 38.84 203 MET B C 1
ATOM 10679 O O . MET B 1 203 ? -2.037 17.828 -10.734 1 38.84 203 MET B O 1
ATOM 10683 N N . ALA B 1 204 ? -3.875 18.781 -10.141 1 40.78 204 ALA B N 1
ATOM 10684 C CA . ALA B 1 204 ? -4.133 17.656 -9.242 1 40.78 204 ALA B CA 1
ATOM 10685 C C . ALA B 1 204 ? -4.312 16.359 -10.016 1 40.78 204 ALA B C 1
ATOM 10687 O O . ALA B 1 204 ? -4.641 15.328 -9.43 1 40.78 204 ALA B O 1
ATOM 10688 N N . GLN B 1 205 ? -4.52 16.406 -11.391 1 35.84 205 GLN B N 1
ATOM 10689 C CA . GLN B 1 205 ? -4.914 15.094 -11.906 1 35.84 205 GLN B CA 1
ATOM 10690 C C . GLN B 1 205 ? -3.98 14 -11.391 1 35.84 205 GLN B C 1
ATOM 10692 O O . GLN B 1 205 ? -4.438 12.953 -10.93 1 35.84 205 GLN B O 1
ATOM 10697 N N . SER B 1 206 ? -2.91 13.836 -12.32 1 32.38 206 SER B N 1
ATOM 10698 C CA . SER B 1 206 ? -2.393 12.547 -12.766 1 32.38 206 SER B CA 1
ATOM 10699 C C . SER B 1 206 ? -1.489 11.922 -11.703 1 32.38 206 SER B C 1
ATOM 10701 O O . SER B 1 206 ? -0.753 10.977 -11.984 1 32.38 206 SER B O 1
ATOM 10703 N N . GLN B 1 207 ? -1.062 12.703 -10.734 1 30.98 207 GLN B N 1
ATOM 10704 C CA . GLN B 1 207 ? 0.028 11.945 -10.133 1 30.98 207 GLN B CA 1
ATOM 10705 C C . GLN B 1 207 ? -0.494 10.68 -9.453 1 30.98 207 GLN B C 1
ATOM 10707 O O . GLN B 1 207 ? -0.949 10.734 -8.312 1 30.98 207 GLN B O 1
ATOM 10712 N N . THR B 1 208 ? -1.21 9.844 -10.219 1 28.2 208 THR B N 1
ATOM 10713 C CA . THR B 1 208 ? -1.586 8.516 -9.75 1 28.2 208 THR B CA 1
ATOM 10714 C C . THR B 1 208 ? -0.423 7.852 -9.016 1 28.2 208 THR B C 1
ATOM 10716 O O . THR B 1 208 ? -0.582 7.379 -7.891 1 28.2 208 THR B O 1
ATOM 10719 N N . ASP B 1 209 ? 0.153 6.773 -9.75 1 26.91 209 ASP B N 1
ATOM 10720 C CA . ASP B 1 209 ? 0.488 5.383 -9.469 1 26.91 209 ASP B CA 1
ATOM 10721 C C . ASP B 1 209 ? 1.879 5.27 -8.844 1 26.91 209 ASP B C 1
ATOM 10723 O O . ASP B 1 209 ? 2.385 4.164 -8.641 1 26.91 209 ASP B O 1
ATOM 10727 N N . GLY B 1 210 ? 2.963 6.145 -9.18 1 24.8 210 GLY B N 1
ATOM 10728 C CA . GLY B 1 210 ? 4.215 5.418 -9.039 1 24.8 210 GLY B CA 1
ATOM 10729 C C . GLY B 1 210 ? 4.598 5.168 -7.59 1 24.8 210 GLY B C 1
ATOM 10730 O O . GLY B 1 210 ? 4.367 6.016 -6.727 1 24.8 210 GLY B O 1
ATOM 10731 N N . ALA B 1 211 ? 4.633 3.855 -7.184 1 25.95 211 ALA B N 1
ATOM 10732 C CA . ALA B 1 211 ? 4.945 3.057 -6 1 25.95 211 ALA B CA 1
ATOM 10733 C C . ALA B 1 211 ? 6.227 3.543 -5.332 1 25.95 211 ALA B C 1
ATOM 10735 O O . ALA B 1 211 ? 6.801 2.844 -4.496 1 25.95 211 ALA B O 1
ATOM 10736 N N . ASP B 1 212 ? 6.98 4.562 -5.785 1 23.31 212 ASP B N 1
ATOM 10737 C CA . ASP B 1 212 ? 8.227 4.539 -5.016 1 23.31 212 ASP B CA 1
ATOM 10738 C C . ASP B 1 212 ? 7.949 4.723 -3.523 1 23.31 212 ASP B C 1
ATOM 10740 O O . ASP B 1 212 ? 7.391 5.738 -3.109 1 23.31 212 ASP B O 1
ATOM 10744 N N . VAL B 1 213 ? 7.766 3.668 -2.811 1 25.2 213 VAL B N 1
ATOM 10745 C CA . VAL B 1 213 ? 7.57 3.373 -1.396 1 25.2 213 VAL B CA 1
ATOM 10746 C C . VAL B 1 213 ? 8.633 4.094 -0.568 1 25.2 213 VAL B C 1
ATOM 10748 O O . VAL B 1 213 ? 8.773 3.838 0.63 1 25.2 213 VAL B O 1
ATOM 10751 N N . THR B 1 214 ? 9.672 4.668 -1.166 1 23.41 214 THR B N 1
ATOM 10752 C CA . THR B 1 214 ? 10.578 5.012 -0.076 1 23.41 214 THR B CA 1
ATOM 10753 C C . THR B 1 214 ? 9.859 5.832 0.988 1 23.41 214 THR B C 1
ATOM 10755 O O . THR B 1 214 ? 9.75 5.406 2.141 1 23.41 214 THR B O 1
ATOM 10758 N N . THR B 1 215 ? 10.484 7.027 1.493 1 24.89 215 THR B N 1
ATOM 10759 C CA . THR B 1 215 ? 10.312 7.918 2.635 1 24.89 215 THR B CA 1
ATOM 10760 C C . THR B 1 215 ? 9.039 8.742 2.488 1 24.89 215 THR B C 1
ATOM 10762 O O . THR B 1 215 ? 9.031 9.766 1.802 1 24.89 215 THR B O 1
ATOM 10765 N N . ARG B 1 216 ? 7.871 8.305 2.121 1 26.75 216 ARG B N 1
ATOM 10766 C CA . ARG B 1 216 ? 6.711 9.062 1.66 1 26.75 216 ARG B CA 1
ATOM 10767 C C . ARG B 1 216 ? 6.207 10 2.748 1 26.75 216 ARG B C 1
ATOM 10769 O O . ARG B 1 216 ? 5.621 9.555 3.738 1 26.75 216 ARG B O 1
ATOM 10776 N N . LYS B 1 217 ? 6.934 11.156 3.074 1 28.03 217 LYS B N 1
ATOM 10777 C CA . LYS B 1 217 ? 6.328 12.406 3.535 1 28.03 217 LYS B CA 1
ATOM 10778 C C . LYS B 1 217 ? 5.07 12.734 2.736 1 28.03 217 LYS B C 1
ATOM 10780 O O . LYS B 1 217 ? 5.145 13.016 1.539 1 28.03 217 LYS B O 1
ATOM 10785 N N . SER B 1 218 ? 3.988 12.164 2.918 1 30.05 218 SER B N 1
ATOM 10786 C CA . SER B 1 218 ? 2.674 12.258 2.293 1 30.05 218 SER B CA 1
ATOM 10787 C C . SER B 1 218 ? 2.195 13.711 2.238 1 30.05 218 SER B C 1
ATOM 10789 O O . SER B 1 218 ? 1.924 14.32 3.275 1 30.05 218 SER B O 1
ATOM 10791 N N . ASN B 1 219 ? 2.777 14.484 1.365 1 27.55 219 ASN B N 1
ATOM 10792 C CA . ASN B 1 219 ? 2.271 15.812 1.041 1 27.55 219 ASN B CA 1
ATOM 10793 C C . ASN B 1 219 ? 0.854 15.758 0.481 1 27.55 219 ASN B C 1
ATOM 10795 O O . ASN B 1 219 ? 0.583 15 -0.458 1 27.55 219 ASN B O 1
ATOM 10799 N N . MET B 1 220 ? -0.075 15.844 1.303 1 32.72 220 MET B N 1
ATOM 10800 C CA . MET B 1 220 ? -1.454 16 0.85 1 32.72 220 MET B CA 1
ATOM 10801 C C . MET B 1 220 ? -1.642 17.312 0.108 1 32.72 220 MET B C 1
ATOM 10803 O O . MET B 1 220 ? -1.268 18.375 0.613 1 32.72 220 MET B O 1
ATOM 10807 N N . THR B 1 221 ? -1.692 17.203 -1.193 1 32.84 221 THR B N 1
ATOM 10808 C CA . THR B 1 221 ? -1.881 18.344 -2.078 1 32.84 221 THR B CA 1
ATOM 10809 C C . THR B 1 221 ? -3.328 18.828 -2.037 1 32.84 221 THR B C 1
ATOM 10811 O O . THR B 1 221 ? -4.258 18.031 -2.002 1 32.84 221 THR B O 1
ATOM 10814 N N . LEU B 1 222 ? -3.482 19.891 -1.408 1 34.72 222 LEU B N 1
ATOM 10815 C CA . LEU B 1 222 ? -4.75 20.609 -1.447 1 34.72 222 LEU B CA 1
ATOM 10816 C C . LEU B 1 222 ? -5.008 21.172 -2.84 1 34.72 222 LEU B C 1
ATOM 10818 O O . LEU B 1 222 ? -4.152 21.859 -3.408 1 34.72 222 LEU B O 1
ATOM 10822 N N . SER B 1 223 ? -5.781 20.484 -3.748 1 31.53 223 SER B N 1
ATOM 10823 C CA . SER B 1 223 ? -6.094 20.953 -5.094 1 31.53 223 SER B CA 1
ATOM 10824 C C . SER B 1 223 ? -6.988 22.188 -5.059 1 31.53 223 SER B C 1
ATOM 10826 O O . SER B 1 223 ? -8.016 22.203 -4.383 1 31.53 223 SER B O 1
ATOM 10828 N N . ILE B 1 224 ? -6.473 23.344 -5.227 1 26.77 224 ILE B N 1
ATOM 10829 C CA . ILE B 1 224 ? -7.215 24.578 -5.453 1 26.77 224 ILE B CA 1
ATOM 10830 C C . ILE B 1 224 ? -7.621 24.672 -6.922 1 26.77 224 ILE B C 1
ATOM 10832 O O . ILE B 1 224 ? -6.812 24.406 -7.816 1 26.77 224 ILE B O 1
ATOM 10836 N N . LYS B 1 225 ? -8.883 24.828 -7.316 1 29.83 225 LYS B N 1
ATOM 10837 C CA . LYS B 1 225 ? -9.359 25.188 -8.648 1 29.83 225 LYS B CA 1
ATOM 10838 C C . LYS B 1 225 ? -8.453 26.219 -9.312 1 29.83 225 LYS B C 1
ATOM 10840 O O . LYS B 1 225 ? -7.816 27.016 -8.625 1 29.83 225 LYS B O 1
ATOM 10845 N N . ASN B 1 226 ? -8.375 26.188 -10.766 1 26.03 226 ASN B N 1
ATOM 10846 C CA . ASN B 1 226 ? -7.621 26.844 -11.828 1 26.03 226 ASN B CA 1
ATOM 10847 C C . ASN B 1 226 ? -7.797 28.344 -11.789 1 26.03 226 ASN B C 1
ATOM 10849 O O . ASN B 1 226 ? -7.223 29.062 -12.609 1 26.03 226 ASN B O 1
ATOM 10853 N N . GLN B 1 227 ? -8.867 28.891 -11.391 1 26.28 227 GLN B N 1
ATOM 10854 C CA . GLN B 1 227 ? -8.75 30.25 -11.914 1 26.28 227 GLN B CA 1
ATOM 10855 C C . GLN B 1 227 ? -7.484 30.938 -11.391 1 26.28 227 GLN B C 1
ATOM 10857 O O . GLN B 1 227 ? -7.004 31.906 -11.984 1 26.28 227 GLN B O 1
ATOM 10862 N N . LEU B 1 228 ? -7.047 30.594 -10.336 1 26.44 228 LEU B N 1
ATOM 10863 C CA . LEU B 1 228 ? -5.871 31.297 -9.844 1 26.44 228 LEU B CA 1
ATOM 10864 C C . LEU B 1 228 ? -4.605 30.812 -10.539 1 26.44 228 LEU B C 1
ATOM 10866 O O . LEU B 1 228 ? -3.703 31.594 -10.828 1 26.44 228 LEU B O 1
ATOM 10870 N N . ALA B 1 229 ? -4.492 29.562 -11.031 1 28.91 229 ALA B N 1
ATOM 10871 C CA . ALA B 1 229 ? -3.312 29.219 -11.82 1 28.91 229 ALA B CA 1
ATOM 10872 C C . ALA B 1 229 ? -3.373 29.844 -13.211 1 28.91 229 ALA B C 1
ATOM 10874 O O . ALA B 1 229 ? -2.344 30.234 -13.766 1 28.91 229 ALA B O 1
ATOM 10875 N N . LYS B 1 230 ? -4.469 29.844 -13.852 1 30.48 230 LYS B N 1
ATOM 10876 C CA . LYS B 1 230 ? -4.441 30.562 -15.117 1 30.48 230 LYS B CA 1
ATOM 10877 C C . LYS B 1 230 ? -3.988 32 -14.906 1 30.48 230 LYS B C 1
ATOM 10879 O O . LYS B 1 230 ? -3.26 32.562 -15.734 1 30.48 230 LYS B O 1
ATOM 10884 N N . ALA B 1 231 ? -4.547 32.688 -13.883 1 26.12 231 ALA B N 1
ATOM 10885 C CA . ALA B 1 231 ? -4.086 34.062 -13.672 1 26.12 231 ALA B CA 1
ATOM 10886 C C . ALA B 1 231 ? -2.609 34.062 -13.281 1 26.12 231 ALA B C 1
ATOM 10888 O O . ALA B 1 231 ? -1.871 34.969 -13.68 1 26.12 231 ALA B O 1
ATOM 10889 N N . PHE B 1 232 ? -2.145 33.031 -12.492 1 26.66 232 PHE B N 1
ATOM 10890 C CA . PHE B 1 232 ? -0.714 33.125 -12.234 1 26.66 232 PHE B CA 1
ATOM 10891 C C . PHE B 1 232 ? 0.091 32.719 -13.453 1 26.66 232 PHE B C 1
ATOM 10893 O O . PHE B 1 232 ? 1.176 33.25 -13.711 1 26.66 232 PHE B O 1
ATOM 10900 N N . SER B 1 233 ? -0.26 31.672 -14.234 1 28.66 233 SER B N 1
ATOM 10901 C CA . SER B 1 233 ? 0.54 31.297 -15.391 1 28.66 233 SER B CA 1
ATOM 10902 C C . SER B 1 233 ? 0.478 32.344 -16.484 1 28.66 233 SER B C 1
ATOM 10904 O O . SER B 1 233 ? 1.236 32.312 -17.453 1 28.66 233 SER B O 1
ATOM 10906 N N . VAL B 1 234 ? -0.566 33.062 -16.703 1 25.3 234 VAL B N 1
ATOM 10907 C CA . VAL B 1 234 ? -0.363 33.969 -17.844 1 25.3 234 VAL B CA 1
ATOM 10908 C C . VAL B 1 234 ? 0.914 34.781 -17.625 1 25.3 234 VAL B C 1
ATOM 10910 O O . VAL B 1 234 ? 1.545 35.219 -18.594 1 25.3 234 VAL B O 1
ATOM 10913 N N . ALA B 1 235 ? 1.341 35.219 -16.422 1 22.73 235 ALA B N 1
ATOM 10914 C CA . ALA B 1 235 ? 2.508 36.094 -16.547 1 22.73 235 ALA B CA 1
ATOM 10915 C C . ALA B 1 235 ? 3.766 35.281 -16.844 1 22.73 235 ALA B C 1
ATOM 10917 O O . ALA B 1 235 ? 4.73 35.812 -17.406 1 22.73 235 ALA B O 1
ATOM 10918 N N . GLY B 1 236 ? 4.082 34.031 -16.328 1 23.89 236 GLY B N 1
ATOM 10919 C CA . GLY B 1 236 ? 5.422 33.562 -16.641 1 23.89 236 GLY B CA 1
ATOM 10920 C C . GLY B 1 236 ? 5.512 32.844 -17.969 1 23.89 236 GLY B C 1
ATOM 10921 O O . GLY B 1 236 ? 5.094 31.688 -18.094 1 23.89 236 GLY B O 1
ATOM 10922 N N . GLY B 1 237 ? 5.16 33.406 -19.094 1 21.95 237 GLY B N 1
ATOM 10923 C CA . GLY B 1 237 ? 5.512 32.938 -20.422 1 21.95 237 GLY B CA 1
ATOM 10924 C C . GLY B 1 237 ? 6.977 32.562 -20.547 1 21.95 237 GLY B C 1
ATOM 10925 O O . GLY B 1 237 ? 7.418 32.094 -21.609 1 21.95 237 GLY B O 1
ATOM 10926 N N . VAL B 1 238 ? 7.992 33.312 -19.984 1 20.08 238 VAL B N 1
ATOM 10927 C CA . VAL B 1 238 ? 9.273 33.219 -20.672 1 20.08 238 VAL B CA 1
ATOM 10928 C C . VAL B 1 238 ? 9.859 31.828 -20.531 1 20.08 238 VAL B C 1
ATOM 10930 O O . VAL B 1 238 ? 9.82 31.234 -19.453 1 20.08 238 VAL B O 1
ATOM 10933 N N . SER B 1 239 ? 9.898 31.141 -21.656 1 20.12 239 SER B N 1
ATOM 10934 C CA . SER B 1 239 ? 10.688 30 -22.094 1 20.12 239 SER B CA 1
ATOM 10935 C C . SER B 1 239 ? 12.148 30.125 -21.656 1 20.12 239 SER B C 1
ATOM 10937 O O . SER B 1 239 ? 12.828 31.078 -22.047 1 20.12 239 SER B O 1
ATOM 10939 N N . SER B 1 240 ? 12.5 30.047 -20.359 1 19.36 240 SER B N 1
ATOM 10940 C CA . SER B 1 240 ? 13.93 30.016 -20.078 1 19.36 240 SER B CA 1
ATOM 10941 C C . SER B 1 240 ? 14.633 28.938 -20.906 1 19.36 240 SER B C 1
ATOM 10943 O O . SER B 1 240 ? 14.438 27.75 -20.688 1 19.36 240 SER B O 1
ATOM 10945 N N . THR B 1 241 ? 14.875 29.203 -22.234 1 19.84 241 THR B N 1
ATOM 10946 C CA . THR B 1 241 ? 15.914 28.625 -23.094 1 19.84 241 THR B CA 1
ATOM 10947 C C . THR B 1 241 ? 17.297 28.875 -22.484 1 19.84 241 THR B C 1
ATOM 10949 O O . THR B 1 241 ? 18.312 28.562 -23.109 1 19.84 241 THR B O 1
ATOM 10952 N N . SER B 1 242 ? 17.562 29.641 -21.453 1 17.53 242 SER B N 1
ATOM 10953 C CA . SER B 1 242 ? 19 29.953 -21.391 1 17.53 242 SER B CA 1
ATOM 10954 C C . SER B 1 242 ? 19.828 28.672 -21.297 1 17.53 242 SER B C 1
ATOM 10956 O O . SER B 1 242 ? 19.484 27.75 -20.562 1 17.53 242 SER B O 1
ATOM 10958 N N . ALA B 1 243 ? 20.562 28.375 -22.422 1 18.36 243 ALA B N 1
ATOM 10959 C CA . ALA B 1 243 ? 21.906 27.906 -22.688 1 18.36 243 ALA B CA 1
ATOM 10960 C C . ALA B 1 243 ? 22.875 28.344 -21.594 1 18.36 243 ALA B C 1
ATOM 10962 O O . ALA B 1 243 ? 22.594 29.297 -20.859 1 18.36 243 ALA B O 1
ATOM 10963 N N . SER B 1 244 ? 24.219 27.688 -21.516 1 18.84 244 SER B N 1
ATOM 10964 C CA . SER B 1 244 ? 25.359 27.688 -20.625 1 18.84 244 SER B CA 1
ATOM 10965 C C . SER B 1 244 ? 25.859 29.094 -20.359 1 18.84 244 SER B C 1
ATOM 10967 O O . SER B 1 244 ? 26.75 29.297 -19.531 1 18.84 244 SER B O 1
ATOM 10969 N N . LYS B 1 245 ? 25.766 30.031 -21.266 1 20.25 245 LYS B N 1
ATOM 10970 C CA . LYS B 1 245 ? 26.859 31 -21.141 1 20.25 245 LYS B CA 1
ATOM 10971 C C . LYS B 1 245 ? 26.844 31.641 -19.75 1 20.25 245 LYS B C 1
ATOM 10973 O O . LYS B 1 245 ? 25.781 31.922 -19.203 1 20.25 245 LYS B O 1
ATOM 10978 N N . TYR B 1 246 ? 28.031 31.531 -18.984 1 19.7 246 TYR B N 1
ATOM 10979 C CA . TYR B 1 246 ? 28.688 31.969 -17.75 1 19.7 246 TYR B CA 1
ATOM 10980 C C . TYR B 1 246 ? 28.453 33.438 -17.5 1 19.7 246 TYR B C 1
ATOM 10982 O O . TYR B 1 246 ? 29.031 34.031 -16.562 1 19.7 246 TYR B O 1
ATOM 10990 N N . GLY B 1 247 ? 27.938 34.156 -18.5 1 18.92 247 GLY B N 1
ATOM 10991 C CA . GLY B 1 247 ? 28.328 35.531 -18.234 1 18.92 247 GLY B CA 1
ATOM 10992 C C . GLY B 1 247 ? 27.844 36.031 -16.891 1 18.92 247 GLY B C 1
ATOM 10993 O O . GLY B 1 247 ? 26.891 35.5 -16.328 1 18.92 247 GLY B O 1
ATOM 10994 N N . TYR B 1 248 ? 28.766 36.781 -16.094 1 21.38 248 TYR B N 1
ATOM 10995 C CA . TYR B 1 248 ? 28.891 37.469 -14.828 1 21.38 248 TYR B CA 1
ATOM 10996 C C . TYR B 1 248 ? 27.656 38.344 -14.578 1 21.38 248 TYR B C 1
ATOM 10998 O O . TYR B 1 248 ? 27.641 39.156 -13.633 1 21.38 248 TYR B O 1
ATOM 11006 N N . GLY B 1 249 ? 26.812 38.531 -15.68 1 21.55 249 GLY B N 1
ATOM 11007 C CA . GLY B 1 249 ? 26.109 39.781 -15.555 1 21.55 249 GLY B CA 1
ATOM 11008 C C . GLY B 1 249 ? 25.188 39.844 -14.352 1 21.55 249 GLY B C 1
ATOM 11009 O O . GLY B 1 249 ? 24.922 38.812 -13.727 1 21.55 249 GLY B O 1
ATOM 11010 N N . ASP B 1 250 ? 24.5 41.125 -14.172 1 23.77 250 ASP B N 1
ATOM 11011 C CA . ASP B 1 250 ? 23.828 41.875 -13.117 1 23.77 250 ASP B CA 1
ATOM 11012 C C . ASP B 1 250 ? 22.562 41.188 -12.648 1 23.77 250 ASP B C 1
ATOM 11014 O O . ASP B 1 250 ? 21.609 41 -13.422 1 23.77 250 ASP B O 1
ATOM 11018 N N . ASP B 1 251 ? 22.641 40.062 -11.93 1 26.89 251 ASP B N 1
ATOM 11019 C CA . ASP B 1 251 ? 21.875 39 -11.328 1 26.89 251 ASP B CA 1
ATOM 11020 C C . ASP B 1 251 ? 20.734 39.531 -10.469 1 26.89 251 ASP B C 1
ATOM 11022 O O . ASP B 1 251 ? 20.234 38.844 -9.586 1 26.89 251 ASP B O 1
ATOM 11026 N N . GLY B 1 252 ? 20.469 40.875 -10.539 1 25.94 252 GLY B N 1
ATOM 11027 C CA . GLY B 1 252 ? 19.562 41.469 -9.562 1 25.94 252 GLY B CA 1
ATOM 11028 C C . GLY B 1 252 ? 18.125 41.031 -9.75 1 25.94 252 GLY B C 1
ATOM 11029 O O . GLY B 1 252 ? 17.266 41.344 -8.922 1 25.94 252 GLY B O 1
ATOM 11030 N N . SER B 1 253 ? 17.672 40.906 -10.977 1 28.44 253 SER B N 1
ATOM 11031 C CA . SER B 1 253 ? 16.234 40.969 -11.242 1 28.44 253 SER B CA 1
ATOM 11032 C C . SER B 1 253 ? 15.516 39.719 -10.734 1 28.44 253 SER B C 1
ATOM 11034 O O . SER B 1 253 ? 14.297 39.594 -10.844 1 28.44 253 SER B O 1
ATOM 11036 N N . PHE B 1 254 ? 16.141 38.594 -10.711 1 29.84 254 PHE B N 1
ATOM 11037 C CA . PHE B 1 254 ? 15.438 37.344 -10.438 1 29.84 254 PHE B CA 1
ATOM 11038 C C . PHE B 1 254 ? 14.812 37.375 -9.047 1 29.84 254 PHE B C 1
ATOM 11040 O O . PHE B 1 254 ? 14.055 36.469 -8.68 1 29.84 254 PHE B O 1
ATOM 11047 N N . GLU B 1 255 ? 15.359 38.156 -8.164 1 33.19 255 GLU B N 1
ATOM 11048 C CA . GLU B 1 255 ? 14.859 38.219 -6.789 1 33.19 255 GLU B CA 1
ATOM 11049 C C . GLU B 1 255 ? 13.43 38.719 -6.734 1 33.19 255 GLU B C 1
ATOM 11051 O O . GLU B 1 255 ? 12.695 38.469 -5.785 1 33.19 255 GLU B O 1
ATOM 11056 N N . GLU B 1 256 ? 12.906 39.531 -7.668 1 31.89 256 GLU B N 1
ATOM 11057 C CA . GLU B 1 256 ? 11.609 40.188 -7.52 1 31.89 256 GLU B CA 1
ATOM 11058 C C . GLU B 1 256 ? 10.469 39.219 -7.816 1 31.89 256 GLU B C 1
ATOM 11060 O O . GLU B 1 256 ? 9.367 39.375 -7.285 1 31.89 256 GLU B O 1
ATOM 11065 N N . ARG B 1 257 ? 10.484 38.344 -8.742 1 34.09 257 ARG B N 1
ATOM 11066 C CA . ARG B 1 257 ? 9.375 37.5 -9.188 1 34.09 257 ARG B CA 1
ATOM 11067 C C . ARG B 1 257 ? 8.992 36.469 -8.133 1 34.09 257 ARG B C 1
ATOM 11069 O O . ARG B 1 257 ? 7.84 36.031 -8.062 1 34.09 257 ARG B O 1
ATOM 11076 N N . LYS B 1 258 ? 9.789 35.875 -7.465 1 43.28 258 LYS B N 1
ATOM 11077 C CA . LYS B 1 258 ? 9.602 34.844 -6.457 1 43.28 258 LYS B CA 1
ATOM 11078 C C . LYS B 1 258 ? 8.812 35.375 -5.262 1 43.28 258 LYS B C 1
ATOM 11080 O O . LYS B 1 258 ? 8.188 34.594 -4.535 1 43.28 258 LYS B O 1
ATOM 11085 N N . SER B 1 259 ? 8.773 36.594 -5 1 47.25 259 SER B N 1
ATOM 11086 C CA . SER B 1 259 ? 8.242 37.25 -3.809 1 47.25 259 SER B CA 1
ATOM 11087 C C . SER B 1 259 ? 6.723 37.375 -3.873 1 47.25 259 SER B C 1
ATOM 11089 O O . SER B 1 259 ? 6.051 37.375 -2.838 1 47.25 259 SER B O 1
ATOM 11091 N N . ASP B 1 260 ? 6.062 37.531 -5.043 1 51.78 260 ASP B N 1
ATOM 11092 C CA . ASP B 1 260 ? 4.633 37.812 -5.129 1 51.78 260 ASP B CA 1
ATOM 11093 C C . ASP B 1 260 ? 3.803 36.562 -4.887 1 51.78 260 ASP B C 1
ATOM 11095 O O . ASP B 1 260 ? 2.607 36.656 -4.602 1 51.78 260 ASP B O 1
ATOM 11099 N N . ASP B 1 261 ? 4.328 35.344 -4.965 1 63.62 261 ASP B N 1
ATOM 11100 C CA . ASP B 1 261 ? 3.479 34.156 -4.898 1 63.62 261 ASP B CA 1
ATOM 11101 C C . ASP B 1 261 ? 3.564 33.5 -3.525 1 63.62 261 ASP B C 1
ATOM 11103 O O . ASP B 1 261 ? 2.869 32.5 -3.26 1 63.62 261 ASP B O 1
ATOM 11107 N N . SER B 1 262 ? 4.316 34.188 -2.664 1 80.25 262 SER B N 1
ATOM 11108 C CA . SER B 1 262 ? 4.469 33.531 -1.38 1 80.25 262 SER B CA 1
ATOM 11109 C C . SER B 1 262 ? 3.438 34.031 -0.37 1 80.25 262 SER B C 1
ATOM 11111 O O . SER B 1 262 ? 3.047 35.188 -0.392 1 80.25 262 SER B O 1
ATOM 11113 N N . CYS B 1 263 ? 2.852 33.156 0.39 1 86.31 263 CYS B N 1
ATOM 11114 C CA . CYS B 1 263 ? 1.89 33.5 1.438 1 86.31 263 CYS B CA 1
ATOM 11115 C C . CYS B 1 263 ? 2.504 34.438 2.473 1 86.31 263 CYS B C 1
ATOM 11117 O O . CYS B 1 263 ? 3.58 34.156 3.004 1 86.31 263 CYS B O 1
ATOM 11119 N N . ARG B 1 264 ? 1.862 35.594 2.664 1 86.88 264 ARG B N 1
ATOM 11120 C CA . ARG B 1 264 ? 2.393 36.625 3.543 1 86.88 264 ARG B CA 1
ATOM 11121 C C . ARG B 1 264 ? 1.929 36.406 4.98 1 86.88 264 ARG B C 1
ATOM 11123 O O . ARG B 1 264 ? 2.613 36.812 5.922 1 86.88 264 ARG B O 1
ATOM 11130 N N . GLN B 1 265 ? 0.647 35.969 5.059 1 92.5 265 GLN B N 1
ATOM 11131 C CA . GLN B 1 265 ? 0.071 35.906 6.398 1 92.5 265 GLN B CA 1
ATOM 11132 C C . GLN B 1 265 ? -0.882 34.719 6.543 1 92.5 265 GLN B C 1
ATOM 11134 O O . GLN B 1 265 ? -1.597 34.375 5.602 1 92.5 265 GLN B O 1
ATOM 11139 N N . ILE B 1 266 ? -0.837 34.125 7.727 1 94.12 266 ILE B N 1
ATOM 11140 C CA . ILE B 1 266 ? -1.831 33.125 8.125 1 94.12 266 ILE B CA 1
ATOM 11141 C C . ILE B 1 266 ? -2.508 33.562 9.422 1 94.12 266 ILE B C 1
ATOM 11143 O O . ILE B 1 266 ? -1.837 33.969 10.367 1 94.12 266 ILE B O 1
ATOM 11147 N N . VAL B 1 267 ? -3.779 33.562 9.383 1 95.56 267 VAL B N 1
ATOM 11148 C CA . VAL B 1 267 ? -4.52 33.969 10.57 1 95.56 267 VAL B CA 1
ATOM 11149 C C . VAL B 1 267 ? -5.824 33.188 10.656 1 95.56 267 VAL B C 1
ATOM 11151 O O . VAL B 1 267 ? -6.531 33.031 9.656 1 95.56 267 VAL B O 1
ATOM 11154 N N . PHE B 1 268 ? -6.113 32.688 11.828 1 95.31 268 PHE B N 1
ATOM 11155 C CA . PHE B 1 268 ? -7.367 31.969 12.023 1 95.31 268 PHE B CA 1
ATOM 11156 C C . PHE B 1 268 ? -8.539 32.938 12.062 1 95.31 268 PHE B C 1
ATOM 11158 O O . PHE B 1 268 ? -8.406 34.062 12.547 1 95.31 268 PHE B O 1
ATOM 11165 N N . HIS B 1 269 ? -9.633 32.406 11.547 1 94.38 269 HIS B N 1
ATOM 11166 C CA . HIS B 1 269 ? -10.859 33.188 11.672 1 94.38 269 HIS B CA 1
ATOM 11167 C C . HIS B 1 269 ? -11.312 33.281 13.125 1 94.38 269 HIS B C 1
ATOM 11169 O O . HIS B 1 269 ? -11.297 32.281 13.844 1 94.38 269 HIS B O 1
ATOM 11175 N N . SER B 1 270 ? -11.555 34.406 13.578 1 92.94 270 SER B N 1
ATOM 11176 C CA . SER B 1 270 ? -11.898 34.562 14.984 1 92.94 270 SER B CA 1
ATOM 11177 C C . SER B 1 270 ? -13.391 34.406 15.219 1 92.94 270 SER B C 1
ATOM 11179 O O . SER B 1 270 ? -13.836 34.25 16.359 1 92.94 270 SER B O 1
ATOM 11181 N N . SER B 1 271 ? -14.164 34.375 14.219 1 93.31 271 SER B N 1
ATOM 11182 C CA . SER B 1 271 ? -15.609 34.219 14.383 1 93.31 271 SER B CA 1
ATOM 11183 C C . SER B 1 271 ? -16.078 32.812 14.047 1 93.31 271 SER B C 1
ATOM 11185 O O . SER B 1 271 ? -17.094 32.375 14.57 1 93.31 271 SER B O 1
ATOM 11187 N N . THR B 1 272 ? -15.438 32.25 13.086 1 92.25 272 THR B N 1
ATOM 11188 C CA . THR B 1 272 ? -15.844 30.922 12.656 1 92.25 272 THR B CA 1
ATOM 11189 C C . THR B 1 272 ? -14.789 29.891 13.039 1 92.25 272 THR B C 1
ATOM 11191 O O . THR B 1 272 ? -13.609 30.031 12.703 1 92.25 272 THR B O 1
ATOM 11194 N N . ARG B 1 273 ? -15.273 28.906 13.609 1 92 273 ARG B N 1
ATOM 11195 C CA . ARG B 1 273 ? -14.391 27.859 14.109 1 92 273 ARG B CA 1
ATOM 11196 C C . ARG B 1 273 ? -13.75 27.094 12.961 1 92 273 ARG B C 1
ATOM 11198 O O . ARG B 1 273 ? -14.398 26.828 11.945 1 92 273 ARG B O 1
ATOM 11205 N N . ASN B 1 274 ? -12.492 26.703 13.023 1 91 274 ASN B N 1
ATOM 11206 C CA . ASN B 1 274 ? -11.742 25.797 12.148 1 91 274 ASN B CA 1
ATOM 11207 C C . ASN B 1 274 ? -11.43 26.453 10.805 1 91 274 ASN B C 1
ATOM 11209 O O . ASN B 1 274 ? -11.195 25.766 9.82 1 91 274 ASN B O 1
ATOM 11213 N N . HIS B 1 275 ? -11.578 27.719 10.664 1 93.44 275 HIS B N 1
ATOM 11214 C CA . HIS B 1 275 ? -11.266 28.391 9.406 1 93.44 275 HIS B CA 1
ATOM 11215 C C . HIS B 1 275 ? -9.977 29.188 9.516 1 93.44 275 HIS B C 1
ATOM 11217 O O . HIS B 1 275 ? -9.711 29.812 10.547 1 93.44 275 HIS B O 1
ATOM 11223 N N . LEU B 1 276 ? -9.172 29.094 8.539 1 94.94 276 LEU B N 1
ATOM 11224 C CA . LEU B 1 276 ? -7.871 29.75 8.461 1 94.94 276 LEU B CA 1
ATOM 11225 C C . LEU B 1 276 ? -7.75 30.562 7.188 1 94.94 276 LEU B C 1
ATOM 11227 O O . LEU B 1 276 ? -8.062 30.078 6.098 1 94.94 276 LEU B O 1
ATOM 11231 N N . PHE B 1 277 ? -7.312 31.812 7.328 1 95.69 277 PHE B N 1
ATOM 11232 C CA . PHE B 1 277 ? -7.066 32.688 6.18 1 95.69 277 PHE B CA 1
ATOM 11233 C C . PHE B 1 277 ? -5.621 32.562 5.715 1 95.69 277 PHE B C 1
ATOM 11235 O O . PHE B 1 277 ? -4.691 32.656 6.52 1 95.69 277 PHE B O 1
ATOM 11242 N N . LEU B 1 278 ? -5.391 32.344 4.5 1 93.25 278 LEU B N 1
ATOM 11243 C CA . LEU B 1 278 ? -4.102 32.469 3.826 1 93.25 278 LEU B CA 1
ATOM 11244 C C . LEU B 1 278 ? -4.078 33.719 2.936 1 93.25 278 LEU B C 1
ATOM 11246 O O . LEU B 1 278 ? -4.832 33.781 1.963 1 93.25 278 LEU B O 1
ATOM 11250 N N . VAL B 1 279 ? -3.211 34.594 3.326 1 93.88 279 VAL B N 1
ATOM 11251 C CA . VAL B 1 279 ? -3.207 35.875 2.639 1 93.88 279 VAL B CA 1
ATOM 11252 C C . VAL B 1 279 ? -1.988 35.969 1.724 1 93.88 279 VAL B C 1
ATOM 11254 O O . VAL B 1 279 ? -0.852 35.812 2.174 1 93.88 279 VAL B O 1
ATOM 11257 N N . TYR B 1 280 ? -2.24 36.219 0.507 1 89 280 TYR B N 1
ATOM 11258 C CA . TYR B 1 280 ? -1.235 36.5 -0.515 1 89 280 TYR B CA 1
ATOM 11259 C C . TYR B 1 280 ? -1.253 37.969 -0.919 1 89 280 TYR B C 1
ATOM 11261 O O . TYR B 1 280 ? -2.176 38.719 -0.564 1 89 280 TYR B O 1
ATOM 11269 N N . PRO B 1 281 ? -0.234 38.469 -1.558 1 88.88 281 PRO B N 1
ATOM 11270 C CA . PRO B 1 281 ? -0.224 39.875 -1.928 1 88.88 281 PRO B CA 1
ATOM 11271 C C . PRO B 1 281 ? -1.417 40.281 -2.799 1 88.88 281 PRO B C 1
ATOM 11273 O O . PRO B 1 281 ? -1.94 41.375 -2.672 1 88.88 281 PRO B O 1
ATOM 11276 N N . ARG B 1 282 ? -1.918 39.344 -3.508 1 90.19 282 ARG B N 1
ATOM 11277 C CA . ARG B 1 282 ? -3.031 39.688 -4.383 1 90.19 282 ARG B CA 1
ATOM 11278 C C . ARG B 1 282 ? -4.156 38.656 -4.273 1 90.19 282 ARG B C 1
ATOM 11280 O O . ARG B 1 282 ? -4.93 38.469 -5.215 1 90.19 282 ARG B O 1
ATOM 11287 N N . GLY B 1 283 ? -4.25 38.031 -3.184 1 89.44 283 GLY B N 1
ATOM 11288 C CA . GLY B 1 283 ? -5.305 37.062 -3.027 1 89.44 283 GLY B CA 1
ATOM 11289 C C . GLY B 1 283 ? -5.488 36.594 -1.594 1 89.44 283 GLY B C 1
ATOM 11290 O O . GLY B 1 283 ? -4.566 36.719 -0.78 1 89.44 283 GLY B O 1
ATOM 11291 N N . ILE B 1 284 ? -6.707 36.125 -1.296 1 93.25 284 ILE B N 1
ATOM 11292 C CA . ILE B 1 284 ? -7.059 35.594 0.015 1 93.25 284 ILE B CA 1
ATOM 11293 C C . ILE B 1 284 ? -7.738 34.25 -0.147 1 93.25 284 ILE B C 1
ATOM 11295 O O . ILE B 1 284 ? -8.633 34.094 -0.981 1 93.25 284 ILE B O 1
ATOM 11299 N N . VAL B 1 285 ? -7.258 33.281 0.584 1 91.06 285 VAL B N 1
ATOM 11300 C CA . VAL B 1 285 ? -7.871 31.953 0.562 1 91.06 285 VAL B CA 1
ATOM 11301 C C . VAL B 1 285 ? -8.328 31.562 1.968 1 91.06 285 VAL B C 1
ATOM 11303 O O . VAL B 1 285 ? -7.57 31.688 2.932 1 91.06 285 VAL B O 1
ATOM 11306 N N . LEU B 1 286 ? -9.57 31.266 2.107 1 93.12 286 LEU B N 1
ATOM 11307 C CA . LEU B 1 286 ? -10.109 30.75 3.357 1 93.12 286 LEU B CA 1
ATOM 11308 C C . LEU B 1 286 ? -10.188 29.219 3.324 1 93.12 286 LEU B C 1
ATOM 11310 O O . LEU B 1 286 ? -10.805 28.641 2.424 1 93.12 286 LEU B O 1
ATOM 11314 N N . VAL B 1 287 ? -9.578 28.578 4.32 1 90.69 287 VAL B N 1
ATOM 11315 C CA . VAL B 1 287 ? -9.5 27.125 4.34 1 90.69 287 VAL B CA 1
ATOM 11316 C C . VAL B 1 287 ? -10.117 26.594 5.633 1 90.69 287 VAL B C 1
ATOM 11318 O O . VAL B 1 287 ? -9.914 27.172 6.707 1 90.69 287 VAL B O 1
ATOM 11321 N N . ASN B 1 288 ? -10.945 25.672 5.516 1 90.12 288 ASN B N 1
ATOM 11322 C CA . ASN B 1 288 ? -11.352 24.875 6.676 1 90.12 288 ASN B CA 1
ATOM 11323 C C . ASN B 1 288 ? -10.312 23.828 7.023 1 90.12 288 ASN B C 1
ATOM 11325 O O . ASN B 1 288 ? -10.062 22.906 6.242 1 90.12 288 ASN B O 1
ATOM 11329 N N . VAL B 1 289 ? -9.781 23.812 8.164 1 90.44 289 VAL B N 1
ATOM 11330 C CA . VAL B 1 289 ? -8.586 23.047 8.5 1 90.44 289 VAL B CA 1
ATOM 11331 C C . VAL B 1 289 ? -8.969 21.625 8.859 1 90.44 289 VAL B C 1
ATOM 11333 O O . VAL B 1 289 ? -8.133 20.719 8.836 1 90.44 289 VAL B O 1
ATOM 11336 N N . VAL B 1 290 ? -10.188 21.359 9.164 1 88 290 VAL B N 1
ATOM 11337 C CA . VAL B 1 290 ? -10.562 20 9.531 1 88 290 VAL B CA 1
ATOM 11338 C C . VAL B 1 290 ? -10.586 19.125 8.289 1 88 290 VAL B C 1
ATOM 11340 O O . VAL B 1 290 ? -9.773 18.203 8.156 1 88 290 VAL B O 1
ATOM 11343 N N . PRO B 1 291 ? -11.43 19.375 7.301 1 85.62 291 PRO B N 1
ATOM 11344 C CA . PRO B 1 291 ? -11.336 18.609 6.051 1 85.62 291 PRO B CA 1
ATOM 11345 C C . PRO B 1 291 ? -10.203 19.109 5.145 1 85.62 291 PRO B C 1
ATOM 11347 O O . PRO B 1 291 ? -9.859 18.438 4.168 1 85.62 291 PRO B O 1
ATOM 11350 N N . MET B 1 292 ? -9.586 20.234 5.508 1 84.56 292 MET B N 1
ATOM 11351 C CA . MET B 1 292 ? -8.555 20.875 4.695 1 84.56 292 MET B CA 1
ATOM 11352 C C . MET B 1 292 ? -9.086 21.188 3.299 1 84.56 292 MET B C 1
ATOM 11354 O O . MET B 1 292 ? -8.477 20.812 2.297 1 84.56 292 MET B O 1
ATOM 11358 N N . GLN B 1 293 ? -10.211 21.891 3.318 1 84.5 293 GLN B N 1
ATOM 11359 C CA . GLN B 1 293 ? -10.852 22.281 2.072 1 84.5 293 GLN B CA 1
ATOM 11360 C C . GLN B 1 293 ? -10.961 23.812 1.969 1 84.5 293 GLN B C 1
ATOM 11362 O O . GLN B 1 293 ? -11.203 24.484 2.967 1 84.5 293 GLN B O 1
ATOM 11367 N N . THR B 1 294 ? -10.742 24.297 0.768 1 85.25 294 THR B N 1
ATOM 11368 C CA . THR B 1 294 ? -10.883 25.719 0.522 1 85.25 294 THR B CA 1
ATOM 11369 C C . THR B 1 294 ? -12.359 26.109 0.475 1 85.25 294 THR B C 1
ATOM 11371 O O . THR B 1 294 ? -13.156 25.484 -0.22 1 85.25 294 THR B O 1
ATOM 11374 N N . VAL B 1 295 ? -12.727 27.078 1.213 1 86.75 295 VAL B N 1
ATOM 11375 C CA . VAL B 1 295 ? -14.109 27.531 1.282 1 86.75 295 VAL B CA 1
ATOM 11376 C C . VAL B 1 295 ? -14.305 28.734 0.355 1 86.75 295 VAL B C 1
ATOM 11378 O O . VAL B 1 295 ? -15.305 28.812 -0.366 1 86.75 295 VAL B O 1
ATOM 11381 N N . VAL B 1 296 ? -13.383 29.688 0.496 1 88.88 296 VAL B N 1
ATOM 11382 C CA . VAL B 1 296 ? -13.492 30.891 -0.307 1 88.88 296 VAL B CA 1
ATOM 11383 C C . VAL B 1 296 ? -12.133 31.25 -0.913 1 88.88 296 VAL B C 1
ATOM 11385 O O . VAL B 1 296 ? -11.094 31.031 -0.286 1 88.88 296 VAL B O 1
ATOM 11388 N N . CYS B 1 297 ? -12.125 31.656 -2.145 1 86.31 297 CYS B N 1
ATOM 11389 C CA . CYS B 1 297 ? -10.945 32.188 -2.828 1 86.31 297 CYS B CA 1
ATOM 11390 C C . CYS B 1 297 ? -11.242 33.562 -3.432 1 86.31 297 CYS B C 1
ATOM 11392 O O . CYS B 1 297 ? -12.094 33.688 -4.309 1 86.31 297 CYS B O 1
ATOM 11394 N N . LEU B 1 298 ? -10.586 34.562 -2.844 1 89.19 298 LEU B N 1
ATOM 11395 C CA . LEU B 1 298 ? -10.727 35.906 -3.357 1 89.19 298 LEU B CA 1
ATOM 11396 C C . LEU B 1 298 ? -9.477 36.344 -4.113 1 89.19 298 LEU B C 1
ATOM 11398 O O . LEU B 1 298 ? -8.367 36.25 -3.58 1 89.19 298 LEU B O 1
ATOM 11402 N N . VAL B 1 299 ? -9.602 36.781 -5.352 1 87 299 VAL B N 1
ATOM 11403 C CA . VAL B 1 299 ? -8.484 37.25 -6.16 1 87 299 VAL B CA 1
ATOM 11404 C C . VAL B 1 299 ? -8.695 38.719 -6.523 1 87 299 VAL B C 1
ATOM 11406 O O . VAL B 1 299 ? -9.797 39.125 -6.883 1 87 299 VAL B O 1
ATOM 11409 N N . PHE B 1 300 ? -7.711 39.438 -6.246 1 87.19 300 PHE B N 1
ATOM 11410 C CA . PHE B 1 300 ? -7.773 40.875 -6.539 1 87.19 300 PHE B CA 1
ATOM 11411 C C . PHE B 1 300 ? -7.047 41.188 -7.84 1 87.19 300 PHE B C 1
ATOM 11413 O O . PHE B 1 300 ? -6.16 40.438 -8.258 1 87.19 300 PHE B O 1
ATOM 11420 N N . ASP B 1 301 ? -7.43 42.344 -8.516 1 83.38 301 ASP B N 1
ATOM 11421 C CA . ASP B 1 301 ? -6.859 42.75 -9.789 1 83.38 301 ASP B CA 1
ATOM 11422 C C . ASP B 1 301 ? -5.387 43.125 -9.641 1 83.38 301 ASP B C 1
ATOM 11424 O O . ASP B 1 301 ? -4.941 43.5 -8.547 1 83.38 301 ASP B O 1
ATOM 11428 N N . ARG B 1 302 ? -4.645 43.094 -10.664 1 77.94 302 ARG B N 1
ATOM 11429 C CA . ARG B 1 302 ? -3.215 43.375 -10.672 1 77.94 302 ARG B CA 1
ATOM 11430 C C . ARG B 1 302 ? -2.959 44.844 -10.406 1 77.94 302 ARG B C 1
ATOM 11432 O O . ARG B 1 302 ? -1.898 45.219 -9.898 1 77.94 302 ARG B O 1
ATOM 11439 N N . SER B 1 303 ? -3.971 45.5 -10.727 1 81.31 303 SER B N 1
ATOM 11440 C CA . SER B 1 303 ? -3.805 46.938 -10.523 1 81.31 303 SER B CA 1
ATOM 11441 C C . SER B 1 303 ? -4.051 47.312 -9.062 1 81.31 303 SER B C 1
ATOM 11443 O O . SER B 1 303 ? -3.68 48.406 -8.633 1 81.31 303 SER B O 1
ATOM 11445 N N . ALA B 1 304 ? -4.516 46.438 -8.352 1 81.19 304 ALA B N 1
ATOM 11446 C CA . ALA B 1 304 ? -4.805 46.719 -6.953 1 81.19 304 ALA B CA 1
ATOM 11447 C C . ALA B 1 304 ? -3.539 46.625 -6.105 1 81.19 304 ALA B C 1
ATOM 11449 O O . ALA B 1 304 ? -2.607 45.906 -6.434 1 81.19 304 ALA B O 1
ATOM 11450 N N . SER B 1 305 ? -3.416 47.531 -5.164 1 87.19 305 SER B N 1
ATOM 11451 C CA . SER B 1 305 ? -2.283 47.531 -4.242 1 87.19 305 SER B CA 1
ATOM 11452 C C . SER B 1 305 ? -2.201 46.219 -3.473 1 87.19 305 SER B C 1
ATOM 11454 O O . SER B 1 305 ? -3.227 45.625 -3.119 1 87.19 305 SER B O 1
ATOM 11456 N N . PRO B 1 306 ? -0.979 45.781 -3.303 1 89.81 306 PRO B N 1
ATOM 11457 C CA . PRO B 1 306 ? -0.815 44.531 -2.553 1 89.81 306 PRO B CA 1
ATOM 11458 C C . PRO B 1 306 ? -1.358 44.625 -1.129 1 89.81 306 PRO B C 1
ATOM 11460 O O . PRO B 1 306 ? -1.413 45.688 -0.554 1 89.81 306 PRO B O 1
ATOM 11463 N N . ILE B 1 307 ? -1.79 43.531 -0.591 1 92.19 307 ILE B N 1
ATOM 11464 C CA . ILE B 1 307 ? -2.357 43.469 0.751 1 92.19 307 ILE B CA 1
ATOM 11465 C C . ILE B 1 307 ? -1.24 43.531 1.789 1 92.19 307 ILE B C 1
ATOM 11467 O O . ILE B 1 307 ? -0.23 42.844 1.672 1 92.19 307 ILE B O 1
ATOM 11471 N N . ALA B 1 308 ? -1.43 44.375 2.736 1 91.75 308 ALA B N 1
ATOM 11472 C CA . ALA B 1 308 ? -0.475 44.469 3.838 1 91.75 308 ALA B CA 1
ATOM 11473 C C . ALA B 1 308 ? -0.822 43.469 4.953 1 91.75 308 ALA B C 1
ATOM 11475 O O . ALA B 1 308 ? 0.026 42.688 5.383 1 91.75 308 ALA B O 1
ATOM 11476 N N . THR B 1 309 ? -2.068 43.625 5.457 1 94.75 309 THR B N 1
ATOM 11477 C CA . THR B 1 309 ? -2.504 42.719 6.52 1 94.75 309 THR B CA 1
ATOM 11478 C C . THR B 1 309 ? -4.023 42.594 6.523 1 94.75 309 THR B C 1
ATOM 11480 O O . THR B 1 309 ? -4.734 43.469 6.07 1 94.75 309 THR B O 1
ATOM 11483 N N . LEU B 1 310 ? -4.473 41.406 6.883 1 96.19 310 LEU B N 1
ATOM 11484 C CA . LEU B 1 310 ? -5.887 41.125 7.07 1 96.19 310 LEU B CA 1
ATOM 11485 C C . LEU B 1 310 ? -6.188 40.812 8.531 1 96.19 310 LEU B C 1
ATOM 11487 O O . LEU B 1 310 ? -5.484 40 9.156 1 96.19 310 LEU B O 1
ATOM 11491 N N . LEU B 1 311 ? -7.145 41.469 9.086 1 97.12 311 LEU B N 1
ATOM 11492 C CA . LEU B 1 311 ? -7.516 41.25 10.477 1 97.12 311 LEU B CA 1
ATOM 11493 C C . LEU B 1 311 ? -8.977 40.844 10.594 1 97.12 311 LEU B C 1
ATOM 11495 O O . LEU B 1 311 ? -9.883 41.656 10.375 1 97.12 311 LEU B O 1
ATOM 11499 N N . PRO B 1 312 ? -9.188 39.594 10.992 1 96.62 312 PRO B N 1
ATOM 11500 C CA . PRO B 1 312 ? -10.57 39.125 11.148 1 96.62 312 PRO B CA 1
ATOM 11501 C C . PRO B 1 312 ? -11.234 39.656 12.414 1 96.62 312 PRO B C 1
ATOM 11503 O O . PRO B 1 312 ? -10.547 39.938 13.398 1 96.62 312 PRO B O 1
ATOM 11506 N N . CYS B 1 313 ? -12.523 39.719 12.359 1 95.94 313 CYS B N 1
ATOM 11507 C CA . CYS B 1 313 ? -13.305 40.156 13.508 1 95.94 313 CYS B CA 1
ATOM 11508 C C . CYS B 1 313 ? -13.828 38.969 14.297 1 95.94 313 CYS B C 1
ATOM 11510 O O . CYS B 1 313 ? -13.969 37.875 13.75 1 95.94 313 CYS B O 1
ATOM 11512 N N . ARG B 1 314 ? -14.078 39.188 15.531 1 93.56 314 ARG B N 1
ATOM 11513 C CA . ARG B 1 314 ? -14.555 38.125 16.406 1 93.56 314 ARG B CA 1
ATOM 11514 C C . ARG B 1 314 ? -16.078 38.156 16.5 1 93.56 314 ARG B C 1
ATOM 11516 O O . ARG B 1 314 ? -16.703 37.094 16.609 1 93.56 314 ARG B O 1
ATOM 11523 N N . SER B 1 315 ? -16.641 39.25 16.5 1 93.12 315 SER B N 1
ATOM 11524 C CA . SER B 1 315 ? -18.078 39.375 16.781 1 93.12 315 SER B CA 1
ATOM 11525 C C . SER B 1 315 ? -18.906 38.969 15.57 1 93.12 315 SER B C 1
ATOM 11527 O O . SER B 1 315 ? -20.016 38.438 15.734 1 93.12 315 SER B O 1
ATOM 11529 N N . ARG B 1 316 ? -18.422 39.25 14.438 1 94.56 316 ARG B N 1
ATOM 11530 C CA . ARG B 1 316 ? -19.125 38.906 13.211 1 94.56 316 ARG B CA 1
ATOM 11531 C C . ARG B 1 316 ? -18.156 38.312 12.188 1 94.56 316 ARG B C 1
ATOM 11533 O O . ARG B 1 316 ? -16.938 38.469 12.305 1 94.56 316 ARG B O 1
ATOM 11540 N N . ASP B 1 317 ? -18.734 37.562 11.273 1 93.75 317 ASP B N 1
ATOM 11541 C CA . ASP B 1 317 ? -17.906 37 10.211 1 93.75 317 ASP B CA 1
ATOM 11542 C C . ASP B 1 317 ? -17.531 38.062 9.188 1 93.75 317 ASP B C 1
ATOM 11544 O O . ASP B 1 317 ? -18.172 38.188 8.133 1 93.75 317 ASP B O 1
ATOM 11548 N N . ALA B 1 318 ? -16.578 38.781 9.547 1 95.94 318 ALA B N 1
ATOM 11549 C CA . ALA B 1 318 ? -16.062 39.906 8.773 1 95.94 318 ALA B CA 1
ATOM 11550 C C . ALA B 1 318 ? -14.578 40.094 9.016 1 95.94 318 ALA B C 1
ATOM 11552 O O . ALA B 1 318 ? -14.016 39.531 9.961 1 95.94 318 ALA B O 1
ATOM 11553 N N . PHE B 1 319 ? -13.961 40.781 8.086 1 96.56 319 PHE B N 1
ATOM 11554 C CA . PHE B 1 319 ? -12.562 41.125 8.305 1 96.56 319 PHE B CA 1
ATOM 11555 C C . PHE B 1 319 ? -12.242 42.469 7.719 1 96.56 319 PHE B C 1
ATOM 11557 O O . PHE B 1 319 ? -12.945 42.969 6.824 1 96.56 319 PHE B O 1
ATOM 11564 N N . TYR B 1 320 ? -11.289 43.156 8.312 1 97.38 320 TYR B N 1
ATOM 11565 C CA . TYR B 1 320 ? -10.719 44.375 7.785 1 97.38 320 TYR B CA 1
ATOM 11566 C C . TYR B 1 320 ? -9.523 44.094 6.887 1 97.38 320 TYR B C 1
ATOM 11568 O O . TYR B 1 320 ? -8.664 43.281 7.234 1 97.38 320 TYR B O 1
ATOM 11576 N N . LEU B 1 321 ? -9.508 44.719 5.797 1 95.88 321 LEU B N 1
ATOM 11577 C CA . LEU B 1 321 ? -8.414 44.531 4.844 1 95.88 321 LEU B CA 1
ATOM 11578 C C . LEU B 1 321 ? -7.605 45.812 4.711 1 95.88 321 LEU B C 1
ATOM 11580 O O . LEU B 1 321 ? -8.172 46.906 4.504 1 95.88 321 LEU B O 1
ATOM 11584 N N . PHE B 1 322 ? -6.293 45.688 4.883 1 95 322 PHE B N 1
ATOM 11585 C CA . PHE B 1 322 ? -5.379 46.812 4.754 1 95 322 PHE B CA 1
ATOM 11586 C C . PHE B 1 322 ? -4.434 46.625 3.576 1 95 322 PHE B C 1
ATOM 11588 O O . PHE B 1 322 ? -3.777 45.594 3.469 1 95 322 PHE B O 1
ATOM 11595 N N . GLN B 1 323 ? -4.336 47.531 2.779 1 91.19 323 GLN B N 1
ATOM 11596 C CA . GLN B 1 323 ? -3.465 47.469 1.61 1 91.19 323 GLN B CA 1
ATOM 11597 C C . GLN B 1 323 ? -2.271 48.406 1.758 1 91.19 323 GLN B C 1
ATOM 11599 O O . GLN B 1 323 ? -2.305 49.344 2.559 1 91.19 323 GLN B O 1
ATOM 11604 N N . GLU B 1 324 ? -1.201 48.219 1.066 1 88.56 324 GLU B N 1
ATOM 11605 C CA . GLU B 1 324 ? 0.057 48.969 1.211 1 88.56 324 GLU B CA 1
ATOM 11606 C C . GLU B 1 324 ? -0.118 50.438 0.876 1 88.56 324 GLU B C 1
ATOM 11608 O O . GLU B 1 324 ? 0.583 51.281 1.425 1 88.56 324 GLU B O 1
ATOM 11613 N N . ASN B 1 325 ? -1.036 50.75 0.006 1 85.44 325 ASN B N 1
ATOM 11614 C CA . ASN B 1 325 ? -1.243 52.156 -0.385 1 85.44 325 ASN B CA 1
ATOM 11615 C C . ASN B 1 325 ? -2.078 52.906 0.646 1 85.44 325 ASN B C 1
ATOM 11617 O O . ASN B 1 325 ? -2.283 54.125 0.521 1 85.44 325 ASN B O 1
ATOM 11621 N N . GLY B 1 326 ? -2.602 52.25 1.668 1 86.5 326 GLY B N 1
ATOM 11622 C CA . GLY B 1 326 ? -3.369 52.906 2.709 1 86.5 326 GLY B CA 1
ATOM 11623 C C . GLY B 1 326 ? -4.859 52.656 2.604 1 86.5 326 GLY B C 1
ATOM 11624 O O . GLY B 1 326 ? -5.629 53.062 3.473 1 86.5 326 GLY B O 1
ATOM 11625 N N . MET B 1 327 ? -5.262 52 1.552 1 88.94 327 MET B N 1
ATOM 11626 C CA . MET B 1 327 ? -6.676 51.688 1.412 1 88.94 327 MET B CA 1
ATOM 11627 C C . MET B 1 327 ? -7.121 50.688 2.496 1 88.94 327 MET B C 1
ATOM 11629 O O . MET B 1 327 ? -6.395 49.75 2.822 1 88.94 327 MET B O 1
ATOM 11633 N N . ILE B 1 328 ? -8.234 51.062 3.168 1 93.94 328 ILE B N 1
ATOM 11634 C CA . ILE B 1 328 ? -8.836 50.219 4.188 1 93.94 328 ILE B CA 1
ATOM 11635 C C . ILE B 1 328 ? -10.258 49.812 3.764 1 93.94 328 ILE B C 1
ATOM 11637 O O . ILE B 1 328 ? -11.016 50.656 3.279 1 93.94 328 ILE B O 1
ATOM 11641 N N . SER B 1 329 ? -10.547 48.562 3.842 1 94.69 329 SER B N 1
ATOM 11642 C CA . SER B 1 329 ? -11.898 48.094 3.504 1 94.69 329 SER B CA 1
ATOM 11643 C C . SER B 1 329 ? -12.43 47.125 4.543 1 94.69 329 SER B C 1
ATOM 11645 O O . SER B 1 329 ? -11.664 46.406 5.168 1 94.69 329 SER B O 1
ATOM 11647 N N . LEU B 1 330 ? -13.672 47.281 4.871 1 96.31 330 LEU B N 1
ATOM 11648 C CA . LEU B 1 330 ? -14.406 46.281 5.672 1 96.31 330 LEU B CA 1
ATOM 11649 C C . LEU B 1 330 ? -15.219 45.375 4.785 1 96.31 330 LEU B C 1
ATOM 11651 O O . LEU B 1 330 ? -16.016 45.812 3.961 1 96.31 330 LEU B O 1
ATOM 11655 N N . ARG B 1 331 ? -15.008 44.094 4.922 1 96 331 ARG B N 1
ATOM 11656 C CA . ARG B 1 331 ? -15.695 43.094 4.102 1 96 331 ARG B CA 1
ATOM 11657 C C . ARG B 1 331 ? -16.453 42.094 4.965 1 96 331 ARG B C 1
ATOM 11659 O O . ARG B 1 331 ? -15.969 41.719 6.027 1 96 331 ARG B O 1
ATOM 11666 N N . ILE B 1 332 ? -17.641 41.719 4.582 1 95.38 332 ILE B N 1
ATOM 11667 C CA . ILE B 1 332 ? -18.5 40.812 5.324 1 95.38 332 ILE B CA 1
ATOM 11668 C C . ILE B 1 332 ? -18.859 39.625 4.441 1 95.38 332 ILE B C 1
ATOM 11670 O O . ILE B 1 332 ? -18.969 39.75 3.221 1 95.38 332 ILE B O 1
ATOM 11674 N N . LYS B 1 333 ? -19.031 38.5 5.152 1 92.94 333 LYS B N 1
ATOM 11675 C CA . LYS B 1 333 ? -19.391 37.25 4.441 1 92.94 333 LYS B CA 1
ATOM 11676 C C . LYS B 1 333 ? -20.828 37.312 3.934 1 92.94 333 LYS B C 1
ATOM 11678 O O . LYS B 1 333 ? -21.719 37.781 4.637 1 92.94 333 LYS B O 1
ATOM 11683 N N . LYS B 1 334 ? -21 36.906 2.703 1 89.94 334 LYS B N 1
ATOM 11684 C CA . LYS B 1 334 ? -22.328 36.875 2.092 1 89.94 334 LYS B CA 1
ATOM 11685 C C . LYS B 1 334 ? -22.531 35.594 1.31 1 89.94 334 LYS B C 1
ATOM 11687 O O . LYS B 1 334 ? -21.625 35.125 0.608 1 89.94 334 LYS B O 1
ATOM 11692 N N . TYR B 1 335 ? -23.688 35 1.591 1 87.12 335 TYR B N 1
ATOM 11693 C CA . TYR B 1 335 ? -24.078 33.812 0.829 1 87.12 335 TYR B CA 1
ATOM 11694 C C . TYR B 1 335 ? -24.828 34.188 -0.435 1 87.12 335 TYR B C 1
ATOM 11696 O O . TYR B 1 335 ? -25.703 35.062 -0.401 1 87.12 335 TYR B O 1
ATOM 11704 N N . GLN B 1 336 ? -24.531 33.656 -1.599 1 82.69 336 GLN B N 1
ATOM 11705 C CA . GLN B 1 336 ? -25.109 34.031 -2.881 1 82.69 336 GLN B CA 1
ATOM 11706 C C . GLN B 1 336 ? -26.547 33.531 -3.021 1 82.69 336 GLN B C 1
ATOM 11708 O O . GLN B 1 336 ? -27.359 34.156 -3.693 1 82.69 336 GLN B O 1
ATOM 11713 N N . SER B 1 337 ? -26.828 32.312 -2.537 1 81.06 337 SER B N 1
ATOM 11714 C CA . SER B 1 337 ? -28.172 31.766 -2.67 1 81.06 337 SER B CA 1
ATOM 11715 C C . SER B 1 337 ? -28.812 31.531 -1.304 1 81.06 337 SER B C 1
ATOM 11717 O O . SER B 1 337 ? -28.109 31.375 -0.303 1 81.06 337 SER B O 1
ATOM 11719 N N . VAL B 1 338 ? -30.141 31.641 -1.26 1 76.88 338 VAL B N 1
ATOM 11720 C CA . VAL B 1 338 ? -30.875 31.484 -0.011 1 76.88 338 VAL B CA 1
ATOM 11721 C C . VAL B 1 338 ? -31.203 30.016 0.219 1 76.88 338 VAL B C 1
ATOM 11723 O O . VAL B 1 338 ? -31.219 29.547 1.359 1 76.88 338 VAL B O 1
ATOM 11726 N N . LYS B 1 339 ? -31.312 29.234 -0.831 1 80.38 339 LYS B N 1
ATOM 11727 C CA . LYS B 1 339 ? -31.766 27.859 -0.681 1 80.38 339 LYS B CA 1
ATOM 11728 C C . LYS B 1 339 ? -30.594 26.922 -0.381 1 80.38 339 LYS B C 1
ATOM 11730 O O . LYS B 1 339 ? -29.531 27.031 -1.006 1 80.38 339 LYS B O 1
ATOM 11735 N N . VAL B 1 340 ? -30.766 26.188 0.714 1 81.75 340 VAL B N 1
ATOM 11736 C CA . VAL B 1 340 ? -29.75 25.234 1.138 1 81.75 340 VAL B CA 1
ATOM 11737 C C . VAL B 1 340 ? -29.938 23.906 0.414 1 81.75 340 VAL B C 1
ATOM 11739 O O . VAL B 1 340 ? -30.969 23.234 0.587 1 81.75 340 VAL B O 1
ATOM 11742 N N . ASP B 1 341 ? -29.062 23.641 -0.64 1 81.25 341 ASP B N 1
ATOM 11743 C CA . ASP B 1 341 ? -29.016 22.375 -1.354 1 81.25 341 ASP B CA 1
ATOM 11744 C C . ASP B 1 341 ? -27.625 21.75 -1.271 1 81.25 341 ASP B C 1
ATOM 11746 O O . ASP B 1 341 ? -26.641 22.312 -1.762 1 81.25 341 ASP B O 1
ATOM 11750 N N . PHE B 1 342 ? -27.562 20.625 -0.655 1 81.5 342 PHE B N 1
ATOM 11751 C CA . PHE B 1 342 ? -26.266 20 -0.439 1 81.5 342 PHE B CA 1
ATOM 11752 C C . PHE B 1 342 ? -25.703 19.469 -1.749 1 81.5 342 PHE B C 1
ATOM 11754 O O . PHE B 1 342 ? -24.5 19.219 -1.854 1 81.5 342 PHE B O 1
ATOM 11761 N N . ARG B 1 343 ? -26.5 19.344 -2.869 1 76.38 343 ARG B N 1
ATOM 11762 C CA . ARG B 1 343 ? -26.031 18.844 -4.16 1 76.38 343 ARG B CA 1
ATOM 11763 C C . ARG B 1 343 ? -25.375 19.953 -4.969 1 76.38 343 ARG B C 1
ATOM 11765 O O . ARG B 1 343 ? -24.469 19.703 -5.762 1 76.38 343 ARG B O 1
ATOM 11772 N N . ASN B 1 344 ? -26 21.078 -4.676 1 79.75 344 ASN B N 1
ATOM 11773 C CA . ASN B 1 344 ? -25.438 22.25 -5.312 1 79.75 344 ASN B CA 1
ATOM 11774 C C . ASN B 1 344 ? -24.766 23.172 -4.293 1 79.75 344 ASN B C 1
ATOM 11776 O O . ASN B 1 344 ? -25.438 23.984 -3.656 1 79.75 344 ASN B O 1
ATOM 11780 N N . PRO B 1 345 ? -23.516 23.016 -4.219 1 80.5 345 PRO B N 1
ATOM 11781 C CA . PRO B 1 345 ? -22.797 23.781 -3.182 1 80.5 345 PRO B CA 1
ATOM 11782 C C . PRO B 1 345 ? -23.062 25.281 -3.262 1 80.5 345 PRO B C 1
ATOM 11784 O O . PRO B 1 345 ? -23.172 25.828 -4.359 1 80.5 345 PRO B O 1
ATOM 11787 N N . LEU B 1 346 ? -23.344 25.859 -2.078 1 82 346 LEU B N 1
ATOM 11788 C CA . LEU B 1 346 ? -23.547 27.312 -1.965 1 82 346 LEU B CA 1
ATOM 11789 C C . LEU B 1 346 ? -22.219 28.062 -2.127 1 82 346 LEU B C 1
ATOM 11791 O O . LEU B 1 346 ? -21.219 27.688 -1.522 1 82 346 LEU B O 1
ATOM 11795 N N . THR B 1 347 ? -22.203 28.953 -2.975 1 84.06 347 THR B N 1
ATOM 11796 C CA . THR B 1 347 ? -21.016 29.797 -3.143 1 84.06 347 THR B CA 1
ATOM 11797 C C . THR B 1 347 ? -21.016 30.938 -2.139 1 84.06 347 THR B C 1
ATOM 11799 O O . THR B 1 347 ? -22.062 31.547 -1.876 1 84.06 347 THR B O 1
ATOM 11802 N N . VAL B 1 348 ? -19.891 31.062 -1.419 1 87.81 348 VAL B N 1
ATOM 11803 C CA . VAL B 1 348 ? -19.719 32.094 -0.4 1 87.81 348 VAL B CA 1
ATOM 11804 C C . VAL B 1 348 ? -18.672 33.094 -0.852 1 87.81 348 VAL B C 1
ATOM 11806 O O . VAL B 1 348 ? -17.688 32.719 -1.503 1 87.81 348 VAL B O 1
ATOM 11809 N N . GLY B 1 349 ? -18.984 34.344 -0.666 1 88.81 349 GLY B N 1
ATOM 11810 C CA . GLY B 1 349 ? -18.047 35.406 -0.928 1 88.81 349 GLY B CA 1
ATOM 11811 C C . GLY B 1 349 ? -18.031 36.469 0.154 1 88.81 349 GLY B C 1
ATOM 11812 O O . GLY B 1 349 ? -18.781 36.375 1.128 1 88.81 349 GLY B O 1
ATOM 11813 N N . TYR B 1 350 ? -17.016 37.281 0.158 1 93.31 350 TYR B N 1
ATOM 11814 C CA . TYR B 1 350 ? -16.953 38.438 1.035 1 93.31 350 TYR B CA 1
ATOM 11815 C C . TYR B 1 350 ? -17.219 39.719 0.258 1 93.31 350 TYR B C 1
ATOM 11817 O O . TYR B 1 350 ? -16.516 40.031 -0.72 1 93.31 350 TYR B O 1
ATOM 11825 N N . GLU B 1 351 ? -18.188 40.469 0.712 1 92.06 351 GLU B N 1
ATOM 11826 C CA . GLU B 1 351 ? -18.562 41.719 0.056 1 92.06 351 GLU B CA 1
ATOM 11827 C C . GLU B 1 351 ? -18 42.938 0.791 1 92.06 351 GLU B C 1
ATOM 11829 O O . GLU B 1 351 ? -17.953 42.969 2.021 1 92.06 351 GLU B O 1
ATOM 11834 N N . THR B 1 352 ? -17.516 43.906 -0.001 1 92.81 352 THR B N 1
ATOM 11835 C CA . THR B 1 352 ? -17.016 45.156 0.576 1 92.81 352 THR B CA 1
ATOM 11836 C C . THR B 1 352 ? -18.172 46.062 0.983 1 92.81 352 THR B C 1
ATOM 11838 O O . THR B 1 352 ? -19 46.438 0.149 1 92.81 352 THR B O 1
ATOM 11841 N N . ILE B 1 353 ? -18.234 46.406 2.191 1 92.88 353 ILE B N 1
ATOM 11842 C CA . ILE B 1 353 ? -19.312 47.25 2.709 1 92.88 353 ILE B CA 1
ATOM 11843 C C . ILE B 1 353 ? -18.875 48.719 2.66 1 92.88 353 ILE B C 1
ATOM 11845 O O . ILE B 1 353 ? -19.672 49.594 2.293 1 92.88 353 ILE B O 1
ATOM 11849 N N . CYS B 1 354 ? -17.656 48.969 3.137 1 92.19 354 CYS B N 1
ATOM 11850 C CA . CYS B 1 354 ? -17.109 50.312 3.115 1 92.19 354 CYS B CA 1
ATOM 11851 C C . CYS B 1 354 ? -15.602 50.281 2.906 1 92.19 354 CYS B C 1
ATOM 11853 O O . CYS B 1 354 ? -14.945 49.281 3.189 1 92.19 354 CYS B O 1
ATOM 11855 N N . HIS B 1 355 ? -15.031 51.406 2.363 1 91.12 355 HIS B N 1
ATOM 11856 C CA . HIS B 1 355 ? -13.602 51.5 2.115 1 91.12 355 HIS B CA 1
ATOM 11857 C C . HIS B 1 355 ? -13.148 52.969 2.146 1 91.12 355 HIS B C 1
ATOM 11859 O O . HIS B 1 355 ? -13.969 53.875 2.068 1 91.12 355 HIS B O 1
ATOM 11865 N N . ILE B 1 356 ? -11.977 53.156 2.502 1 88.06 356 ILE B N 1
ATOM 11866 C CA . ILE B 1 356 ? -11.32 54.438 2.412 1 88.06 356 ILE B CA 1
ATOM 11867 C C . ILE B 1 356 ? -10.406 54.5 1.188 1 88.06 356 ILE B C 1
ATOM 11869 O O . IL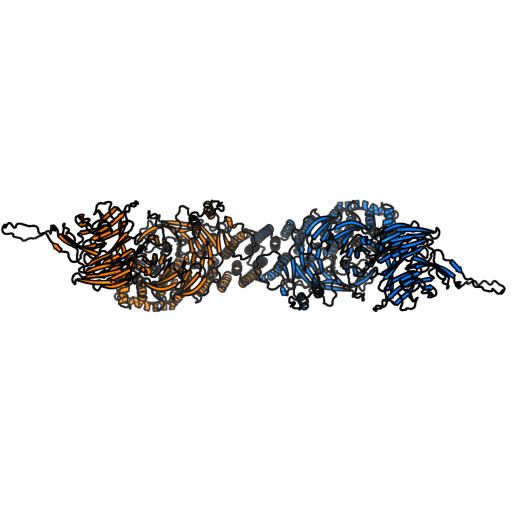E B 1 356 ? -9.703 53.531 0.905 1 88.06 356 ILE B O 1
ATOM 11873 N N . ASP B 1 357 ? -10.594 55.594 0.463 1 77.25 357 ASP B N 1
ATOM 11874 C CA . ASP B 1 357 ? -9.758 55.719 -0.723 1 77.25 357 ASP B CA 1
ATOM 11875 C C . ASP B 1 357 ? -8.336 56.156 -0.344 1 77.25 357 ASP B C 1
ATOM 11877 O O . ASP B 1 357 ? -8.07 56.5 0.805 1 77.25 357 ASP B O 1
ATOM 11881 N N . GLN B 1 358 ? -7.457 56 -1.233 1 71.88 358 GLN B N 1
ATOM 11882 C CA . GLN B 1 358 ? -6.043 56.312 -1.05 1 71.88 358 GLN B CA 1
ATOM 11883 C C . GLN B 1 358 ? -5.855 57.75 -0.6 1 71.88 358 GLN B C 1
ATOM 11885 O O . GLN B 1 358 ? -6.426 58.656 -1.191 1 71.88 358 GLN B O 1
ATOM 11890 N N . PRO B 1 359 ? -5.574 57.844 0.763 1 62.78 359 PRO B N 1
ATOM 11891 C CA . PRO B 1 359 ? -5.32 59.219 1.183 1 62.78 359 PRO B CA 1
ATOM 11892 C C . PRO B 1 359 ? -4.441 60 0.197 1 62.78 359 PRO B C 1
ATOM 11894 O O . PRO B 1 359 ? -3.637 59.406 -0.517 1 62.78 359 PRO B O 1
ATOM 11897 N N . ARG B 1 360 ? -4.871 61.156 -0.319 1 55.34 360 ARG B N 1
ATOM 11898 C CA . ARG B 1 360 ? -4.121 62 -1.243 1 55.34 360 ARG B CA 1
ATOM 11899 C C . ARG B 1 360 ? -2.619 61.75 -1.104 1 55.34 360 ARG B C 1
ATOM 11901 O O . ARG B 1 360 ? -2.143 61.375 -0.032 1 55.34 360 ARG B O 1
ATOM 11908 N N . PRO B 1 361 ? -1.948 62 -2.264 1 47.22 361 PRO B N 1
ATOM 11909 C CA . PRO B 1 361 ? -0.573 61.562 -2.535 1 47.22 361 PRO B CA 1
ATOM 11910 C C . PRO B 1 361 ? 0.365 61.812 -1.354 1 47.22 361 PRO B C 1
ATOM 11912 O O . PRO B 1 361 ? 0.674 62.969 -1.037 1 47.22 361 PRO B O 1
ATOM 11915 N N . ALA B 1 362 ? 0.133 61.406 -0.307 1 46.16 362 ALA B N 1
ATOM 11916 C CA . ALA B 1 362 ? 1.415 61.312 0.388 1 46.16 362 ALA B CA 1
ATOM 11917 C C . ALA B 1 362 ? 2.529 60.906 -0.559 1 46.16 362 ALA B C 1
ATOM 11919 O O . ALA B 1 362 ? 2.268 60.281 -1.592 1 46.16 362 ALA B O 1
ATOM 11920 N N . ALA B 1 363 ? 3.678 61.312 -0.314 1 47.81 363 ALA B N 1
ATOM 11921 C CA . ALA B 1 363 ? 4.875 61.062 -1.109 1 47.81 363 ALA B CA 1
ATOM 11922 C C . ALA B 1 363 ? 4.941 59.594 -1.528 1 47.81 363 ALA B C 1
ATOM 11924 O O . ALA B 1 363 ? 4.422 58.719 -0.834 1 47.81 363 ALA B O 1
ATOM 11925 N N . LYS B 1 364 ? 4.898 59.25 -2.904 1 52.25 364 LYS B N 1
ATOM 11926 C CA . LYS B 1 364 ? 5.305 58 -3.518 1 52.25 364 LYS B CA 1
ATOM 11927 C C . LYS B 1 364 ? 5.914 57.062 -2.484 1 52.25 364 LYS B C 1
ATOM 11929 O O . LYS B 1 364 ? 5.844 55.844 -2.635 1 52.25 364 LYS B O 1
ATOM 11934 N N . SER B 1 365 ? 6.441 57.562 -1.345 1 58.09 365 SER B N 1
ATOM 11935 C CA . SER B 1 365 ? 7.34 56.812 -0.49 1 58.09 365 SER B CA 1
ATOM 11936 C C . SER B 1 365 ? 6.617 56.281 0.749 1 58.09 365 SER B C 1
ATOM 11938 O O . SER B 1 365 ? 7.207 55.562 1.565 1 58.09 365 SER B O 1
ATOM 11940 N N . SER B 1 366 ? 5.176 56.531 1.025 1 70.56 366 SER B N 1
ATOM 11941 C CA . SER B 1 366 ? 4.676 56.094 2.326 1 70.56 366 SER B CA 1
ATOM 11942 C C . SER B 1 366 ? 3.807 54.875 2.199 1 70.56 366 SER B C 1
ATOM 11944 O O . SER B 1 366 ? 2.766 54.875 1.539 1 70.56 366 SER B O 1
ATOM 11946 N N . LYS B 1 367 ? 4.234 53.781 2.686 1 83.44 367 LYS B N 1
ATOM 11947 C CA . LYS B 1 367 ? 3.539 52.5 2.707 1 83.44 367 LYS B CA 1
ATOM 11948 C C . LYS B 1 367 ? 3.041 52.188 4.109 1 83.44 367 LYS B C 1
ATOM 11950 O O . LYS B 1 367 ? 3.555 52.719 5.098 1 83.44 367 LYS B O 1
ATOM 11955 N N . VAL B 1 368 ? 1.901 51.5 4.18 1 88.62 368 VAL B N 1
ATOM 11956 C CA . VAL B 1 368 ? 1.385 51.031 5.461 1 88.62 368 VAL B CA 1
ATOM 11957 C C . VAL B 1 368 ? 2.344 50 6.059 1 88.62 368 VAL B C 1
ATOM 11959 O O . VAL B 1 368 ? 2.691 49 5.41 1 88.62 368 VAL B O 1
ATOM 11962 N N . CYS B 1 369 ? 2.77 50.281 7.234 1 89.62 369 CYS B N 1
ATOM 11963 C CA . CYS B 1 369 ? 3.699 49.406 7.906 1 89.62 369 CYS B CA 1
ATOM 11964 C C . CYS B 1 369 ? 2.959 48.438 8.836 1 89.62 369 CYS B C 1
ATOM 11966 O O . CYS B 1 369 ? 3.264 47.25 8.867 1 89.62 369 CYS B O 1
ATOM 11968 N N . CYS B 1 370 ? 2.041 49 9.617 1 93 370 CYS B N 1
ATOM 11969 C CA . CYS B 1 370 ? 1.311 48.188 10.586 1 93 370 CYS B CA 1
ATOM 11970 C C . CYS B 1 370 ? -0.136 48.656 10.711 1 93 370 CYS B C 1
ATOM 11972 O O . CYS B 1 370 ? -0.453 49.812 10.383 1 93 370 CYS B O 1
ATOM 11974 N N . ALA B 1 371 ? -0.998 47.781 11.047 1 95.25 371 ALA B N 1
ATOM 11975 C CA . ALA B 1 371 ? -2.404 48.094 11.289 1 95.25 371 ALA B CA 1
ATOM 11976 C C . ALA B 1 371 ? -2.969 47.25 12.422 1 95.25 371 ALA B C 1
ATOM 11978 O O . ALA B 1 371 ? -2.438 46.188 12.727 1 95.25 371 ALA B O 1
ATOM 11979 N N . SER B 1 372 ? -3.953 47.75 13.125 1 96.19 372 SER B N 1
ATOM 11980 C CA . SER B 1 372 ? -4.613 47.031 14.211 1 96.19 372 SER B CA 1
ATOM 11981 C C . SER B 1 372 ? -6.066 47.469 14.359 1 96.19 372 SER B C 1
ATOM 11983 O O . SER B 1 372 ? -6.453 48.531 13.875 1 96.19 372 SER B O 1
ATOM 11985 N N . VAL B 1 373 ? -6.848 46.594 14.898 1 95.88 373 VAL B N 1
ATOM 11986 C CA . VAL B 1 373 ? -8.258 46.844 15.148 1 95.88 373 VAL B CA 1
ATOM 11987 C C . VAL B 1 373 ? -8.516 46.938 16.656 1 95.88 373 VAL B C 1
ATOM 11989 O O . VAL B 1 373 ? -7.859 46.25 17.438 1 95.88 373 VAL B O 1
ATOM 11992 N N . GLU B 1 374 ? -9.438 47.844 16.984 1 93.81 374 GLU B N 1
ATOM 11993 C CA . GLU B 1 374 ? -9.82 47.969 18.391 1 93.81 374 GLU B CA 1
ATOM 11994 C C . GLU B 1 374 ? -10.461 46.656 18.875 1 93.81 374 GLU B C 1
ATOM 11996 O O . GLU B 1 374 ? -11.461 46.219 18.312 1 93.81 374 GLU B O 1
ATOM 12001 N N . PRO B 1 375 ? -9.977 46.094 19.859 1 90.56 375 PRO B N 1
ATOM 12002 C CA . PRO B 1 375 ? -10.383 44.75 20.219 1 90.56 375 PRO B CA 1
ATOM 12003 C C . PRO B 1 375 ? -11.758 44.688 20.875 1 90.56 375 PRO B C 1
ATOM 12005 O O . PRO B 1 375 ? -12.438 43.656 20.812 1 90.56 375 PRO B O 1
ATOM 12008 N N . HIS B 1 376 ? -12.289 45.656 21.484 1 87.62 376 HIS B N 1
ATOM 12009 C CA . HIS B 1 376 ? -13.539 45.594 22.234 1 87.62 376 HIS B CA 1
ATOM 12010 C C . HIS B 1 376 ? -14.734 45.781 21.297 1 87.62 376 HIS B C 1
ATOM 12012 O O . HIS B 1 376 ? -15.641 44.938 21.266 1 87.62 376 HIS B O 1
ATOM 12018 N N . THR B 1 377 ? -14.789 46.844 20.625 1 88.88 377 THR B N 1
ATOM 12019 C CA . THR B 1 377 ? -15.93 47.188 19.766 1 88.88 377 THR B CA 1
ATOM 12020 C C . THR B 1 377 ? -15.672 46.75 18.328 1 88.88 377 THR B C 1
ATOM 12022 O O . THR B 1 377 ? -16.609 46.5 17.562 1 88.88 377 THR B O 1
ATOM 12025 N N . GLU B 1 378 ? -14.477 46.656 17.969 1 92.62 378 GLU B N 1
ATOM 12026 C CA . GLU B 1 378 ? -14.062 46.344 16.609 1 92.62 378 GLU B CA 1
ATOM 12027 C C . GLU B 1 378 ? -14.656 47.312 15.609 1 92.62 378 GLU B C 1
ATOM 12029 O O . GLU B 1 378 ? -15.023 46.906 14.5 1 92.62 378 GLU B O 1
ATOM 12034 N N . SER B 1 379 ? -14.875 48.469 15.992 1 93.06 379 SER B N 1
ATOM 12035 C CA . SER B 1 379 ? -15.453 49.5 15.117 1 93.06 379 SER B CA 1
ATOM 12036 C C . SER B 1 379 ? -14.422 50.562 14.734 1 93.06 379 SER B C 1
ATOM 12038 O O . SER B 1 379 ? -14.703 51.438 13.922 1 93.06 379 SER B O 1
ATOM 12040 N N . SER B 1 380 ? -13.297 50.469 15.297 1 93.56 380 SER B N 1
ATOM 12041 C CA . SER B 1 380 ? -12.234 51.406 14.992 1 93.56 380 SER B CA 1
ATOM 12042 C C . SER B 1 380 ? -10.961 50.688 14.57 1 93.56 380 SER B C 1
ATOM 12044 O O . SER B 1 380 ? -10.695 49.562 15.016 1 93.56 380 SER B O 1
ATOM 12046 N N . VAL B 1 381 ? -10.219 51.406 13.672 1 95.06 381 VAL B N 1
ATOM 12047 C CA . VAL B 1 381 ? -8.969 50.844 13.172 1 95.06 381 VAL B CA 1
ATOM 12048 C C . VAL B 1 381 ? -7.867 51.906 13.203 1 95.06 381 VAL B C 1
ATOM 12050 O O . VAL B 1 381 ? -8.148 53.094 13.156 1 95.06 381 VAL B O 1
ATOM 12053 N N . VAL B 1 382 ? -6.645 51.406 13.375 1 95.56 382 VAL B N 1
ATOM 12054 C CA . VAL B 1 382 ? -5.488 52.281 13.367 1 95.56 382 VAL B CA 1
ATOM 12055 C C . VAL B 1 382 ? -4.469 51.812 12.336 1 95.56 382 VAL B C 1
ATOM 12057 O O . VAL B 1 382 ? -4.27 50.594 12.18 1 95.56 382 VAL B O 1
ATOM 12060 N N . VAL B 1 383 ? -3.912 52.75 11.625 1 93.56 383 VAL B N 1
ATOM 12061 C CA . VAL B 1 383 ? -2.877 52.438 10.648 1 93.56 383 VAL B CA 1
ATOM 12062 C C . VAL B 1 383 ? -1.642 53.312 10.914 1 93.56 383 VAL B C 1
ATOM 12064 O O . VAL B 1 383 ? -1.757 54.5 11.234 1 93.56 383 VAL B O 1
ATOM 12067 N N . VAL B 1 384 ? -0.515 52.625 10.883 1 93.19 384 VAL B N 1
ATOM 12068 C CA . VAL B 1 384 ? 0.761 53.312 11.016 1 93.19 384 VAL B CA 1
ATOM 12069 C C . VAL B 1 384 ? 1.535 53.25 9.703 1 93.19 384 VAL B C 1
ATOM 12071 O O . VAL B 1 384 ? 1.751 52.156 9.18 1 93.19 384 VAL B O 1
ATOM 12074 N N . GLY B 1 385 ? 1.949 54.375 9.211 1 88.81 385 GLY B N 1
ATOM 12075 C CA . GLY B 1 385 ? 2.729 54.406 7.984 1 88.81 385 GLY B CA 1
ATOM 12076 C C . GLY B 1 385 ? 4.223 54.312 8.227 1 88.81 385 GLY B C 1
ATOM 12077 O O . GLY B 1 385 ? 4.68 54.406 9.367 1 88.81 385 GLY B O 1
ATOM 12078 N N . THR B 1 386 ? 4.977 54.062 7.152 1 87.19 386 THR B N 1
ATOM 12079 C CA . THR B 1 386 ? 6.434 54.031 7.238 1 87.19 386 THR B CA 1
ATOM 12080 C C . THR B 1 386 ? 6.992 55.375 7.719 1 87.19 386 THR B C 1
ATOM 12082 O O . THR B 1 386 ? 8.094 55.406 8.273 1 87.19 386 THR B O 1
ATOM 12085 N N . ASN B 1 387 ? 6.258 56.406 7.504 1 83.44 387 ASN B N 1
ATOM 12086 C CA . ASN B 1 387 ? 6.672 57.719 7.965 1 83.44 387 ASN B CA 1
ATOM 12087 C C . ASN B 1 387 ? 6.387 57.906 9.445 1 83.44 387 ASN B C 1
ATOM 12089 O O . ASN B 1 387 ? 6.719 58.969 10.023 1 83.44 387 ASN B O 1
ATOM 12093 N N . GLY B 1 388 ? 5.812 56.969 10.094 1 85 388 GLY B N 1
ATOM 12094 C CA . GLY B 1 388 ? 5.539 57.062 11.516 1 85 388 GLY B CA 1
ATOM 12095 C C . GLY B 1 388 ? 4.207 57.719 11.836 1 85 388 GLY B C 1
ATOM 12096 O O . GLY B 1 388 ? 3.834 57.844 13 1 85 388 GLY B O 1
ATOM 12097 N N . ARG B 1 389 ? 3.498 58.156 10.852 1 86.5 389 ARG B N 1
ATOM 12098 C CA . ARG B 1 389 ? 2.195 58.781 11.07 1 86.5 389 ARG B CA 1
ATOM 12099 C C . ARG B 1 389 ? 1.154 57.75 11.477 1 86.5 389 ARG B C 1
ATOM 12101 O O . ARG B 1 389 ? 1.09 56.656 10.898 1 86.5 389 ARG B O 1
ATOM 12108 N N . ILE B 1 390 ? 0.399 58.094 12.523 1 92.19 390 ILE B N 1
ATOM 12109 C CA . ILE B 1 390 ? -0.669 57.219 13.008 1 92.19 390 ILE B CA 1
ATOM 12110 C C . ILE B 1 390 ? -2.025 57.812 12.625 1 92.19 390 ILE B C 1
ATOM 12112 O O . ILE B 1 390 ? -2.287 59 12.883 1 92.19 390 ILE B O 1
ATOM 12116 N N . SER B 1 391 ? -2.799 57.062 11.945 1 91.88 391 SER B N 1
ATOM 12117 C CA . SER B 1 391 ? -4.148 57.5 11.578 1 91.88 391 SER B CA 1
ATOM 12118 C C . SER B 1 391 ? -5.195 56.531 12.156 1 91.88 391 SER B C 1
ATOM 12120 O O . SER B 1 391 ? -5.121 55.312 11.945 1 91.88 391 SER B O 1
ATOM 12122 N N . ARG B 1 392 ? -6.07 57.062 12.914 1 93.69 392 ARG B N 1
ATOM 12123 C CA . ARG B 1 392 ? -7.164 56.281 13.484 1 93.69 392 ARG B CA 1
ATOM 12124 C C . ARG B 1 392 ? -8.469 56.531 12.727 1 93.69 392 ARG B C 1
ATOM 12126 O O . ARG B 1 392 ? -8.859 57.688 12.523 1 93.69 392 ARG B O 1
ATOM 12133 N N . TYR B 1 393 ? -9.086 55.531 12.266 1 93.12 393 TYR B N 1
ATOM 12134 C CA . TYR B 1 393 ? -10.359 55.594 11.555 1 93.12 393 TYR B CA 1
ATOM 12135 C C . TYR B 1 393 ? -11.461 54.906 12.352 1 93.12 393 TYR B C 1
ATOM 12137 O O . TYR B 1 393 ? -11.219 53.906 13.031 1 93.12 393 TYR B O 1
ATOM 12145 N N . SER B 1 394 ? -12.641 55.375 12.391 1 91.44 394 SER B N 1
ATOM 12146 C CA . SER B 1 394 ? -13.805 54.75 13.039 1 91.44 394 SER B CA 1
ATOM 12147 C C . SER B 1 394 ? -14.969 54.625 12.062 1 91.44 394 SER B C 1
ATOM 12149 O O . SER B 1 394 ? -15.094 55.406 11.125 1 91.44 394 SER B O 1
ATOM 12151 N N . LEU B 1 395 ? -15.75 53.656 12.289 1 92 395 LEU B N 1
ATOM 12152 C CA . LEU B 1 395 ? -16.922 53.406 11.461 1 92 395 LEU B CA 1
ATOM 12153 C C . LEU B 1 395 ? -18.094 54.281 11.922 1 92 395 LEU B C 1
ATOM 12155 O O . LEU B 1 395 ? -18.328 54.406 13.125 1 92 395 LEU B O 1
ATOM 12159 N N . GLN B 1 396 ? -18.828 54.875 11 1 88.06 396 GLN B N 1
ATOM 12160 C CA . GLN B 1 396 ? -20 55.688 11.297 1 88.06 396 GLN B CA 1
ATOM 12161 C C . GLN B 1 396 ? -21.078 55.5 10.227 1 88.06 396 GLN B C 1
ATOM 12163 O O . GLN B 1 396 ? -20.781 55.094 9.102 1 88.06 396 GLN B O 1
ATOM 12168 N N . TYR B 1 397 ? -22.312 55.688 10.781 1 85.06 397 TYR B N 1
ATOM 12169 C CA . TYR B 1 397 ? -23.406 55.688 9.812 1 85.06 397 TYR B CA 1
ATOM 12170 C C . TYR B 1 397 ? -23.375 56.969 8.977 1 85.06 397 TYR B C 1
ATOM 12172 O O . TYR B 1 397 ? -23.047 58.031 9.484 1 85.06 397 TYR B O 1
ATOM 12180 N N . GLU B 1 398 ? -23.672 56.938 7.777 1 74.81 398 GLU B N 1
ATOM 12181 C CA . GLU B 1 398 ? -23.656 58.125 6.926 1 74.81 398 GLU B CA 1
ATOM 12182 C C . GLU B 1 398 ? -24.734 59.125 7.359 1 74.81 398 GLU B C 1
ATOM 12184 O O . GLU B 1 398 ? -24.484 60.344 7.375 1 74.81 398 GLU B O 1
ATOM 12189 N N . MET B 1 399 ? -26 58.844 7.535 1 66.06 399 MET B N 1
ATOM 12190 C CA . MET B 1 399 ? -27.078 59.844 7.707 1 66.06 399 MET B CA 1
ATOM 12191 C C . MET B 1 399 ? -27.391 60.031 9.188 1 66.06 399 MET B C 1
ATOM 12193 O O . MET B 1 399 ? -28.188 60.906 9.539 1 66.06 399 MET B O 1
ATOM 12197 N N . SER B 1 400 ? -27.047 59.188 10.109 1 60.56 400 SER B N 1
ATOM 12198 C CA . SER B 1 400 ? -27.734 59.344 11.383 1 60.56 400 SER B CA 1
ATOM 12199 C C . SER B 1 400 ? -26.906 60.125 12.375 1 60.56 400 SER B C 1
ATOM 12201 O O . SER B 1 400 ? -25.719 59.812 12.578 1 60.56 400 SER B O 1
ATOM 12203 N N . ASN B 1 401 ? -27.328 61.344 12.562 1 54.59 401 ASN B N 1
ATOM 12204 C CA . ASN B 1 401 ? -26.75 62.25 13.539 1 54.59 401 ASN B CA 1
ATOM 12205 C C . ASN B 1 401 ? -26.781 61.656 14.945 1 54.59 401 ASN B C 1
ATOM 12207 O O . ASN B 1 401 ? -26.141 62.188 15.859 1 54.59 401 ASN B O 1
ATOM 12211 N N . ASP B 1 402 ? -27.844 60.906 15.422 1 50.44 402 ASP B N 1
ATOM 12212 C CA . ASP B 1 402 ? -28.062 60.562 16.812 1 50.44 402 ASP B CA 1
ATOM 12213 C C . ASP B 1 402 ? -27.344 59.25 17.172 1 50.44 402 ASP B C 1
ATOM 12215 O O . ASP B 1 402 ? -28 58.219 17.297 1 50.44 402 ASP B O 1
ATOM 12219 N N . GLU B 1 403 ? -26.172 59.094 16.859 1 55.09 403 GLU B N 1
ATOM 12220 C CA . GLU B 1 403 ? -25.516 57.812 17.062 1 55.09 403 GLU B CA 1
ATOM 12221 C C . GLU B 1 403 ? -25.297 57.531 18.547 1 55.09 403 GLU B C 1
ATOM 12223 O O . GLU B 1 403 ? -24.891 58.406 19.297 1 55.09 403 GLU B O 1
ATOM 12228 N N . PRO B 1 404 ? -25.828 56.438 19.047 1 56.56 404 PRO B N 1
ATOM 12229 C CA . PRO B 1 404 ? -25.562 56.062 20.438 1 56.56 404 PRO B CA 1
ATOM 12230 C C . PRO B 1 404 ? -24.062 56.062 20.766 1 56.56 404 PRO B C 1
ATOM 12232 O O . PRO B 1 404 ? -23.234 56 19.859 1 56.56 404 PRO B O 1
ATOM 12235 N N . SER B 1 405 ? -23.641 56.406 21.969 1 56.34 405 SER B N 1
ATOM 12236 C CA . SER B 1 405 ? -22.344 56.656 22.562 1 56.34 405 SER B CA 1
ATOM 12237 C C . SER B 1 405 ? -21.344 55.562 22.203 1 56.34 405 SER B C 1
ATOM 12239 O O . SER B 1 405 ? -20.156 55.844 22 1 56.34 405 SER B O 1
ATOM 12241 N N . LEU B 1 406 ? -21.781 54.188 22.219 1 63 406 LEU B N 1
ATOM 12242 C CA . LEU B 1 406 ? -20.75 53.188 21.984 1 63 406 LEU B CA 1
ATOM 12243 C C . LEU B 1 406 ? -21.172 52.219 20.859 1 63 406 LEU B C 1
ATOM 12245 O O . LEU B 1 406 ? -21.938 51.312 21.094 1 63 406 LEU B O 1
ATOM 12249 N N . LEU B 1 407 ? -20.891 52.531 19.672 1 78.19 407 LEU B N 1
ATOM 12250 C CA . LEU B 1 407 ? -21.297 51.656 18.594 1 78.19 407 LEU B CA 1
ATOM 12251 C C . LEU B 1 407 ? -20.25 50.562 18.344 1 78.19 407 LEU B C 1
ATOM 12253 O O . LEU B 1 407 ? -19.078 50.875 18.125 1 78.19 407 LEU B O 1
ATOM 12257 N N . ARG B 1 408 ? -20.781 49.344 18.531 1 86.69 408 ARG B N 1
ATOM 12258 C CA . ARG B 1 408 ? -20.016 48.125 18.25 1 86.69 408 ARG B CA 1
ATOM 12259 C C . ARG B 1 408 ? -20.312 47.594 16.859 1 86.69 408 ARG B C 1
ATOM 12261 O O . ARG B 1 408 ? -21.312 47.938 16.25 1 86.69 408 ARG B O 1
ATOM 12268 N N . LEU B 1 409 ? -19.359 46.781 16.391 1 90.81 409 LEU B N 1
ATOM 12269 C CA . LEU B 1 409 ? -19.547 46.156 15.078 1 90.81 409 LEU B CA 1
ATOM 12270 C C . LEU B 1 409 ? -20.844 45.375 15.023 1 90.81 409 LEU B C 1
ATOM 12272 O O . LEU B 1 409 ? -21.5 45.312 13.977 1 90.81 409 LEU B O 1
ATOM 12276 N N . VAL B 1 410 ? -21.312 44.75 16.172 1 89 410 VAL B N 1
ATOM 12277 C CA . VAL B 1 410 ? -22.531 43.938 16.266 1 89 410 VAL B CA 1
ATOM 12278 C C . VAL B 1 410 ? -23.75 44.812 15.953 1 89 410 VAL B C 1
ATOM 12280 O O . VAL B 1 410 ? -24.75 44.312 15.445 1 89 410 VAL B O 1
ATOM 12283 N N . ASP B 1 411 ? -23.594 46.031 16.203 1 86.25 411 ASP B N 1
ATOM 12284 C CA . ASP B 1 411 ? -24.703 46.969 15.977 1 86.25 411 ASP B CA 1
ATOM 12285 C C . ASP B 1 411 ? -24.781 47.406 14.523 1 86.25 411 ASP B C 1
ATOM 12287 O O . ASP B 1 411 ? -25.828 47.844 14.047 1 86.25 411 ASP B O 1
ATOM 12291 N N . PHE B 1 412 ? -23.672 47.344 13.844 1 89.56 412 PHE B N 1
ATOM 12292 C CA . PHE B 1 412 ? -23.625 47.719 12.438 1 89.56 412 PHE B CA 1
ATOM 12293 C C . PHE B 1 412 ? -24.016 46.562 11.539 1 89.56 412 PHE B C 1
ATOM 12295 O O . PHE B 1 412 ? -24.703 46.75 10.539 1 89.56 412 PHE B O 1
ATOM 12302 N N . VAL B 1 413 ? -23.484 45.406 11.883 1 92.5 413 VAL B N 1
ATOM 12303 C CA . VAL B 1 413 ? -23.734 44.188 11.109 1 92.5 413 VAL B CA 1
ATOM 12304 C C . VAL B 1 413 ? -24.703 43.281 11.875 1 92.5 413 VAL B C 1
ATOM 12306 O O . VAL B 1 413 ? -24.312 42.625 12.852 1 92.5 413 VAL B O 1
ATOM 12309 N N . LEU B 1 414 ? -25.844 43.125 11.414 1 91.5 414 LEU B N 1
ATOM 12310 C CA . LEU B 1 414 ? -26.875 42.375 12.109 1 91.5 414 LEU B CA 1
ATOM 12311 C C . LEU B 1 414 ? -26.922 40.938 11.625 1 91.5 414 LEU B C 1
ATOM 12313 O O . LEU B 1 414 ? -26.594 40.656 10.469 1 91.5 414 LEU B O 1
ATOM 12317 N N . LEU B 1 415 ? -27.188 40.062 12.508 1 91.69 415 LEU B N 1
ATOM 12318 C CA . LEU B 1 415 ? -27.344 38.656 12.227 1 91.69 415 LEU B CA 1
ATOM 12319 C C . LEU B 1 415 ? -28.797 38.219 12.367 1 91.69 415 LEU B C 1
ATOM 12321 O O . LEU B 1 415 ? -29.406 38.406 13.422 1 91.69 415 LEU B O 1
ATOM 12325 N N . ASN B 1 416 ? -29.391 37.625 11.359 1 90.19 416 ASN B N 1
ATOM 12326 C CA . ASN B 1 416 ? -30.781 37.188 11.406 1 90.19 416 ASN B CA 1
ATOM 12327 C C . ASN B 1 416 ? -30.859 35.75 11.93 1 90.19 416 ASN B C 1
ATOM 12329 O O . ASN B 1 416 ? -29.844 35.094 12.148 1 90.19 416 ASN B O 1
ATOM 12333 N N . ARG B 1 417 ? -31.984 35.188 12.094 1 89.31 417 ARG B N 1
ATOM 12334 C CA . ARG B 1 417 ? -32.188 33.844 12.656 1 89.31 417 ARG B CA 1
ATOM 12335 C C . ARG B 1 417 ? -31.828 32.781 11.648 1 89.31 417 ARG B C 1
ATOM 12337 O O . ARG B 1 417 ? -31.625 31.609 12.016 1 89.31 417 ARG B O 1
ATOM 12344 N N . ASP B 1 418 ? -31.703 33.156 10.352 1 87.81 418 ASP B N 1
ATOM 12345 C CA . ASP B 1 418 ? -31.172 32.219 9.352 1 87.81 418 ASP B CA 1
ATOM 12346 C C . ASP B 1 418 ? -29.641 32.281 9.312 1 87.81 418 ASP B C 1
ATOM 12348 O O . ASP B 1 418 ? -29.016 31.641 8.453 1 87.81 418 ASP B O 1
ATOM 12352 N N . MET B 1 419 ? -29.047 32.969 10.398 1 88.94 419 MET B N 1
ATOM 12353 C CA . MET B 1 419 ? -27.594 33.125 10.578 1 88.94 419 MET B CA 1
ATOM 12354 C C . MET B 1 419 ? -26.953 33.781 9.367 1 88.94 419 MET B C 1
ATOM 12356 O O . MET B 1 419 ? -25.875 33.375 8.938 1 88.94 419 MET B O 1
ATOM 12360 N N . ARG B 1 420 ? -27.672 34.656 8.789 1 90.19 420 ARG B N 1
ATOM 12361 C CA . ARG B 1 420 ? -27.172 35.469 7.691 1 90.19 420 ARG B CA 1
ATOM 12362 C C . ARG B 1 420 ? -26.938 36.906 8.148 1 90.19 420 ARG B C 1
ATOM 12364 O O . ARG B 1 420 ? -27.719 37.469 8.938 1 90.19 420 ARG B O 1
ATOM 12371 N N . GLN B 1 421 ? -25.812 37.438 7.734 1 92.44 421 GLN B N 1
ATOM 12372 C CA . GLN B 1 421 ? -25.422 38.781 8.141 1 92.44 421 GLN B CA 1
ATOM 12373 C C . GLN B 1 421 ? -25.969 39.844 7.164 1 92.44 421 GLN B C 1
ATOM 12375 O O . GLN B 1 421 ? -25.969 39.625 5.949 1 92.44 421 GLN B O 1
ATOM 12380 N N . THR B 1 422 ? -26.547 40.938 7.684 1 90.75 422 THR B N 1
ATOM 12381 C CA . THR B 1 422 ? -27.047 42.062 6.875 1 90.75 422 THR B CA 1
ATOM 12382 C C . THR B 1 422 ? -26.609 43.406 7.461 1 90.75 422 THR B C 1
ATOM 12384 O O . THR B 1 422 ? -26.422 43.5 8.672 1 90.75 422 THR B O 1
ATOM 12387 N N . VAL B 1 423 ? -26.328 44.344 6.605 1 91.5 423 VAL B N 1
ATOM 12388 C CA . VAL B 1 423 ? -26.016 45.719 6.992 1 91.5 423 VAL B CA 1
ATOM 12389 C C . VAL B 1 423 ? -27.156 46.656 6.57 1 91.5 423 VAL B C 1
ATOM 12391 O O . VAL B 1 423 ? -27.281 46.969 5.391 1 91.5 423 VAL B O 1
ATOM 12394 N N . PRO B 1 424 ? -27.906 47.094 7.445 1 85.69 424 PRO B N 1
ATOM 12395 C CA . PRO B 1 424 ? -29.125 47.875 7.113 1 85.69 424 PRO B CA 1
ATOM 12396 C C . PRO B 1 424 ? -28.812 49.219 6.504 1 85.69 424 PRO B C 1
ATOM 12398 O O . PRO B 1 424 ? -29.516 49.688 5.594 1 85.69 424 PRO B O 1
ATOM 12401 N N . LEU B 1 425 ? -27.844 49.969 7.02 1 86.38 425 LEU B N 1
ATOM 12402 C CA . LEU B 1 425 ? -27.516 51.312 6.539 1 86.38 425 LEU B CA 1
ATOM 12403 C C . LEU B 1 425 ? -26.078 51.375 6.027 1 86.38 425 LEU B C 1
ATOM 12405 O O . LEU B 1 425 ? -25.203 50.656 6.527 1 86.38 425 LEU B O 1
ATOM 12409 N N . PRO B 1 426 ? -25.922 52.219 5.09 1 88.94 426 PRO B N 1
ATOM 12410 C CA . PRO B 1 426 ? -24.562 52.344 4.57 1 88.94 426 PRO B CA 1
ATOM 12411 C C . PRO B 1 426 ? -23.594 52.906 5.598 1 88.94 426 PRO B C 1
ATOM 12413 O O . PRO B 1 426 ? -23.953 53.781 6.379 1 88.94 426 PRO B O 1
ATOM 12416 N N . LEU B 1 427 ? -22.406 52.375 5.613 1 91.19 427 LEU B N 1
ATOM 12417 C CA . LEU B 1 427 ? -21.359 52.719 6.57 1 91.19 427 LEU B CA 1
ATOM 12418 C C . LEU B 1 427 ? -20.234 53.5 5.887 1 91.19 427 LEU B C 1
ATOM 12420 O O . LEU B 1 427 ? -20.016 53.344 4.688 1 91.19 427 LEU B O 1
ATOM 12424 N N . ARG B 1 428 ? -19.594 54.312 6.629 1 89.94 428 ARG B N 1
ATOM 12425 C CA . ARG B 1 428 ? -18.406 55.031 6.156 1 89.94 428 ARG B CA 1
ATOM 12426 C C . ARG B 1 428 ? -17.328 55.062 7.234 1 89.94 428 ARG B C 1
ATOM 12428 O O . ARG B 1 428 ? -17.625 54.938 8.422 1 89.94 428 ARG B O 1
ATOM 12435 N N . PHE B 1 429 ? -16.078 55.219 6.77 1 91.56 429 PHE B N 1
ATOM 12436 C CA . PHE B 1 429 ? -14.969 55.438 7.688 1 91.56 429 PHE B CA 1
ATOM 12437 C C . PHE B 1 429 ? -14.766 56.938 7.926 1 91.56 429 PHE B C 1
ATOM 12439 O O . PHE B 1 429 ? -14.781 57.719 6.984 1 91.56 429 PHE B O 1
ATOM 12446 N N . SER B 1 430 ? -14.562 57.25 9.172 1 89.5 430 SER B N 1
ATOM 12447 C CA . SER B 1 430 ? -14.25 58.625 9.523 1 89.5 430 SER B CA 1
ATOM 12448 C C . SER B 1 430 ? -12.898 58.719 10.211 1 89.5 430 SER B C 1
ATOM 12450 O O . SER B 1 430 ? -12.594 57.938 11.117 1 89.5 430 SER B O 1
ATOM 12452 N N . LEU B 1 431 ? -12.031 59.656 9.688 1 89.5 431 LEU B N 1
ATOM 12453 C CA . LEU B 1 431 ? -10.75 59.906 10.344 1 89.5 431 LEU B CA 1
ATOM 12454 C C . LEU B 1 431 ? -10.945 60.688 11.641 1 89.5 431 LEU B C 1
ATOM 12456 O O . LEU B 1 431 ? -11.414 61.812 11.625 1 89.5 431 LEU B O 1
ATOM 12460 N N . GLU B 1 432 ? -10.633 60.125 12.75 1 88.12 432 GLU B N 1
ATOM 12461 C CA . GLU B 1 432 ? -10.906 60.75 14.039 1 88.12 432 GLU B CA 1
ATOM 12462 C C . GLU B 1 432 ? -9.633 61.312 14.664 1 88.12 432 GLU B C 1
ATOM 12464 O O . GLU B 1 432 ? -9.688 62.188 15.516 1 88.12 432 GLU B O 1
ATOM 12469 N N . GLY B 1 433 ? -8.508 60.688 14.438 1 88.5 433 GLY B N 1
ATOM 12470 C CA . GLY B 1 433 ? -7.285 61.188 15.055 1 88.5 433 GLY B CA 1
ATOM 12471 C C . GLY B 1 433 ? -6.043 60.875 14.234 1 88.5 433 GLY B C 1
ATOM 12472 O O . GLY B 1 433 ? -5.984 59.812 13.57 1 88.5 433 GLY B O 1
ATOM 12473 N N . THR B 1 434 ? -5.105 61.781 14.234 1 88.06 434 THR B N 1
ATOM 12474 C CA . THR B 1 434 ? -3.822 61.562 13.57 1 88.06 434 THR B CA 1
ATOM 12475 C C . THR B 1 434 ? -2.676 62.031 14.461 1 88.06 434 THR B C 1
ATOM 12477 O O . THR B 1 434 ? -2.85 62.938 15.281 1 88.06 434 THR B O 1
ATOM 12480 N N . ALA B 1 435 ? -1.707 61.281 14.531 1 88 435 ALA B N 1
ATOM 12481 C CA . ALA B 1 435 ? -0.473 61.656 15.211 1 88 435 ALA B CA 1
ATOM 12482 C C . ALA B 1 435 ? 0.732 61.5 14.289 1 88 435 ALA B C 1
ATOM 12484 O O . ALA B 1 435 ? 0.8 60.562 13.492 1 88 435 ALA B O 1
ATOM 12485 N N . SER B 1 436 ? 1.573 62.594 14.266 1 83.69 436 SER B N 1
ATOM 12486 C CA . SER B 1 436 ? 2.762 62.531 13.422 1 83.69 436 SER B CA 1
ATOM 12487 C C . SER B 1 436 ? 4.035 62.688 14.25 1 83.69 436 SER B C 1
ATOM 12489 O O . SER B 1 436 ? 4.039 63.344 15.281 1 83.69 436 SER B O 1
ATOM 12491 N N . GLY B 1 437 ? 4.984 61.906 13.992 1 81.44 437 GLY B N 1
ATOM 12492 C CA . GLY B 1 437 ? 6.297 62.031 14.602 1 81.44 437 GLY B CA 1
ATOM 12493 C C . GLY B 1 437 ? 7.223 62.969 13.836 1 81.44 437 GLY B C 1
ATOM 12494 O O . GLY B 1 437 ? 6.766 63.812 13.07 1 81.44 437 GLY B O 1
ATOM 12495 N N . ILE B 1 438 ? 8.531 62.812 14.133 1 87.44 438 ILE B N 1
ATOM 12496 C CA . ILE B 1 438 ? 9.555 63.656 13.484 1 87.44 438 ILE B CA 1
ATOM 12497 C C . ILE B 1 438 ? 9.711 63.219 12.031 1 87.44 438 ILE B C 1
ATOM 12499 O O . ILE B 1 438 ? 9.625 62.031 11.711 1 87.44 438 ILE B O 1
ATOM 12503 N N . GLY B 1 439 ? 9.844 64.125 11.188 1 79.88 439 GLY B N 1
ATOM 12504 C CA . GLY B 1 439 ? 9.984 63.875 9.773 1 79.88 439 GLY B CA 1
ATOM 12505 C C . GLY B 1 439 ? 11.281 63.156 9.43 1 79.88 439 GLY B C 1
ATOM 12506 O O . GLY B 1 439 ? 12.117 62.938 10.305 1 79.88 439 GLY B O 1
ATOM 12507 N N . GLY B 1 440 ? 11.406 62.75 8.172 1 79.69 440 GLY B N 1
ATOM 12508 C CA . GLY B 1 440 ? 12.594 62.062 7.707 1 79.69 440 GLY B CA 1
ATOM 12509 C C . GLY B 1 440 ? 13.758 62.969 7.41 1 79.69 440 GLY B C 1
ATOM 12510 O O . GLY B 1 440 ? 13.594 64.188 7.324 1 79.69 440 GLY B O 1
ATOM 12511 N N . SER B 1 441 ? 14.891 62.406 7.41 1 83.25 441 SER B N 1
ATOM 12512 C CA . SER B 1 441 ? 16.125 63.062 7 1 83.25 441 SER B CA 1
ATOM 12513 C C . SER B 1 441 ? 16.438 64.25 7.895 1 83.25 441 SER B C 1
ATOM 12515 O O . SER B 1 441 ? 16.5 65.438 7.418 1 83.25 441 SER B O 1
ATOM 12517 N N . VAL B 1 442 ? 16.625 64.062 9.07 1 89 442 VAL B N 1
ATOM 12518 C CA . VAL B 1 442 ? 16.906 65.125 10.047 1 89 442 VAL B CA 1
ATOM 12519 C C . VAL B 1 442 ? 18.375 65.562 9.93 1 89 442 VAL B C 1
ATOM 12521 O O . VAL B 1 442 ? 19.234 64.75 9.539 1 89 442 VAL B O 1
ATOM 12524 N N . SER B 1 443 ? 18.688 66.875 10.227 1 89.38 443 SER B N 1
ATOM 12525 C CA . SER B 1 443 ? 20.047 67.375 10.047 1 89.38 443 SER B CA 1
ATOM 12526 C C . SER B 1 443 ? 20.547 68.062 11.32 1 89.38 443 SER B C 1
ATOM 12528 O O . SER B 1 443 ? 21.641 67.75 11.797 1 89.38 443 SER B O 1
ATOM 12530 N N . ILE B 1 444 ? 19.797 69 11.867 1 90.81 444 ILE B N 1
ATOM 12531 C CA . ILE B 1 444 ? 20.312 69.812 12.969 1 90.81 444 ILE B CA 1
ATOM 12532 C C . ILE B 1 444 ? 19.203 70.062 13.992 1 90.81 444 ILE B C 1
ATOM 12534 O O . ILE B 1 444 ? 18.016 69.938 13.672 1 90.81 444 ILE B O 1
ATOM 12538 N N . LEU B 1 445 ? 19.688 70.375 15.258 1 92.69 445 LEU B N 1
ATOM 12539 C CA . LEU B 1 445 ? 18.75 70.625 16.344 1 92.69 445 LEU B CA 1
ATOM 12540 C C . LEU B 1 445 ? 19.203 71.875 17.172 1 92.69 445 LEU B C 1
ATOM 12542 O O . LEU B 1 445 ? 20.406 72 17.422 1 92.69 445 LEU B O 1
ATOM 12546 N N . ARG B 1 446 ? 18.281 72.75 17.547 1 92.62 446 ARG B N 1
ATOM 12547 C CA . ARG B 1 446 ? 18.609 73.938 18.391 1 92.62 446 ARG B CA 1
ATOM 12548 C C . ARG B 1 446 ? 17.516 74.188 19.422 1 92.62 446 ARG B C 1
ATOM 12550 O O . ARG B 1 446 ? 16.328 74.188 19.094 1 92.62 446 ARG B O 1
ATOM 12557 N N . MET B 1 447 ? 17.938 74.312 20.625 1 91.19 447 MET B N 1
ATOM 12558 C CA . MET B 1 447 ? 17 74.562 21.719 1 91.19 447 MET B CA 1
ATOM 12559 C C . MET B 1 447 ? 16.656 76.062 21.797 1 91.19 447 MET B C 1
ATOM 12561 O O . MET B 1 447 ? 17.516 76.938 21.578 1 91.19 447 MET B O 1
ATOM 12565 N N . CYS B 1 448 ? 15.414 76.375 22.094 1 87.81 448 CYS B N 1
ATOM 12566 C CA . CYS B 1 448 ? 14.992 77.75 22.266 1 87.81 448 CYS B CA 1
ATOM 12567 C C . CYS B 1 448 ? 15.531 78.312 23.578 1 87.81 448 CYS B C 1
ATOM 12569 O O . CYS B 1 448 ? 15.344 77.75 24.641 1 87.81 448 CYS B O 1
ATOM 12571 N N . PRO B 1 449 ? 16.25 79.438 23.531 1 82.25 449 PRO B N 1
ATOM 12572 C CA . PRO B 1 449 ? 16.781 80 24.766 1 82.25 449 PRO B CA 1
ATOM 12573 C C . PRO B 1 449 ? 15.688 80.688 25.625 1 82.25 449 PRO B C 1
ATOM 12575 O O . PRO B 1 449 ? 14.641 81.062 25.109 1 82.25 449 PRO B O 1
ATOM 12578 N N . ALA B 1 450 ? 15.883 80.688 26.922 1 79 450 ALA B N 1
ATOM 12579 C CA . ALA B 1 450 ? 14.938 81.25 27.875 1 79 450 ALA B CA 1
ATOM 12580 C C . ALA B 1 450 ? 15.086 82.75 27.938 1 79 450 ALA B C 1
ATOM 12582 O O . ALA B 1 450 ? 15.703 83.312 28.859 1 79 450 ALA B O 1
ATOM 12583 N N . PHE B 1 451 ? 14.594 83.562 26.953 1 67.69 451 PHE B N 1
ATOM 12584 C CA . PHE B 1 451 ? 14.75 85 26.891 1 67.69 451 PHE B CA 1
ATOM 12585 C C . PHE B 1 451 ? 13.992 85.688 28.031 1 67.69 451 PHE B C 1
ATOM 12587 O O . PHE B 1 451 ? 14.484 86.625 28.609 1 67.69 451 PHE B O 1
ATOM 12594 N N . ASP B 1 452 ? 12.711 85.25 28.359 1 64.56 452 ASP B N 1
ATOM 12595 C CA . ASP B 1 452 ? 11.867 85.938 29.359 1 64.56 452 ASP B CA 1
ATOM 12596 C C . ASP B 1 452 ? 11.961 85.188 30.703 1 64.56 452 ASP B C 1
ATOM 12598 O O . ASP B 1 452 ? 11.219 85.5 31.625 1 64.56 452 ASP B O 1
ATOM 12602 N N . GLY B 1 453 ? 13.023 84.375 30.906 1 65.31 453 GLY B N 1
ATOM 12603 C CA . GLY B 1 453 ? 13.148 83.625 32.156 1 65.31 453 GLY B CA 1
ATOM 12604 C C . GLY B 1 453 ? 12.18 82.5 32.281 1 65.31 453 GLY B C 1
ATOM 12605 O O . GLY B 1 453 ? 12.258 81.688 33.25 1 65.31 453 GLY B O 1
ATOM 12606 N N . THR B 1 454 ? 11.266 82.438 31.312 1 74.12 454 THR B N 1
ATOM 12607 C CA . THR B 1 454 ? 10.305 81.375 31.375 1 74.12 454 THR B CA 1
ATOM 12608 C C . THR B 1 454 ? 10.773 80.188 30.531 1 74.12 454 THR B C 1
ATOM 12610 O O . THR B 1 454 ? 11.344 80.375 29.469 1 74.12 454 THR B O 1
ATOM 12613 N N . LYS B 1 455 ? 10.703 78.938 31.078 1 72.81 455 LYS B N 1
ATOM 12614 C CA . LYS B 1 455 ? 11.125 77.75 30.391 1 72.81 455 LYS B CA 1
ATOM 12615 C C . LYS B 1 455 ? 10.086 77.312 29.359 1 72.81 455 LYS B C 1
ATOM 12617 O O . LYS B 1 455 ? 8.961 76.938 29.719 1 72.81 455 LYS B O 1
ATOM 12622 N N . HIS B 1 456 ? 10.297 77.5 28.078 1 75 456 HIS B N 1
ATOM 12623 C CA . HIS B 1 456 ? 9.398 77.125 27 1 75 456 HIS B CA 1
ATOM 12624 C C . HIS B 1 456 ? 9.656 75.688 26.594 1 75 456 HIS B C 1
ATOM 12626 O O . HIS B 1 456 ? 8.727 74.938 26.266 1 75 456 HIS B O 1
ATOM 12632 N N . GLN B 1 457 ? 10.75 75.125 26.766 1 82.69 457 GLN B N 1
ATOM 12633 C CA . GLN B 1 457 ? 11.195 73.812 26.391 1 82.69 457 GLN B CA 1
ATOM 12634 C C . GLN B 1 457 ? 10.852 73.5 24.938 1 82.69 457 GLN B C 1
ATOM 12636 O O . GLN B 1 457 ? 10.25 72.438 24.641 1 82.69 457 GLN B O 1
ATOM 12641 N N . LEU B 1 458 ? 11.109 74.375 23.984 1 89.12 458 LEU B N 1
ATOM 12642 C CA . LEU B 1 458 ? 10.883 74.188 22.547 1 89.12 458 LEU B CA 1
ATOM 12643 C C . LEU B 1 458 ? 12.195 74 21.812 1 89.12 458 LEU B C 1
ATOM 12645 O O . LEU B 1 458 ? 13.203 74.625 22.109 1 89.12 458 LEU B O 1
ATOM 12649 N N . VAL B 1 459 ? 12.141 73 20.953 1 91.5 459 VAL B N 1
ATOM 12650 C CA . VAL B 1 459 ? 13.32 72.688 20.172 1 91.5 459 VAL B CA 1
ATOM 12651 C C . VAL B 1 459 ? 12.992 72.75 18.672 1 91.5 459 VAL B C 1
ATOM 12653 O O . VAL B 1 459 ? 11.914 72.375 18.25 1 91.5 459 VAL B O 1
ATOM 12656 N N . ALA B 1 460 ? 13.828 73.375 17.938 1 92.44 460 ALA B N 1
ATOM 12657 C CA . ALA B 1 460 ? 13.703 73.438 16.484 1 92.44 460 ALA B CA 1
ATOM 12658 C C . ALA B 1 460 ? 14.586 72.438 15.82 1 92.44 460 ALA B C 1
ATOM 12660 O O . ALA B 1 460 ? 15.773 72.312 16.125 1 92.44 460 ALA B O 1
ATOM 12661 N N . VAL B 1 461 ? 13.992 71.625 14.961 1 92.75 461 VAL B N 1
ATOM 12662 C CA . VAL B 1 461 ? 14.711 70.562 14.258 1 92.75 461 VAL B CA 1
ATOM 12663 C C . VAL B 1 461 ? 14.703 70.875 12.758 1 92.75 461 VAL B C 1
ATOM 12665 O O . VAL B 1 461 ? 13.641 71.062 12.156 1 92.75 461 VAL B O 1
ATOM 12668 N N . GLY B 1 462 ? 15.867 70.938 12.195 1 92.31 462 GLY B N 1
ATOM 12669 C CA . GLY B 1 462 ? 16 71.125 10.758 1 92.31 462 GLY B CA 1
ATOM 12670 C C . GLY B 1 462 ? 16.156 69.812 10.008 1 92.31 462 GLY B C 1
ATOM 12671 O O . GLY B 1 462 ? 16.719 68.875 10.531 1 92.31 462 GLY B O 1
ATOM 12672 N N . HIS B 1 463 ? 15.695 69.812 8.836 1 89.5 463 HIS B N 1
ATOM 12673 C CA . HIS B 1 463 ? 15.742 68.625 7.988 1 89.5 463 HIS B CA 1
ATOM 12674 C C . HIS B 1 463 ? 16.547 68.875 6.715 1 89.5 463 HIS B C 1
ATOM 12676 O O . HIS B 1 463 ? 16.812 70.062 6.375 1 89.5 463 HIS B O 1
ATOM 12682 N N . LEU B 1 464 ? 16.969 67.812 6.062 1 86.75 464 LEU B N 1
ATOM 12683 C CA . LEU B 1 464 ? 17.734 67.875 4.828 1 86.75 464 LEU B CA 1
ATOM 12684 C C . LEU B 1 464 ? 16.844 68.312 3.664 1 86.75 464 LEU B C 1
ATOM 12686 O O . LEU B 1 464 ? 17.344 68.812 2.633 1 86.75 464 LEU B O 1
ATOM 12690 N N . ASP B 1 465 ? 15.578 68.25 3.883 1 83.88 465 ASP B N 1
ATOM 12691 C CA . ASP B 1 465 ? 14.656 68.625 2.82 1 83.88 465 ASP B CA 1
ATOM 12692 C C . ASP B 1 465 ? 14.227 70.062 2.969 1 83.88 465 ASP B C 1
ATOM 12694 O O . ASP B 1 465 ? 13.414 70.562 2.189 1 83.88 465 ASP B O 1
ATOM 12698 N N . GLY B 1 466 ? 14.734 70.75 3.932 1 85.94 466 GLY B N 1
ATOM 12699 C CA . GLY B 1 466 ? 14.453 72.188 4.098 1 85.94 466 GLY B CA 1
ATOM 12700 C C . GLY B 1 466 ? 13.359 72.438 5.105 1 85.94 466 GLY B C 1
ATOM 12701 O O . GLY B 1 466 ? 12.977 73.625 5.309 1 85.94 466 GLY B O 1
ATOM 12702 N N . LEU B 1 467 ? 12.867 71.375 5.625 1 87.75 467 LEU B N 1
ATOM 12703 C CA . LEU B 1 467 ? 11.805 71.5 6.609 1 87.75 467 LEU B CA 1
ATOM 12704 C C . LEU B 1 467 ? 12.375 71.812 7.992 1 87.75 467 LEU B C 1
ATOM 12706 O O . LEU B 1 467 ? 13.453 71.312 8.336 1 87.75 467 LEU B O 1
ATOM 12710 N N . ILE B 1 468 ? 11.703 72.688 8.711 1 91.56 468 ILE B N 1
ATOM 12711 C CA . ILE B 1 468 ? 12.023 72.938 10.117 1 91.56 468 ILE B CA 1
ATOM 12712 C C . ILE B 1 468 ? 10.805 72.625 10.984 1 91.56 468 ILE B C 1
ATOM 12714 O O . ILE B 1 468 ? 9.711 73.125 10.734 1 91.56 468 ILE B O 1
ATOM 12718 N N . GLN B 1 469 ? 11.031 71.812 11.906 1 91.31 469 GLN B N 1
ATOM 12719 C CA . GLN B 1 469 ? 9.953 71.438 12.812 1 91.31 469 GLN B CA 1
ATOM 12720 C C . GLN B 1 469 ? 10.211 71.938 14.227 1 91.31 469 GLN B C 1
ATOM 12722 O O . GLN B 1 469 ? 11.352 71.938 14.688 1 91.31 469 GLN B O 1
ATOM 12727 N N . LEU B 1 470 ? 9.164 72.438 14.805 1 91.69 470 LEU B N 1
ATOM 12728 C CA . LEU B 1 470 ? 9.219 72.875 16.203 1 91.69 470 LEU B CA 1
ATOM 12729 C C . LEU B 1 470 ? 8.633 71.812 17.109 1 91.69 470 LEU B C 1
ATOM 12731 O O . LEU B 1 470 ? 7.461 71.438 16.984 1 91.69 470 LEU B O 1
ATOM 12735 N N . VAL B 1 471 ? 9.438 71.312 17.984 1 89.75 471 VAL B N 1
ATOM 12736 C CA . VAL B 1 471 ? 9.023 70.188 18.844 1 89.75 471 VAL B CA 1
ATOM 12737 C C . VAL B 1 471 ? 8.969 70.688 20.297 1 89.75 471 VAL B C 1
ATOM 12739 O O . VAL B 1 471 ? 9.898 71.312 20.781 1 89.75 471 VAL B O 1
ATOM 12742 N N . ASP B 1 472 ? 7.895 70.375 20.906 1 88.12 472 ASP B N 1
ATOM 12743 C CA . ASP B 1 472 ? 7.758 70.625 22.328 1 88.12 472 ASP B CA 1
ATOM 12744 C C . ASP B 1 472 ? 8.266 69.438 23.156 1 88.12 472 ASP B C 1
ATOM 12746 O O . ASP B 1 472 ? 7.738 68.312 23.047 1 88.12 472 ASP B O 1
ATOM 12750 N N . LEU B 1 473 ? 9.156 69.688 24.016 1 87.12 473 LEU B N 1
ATOM 12751 C CA . LEU B 1 473 ? 9.773 68.562 24.766 1 87.12 473 LEU B CA 1
ATOM 12752 C C . LEU B 1 473 ? 8.898 68.188 25.938 1 87.12 473 LEU B C 1
ATOM 12754 O O . LEU B 1 473 ? 9.062 67.062 26.484 1 87.12 473 LEU B O 1
ATOM 12758 N N . ARG B 1 474 ? 8.031 68.938 26.344 1 79.38 474 ARG B N 1
ATOM 12759 C CA . ARG B 1 474 ? 7.137 68.625 27.453 1 79.38 474 ARG B CA 1
ATOM 12760 C C . ARG B 1 474 ? 6.043 67.625 26.969 1 79.38 474 ARG B C 1
ATOM 12762 O O . ARG B 1 474 ? 5.82 66.625 27.594 1 79.38 474 ARG B O 1
ATOM 12769 N N . SER B 1 475 ? 5.414 68 25.906 1 80.81 475 SER B N 1
ATOM 12770 C CA . SER B 1 475 ? 4.344 67.188 25.375 1 80.81 475 SER B CA 1
ATOM 12771 C C . SER B 1 475 ? 4.879 66.188 24.344 1 80.81 475 SER B C 1
ATOM 12773 O O . SER B 1 475 ? 4.211 65.188 24.016 1 80.81 475 SER B O 1
ATOM 12775 N N . CYS B 1 476 ? 6.059 66.375 23.953 1 81.5 476 CYS B N 1
ATOM 12776 C CA . CYS B 1 476 ? 6.688 65.562 22.938 1 81.5 476 CYS B CA 1
ATOM 12777 C C . CYS B 1 476 ? 5.871 65.562 21.641 1 81.5 476 CYS B C 1
ATOM 12779 O O . CYS B 1 476 ? 5.711 64.5 21.016 1 81.5 476 CYS B O 1
ATOM 12781 N N . GLU B 1 477 ? 5.242 66.625 21.359 1 84.69 477 GLU B N 1
ATOM 12782 C CA . GLU B 1 477 ? 4.469 66.812 20.141 1 84.69 477 GLU B CA 1
ATOM 12783 C C . GLU B 1 477 ? 5.086 67.812 19.219 1 84.69 477 GLU B C 1
ATOM 12785 O O . GLU B 1 477 ? 5.809 68.75 19.688 1 84.69 477 GLU B O 1
ATOM 12790 N N . ILE B 1 478 ? 4.809 67.625 18 1 86.19 478 ILE B N 1
ATOM 12791 C CA . ILE B 1 478 ? 5.223 68.625 17.047 1 86.19 478 ILE B CA 1
ATOM 12792 C C . ILE B 1 478 ? 4.234 69.75 17.062 1 86.19 478 ILE B C 1
ATOM 12794 O O . ILE B 1 478 ? 3.049 69.625 16.766 1 86.19 478 ILE B O 1
ATOM 12798 N N . ARG B 1 479 ? 4.66 70.875 17.375 1 85.62 479 ARG B N 1
ATOM 12799 C CA . ARG B 1 479 ? 3.775 72 17.484 1 85.62 479 ARG B CA 1
ATOM 12800 C C . ARG B 1 479 ? 3.529 72.625 16.125 1 85.62 479 ARG B C 1
ATOM 12802 O O . ARG B 1 479 ? 2.41 73.062 15.812 1 85.62 479 ARG B O 1
ATOM 12809 N N . ARG B 1 480 ? 4.664 72.812 15.422 1 88.19 480 ARG B N 1
ATOM 12810 C CA . ARG B 1 480 ? 4.535 73.5 14.109 1 88.19 480 ARG B CA 1
ATOM 12811 C C . ARG B 1 480 ? 5.598 72.938 13.148 1 88.19 480 ARG B C 1
ATOM 12813 O O . ARG B 1 480 ? 6.645 72.438 13.578 1 88.19 480 ARG B O 1
ATOM 12820 N N . GLU B 1 481 ? 5.27 73 11.898 1 87.19 481 GLU B N 1
ATOM 12821 C CA . GLU B 1 481 ? 6.176 72.625 10.812 1 87.19 481 GLU B CA 1
ATOM 12822 C C . GLU B 1 481 ? 6.227 73.75 9.75 1 87.19 481 GLU B C 1
ATOM 12824 O O . GLU B 1 481 ? 5.191 74.25 9.359 1 87.19 481 GLU B O 1
ATOM 12829 N N . PHE B 1 482 ? 7.48 74.125 9.352 1 89.69 482 PHE B N 1
ATOM 12830 C CA . PHE B 1 482 ? 7.652 75.188 8.352 1 89.69 482 PHE B CA 1
ATOM 12831 C C . PHE B 1 482 ? 8.539 74.688 7.207 1 89.69 482 PHE B C 1
ATOM 12833 O O . PHE B 1 482 ? 9.633 74.188 7.441 1 89.69 482 PHE B O 1
ATOM 12840 N N . SER B 1 483 ? 8.047 74.688 6.07 1 88.06 483 SER B N 1
ATOM 12841 C CA . SER B 1 483 ? 8.898 74.5 4.906 1 88.06 483 SER B CA 1
ATOM 12842 C C . SER B 1 483 ? 9.602 75.812 4.492 1 88.06 483 SER B C 1
ATOM 12844 O O . SER B 1 483 ? 9.016 76.625 3.811 1 88.06 483 SER B O 1
ATOM 12846 N N . ILE B 1 484 ? 10.82 76 4.777 1 87.19 484 ILE B N 1
ATOM 12847 C CA . ILE B 1 484 ? 11.508 77.25 4.637 1 87.19 484 ILE B CA 1
ATOM 12848 C C . ILE B 1 484 ? 12.492 77.188 3.471 1 87.19 484 ILE B C 1
ATOM 12850 O O . ILE B 1 484 ? 12.5 78.062 2.598 1 87.19 484 ILE B O 1
ATOM 12854 N N . HIS B 1 485 ? 13.352 76.125 3.48 1 86.5 485 HIS B N 1
ATOM 12855 C CA . HIS B 1 485 ? 14.422 76.062 2.492 1 86.5 485 HIS B CA 1
ATOM 12856 C C . HIS B 1 485 ? 14.109 75 1.424 1 86.5 485 HIS B C 1
ATOM 12858 O O . HIS B 1 485 ? 13.352 74.062 1.67 1 86.5 485 HIS B O 1
ATOM 12864 N N . SER B 1 486 ? 14.609 75.188 0.195 1 83.75 486 SER B N 1
ATOM 12865 C CA . SER B 1 486 ? 14.57 74.188 -0.848 1 83.75 486 SER B CA 1
ATOM 12866 C C . SER B 1 486 ? 15.797 73.25 -0.791 1 83.75 486 SER B C 1
ATOM 12868 O O . SER B 1 486 ? 15.883 72.25 -1.515 1 83.75 486 SER B O 1
ATOM 12870 N N . CYS B 1 487 ? 16.719 73.562 0.117 1 84.69 487 CYS B N 1
ATOM 12871 C CA . CYS B 1 487 ? 17.953 72.875 0.332 1 84.69 487 CYS B CA 1
ATOM 12872 C C . CYS B 1 487 ? 18.094 72.438 1.787 1 84.69 487 CYS B C 1
ATOM 12874 O O . CYS B 1 487 ? 17.266 72.812 2.627 1 84.69 487 CYS B O 1
ATOM 12876 N N . PRO B 1 488 ? 19.109 71.562 2.043 1 87.38 488 PRO B N 1
ATOM 12877 C CA . PRO B 1 488 ? 19.281 71.062 3.418 1 87.38 488 PRO B CA 1
ATOM 12878 C C . PRO B 1 488 ? 19.594 72.188 4.395 1 87.38 488 PRO B C 1
ATOM 12880 O O . PRO B 1 488 ? 20.375 73.125 4.074 1 87.38 488 PRO B O 1
ATOM 12883 N N . VAL B 1 489 ? 18.984 72.125 5.461 1 91.44 489 VAL B N 1
ATOM 12884 C CA . VAL B 1 489 ? 19.25 73.125 6.512 1 91.44 489 VAL B CA 1
ATOM 12885 C C . VAL B 1 489 ? 20.594 72.812 7.168 1 91.44 489 VAL B C 1
ATOM 12887 O O . VAL B 1 489 ? 20.797 71.688 7.715 1 91.44 489 VAL B O 1
ATOM 12890 N N . ARG B 1 490 ? 21.438 73.75 7.133 1 89.88 490 ARG B N 1
ATOM 12891 C CA . ARG B 1 490 ? 22.766 73.5 7.668 1 89.88 490 ARG B CA 1
ATOM 12892 C C . ARG B 1 490 ? 22.984 74.25 8.969 1 89.88 490 ARG B C 1
ATOM 12894 O O . ARG B 1 490 ? 23.734 73.812 9.836 1 89.88 490 ARG B O 1
ATOM 12901 N N . CYS B 1 491 ? 22.391 75.438 9.055 1 92.31 491 CYS B N 1
ATOM 12902 C CA . CYS B 1 491 ? 22.516 76.25 10.266 1 92.31 491 CYS B CA 1
ATOM 12903 C C . CYS B 1 491 ? 21.156 76.688 10.75 1 92.31 491 CYS B C 1
ATOM 12905 O O . CYS B 1 491 ? 20.25 76.938 9.945 1 92.31 491 CYS B O 1
ATOM 12907 N N . LEU B 1 492 ? 21.047 76.688 11.977 1 93.12 492 LEU B N 1
ATOM 12908 C CA . LEU B 1 492 ? 19.797 77.125 12.609 1 93.12 492 LEU B CA 1
ATOM 12909 C C . LEU B 1 492 ? 20.062 77.812 13.938 1 93.12 492 LEU B C 1
ATOM 12911 O O . LEU B 1 492 ? 20.828 77.312 14.766 1 93.12 492 LEU B O 1
ATOM 12915 N N . GLU B 1 493 ? 19.547 79.062 14.086 1 92.56 493 GLU B N 1
ATOM 12916 C CA . GLU B 1 493 ? 19.688 79.75 15.352 1 92.56 493 GLU B CA 1
ATOM 12917 C C . GLU B 1 493 ? 18.391 80.5 15.695 1 92.56 493 GLU B C 1
ATOM 12919 O O . GLU B 1 493 ? 17.672 80.938 14.805 1 92.56 493 GLU B O 1
ATOM 12924 N N . TRP B 1 494 ? 18.156 80.688 16.953 1 91.38 494 TRP B N 1
ATOM 12925 C CA . TRP B 1 494 ? 16.984 81.438 17.438 1 91.38 494 TRP B CA 1
ATOM 12926 C C . TRP B 1 494 ? 17.266 82.938 17.547 1 91.38 494 TRP B C 1
ATOM 12928 O O . TRP B 1 494 ? 18.359 83.312 17.969 1 91.38 494 TRP B O 1
ATOM 12938 N N . SER B 1 495 ? 16.469 83.75 17.031 1 89.5 495 SER B N 1
ATOM 12939 C CA . SER B 1 495 ? 16.484 85.188 17.234 1 89.5 495 SER B CA 1
ATOM 12940 C C . SER B 1 495 ? 15.312 85.625 18.094 1 89.5 495 SER B C 1
ATOM 12942 O O . SER B 1 495 ? 14.344 86.188 17.578 1 89.5 495 SER B O 1
ATOM 12944 N N . GLY B 1 496 ? 15.305 85.312 19.281 1 82.56 496 GLY B N 1
ATOM 12945 C CA . GLY B 1 496 ? 14.172 85.5 20.172 1 82.56 496 GLY B CA 1
ATOM 12946 C C . GLY B 1 496 ? 13.305 84.25 20.297 1 82.56 496 GLY B C 1
ATOM 12947 O O . GLY B 1 496 ? 13.617 83.188 19.703 1 82.56 496 GLY B O 1
ATOM 12948 N N . SER B 1 497 ? 12.336 84.375 21.016 1 83 497 SER B N 1
ATOM 12949 C CA . SER B 1 497 ? 11.461 83.188 21.219 1 83 497 SER B CA 1
ATOM 12950 C C . SER B 1 497 ? 10.539 83 20.031 1 83 497 SER B C 1
ATOM 12952 O O . SER B 1 497 ? 10.023 81.875 19.812 1 83 497 SER B O 1
ATOM 12954 N N . ASP B 1 498 ? 10.422 84 19.188 1 87.31 498 ASP B N 1
ATOM 12955 C CA . ASP B 1 498 ? 9.422 83.875 18.125 1 87.31 498 ASP B CA 1
ATOM 12956 C C . ASP B 1 498 ? 10.07 84 16.75 1 87.31 498 ASP B C 1
ATOM 12958 O O . ASP B 1 498 ? 9.383 84 15.727 1 87.31 498 ASP B O 1
ATOM 12962 N N . HIS B 1 499 ? 11.375 84.062 16.719 1 90.75 499 HIS B N 1
ATOM 12963 C CA . HIS B 1 499 ? 12.039 84.188 15.422 1 90.75 499 HIS B CA 1
ATOM 12964 C C . HIS B 1 499 ? 13.211 83.188 15.312 1 90.75 499 HIS B C 1
ATOM 12966 O O . HIS B 1 499 ? 13.906 82.938 16.297 1 90.75 499 HIS B O 1
ATOM 12972 N N . ILE B 1 500 ? 13.367 82.75 14.062 1 92.81 500 ILE B N 1
ATOM 12973 C CA . ILE B 1 500 ? 14.477 81.812 13.797 1 92.81 500 ILE B CA 1
ATOM 12974 C C . ILE B 1 500 ? 15.203 82.25 12.523 1 92.81 500 ILE B C 1
ATOM 12976 O O . ILE B 1 500 ? 14.578 82.75 11.594 1 92.81 500 ILE B O 1
ATOM 12980 N N . VAL B 1 501 ? 16.5 82.125 12.586 1 93.75 501 VAL B N 1
ATOM 12981 C CA . VAL B 1 501 ? 17.344 82.375 11.414 1 93.75 501 VAL B CA 1
ATOM 12982 C C . VAL B 1 501 ? 17.969 81.062 10.945 1 93.75 501 VAL B C 1
ATOM 12984 O O . VAL B 1 501 ? 18.578 80.312 11.734 1 93.75 501 VAL B O 1
ATOM 12987 N N . SER B 1 502 ? 17.734 80.688 9.742 1 93.38 502 SER B N 1
ATOM 12988 C CA . SER B 1 502 ? 18.266 79.438 9.203 1 93.38 502 SER B CA 1
ATOM 12989 C C . SER B 1 502 ? 18.938 79.688 7.852 1 93.38 502 SER B C 1
ATOM 12991 O O . SER B 1 502 ? 18.562 80.625 7.121 1 93.38 502 SER B O 1
ATOM 12993 N N . SER B 1 503 ? 19.938 78.875 7.621 1 92.19 503 SER B N 1
ATOM 12994 C CA . SER B 1 503 ? 20.641 78.938 6.344 1 92.19 503 SER B CA 1
ATOM 12995 C C . SER B 1 503 ? 20.734 77.562 5.695 1 92.19 503 SER B C 1
ATOM 12997 O O . SER B 1 503 ? 20.734 76.562 6.387 1 92.19 503 SER B O 1
ATOM 12999 N N . GLY B 1 504 ? 20.688 77.5 4.426 1 88.31 504 GLY B N 1
ATOM 13000 C CA . GLY B 1 504 ? 20.875 76.312 3.617 1 88.31 504 GLY B CA 1
ATOM 13001 C C . GLY B 1 504 ? 21.719 76.562 2.375 1 88.31 504 GLY B C 1
ATOM 13002 O O . GLY B 1 504 ? 21.891 77.688 1.948 1 88.31 504 GLY B O 1
ATOM 13003 N N . CYS B 1 505 ? 22.422 75.438 1.972 1 83.62 505 CYS B N 1
ATOM 13004 C CA . CYS B 1 505 ? 23.266 75.625 0.79 1 83.62 505 CYS B CA 1
ATOM 13005 C C . CYS B 1 505 ? 22.938 74.562 -0.26 1 83.62 505 CYS B C 1
ATOM 13007 O O . CYS B 1 505 ? 22.719 73.438 0.074 1 83.62 505 CYS B O 1
ATOM 13009 N N . SER B 1 506 ? 22.672 74.938 -1.491 1 78.38 506 SER B N 1
ATOM 13010 C CA . SER B 1 506 ? 22.453 74 -2.611 1 78.38 506 SER B CA 1
ATOM 13011 C C . SER B 1 506 ? 23.734 73.812 -3.422 1 78.38 506 SER B C 1
ATOM 13013 O O . SER B 1 506 ? 24.453 74.812 -3.697 1 78.38 506 SER B O 1
ATOM 13015 N N . GLN B 1 507 ? 24.297 72.562 -3.287 1 66.56 507 GLN B N 1
ATOM 13016 C CA . GLN B 1 507 ? 25.516 72.312 -4.047 1 66.56 507 GLN B CA 1
ATOM 13017 C C . GLN B 1 507 ? 25.203 72.125 -5.531 1 66.56 507 GLN B C 1
ATOM 13019 O O . GLN B 1 507 ? 24.297 71.375 -5.906 1 66.56 507 GLN B O 1
ATOM 13024 N N . SER B 1 508 ? 25.453 73 -6.375 1 57.44 508 SER B N 1
ATOM 13025 C CA . SER B 1 508 ? 25.344 72.75 -7.812 1 57.44 508 SER B CA 1
ATOM 13026 C C . SER B 1 508 ? 26.266 71.625 -8.266 1 57.44 508 SER B C 1
ATOM 13028 O O . SER B 1 508 ? 27.266 71.375 -7.609 1 57.44 508 SER B O 1
ATOM 13030 N N . PHE B 1 509 ? 25.875 70.562 -8.984 1 54.75 509 PHE B N 1
ATOM 13031 C CA . PHE B 1 509 ? 26.547 69.438 -9.555 1 54.75 509 PHE B CA 1
ATOM 13032 C C . PHE B 1 509 ? 28.016 69.75 -9.859 1 54.75 509 PHE B C 1
ATOM 13034 O O . PHE B 1 509 ? 28.797 68.812 -10.172 1 54.75 509 PHE B O 1
ATOM 13041 N N . SER B 1 510 ? 28.453 70.938 -10.211 1 53 510 SER B N 1
ATOM 13042 C CA . SER B 1 510 ? 29.781 71.125 -10.789 1 53 510 SER B CA 1
ATOM 13043 C C . SER B 1 510 ? 30.844 71.188 -9.703 1 53 510 SER B C 1
ATOM 13045 O O . SER B 1 510 ? 30.547 71.438 -8.531 1 53 510 SER B O 1
ATOM 13047 N N . SER B 1 511 ? 32.031 70.562 -9.883 1 55.28 511 SER B N 1
ATOM 13048 C CA . SER B 1 511 ? 33.281 70.5 -9.133 1 55.28 511 SER B CA 1
ATOM 13049 C C . SER B 1 511 ? 33.594 71.812 -8.453 1 55.28 511 SER B C 1
ATOM 13051 O O . SER B 1 511 ? 34.656 71.938 -7.855 1 55.28 511 SER B O 1
ATOM 13053 N N . SER B 1 512 ? 32.781 72.875 -8.586 1 60.75 512 SER B N 1
ATOM 13054 C CA . SER B 1 512 ? 33.219 74.188 -8.141 1 60.75 512 SER B CA 1
ATOM 13055 C C . SER B 1 512 ? 32.969 74.375 -6.648 1 60.75 512 SER B C 1
ATOM 13057 O O . SER B 1 512 ? 32.062 73.812 -6.09 1 60.75 512 SER B O 1
ATOM 13059 N N . THR B 1 513 ? 33.906 74.812 -5.863 1 68.19 513 THR B N 1
ATOM 13060 C CA . THR B 1 513 ? 34 75.188 -4.449 1 68.19 513 THR B CA 1
ATOM 13061 C C . THR B 1 513 ? 32.969 76.25 -4.09 1 68.19 513 THR B C 1
ATOM 13063 O O . THR B 1 513 ? 32.781 76.562 -2.912 1 68.19 513 THR B O 1
ATOM 13066 N N . VAL B 1 514 ? 32.125 76.75 -5.031 1 77.06 514 VAL B N 1
ATOM 13067 C CA . VAL B 1 514 ? 31.172 77.875 -4.781 1 77.06 514 VAL B CA 1
ATOM 13068 C C . VAL B 1 514 ? 29.766 77.25 -4.641 1 77.06 514 VAL B C 1
ATOM 13070 O O . VAL B 1 514 ? 29.391 76.375 -5.363 1 77.06 514 VAL B O 1
ATOM 13073 N N . VAL B 1 515 ? 29.078 77.688 -3.586 1 85.38 515 VAL B N 1
ATOM 13074 C CA . VAL B 1 515 ? 27.719 77.25 -3.314 1 85.38 515 VAL B CA 1
ATOM 13075 C C . VAL B 1 515 ? 26.781 78.438 -3.295 1 85.38 515 VAL B C 1
ATOM 13077 O O . VAL B 1 515 ? 27.234 79.562 -3.256 1 85.38 515 VAL B O 1
ATOM 13080 N N . ARG B 1 516 ? 25.516 78.125 -3.562 1 84.69 516 ARG B N 1
ATOM 13081 C CA . ARG B 1 516 ? 24.484 79.125 -3.408 1 84.69 516 ARG B CA 1
ATOM 13082 C C . ARG B 1 516 ? 23.875 79.125 -2.014 1 84.69 516 ARG B C 1
ATOM 13084 O O . ARG B 1 516 ? 23.156 78.125 -1.679 1 84.69 516 ARG B O 1
ATOM 13091 N N . ASN B 1 517 ? 24.188 80.125 -1.225 1 87.94 517 ASN B N 1
ATOM 13092 C CA . ASN B 1 517 ? 23.703 80.188 0.153 1 87.94 517 ASN B CA 1
ATOM 13093 C C . ASN B 1 517 ? 22.344 80.875 0.254 1 87.94 517 ASN B C 1
ATOM 13095 O O . ASN B 1 517 ? 22.094 81.812 -0.453 1 87.94 517 ASN B O 1
ATOM 13099 N N . GLU B 1 518 ? 21.438 80.188 0.968 1 88.56 518 GLU B N 1
ATOM 13100 C CA . GLU B 1 518 ? 20.172 80.812 1.341 1 88.56 518 GLU B CA 1
ATOM 13101 C C . GLU B 1 518 ? 20.141 81.188 2.82 1 88.56 518 GLU B C 1
ATOM 13103 O O . GLU B 1 518 ? 20.453 80.375 3.678 1 88.56 518 GLU B O 1
ATOM 13108 N N . LEU B 1 519 ? 20.016 82.375 3.137 1 91.06 519 LEU B N 1
ATOM 13109 C CA . LEU B 1 519 ? 19.859 82.875 4.516 1 91.06 519 LEU B CA 1
ATOM 13110 C C . LEU B 1 519 ? 18.5 83.5 4.719 1 91.06 519 LEU B C 1
ATOM 13112 O O . LEU B 1 519 ? 18.234 84.562 4.137 1 91.06 519 LEU B O 1
ATOM 13116 N N . LEU B 1 520 ? 17.734 82.875 5.555 1 92.69 520 LEU B N 1
ATOM 13117 C CA . LEU B 1 520 ? 16.359 83.312 5.695 1 92.69 520 LEU B CA 1
ATOM 13118 C C . LEU B 1 520 ? 16.016 83.625 7.156 1 92.69 520 LEU B C 1
ATOM 13120 O O . LEU B 1 520 ? 16.562 82.938 8.055 1 92.69 520 LEU B O 1
ATOM 13124 N N . PHE B 1 521 ? 15.25 84.625 7.379 1 92.62 521 PHE B N 1
ATOM 13125 C CA . PHE B 1 521 ? 14.68 84.938 8.672 1 92.62 521 PHE B CA 1
ATOM 13126 C C . PHE B 1 521 ? 13.195 84.625 8.719 1 92.62 521 PHE B C 1
ATOM 13128 O O . PHE B 1 521 ? 12.422 85.125 7.891 1 92.62 521 PHE B O 1
ATOM 13135 N N . THR B 1 522 ? 12.852 83.75 9.672 1 92 522 THR B N 1
ATOM 13136 C CA . THR B 1 522 ? 11.477 83.312 9.719 1 92 522 THR B CA 1
ATOM 13137 C C . THR B 1 522 ? 10.797 83.688 11.023 1 92 522 THR B C 1
ATOM 13139 O O . THR B 1 522 ? 11.359 83.562 12.102 1 92 522 THR B O 1
ATOM 13142 N N . ASP B 1 523 ? 9.625 84.25 10.969 1 90.12 523 ASP B N 1
ATOM 13143 C CA . ASP B 1 523 ? 8.766 84.5 12.117 1 90.12 523 ASP B CA 1
ATOM 13144 C C . ASP B 1 523 ? 7.871 83.312 12.43 1 90.12 523 ASP B C 1
ATOM 13146 O O . ASP B 1 523 ? 7 82.938 11.633 1 90.12 523 ASP B O 1
ATOM 13150 N N . LEU B 1 524 ? 7.973 82.812 13.523 1 88.62 524 LEU B N 1
ATOM 13151 C CA . LEU B 1 524 ? 7.309 81.562 13.883 1 88.62 524 LEU B CA 1
ATOM 13152 C C . LEU B 1 524 ? 5.824 81.75 14.148 1 88.62 524 LEU B C 1
ATOM 13154 O O . LEU B 1 524 ? 5.023 80.812 14.086 1 88.62 524 LEU B O 1
ATOM 13158 N N . ARG B 1 525 ? 5.406 82.875 14.516 1 88.25 525 ARG B N 1
ATOM 13159 C CA . ARG B 1 525 ? 4 83.188 14.789 1 88.25 525 ARG B CA 1
ATOM 13160 C C . ARG B 1 525 ? 3.195 83.25 13.5 1 88.25 525 ARG B C 1
ATOM 13162 O O . ARG B 1 525 ? 2.133 82.625 13.383 1 88.25 525 ARG B O 1
ATOM 13169 N N . SER B 1 526 ? 3.783 84 12.625 1 81.56 526 SER B N 1
ATOM 13170 C CA . SER B 1 526 ? 3.047 84.188 11.383 1 81.56 526 SER B CA 1
ATOM 13171 C C . SER B 1 526 ? 3.529 83.25 10.289 1 81.56 526 SER B C 1
ATOM 13173 O O . SER B 1 526 ? 2.783 82.938 9.359 1 81.56 526 SER B O 1
ATOM 13175 N N . GLY B 1 527 ? 4.703 82.688 10.453 1 84.56 527 GLY B N 1
ATOM 13176 C CA . GLY B 1 527 ? 5.27 81.875 9.383 1 84.56 527 GLY B CA 1
ATOM 13177 C C . GLY B 1 527 ? 5.887 82.688 8.273 1 84.56 527 GLY B C 1
ATOM 13178 O O . GLY B 1 527 ? 6.348 82.125 7.266 1 84.56 527 GLY B O 1
ATOM 13179 N N . TYR B 1 528 ? 5.934 83.938 8.43 1 89.12 528 TYR B N 1
ATOM 13180 C CA . TYR B 1 528 ? 6.492 84.812 7.41 1 89.12 528 TYR B CA 1
ATOM 13181 C C . TYR B 1 528 ? 8 84.625 7.305 1 89.12 528 TYR B C 1
ATOM 13183 O O . TYR B 1 528 ? 8.703 84.562 8.32 1 89.12 528 TYR B O 1
ATOM 13191 N N . ILE B 1 529 ? 8.5 84.375 6.082 1 90.25 529 ILE B N 1
ATOM 13192 C CA . ILE B 1 529 ? 9.914 84.125 5.793 1 90.25 529 ILE B CA 1
ATOM 13193 C C . ILE B 1 529 ? 10.469 85.375 5.043 1 90.25 529 ILE B C 1
ATOM 13195 O O . ILE B 1 529 ? 9.898 85.75 4.035 1 90.25 529 ILE B O 1
ATOM 13199 N N . LYS B 1 530 ? 11.523 85.938 5.504 1 90.44 530 LYS B N 1
ATOM 13200 C CA . LYS B 1 530 ? 12.195 87.062 4.863 1 90.44 530 LYS B CA 1
ATOM 13201 C C . LYS B 1 530 ? 13.633 86.688 4.492 1 90.44 530 LYS B C 1
ATOM 13203 O O . LYS B 1 530 ? 14.328 86.062 5.262 1 90.44 530 LYS B O 1
ATOM 13208 N N . VAL B 1 531 ? 14.062 87.188 3.32 1 90.19 531 VAL B N 1
ATOM 13209 C CA . VAL B 1 531 ? 15.438 86.938 2.875 1 90.19 531 VAL B CA 1
ATOM 13210 C C . VAL B 1 531 ? 16.359 87.938 3.508 1 90.19 531 VAL B C 1
ATOM 13212 O O . VAL B 1 531 ? 16.156 89.188 3.342 1 90.19 531 VAL B O 1
ATOM 13215 N N . LEU B 1 532 ? 17.25 87.562 4.262 1 87.5 532 LEU B N 1
ATOM 13216 C CA . LEU B 1 532 ? 18.156 88.5 4.965 1 87.5 532 LEU B CA 1
ATOM 13217 C C . LEU B 1 532 ? 19.312 88.875 4.07 1 87.5 532 LEU B C 1
ATOM 13219 O O . LEU B 1 532 ? 19.812 90 4.172 1 87.5 532 LEU B O 1
ATOM 13223 N N . ARG B 1 533 ? 19.812 88 3.354 1 83.69 533 ARG B N 1
ATOM 13224 C CA . ARG B 1 533 ? 20.969 88.188 2.506 1 83.69 533 ARG B CA 1
ATOM 13225 C C . ARG B 1 533 ? 20.719 87.75 1.078 1 83.69 533 ARG B C 1
ATOM 13227 O O . ARG B 1 533 ? 20.219 86.625 0.864 1 83.69 533 ARG B O 1
ATOM 13234 N N . PRO B 1 534 ? 20.938 88.688 0.064 1 78.81 534 PRO B N 1
ATOM 13235 C CA . PRO B 1 534 ? 20.703 88.312 -1.322 1 78.81 534 PRO B CA 1
ATOM 13236 C C . PRO B 1 534 ? 21.594 87.125 -1.746 1 78.81 534 PRO B C 1
ATOM 13238 O O . PRO B 1 534 ? 22.734 87 -1.284 1 78.81 534 PRO B O 1
ATOM 13241 N N . GLU B 1 535 ? 21.141 86.25 -2.564 1 75.56 535 GLU B N 1
ATOM 13242 C CA . GLU B 1 535 ? 21.797 85 -3.014 1 75.56 535 GLU B CA 1
ATOM 13243 C C . GLU B 1 535 ? 22.953 85.312 -3.959 1 75.56 535 GLU B C 1
ATOM 13245 O O . GLU B 1 535 ? 22.828 86.188 -4.844 1 75.56 535 GLU B O 1
ATOM 13250 N N . GLN B 1 536 ? 24.094 84.812 -3.553 1 76.19 536 GLN B N 1
ATOM 13251 C CA . GLN B 1 536 ? 25.266 84.938 -4.41 1 76.19 536 GLN B CA 1
ATOM 13252 C C . GLN B 1 536 ? 26.109 83.688 -4.395 1 76.19 536 GLN B C 1
ATOM 13254 O O . GLN B 1 536 ? 26 82.875 -3.469 1 76.19 536 GLN B O 1
ATOM 13259 N N . ASP B 1 537 ? 26.766 83.375 -5.465 1 78.5 537 ASP B N 1
ATOM 13260 C CA . ASP B 1 537 ? 27.703 82.25 -5.527 1 78.5 537 ASP B CA 1
ATOM 13261 C C . ASP B 1 537 ? 28.938 82.5 -4.684 1 78.5 537 ASP B C 1
ATOM 13263 O O . ASP B 1 537 ? 29.719 83.438 -4.984 1 78.5 537 ASP B O 1
ATOM 13267 N N . GLU B 1 538 ? 28.953 81.938 -3.588 1 85.31 538 GLU B N 1
ATOM 13268 C CA . GLU B 1 538 ? 30.047 82.125 -2.648 1 85.31 538 GLU B CA 1
ATOM 13269 C C . GLU B 1 538 ? 30.359 80.875 -1.843 1 85.31 538 GLU B C 1
ATOM 13271 O O . GLU B 1 538 ? 29.828 79.812 -2.139 1 85.31 538 GLU B O 1
ATOM 13276 N N . SER B 1 539 ? 31.25 81.125 -0.956 1 86.5 539 SER B N 1
ATOM 13277 C CA . SER B 1 539 ? 31.578 80.062 -0.056 1 86.5 539 SER B CA 1
ATOM 13278 C C . SER B 1 539 ? 30.422 79.75 0.89 1 86.5 539 SER B C 1
ATOM 13280 O O . SER B 1 539 ? 29.672 80.625 1.273 1 86.5 539 SER B O 1
ATOM 13282 N N . PRO B 1 540 ? 30.234 78.5 1.118 1 88.06 540 PRO B N 1
ATOM 13283 C CA . PRO B 1 540 ? 29.094 78.125 1.966 1 88.06 540 PRO B CA 1
ATOM 13284 C C . PRO B 1 540 ? 29.188 78.75 3.365 1 88.06 540 PRO B C 1
ATOM 13286 O O . PRO B 1 540 ? 30.281 78.875 3.912 1 88.06 540 PRO B O 1
ATOM 13289 N N . ILE B 1 541 ? 28.031 79.062 3.932 1 88.62 541 ILE B N 1
ATOM 13290 C CA . ILE B 1 541 ? 27.938 79.5 5.309 1 88.62 541 ILE B CA 1
ATOM 13291 C C . ILE B 1 541 ? 28.141 78.375 6.273 1 88.62 541 ILE B C 1
ATOM 13293 O O . ILE B 1 541 ? 27.453 77.312 6.188 1 88.62 541 ILE B O 1
ATOM 13297 N N . GLU B 1 542 ? 29.016 78.5 7.141 1 87.5 542 GLU B N 1
ATOM 13298 C CA . GLU B 1 542 ? 29.344 77.375 8.055 1 87.5 542 GLU B CA 1
ATOM 13299 C C . GLU B 1 542 ? 28.719 77.625 9.438 1 87.5 542 GLU B C 1
ATOM 13301 O O . GLU B 1 542 ? 28.484 76.688 10.18 1 87.5 542 GLU B O 1
ATOM 13306 N N . MET B 1 543 ? 28.531 78.875 9.75 1 90.62 543 MET B N 1
ATOM 13307 C CA . MET B 1 543 ? 28.062 79.125 11.109 1 90.62 543 MET B CA 1
ATOM 13308 C C . MET B 1 543 ? 27.297 80.438 11.195 1 90.62 543 MET B C 1
ATOM 13310 O O . MET B 1 543 ? 27.656 81.438 10.531 1 90.62 543 MET B O 1
ATOM 13314 N N . LEU B 1 544 ? 26.297 80.438 12.008 1 92.25 544 LEU B N 1
ATOM 13315 C CA . LEU B 1 544 ? 25.516 81.625 12.344 1 92.25 544 LEU B CA 1
ATOM 13316 C C . LEU B 1 544 ? 25.438 81.812 13.852 1 92.25 544 LEU B C 1
ATOM 13318 O O . LEU B 1 544 ? 25.312 80.812 14.609 1 92.25 544 LEU B O 1
ATOM 13322 N N . ARG B 1 545 ? 25.641 83 14.297 1 92.94 545 ARG B N 1
ATOM 13323 C CA . ARG B 1 545 ? 25.438 83.312 15.711 1 92.94 545 ARG B CA 1
ATOM 13324 C C . ARG B 1 545 ? 24.656 84.625 15.867 1 92.94 545 ARG B C 1
ATOM 13326 O O . ARG B 1 545 ? 24.969 85.625 15.227 1 92.94 545 ARG B O 1
ATOM 13333 N N . VAL B 1 546 ? 23.719 84.562 16.719 1 91.94 546 VAL B N 1
ATOM 13334 C CA . VAL B 1 546 ? 22.891 85.75 17 1 91.94 546 VAL B CA 1
ATOM 13335 C C . VAL B 1 546 ? 23.328 86.375 18.328 1 91.94 546 VAL B C 1
ATOM 13337 O O . VAL B 1 546 ? 23.641 85.625 19.281 1 91.94 546 VAL B O 1
ATOM 13340 N N . SER B 1 547 ? 23.25 87.625 18.375 1 88.94 547 SER B N 1
ATOM 13341 C CA . SER B 1 547 ? 23.703 88.375 19.562 1 88.94 547 SER B CA 1
ATOM 13342 C C . SER B 1 547 ? 22.734 88.188 20.719 1 88.94 547 SER B C 1
ATOM 13344 O O . SER B 1 547 ? 21.625 87.688 20.531 1 88.94 547 SER B O 1
ATOM 13346 N N . HIS B 1 548 ? 23.188 88.625 21.891 1 85.5 548 HIS B N 1
ATOM 13347 C CA . HIS B 1 548 ? 22.438 88.375 23.125 1 85.5 548 HIS B CA 1
ATOM 13348 C C . HIS B 1 548 ? 21.094 89.125 23.078 1 85.5 548 HIS B C 1
ATOM 13350 O O . HIS B 1 548 ? 20.062 88.5 23.469 1 85.5 548 HIS B O 1
ATOM 13356 N N . PHE B 1 549 ? 21.062 90.312 22.578 1 83.56 549 PHE B N 1
ATOM 13357 C CA . PHE B 1 549 ? 19.828 91.062 22.516 1 83.56 549 PHE B CA 1
ATOM 13358 C C . PHE B 1 549 ? 19.141 90.875 21.172 1 83.56 549 PHE B C 1
ATOM 13360 O O . PHE B 1 549 ? 18.141 91.562 20.859 1 83.56 549 PHE B O 1
ATOM 13367 N N . CYS B 1 550 ? 19.656 89.938 20.391 1 88.44 550 CYS B N 1
ATOM 13368 C CA . CYS B 1 550 ? 19.109 89.562 19.094 1 88.44 550 CYS B CA 1
ATOM 13369 C C . CYS B 1 550 ? 19.078 90.75 18.156 1 88.44 550 CYS B C 1
ATOM 13371 O O . CYS B 1 550 ? 18.125 90.875 17.391 1 88.44 550 CYS B O 1
ATOM 13373 N N . CYS B 1 551 ? 20.078 91.562 18.219 1 88.31 551 CYS B N 1
ATOM 13374 C CA . CYS B 1 551 ? 20.125 92.75 17.375 1 88.31 551 CYS B CA 1
ATOM 13375 C C . CYS B 1 551 ? 21.094 92.5 16.203 1 88.31 551 CYS B C 1
ATOM 13377 O O . CYS B 1 551 ? 20.969 93.188 15.172 1 88.31 551 CYS B O 1
ATOM 13379 N N . TYR B 1 552 ? 22.016 91.75 16.469 1 91.44 552 TYR B N 1
ATOM 13380 C CA . TYR B 1 552 ? 23.031 91.562 15.438 1 91.44 552 TYR B CA 1
ATOM 13381 C C . TYR B 1 552 ? 23.203 90.125 15.078 1 91.44 552 TYR B C 1
ATOM 13383 O O . TYR B 1 552 ? 22.922 89.188 15.891 1 91.44 552 TYR B O 1
ATOM 13391 N N . LEU B 1 553 ? 23.625 89.812 13.844 1 93.12 553 LEU B N 1
ATOM 13392 C CA . LEU B 1 553 ? 23.922 88.5 13.328 1 93.12 553 LEU B CA 1
ATOM 13393 C C . LEU B 1 553 ? 25.328 88.438 12.758 1 93.12 553 LEU B C 1
ATOM 13395 O O . LEU B 1 553 ? 25.734 89.312 11.969 1 93.12 553 LEU B O 1
ATOM 13399 N N . ALA B 1 554 ? 26.031 87.5 13.234 1 93.19 554 ALA B N 1
ATOM 13400 C CA . ALA B 1 554 ? 27.359 87.25 12.672 1 93.19 554 ALA B CA 1
ATOM 13401 C C . ALA B 1 554 ? 27.328 86 11.758 1 93.19 554 ALA B C 1
ATOM 13403 O O . ALA B 1 554 ? 26.797 84.938 12.125 1 93.19 554 ALA B O 1
ATOM 13404 N N . ILE B 1 555 ? 27.859 86.062 10.594 1 92.75 555 ILE B N 1
ATOM 13405 C CA . ILE B 1 555 ? 27.875 85 9.602 1 92.75 555 ILE B CA 1
ATOM 13406 C C . ILE B 1 555 ? 29.328 84.625 9.25 1 92.75 555 ILE B C 1
ATOM 13408 O O . ILE B 1 555 ? 30.109 85.5 8.859 1 92.75 555 ILE B O 1
ATOM 13412 N N . ALA B 1 556 ? 29.656 83.438 9.414 1 91.62 556 ALA B N 1
ATOM 13413 C CA . ALA B 1 556 ? 30.969 82.938 9.039 1 91.62 556 ALA B CA 1
ATOM 13414 C C . ALA B 1 556 ? 30.891 82 7.816 1 91.62 556 ALA B C 1
ATOM 13416 O O . ALA B 1 556 ? 30 81.188 7.723 1 91.62 556 ALA B O 1
ATOM 13417 N N . PHE B 1 557 ? 31.828 82.25 6.871 1 88.44 557 PHE B N 1
ATOM 13418 C CA . PHE B 1 557 ? 31.906 81.438 5.652 1 88.44 557 PHE B CA 1
ATOM 13419 C C . PHE B 1 557 ? 33.094 80.5 5.695 1 88.44 557 PHE B C 1
ATOM 13421 O O . PHE B 1 557 ? 34.031 80.688 6.512 1 88.44 557 PHE B O 1
ATOM 13428 N N . ARG B 1 558 ? 33.094 79.5 4.957 1 86.12 558 ARG B N 1
ATOM 13429 C CA . ARG B 1 558 ? 34.188 78.562 4.922 1 86.12 558 ARG B CA 1
ATOM 13430 C C . ARG B 1 558 ? 35.469 79.188 4.445 1 86.12 558 ARG B C 1
ATOM 13432 O O . ARG B 1 558 ? 36.562 78.938 4.98 1 86.12 558 ARG B O 1
ATOM 13439 N N . ARG B 1 559 ? 35.375 80.062 3.42 1 84.25 559 ARG B N 1
ATOM 13440 C CA . ARG B 1 559 ? 36.562 80.625 2.832 1 84.25 559 ARG B CA 1
ATOM 13441 C C . ARG B 1 559 ? 36.469 82.125 2.664 1 84.25 559 ARG B C 1
ATOM 13443 O O . ARG B 1 559 ? 37.188 82.75 1.869 1 84.25 559 ARG B O 1
ATOM 13450 N N . GLN B 1 560 ? 35.531 82.875 3.266 1 85 560 GLN B N 1
ATOM 13451 C CA . GLN B 1 560 ? 35.312 84.312 3.203 1 85 560 GLN B CA 1
ATOM 13452 C C . GLN B 1 560 ? 35.344 84.938 4.598 1 85 560 GLN B C 1
ATOM 13454 O O . GLN B 1 560 ? 35.188 84.188 5.598 1 85 560 GLN B O 1
ATOM 13459 N N . PRO B 1 561 ? 35.625 86.188 4.59 1 84.94 561 PRO B N 1
ATOM 13460 C CA . PRO B 1 561 ? 35.688 86.812 5.906 1 84.94 561 PRO B CA 1
ATOM 13461 C C . PRO B 1 561 ? 34.312 86.938 6.562 1 84.94 561 PRO B C 1
ATOM 13463 O O . PRO B 1 561 ? 33.281 86.75 5.891 1 84.94 561 PRO B O 1
ATOM 13466 N N . LEU B 1 562 ? 34.312 87.188 7.746 1 90.69 562 LEU B N 1
ATOM 13467 C CA . LEU B 1 562 ? 33.125 87.312 8.594 1 90.69 562 LEU B CA 1
ATOM 13468 C C . LEU B 1 562 ? 32.281 88.5 8.203 1 90.69 562 LEU B C 1
ATOM 13470 O O . LEU B 1 562 ? 32.812 89.562 7.816 1 90.69 562 LEU B O 1
ATOM 13474 N N . GLU B 1 563 ? 30.969 88.375 8.25 1 91.06 563 GLU B N 1
ATOM 13475 C CA . GLU B 1 563 ? 30.016 89.5 8.055 1 91.06 563 GLU B CA 1
ATOM 13476 C C . GLU B 1 563 ? 29.172 89.688 9.297 1 91.06 563 GLU B C 1
ATOM 13478 O O . GLU B 1 563 ? 28.781 88.75 9.969 1 91.06 563 GLU B O 1
ATOM 13483 N N . VAL B 1 564 ? 28.969 90.875 9.633 1 91.69 564 VAL B N 1
ATOM 13484 C CA . VAL B 1 564 ? 28.078 91.25 10.742 1 91.69 564 VAL B CA 1
ATOM 13485 C C . VAL B 1 564 ? 26.891 92 10.219 1 91.69 564 VAL B C 1
ATOM 13487 O O . VAL B 1 564 ? 27.062 93 9.5 1 91.69 564 VAL B O 1
ATOM 13490 N N . TRP B 1 565 ? 25.75 91.562 10.57 1 91.31 565 TRP B N 1
ATOM 13491 C CA . TRP B 1 565 ? 24.516 92.188 10.086 1 91.31 565 TRP B CA 1
ATOM 13492 C C . TRP B 1 565 ? 23.688 92.688 11.234 1 91.31 565 TRP B C 1
ATOM 13494 O O . TRP B 1 565 ? 23.797 92.25 12.375 1 91.31 565 TRP B O 1
ATOM 13504 N N . ASP B 1 566 ? 22.922 93.75 10.93 1 89.31 566 ASP B N 1
ATOM 13505 C CA . ASP B 1 566 ? 21.891 94.25 11.852 1 89.31 566 ASP B CA 1
ATOM 13506 C C . ASP B 1 566 ? 20.562 93.562 11.609 1 89.31 566 ASP B C 1
ATOM 13508 O O . ASP B 1 566 ? 20.031 93.562 10.492 1 89.31 566 ASP B O 1
ATOM 13512 N N . LEU B 1 567 ? 20.031 92.875 12.516 1 89.06 567 LEU B N 1
ATOM 13513 C CA . LEU B 1 567 ? 18.828 92.062 12.352 1 89.06 567 LEU B CA 1
ATOM 13514 C C . LEU B 1 567 ? 17.578 92.938 12.375 1 89.06 567 LEU B C 1
ATOM 13516 O O . LEU B 1 567 ? 16.5 92.5 11.977 1 89.06 567 LEU B O 1
ATOM 13520 N N . ARG B 1 568 ? 17.641 94.062 12.805 1 83.06 568 ARG B N 1
ATOM 13521 C CA . ARG B 1 568 ? 16.469 94.938 12.812 1 83.06 568 ARG B CA 1
ATOM 13522 C C . ARG B 1 568 ? 16.25 95.562 11.43 1 83.06 568 ARG B C 1
ATOM 13524 O O . ARG B 1 568 ? 15.125 95.562 10.922 1 83.06 568 ARG B O 1
ATOM 13531 N N . SER B 1 569 ? 17.328 96.125 10.969 1 82.69 569 SER B N 1
ATOM 13532 C CA . SER B 1 569 ? 17.203 96.75 9.672 1 82.69 569 SER B CA 1
ATOM 13533 C C . SER B 1 569 ? 17.672 95.875 8.547 1 82.69 569 SER B C 1
ATOM 13535 O O . SER B 1 569 ? 17.5 96.188 7.367 1 82.69 569 SER B O 1
ATOM 13537 N N . PHE B 1 570 ? 18.172 94.688 8.758 1 88.12 570 PHE B N 1
ATOM 13538 C CA . PHE B 1 570 ? 18.672 93.688 7.801 1 88.12 570 PHE B CA 1
ATOM 13539 C C . PHE B 1 570 ? 19.703 94.312 6.871 1 88.12 570 PHE B C 1
ATOM 13541 O O . PHE B 1 570 ? 19.656 94.125 5.656 1 88.12 570 PHE B O 1
ATOM 13548 N N . ARG B 1 571 ? 20.531 95.062 7.496 1 87.62 571 ARG B N 1
ATOM 13549 C CA . ARG B 1 571 ? 21.594 95.688 6.715 1 87.62 571 ARG B CA 1
ATOM 13550 C C . ARG B 1 571 ? 22.969 95.188 7.152 1 87.62 571 ARG B C 1
ATOM 13552 O O . ARG B 1 571 ? 23.172 94.875 8.32 1 87.62 571 ARG B O 1
ATOM 13559 N N . LEU B 1 572 ? 23.797 95.062 6.148 1 90.88 572 LEU B N 1
ATOM 13560 C CA . LEU B 1 572 ? 25.172 94.688 6.426 1 90.88 572 LEU B CA 1
ATOM 13561 C C . LEU B 1 572 ? 25.938 95.812 7.133 1 90.88 572 LEU B C 1
ATOM 13563 O O . LEU B 1 572 ? 26 96.938 6.637 1 90.88 572 LEU B O 1
ATOM 13567 N N . LEU B 1 573 ? 26.391 95.562 8.258 1 87.5 573 LEU B N 1
ATOM 13568 C CA . LEU B 1 573 ? 27.141 96.562 9.008 1 87.5 573 LEU B CA 1
ATOM 13569 C C . LEU B 1 573 ? 28.594 96.625 8.539 1 87.5 573 LEU B C 1
ATOM 13571 O O . LEU B 1 573 ? 29.141 97.688 8.312 1 87.5 573 LEU B O 1
ATOM 13575 N N . ARG B 1 574 ? 29.141 95.438 8.508 1 88.94 574 ARG B N 1
ATOM 13576 C CA . ARG B 1 574 ? 30.547 95.375 8.102 1 88.94 574 ARG B CA 1
ATOM 13577 C C . ARG B 1 574 ? 30.938 94.062 7.566 1 88.94 574 ARG B C 1
ATOM 13579 O O . ARG B 1 574 ? 30.531 93 8.117 1 88.94 574 ARG B O 1
ATOM 13586 N N . LYS B 1 575 ? 31.562 94 6.473 1 87.44 575 LYS B N 1
ATOM 13587 C CA . LYS B 1 575 ? 32.281 92.812 5.98 1 87.44 575 LYS B CA 1
ATOM 13588 C C . LYS B 1 575 ? 33.781 92.938 6.297 1 87.44 575 LYS B C 1
ATOM 13590 O O . LYS B 1 575 ? 34.438 93.875 5.824 1 87.44 575 LYS B O 1
ATOM 13595 N N . MET B 1 576 ? 34.188 92.125 7.082 1 83.31 576 MET B N 1
ATOM 13596 C CA . MET B 1 576 ? 35.594 92.25 7.535 1 83.31 576 MET B CA 1
ATOM 13597 C C . MET B 1 576 ? 36.562 92.062 6.367 1 83.31 576 MET B C 1
ATOM 13599 O O . MET B 1 576 ? 36.188 91.562 5.312 1 83.31 576 MET B O 1
ATOM 13603 N N . SER B 1 577 ? 37.812 92.562 6.578 1 77.69 577 SER B N 1
ATOM 13604 C CA . SER B 1 577 ? 38.781 92.562 5.512 1 77.69 577 SER B CA 1
ATOM 13605 C C . SER B 1 577 ? 39.312 91.188 5.227 1 77.69 577 SER B C 1
ATOM 13607 O O . SER B 1 577 ? 39.25 90.312 6.078 1 77.69 577 SER B O 1
ATOM 13609 N N . ARG B 1 578 ? 39.719 90.875 4.09 1 76.5 578 ARG B N 1
ATOM 13610 C CA . ARG B 1 578 ? 40.25 89.625 3.658 1 76.5 578 ARG B CA 1
ATOM 13611 C C . ARG B 1 578 ? 41.5 89.25 4.469 1 76.5 578 ARG B C 1
ATOM 13613 O O . ARG B 1 578 ? 41.875 88.062 4.512 1 76.5 578 ARG B O 1
ATOM 13620 N N . ARG B 1 579 ? 42.062 90.25 5.102 1 70.88 579 ARG B N 1
ATOM 13621 C CA . ARG B 1 579 ? 43.219 90 5.941 1 70.88 579 ARG B CA 1
ATOM 13622 C C . ARG B 1 579 ? 42.812 89.375 7.262 1 70.88 579 ARG B C 1
ATOM 13624 O O . ARG B 1 579 ? 43.656 88.812 7.984 1 70.88 579 ARG B O 1
ATOM 13631 N N . CYS B 1 580 ? 41.531 89.312 7.484 1 76.94 580 CYS B N 1
ATOM 13632 C CA . CYS B 1 580 ? 41 88.75 8.695 1 76.94 580 CYS B CA 1
ATOM 13633 C C . CYS B 1 580 ? 41 87.188 8.594 1 76.94 580 CYS B C 1
ATOM 13635 O O . CYS B 1 580 ? 40.656 86.625 7.551 1 76.94 580 CYS B O 1
ATOM 13637 N N . PRO B 1 581 ? 41.469 86.562 9.523 1 79.38 581 PRO B N 1
ATOM 13638 C CA . PRO B 1 581 ? 41.531 85.125 9.477 1 79.38 581 PRO B CA 1
ATOM 13639 C C . PRO B 1 581 ? 40.188 84.438 9.375 1 79.38 581 PRO B C 1
ATOM 13641 O O . PRO B 1 581 ? 39.156 85.062 9.711 1 79.38 581 PRO B O 1
ATOM 13644 N N . ILE B 1 582 ? 40.25 83.188 8.867 1 82.5 582 ILE B N 1
ATOM 13645 C CA . ILE B 1 582 ? 39.062 82.375 8.742 1 82.5 582 ILE B CA 1
ATOM 13646 C C . ILE B 1 582 ? 38.562 82 10.133 1 82.5 582 ILE B C 1
ATOM 13648 O O . ILE B 1 582 ? 39.375 81.625 10.992 1 82.5 582 ILE B O 1
ATOM 13652 N N . VAL B 1 583 ? 37.344 82.125 10.359 1 86.81 583 VAL B N 1
ATOM 13653 C CA . VAL B 1 583 ? 36.719 81.875 11.672 1 86.81 583 VAL B CA 1
ATOM 13654 C C . VAL B 1 583 ? 36.531 80.375 11.898 1 86.81 583 VAL B C 1
ATOM 13656 O O . VAL B 1 583 ? 35.969 79.688 11.047 1 86.81 583 VAL B O 1
ATOM 13659 N N . VAL B 1 584 ? 37.062 79.875 12.922 1 86.69 584 VAL B N 1
ATOM 13660 C CA . VAL B 1 584 ? 36.812 78.5 13.336 1 86.69 584 VAL B CA 1
ATOM 13661 C C . VAL B 1 584 ? 35.531 78.438 14.172 1 86.69 584 VAL B C 1
ATOM 13663 O O . VAL B 1 584 ? 34.719 77.5 13.977 1 86.69 584 VAL B O 1
ATOM 13666 N N . ASP B 1 585 ? 35.406 79.312 15.078 1 90.25 585 ASP B N 1
ATOM 13667 C CA . ASP B 1 585 ? 34.188 79.438 15.898 1 90.25 585 ASP B CA 1
ATOM 13668 C C . ASP B 1 585 ? 34.062 80.875 16.422 1 90.25 585 ASP B C 1
ATOM 13670 O O . ASP B 1 585 ? 35 81.625 16.344 1 90.25 585 ASP B O 1
ATOM 13674 N N . MET B 1 586 ? 32.781 81.188 16.875 1 91.38 586 MET B N 1
ATOM 13675 C CA . MET B 1 586 ? 32.531 82.562 17.406 1 91.38 586 MET B CA 1
ATOM 13676 C C . MET B 1 586 ? 31.438 82.5 18.453 1 91.38 586 MET B C 1
ATOM 13678 O O . MET B 1 586 ? 30.609 81.625 18.453 1 91.38 586 MET B O 1
ATOM 13682 N N . SER B 1 587 ? 31.484 83.375 19.328 1 91 587 SER B N 1
ATOM 13683 C CA . SER B 1 587 ? 30.469 83.5 20.375 1 91 587 SER B CA 1
ATOM 13684 C C . SER B 1 587 ? 30.266 84.938 20.844 1 91 587 SER B C 1
ATOM 13686 O O . SER B 1 587 ? 31.219 85.688 20.953 1 91 587 SER B O 1
ATOM 13688 N N . TRP B 1 588 ? 29.047 85.25 21.094 1 88.75 588 TRP B N 1
ATOM 13689 C CA . TRP B 1 588 ? 28.688 86.562 21.609 1 88.75 588 TRP B CA 1
ATOM 13690 C C . TRP B 1 588 ? 28.734 86.625 23.141 1 88.75 588 TRP B C 1
ATOM 13692 O O . TRP B 1 588 ? 28.484 85.562 23.781 1 88.75 588 TRP B O 1
ATOM 13702 N N . SER B 1 589 ? 28.984 87.75 23.719 1 83.56 589 SER B N 1
ATOM 13703 C CA . SER B 1 589 ? 29 87.875 25.188 1 83.56 589 SER B CA 1
ATOM 13704 C C . SER B 1 589 ? 27.594 88 25.75 1 83.56 589 SER B C 1
ATOM 13706 O O . SER B 1 589 ? 26.719 88.625 25.141 1 83.56 589 SER B O 1
ATOM 13708 N N . THR B 1 590 ? 27.453 87.438 26.844 1 77.56 590 THR B N 1
ATOM 13709 C CA . THR B 1 590 ? 26.125 87.5 27.469 1 77.56 590 THR B CA 1
ATOM 13710 C C . THR B 1 590 ? 26.109 88.562 28.578 1 77.56 590 THR B C 1
ATOM 13712 O O . THR B 1 590 ? 25.062 88.875 29.125 1 77.56 590 THR B O 1
ATOM 13715 N N . LYS B 1 591 ? 27.156 89.125 28.953 1 76.75 591 LYS B N 1
ATOM 13716 C CA . LYS B 1 591 ? 27.203 90.062 30.078 1 76.75 591 LYS B CA 1
ATOM 13717 C C . LYS B 1 591 ? 27.641 91.438 29.625 1 76.75 591 LYS B C 1
ATOM 13719 O O . LYS B 1 591 ? 27.062 92.438 30.031 1 76.75 591 LYS B O 1
ATOM 13724 N N . HIS B 1 592 ? 28.641 91.562 28.797 1 68.5 592 HIS B N 1
ATOM 13725 C CA . HIS B 1 592 ? 29.266 92.812 28.469 1 68.5 592 HIS B CA 1
ATOM 13726 C C . HIS B 1 592 ? 28.484 93.562 27.375 1 68.5 592 HIS B C 1
ATOM 13728 O O . HIS B 1 592 ? 28.906 93.562 26.219 1 68.5 592 HIS B O 1
ATOM 13734 N N . HIS B 1 593 ? 27.219 93.812 27.75 1 71.31 593 HIS B N 1
ATOM 13735 C CA . HIS B 1 593 ? 26.391 94.562 26.797 1 71.31 593 HIS B CA 1
ATOM 13736 C C . HIS B 1 593 ? 25.844 95.812 27.453 1 71.31 593 HIS B C 1
ATOM 13738 O O . HIS B 1 593 ? 25.672 95.875 28.672 1 71.31 593 HIS B O 1
ATOM 13744 N N . GLN B 1 594 ? 25.953 97 26.812 1 72.56 594 GLN B N 1
ATOM 13745 C CA . GLN B 1 594 ? 25.438 98.25 27.297 1 72.56 594 GLN B CA 1
ATOM 13746 C C . GLN B 1 594 ? 24.344 98.812 26.375 1 72.56 594 GLN B C 1
ATOM 13748 O O . GLN B 1 594 ? 24.422 98.625 25.156 1 72.56 594 GLN B O 1
ATOM 13753 N N . VAL B 1 595 ? 23.25 99.125 26.938 1 70.31 595 VAL B N 1
ATOM 13754 C CA . VAL B 1 595 ? 22.156 99.688 26.172 1 70.31 595 VAL B CA 1
ATOM 13755 C C . VAL B 1 595 ? 22.172 101.25 26.375 1 70.31 595 VAL B C 1
ATOM 13757 O O . VAL B 1 595 ? 22.141 101.688 27.516 1 70.31 595 VAL B O 1
ATOM 13760 N N . GLU B 1 596 ? 22.531 102.188 25.406 1 65.88 596 GLU B N 1
ATOM 13761 C CA . GLU B 1 596 ? 22.484 103.625 25.516 1 65.88 596 GLU B CA 1
ATOM 13762 C C . GLU B 1 596 ? 21.219 104.188 24.859 1 65.88 596 GLU B C 1
ATOM 13764 O O . GLU B 1 596 ? 20.875 103.812 23.734 1 65.88 596 GLU B O 1
ATOM 13769 N N . LYS B 1 597 ? 20.328 105 25.578 1 61.75 597 LYS B N 1
ATOM 13770 C CA . LYS B 1 597 ? 19.141 105.688 25.062 1 61.75 597 LYS B CA 1
ATOM 13771 C C . LYS B 1 597 ? 19.5 107.062 24.453 1 61.75 597 LYS B C 1
ATOM 13773 O O . LYS B 1 597 ? 20.203 107.812 25.078 1 61.75 597 LYS B O 1
ATOM 13778 N N . LEU B 1 598 ? 19.422 107.312 23.25 1 49.88 598 LEU B N 1
ATOM 13779 C CA . LEU B 1 598 ? 19.672 108.625 22.672 1 49.88 598 LEU B CA 1
ATOM 13780 C C . LEU B 1 598 ? 18.516 109.562 22.969 1 49.88 598 LEU B C 1
ATOM 13782 O O . LEU B 1 598 ? 17.375 109.312 22.609 1 49.88 598 LEU B O 1
ATOM 13786 N N . MET B 1 599 ? 18.406 110.5 24 1 40.34 599 MET B N 1
ATOM 13787 C CA . MET B 1 599 ? 17.453 111.562 24.234 1 40.34 599 MET B CA 1
ATOM 13788 C C . MET B 1 599 ? 17.5 112.625 23.125 1 40.34 599 MET B C 1
ATOM 13790 O O . MET B 1 599 ? 18.578 113 22.688 1 40.34 599 MET B O 1
ATOM 13794 N N . PRO B 1 600 ? 16.344 113.125 22.531 1 43.28 600 PRO B N 1
ATOM 13795 C CA . PRO B 1 600 ? 16.312 114.25 21.656 1 43.28 600 PRO B CA 1
ATOM 13796 C C . PRO B 1 600 ? 16.672 115.562 22.406 1 43.28 600 PRO B C 1
ATOM 13798 O O . PRO B 1 600 ? 16.469 115.625 23.625 1 43.28 600 PRO B O 1
ATOM 13801 N N . ASP B 1 601 ? 17.344 116.562 21.938 1 38.41 601 ASP B N 1
ATOM 13802 C CA . ASP B 1 601 ? 17.688 117.938 22.406 1 38.41 601 ASP B CA 1
ATOM 13803 C C . ASP B 1 601 ? 16.438 118.812 22.469 1 38.41 601 ASP B C 1
ATOM 13805 O O . ASP B 1 601 ? 16 119.312 21.438 1 38.41 601 ASP B O 1
ATOM 13809 N N . VAL B 1 602 ? 15.352 118.812 23.203 1 35.53 602 VAL B N 1
ATOM 13810 C CA . VAL B 1 602 ? 14.289 119.75 23.344 1 35.53 602 VAL B CA 1
ATOM 13811 C C . VAL B 1 602 ? 14.852 121.062 24 1 35.53 602 VAL B C 1
ATOM 13813 O O . VAL B 1 602 ? 15.406 121 25.109 1 35.53 602 VAL B O 1
ATOM 13816 N N . LYS B 1 603 ? 14.93 122.375 23.297 1 32 603 LYS B N 1
ATOM 13817 C CA . LYS B 1 603 ? 15.055 123.75 23.797 1 32 603 LYS B CA 1
ATOM 13818 C C . LYS B 1 603 ? 13.805 124.188 24.562 1 32 603 LYS B C 1
ATOM 13820 O O . LYS B 1 603 ? 12.688 124.062 24.047 1 32 603 LYS B O 1
ATOM 13825 N N . THR B 1 604 ? 13.773 124.5 25.922 1 29.59 604 THR B N 1
ATOM 13826 C CA . THR B 1 604 ? 12.781 124.875 26.922 1 29.59 604 THR B CA 1
ATOM 13827 C C . THR B 1 604 ? 12.359 126.312 26.703 1 29.59 604 THR B C 1
ATOM 13829 O O . THR B 1 604 ? 13.109 127.25 27.016 1 29.59 604 THR B O 1
ATOM 13832 N N . GLU B 1 605 ? 11.75 126.938 25.625 1 28.02 605 GLU B N 1
ATOM 13833 C CA . GLU B 1 605 ? 11.148 128.25 25.828 1 28.02 605 GLU B CA 1
ATOM 13834 C C . GLU B 1 605 ? 10.117 128.25 26.969 1 28.02 605 GLU B C 1
ATOM 13836 O O . GLU B 1 605 ? 9.328 127.25 27.062 1 28.02 605 GLU B O 1
ATOM 13841 N N . LYS B 1 606 ? 10.031 129.375 27.938 1 24.41 606 LYS B N 1
ATOM 13842 C CA . LYS B 1 606 ? 9.602 129.625 29.328 1 24.41 606 LYS B CA 1
ATOM 13843 C C . LYS B 1 606 ? 8.117 129.875 29.391 1 24.41 606 LYS B C 1
ATOM 13845 O O . LYS B 1 606 ? 7.625 130.375 30.422 1 24.41 606 LYS B O 1
ATOM 13850 N N . GLU B 1 607 ? 7.277 129.875 28.422 1 26.91 607 GLU B N 1
ATOM 13851 C CA . GLU B 1 607 ? 6.074 130.625 28.766 1 26.91 607 GLU B CA 1
ATOM 13852 C C . GLU B 1 607 ? 5.488 130.125 30.094 1 26.91 607 GLU B C 1
ATOM 13854 O O . GLU B 1 607 ? 5.727 129 30.5 1 26.91 607 GLU B O 1
ATOM 13859 N N . PRO B 1 608 ? 4.488 131 30.797 1 25.25 608 PRO B N 1
ATOM 13860 C CA . PRO B 1 608 ? 3.836 131.125 32.094 1 25.25 608 PRO B CA 1
ATOM 13861 C C . PRO B 1 608 ? 3.037 129.875 32.469 1 25.25 608 PRO B C 1
ATOM 13863 O O . PRO B 1 608 ? 2.779 129 31.578 1 25.25 608 PRO B O 1
ATOM 13866 N N . GLU B 1 609 ? 1.731 130 33.438 1 22.69 609 GLU B N 1
ATOM 13867 C CA . GLU B 1 609 ? 1.011 129.25 34.375 1 22.69 609 GLU B CA 1
ATOM 13868 C C . GLU B 1 609 ? 0.185 128.125 33.625 1 22.69 609 GLU B C 1
ATOM 13870 O O . GLU B 1 609 ? -0.726 128.5 32.875 1 22.69 609 GLU B O 1
ATOM 13875 N N . LYS B 1 610 ? 0.593 127 33.688 1 23.66 610 LYS B N 1
ATOM 13876 C CA . LYS B 1 610 ? 0.603 125.625 33.188 1 23.66 610 LYS B CA 1
ATOM 13877 C C . LYS B 1 610 ? -0.402 124.75 33.969 1 23.66 610 LYS B C 1
ATOM 13879 O O . LYS B 1 610 ? -0.016 123.875 34.719 1 23.66 610 LYS B O 1
ATOM 13884 N N . ALA B 1 611 ? -1.675 125.438 34.219 1 23.78 611 ALA B N 1
ATOM 13885 C CA . ALA B 1 611 ? -2.57 124.75 35.094 1 23.78 611 ALA B CA 1
ATOM 13886 C C . ALA B 1 611 ? -2.951 123.375 34.5 1 23.78 611 ALA B C 1
ATOM 13888 O O . ALA B 1 611 ? -3.451 123.312 33.375 1 23.78 611 ALA B O 1
ATOM 13889 N N . ALA B 1 612 ? -2.711 122.25 35.312 1 20.81 612 ALA B N 1
ATOM 13890 C CA . ALA B 1 612 ? -2.441 120.875 34.781 1 20.81 612 ALA B CA 1
ATOM 13891 C C . ALA B 1 612 ? -3.74 120.188 34.438 1 20.81 612 ALA B C 1
ATOM 13893 O O . ALA B 1 612 ? -3.75 119.312 33.562 1 20.81 612 ALA B O 1
ATOM 13894 N N . SER B 1 613 ? -4.883 120.25 35.125 1 18.7 613 SER B N 1
ATOM 13895 C CA . SER B 1 613 ? -4.797 119.062 35.969 1 18.7 613 SER B CA 1
ATOM 13896 C C . SER B 1 613 ? -4.828 117.75 35.125 1 18.7 613 SER B C 1
ATOM 13898 O O . SER B 1 613 ? -4.184 116.812 35.5 1 18.7 613 SER B O 1
ATOM 13900 N N . GLU B 1 614 ? -5.82 117.625 34.406 1 21.75 614 GLU B N 1
ATOM 13901 C CA . GLU B 1 614 ? -6.848 116.625 34.125 1 21.75 614 GLU B CA 1
ATOM 13902 C C . GLU B 1 614 ? -6.355 115.625 33.062 1 21.75 614 GLU B C 1
ATOM 13904 O O . GLU B 1 614 ? -6.195 115.938 31.906 1 21.75 614 GLU B O 1
ATOM 13909 N N . ASP B 1 615 ? -5.473 114.688 33.406 1 21.69 615 ASP B N 1
ATOM 13910 C CA . ASP B 1 615 ? -4.219 114.312 32.75 1 21.69 615 ASP B CA 1
ATOM 13911 C C . ASP B 1 615 ? -4.434 113.25 31.734 1 21.69 615 ASP B C 1
ATOM 13913 O O . ASP B 1 615 ? -4.125 112.062 32 1 21.69 615 ASP B O 1
ATOM 13917 N N . SER B 1 616 ? -5.574 113.062 31.219 1 22.56 616 SER B N 1
ATOM 13918 C CA . SER B 1 616 ? -5.926 111.75 30.625 1 22.56 616 SER B CA 1
ATOM 13919 C C . SER B 1 616 ? -4.949 111.375 29.516 1 22.56 616 SER B C 1
ATOM 13921 O O . SER B 1 616 ? -4.926 112 28.453 1 22.56 616 SER B O 1
ATOM 13923 N N . VAL B 1 617 ? -3.764 111 29.859 1 22.89 617 VAL B N 1
ATOM 13924 C CA . VAL B 1 617 ? -2.502 110.875 29.141 1 22.89 617 VAL B CA 1
ATOM 13925 C C . VAL B 1 617 ? -2.592 109.688 28.188 1 22.89 617 VAL B C 1
ATOM 13927 O O . VAL B 1 617 ? -2.758 108.5 28.625 1 22.89 617 VAL B O 1
ATOM 13930 N N . SER B 1 618 ? -3.463 109.75 27.25 1 24.97 618 SER B N 1
ATOM 13931 C CA . SER B 1 618 ? -3.57 108.625 26.328 1 24.97 618 SER B CA 1
ATOM 13932 C C . SER B 1 618 ? -2.193 108.125 25.891 1 24.97 618 SER B C 1
ATOM 13934 O O . SER B 1 618 ? -1.367 108.938 25.438 1 24.97 618 SER B O 1
ATOM 13936 N N . PRO B 1 619 ? -1.662 107 26.531 1 23.91 619 PRO B N 1
ATOM 13937 C CA . PRO B 1 619 ? -0.229 106.75 26.406 1 23.91 619 PRO B CA 1
ATOM 13938 C C . PRO B 1 619 ? 0.216 106.562 24.969 1 23.91 619 PRO B C 1
ATOM 13940 O O . PRO B 1 619 ? -0.284 105.625 24.281 1 23.91 619 PRO B O 1
ATOM 13943 N N . LYS B 1 620 ? 0.103 107.5 24.078 1 26.75 620 LYS B N 1
ATOM 13944 C CA . LYS B 1 620 ? 0.808 107.438 22.812 1 26.75 620 LYS B CA 1
ATOM 13945 C C . LYS B 1 620 ? 2.205 106.875 22.969 1 26.75 620 LYS B C 1
ATOM 13947 O O . LYS B 1 620 ? 3.074 107.5 23.594 1 26.75 620 LYS B O 1
ATOM 13952 N N . THR B 1 621 ? 2.137 105.625 23.203 1 26.47 621 THR B N 1
ATOM 13953 C CA . THR B 1 621 ? 3.344 104.812 23.172 1 26.47 621 THR B CA 1
ATOM 13954 C C . THR B 1 621 ? 4.184 105.125 21.938 1 26.47 621 THR B C 1
ATOM 13956 O O . THR B 1 621 ? 3.912 104.625 20.859 1 26.47 621 THR B O 1
ATOM 13959 N N . GLY B 1 622 ? 4.082 106.438 21.469 1 26.28 622 GLY B N 1
ATOM 13960 C CA . GLY B 1 622 ? 5.105 106.812 20.531 1 26.28 622 GLY B CA 1
ATOM 13961 C C . GLY B 1 622 ? 6.5 106.375 20.922 1 26.28 622 GLY B C 1
ATOM 13962 O O . GLY B 1 622 ? 7.055 106.875 21.922 1 26.28 622 GLY B O 1
ATOM 13963 N N . SER B 1 623 ? 6.742 105.125 20.859 1 29.83 623 SER B N 1
ATOM 13964 C CA . SER B 1 623 ? 8.094 104.562 20.984 1 29.83 623 SER B CA 1
ATOM 13965 C C . SER B 1 623 ? 9.109 105.438 20.266 1 29.83 623 SER B C 1
ATOM 13967 O O . SER B 1 623 ? 9.172 105.438 19.031 1 29.83 623 SER B O 1
ATOM 13969 N N . THR B 1 624 ? 8.961 106.75 20.359 1 33.44 624 THR B N 1
ATOM 13970 C CA . THR B 1 624 ? 10.141 107.562 19.953 1 33.44 624 THR B CA 1
ATOM 13971 C C . THR B 1 624 ? 11.414 106.875 20.453 1 33.44 624 THR B C 1
ATOM 13973 O O . THR B 1 624 ? 11.797 107 21.625 1 33.44 624 THR B O 1
ATOM 13976 N N . GLY B 1 625 ? 11.383 105.688 20.328 1 34.41 625 GLY B N 1
ATOM 13977 C CA . GLY B 1 625 ? 12.438 104.688 20.578 1 34.41 625 GLY B CA 1
ATOM 13978 C C . GLY B 1 625 ? 13.82 105.188 20.234 1 34.41 625 GLY B C 1
ATOM 13979 O O . GLY B 1 625 ? 14.117 105.438 19.078 1 34.41 625 GLY B O 1
ATOM 13980 N N . GLY B 1 626 ? 14.109 106.188 20.938 1 40.5 626 GLY B N 1
ATOM 13981 C CA . GLY B 1 626 ? 15.547 106.438 20.891 1 40.5 626 GLY B CA 1
ATOM 13982 C C . GLY B 1 626 ? 16.344 105.25 20.547 1 40.5 626 GLY B C 1
ATOM 13983 O O . GLY B 1 626 ? 15.93 104.125 20.828 1 40.5 626 GLY B O 1
ATOM 13984 N N . ARG B 1 627 ? 16.859 105.312 19.406 1 51.31 627 ARG B N 1
ATOM 13985 C CA . ARG B 1 627 ? 17.609 104.188 18.859 1 51.31 627 ARG B CA 1
ATOM 13986 C C . ARG B 1 627 ? 18.547 103.562 19.906 1 51.31 627 ARG B C 1
ATOM 13988 O O . ARG B 1 627 ? 19.406 104.312 20.453 1 51.31 627 ARG B O 1
ATOM 13995 N N . GLU B 1 628 ? 18 102.812 20.797 1 62.97 628 GLU B N 1
ATOM 13996 C CA . GLU B 1 628 ? 18.875 102.188 21.75 1 62.97 628 GLU B CA 1
ATOM 13997 C C . GLU B 1 628 ? 20.047 101.5 21.031 1 62.97 628 GLU B C 1
ATOM 13999 O O . GLU B 1 628 ? 19.859 100.812 20.016 1 62.97 628 GLU B O 1
ATOM 14004 N N . LEU B 1 629 ? 20.969 102.125 21.156 1 71.31 629 LEU B N 1
ATOM 14005 C CA . LEU B 1 629 ? 22.203 101.562 20.625 1 71.31 629 LEU B CA 1
ATOM 14006 C C . LEU B 1 629 ? 22.766 100.5 21.531 1 71.31 629 LEU B C 1
ATOM 14008 O O . LEU B 1 629 ? 22.922 100.688 22.734 1 71.31 629 LEU B O 1
ATOM 14012 N N . TYR B 1 630 ? 22.688 99.312 21.062 1 80.31 630 TYR B N 1
ATOM 14013 C CA . TYR B 1 630 ? 23.219 98.188 21.812 1 80.31 630 TYR B CA 1
ATOM 14014 C C . TYR B 1 630 ? 24.688 97.938 21.5 1 80.31 630 TYR B C 1
ATOM 14016 O O . TYR B 1 630 ? 25.062 97.938 20.328 1 80.31 630 TYR B O 1
ATOM 14024 N N . ARG B 1 631 ? 25.375 98.062 22.531 1 85.19 631 ARG B N 1
ATOM 14025 C CA . ARG B 1 631 ? 26.781 97.688 22.391 1 85.19 631 ARG B CA 1
ATOM 14026 C C . ARG B 1 631 ? 26.984 96.25 22.797 1 85.19 631 ARG B C 1
ATOM 14028 O O . ARG B 1 631 ? 26.688 95.812 23.922 1 85.19 631 ARG B O 1
ATOM 14035 N N . GLU B 1 632 ? 27.344 95.438 21.828 1 88.25 632 GLU B N 1
ATOM 14036 C CA . GLU B 1 632 ? 27.578 94 22.109 1 88.25 632 GLU B CA 1
ATOM 14037 C C . GLU B 1 632 ? 28.984 93.562 21.672 1 88.25 632 GLU B C 1
ATOM 14039 O O . GLU B 1 632 ? 29.594 94.25 20.828 1 88.25 632 GLU B O 1
ATOM 14044 N N . ASN B 1 633 ? 29.469 92.562 22.312 1 87.81 633 ASN B N 1
ATOM 14045 C CA . ASN B 1 633 ? 30.828 92.062 22.078 1 87.81 633 ASN B CA 1
ATOM 14046 C C . ASN B 1 633 ? 30.844 90.688 21.469 1 87.81 633 ASN B C 1
ATOM 14048 O O . ASN B 1 633 ? 30.094 89.812 21.875 1 87.81 633 ASN B O 1
ATOM 14052 N N . LEU B 1 634 ? 31.609 90.5 20.5 1 89.88 634 LEU B N 1
ATOM 14053 C CA . LEU B 1 634 ? 31.797 89.25 19.797 1 89.88 634 LEU B CA 1
ATOM 14054 C C . LEU B 1 634 ? 33.25 88.75 19.859 1 89.88 634 LEU B C 1
ATOM 14056 O O . LEU B 1 634 ? 34.156 89.562 19.734 1 89.88 634 LEU B O 1
ATOM 14060 N N . VAL B 1 635 ? 33.406 87.562 20.188 1 89.75 635 VAL B N 1
ATOM 14061 C CA . VAL B 1 635 ? 34.75 87 20.203 1 89.75 635 VAL B CA 1
ATOM 14062 C C . VAL B 1 635 ? 34.875 85.938 19.078 1 89.75 635 VAL B C 1
ATOM 14064 O O . VAL B 1 635 ? 33.969 85.188 18.828 1 89.75 635 VAL B O 1
ATOM 14067 N N . ILE B 1 636 ? 35.969 86 18.344 1 89.56 636 ILE B N 1
ATOM 14068 C CA . ILE B 1 636 ? 36.219 85.125 17.203 1 89.56 636 ILE B CA 1
ATOM 14069 C C . ILE B 1 636 ? 37.5 84.312 17.438 1 89.56 636 ILE B C 1
ATOM 14071 O O . ILE B 1 636 ? 38.5 84.875 17.922 1 89.56 636 ILE B O 1
ATOM 14075 N N . LEU B 1 637 ? 37.406 83.062 17.141 1 88.31 637 LEU B N 1
ATOM 14076 C CA . LEU B 1 637 ? 38.531 82.188 17.203 1 88.31 637 LEU B CA 1
ATOM 14077 C C . LEU B 1 637 ? 39.062 81.812 15.797 1 88.31 637 LEU B C 1
ATOM 14079 O O . LEU B 1 637 ? 38.25 81.5 14.898 1 88.31 637 LEU B O 1
ATOM 14083 N N . ASP B 1 638 ? 40.406 81.938 15.578 1 83.19 638 ASP B N 1
ATOM 14084 C CA . ASP B 1 638 ? 40.969 81.625 14.281 1 83.19 638 ASP B CA 1
ATOM 14085 C C . ASP B 1 638 ? 41.688 80.25 14.32 1 83.19 638 ASP B C 1
ATOM 14087 O O . ASP B 1 638 ? 41.75 79.625 15.367 1 83.19 638 ASP B O 1
ATOM 14091 N N . PHE B 1 639 ? 42.25 79.812 13.188 1 82.88 639 PHE B N 1
ATOM 14092 C CA . PHE B 1 639 ? 42.875 78.5 13.039 1 82.88 639 PHE B CA 1
ATOM 14093 C C . PHE B 1 639 ? 44.188 78.438 13.82 1 82.88 639 PHE B C 1
ATOM 14095 O O . PHE B 1 639 ? 44.625 77.312 14.18 1 82.88 639 PHE B O 1
ATOM 14102 N N . GLU B 1 640 ? 44.844 79.562 14.102 1 79.94 640 GLU B N 1
ATOM 14103 C CA . GLU B 1 640 ? 46.125 79.625 14.828 1 79.94 640 GLU B CA 1
ATOM 14104 C C . GLU B 1 640 ? 45.906 79.812 16.328 1 79.94 640 GLU B C 1
ATOM 14106 O O . GLU B 1 640 ? 46.844 80.062 17.062 1 79.94 640 GLU B O 1
ATOM 14111 N N . ASN B 1 641 ? 44.656 79.625 16.797 1 83.69 641 ASN B N 1
ATOM 14112 C CA . ASN B 1 641 ? 44.25 79.688 18.203 1 83.69 641 ASN B CA 1
ATOM 14113 C C . ASN B 1 641 ? 44.344 81.125 18.75 1 83.69 641 ASN B C 1
ATOM 14115 O O . ASN B 1 641 ? 44.656 81.312 19.922 1 83.69 641 ASN B O 1
ATOM 14119 N N . HIS B 1 642 ? 44.156 82.125 17.906 1 83.12 642 HIS B N 1
ATOM 14120 C CA . HIS B 1 642 ? 44.062 83.5 18.359 1 83.12 642 HIS B CA 1
ATOM 14121 C C . HIS B 1 642 ? 42.625 83.938 18.578 1 83.12 642 HIS B C 1
ATOM 14123 O O . HIS B 1 642 ? 41.719 83.5 17.844 1 83.12 642 HIS B O 1
ATOM 14129 N N . LEU B 1 643 ? 42.5 84.688 19.609 1 87.69 643 LEU B N 1
ATOM 14130 C CA . LEU B 1 643 ? 41.156 85.188 19.906 1 87.69 643 LEU B CA 1
ATOM 14131 C C . LEU B 1 643 ? 41.094 86.688 19.531 1 87.69 643 LEU B C 1
ATOM 14133 O O . LEU B 1 643 ? 42 87.438 19.828 1 87.69 643 LEU B O 1
ATOM 14137 N N . TRP B 1 644 ? 40.094 87.062 18.828 1 86.69 644 TRP B N 1
ATOM 14138 C CA . TRP B 1 644 ? 39.844 88.438 18.422 1 86.69 644 TRP B CA 1
ATOM 14139 C C . TRP B 1 644 ? 38.562 88.938 19.047 1 86.69 644 TRP B C 1
ATOM 14141 O O . TRP B 1 644 ? 37.562 88.25 19.141 1 86.69 644 TRP B O 1
ATOM 14151 N N . HIS B 1 645 ? 38.688 90.062 19.578 1 87.5 645 HIS B N 1
ATOM 14152 C CA . HIS B 1 645 ? 37.531 90.75 20.203 1 87.5 645 HIS B CA 1
ATOM 14153 C C . HIS B 1 645 ? 37 91.875 19.312 1 87.5 645 HIS B C 1
ATOM 14155 O O . HIS B 1 645 ? 37.75 92.75 18.922 1 87.5 645 HIS B O 1
ATOM 14161 N N . ILE B 1 646 ? 35.688 91.75 18.984 1 87.5 646 ILE B N 1
ATOM 14162 C CA . ILE B 1 646 ? 35 92.75 18.141 1 87.5 646 ILE B CA 1
ATOM 14163 C C . ILE B 1 646 ? 33.844 93.375 18.922 1 87.5 646 ILE B C 1
ATOM 14165 O O . ILE B 1 646 ? 33.094 92.688 19.609 1 87.5 646 ILE B O 1
ATOM 14169 N N . VAL B 1 647 ? 33.812 94.688 18.859 1 87.62 647 VAL B N 1
ATOM 14170 C CA . VAL B 1 647 ? 32.719 95.375 19.516 1 87.62 647 VAL B CA 1
ATOM 14171 C C . VAL B 1 647 ? 31.781 96 18.469 1 87.62 647 VAL B C 1
ATOM 14173 O O . VAL B 1 647 ? 32.25 96.625 17.531 1 87.62 647 VAL B O 1
ATOM 14176 N N . VAL B 1 648 ? 30.594 95.625 18.609 1 89.06 648 VAL B N 1
ATOM 14177 C CA . VAL B 1 648 ? 29.578 96.188 17.703 1 89.06 648 VAL B CA 1
ATOM 14178 C C . VAL B 1 648 ? 28.672 97.125 18.453 1 89.06 648 VAL B C 1
ATOM 14180 O O . VAL B 1 648 ? 28.094 96.812 19.484 1 89.06 648 VAL B O 1
ATOM 14183 N N . LYS B 1 649 ? 28.625 98.375 18.016 1 85.19 649 LYS B N 1
ATOM 14184 C CA . LYS B 1 649 ? 27.766 99.375 18.625 1 85.19 649 LYS B CA 1
ATOM 14185 C C . LYS B 1 649 ? 26.938 100.125 17.562 1 85.19 649 LYS B C 1
ATOM 14187 O O . LYS B 1 649 ? 27.438 100.938 16.844 1 85.19 649 LYS B O 1
ATOM 14192 N N . GLY B 1 650 ? 25.734 99.75 17.594 1 80.31 650 GLY B N 1
ATOM 14193 C CA . GLY B 1 650 ? 24.844 100.375 16.625 1 80.31 650 GLY B CA 1
ATOM 14194 C C . GLY B 1 650 ? 25.266 100.062 15.188 1 80.31 650 GLY B C 1
ATOM 14195 O O . GLY B 1 650 ? 25.281 98.938 14.75 1 80.31 650 GLY B O 1
ATOM 14196 N N . MET B 1 651 ? 25.703 101.062 14.5 1 80.62 651 MET B N 1
ATOM 14197 C CA . MET B 1 651 ? 26.047 100.938 13.094 1 80.62 651 MET B CA 1
ATOM 14198 C C . MET B 1 651 ? 27.562 100.812 12.914 1 80.62 651 MET B C 1
ATOM 14200 O O . MET B 1 651 ? 28.047 100.625 11.797 1 80.62 651 MET B O 1
ATOM 14204 N N . HIS B 1 652 ? 28.219 100.938 14.047 1 81.44 652 HIS B N 1
ATOM 14205 C CA . HIS B 1 652 ? 29.672 100.938 13.961 1 81.44 652 HIS B CA 1
ATOM 14206 C C . HIS B 1 652 ? 30.281 99.688 14.516 1 81.44 652 HIS B C 1
ATOM 14208 O O . HIS B 1 652 ? 29.859 99.188 15.57 1 81.44 652 HIS B O 1
ATOM 14214 N N . VAL B 1 653 ? 31.078 98.938 13.656 1 87.69 653 VAL B N 1
ATOM 14215 C CA . VAL B 1 653 ? 31.812 97.75 14.055 1 87.69 653 VAL B CA 1
ATOM 14216 C C . VAL B 1 653 ? 33.312 98.062 14.141 1 87.69 653 VAL B C 1
ATOM 14218 O O . VAL B 1 653 ? 33.906 98.562 13.164 1 87.69 653 VAL B O 1
ATOM 14221 N N . ARG B 1 654 ? 33.812 98 15.312 1 80.5 654 ARG B N 1
ATOM 14222 C CA . ARG B 1 654 ? 35.219 98.312 15.5 1 80.5 654 ARG B CA 1
ATOM 14223 C C . ARG B 1 654 ? 36.062 97.125 15.102 1 80.5 654 ARG B C 1
ATOM 14225 O O . ARG B 1 654 ? 35.656 95.938 15.234 1 80.5 654 ARG B O 1
ATOM 14232 N N . ASP B 1 655 ? 37.25 97.375 14.625 1 73 655 ASP B N 1
ATOM 14233 C CA . ASP B 1 655 ? 38.156 96.375 14.195 1 73 655 ASP B CA 1
ATOM 14234 C C . ASP B 1 655 ? 38.625 95.5 15.367 1 73 655 ASP B C 1
ATOM 14236 O O . ASP B 1 655 ? 38.75 96 16.484 1 73 655 ASP B O 1
ATOM 14240 N N . GLY B 1 656 ? 38.781 94.188 15.125 1 74 656 GLY B N 1
ATOM 14241 C CA . GLY B 1 656 ? 39.094 93.125 16.125 1 74 656 GLY B CA 1
ATOM 14242 C C . GLY B 1 656 ? 40.469 93.312 16.766 1 74 656 GLY B C 1
ATOM 14243 O O . GLY B 1 656 ? 41.438 93.688 16.094 1 74 656 GLY B O 1
ATOM 14244 N N . ARG B 1 657 ? 40.469 93.375 18.094 1 80.06 657 ARG B N 1
ATOM 14245 C CA . ARG B 1 657 ? 41.75 93.375 18.828 1 80.06 657 ARG B CA 1
ATOM 14246 C C . ARG B 1 657 ? 42.062 92 19.328 1 80.06 657 ARG B C 1
ATOM 14248 O O . ARG B 1 657 ? 41.188 91.25 19.766 1 80.06 657 ARG B O 1
ATOM 14255 N N . GLU B 1 658 ? 43.344 91.688 19.016 1 82.25 658 GLU B N 1
ATOM 14256 C CA . GLU B 1 658 ? 43.781 90.375 19.469 1 82.25 658 GLU B CA 1
ATOM 14257 C C . GLU B 1 658 ? 43.875 90.312 20.984 1 82.25 658 GLU B C 1
ATOM 14259 O O . GLU B 1 658 ? 44.406 91.25 21.609 1 82.25 658 GLU B O 1
ATOM 14264 N N . VAL B 1 659 ? 43.188 89.438 21.547 1 80.62 659 VAL B N 1
ATOM 14265 C CA . VAL B 1 659 ? 43.25 89.25 23 1 80.62 659 VAL B CA 1
ATOM 14266 C C . VAL B 1 659 ? 44.375 88.25 23.359 1 80.62 659 VAL B C 1
ATOM 14268 O O . VAL B 1 659 ? 44.5 87.188 22.75 1 80.62 659 VAL B O 1
ATOM 14271 N N . LYS B 1 660 ? 45.312 88.75 24.219 1 70.62 660 LYS B N 1
ATOM 14272 C CA . LYS B 1 660 ? 46.406 87.875 24.672 1 70.62 660 LYS B CA 1
ATOM 14273 C C . LYS B 1 660 ? 45.906 86.812 25.641 1 70.62 660 LYS B C 1
ATOM 14275 O O . LYS B 1 660 ? 45.344 87.125 26.672 1 70.62 660 LYS B O 1
ATOM 14280 N N . THR B 1 661 ? 45.75 85.625 25.109 1 68.31 661 THR B N 1
ATOM 14281 C CA . THR B 1 661 ? 45.188 84.5 25.906 1 68.31 661 THR B CA 1
ATOM 14282 C C . THR B 1 661 ? 46.281 83.75 26.609 1 68.31 661 THR B C 1
ATOM 14284 O O . THR B 1 661 ? 47.406 83.625 26.109 1 68.31 661 THR B O 1
ATOM 14287 N N . GLN B 1 662 ? 46.25 83.562 27.938 1 61.91 662 GLN B N 1
ATOM 14288 C CA . GLN B 1 662 ? 47.156 82.688 28.688 1 61.91 662 GLN B CA 1
ATOM 14289 C C . GLN B 1 662 ? 46.844 81.25 28.5 1 61.91 662 GLN B C 1
ATOM 14291 O O . GLN B 1 662 ? 47.281 80.375 29.297 1 61.91 662 GLN B O 1
ATOM 14296 N N . TRP B 1 663 ? 46.062 80.938 27.609 1 59.59 663 TRP B N 1
ATOM 14297 C CA . TRP B 1 663 ? 45.719 79.5 27.562 1 59.59 663 TRP B CA 1
ATOM 14298 C C . TRP B 1 663 ? 46.812 78.688 26.844 1 59.59 663 TRP B C 1
ATOM 14300 O O . TRP B 1 663 ? 47.438 79.188 25.906 1 59.59 663 TRP B O 1
ATOM 14310 N N . THR B 1 664 ? 47.531 77.812 27.5 1 55.12 664 THR B N 1
ATOM 14311 C CA . THR B 1 664 ? 48.562 76.938 27 1 55.12 664 THR B CA 1
ATOM 14312 C C . THR B 1 664 ? 47.969 75.688 26.281 1 55.12 664 THR B C 1
ATOM 14314 O O . THR B 1 664 ? 47.562 74.75 26.922 1 55.12 664 THR B O 1
ATOM 14317 N N . THR B 1 665 ? 47.031 75.812 25.422 1 59.16 665 THR B N 1
ATOM 14318 C CA . THR B 1 665 ? 46.594 74.5 24.906 1 59.16 665 THR B CA 1
ATOM 14319 C C . THR B 1 665 ? 47.5 74 23.781 1 59.16 665 THR B C 1
ATOM 14321 O O . THR B 1 665 ? 48 74.812 22.984 1 59.16 665 THR B O 1
ATOM 14324 N N . GLY B 1 666 ? 48.156 73 23.938 1 59.88 666 GLY B N 1
ATOM 14325 C CA . GLY B 1 666 ? 49.031 72.375 22.938 1 59.88 666 GLY B CA 1
ATOM 14326 C C . GLY B 1 666 ? 48.312 72.125 21.625 1 59.88 666 GLY B C 1
ATOM 14327 O O . GLY B 1 666 ? 48.906 72.125 20.562 1 59.88 666 GLY B O 1
ATOM 14328 N N . GLY B 1 667 ? 46.938 71.75 21.5 1 71 667 GLY B N 1
ATOM 14329 C CA . GLY B 1 667 ? 46.312 71.375 20.25 1 71 667 GLY B CA 1
ATOM 14330 C C . GLY B 1 667 ? 45.469 72.438 19.625 1 71 667 GLY B C 1
ATOM 14331 O O . GLY B 1 667 ? 45.344 73.5 20.203 1 71 667 GLY B O 1
ATOM 14332 N N . SER B 1 668 ? 44.969 72.312 18.328 1 84 668 SER B N 1
ATOM 14333 C CA . SER B 1 668 ? 44.125 73.312 17.609 1 84 668 SER B CA 1
ATOM 14334 C C . SER B 1 668 ? 42.719 73.375 18.203 1 84 668 SER B C 1
ATOM 14336 O O . SER B 1 668 ? 42.031 72.312 18.328 1 84 668 SER B O 1
ATOM 14338 N N . VAL B 1 669 ? 42.25 74.5 18.766 1 86 669 VAL B N 1
ATOM 14339 C CA . VAL B 1 669 ? 40.938 74.688 19.328 1 86 669 VAL B CA 1
ATOM 14340 C C . VAL B 1 669 ? 39.875 74.625 18.219 1 86 669 VAL B C 1
ATOM 14342 O O . VAL B 1 669 ? 40 75.312 17.188 1 86 669 VAL B O 1
ATOM 14345 N N . THR B 1 670 ? 38.969 73.75 18.391 1 87.69 670 THR B N 1
ATOM 14346 C CA . THR B 1 670 ? 37.969 73.5 17.359 1 87.69 670 THR B CA 1
ATOM 14347 C C . THR B 1 670 ? 36.656 74.188 17.688 1 87.69 670 THR B C 1
ATOM 14349 O O . THR B 1 670 ? 35.875 74.438 16.797 1 87.69 670 THR B O 1
ATOM 14352 N N . SER B 1 671 ? 36.312 74.312 18.953 1 90.81 671 SER B N 1
ATOM 14353 C CA . SER B 1 671 ? 35.031 74.875 19.328 1 90.81 671 SER B CA 1
ATOM 14354 C C . SER B 1 671 ? 35.188 75.75 20.562 1 90.81 671 SER B C 1
ATOM 14356 O O . SER B 1 671 ? 36.125 75.625 21.344 1 90.81 671 SER B O 1
ATOM 14358 N N . MET B 1 672 ? 34.125 76.688 20.734 1 90.88 672 MET B N 1
ATOM 14359 C CA . MET B 1 672 ? 34.156 77.625 21.844 1 90.88 672 MET B CA 1
ATOM 14360 C C . MET B 1 672 ? 32.75 78.062 22.219 1 90.88 672 MET B C 1
ATOM 14362 O O . MET B 1 672 ? 31.859 78.125 21.359 1 90.88 672 MET B O 1
ATOM 14366 N N . ALA B 1 673 ? 32.562 78.25 23.406 1 91.12 673 ALA B N 1
ATOM 14367 C CA . ALA B 1 673 ? 31.312 78.812 23.906 1 91.12 673 ALA B CA 1
ATOM 14368 C C . ALA B 1 673 ? 31.578 79.812 25.031 1 91.12 673 ALA B C 1
ATOM 14370 O O . ALA B 1 673 ? 32.5 79.688 25.797 1 91.12 673 ALA B O 1
ATOM 14371 N N . TRP B 1 674 ? 30.75 80.875 25.047 1 90.56 674 TRP B N 1
ATOM 14372 C CA . TRP B 1 674 ? 30.953 82 25.984 1 90.56 674 TRP B CA 1
ATOM 14373 C C . TRP B 1 674 ? 29.688 82.25 26.781 1 90.56 674 TRP B C 1
ATOM 14375 O O . TRP B 1 674 ? 28.594 82.438 26.203 1 90.56 674 TRP B O 1
ATOM 14385 N N . LYS B 1 675 ? 29.828 82.25 28.109 1 88.69 675 LYS B N 1
ATOM 14386 C CA . LYS B 1 675 ? 28.734 82.625 29 1 88.69 675 LYS B CA 1
ATOM 14387 C C . LYS B 1 675 ? 29.234 83.438 30.188 1 88.69 675 LYS B C 1
ATOM 14389 O O . LYS B 1 675 ? 30.078 83 30.953 1 88.69 675 LYS B O 1
ATOM 14394 N N . GLN B 1 676 ? 28.766 84.625 30.25 1 87.69 676 GLN B N 1
ATOM 14395 C CA . GLN B 1 676 ? 29.172 85.562 31.312 1 87.69 676 GLN B CA 1
ATOM 14396 C C . GLN B 1 676 ? 30.672 85.75 31.312 1 87.69 676 GLN B C 1
ATOM 14398 O O . GLN B 1 676 ? 31.25 86.188 30.297 1 87.69 676 GLN B O 1
ATOM 14403 N N . ASP B 1 677 ? 31.328 85.375 32.406 1 86.88 677 ASP B N 1
ATOM 14404 C CA . ASP B 1 677 ? 32.781 85.625 32.469 1 86.88 677 ASP B CA 1
ATOM 14405 C C . ASP B 1 677 ? 33.562 84.375 32.25 1 86.88 677 ASP B C 1
ATOM 14407 O O . ASP B 1 677 ? 34.75 84.312 32.594 1 86.88 677 ASP B O 1
ATOM 14411 N N . ILE B 1 678 ? 32.875 83.438 31.625 1 89.06 678 ILE B N 1
ATOM 14412 C CA . ILE B 1 678 ? 33.562 82.188 31.438 1 89.06 678 ILE B CA 1
ATOM 14413 C C . ILE B 1 678 ? 33.594 81.812 29.953 1 89.06 678 ILE B C 1
ATOM 14415 O O . ILE B 1 678 ? 32.531 81.812 29.297 1 89.06 678 ILE B O 1
ATOM 14419 N N . LEU B 1 679 ? 34.656 81.562 29.453 1 89 679 LEU B N 1
ATOM 14420 C CA . LEU B 1 679 ? 34.812 81.062 28.109 1 89 679 LEU B CA 1
ATOM 14421 C C . LEU B 1 679 ? 35.281 79.562 28.141 1 89 679 LEU B C 1
ATOM 14423 O O . LEU B 1 679 ? 36.219 79.25 28.859 1 89 679 LEU B O 1
ATOM 14427 N N . VAL B 1 680 ? 34.562 78.75 27.453 1 90.81 680 VAL B N 1
ATOM 14428 C CA . VAL B 1 680 ? 34.938 77.312 27.391 1 90.81 680 VAL B CA 1
ATOM 14429 C C . VAL B 1 680 ? 35.406 77 25.984 1 90.81 680 VAL B C 1
ATOM 14431 O O . VAL B 1 680 ? 34.875 77.438 25 1 90.81 680 VAL B O 1
ATOM 14434 N N . PHE B 1 681 ? 36.469 76.125 25.891 1 89.38 681 PHE B N 1
ATOM 14435 C CA . PHE B 1 681 ? 37.062 75.75 24.625 1 89.38 681 PHE B CA 1
ATOM 14436 C C . PHE B 1 681 ? 37.188 74.188 24.547 1 89.38 681 PHE B C 1
ATOM 14438 O O . PHE B 1 681 ? 37.344 73.5 25.562 1 89.38 681 PHE B O 1
ATOM 14445 N N . GLY B 1 682 ? 36.969 73.75 23.328 1 90.5 682 GLY B N 1
ATOM 14446 C CA . GLY B 1 682 ? 37.25 72.375 23 1 90.5 682 GLY B CA 1
ATOM 14447 C C . GLY B 1 682 ? 38.344 72.25 21.938 1 90.5 682 GLY B C 1
ATOM 14448 O O . GLY B 1 682 ? 38.406 73.062 21.016 1 90.5 682 GLY B O 1
ATOM 14449 N N . ASP B 1 683 ? 39.188 71.188 22.047 1 87.19 683 ASP B N 1
ATOM 14450 C CA . ASP B 1 683 ? 40.312 71.062 21.109 1 87.19 683 ASP B CA 1
ATOM 14451 C C . ASP B 1 683 ? 40.188 69.75 20.328 1 87.19 683 ASP B C 1
ATOM 14453 O O . ASP B 1 683 ? 39.281 68.938 20.578 1 87.19 683 ASP B O 1
ATOM 14457 N N . SER B 1 684 ? 40.969 69.562 19.281 1 87.56 684 SER B N 1
ATOM 14458 C CA . SER B 1 684 ? 40.969 68.375 18.391 1 87.56 684 SER B CA 1
ATOM 14459 C C . SER B 1 684 ? 41.406 67.125 19.141 1 87.56 684 SER B C 1
ATOM 14461 O O . SER B 1 684 ? 41.125 66 18.703 1 87.56 684 SER B O 1
ATOM 14463 N N . ASP B 1 685 ? 42.062 67.25 20.25 1 84.06 685 ASP B N 1
ATOM 14464 C CA . ASP B 1 685 ? 42.5 66.125 21.016 1 84.06 685 ASP B CA 1
ATOM 14465 C C . ASP B 1 685 ? 41.406 65.688 22.016 1 84.06 685 ASP B C 1
ATOM 14467 O O . ASP B 1 685 ? 41.531 64.625 22.625 1 84.06 685 ASP B O 1
ATOM 14471 N N . GLY B 1 686 ? 40.375 66.438 22.172 1 87.06 686 GLY B N 1
ATOM 14472 C CA . GLY B 1 686 ? 39.281 66.125 23.094 1 87.06 686 GLY B CA 1
ATOM 14473 C C . GLY B 1 686 ? 39.375 66.812 24.422 1 87.06 686 GLY B C 1
ATOM 14474 O O . GLY B 1 686 ? 38.781 66.375 25.406 1 87.06 686 GLY B O 1
ATOM 14475 N N . ARG B 1 687 ? 40.094 67.812 24.531 1 87.31 687 ARG B N 1
ATOM 14476 C CA . ARG B 1 687 ? 40.281 68.562 25.766 1 87.31 687 ARG B CA 1
ATOM 14477 C C . ARG B 1 687 ? 39.219 69.688 25.859 1 87.31 687 ARG B C 1
ATOM 14479 O O . ARG B 1 687 ? 38.906 70.312 24.859 1 87.31 687 ARG B O 1
ATOM 14486 N N . VAL B 1 688 ? 38.625 69.75 27 1 90.25 688 VAL B N 1
ATOM 14487 C CA . VAL B 1 688 ? 37.719 70.812 27.328 1 90.25 688 VAL B CA 1
ATOM 14488 C C . VAL B 1 688 ? 38.375 71.75 28.328 1 90.25 688 VAL B C 1
ATOM 14490 O O . VAL B 1 688 ? 38.844 71.312 29.391 1 90.25 688 VAL B O 1
ATOM 14493 N N . SER B 1 689 ? 38.469 73.062 28.062 1 89 689 SER B N 1
ATOM 14494 C CA . SER B 1 689 ? 39.125 74.062 28.906 1 89 689 SER B CA 1
ATOM 14495 C C . SER B 1 689 ? 38.188 75.188 29.203 1 89 689 SER B C 1
ATOM 14497 O O . SER B 1 689 ? 37.312 75.5 28.422 1 89 689 SER B O 1
ATOM 14499 N N . SER B 1 690 ? 38.375 75.688 30.344 1 89.56 690 SER B N 1
ATOM 14500 C CA . SER B 1 690 ? 37.594 76.875 30.75 1 89.56 690 SER B CA 1
ATOM 14501 C C . SER B 1 690 ? 38.531 78 31.141 1 89.56 690 SER B C 1
ATOM 14503 O O . SER B 1 690 ? 39.594 77.812 31.719 1 89.56 690 SER B O 1
ATOM 14505 N N . TRP B 1 691 ? 38.25 79.188 30.703 1 87.19 691 TRP B N 1
ATOM 14506 C CA . TRP B 1 691 ? 38.969 80.438 31.016 1 87.19 691 TRP B CA 1
ATOM 14507 C C . TRP B 1 691 ? 38.062 81.438 31.688 1 87.19 691 TRP B C 1
ATOM 14509 O O . TRP B 1 691 ? 37.094 81.875 31.109 1 87.19 691 TRP B O 1
ATOM 14519 N N . ASP B 1 692 ? 38.344 81.688 32.875 1 85.44 692 ASP B N 1
ATOM 14520 C CA . ASP B 1 692 ? 37.625 82.688 33.625 1 85.44 692 ASP B CA 1
ATOM 14521 C C . ASP B 1 692 ? 38.219 84.062 33.375 1 85.44 692 ASP B C 1
ATOM 14523 O O . ASP B 1 692 ? 39.375 84.312 33.719 1 85.44 692 ASP B O 1
ATOM 14527 N N . LEU B 1 693 ? 37.5 84.938 32.875 1 82.25 693 LEU B N 1
ATOM 14528 C CA . LEU B 1 693 ? 37.938 86.25 32.469 1 82.25 693 LEU B CA 1
ATOM 14529 C C . LEU B 1 693 ? 38.156 87.125 33.688 1 82.25 693 LEU B C 1
ATOM 14531 O O . LEU B 1 693 ? 38.938 88.062 33.625 1 82.25 693 LEU B O 1
ATOM 14535 N N . GLU B 1 694 ? 37.469 86.938 34.75 1 81.38 694 GLU B N 1
ATOM 14536 C CA . GLU B 1 694 ? 37.625 87.75 35.969 1 81.38 694 GLU B CA 1
ATOM 14537 C C . GLU B 1 694 ? 38.906 87.375 36.719 1 81.38 694 GLU B C 1
ATOM 14539 O O . GLU B 1 694 ? 39.688 88.25 37.062 1 81.38 694 GLU B O 1
ATOM 14544 N N . SER B 1 695 ? 38.969 86.125 36.906 1 81.5 695 SER B N 1
ATOM 14545 C CA . SER B 1 695 ? 40.125 85.625 37.688 1 81.5 695 SER B CA 1
ATOM 14546 C C . SER B 1 695 ? 41.312 85.375 36.812 1 81.5 695 SER B C 1
ATOM 14548 O O . SER B 1 695 ? 42.438 85.188 37.312 1 81.5 695 SER B O 1
ATOM 14550 N N . LYS B 1 696 ? 41.156 85.438 35.469 1 79.19 696 LYS B N 1
ATOM 14551 C CA . LYS B 1 696 ? 42.219 85.188 34.5 1 79.19 696 LYS B CA 1
ATOM 14552 C C . LYS B 1 696 ? 42.875 83.812 34.75 1 79.19 696 LYS B C 1
ATOM 14554 O O . LYS B 1 696 ? 44.125 83.688 34.688 1 79.19 696 LYS B O 1
ATOM 14559 N N . SER B 1 697 ? 42.062 82.875 35.25 1 82.81 697 SER B N 1
ATOM 14560 C CA . SER B 1 697 ? 42.562 81.5 35.469 1 82.81 697 SER B CA 1
ATOM 14561 C C . SER B 1 697 ? 42 80.562 34.406 1 82.81 697 SER B C 1
ATOM 14563 O O . SER B 1 697 ? 40.875 80.75 33.938 1 82.81 697 SER B O 1
ATOM 14565 N N . SER B 1 698 ? 42.781 79.688 33.906 1 84.62 698 SER B N 1
ATOM 14566 C CA . SER B 1 698 ? 42.406 78.688 32.906 1 84.62 698 SER B CA 1
ATOM 14567 C C . SER B 1 698 ? 42.531 77.25 33.469 1 84.62 698 SER B C 1
ATOM 14569 O O . SER B 1 698 ? 43.5 77 34.188 1 84.62 698 SER B O 1
ATOM 14571 N N . LYS B 1 699 ? 41.562 76.438 33.375 1 86.81 699 LYS B N 1
ATOM 14572 C CA . LYS B 1 699 ? 41.562 75.062 33.719 1 86.81 699 LYS B CA 1
ATOM 14573 C C . LYS B 1 699 ? 41.312 74.188 32.5 1 86.81 699 LYS B C 1
ATOM 14575 O O . LYS B 1 699 ? 40.625 74.562 31.547 1 86.81 699 LYS B O 1
ATOM 14580 N N . SER B 1 700 ? 41.938 73.062 32.344 1 87.31 700 SER B N 1
ATOM 14581 C CA . SER B 1 700 ? 41.781 72.125 31.203 1 87.31 700 SER B CA 1
ATOM 14582 C C . SER B 1 700 ? 41.688 70.688 31.656 1 87.31 700 SER B C 1
ATOM 14584 O O . SER B 1 700 ? 42.344 70.312 32.594 1 87.31 700 SER B O 1
ATOM 14586 N N . THR B 1 701 ? 40.812 70 31.125 1 88.94 701 THR B N 1
ATOM 14587 C CA . THR B 1 701 ? 40.625 68.562 31.391 1 88.94 701 THR B CA 1
ATOM 14588 C C . THR B 1 701 ? 40.594 67.812 30.078 1 88.94 701 THR B C 1
ATOM 14590 O O . THR B 1 701 ? 39.906 68.188 29.125 1 88.94 701 THR B O 1
ATOM 14593 N N . LEU B 1 702 ? 41.344 66.75 29.875 1 85.81 702 LEU B N 1
ATOM 14594 C CA . LEU B 1 702 ? 41.375 65.875 28.703 1 85.81 702 LEU B CA 1
ATOM 14595 C C . LEU B 1 702 ? 40.344 64.75 28.828 1 85.81 702 LEU B C 1
ATOM 14597 O O . LEU B 1 702 ? 40.219 64.125 29.875 1 85.81 702 LEU B O 1
ATOM 14601 N N . THR B 1 703 ? 39.531 64.688 27.75 1 84.06 703 THR B N 1
ATOM 14602 C CA . THR B 1 703 ? 38.531 63.656 27.703 1 84.06 703 THR B CA 1
ATOM 14603 C C . THR B 1 703 ? 38.969 62.531 26.75 1 84.06 703 THR B C 1
ATOM 14605 O O . THR B 1 703 ? 39.812 62.75 25.891 1 84.06 703 THR B O 1
ATOM 14608 N N . LYS B 1 704 ? 38.75 61.25 26.766 1 83.5 704 LYS B N 1
ATOM 14609 C CA . LYS B 1 704 ? 39.062 60.125 25.875 1 83.5 704 LYS B CA 1
ATOM 14610 C C . LYS B 1 704 ? 37.938 59.906 24.875 1 83.5 704 LYS B C 1
ATOM 14612 O O . LYS B 1 704 ? 37.719 58.781 24.406 1 83.5 704 LYS B O 1
ATOM 14617 N N . LEU B 1 705 ? 37.188 61.031 24.516 1 86.38 705 LEU B N 1
ATOM 14618 C CA . LEU B 1 705 ? 36.062 60.906 23.594 1 86.38 705 LEU B CA 1
ATOM 14619 C C . LEU B 1 705 ? 36.375 61.469 22.219 1 86.38 705 LEU B C 1
ATOM 14621 O O . LEU B 1 705 ? 35.5 61.594 21.375 1 86.38 705 LEU B O 1
ATOM 14625 N N . GLY B 1 706 ? 37.562 61.812 21.906 1 83.88 706 GLY B N 1
ATOM 14626 C CA . GLY B 1 706 ? 37.969 62.312 20.609 1 83.88 706 GLY B CA 1
ATOM 14627 C C . GLY B 1 706 ? 37.844 63.812 20.5 1 83.88 706 GLY B C 1
ATOM 14628 O O . GLY B 1 706 ? 37.625 64.5 21.5 1 83.88 706 GLY B O 1
ATOM 14629 N N . SER B 1 707 ? 37.875 64.375 19.281 1 88.56 707 SER B N 1
ATOM 14630 C CA . SER B 1 707 ? 37.875 65.812 19 1 88.56 707 SER B CA 1
ATOM 14631 C C . SER B 1 707 ? 36.5 66.375 19.312 1 88.56 707 SER B C 1
ATOM 14633 O O . SER B 1 707 ? 35.469 65.75 19.094 1 88.56 707 SER B O 1
ATOM 14635 N N . VAL B 1 708 ? 36.469 67.562 19.906 1 90.56 708 VAL B N 1
ATOM 14636 C CA . VAL B 1 708 ? 35.219 68.25 20.234 1 90.56 708 VAL B CA 1
ATOM 14637 C C . VAL B 1 708 ? 34.688 68.938 18.984 1 90.56 708 VAL B C 1
ATOM 14639 O O . VAL B 1 708 ? 35.375 69.688 18.344 1 90.56 708 VAL B O 1
ATOM 14642 N N . LYS B 1 709 ? 33.5 68.562 18.656 1 88.31 709 LYS B N 1
ATOM 14643 C CA . LYS B 1 709 ? 32.875 69.125 17.469 1 88.31 709 LYS B CA 1
ATOM 14644 C C . LYS B 1 709 ? 32.094 70.375 17.812 1 88.31 709 LYS B C 1
ATOM 14646 O O . LYS B 1 709 ? 32.125 71.375 17.047 1 88.31 709 LYS B O 1
ATOM 14651 N N . ARG B 1 710 ? 31.422 70.312 18.922 1 89.81 710 ARG B N 1
ATOM 14652 C CA . ARG B 1 710 ? 30.562 71.438 19.281 1 89.81 710 ARG B CA 1
ATOM 14653 C C . ARG B 1 710 ? 30.453 71.562 20.797 1 89.81 710 ARG B C 1
ATOM 14655 O O . ARG B 1 710 ? 30.438 70.562 21.516 1 89.81 710 ARG B O 1
ATOM 14662 N N . LEU B 1 711 ? 30.328 72.75 21.234 1 91.44 711 LEU B N 1
ATOM 14663 C CA . LEU B 1 711 ? 30.156 73.062 22.656 1 91.44 711 LEU B CA 1
ATOM 14664 C C . LEU B 1 711 ? 29.047 74.062 22.844 1 91.44 711 LEU B C 1
ATOM 14666 O O . LEU B 1 711 ? 28.984 75.062 22.125 1 91.44 711 LEU B O 1
ATOM 14670 N N . ARG B 1 712 ? 28.188 73.688 23.766 1 89.88 712 ARG B N 1
ATOM 14671 C CA . ARG B 1 712 ? 27.078 74.625 24.016 1 89.88 712 ARG B CA 1
ATOM 14672 C C . ARG B 1 712 ? 26.734 74.688 25.5 1 89.88 712 ARG B C 1
ATOM 14674 O O . ARG B 1 712 ? 26.828 73.688 26.203 1 89.88 712 ARG B O 1
ATOM 14681 N N . PHE B 1 713 ? 26.328 75.875 26.016 1 89.75 713 PHE B N 1
ATOM 14682 C CA . PHE B 1 713 ? 25.875 76.062 27.391 1 89.75 713 PHE B CA 1
ATOM 14683 C C . PHE B 1 713 ? 24.359 75.875 27.484 1 89.75 713 PHE B C 1
ATOM 14685 O O . PHE B 1 713 ? 23.656 76.062 26.5 1 89.75 713 PHE B O 1
ATOM 14692 N N . CYS B 1 714 ? 23.953 75.562 28.672 1 88.38 714 CYS B N 1
ATOM 14693 C CA . CYS B 1 714 ? 22.516 75.562 28.922 1 88.38 714 CYS B CA 1
ATOM 14694 C C . CYS B 1 714 ? 21.938 76.938 28.75 1 88.38 714 CYS B C 1
ATOM 14696 O O . CYS B 1 714 ? 22.562 77.938 29.125 1 88.38 714 CYS B O 1
ATOM 14698 N N . THR B 1 715 ? 20.859 77.062 28.156 1 80.88 715 THR B N 1
ATOM 14699 C CA . THR B 1 715 ? 20.266 78.375 27.781 1 80.88 715 THR B CA 1
ATOM 14700 C C . THR B 1 715 ? 19.734 79.125 29 1 80.88 715 THR B C 1
ATOM 14702 O O . THR B 1 715 ? 19.516 80.312 28.969 1 80.88 715 THR B O 1
ATOM 14705 N N . PHE B 1 716 ? 19.594 78.312 30.031 1 83.38 716 PHE B N 1
ATOM 14706 C CA . PHE B 1 716 ? 19.125 79 31.234 1 83.38 716 PHE B CA 1
ATOM 14707 C C . PHE B 1 716 ? 20.234 79.812 31.859 1 83.38 716 PHE B C 1
ATOM 14709 O O . PHE B 1 716 ? 21.359 79.375 32 1 83.38 716 PHE B O 1
ATOM 14716 N N . PRO B 1 717 ? 20.078 81.062 32.156 1 78.62 717 PRO B N 1
ATOM 14717 C CA . PRO B 1 717 ? 21.141 82.062 32.531 1 78.62 717 PRO B CA 1
ATOM 14718 C C . PRO B 1 717 ? 21.875 81.625 33.812 1 78.62 717 PRO B C 1
ATOM 14720 O O . PRO B 1 717 ? 23.094 81.812 33.906 1 78.62 717 PRO B O 1
ATOM 14723 N N . GLU B 1 718 ? 21.219 81.062 34.75 1 80.19 718 GLU B N 1
ATOM 14724 C CA . GLU B 1 718 ? 21.875 80.75 36.031 1 80.19 718 GLU B CA 1
ATOM 14725 C C . GLU B 1 718 ? 22.531 79.375 36 1 80.19 718 GLU B C 1
ATOM 14727 O O . GLU B 1 718 ? 23.234 79 36.938 1 80.19 718 GLU B O 1
ATOM 14732 N N . ASP B 1 719 ? 22.375 78.75 34.906 1 85.12 719 ASP B N 1
ATOM 14733 C CA . ASP B 1 719 ? 22.938 77.375 34.812 1 85.12 719 ASP B CA 1
ATOM 14734 C C . ASP B 1 719 ? 24.172 77.375 33.938 1 85.12 719 ASP B C 1
ATOM 14736 O O . ASP B 1 719 ? 24.109 77.75 32.75 1 85.12 719 ASP B O 1
ATOM 14740 N N . PHE B 1 720 ? 25.312 76.938 34.438 1 88.44 720 PHE B N 1
ATOM 14741 C CA . PHE B 1 720 ? 26.562 77 33.719 1 88.44 720 PHE B CA 1
ATOM 14742 C C . PHE B 1 720 ? 26.953 75.562 33.281 1 88.44 720 PHE B C 1
ATOM 14744 O O . PHE B 1 720 ? 28.141 75.312 33.062 1 88.44 720 PHE B O 1
ATOM 14751 N N . THR B 1 721 ? 25.906 74.75 33.094 1 91.06 721 THR B N 1
ATOM 14752 C CA . THR B 1 721 ? 26.172 73.438 32.531 1 91.06 721 THR B CA 1
ATOM 14753 C C . THR B 1 721 ? 26.406 73.562 31.016 1 91.06 721 THR B C 1
ATOM 14755 O O . THR B 1 721 ? 25.719 74.312 30.328 1 91.06 721 THR B O 1
ATOM 14758 N N . ALA B 1 722 ? 27.375 72.875 30.469 1 91.38 722 ALA B N 1
ATOM 14759 C CA . ALA B 1 722 ? 27.688 72.875 29.047 1 91.38 722 ALA B CA 1
ATOM 14760 C C . ALA B 1 722 ? 27.75 71.5 28.5 1 91.38 722 ALA B C 1
ATOM 14762 O O . ALA B 1 722 ? 28.109 70.562 29.219 1 91.38 722 ALA B O 1
ATOM 14763 N N . ILE B 1 723 ? 27.344 71.312 27.328 1 92.25 723 ILE B N 1
ATOM 14764 C CA . ILE B 1 723 ? 27.391 70 26.641 1 92.25 723 ILE B CA 1
ATOM 14765 C C . ILE B 1 723 ? 28.453 70.062 25.547 1 92.25 723 ILE B C 1
ATOM 14767 O O . ILE B 1 723 ? 28.609 71.062 24.875 1 92.25 723 ILE B O 1
ATOM 14771 N N . ALA B 1 724 ? 29.281 69.062 25.484 1 92.12 724 ALA B N 1
ATOM 14772 C CA . ALA B 1 724 ? 30.297 68.938 24.453 1 92.12 724 ALA B CA 1
ATOM 14773 C C . ALA B 1 724 ? 30.047 67.688 23.578 1 92.12 724 ALA B C 1
ATOM 14775 O O . ALA B 1 724 ? 30.016 66.562 24.078 1 92.12 724 ALA B O 1
ATOM 14776 N N . LEU B 1 725 ? 29.797 67.938 22.375 1 91.19 725 LEU B N 1
ATOM 14777 C CA . LEU B 1 725 ? 29.656 66.875 21.406 1 91.19 725 LEU B CA 1
ATOM 14778 C C . LEU B 1 725 ? 31.016 66.438 20.828 1 91.19 725 LEU B C 1
ATOM 14780 O O . LEU B 1 725 ? 31.688 67.25 20.203 1 91.19 725 LEU B O 1
ATOM 14784 N N . HIS B 1 726 ? 31.406 65.188 21.062 1 89.56 726 HIS B N 1
ATOM 14785 C CA . HIS B 1 726 ? 32.656 64.625 20.547 1 89.56 726 HIS B CA 1
ATOM 14786 C C . HIS B 1 726 ? 32.406 63.75 19.344 1 89.56 726 HIS B C 1
ATOM 14788 O O . HIS B 1 726 ? 31.266 63.469 18.984 1 89.56 726 HIS B O 1
ATOM 14794 N N . VAL B 1 727 ? 33.469 63.312 18.75 1 85.81 727 VAL B N 1
ATOM 14795 C CA . VAL B 1 727 ? 33.375 62.375 17.625 1 85.81 727 VAL B CA 1
ATOM 14796 C C . VAL B 1 727 ? 32.844 61.031 18.125 1 85.81 727 VAL B C 1
ATOM 14798 O O . VAL B 1 727 ? 32.031 60.406 17.469 1 85.81 727 VAL B O 1
ATOM 14801 N N . ASP B 1 728 ? 33.312 60.656 19.266 1 85.25 728 ASP B N 1
ATOM 14802 C CA . ASP B 1 728 ? 32.969 59.344 19.734 1 85.25 728 ASP B CA 1
ATOM 14803 C C . ASP B 1 728 ? 31.984 59.375 20.906 1 85.25 728 ASP B C 1
ATOM 14805 O O . ASP B 1 728 ? 31.688 58.375 21.516 1 85.25 728 ASP B O 1
ATOM 14809 N N . GLY B 1 729 ? 31.484 60.594 21.188 1 87.25 729 GLY B N 1
ATOM 14810 C CA . GLY B 1 729 ? 30.578 60.625 22.328 1 87.25 729 GLY B CA 1
ATOM 14811 C C . GLY B 1 729 ? 30.125 62.062 22.656 1 87.25 729 GLY B C 1
ATOM 14812 O O . GLY B 1 729 ? 30.359 62.969 21.891 1 87.25 729 GLY B O 1
ATOM 14813 N N . ILE B 1 730 ? 29.328 62.094 23.797 1 89.44 730 ILE B N 1
ATOM 14814 C CA . ILE B 1 730 ? 28.828 63.375 24.328 1 89.44 730 ILE B CA 1
ATOM 14815 C C . ILE B 1 730 ? 29.203 63.5 25.797 1 89.44 730 ILE B C 1
ATOM 14817 O O . ILE B 1 730 ? 29.219 62.5 26.531 1 89.44 730 ILE B O 1
ATOM 14821 N N . SER B 1 731 ? 29.562 64.625 26.219 1 90.5 731 SER B N 1
ATOM 14822 C CA . SER B 1 731 ? 29.922 64.875 27.609 1 90.5 731 SER B CA 1
ATOM 14823 C C . SER B 1 731 ? 29.234 66.125 28.156 1 90.5 731 SER B C 1
ATOM 14825 O O . SER B 1 731 ? 29.062 67.125 27.422 1 90.5 731 SER B O 1
ATOM 14827 N N . LEU B 1 732 ? 28.812 66 29.359 1 91 732 LEU B N 1
ATOM 14828 C CA . LEU B 1 732 ? 28.219 67.125 30.094 1 91 732 LEU B CA 1
ATOM 14829 C C . LEU B 1 732 ? 29.188 67.625 31.141 1 91 732 LEU B C 1
ATOM 14831 O O . LEU B 1 732 ? 29.828 66.875 31.859 1 91 732 LEU B O 1
ATOM 14835 N N . TRP B 1 733 ? 29.25 69 31.266 1 90.5 733 TRP B N 1
ATOM 14836 C CA . TRP B 1 733 ? 30.266 69.625 32.125 1 90.5 733 TRP B CA 1
ATOM 14837 C C . TRP B 1 733 ? 29.656 70.688 32.969 1 90.5 733 TRP B C 1
ATOM 14839 O O . TRP B 1 733 ? 28.812 71.5 32.5 1 90.5 733 TRP B O 1
ATOM 14849 N N . ASN B 1 734 ? 29.953 70.688 34.188 1 90.38 734 ASN B N 1
ATOM 14850 C CA . ASN B 1 734 ? 29.812 71.938 34.969 1 90.38 734 ASN B CA 1
ATOM 14851 C C . ASN B 1 734 ? 31.031 72.875 34.812 1 90.38 734 ASN B C 1
ATOM 14853 O O . ASN B 1 734 ? 32.094 72.562 35.344 1 90.38 734 ASN B O 1
ATOM 14857 N N . VAL B 1 735 ? 30.969 73.938 34.125 1 87.44 735 VAL B N 1
ATOM 14858 C CA . VAL B 1 735 ? 32.062 74.688 33.625 1 87.44 735 VAL B CA 1
ATOM 14859 C C . VAL B 1 735 ? 32.656 75.562 34.75 1 87.44 735 VAL B C 1
ATOM 14861 O O . VAL B 1 735 ? 33.844 75.875 34.719 1 87.44 735 VAL B O 1
ATOM 14864 N N . GLN B 1 736 ? 31.922 75.875 35.75 1 83.69 736 GLN B N 1
ATOM 14865 C CA . GLN B 1 736 ? 32.469 76.625 36.875 1 83.69 736 GLN B CA 1
ATOM 14866 C C . GLN B 1 736 ? 33.562 75.875 37.594 1 83.69 736 GLN B C 1
ATOM 14868 O O . GLN B 1 736 ? 34.625 76.438 37.906 1 83.69 736 GLN B O 1
ATOM 14873 N N . THR B 1 737 ? 33.312 74.625 37.812 1 84.62 737 THR B N 1
ATOM 14874 C CA . THR B 1 737 ? 34.312 73.812 38.469 1 84.62 737 THR B CA 1
ATOM 14875 C C . THR B 1 737 ? 35 72.875 37.469 1 84.62 737 THR B C 1
ATOM 14877 O O . THR B 1 737 ? 35.969 72.25 37.781 1 84.62 737 THR B O 1
ATOM 14880 N N . LEU B 1 738 ? 34.688 73 36.219 1 86.94 738 LEU B N 1
ATOM 14881 C CA . LEU B 1 738 ? 35.156 72.188 35.125 1 86.94 738 LEU B CA 1
ATOM 14882 C C . LEU B 1 738 ? 35.188 70.75 35.531 1 86.94 738 LEU B C 1
ATOM 14884 O O . LEU B 1 738 ? 36.219 70.062 35.406 1 86.94 738 LEU B O 1
ATOM 14888 N N . VAL B 1 739 ? 34.031 70.312 36.094 1 89.19 739 VAL B N 1
ATOM 14889 C CA . VAL B 1 739 ? 33.875 68.875 36.438 1 89.19 739 VAL B CA 1
ATOM 14890 C C . VAL B 1 739 ? 32.906 68.25 35.469 1 89.19 739 VAL B C 1
ATOM 14892 O O . VAL B 1 739 ? 31.844 68.812 35.125 1 89.19 739 VAL B O 1
ATOM 14895 N N . ARG B 1 740 ? 33.375 67.25 34.938 1 88 740 ARG B N 1
ATOM 14896 C CA . ARG B 1 740 ? 32.5 66.438 34.062 1 88 740 ARG B CA 1
ATOM 14897 C C . ARG B 1 740 ? 31.375 65.812 34.844 1 88 740 ARG B C 1
ATOM 14899 O O . ARG B 1 740 ? 31.625 65.062 35.781 1 88 740 ARG B O 1
ATOM 14906 N N . LEU B 1 741 ? 30.281 66.125 34.5 1 87.38 741 LEU B N 1
ATOM 14907 C CA . LEU B 1 741 ? 29.125 65.562 35.188 1 87.38 741 LEU B CA 1
ATOM 14908 C C . LEU B 1 741 ? 28.781 64.188 34.688 1 87.38 741 LEU B C 1
ATOM 14910 O O . LEU B 1 741 ? 28.547 63.25 35.469 1 87.38 741 LEU B O 1
ATOM 14914 N N . SER B 1 742 ? 28.594 64.062 33.375 1 89.06 742 SER B N 1
ATOM 14915 C CA . SER B 1 742 ? 28.25 62.781 32.781 1 89.06 742 SER B CA 1
ATOM 14916 C C . SER B 1 742 ? 28.766 62.688 31.344 1 89.06 742 SER B C 1
ATOM 14918 O O . SER B 1 742 ? 29.172 63.688 30.75 1 89.06 742 SER B O 1
ATOM 14920 N N . HIS B 1 743 ? 28.891 61.438 30.828 1 86.88 743 HIS B N 1
ATOM 14921 C CA . HIS B 1 743 ? 29.297 61.25 29.438 1 86.88 743 HIS B CA 1
ATOM 14922 C C . HIS B 1 743 ? 28.641 60 28.859 1 86.88 743 HIS B C 1
ATOM 14924 O O . HIS B 1 743 ? 28.188 59.125 29.594 1 86.88 743 HIS B O 1
ATOM 14930 N N . CYS B 1 744 ? 28.375 59.969 27.641 1 85.12 744 CYS B N 1
ATOM 14931 C CA . CYS B 1 744 ? 27.844 58.844 26.906 1 85.12 744 CYS B CA 1
ATOM 14932 C C . CYS B 1 744 ? 28.672 58.562 25.656 1 85.12 744 CYS B C 1
ATOM 14934 O O . CYS B 1 744 ? 29.016 59.469 24.922 1 85.12 744 CYS B O 1
ATOM 14936 N N . CYS B 1 745 ? 29.047 57.25 25.531 1 82.88 745 CYS B N 1
ATOM 14937 C CA . CYS B 1 745 ? 29.766 56.812 24.312 1 82.88 745 CYS B CA 1
ATOM 14938 C C . CYS B 1 745 ? 28.781 56.312 23.266 1 82.88 745 CYS B C 1
ATOM 14940 O O . CYS B 1 745 ? 27.781 55.688 23.578 1 82.88 745 CYS B O 1
ATOM 14942 N N . PHE B 1 746 ? 28.984 56.75 22.062 1 78.12 746 PHE B N 1
ATOM 14943 C CA . PHE B 1 746 ? 28.062 56.438 20.969 1 78.12 746 PHE B CA 1
ATOM 14944 C C . PHE B 1 746 ? 27.922 54.938 20.781 1 78.12 746 PHE B C 1
ATOM 14946 O O . PHE B 1 746 ? 26.812 54.438 20.547 1 78.12 746 PHE B O 1
ATOM 14953 N N . PRO B 1 747 ? 29 54.094 20.906 1 66.31 747 PRO B N 1
ATOM 14954 C CA . PRO B 1 747 ? 28.766 52.656 20.734 1 66.31 747 PRO B CA 1
ATOM 14955 C C . PRO B 1 747 ? 27.766 52.125 21.766 1 66.31 747 PRO B C 1
ATOM 14957 O O . PRO B 1 747 ? 27.109 51.094 21.5 1 66.31 747 PRO B O 1
ATOM 14960 N N . GLU B 1 748 ? 27.656 52.844 22.812 1 65.06 748 GLU B N 1
ATOM 14961 C CA . GLU B 1 748 ? 26.703 52.406 23.828 1 65.06 748 GLU B CA 1
ATOM 14962 C C . GLU B 1 748 ? 25.266 52.688 23.406 1 65.06 748 GLU B C 1
ATOM 14964 O O . GLU B 1 748 ? 24.344 51.969 23.781 1 65.06 748 GLU B O 1
ATOM 14969 N N . VAL B 1 749 ? 25.047 53.75 22.703 1 64.62 749 VAL B N 1
ATOM 14970 C CA . VAL B 1 749 ? 23.719 54.125 22.266 1 64.62 749 VAL B CA 1
ATOM 14971 C C . VAL B 1 749 ? 23.438 53.469 20.906 1 64.62 749 VAL B C 1
ATOM 14973 O O . VAL B 1 749 ? 22.266 53.344 20.5 1 64.62 749 VAL B O 1
ATOM 14976 N N . CYS B 1 750 ? 24.094 52.562 20.438 1 63.75 750 CYS B N 1
ATOM 14977 C CA . CYS B 1 750 ? 24 51.75 19.219 1 63.75 750 CYS B CA 1
ATOM 14978 C C . CYS B 1 750 ? 23.531 52.625 18.047 1 63.75 750 CYS B C 1
ATOM 14980 O O . CYS B 1 750 ? 23.109 52.094 17.016 1 63.75 750 CYS B O 1
ATOM 14982 N N . VAL B 1 751 ? 23.375 53.969 18.219 1 77.38 751 VAL B N 1
ATOM 14983 C CA . VAL B 1 751 ? 22.969 54.812 17.094 1 77.38 751 VAL B CA 1
ATOM 14984 C C . VAL B 1 751 ? 23.906 56.031 16.984 1 77.38 751 VAL B C 1
ATOM 14986 O O . VAL B 1 751 ? 24.469 56.469 17.969 1 77.38 751 VAL B O 1
ATOM 14989 N N . ARG B 1 752 ? 24.078 56.438 15.844 1 82.56 752 ARG B N 1
ATOM 14990 C CA . ARG B 1 752 ? 24.938 57.594 15.57 1 82.56 752 ARG B CA 1
ATOM 14991 C C . ARG B 1 752 ? 24.25 58.906 15.93 1 82.56 752 ARG B C 1
ATOM 14993 O O . ARG B 1 752 ? 23.078 59.094 15.625 1 82.56 752 ARG B O 1
ATOM 15000 N N . CYS B 1 753 ? 25.016 59.75 16.625 1 87.25 753 CYS B N 1
ATOM 15001 C CA . CYS B 1 753 ? 24.5 61.062 17.031 1 87.25 753 CYS B CA 1
ATOM 15002 C C . CYS B 1 753 ? 24.797 62.094 15.961 1 87.25 753 CYS B C 1
ATOM 15004 O O . CYS B 1 753 ? 25.922 62.219 15.5 1 87.25 753 CYS B O 1
ATOM 15006 N N . LEU B 1 754 ? 23.797 62.875 15.531 1 87.44 754 LEU B N 1
ATOM 15007 C CA . LEU B 1 754 ? 23.969 63.906 14.523 1 87.44 754 LEU B CA 1
ATOM 15008 C C . LEU B 1 754 ? 24.219 65.25 15.18 1 87.44 754 LEU B C 1
ATOM 15010 O O . LEU B 1 754 ? 25.078 66 14.734 1 87.44 754 LEU B O 1
ATOM 15014 N N . ASP B 1 755 ? 23.438 65.562 16.125 1 90.25 755 ASP B N 1
ATOM 15015 C CA . ASP B 1 755 ? 23.562 66.875 16.828 1 90.25 755 ASP B CA 1
ATOM 15016 C C . ASP B 1 755 ? 23.031 66.75 18.266 1 90.25 755 ASP B C 1
ATOM 15018 O O . ASP B 1 755 ? 22.344 65.75 18.594 1 90.25 755 ASP B O 1
ATOM 15022 N N . ALA B 1 756 ? 23.469 67.688 19.109 1 91.44 756 ALA B N 1
ATOM 15023 C CA . ALA B 1 756 ? 23.047 67.625 20.516 1 91.44 756 ALA B CA 1
ATOM 15024 C C . ALA B 1 756 ? 22.938 69 21.094 1 91.44 756 ALA B C 1
ATOM 15026 O O . ALA B 1 756 ? 23.625 69.938 20.641 1 91.44 756 ALA B O 1
ATOM 15027 N N . ASP B 1 757 ? 22.047 69.188 21.953 1 91.56 757 ASP B N 1
ATOM 15028 C CA . ASP B 1 757 ? 21.828 70.438 22.703 1 91.56 757 ASP B CA 1
ATOM 15029 C C . ASP B 1 757 ? 21.312 70.125 24.109 1 91.56 757 ASP B C 1
ATOM 15031 O O . ASP B 1 757 ? 21.188 69 24.5 1 91.56 757 ASP B O 1
ATOM 15035 N N . LEU B 1 758 ? 21.219 71.188 24.922 1 89.94 758 LEU B N 1
ATOM 15036 C CA . LEU B 1 758 ? 20.719 71 26.281 1 89.94 758 LEU B CA 1
ATOM 15037 C C . LEU B 1 758 ? 19.359 71.688 26.453 1 89.94 758 LEU B C 1
ATOM 15039 O O . LEU B 1 758 ? 19.125 72.75 25.922 1 89.94 758 LEU B O 1
ATOM 15043 N N . SER B 1 759 ? 18.531 70.938 27.125 1 87.75 759 SER B N 1
ATOM 15044 C CA . SER B 1 759 ? 17.234 71.5 27.453 1 87.75 759 SER B CA 1
ATOM 15045 C C . SER B 1 759 ? 17.359 72.562 28.531 1 87.75 759 SER B C 1
ATOM 15047 O O . SER B 1 759 ? 18.422 72.75 29.125 1 87.75 759 SER B O 1
ATOM 15049 N N . GLU B 1 760 ? 16.234 73.312 28.781 1 84.25 760 GLU B N 1
ATOM 15050 C CA . GLU B 1 760 ? 16.234 74.312 29.797 1 84.25 760 GLU B CA 1
ATOM 15051 C C . GLU B 1 760 ? 16.422 73.75 31.188 1 84.25 760 GLU B C 1
ATOM 15053 O O . GLU B 1 760 ? 16.828 74.5 32.125 1 84.25 760 GLU B O 1
ATOM 15058 N N . ASP B 1 761 ? 16.172 72.438 31.328 1 81.25 761 ASP B N 1
ATOM 15059 C CA . ASP B 1 761 ? 16.406 71.75 32.594 1 81.25 761 ASP B CA 1
ATOM 15060 C C . ASP B 1 761 ? 17.766 71.062 32.625 1 81.25 761 ASP B C 1
ATOM 15062 O O . ASP B 1 761 ? 18.031 70.25 33.5 1 81.25 761 ASP B O 1
ATOM 15066 N N . ALA B 1 762 ? 18.609 71.375 31.703 1 83.62 762 ALA B N 1
ATOM 15067 C CA . ALA B 1 762 ? 19.969 70.875 31.609 1 83.62 762 ALA B CA 1
ATOM 15068 C C . ALA B 1 762 ? 19.984 69.375 31.281 1 83.62 762 ALA B C 1
ATOM 15070 O O . ALA B 1 762 ? 20.828 68.625 31.781 1 83.62 762 ALA B O 1
ATOM 15071 N N . CYS B 1 763 ? 18.984 68.938 30.609 1 88.31 763 CYS B N 1
ATOM 15072 C CA . CYS B 1 763 ? 18.969 67.562 30.125 1 88.31 763 CYS B CA 1
ATOM 15073 C C . CYS B 1 763 ? 19.375 67.562 28.656 1 88.31 763 CYS B C 1
ATOM 15075 O O . CYS B 1 763 ? 18.984 68.375 27.859 1 88.31 763 CYS B O 1
ATOM 15077 N N . PRO B 1 764 ? 20.188 66.625 28.359 1 89.88 764 PRO B N 1
ATOM 15078 C CA . PRO B 1 764 ? 20.672 66.562 26.969 1 89.88 764 PRO B CA 1
ATOM 15079 C C . PRO B 1 764 ? 19.578 66.188 25.984 1 89.88 764 PRO B C 1
ATOM 15081 O O . PRO B 1 764 ? 18.812 65.25 26.25 1 89.88 764 PRO B O 1
ATOM 15084 N N . VAL B 1 765 ? 19.438 66.812 24.938 1 91.25 765 VAL B N 1
ATOM 15085 C CA . VAL B 1 765 ? 18.578 66.562 23.797 1 91.25 765 VAL B CA 1
ATOM 15086 C C . VAL B 1 765 ? 19.438 66.125 22.594 1 91.25 765 V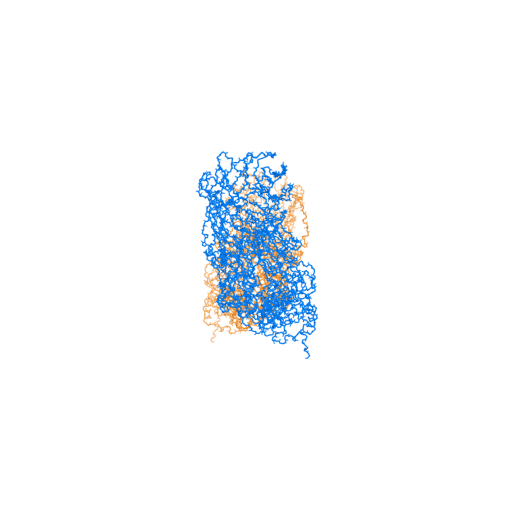AL B C 1
ATOM 15088 O O . VAL B 1 765 ? 20.219 66.938 22.094 1 91.25 765 VAL B O 1
ATOM 15091 N N . VAL B 1 766 ? 19.25 64.938 22.188 1 90.06 766 VAL B N 1
ATOM 15092 C CA . VAL B 1 766 ? 20.156 64.375 21.188 1 90.06 766 VAL B CA 1
ATOM 15093 C C . VAL B 1 766 ? 19.375 64 19.938 1 90.06 766 VAL B C 1
ATOM 15095 O O . VAL B 1 766 ? 18.297 63.375 20.031 1 90.06 766 VAL B O 1
ATOM 15098 N N . LEU B 1 767 ? 19.828 64.438 18.844 1 90.88 767 LEU B N 1
ATOM 15099 C CA . LEU B 1 767 ? 19.297 64 17.547 1 90.88 767 LEU B CA 1
ATOM 15100 C C . LEU B 1 767 ? 20.109 62.812 17 1 90.88 767 LEU B C 1
ATOM 15102 O O . LEU B 1 767 ? 21.328 62.938 16.844 1 90.88 767 LEU B O 1
ATOM 15106 N N . THR B 1 768 ? 19.469 61.781 16.734 1 88.75 768 THR B N 1
ATOM 15107 C CA . THR B 1 768 ? 20.156 60.594 16.281 1 88.75 768 THR B CA 1
ATOM 15108 C C . THR B 1 768 ? 19.859 60.312 14.797 1 88.75 768 THR B C 1
ATOM 15110 O O . THR B 1 768 ? 18.922 60.906 14.234 1 88.75 768 THR B O 1
ATOM 15113 N N . SER B 1 769 ? 20.656 59.375 14.203 1 86.06 769 SER B N 1
ATOM 15114 C CA . SER B 1 769 ? 20.578 59.094 12.773 1 86.06 769 SER B CA 1
ATOM 15115 C C . SER B 1 769 ? 19.297 58.344 12.438 1 86.06 769 SER B C 1
ATOM 15117 O O . SER B 1 769 ? 18.875 58.312 11.281 1 86.06 769 SER B O 1
ATOM 15119 N N . ASP B 1 770 ? 18.719 57.719 13.367 1 84.31 770 ASP B N 1
ATOM 15120 C CA . ASP B 1 770 ? 17.469 57.031 13.125 1 84.31 770 ASP B CA 1
ATOM 15121 C C . ASP B 1 770 ? 16.297 58 13 1 84.31 770 ASP B C 1
ATOM 15123 O O . ASP B 1 770 ? 15.164 57.594 12.734 1 84.31 770 ASP B O 1
ATOM 15127 N N . GLY B 1 771 ? 16.562 59.219 13.156 1 84.75 771 GLY B N 1
ATOM 15128 C CA . GLY B 1 771 ? 15.539 60.219 12.984 1 84.75 771 GLY B CA 1
ATOM 15129 C C . GLY B 1 771 ? 14.75 60.5 14.25 1 84.75 771 GLY B C 1
ATOM 15130 O O . GLY B 1 771 ? 13.648 61.031 14.203 1 84.75 771 GLY B O 1
ATOM 15131 N N . CYS B 1 772 ? 15.273 60.062 15.32 1 88.31 772 CYS B N 1
ATOM 15132 C CA . CYS B 1 772 ? 14.578 60.25 16.594 1 88.31 772 CYS B CA 1
ATOM 15133 C C . CYS B 1 772 ? 15.242 61.375 17.391 1 88.31 772 CYS B C 1
ATOM 15135 O O . CYS B 1 772 ? 16.438 61.625 17.234 1 88.31 772 CYS B O 1
ATOM 15137 N N . VAL B 1 773 ? 14.43 62.094 18.094 1 90.62 773 VAL B N 1
ATOM 15138 C CA . VAL B 1 773 ? 14.906 63.062 19.094 1 90.62 773 VAL B CA 1
ATOM 15139 C C . VAL B 1 773 ? 14.82 62.438 20.484 1 90.62 773 VAL B C 1
ATOM 15141 O O . VAL B 1 773 ? 13.734 62.094 20.953 1 90.62 773 VAL B O 1
ATOM 15144 N N . ARG B 1 774 ? 15.93 62.281 21.078 1 89.75 774 ARG B N 1
ATOM 15145 C CA . ARG B 1 774 ? 15.992 61.625 22.375 1 89.75 774 ARG B CA 1
ATOM 15146 C C . ARG B 1 774 ? 16.328 62.625 23.484 1 89.75 774 ARG B C 1
ATOM 15148 O O . ARG B 1 774 ? 17.281 63.375 23.375 1 89.75 774 ARG B O 1
ATOM 15155 N N . LEU B 1 775 ? 15.484 62.656 24.375 1 90.19 775 LEU B N 1
ATOM 15156 C CA . LEU B 1 775 ? 15.719 63.406 25.594 1 90.19 775 LEU B CA 1
ATOM 15157 C C . LEU B 1 775 ? 16.266 62.531 26.703 1 90.19 775 LEU B C 1
ATOM 15159 O O . LEU B 1 775 ? 15.531 61.688 27.25 1 90.19 775 LEU B O 1
ATOM 15163 N N . PHE B 1 776 ? 17.547 62.688 27.016 1 87.56 776 PHE B N 1
ATOM 15164 C CA . PHE B 1 776 ? 18.188 61.844 28.016 1 87.56 776 PHE B CA 1
ATOM 15165 C C . PHE B 1 776 ? 18.109 62.469 29.406 1 87.56 776 PHE B C 1
ATOM 15167 O O . PHE B 1 776 ? 17.844 63.688 29.516 1 87.56 776 PHE B O 1
ATOM 15174 N N . ASP B 1 777 ? 18.234 61.625 30.344 1 84.12 777 ASP B N 1
ATOM 15175 C CA . ASP B 1 777 ? 18.453 62.156 31.688 1 84.12 777 ASP B CA 1
ATOM 15176 C C . ASP B 1 777 ? 19.859 62.719 31.828 1 84.12 777 ASP B C 1
ATOM 15178 O O . ASP B 1 777 ? 20.703 62.531 30.953 1 84.12 777 ASP B O 1
ATOM 15182 N N . ALA B 1 778 ? 20.062 63.469 32.844 1 84.12 778 ALA B N 1
ATOM 15183 C CA . ALA B 1 778 ? 21.344 64.125 33.062 1 84.12 778 ALA B CA 1
ATOM 15184 C C . ALA B 1 778 ? 22.5 63.125 33.062 1 84.12 778 ALA B C 1
ATOM 15186 O O . ALA B 1 778 ? 23.625 63.469 32.688 1 84.12 778 ALA B O 1
ATOM 15187 N N . GLU B 1 779 ? 22.234 61.875 33.344 1 82.25 779 GLU B N 1
ATOM 15188 C CA . GLU B 1 779 ? 23.281 60.844 33.406 1 82.25 779 GLU B CA 1
ATOM 15189 C C . GLU B 1 779 ? 23.281 60 32.125 1 82.25 779 GLU B C 1
ATOM 15191 O O . GLU B 1 779 ? 24.141 59.125 31.984 1 82.25 779 GLU B O 1
ATOM 15196 N N . PHE B 1 780 ? 22.578 60.312 31.188 1 81.19 780 PHE B N 1
ATOM 15197 C CA . PHE B 1 780 ? 22.469 59.594 29.922 1 81.19 780 PHE B CA 1
ATOM 15198 C C . PHE B 1 780 ? 22.109 58.125 30.172 1 81.19 780 PHE B C 1
ATOM 15200 O O . PHE B 1 780 ? 22.578 57.25 29.453 1 81.19 780 PHE B O 1
ATOM 15207 N N . LEU B 1 781 ? 21.406 57.875 31.203 1 74.44 781 LEU B N 1
ATOM 15208 C CA . LEU B 1 781 ? 21.125 56.5 31.562 1 74.44 781 LEU B CA 1
ATOM 15209 C C . LEU B 1 781 ? 19.969 55.969 30.734 1 74.44 781 LEU B C 1
ATOM 15211 O O . LEU B 1 781 ? 20 54.812 30.297 1 74.44 781 LEU B O 1
ATOM 15215 N N . THR B 1 782 ? 18.938 56.656 30.672 1 80.75 782 THR B N 1
ATOM 15216 C CA . THR B 1 782 ? 17.781 56.125 29.984 1 80.75 782 THR B CA 1
ATOM 15217 C C . THR B 1 782 ? 16.984 57.219 29.297 1 80.75 782 THR B C 1
ATOM 15219 O O . THR B 1 782 ? 17.141 58.406 29.609 1 80.75 782 THR B O 1
ATOM 15222 N N . VAL B 1 783 ? 16.234 56.812 28.281 1 82.81 783 VAL B N 1
ATOM 15223 C CA . VAL B 1 783 ? 15.281 57.688 27.609 1 82.81 783 VAL B CA 1
ATOM 15224 C C . VAL B 1 783 ? 13.859 57.312 28.031 1 82.81 783 VAL B C 1
ATOM 15226 O O . VAL B 1 783 ? 12.891 57.719 27.391 1 82.81 783 VAL B O 1
ATOM 15229 N N . THR B 1 784 ? 13.719 56.438 29.078 1 86.19 784 THR B N 1
ATOM 15230 C CA . THR B 1 784 ? 12.43 56.031 29.594 1 86.19 784 THR B CA 1
ATOM 15231 C C . THR B 1 784 ? 12.172 56.594 30.984 1 86.19 784 THR B C 1
ATOM 15233 O O . THR B 1 784 ? 13.102 56.688 31.797 1 86.19 784 THR B O 1
ATOM 15236 N N . SER B 1 785 ? 10.977 57.125 31.156 1 87 785 SER B N 1
ATOM 15237 C CA . SER B 1 785 ? 10.633 57.656 32.469 1 87 785 SER B CA 1
ATOM 15238 C C . SER B 1 785 ? 9.297 57.125 32.969 1 87 785 SER B C 1
ATOM 15240 O O . SER B 1 785 ? 8.5 56.594 32.188 1 87 785 SER B O 1
ATOM 15242 N N . SER B 1 786 ? 9.141 57.125 34.25 1 86.38 786 SER B N 1
ATOM 15243 C CA . SER B 1 786 ? 7.84 56.781 34.812 1 86.38 786 SER B CA 1
ATOM 15244 C C . SER B 1 786 ? 6.789 57.844 34.5 1 86.38 786 SER B C 1
ATOM 15246 O O . SER B 1 786 ? 7.012 59.031 34.75 1 86.38 786 SER B O 1
ATOM 15248 N N . VAL B 1 787 ? 5.785 57.531 33.969 1 86.56 787 VAL B N 1
ATOM 15249 C CA . VAL B 1 787 ? 4.766 58.469 33.531 1 86.56 787 VAL B CA 1
ATOM 15250 C C . VAL B 1 787 ? 3.547 58.375 34.438 1 86.56 787 VAL B C 1
ATOM 15252 O O . VAL B 1 787 ? 2.549 59.062 34.219 1 86.56 787 VAL B O 1
ATOM 15255 N N . GLU B 1 788 ? 3.543 57.75 35.438 1 86.5 788 GLU B N 1
ATOM 15256 C CA . GLU B 1 788 ? 2.389 57.562 36.312 1 86.5 788 GLU B CA 1
ATOM 15257 C C . GLU B 1 788 ? 1.869 58.875 36.844 1 86.5 788 GLU B C 1
ATOM 15259 O O . GLU B 1 788 ? 0.667 59.156 36.812 1 86.5 788 GLU B O 1
ATOM 15264 N N . ASP B 1 789 ? 2.746 59.688 37.219 1 83.94 789 ASP B N 1
ATOM 15265 C CA . ASP B 1 789 ? 2.348 60.969 37.844 1 83.94 789 ASP B CA 1
ATOM 15266 C C . ASP B 1 789 ? 1.754 61.906 36.844 1 83.94 789 ASP B C 1
ATOM 15268 O O . ASP B 1 789 ? 0.773 62.625 37.125 1 83.94 789 ASP B O 1
ATOM 15272 N N . HIS B 1 790 ? 2.32 61.875 35.75 1 84.19 790 HIS B N 1
ATOM 15273 C CA . HIS B 1 790 ? 1.84 62.781 34.688 1 84.19 790 HIS B CA 1
ATOM 15274 C C . HIS B 1 790 ? 0.487 62.312 34.156 1 84.19 790 HIS B C 1
ATOM 15276 O O . HIS B 1 790 ? -0.379 63.156 33.875 1 84.19 790 HIS B O 1
ATOM 15282 N N . LEU B 1 791 ? 0.315 61.094 34.094 1 87.81 791 LEU B N 1
ATOM 15283 C CA . LEU B 1 791 ? -0.895 60.562 33.469 1 87.81 791 LEU B CA 1
ATOM 15284 C C . LEU B 1 791 ? -2.045 60.531 34.469 1 87.81 791 LEU B C 1
ATOM 15286 O O . LEU B 1 791 ? -3.213 60.438 34.062 1 87.81 791 LEU B O 1
ATOM 15290 N N . MET B 1 792 ? -1.757 60.562 35.656 1 88.56 792 MET B N 1
ATOM 15291 C CA . MET B 1 792 ? -2.762 60.438 36.719 1 88.56 792 MET B CA 1
ATOM 15292 C C . MET B 1 792 ? -3.861 61.469 36.531 1 88.56 792 MET B C 1
ATOM 15294 O O . MET B 1 792 ? -5.027 61.188 36.812 1 88.56 792 MET B O 1
ATOM 15298 N N . SER B 1 793 ? -3.582 62.562 35.938 1 87.62 793 SER B N 1
ATOM 15299 C CA . SER B 1 793 ? -4.578 63.625 35.844 1 87.62 793 SER B CA 1
ATOM 15300 C C . SER B 1 793 ? -4.953 63.875 34.375 1 87.62 793 SER B C 1
ATOM 15302 O O . SER B 1 793 ? -5.789 64.75 34.094 1 87.62 793 SER B O 1
ATOM 15304 N N . THR B 1 794 ? -4.48 63.125 33.5 1 86.62 794 THR B N 1
ATOM 15305 C CA . THR B 1 794 ? -4.715 63.469 32.094 1 86.62 794 THR B CA 1
ATOM 15306 C C . THR B 1 794 ? -5.551 62.375 31.422 1 86.62 794 THR B C 1
ATOM 15308 O O . THR B 1 794 ? -6.414 62.656 30.594 1 86.62 794 THR B O 1
ATOM 15311 N N . LEU B 1 795 ? -5.293 61.125 31.781 1 89.56 795 LEU B N 1
ATOM 15312 C CA . LEU B 1 795 ? -5.977 60.031 31.109 1 89.56 795 LEU B CA 1
ATOM 15313 C C . LEU B 1 795 ? -6.523 59.031 32.125 1 89.56 795 LEU B C 1
ATOM 15315 O O . LEU B 1 795 ? -5.957 58.875 33.219 1 89.56 795 LEU B O 1
ATOM 15319 N N . PHE B 1 796 ? -7.59 58.406 31.703 1 90.06 796 PHE B N 1
ATOM 15320 C CA . PHE B 1 796 ? -8.156 57.375 32.562 1 90.06 796 PHE B CA 1
ATOM 15321 C C . PHE B 1 796 ? -7.516 56.031 32.312 1 90.06 796 PHE B C 1
ATOM 15323 O O . PHE B 1 796 ? -7.488 55.562 31.172 1 90.06 796 PHE B O 1
ATOM 15330 N N . CYS B 1 797 ? -6.93 55.469 33.219 1 89.31 797 CYS B N 1
ATOM 15331 C CA . CYS B 1 797 ? -6.348 54.125 33.219 1 89.31 797 CYS B CA 1
ATOM 15332 C C . CYS B 1 797 ? -6.426 53.469 34.594 1 89.31 797 CYS B C 1
ATOM 15334 O O . CYS B 1 797 ? -5.738 53.906 35.5 1 89.31 797 CYS B O 1
ATOM 15336 N N . PRO B 1 798 ? -7.227 52.5 34.656 1 87.62 798 PRO B N 1
ATOM 15337 C CA . PRO B 1 798 ? -7.418 51.875 35.969 1 87.62 798 PRO B CA 1
ATOM 15338 C C . PRO B 1 798 ? -6.117 51.375 36.562 1 87.62 798 PRO B C 1
ATOM 15340 O O . PRO B 1 798 ? -5.988 51.312 37.781 1 87.62 798 PRO B O 1
ATOM 15343 N N . MET B 1 799 ? -5.184 51.094 35.875 1 86.69 799 MET B N 1
ATOM 15344 C CA . MET B 1 799 ? -3.939 50.5 36.375 1 86.69 799 MET B CA 1
ATOM 15345 C C . MET B 1 799 ? -3.082 51.562 37.062 1 86.69 799 MET B C 1
ATOM 15347 O O . MET B 1 799 ? -2.082 51.25 37.688 1 86.69 799 MET B O 1
ATOM 15351 N N . LEU B 1 800 ? -3.465 52.781 36.875 1 88.81 800 LEU B N 1
ATOM 15352 C CA . LEU B 1 800 ? -2.756 53.875 37.562 1 88.81 800 LEU B CA 1
ATOM 15353 C C . LEU B 1 800 ? -3.1 53.906 39.031 1 88.81 800 LEU B C 1
ATOM 15355 O O . LEU B 1 800 ? -2.346 54.469 39.844 1 88.81 800 LEU B O 1
ATOM 15359 N N . CYS B 1 801 ? -4.246 53.312 39.281 1 88.31 801 CYS B N 1
ATOM 15360 C CA . CYS B 1 801 ? -4.652 53.188 40.688 1 88.31 801 CYS B CA 1
ATOM 15361 C C . CYS B 1 801 ? -4.293 51.844 41.25 1 88.31 801 CYS B C 1
ATOM 15363 O O . CYS B 1 801 ? -3.895 50.938 40.531 1 88.31 801 CYS B O 1
ATOM 15365 N N . SER B 1 802 ? -4.281 51.906 42.562 1 84.75 802 SER B N 1
ATOM 15366 C CA . SER B 1 802 ? -4.098 50.594 43.219 1 84.75 802 SER B CA 1
ATOM 15367 C C . SER B 1 802 ? -5.27 49.656 42.938 1 84.75 802 SER B C 1
ATOM 15369 O O . SER B 1 802 ? -6.305 50.094 42.406 1 84.75 802 SER B O 1
ATOM 15371 N N . ARG B 1 803 ? -5.117 48.531 43.188 1 83.06 803 ARG B N 1
ATOM 15372 C CA . ARG B 1 803 ? -6.152 47.531 42.938 1 83.06 803 ARG B CA 1
ATOM 15373 C C . ARG B 1 803 ? -7.445 47.875 43.656 1 83.06 803 ARG B C 1
ATOM 15375 O O . ARG B 1 803 ? -8.516 47.906 43.031 1 83.06 803 ARG B O 1
ATOM 15382 N N . PRO B 1 804 ? -7.426 48.219 44.906 1 82.06 804 PRO B N 1
ATOM 15383 C CA . PRO B 1 804 ? -8.664 48.625 45.594 1 82.06 804 PRO B CA 1
ATOM 15384 C C . PRO B 1 804 ? -9.242 49.906 45.031 1 82.06 804 PRO B C 1
ATOM 15386 O O . PRO B 1 804 ? -10.461 50.094 44.969 1 82.06 804 PRO B O 1
ATOM 15389 N N . GLY B 1 805 ? -8.359 50.812 44.688 1 83.5 805 GLY B N 1
ATOM 15390 C CA . GLY B 1 805 ? -8.828 52.031 44.062 1 83.5 805 GLY B CA 1
ATOM 15391 C C . GLY B 1 805 ? -9.586 51.781 42.781 1 83.5 805 GLY B C 1
ATOM 15392 O O . GLY B 1 805 ? -10.617 52.406 42.531 1 83.5 805 GLY B O 1
ATOM 15393 N N . ALA B 1 806 ? -9.008 50.906 41.938 1 86.62 806 ALA B N 1
ATOM 15394 C CA . ALA B 1 806 ? -9.672 50.562 40.688 1 86.62 806 ALA B CA 1
ATOM 15395 C C . ALA B 1 806 ? -11.008 49.875 40.938 1 86.62 806 ALA B C 1
ATOM 15397 O O . ALA B 1 806 ? -11.977 50.094 40.219 1 86.62 806 ALA B O 1
ATOM 15398 N N . MET B 1 807 ? -11.062 49.062 41.906 1 84.44 807 MET B N 1
ATOM 15399 C CA . MET B 1 807 ? -12.305 48.375 42.25 1 84.44 807 MET B CA 1
ATOM 15400 C C . MET B 1 807 ? -13.352 49.375 42.719 1 84.44 807 MET B C 1
ATOM 15402 O O . MET B 1 807 ? -14.531 49.25 42.406 1 84.44 807 MET B O 1
ATOM 15406 N N . LEU B 1 808 ? -12.914 50.312 43.531 1 84.12 808 LEU B N 1
ATOM 15407 C CA . LEU B 1 808 ? -13.836 51.312 44 1 84.12 808 LEU B CA 1
ATOM 15408 C C . LEU B 1 808 ? -14.422 52.125 42.875 1 84.12 808 LEU B C 1
ATOM 15410 O O . LEU B 1 808 ? -15.617 52.406 42.844 1 84.12 808 LEU B O 1
ATOM 15414 N N . ILE B 1 809 ? -13.578 52.5 41.938 1 87.44 809 ILE B N 1
ATOM 15415 C CA . ILE B 1 809 ? -14.062 53.25 40.781 1 87.44 809 ILE B CA 1
ATOM 15416 C C . ILE B 1 809 ? -15.125 52.438 40.062 1 87.44 809 ILE B C 1
ATOM 15418 O O . ILE B 1 809 ? -16.172 52.969 39.656 1 87.44 809 ILE B O 1
ATOM 15422 N N . ARG B 1 810 ? -14.836 51.188 39.844 1 87.31 810 ARG B N 1
ATOM 15423 C CA . ARG B 1 810 ? -15.773 50.312 39.156 1 87.31 810 ARG B CA 1
ATOM 15424 C C . ARG B 1 810 ? -17.109 50.25 39.875 1 87.31 810 ARG B C 1
ATOM 15426 O O . ARG B 1 810 ? -18.172 50.344 39.281 1 87.31 810 ARG B O 1
ATOM 15433 N N . LEU B 1 811 ? -17.078 50.094 41.156 1 83.69 811 LEU B N 1
ATOM 15434 C CA . LEU B 1 811 ? -18.297 50 41.938 1 83.69 811 LEU B CA 1
ATOM 15435 C C . LEU B 1 811 ? -19.094 51.281 41.906 1 83.69 811 LEU B C 1
ATOM 15437 O O . LEU B 1 811 ? -20.328 51.281 41.844 1 83.69 811 LEU B O 1
ATOM 15441 N N . LEU B 1 812 ? -18.406 52.344 42 1 86 812 LEU B N 1
ATOM 15442 C CA . LEU B 1 812 ? -19.062 53.625 41.969 1 86 812 LEU B CA 1
ATOM 15443 C C . LEU B 1 812 ? -19.75 53.875 40.625 1 86 812 LEU B C 1
ATOM 15445 O O . LEU B 1 812 ? -20.859 54.406 40.562 1 86 812 LEU B O 1
ATOM 15449 N N . LEU B 1 813 ? -19.062 53.5 39.562 1 87.25 813 LEU B N 1
ATOM 15450 C CA . LEU B 1 813 ? -19.625 53.688 38.25 1 87.25 813 LEU B CA 1
ATOM 15451 C C . LEU B 1 813 ? -20.844 52.812 38.031 1 87.25 813 LEU B C 1
ATOM 15453 O O . LEU B 1 813 ? -21.828 53.219 37.406 1 87.25 813 LEU B O 1
ATOM 15457 N N . LEU B 1 814 ? -20.797 51.625 38.562 1 86.81 814 LEU B N 1
ATOM 15458 C CA . LEU B 1 814 ? -21.922 50.719 38.406 1 86.81 814 LEU B CA 1
ATOM 15459 C C . LEU B 1 814 ? -23.141 51.188 39.188 1 86.81 814 LEU B C 1
ATOM 15461 O O . LEU B 1 814 ? -24.281 50.875 38.844 1 86.81 814 LEU B O 1
ATOM 15465 N N . ASN B 1 815 ? -22.953 52 40.188 1 81.62 815 ASN B N 1
ATOM 15466 C CA . ASN B 1 815 ? -24.047 52.5 41 1 81.62 815 ASN B CA 1
ATOM 15467 C C . ASN B 1 815 ? -24.328 53.969 40.75 1 81.62 815 ASN B C 1
ATOM 15469 O O . ASN B 1 815 ? -25.062 54.594 41.5 1 81.62 815 ASN B O 1
ATOM 15473 N N . LEU B 1 816 ? -23.828 54.469 39.781 1 83.56 816 LEU B N 1
ATOM 15474 C CA . LEU B 1 816 ? -23.938 55.875 39.438 1 83.56 816 LEU B CA 1
ATOM 15475 C C . LEU B 1 816 ? -25.375 56.25 39.125 1 83.56 816 LEU B C 1
ATOM 15477 O O . LEU B 1 816 ? -25.781 57.406 39.281 1 83.56 816 LEU B O 1
ATOM 15481 N N . TYR B 1 817 ? -26.062 55.281 38.531 1 81.06 817 TYR B N 1
ATOM 15482 C CA . TYR B 1 817 ? -27.453 55.531 38.125 1 81.06 817 TYR B CA 1
ATOM 15483 C C . TYR B 1 817 ? -28.297 55.969 39.312 1 81.06 817 TYR B C 1
ATOM 15485 O O . TYR B 1 817 ? -29.297 56.688 39.125 1 81.06 817 TYR B O 1
ATOM 15493 N N . ARG B 1 818 ? -27.938 55.719 40.5 1 76.25 818 ARG B N 1
ATOM 15494 C CA . ARG B 1 818 ? -28.672 56.062 41.688 1 76.25 818 ARG B CA 1
ATOM 15495 C C . ARG B 1 818 ? -28.609 57.594 41.938 1 76.25 818 ARG B C 1
ATOM 15497 O O . ARG B 1 818 ? -29.469 58.156 42.625 1 76.25 818 ARG B O 1
ATOM 15504 N N . PHE B 1 819 ? -27.562 58.156 41.406 1 72.94 819 PHE B N 1
ATOM 15505 C CA . PHE B 1 819 ? -27.375 59.594 41.594 1 72.94 819 PHE B CA 1
ATOM 15506 C C . PHE B 1 819 ? -28.031 60.406 40.5 1 72.94 819 PHE B C 1
ATOM 15508 O O . PHE B 1 819 ? -28.156 61.625 40.594 1 72.94 819 PHE B O 1
ATOM 15515 N N . ALA B 1 820 ? -28.281 59.75 39.281 1 67.38 820 ALA B N 1
ATOM 15516 C CA . ALA B 1 820 ? -28.828 60.438 38.125 1 67.38 820 ALA B CA 1
ATOM 15517 C C . ALA B 1 820 ? -30.234 60.969 38.375 1 67.38 820 ALA B C 1
ATOM 15519 O O . ALA B 1 820 ? -30.672 61.938 37.781 1 67.38 820 ALA B O 1
ATOM 15520 N N . HIS B 1 821 ? -31.297 60.344 39.125 1 60.94 821 HIS B N 1
ATOM 15521 C CA . HIS B 1 821 ? -32.688 60.75 39.25 1 60.94 821 HIS B CA 1
ATOM 15522 C C . HIS B 1 821 ? -32.844 62.094 39.938 1 60.94 821 HIS B C 1
ATOM 15524 O O . HIS B 1 821 ? -33.906 62.688 39.938 1 60.94 821 HIS B O 1
ATOM 15530 N N . LEU B 1 822 ? -31.906 62.375 40.75 1 50.66 822 LEU B N 1
ATOM 15531 C CA . LEU B 1 822 ? -32.25 63.469 41.656 1 50.66 822 LEU B CA 1
ATOM 15532 C C . LEU B 1 822 ? -32.312 64.812 40.875 1 50.66 822 LEU B C 1
ATOM 15534 O O . LEU B 1 822 ? -33.094 65.688 41.219 1 50.66 822 LEU B O 1
ATOM 15538 N N . ASN B 1 823 ? -31.266 65.5 40.219 1 49.12 823 ASN B N 1
ATOM 15539 C CA . ASN B 1 823 ? -31.312 66.938 39.938 1 49.12 823 ASN B CA 1
ATOM 15540 C C . ASN B 1 823 ? -31.531 67.25 38.469 1 49.12 823 ASN B C 1
ATOM 15542 O O . ASN B 1 823 ? -31.234 66.375 37.625 1 49.12 823 ASN B O 1
ATOM 15546 N N . GLU B 1 824 ? -32.219 68.438 38 1 48.53 824 GLU B N 1
ATOM 15547 C CA . GLU B 1 824 ? -32.469 69.188 36.781 1 48.53 824 GLU B CA 1
ATOM 15548 C C . GLU B 1 824 ? -31.297 69.125 35.812 1 48.53 824 GLU B C 1
ATOM 15550 O O . GLU B 1 824 ? -30.172 68.875 36.219 1 48.53 824 GLU B O 1
ATOM 15555 N N . GLU B 1 825 ? -31.5 69.062 34.375 1 51.38 825 GLU B N 1
ATOM 15556 C CA . GLU B 1 825 ? -30.719 68.938 33.156 1 51.38 825 GLU B CA 1
ATOM 15557 C C . GLU B 1 825 ? -29.328 69.562 33.312 1 51.38 825 GLU B C 1
ATOM 15559 O O . GLU B 1 825 ? -28.344 69.062 32.812 1 51.38 825 GLU B O 1
ATOM 15564 N N . THR B 1 826 ? -29.328 70.875 33.625 1 51.94 826 THR B N 1
ATOM 15565 C CA . THR B 1 826 ? -28.219 71.75 33.281 1 51.94 826 THR B CA 1
ATOM 15566 C C . THR B 1 826 ? -26.922 71.312 33.969 1 51.94 826 THR B C 1
ATOM 15568 O O . THR B 1 826 ? -25.844 71.438 33.406 1 51.94 826 THR B O 1
ATOM 15571 N N . ARG B 1 827 ? -26.844 70.938 35.312 1 68.44 827 ARG B N 1
ATOM 15572 C CA . ARG B 1 827 ? -25.516 70.812 35.875 1 68.44 827 ARG B CA 1
ATOM 15573 C C . ARG B 1 827 ? -25.281 69.375 36.344 1 68.44 827 ARG B C 1
ATOM 15575 O O . ARG B 1 827 ? -24.828 69.125 37.469 1 68.44 827 ARG B O 1
ATOM 15582 N N . LEU B 1 828 ? -25.734 68.25 35.5 1 77.69 828 LEU B N 1
ATOM 15583 C CA . LEU B 1 828 ? -25.703 66.875 35.875 1 77.69 828 LEU B CA 1
ATOM 15584 C C . LEU B 1 828 ? -24.266 66.375 36.062 1 77.69 828 LEU B C 1
ATOM 15586 O O . LEU B 1 828 ? -23.953 65.625 37.031 1 77.69 828 LEU B O 1
ATOM 15590 N N . TYR B 1 829 ? -23.438 66.625 35.156 1 80.44 829 TYR B N 1
ATOM 15591 C CA . TYR B 1 829 ? -22.047 66.188 35.219 1 80.44 829 TYR B CA 1
ATOM 15592 C C . TYR B 1 829 ? -21.391 66.625 36.531 1 80.44 829 TYR B C 1
ATOM 15594 O O . TYR B 1 829 ? -20.766 65.875 37.219 1 80.44 829 TYR B O 1
ATOM 15602 N N . GLU B 1 830 ? -21.656 67.875 36.875 1 82 830 GLU B N 1
ATOM 15603 C CA . GLU B 1 830 ? -21.031 68.375 38.062 1 82 830 GLU B CA 1
ATOM 15604 C C . GLU B 1 830 ? -21.609 67.75 39.312 1 82 830 GLU B C 1
ATOM 15606 O O . GLU B 1 830 ? -20.875 67.438 40.281 1 82 830 GLU B O 1
ATOM 15611 N N . HIS B 1 831 ? -22.828 67.5 39.188 1 83 831 HIS B N 1
ATOM 15612 C CA . HIS B 1 831 ? -23.469 66.875 40.312 1 83 831 HIS B CA 1
ATOM 15613 C C . HIS B 1 831 ? -22.938 65.438 40.5 1 83 831 HIS B C 1
ATOM 15615 O O . HIS B 1 831 ? -22.703 65 41.625 1 83 831 HIS B O 1
ATOM 15621 N N . LEU B 1 832 ? -22.859 64.75 39.406 1 83.31 832 LEU B N 1
ATOM 15622 C CA . LEU B 1 832 ? -22.359 63.375 39.438 1 83.31 832 LEU B CA 1
ATOM 15623 C C . LEU B 1 832 ? -20.938 63.344 40 1 83.31 832 LEU B C 1
ATOM 15625 O O . LEU B 1 832 ? -20.625 62.469 40.812 1 83.31 832 LEU B O 1
ATOM 15629 N N . LEU B 1 833 ? -20.125 64.25 39.5 1 85.31 833 LEU B N 1
ATOM 15630 C CA . LEU B 1 833 ? -18.734 64.25 39.938 1 85.31 833 LEU B CA 1
ATOM 15631 C C . LEU B 1 833 ? -18.625 64.562 41.406 1 85.31 833 LEU B C 1
ATOM 15633 O O . LEU B 1 833 ? -17.812 64 42.125 1 85.31 833 LEU B O 1
ATOM 15637 N N . ASP B 1 834 ? -19.5 65.5 41.844 1 83.56 834 ASP B N 1
ATOM 15638 C CA . ASP B 1 834 ? -19.484 65.875 43.25 1 83.56 834 ASP B CA 1
ATOM 15639 C C . ASP B 1 834 ? -19.922 64.688 44.125 1 83.56 834 ASP B C 1
ATOM 15641 O O . ASP B 1 834 ? -19.344 64.438 45.219 1 83.56 834 ASP B O 1
ATOM 15645 N N . SER B 1 835 ? -20.875 64 43.625 1 82.56 835 SER B N 1
ATOM 15646 C CA . SER B 1 835 ? -21.344 62.844 44.375 1 82.56 835 SER B CA 1
ATOM 15647 C C . SER B 1 835 ? -20.281 61.75 44.438 1 82.56 835 SER B C 1
ATOM 15649 O O . SER B 1 835 ? -20.141 61.062 45.438 1 82.56 835 SER B O 1
ATOM 15651 N N . LEU B 1 836 ? -19.625 61.625 43.344 1 86 836 LEU B N 1
ATOM 15652 C CA . LEU B 1 836 ? -18.562 60.625 43.312 1 86 836 LEU B CA 1
ATOM 15653 C C . LEU B 1 836 ? -17.422 61 44.219 1 86 836 LEU B C 1
ATOM 15655 O O . LEU B 1 836 ? -16.875 60.125 44.938 1 86 836 LEU B O 1
ATOM 15659 N N . VAL B 1 837 ? -17.047 62.219 44.188 1 85.38 837 VAL B N 1
ATOM 15660 C CA . VAL B 1 837 ? -15.945 62.688 45.031 1 85.38 837 VAL B CA 1
ATOM 15661 C C . VAL B 1 837 ? -16.312 62.531 46.5 1 85.38 837 VAL B C 1
ATOM 15663 O O . VAL B 1 837 ? -15.469 62.125 47.312 1 85.38 837 VAL B O 1
ATOM 15666 N N . ASP B 1 838 ? -17.547 62.781 46.812 1 83.75 838 ASP B N 1
ATOM 15667 C CA . ASP B 1 838 ? -18 62.625 48.188 1 83.75 838 ASP B CA 1
ATOM 15668 C C . ASP B 1 838 ? -17.969 61.156 48.594 1 83.75 838 ASP B C 1
ATOM 15670 O O . ASP B 1 838 ? -17.625 60.844 49.75 1 83.75 838 ASP B O 1
ATOM 15674 N N . ALA B 1 839 ? -18.344 60.344 47.656 1 81.94 839 ALA B N 1
ATOM 15675 C CA . ALA B 1 839 ? -18.328 58.906 47.938 1 81.94 839 ALA B CA 1
ATOM 15676 C C . ALA B 1 839 ? -16.906 58.406 48.188 1 81.94 839 ALA B C 1
ATOM 15678 O O . ALA B 1 839 ? -16.688 57.531 49.031 1 81.94 839 ALA B O 1
ATOM 15679 N N . VAL B 1 840 ? -15.945 58.906 47.406 1 86.44 840 VAL B N 1
ATOM 15680 C CA . VAL B 1 840 ? -14.547 58.5 47.562 1 86.44 840 VAL B CA 1
ATOM 15681 C C . VAL B 1 840 ? -14.016 59 48.906 1 86.44 840 VAL B C 1
ATOM 15683 O O . VAL B 1 840 ? -13.234 58.281 49.562 1 86.44 840 VAL B O 1
ATOM 15686 N N . ARG B 1 841 ? -14.445 60.156 49.375 1 82.88 841 ARG B N 1
ATOM 15687 C CA . ARG B 1 841 ? -14 60.719 50.656 1 82.88 841 ARG B CA 1
ATOM 15688 C C . ARG B 1 841 ? -14.445 59.844 51.812 1 82.88 841 ARG B C 1
ATOM 15690 O O . ARG B 1 841 ? -13.75 59.75 52.844 1 82.88 841 ARG B O 1
ATOM 15697 N N . LEU B 1 842 ? -15.516 59.188 51.656 1 79.19 842 LEU B N 1
ATOM 15698 C CA . LEU B 1 842 ? -16.078 58.344 52.719 1 79.19 842 LEU B CA 1
ATOM 15699 C C . LEU B 1 842 ? -15.492 56.938 52.688 1 79.19 842 LEU B C 1
ATOM 15701 O O . LEU B 1 842 ? -15.734 56.125 53.562 1 79.19 842 LEU B O 1
ATOM 15705 N N . SER B 1 843 ? -14.633 56.781 51.688 1 79.69 843 SER B N 1
ATOM 15706 C CA . SER B 1 843 ? -14.102 55.438 51.531 1 79.69 843 SER B CA 1
ATOM 15707 C C . SER B 1 843 ? -12.953 55.156 52.5 1 79.69 843 SER B C 1
ATOM 15709 O O . SER B 1 843 ? -12.414 56.094 53.125 1 79.69 843 SER B O 1
ATOM 15711 N N . SER B 1 844 ? -12.57 53.812 52.688 1 79.19 844 SER B N 1
ATOM 15712 C CA . SER B 1 844 ? -11.531 53.406 53.625 1 79.19 844 SER B CA 1
ATOM 15713 C C . SER B 1 844 ? -10.148 53.469 52.969 1 79.19 844 SER B C 1
ATOM 15715 O O . SER B 1 844 ? -9.164 53 53.562 1 79.19 844 SER B O 1
ATOM 15717 N N . LEU B 1 845 ? -10.031 54.125 51.812 1 83.56 845 LEU B N 1
ATOM 15718 C CA . LEU B 1 845 ? -8.742 54.188 51.156 1 83.56 845 LEU B CA 1
ATOM 15719 C C . LEU B 1 845 ? -7.848 55.25 51.812 1 83.56 845 LEU B C 1
ATOM 15721 O O . LEU B 1 845 ? -8.344 56.125 52.531 1 83.56 845 LEU B O 1
ATOM 15725 N N . ASP B 1 846 ? -6.605 55.031 51.688 1 85.44 846 ASP B N 1
ATOM 15726 C CA . ASP B 1 846 ? -5.645 56 52.219 1 85.44 846 ASP B CA 1
ATOM 15727 C C . ASP B 1 846 ? -5.785 57.344 51.5 1 85.44 846 ASP B C 1
ATOM 15729 O O . ASP B 1 846 ? -6.305 57.406 50.375 1 85.44 846 ASP B O 1
ATOM 15733 N N . GLU B 1 847 ? -5.43 58.344 52.156 1 86.31 847 GLU B N 1
ATOM 15734 C CA . GLU B 1 847 ? -5.59 59.719 51.656 1 86.31 847 GLU B CA 1
ATOM 15735 C C . GLU B 1 847 ? -4.895 59.875 50.312 1 86.31 847 GLU B C 1
ATOM 15737 O O . GLU B 1 847 ? -5.422 60.531 49.406 1 86.31 847 GLU B O 1
ATOM 15742 N N . HIS B 1 848 ? -3.738 59.25 50.219 1 87.31 848 HIS B N 1
ATOM 15743 C CA . HIS B 1 848 ? -3.008 59.375 48.969 1 87.31 848 HIS B CA 1
ATOM 15744 C C . HIS B 1 848 ? -3.758 58.656 47.844 1 87.31 848 HIS B C 1
ATOM 15746 O O . HIS B 1 848 ? -3.805 59.188 46.719 1 87.31 848 HIS B O 1
ATOM 15752 N N . GLU B 1 849 ? -4.355 57.625 48.125 1 88.44 849 GLU B N 1
ATOM 15753 C CA . GLU B 1 849 ? -5.098 56.844 47.125 1 88.44 849 GLU B CA 1
ATOM 15754 C C . GLU B 1 849 ? -6.41 57.531 46.781 1 88.44 849 GLU B C 1
ATOM 15756 O O . GLU B 1 849 ? -6.871 57.469 45.625 1 88.44 849 GLU B O 1
ATOM 15761 N N . ARG B 1 850 ? -6.965 58.219 47.719 1 89.62 850 ARG B N 1
ATOM 15762 C CA . ARG B 1 850 ? -8.211 58.938 47.469 1 89.62 850 ARG B CA 1
ATOM 15763 C C . ARG B 1 850 ? -8.008 60.031 46.469 1 89.62 850 ARG B C 1
ATOM 15765 O O . ARG B 1 850 ? -8.836 60.25 45.562 1 89.62 850 ARG B O 1
ATOM 15772 N N . VAL B 1 851 ? -6.887 60.625 46.594 1 90.56 851 VAL B N 1
ATOM 15773 C CA . VAL B 1 851 ? -6.582 61.719 45.688 1 90.56 851 VAL B CA 1
ATOM 15774 C C . VAL B 1 851 ? -6.406 61.156 44.25 1 90.56 851 VAL B C 1
ATOM 15776 O O . VAL B 1 851 ? -6.867 61.75 43.281 1 90.56 851 VAL B O 1
ATOM 15779 N N . HIS B 1 852 ? -5.773 60 44.219 1 90.88 852 HIS B N 1
ATOM 15780 C CA . HIS B 1 852 ? -5.566 59.344 42.906 1 90.88 852 HIS B CA 1
ATOM 15781 C C . HIS B 1 852 ? -6.895 58.938 42.281 1 90.88 852 HIS B C 1
ATOM 15783 O O . HIS B 1 852 ? -7.098 59.125 41.094 1 90.88 852 HIS B O 1
ATOM 15789 N N . VAL B 1 853 ? -7.754 58.469 43.062 1 91.88 853 VAL B N 1
ATOM 15790 C CA . VAL B 1 853 ? -9.047 58 42.562 1 91.88 853 VAL B CA 1
ATOM 15791 C C . VAL B 1 853 ? -9.875 59.188 42.062 1 91.88 853 VAL B C 1
ATOM 15793 O O . VAL B 1 853 ? -10.539 59.125 41.031 1 91.88 853 VAL B O 1
ATOM 15796 N N . VAL B 1 854 ? -9.828 60.281 42.844 1 90.44 854 VAL B N 1
ATOM 15797 C CA . VAL B 1 854 ? -10.586 61.469 42.469 1 90.44 854 VAL B CA 1
ATOM 15798 C C . VAL B 1 854 ? -10.055 62.031 41.156 1 90.44 854 VAL B C 1
ATOM 15800 O O . VAL B 1 854 ? -10.836 62.438 40.281 1 90.44 854 VAL B O 1
ATOM 15803 N N . LYS B 1 855 ? -8.805 62 41 1 90.81 855 LYS B N 1
ATOM 15804 C CA . LYS B 1 855 ? -8.203 62.469 39.75 1 90.81 855 LYS B CA 1
ATOM 15805 C C . LYS B 1 855 ? -8.625 61.594 38.562 1 90.81 855 LYS B C 1
ATOM 15807 O O . LYS B 1 855 ? -8.914 62.125 37.5 1 90.81 855 LYS B O 1
ATOM 15812 N N . GLN B 1 856 ? -8.688 60.344 38.75 1 91 856 GLN B N 1
ATOM 15813 C CA . GLN B 1 856 ? -9.055 59.406 37.688 1 91 856 GLN B CA 1
ATOM 15814 C C . GLN B 1 856 ? -10.539 59.531 37.344 1 91 856 GLN B C 1
ATOM 15816 O O . GLN B 1 856 ? -10.922 59.375 36.188 1 91 856 GLN B O 1
ATOM 15821 N N . LEU B 1 857 ? -11.328 59.812 38.281 1 91 857 LEU B N 1
ATOM 15822 C CA . LEU B 1 857 ? -12.75 60 38 1 91 857 LEU B CA 1
ATOM 15823 C C . LEU B 1 857 ? -12.977 61.219 37.156 1 91 857 LEU B C 1
ATOM 15825 O O . LEU B 1 857 ? -13.867 61.25 36.281 1 91 857 LEU B O 1
ATOM 15829 N N . HIS B 1 858 ? -12.094 62.156 37.375 1 88.81 858 HIS B N 1
ATOM 15830 C CA . HIS B 1 858 ? -12.195 63.375 36.562 1 88.81 858 HIS B CA 1
ATOM 15831 C C . HIS B 1 858 ? -11.758 63.125 35.125 1 88.81 858 HIS B C 1
ATOM 15833 O O . HIS B 1 858 ? -12.164 63.844 34.219 1 88.81 858 HIS B O 1
ATOM 15839 N N . CYS B 1 859 ? -11 62.094 34.906 1 89.69 859 CYS B N 1
ATOM 15840 C CA . CYS B 1 859 ? -10.438 61.844 33.594 1 89.69 859 CYS B CA 1
ATOM 15841 C C . CYS B 1 859 ? -11.414 61.062 32.75 1 89.69 859 CYS B C 1
ATOM 15843 O O . CYS B 1 859 ? -11.234 60.938 31.531 1 89.69 859 CYS B O 1
ATOM 15845 N N . ILE B 1 860 ? -12.438 60.406 33.094 1 89.81 860 ILE B N 1
ATOM 15846 C CA . ILE B 1 860 ? -13.383 59.594 32.344 1 89.81 860 ILE B CA 1
ATOM 15847 C C . ILE B 1 860 ? -14.141 60.5 31.344 1 89.81 860 ILE B C 1
ATOM 15849 O O . ILE B 1 860 ? -14.453 60.062 30.234 1 89.81 860 ILE B O 1
ATOM 15853 N N . GLY B 1 861 ? -14.336 61.656 31.578 1 82.12 861 GLY B N 1
ATOM 15854 C CA . GLY B 1 861 ? -15.016 62.562 30.672 1 82.12 861 GLY B CA 1
ATOM 15855 C C . GLY B 1 861 ? -16.484 62.75 30.984 1 82.12 861 GLY B C 1
ATOM 15856 O O . GLY B 1 861 ? -17.094 61.875 31.609 1 82.12 861 GLY B O 1
ATOM 15857 N N . GLU B 1 862 ? -17.078 63.625 30.469 1 84.12 862 GLU B N 1
ATOM 15858 C CA . GLU B 1 862 ? -18.469 64 30.75 1 84.12 862 GLU B CA 1
ATOM 15859 C C . GLU B 1 862 ? -19.453 63.094 30 1 84.12 862 GLU B C 1
ATOM 15861 O O . GLU B 1 862 ? -20.391 62.562 30.594 1 84.12 862 GLU B O 1
ATOM 15866 N N . SER B 1 863 ? -19.172 62.906 28.75 1 82.56 863 SER B N 1
ATOM 15867 C CA . SER B 1 863 ? -20.094 62.156 27.938 1 82.56 863 SER B CA 1
ATOM 15868 C C . SER B 1 863 ? -20.203 60.719 28.422 1 82.56 863 SER B C 1
ATOM 15870 O O . SER B 1 863 ? -21.297 60.125 28.453 1 82.56 863 SER B O 1
ATOM 15872 N N . ARG B 1 864 ? -19.172 60.094 28.859 1 85.94 864 ARG B N 1
ATOM 15873 C CA . ARG B 1 864 ? -19.172 58.719 29.312 1 85.94 864 ARG B CA 1
ATOM 15874 C C . ARG B 1 864 ? -19.844 58.562 30.672 1 85.94 864 ARG B C 1
ATOM 15876 O O . ARG B 1 864 ? -20.609 57.625 30.906 1 85.94 864 ARG B O 1
ATOM 15883 N N . LEU B 1 865 ? -19.578 59.5 31.469 1 87.88 865 LEU B N 1
ATOM 15884 C CA . LEU B 1 865 ? -20.188 59.469 32.812 1 87.88 865 LEU B CA 1
ATOM 15885 C C . LEU B 1 865 ? -21.703 59.656 32.719 1 87.88 865 LEU B C 1
ATOM 15887 O O . LEU B 1 865 ? -22.453 58.969 33.406 1 87.88 865 LEU B O 1
ATOM 15891 N N . VAL B 1 866 ? -22.109 60.531 31.875 1 84.88 866 VAL B N 1
ATOM 15892 C CA . VAL B 1 866 ? -23.531 60.781 31.703 1 84.88 866 VAL B CA 1
ATOM 15893 C C . VAL B 1 866 ? -24.188 59.562 31.062 1 84.88 866 VAL B C 1
ATOM 15895 O O . VAL B 1 866 ? -25.312 59.188 31.422 1 84.88 866 VAL B O 1
ATOM 15898 N N . ALA B 1 867 ? -23.484 58.938 30.125 1 84.25 867 ALA B N 1
ATOM 15899 C CA . ALA B 1 867 ? -24.016 57.75 29.469 1 84.25 867 ALA B CA 1
ATOM 15900 C C . ALA B 1 867 ? -24.203 56.594 30.469 1 84.25 867 ALA B C 1
ATOM 15902 O O . ALA B 1 867 ? -25.203 55.875 30.406 1 84.25 867 ALA B O 1
ATOM 15903 N N . ILE B 1 868 ? -23.281 56.438 31.391 1 87.94 868 ILE B N 1
ATOM 15904 C CA . ILE B 1 868 ? -23.344 55.375 32.375 1 87.94 868 ILE B CA 1
ATOM 15905 C C . ILE B 1 868 ? -24.453 55.688 33.406 1 87.94 868 ILE B C 1
ATOM 15907 O O . ILE B 1 868 ? -25.172 54.781 33.812 1 87.94 868 ILE B O 1
ATOM 15911 N N . ALA B 1 869 ? -24.594 56.938 33.656 1 86.38 869 ALA B N 1
ATOM 15912 C CA . ALA B 1 869 ? -25.594 57.344 34.656 1 86.38 869 ALA B CA 1
ATOM 15913 C C . ALA B 1 869 ? -27 57.188 34.062 1 86.38 869 ALA B C 1
ATOM 15915 O O . ALA B 1 869 ? -27.938 56.812 34.812 1 86.38 869 ALA B O 1
ATOM 15916 N N . ASN B 1 870 ? -27.172 57.406 32.844 1 82.31 870 ASN B N 1
ATOM 15917 C CA . ASN B 1 870 ? -28.484 57.375 32.219 1 82.31 870 ASN B CA 1
ATOM 15918 C C . ASN B 1 870 ? -28.875 55.938 31.828 1 82.31 870 ASN B C 1
ATOM 15920 O O . ASN B 1 870 ? -30.016 55.688 31.438 1 82.31 870 ASN B O 1
ATOM 15924 N N . CYS B 1 871 ? -28 55.062 31.922 1 84.44 871 CYS B N 1
ATOM 15925 C CA . CYS B 1 871 ? -28.297 53.688 31.547 1 84.44 871 CYS B CA 1
ATOM 15926 C C . CYS B 1 871 ? -29.047 52.969 32.656 1 84.44 871 CYS B C 1
ATOM 15928 O O . CYS B 1 871 ? -28.469 52.656 33.719 1 84.44 871 CYS B O 1
ATOM 15930 N N . SER B 1 872 ? -30.281 52.688 32.438 1 78.25 872 SER B N 1
ATOM 15931 C CA . SER B 1 872 ? -31.094 52.062 33.469 1 78.25 872 SER B CA 1
ATOM 15932 C C . SER B 1 872 ? -30.938 50.562 33.5 1 78.25 872 SER B C 1
ATOM 15934 O O . SER B 1 872 ? -31.141 49.906 34.531 1 78.25 872 SER B O 1
ATOM 15936 N N . SER B 1 873 ? -30.562 50 32.375 1 87.94 873 SER B N 1
ATOM 15937 C CA . SER B 1 873 ? -30.422 48.531 32.344 1 87.94 873 SER B CA 1
ATOM 15938 C C . SER B 1 873 ? -29.109 48.094 33 1 87.94 873 SER B C 1
ATOM 15940 O O . SER B 1 873 ? -28.062 48.688 32.719 1 87.94 873 SER B O 1
ATOM 15942 N N . VAL B 1 874 ? -29.219 47.156 33.906 1 89.25 874 VAL B N 1
ATOM 15943 C CA . VAL B 1 874 ? -28.047 46.625 34.625 1 89.25 874 VAL B CA 1
ATOM 15944 C C . VAL B 1 874 ? -27.078 46.031 33.625 1 89.25 874 VAL B C 1
ATOM 15946 O O . VAL B 1 874 ? -25.859 46.188 33.75 1 89.25 874 VAL B O 1
ATOM 15949 N N . VAL B 1 875 ? -27.594 45.312 32.625 1 90.31 875 VAL B N 1
ATOM 15950 C CA . VAL B 1 875 ? -26.766 44.594 31.672 1 90.31 875 VAL B CA 1
ATOM 15951 C C . VAL B 1 875 ? -26 45.625 30.828 1 90.31 875 VAL B C 1
ATOM 15953 O O . VAL B 1 875 ? -24.781 45.5 30.656 1 90.31 875 VAL B O 1
ATOM 15956 N N . GLU B 1 876 ? -26.625 46.594 30.344 1 88.94 876 GLU B N 1
ATOM 15957 C CA . GLU B 1 876 ? -25.984 47.594 29.5 1 88.94 876 GLU B CA 1
ATOM 15958 C C . GLU B 1 876 ? -24.984 48.438 30.297 1 88.94 876 GLU B C 1
ATOM 15960 O O . GLU B 1 876 ? -23.953 48.844 29.766 1 88.94 876 GLU B O 1
ATOM 15965 N N . ARG B 1 877 ? -25.297 48.719 31.5 1 90.62 877 ARG B N 1
ATOM 15966 C CA . ARG B 1 877 ? -24.375 49.469 32.344 1 90.62 877 ARG B CA 1
ATOM 15967 C C . ARG B 1 877 ? -23.078 48.688 32.594 1 90.62 877 ARG B C 1
ATOM 15969 O O . ARG B 1 877 ? -21.984 49.25 32.531 1 90.62 877 ARG B O 1
ATOM 15976 N N . ASN B 1 878 ? -23.234 47.375 32.906 1 90.62 878 ASN B N 1
ATOM 15977 C CA . ASN B 1 878 ? -22.062 46.531 33.094 1 90.62 878 ASN B CA 1
ATOM 15978 C C . ASN B 1 878 ? -21.25 46.438 31.797 1 90.62 878 ASN B C 1
ATOM 15980 O O . ASN B 1 878 ? -20.016 46.312 31.844 1 90.62 878 ASN B O 1
ATOM 15984 N N . LEU B 1 879 ? -21.891 46.406 30.672 1 89.69 879 LEU B N 1
ATOM 15985 C CA . LEU B 1 879 ? -21.172 46.344 29.391 1 89.69 879 LEU B CA 1
ATOM 15986 C C . LEU B 1 879 ? -20.422 47.625 29.125 1 89.69 879 LEU B C 1
ATOM 15988 O O . LEU B 1 879 ? -19.297 47.625 28.625 1 89.69 879 LEU B O 1
ATOM 15992 N N . LEU B 1 880 ? -21 48.75 29.469 1 89.56 880 LEU B N 1
ATOM 15993 C CA . LEU B 1 880 ? -20.328 50.031 29.297 1 89.56 880 LEU B CA 1
ATOM 15994 C C . LEU B 1 880 ? -19.109 50.156 30.203 1 89.56 880 LEU B C 1
ATOM 15996 O O . LEU B 1 880 ? -18.047 50.594 29.766 1 89.56 880 LEU B O 1
ATOM 16000 N N . VAL B 1 881 ? -19.281 49.75 31.391 1 89.5 881 VAL B N 1
ATOM 16001 C CA . VAL B 1 881 ? -18.172 49.844 32.344 1 89.5 881 VAL B CA 1
ATOM 16002 C C . VAL B 1 881 ? -17.078 48.844 31.938 1 89.5 881 VAL B C 1
ATOM 16004 O O . VAL B 1 881 ? -15.883 49.156 32.094 1 89.5 881 VAL B O 1
ATOM 16007 N N . ALA B 1 882 ? -17.484 47.688 31.484 1 88.94 882 ALA B N 1
ATOM 16008 C CA . ALA B 1 882 ? -16.5 46.719 31.031 1 88.94 882 ALA B CA 1
ATOM 16009 C C . ALA B 1 882 ? -15.68 47.25 29.859 1 88.94 882 ALA B C 1
ATOM 16011 O O . ALA B 1 882 ? -14.477 47.031 29.781 1 88.94 882 ALA B O 1
ATOM 16012 N N . SER B 1 883 ? -16.312 47.938 28.984 1 87.25 883 SER B N 1
ATOM 16013 C CA . SER B 1 883 ? -15.609 48.531 27.859 1 87.25 883 SER B CA 1
ATOM 16014 C C . SER B 1 883 ? -14.625 49.594 28.312 1 87.25 883 SER B C 1
ATOM 16016 O O . SER B 1 883 ? -13.547 49.75 27.734 1 87.25 883 SER B O 1
ATOM 16018 N N . LEU B 1 884 ? -15.039 50.312 29.312 1 87.81 884 LEU B N 1
ATOM 16019 C CA . LEU B 1 884 ? -14.164 51.375 29.828 1 87.81 884 LEU B CA 1
ATOM 16020 C C . LEU B 1 884 ? -12.938 50.75 30.5 1 87.81 884 LEU B C 1
ATOM 16022 O O . LEU B 1 884 ? -11.836 51.281 30.391 1 87.81 884 LEU B O 1
ATOM 16026 N N . PHE B 1 885 ? -13.078 49.688 31.188 1 88 885 PHE B N 1
ATOM 16027 C CA . PHE B 1 885 ? -11.984 49.062 31.906 1 88 885 PHE B CA 1
ATOM 16028 C C . PHE B 1 885 ? -11.211 48.125 31.016 1 88 885 PHE B C 1
ATOM 16030 O O . PHE B 1 885 ? -10.133 47.625 31.375 1 88 885 PHE B O 1
ATOM 16037 N N . GLY B 1 886 ? -11.695 47.906 29.828 1 84.88 886 GLY B N 1
ATOM 16038 C CA . GLY B 1 886 ? -11.047 46.938 28.938 1 84.88 886 GLY B CA 1
ATOM 16039 C C . GLY B 1 886 ? -11.125 45.531 29.469 1 84.88 886 GLY B C 1
ATOM 16040 O O . GLY B 1 886 ? -10.164 44.75 29.344 1 84.88 886 GLY B O 1
ATOM 16041 N N . ASP B 1 887 ? -12.203 45.156 30.078 1 87.38 887 ASP B N 1
ATOM 16042 C CA . ASP B 1 887 ? -12.406 43.844 30.672 1 87.38 887 ASP B CA 1
ATOM 16043 C C . ASP B 1 887 ? -13.117 42.906 29.688 1 87.38 887 ASP B C 1
ATOM 16045 O O . ASP B 1 887 ? -14.336 43 29.5 1 87.38 887 ASP B O 1
ATOM 16049 N N . ASP B 1 888 ? -12.406 42.031 29.188 1 86.94 888 ASP B N 1
ATOM 16050 C CA . ASP B 1 888 ? -12.953 41.094 28.203 1 86.94 888 ASP B CA 1
ATOM 16051 C C . ASP B 1 888 ? -13.898 40.094 28.875 1 86.94 888 ASP B C 1
ATOM 16053 O O . ASP B 1 888 ? -14.922 39.719 28.297 1 86.94 888 ASP B O 1
ATOM 16057 N N . TRP B 1 889 ? -13.594 39.656 30.047 1 86.75 889 TRP B N 1
ATOM 16058 C CA . TRP B 1 889 ? -14.414 38.656 30.734 1 86.75 889 TRP B CA 1
ATOM 16059 C C . TRP B 1 889 ? -15.812 39.219 31.016 1 86.75 889 TRP B C 1
ATOM 16061 O O . TRP B 1 889 ? -16.812 38.562 30.703 1 86.75 889 TRP B O 1
ATOM 16071 N N . ALA B 1 890 ? -15.891 40.344 31.594 1 89.38 890 ALA B N 1
ATOM 16072 C CA . ALA B 1 890 ? -17.188 40.969 31.875 1 89.38 890 ALA B CA 1
ATOM 16073 C C . ALA B 1 890 ? -17.969 41.219 30.594 1 89.38 890 ALA B C 1
ATOM 16075 O O . ALA B 1 890 ? -19.203 41.062 30.578 1 89.38 890 ALA B O 1
ATOM 16076 N N . SER B 1 891 ? -17.25 41.625 29.641 1 89.06 891 SER B N 1
ATOM 16077 C CA . SER B 1 891 ? -17.922 41.844 28.359 1 89.06 891 SER B CA 1
ATOM 16078 C C . SER B 1 891 ? -18.531 40.562 27.828 1 89.06 891 SER B C 1
ATOM 16080 O O . SER B 1 891 ? -19.672 40.562 27.344 1 89.06 891 SER B O 1
ATOM 16082 N N . CYS B 1 892 ? -17.844 39.469 27.906 1 90.75 892 CYS B N 1
ATOM 16083 C CA . CYS B 1 892 ? -18.344 38.188 27.422 1 90.75 892 CYS B CA 1
ATOM 16084 C C . CYS B 1 892 ? -19.484 37.688 28.281 1 90.75 892 CYS B C 1
ATOM 16086 O O . CYS B 1 892 ? -20.5 37.188 27.766 1 90.75 892 CYS B O 1
ATOM 16088 N N . PHE B 1 893 ? -19.391 37.781 29.594 1 92.81 893 PHE B N 1
ATOM 16089 C CA . PHE B 1 893 ? -20.406 37.281 30.516 1 92.81 893 PHE B CA 1
ATOM 16090 C C . PHE B 1 893 ? -21.75 37.969 30.266 1 92.81 893 PHE B C 1
ATOM 16092 O O . PHE B 1 893 ? -22.766 37.312 30.109 1 92.81 893 PHE B O 1
ATOM 16099 N N . TRP B 1 894 ? -21.672 39.219 30.188 1 92.31 894 TRP B N 1
ATOM 16100 C CA . TRP B 1 894 ? -22.922 39.969 30.047 1 92.31 894 TRP B CA 1
ATOM 16101 C C . TRP B 1 894 ? -23.453 39.906 28.625 1 92.31 894 TRP B C 1
ATOM 16103 O O . TRP B 1 894 ? -24.672 40 28.391 1 92.31 894 TRP B O 1
ATOM 16113 N N . SER B 1 895 ? -22.547 39.781 27.641 1 91.62 895 SER B N 1
ATOM 16114 C CA . SER B 1 895 ? -23.016 39.562 26.281 1 91.62 895 SER B CA 1
ATOM 16115 C C . SER B 1 895 ? -23.781 38.25 26.156 1 91.62 895 SER B C 1
ATOM 16117 O O . SER B 1 895 ? -24.781 38.156 25.438 1 91.62 895 SER B O 1
ATOM 16119 N N . VAL B 1 896 ? -23.312 37.188 26.812 1 93.94 896 VAL B N 1
ATOM 16120 C CA . VAL B 1 896 ? -23.984 35.906 26.781 1 93.94 896 VAL B CA 1
ATOM 16121 C C . VAL B 1 896 ? -25.328 36 27.5 1 93.94 896 VAL B C 1
ATOM 16123 O O . VAL B 1 896 ? -26.328 35.469 27.031 1 93.94 896 VAL B O 1
ATOM 16126 N N . PHE B 1 897 ? -25.312 36.656 28.672 1 93.56 897 PHE B N 1
ATOM 16127 C CA . PHE B 1 897 ? -26.547 36.844 29.391 1 93.56 897 PHE B CA 1
ATOM 16128 C C . PHE B 1 897 ? -27.578 37.562 28.547 1 93.56 897 PHE B C 1
ATOM 16130 O O . PHE B 1 897 ? -28.75 37.156 28.484 1 93.56 897 PHE B O 1
ATOM 16137 N N . ARG B 1 898 ? -27.141 38.594 27.891 1 89.94 898 ARG B N 1
ATOM 16138 C CA . ARG B 1 898 ? -28.016 39.375 27 1 89.94 898 ARG B CA 1
ATOM 16139 C C . ARG B 1 898 ? -28.531 38.5 25.859 1 89.94 898 ARG B C 1
ATOM 16141 O O . ARG B 1 898 ? -29.703 38.562 25.5 1 89.94 898 ARG B O 1
ATOM 16148 N N . GLY B 1 899 ? -27.688 37.719 25.297 1 89.38 899 GLY B N 1
ATOM 16149 C CA . GLY B 1 899 ? -28.078 36.844 24.219 1 89.38 899 GLY B CA 1
ATOM 16150 C C . GLY B 1 899 ? -29.109 35.812 24.641 1 89.38 899 GLY B C 1
ATOM 16151 O O . GLY B 1 899 ? -30.062 35.531 23.906 1 89.38 899 GLY B O 1
ATOM 16152 N N . VAL B 1 900 ? -28.922 35.219 25.812 1 91.19 900 VAL B N 1
ATOM 16153 C CA . VAL B 1 900 ? -29.844 34.188 26.312 1 91.19 900 VAL B CA 1
ATOM 16154 C C . VAL B 1 900 ? -31.219 34.812 26.578 1 91.19 900 VAL B C 1
ATOM 16156 O O . VAL B 1 900 ? -32.25 34.219 26.219 1 91.19 900 VAL B O 1
ATOM 16159 N N . MET B 1 901 ? -31.266 36.031 27.078 1 89 901 MET B N 1
ATOM 16160 C CA . MET B 1 901 ? -32.531 36.688 27.375 1 89 901 MET B CA 1
ATOM 16161 C C . MET B 1 901 ? -33.25 37.125 26.109 1 89 901 MET B C 1
ATOM 16163 O O . MET B 1 901 ? -34.469 37 26.016 1 89 901 MET B O 1
ATOM 16167 N N . ASN B 1 902 ? -32.469 37.562 25.188 1 87.62 902 ASN B N 1
ATOM 16168 C CA . ASN B 1 902 ? -33.062 37.938 23.922 1 87.62 902 ASN B CA 1
ATOM 16169 C C . ASN B 1 902 ? -33.625 36.75 23.172 1 87.62 902 ASN B C 1
ATOM 16171 O O . ASN B 1 902 ? -34.656 36.844 22.5 1 87.62 902 ASN B O 1
ATOM 16175 N N . ASP B 1 903 ? -32.938 35.688 23.219 1 87.62 903 ASP B N 1
ATOM 16176 C CA . ASP B 1 903 ? -33.375 34.5 22.531 1 87.62 903 ASP B CA 1
ATOM 16177 C C . ASP B 1 903 ? -34.656 33.969 23.141 1 87.62 903 ASP B C 1
ATOM 16179 O O . ASP B 1 903 ? -35.531 33.438 22.422 1 87.62 903 ASP B O 1
ATOM 16183 N N . ARG B 1 904 ? -34.781 33.938 24.406 1 84.69 904 ARG B N 1
ATOM 16184 C CA . ARG B 1 904 ? -35.969 33.5 25.078 1 84.69 904 ARG B CA 1
ATOM 16185 C C . ARG B 1 904 ? -37.188 34.344 24.672 1 84.69 904 ARG B C 1
ATOM 16187 O O . ARG B 1 904 ? -38.312 33.844 24.625 1 84.69 904 ARG B O 1
ATOM 16194 N N . GLN B 1 905 ? -36.906 35.625 24.312 1 83.94 905 GLN B N 1
ATOM 16195 C CA . GLN B 1 905 ? -37.969 36.5 23.875 1 83.94 905 GLN B CA 1
ATOM 16196 C C . GLN B 1 905 ? -38.188 36.406 22.375 1 83.94 905 GLN B C 1
ATOM 16198 O O . GLN B 1 905 ? -39.156 36.969 21.844 1 83.94 905 GLN B O 1
ATOM 16203 N N . GLY B 1 906 ? -37.438 35.625 21.703 1 81.88 906 GLY B N 1
ATOM 16204 C CA . GLY B 1 906 ? -37.562 35.438 20.266 1 81.88 906 GLY B CA 1
ATOM 16205 C C . GLY B 1 906 ? -37.219 36.688 19.469 1 81.88 906 GLY B C 1
ATOM 16206 O O . GLY B 1 906 ? -37.781 36.938 18.406 1 81.88 906 GLY B O 1
ATOM 16207 N N . CYS B 1 907 ? -36.281 37.438 20.031 1 82.06 907 CYS B N 1
ATOM 16208 C CA . CYS B 1 907 ? -35.938 38.688 19.391 1 82.06 907 CYS B CA 1
ATOM 16209 C C . CYS B 1 907 ? -35.125 38.469 18.109 1 82.06 907 CYS B C 1
ATOM 16211 O O . CYS B 1 907 ? -34.344 37.5 18.016 1 82.06 907 CYS B O 1
ATOM 16213 N N . ASP B 1 908 ? -35.469 39.188 17.031 1 84.81 908 ASP B N 1
ATOM 16214 C CA . ASP B 1 908 ? -34.75 39.312 15.781 1 84.81 908 ASP B CA 1
ATOM 16215 C C . ASP B 1 908 ? -34.344 40.75 15.5 1 84.81 908 ASP B C 1
ATOM 16217 O O . ASP B 1 908 ? -35.188 41.625 15.453 1 84.81 908 ASP B O 1
ATOM 16221 N N . PRO B 1 909 ? -32.875 40.969 15.547 1 88.69 909 PRO B N 1
ATOM 16222 C CA . PRO B 1 909 ? -31.672 40.188 15.25 1 88.69 909 PRO B CA 1
ATOM 16223 C C . PRO B 1 909 ? -31.125 39.469 16.469 1 88.69 909 PRO B C 1
ATOM 16225 O O . PRO B 1 909 ? -31.438 39.844 17.609 1 88.69 909 PRO B O 1
ATOM 16228 N N . VAL B 1 910 ? -30.359 38.438 16.109 1 87.44 910 VAL B N 1
ATOM 16229 C CA . VAL B 1 910 ? -29.75 37.625 17.156 1 87.44 910 VAL B CA 1
ATOM 16230 C C . VAL B 1 910 ? -28.688 38.438 17.906 1 87.44 910 VAL B C 1
ATOM 16232 O O . VAL B 1 910 ? -27.828 39.062 17.281 1 87.44 910 VAL B O 1
ATOM 16235 N N . GLY B 1 911 ? -28.75 38.562 19.109 1 81.62 911 GLY B N 1
ATOM 16236 C CA . GLY B 1 911 ? -27.859 39.375 19.922 1 81.62 911 GLY B CA 1
ATOM 16237 C C . GLY B 1 911 ? -26.562 38.656 20.25 1 81.62 911 GLY B C 1
ATOM 16238 O O . GLY B 1 911 ? -25.609 39.281 20.734 1 81.62 911 GLY B O 1
ATOM 16239 N N . PHE B 1 912 ? -26.375 37.375 19.891 1 86.19 912 PHE B N 1
ATOM 16240 C CA . PHE B 1 912 ? -25.172 36.594 20.203 1 86.19 912 PHE B CA 1
ATOM 16241 C C . PHE B 1 912 ? -24.062 36.906 19.219 1 86.19 912 PHE B C 1
ATOM 16243 O O . PHE B 1 912 ? -24.297 36.969 18.016 1 86.19 912 PHE B O 1
ATOM 16250 N N . PRO B 1 913 ? -22.891 37.219 19.75 1 89.19 913 PRO B N 1
ATOM 16251 C CA . PRO B 1 913 ? -21.75 37.25 18.844 1 89.19 913 PRO B CA 1
ATOM 16252 C C . PRO B 1 913 ? -21.422 35.906 18.219 1 89.19 913 PRO B C 1
ATOM 16254 O O . PRO B 1 913 ? -21.688 34.875 18.844 1 89.19 913 PRO B O 1
ATOM 16257 N N . ASN B 1 914 ? -20.812 35.906 17.109 1 88.44 914 ASN B N 1
ATOM 16258 C CA . ASN B 1 914 ? -20.562 34.688 16.359 1 88.44 914 ASN B CA 1
ATOM 16259 C C . ASN B 1 914 ? -19.5 33.844 17.031 1 88.44 914 ASN B C 1
ATOM 16261 O O . ASN B 1 914 ? -19.516 32.594 16.891 1 88.44 914 ASN B O 1
ATOM 16265 N N . PHE B 1 915 ? -18.609 34.406 17.781 1 89.44 915 PHE B N 1
ATOM 16266 C CA . PHE B 1 915 ? -17.469 33.625 18.266 1 89.44 915 PHE B CA 1
ATOM 16267 C C . PHE B 1 915 ? -17.891 32.719 19.406 1 89.44 915 PHE B C 1
ATOM 16269 O O . PHE B 1 915 ? -17.141 31.797 19.781 1 89.44 915 PHE B O 1
ATOM 16276 N N . PHE B 1 916 ? -19.078 32.812 20.062 1 87.5 916 PHE B N 1
ATOM 16277 C CA . PHE B 1 916 ? -19.562 31.906 21.094 1 87.5 916 PHE B CA 1
ATOM 16278 C C . PHE B 1 916 ? -20 30.578 20.484 1 87.5 916 PHE B C 1
ATOM 16280 O O . PHE B 1 916 ? -20.094 29.562 21.188 1 87.5 916 PHE B O 1
ATOM 16287 N N . ASP B 1 917 ? -20.047 30.406 19.25 1 87.88 917 ASP B N 1
ATOM 16288 C CA . ASP B 1 917 ? -20.297 29.234 18.422 1 87.88 917 ASP B CA 1
ATOM 16289 C C . ASP B 1 917 ? -21.109 28.172 19.172 1 87.88 917 ASP B C 1
ATOM 16291 O O . ASP B 1 917 ? -22.344 28.188 19.125 1 87.88 917 ASP B O 1
ATOM 16295 N N . PHE B 1 918 ? -20.516 27.359 20.219 1 89.75 918 PHE B N 1
ATOM 16296 C CA . PHE B 1 918 ? -21.156 26.281 20.953 1 89.75 918 PHE B CA 1
ATOM 16297 C C . PHE B 1 918 ? -22.188 26.828 21.922 1 89.75 918 PHE B C 1
ATOM 16299 O O . PHE B 1 918 ? -23.062 26.094 22.406 1 89.75 918 PHE B O 1
ATOM 16306 N N . LEU B 1 919 ? -22.172 28.094 22.234 1 92.56 919 LEU B N 1
ATOM 16307 C CA . LEU B 1 919 ? -23.062 28.688 23.219 1 92.56 919 LEU B CA 1
ATOM 16308 C C . LEU B 1 919 ? -24.359 29.172 22.547 1 92.56 919 LEU B C 1
ATOM 16310 O O . LEU B 1 919 ? -25.312 29.547 23.234 1 92.56 919 LEU B O 1
ATOM 16314 N N . LEU B 1 920 ? -24.359 29.109 21.25 1 91.88 920 LEU B N 1
ATOM 16315 C CA . LEU B 1 920 ? -25.578 29.469 20.531 1 91.88 920 LEU B CA 1
ATOM 16316 C C . LEU B 1 920 ? -26.703 28.484 20.828 1 91.88 920 LEU B C 1
ATOM 16318 O O . LEU B 1 920 ? -26.438 27.328 21.156 1 91.88 920 LEU B O 1
ATOM 16322 N N . PRO B 1 921 ? -27.875 28.969 20.797 1 89.25 921 PRO B N 1
ATOM 16323 C CA . PRO B 1 921 ? -28.984 28.031 20.953 1 89.25 921 PRO B CA 1
ATOM 16324 C C . PRO B 1 921 ? -28.938 26.891 19.938 1 89.25 921 PRO B C 1
ATOM 16326 O O . PRO B 1 921 ? -28.391 27.047 18.844 1 89.25 921 PRO B O 1
ATOM 16329 N N . ASN B 1 922 ? -29.5 25.75 20.297 1 87.62 922 ASN B N 1
ATOM 16330 C CA . ASN B 1 922 ? -29.391 24.516 19.516 1 87.62 922 ASN B CA 1
ATOM 16331 C C . ASN B 1 922 ? -29.891 24.719 18.094 1 87.62 922 ASN B C 1
ATOM 16333 O O . ASN B 1 922 ? -29.281 24.25 17.125 1 87.62 922 ASN B O 1
ATOM 16337 N N . GLU B 1 923 ? -31 25.375 17.906 1 87.38 923 GLU B N 1
ATOM 16338 C CA . GLU B 1 923 ? -31.578 25.562 16.594 1 87.38 923 GLU B CA 1
ATOM 16339 C C . GLU B 1 923 ? -30.688 26.438 15.711 1 87.38 923 GLU B C 1
ATOM 16341 O O . GLU B 1 923 ? -30.469 26.125 14.539 1 87.38 923 GLU B O 1
ATOM 16346 N N . LEU B 1 924 ? -30.188 27.5 16.281 1 89.69 924 LEU B N 1
ATOM 16347 C CA . LEU B 1 924 ? -29.328 28.406 15.531 1 89.69 924 LEU B CA 1
ATOM 16348 C C . LEU B 1 924 ? -28 27.734 15.195 1 89.69 924 LEU B C 1
ATOM 16350 O O . LEU B 1 924 ? -27.438 27.938 14.117 1 89.69 924 LEU B O 1
ATOM 16354 N N . PHE B 1 925 ? -27.547 26.906 16.172 1 92.19 925 PHE B N 1
ATOM 16355 C CA . PHE B 1 925 ? -26.297 26.188 15.945 1 92.19 925 PHE B CA 1
ATOM 16356 C C . PHE B 1 925 ? -26.453 25.188 14.805 1 92.19 925 PHE B C 1
ATOM 16358 O O . PHE B 1 925 ? -25.562 25.062 13.953 1 92.19 925 PHE B O 1
ATOM 16365 N N . ARG B 1 926 ? -27.484 24.516 14.727 1 89.94 926 ARG B N 1
ATOM 16366 C CA . ARG B 1 926 ? -27.75 23.547 13.672 1 89.94 926 ARG B CA 1
ATOM 16367 C C . ARG B 1 926 ? -27.812 24.234 12.305 1 89.94 926 ARG B C 1
ATOM 16369 O O . ARG B 1 926 ? -27.266 23.719 11.328 1 89.94 926 ARG B O 1
ATOM 16376 N N . ILE B 1 927 ? -28.484 25.359 12.266 1 89.56 927 ILE B N 1
ATOM 16377 C CA . ILE B 1 927 ? -28.609 26.109 11.008 1 89.56 927 ILE B CA 1
ATOM 16378 C C . ILE B 1 927 ? -27.234 26.578 10.547 1 89.56 927 ILE B C 1
ATOM 16380 O O . ILE B 1 927 ? -26.922 26.516 9.359 1 89.56 927 ILE B O 1
ATOM 16384 N N . SER B 1 928 ? -26.453 27.047 11.508 1 90.38 928 SER B N 1
ATOM 16385 C CA . SER B 1 928 ? -25.125 27.531 11.172 1 90.38 928 SER B CA 1
ATOM 16386 C C . SER B 1 928 ? -24.25 26.406 10.633 1 90.38 928 SER B C 1
ATOM 16388 O O . SER B 1 928 ? -23.484 26.594 9.68 1 90.38 928 SER B O 1
ATOM 16390 N N . GLU B 1 929 ? -24.344 25.25 11.242 1 88.94 929 GLU B N 1
ATOM 16391 C CA . GLU B 1 929 ? -23.531 24.109 10.805 1 88.94 929 GLU B CA 1
ATOM 16392 C C . GLU B 1 929 ? -24 23.594 9.453 1 88.94 929 GLU B C 1
ATOM 16394 O O . GLU B 1 929 ? -23.188 23.156 8.633 1 88.94 929 GLU B O 1
ATOM 16399 N N . ARG B 1 930 ? -25.266 23.594 9.188 1 89 930 ARG B N 1
ATOM 16400 C CA . ARG B 1 930 ? -25.797 23.188 7.891 1 89 930 ARG B CA 1
ATOM 16401 C C . ARG B 1 930 ? -25.328 24.141 6.785 1 89 930 ARG B C 1
ATOM 16403 O O . ARG B 1 930 ? -25 23.703 5.684 1 89 930 ARG B O 1
ATOM 16410 N N . LEU B 1 931 ? -25.297 25.406 7.152 1 88.88 931 LEU B N 1
ATOM 16411 C CA . LEU B 1 931 ? -24.844 26.391 6.188 1 88.88 931 LEU B CA 1
ATOM 16412 C C . LEU B 1 931 ? -23.375 26.203 5.863 1 88.88 931 LEU B C 1
ATOM 16414 O O . LEU B 1 931 ? -22.953 26.406 4.723 1 88.88 931 LEU B O 1
ATOM 16418 N N . GLN B 1 932 ? -22.609 25.844 6.828 1 87.5 932 GLN B N 1
ATOM 16419 C CA . GLN B 1 932 ? -21.188 25.625 6.613 1 87.5 932 GLN B CA 1
ATOM 16420 C C . GLN B 1 932 ? -20.938 24.359 5.781 1 87.5 932 GLN B C 1
ATOM 16422 O O . GLN B 1 932 ? -20.031 24.328 4.953 1 87.5 932 GLN B O 1
ATOM 16427 N N . CYS B 1 933 ? -21.75 23.375 5.984 1 87.69 933 CYS B N 1
ATOM 16428 C CA . CYS B 1 933 ? -21.562 22.094 5.289 1 87.69 933 CYS B CA 1
ATOM 16429 C C . CYS B 1 933 ? -21.953 22.219 3.82 1 87.69 933 CYS B C 1
ATOM 16431 O O . CYS B 1 933 ? -21.406 21.516 2.971 1 87.69 933 CYS B O 1
ATOM 16433 N N . VAL B 1 934 ? -22.891 23.078 3.48 1 87.81 934 VAL B N 1
ATOM 16434 C CA . VAL B 1 934 ? -23.406 23.203 2.115 1 87.81 934 VAL B CA 1
ATOM 16435 C C . VAL B 1 934 ? -22.375 23.922 1.248 1 87.81 934 VAL B C 1
ATOM 16437 O O . VAL B 1 934 ? -22.422 23.844 0.018 1 87.81 934 VAL B O 1
ATOM 16440 N N . THR B 1 935 ? -21.359 24.453 1.88 1 85.5 935 THR B N 1
ATOM 16441 C CA . THR B 1 935 ? -20.359 25.203 1.124 1 85.5 935 THR B CA 1
ATOM 16442 C C . THR B 1 935 ? -19.328 24.266 0.518 1 85.5 935 THR B C 1
ATOM 16444 O O . THR B 1 935 ? -18.547 24.672 -0.357 1 85.5 935 THR B O 1
ATOM 16447 N N . VAL B 1 936 ? -19.375 23.016 0.857 1 82.5 936 VAL B N 1
ATOM 16448 C CA . VAL B 1 936 ? -18.391 22.062 0.374 1 82.5 936 VAL B CA 1
ATOM 16449 C C . VAL B 1 936 ? -18.828 21.5 -0.975 1 82.5 936 VAL B C 1
ATOM 16451 O O . VAL B 1 936 ? -19.969 21.078 -1.132 1 82.5 936 VAL B O 1
ATOM 16454 N N . ASP B 1 937 ? -17.906 21.656 -1.952 1 74.56 937 ASP B N 1
ATOM 16455 C CA . ASP B 1 937 ? -18.141 21.047 -3.26 1 74.56 937 ASP B CA 1
ATOM 16456 C C . ASP B 1 937 ? -17.625 19.625 -3.312 1 74.56 937 ASP B C 1
ATOM 16458 O O . ASP B 1 937 ? -16.422 19.391 -3.42 1 74.56 937 ASP B O 1
ATOM 16462 N N . PHE B 1 938 ? -18.484 18.703 -3.283 1 76.25 938 PHE B N 1
ATOM 16463 C CA . PHE B 1 938 ? -18.078 17.312 -3.197 1 76.25 938 PHE B CA 1
ATOM 16464 C C . PHE B 1 938 ? -17.5 16.828 -4.527 1 76.25 938 PHE B C 1
ATOM 16466 O O . PHE B 1 938 ? -16.734 15.859 -4.562 1 76.25 938 PHE B O 1
ATOM 16473 N N . LYS B 1 939 ? -17.781 17.469 -5.707 1 72.88 939 LYS B N 1
ATOM 16474 C CA . LYS B 1 939 ? -17.281 17.016 -7.004 1 72.88 939 LYS B CA 1
ATOM 16475 C C . LYS B 1 939 ? -15.781 17.281 -7.129 1 72.88 939 LYS B C 1
ATOM 16477 O O . LYS B 1 939 ? -15.086 16.578 -7.867 1 72.88 939 LYS B O 1
ATOM 16482 N N . GLN B 1 940 ? -15.312 18.203 -6.273 1 73.81 940 GLN B N 1
ATOM 16483 C CA . GLN B 1 940 ? -13.906 18.562 -6.359 1 73.81 940 GLN B CA 1
ATOM 16484 C C . GLN B 1 940 ? -13.141 18.109 -5.121 1 73.81 940 GLN B C 1
ATOM 16486 O O . GLN B 1 940 ? -12 18.516 -4.898 1 73.81 940 GLN B O 1
ATOM 16491 N N . CYS B 1 941 ? -13.648 17.156 -4.414 1 77.19 941 CYS B N 1
ATOM 16492 C CA . CYS B 1 941 ? -13.039 16.734 -3.152 1 77.19 941 CYS B CA 1
ATOM 16493 C C . CYS B 1 941 ? -12.141 15.523 -3.352 1 77.19 941 CYS B C 1
ATOM 16495 O O . CYS B 1 941 ? -12.375 14.711 -4.246 1 77.19 941 CYS B O 1
ATOM 16497 N N . SER B 1 942 ? -10.984 15.586 -2.686 1 78.44 942 SER B N 1
ATOM 16498 C CA . SER B 1 942 ? -10.156 14.391 -2.594 1 78.44 942 SER B CA 1
ATOM 16499 C C . SER B 1 942 ? -10.875 13.273 -1.843 1 78.44 942 SER B C 1
ATOM 16501 O O . SER B 1 942 ? -11.945 13.492 -1.279 1 78.44 942 SER B O 1
ATOM 16503 N N . ALA B 1 943 ? -10.344 12.055 -1.833 1 79.06 943 ALA B N 1
ATOM 16504 C CA . ALA B 1 943 ? -10.969 10.914 -1.178 1 79.06 943 ALA B CA 1
ATOM 16505 C C . ALA B 1 943 ? -11.133 11.156 0.318 1 79.06 943 ALA B C 1
ATOM 16507 O O . ALA B 1 943 ? -12.188 10.867 0.886 1 79.06 943 ALA B O 1
ATOM 16508 N N . ASP B 1 944 ? -10.164 11.781 0.885 1 81.19 944 ASP B N 1
ATOM 16509 C CA . ASP B 1 944 ? -10.227 12.031 2.322 1 81.19 944 ASP B CA 1
ATOM 16510 C C . ASP B 1 944 ? -11.242 13.125 2.645 1 81.19 944 ASP B C 1
ATOM 16512 O O . ASP B 1 944 ? -11.938 13.055 3.66 1 81.19 944 ASP B O 1
ATOM 16516 N N . GLN B 1 945 ? -11.391 14.094 1.858 1 85.62 945 GLN B N 1
ATOM 16517 C CA . GLN B 1 945 ? -12.336 15.18 2.066 1 85.62 945 GLN B CA 1
ATOM 16518 C C . GLN B 1 945 ? -13.773 14.703 1.901 1 85.62 945 GLN B C 1
ATOM 16520 O O . GLN B 1 945 ? -14.664 15.125 2.645 1 85.62 945 GLN B O 1
ATOM 16525 N N . LEU B 1 946 ? -13.867 13.883 0.889 1 86.88 946 LEU B N 1
ATOM 16526 C CA . LEU B 1 946 ? -15.203 13.336 0.678 1 86.88 946 LEU B CA 1
ATOM 16527 C C . LEU B 1 946 ? -15.641 12.5 1.876 1 86.88 946 LEU B C 1
ATOM 16529 O O . LEU B 1 946 ? -16.797 12.562 2.295 1 86.88 946 LEU B O 1
ATOM 16533 N N . GLN B 1 947 ? -14.75 11.703 2.41 1 87.19 947 GLN B N 1
ATOM 16534 C CA . GLN B 1 947 ? -15.086 10.883 3.568 1 87.19 947 GLN B CA 1
ATOM 16535 C C . GLN B 1 947 ? -15.461 11.75 4.766 1 87.19 947 GLN B C 1
ATOM 16537 O O . GLN B 1 947 ? -16.391 11.422 5.504 1 87.19 947 GLN B O 1
ATOM 16542 N N . HIS B 1 948 ? -14.797 12.844 4.977 1 89.44 948 HIS B N 1
ATOM 16543 C CA . HIS B 1 948 ? -15.125 13.75 6.07 1 89.44 948 HIS B CA 1
ATOM 16544 C C . HIS B 1 948 ? -16.484 14.406 5.855 1 89.44 948 HIS B C 1
ATOM 16546 O O . HIS B 1 948 ? -17.25 14.57 6.801 1 89.44 948 HIS B O 1
ATOM 16552 N N . HIS B 1 949 ? -16.688 14.828 4.629 1 90.25 949 HIS B N 1
ATOM 16553 C CA . HIS B 1 949 ? -17.969 15.461 4.312 1 90.25 949 HIS B CA 1
ATOM 16554 C C . HIS B 1 949 ? -19.125 14.477 4.48 1 90.25 949 HIS B C 1
ATOM 16556 O O . HIS B 1 949 ? -20.172 14.836 5.016 1 90.25 949 HIS B O 1
ATOM 16562 N N . VAL B 1 950 ? -18.891 13.242 4.031 1 90.75 950 VAL B N 1
ATOM 16563 C CA . VAL B 1 950 ? -19.922 12.203 4.152 1 90.75 950 VAL B CA 1
ATOM 16564 C C . VAL B 1 950 ? -20.172 11.906 5.629 1 90.75 950 VAL B C 1
ATOM 16566 O O . VAL B 1 950 ? -21.328 11.734 6.039 1 90.75 950 VAL B O 1
ATOM 16569 N N . THR B 1 951 ? -19.156 11.844 6.402 1 91.12 951 THR B N 1
ATOM 16570 C CA . THR B 1 951 ? -19.312 11.594 7.832 1 91.12 951 THR B CA 1
ATOM 16571 C C . THR B 1 951 ? -20.094 12.719 8.5 1 91.12 951 THR B C 1
ATOM 16573 O O . THR B 1 951 ? -20.984 12.469 9.32 1 91.12 951 THR B O 1
ATOM 16576 N N . THR B 1 952 ? -19.766 13.953 8.172 1 91.19 952 THR B N 1
ATOM 16577 C CA . THR B 1 952 ? -20.438 15.102 8.758 1 91.19 952 THR B CA 1
ATOM 16578 C C . THR B 1 952 ? -21.922 15.109 8.367 1 91.19 952 THR B C 1
ATOM 16580 O O . THR B 1 952 ? -22.781 15.367 9.211 1 91.19 952 THR B O 1
ATOM 16583 N N . LEU B 1 953 ? -22.25 14.828 7.129 1 91.19 953 LEU B N 1
ATOM 16584 C CA . LEU B 1 953 ? -23.625 14.812 6.664 1 91.19 953 LEU B CA 1
ATOM 16585 C C . LEU B 1 953 ? -24.391 13.648 7.281 1 91.19 953 LEU B C 1
ATOM 16587 O O . LEU B 1 953 ? -25.594 13.766 7.551 1 91.19 953 LEU B O 1
ATOM 16591 N N . THR B 1 954 ? -23.672 12.5 7.492 1 91.56 954 THR B N 1
ATOM 16592 C CA . THR B 1 954 ? -24.297 11.359 8.156 1 91.56 954 THR B CA 1
ATOM 16593 C C . THR B 1 954 ? -24.672 11.711 9.594 1 91.56 954 THR B C 1
ATOM 16595 O O . THR B 1 954 ? -25.75 11.359 10.07 1 91.56 954 THR B O 1
ATOM 16598 N N . LEU B 1 955 ? -23.797 12.422 10.25 1 91.12 955 LEU B N 1
ATOM 16599 C CA . LEU B 1 955 ? -24.062 12.805 11.633 1 91.12 955 LEU B CA 1
ATOM 16600 C C . LEU B 1 955 ? -25.172 13.852 11.711 1 91.12 955 LEU B C 1
ATOM 16602 O O . LEU B 1 955 ? -25.891 13.922 12.703 1 91.12 955 LEU B O 1
ATOM 16606 N N . LEU B 1 956 ? -25.359 14.703 10.641 1 90.38 956 LEU B N 1
ATOM 16607 C CA . LEU B 1 956 ? -26.422 15.703 10.594 1 90.38 956 LEU B CA 1
ATOM 16608 C C . LEU B 1 956 ? -27.766 15.062 10.25 1 90.38 956 LEU B C 1
ATOM 16610 O O . LEU B 1 956 ? -28.812 15.68 10.422 1 90.38 956 LEU B O 1
ATOM 16614 N N . GLY B 1 957 ? -27.75 13.742 9.742 1 88 957 GLY B N 1
ATOM 16615 C CA . GLY B 1 957 ? -28.969 13 9.453 1 88 957 GLY B CA 1
ATOM 16616 C C . GLY B 1 957 ? -29.422 13.156 8.016 1 88 957 GLY B C 1
ATOM 16617 O O . GLY B 1 957 ? -30.562 12.812 7.688 1 88 957 GLY B O 1
ATOM 16618 N N . GLU B 1 958 ? -28.609 13.773 7.168 1 89.75 958 GLU B N 1
ATOM 16619 C CA . GLU B 1 958 ? -28.953 13.914 5.758 1 89.75 958 GLU B CA 1
ATOM 16620 C C . GLU B 1 958 ? -28.594 12.648 4.977 1 89.75 958 GLU B C 1
ATOM 16622 O O . GLU B 1 958 ? -27.734 12.688 4.09 1 89.75 958 GLU B O 1
ATOM 16627 N N . TYR B 1 959 ? -29.344 11.562 5.188 1 90.75 959 TYR B N 1
ATOM 16628 C CA . TYR B 1 959 ? -29 10.25 4.652 1 90.75 959 TYR B CA 1
ATOM 16629 C C . TYR B 1 959 ? -29.219 10.195 3.146 1 90.75 959 TYR B C 1
ATOM 16631 O O . TYR B 1 959 ? -28.438 9.602 2.412 1 90.75 959 TYR B O 1
ATOM 16639 N N . GLU B 1 960 ? -30.266 10.812 2.607 1 89.12 960 GLU B N 1
ATOM 16640 C CA . GLU B 1 960 ? -30.562 10.766 1.18 1 89.12 960 GLU B CA 1
ATOM 16641 C C . GLU B 1 960 ? -29.438 11.383 0.357 1 89.12 960 GLU B C 1
ATOM 16643 O O . GLU B 1 960 ? -29.031 10.828 -0.671 1 89.12 960 GLU B O 1
ATOM 16648 N N . THR B 1 961 ? -28.938 12.492 0.89 1 90.5 961 THR B N 1
ATOM 16649 C CA . THR B 1 961 ? -27.844 13.164 0.19 1 90.5 961 THR B CA 1
ATOM 16650 C C . THR B 1 961 ? -26.578 12.32 0.25 1 90.5 961 THR B C 1
ATOM 16652 O O . THR B 1 961 ? -25.828 12.258 -0.725 1 90.5 961 THR B O 1
ATOM 16655 N N . VAL B 1 962 ? -26.359 11.688 1.39 1 92.19 962 VAL B N 1
ATOM 16656 C CA . VAL B 1 962 ? -25.156 10.883 1.576 1 92.19 962 VAL B CA 1
ATOM 16657 C C . VAL B 1 962 ? -25.188 9.672 0.641 1 92.19 962 VAL B C 1
ATOM 16659 O O . VAL B 1 962 ? -24.188 9.344 0.01 1 92.19 962 VAL B O 1
ATOM 16662 N N . ILE B 1 963 ? -26.391 8.961 0.502 1 92.62 963 ILE B N 1
ATOM 16663 C CA . ILE B 1 963 ? -26.547 7.785 -0.347 1 92.62 963 ILE B CA 1
ATOM 16664 C C . ILE B 1 963 ? -26.234 8.148 -1.798 1 92.62 963 ILE B C 1
ATOM 16666 O O . ILE B 1 963 ? -25.469 7.465 -2.475 1 92.62 963 ILE B O 1
ATOM 16670 N N . GLN B 1 964 ? -26.703 9.242 -2.209 1 88.62 964 GLN B N 1
ATOM 16671 C CA . GLN B 1 964 ? -26.5 9.68 -3.586 1 88.62 964 GLN B CA 1
ATOM 16672 C C . GLN B 1 964 ? -25.031 10.039 -3.834 1 88.62 964 GLN B C 1
ATOM 16674 O O . GLN B 1 964 ? -24.484 9.711 -4.883 1 88.62 964 GLN B O 1
ATOM 16679 N N . MET B 1 965 ? -24.453 10.664 -2.865 1 88.62 965 MET B N 1
ATOM 16680 C CA . MET B 1 965 ? -23.062 11.078 -2.994 1 88.62 965 MET B CA 1
ATOM 16681 C C . MET B 1 965 ? -22.141 9.859 -3.066 1 88.62 965 MET B C 1
ATOM 16683 O O . MET B 1 965 ? -21.172 9.852 -3.818 1 88.62 965 MET B O 1
ATOM 16687 N N . LEU B 1 966 ? -22.469 8.867 -2.287 1 89.06 966 LEU B N 1
ATOM 16688 C CA . LEU B 1 966 ? -21.625 7.68 -2.242 1 89.06 966 LEU B CA 1
ATOM 16689 C C . LEU B 1 966 ? -21.781 6.852 -3.512 1 89.06 966 LEU B C 1
ATOM 16691 O O . LEU B 1 966 ? -20.812 6.242 -3.984 1 89.06 966 LEU B O 1
ATOM 16695 N N . ILE B 1 967 ? -22.984 6.809 -4.129 1 87.12 967 ILE B N 1
ATOM 16696 C CA . ILE B 1 967 ? -23.25 6.047 -5.344 1 87.12 967 ILE B CA 1
ATOM 16697 C C . ILE B 1 967 ? -22.594 6.73 -6.539 1 87.12 967 ILE B C 1
ATOM 16699 O O . ILE B 1 967 ? -22.062 6.066 -7.434 1 87.12 967 ILE B O 1
ATOM 16703 N N . GLU B 1 968 ? -22.5 8.062 -6.477 1 83.5 968 GLU B N 1
ATOM 16704 C CA . GLU B 1 968 ? -21.969 8.828 -7.598 1 83.5 968 GLU B CA 1
ATOM 16705 C C . GLU B 1 968 ? -20.453 8.992 -7.488 1 83.5 968 GLU B C 1
ATOM 16707 O O . GLU B 1 968 ? -19.812 9.5 -8.406 1 83.5 968 GLU B O 1
ATOM 16712 N N . SER B 1 969 ? -19.922 8.5 -6.469 1 83.19 969 SER B N 1
ATOM 16713 C CA . SER B 1 969 ? -18.484 8.641 -6.277 1 83.19 969 SER B CA 1
ATOM 16714 C C . SER B 1 969 ? -17.703 7.828 -7.309 1 83.19 969 SER B C 1
ATOM 16716 O O . SER B 1 969 ? -18.25 6.914 -7.93 1 83.19 969 SER B O 1
ATOM 16718 N N . ASP B 1 970 ? -16.453 8.211 -7.598 1 79.06 970 ASP B N 1
ATOM 16719 C CA . ASP B 1 970 ? -15.57 7.582 -8.578 1 79.06 970 ASP B CA 1
ATOM 16720 C C . ASP B 1 970 ? -15.25 6.145 -8.188 1 79.06 970 ASP B C 1
ATOM 16722 O O . ASP B 1 970 ? -14.812 5.887 -7.062 1 79.06 970 ASP B O 1
ATOM 16726 N N . SER B 1 971 ? -15.43 5.215 -9.047 1 80.31 971 SER B N 1
ATOM 16727 C CA . SER B 1 971 ? -15.266 3.785 -8.812 1 80.31 971 SER B CA 1
ATOM 16728 C C . SER B 1 971 ? -13.797 3.41 -8.688 1 80.31 971 SER B C 1
ATOM 16730 O O . SER B 1 971 ? -13.461 2.352 -8.148 1 80.31 971 SER B O 1
ATOM 16732 N N . SER B 1 972 ? -12.906 4.266 -9.078 1 79.38 972 SER B N 1
ATOM 16733 C CA . SER B 1 972 ? -11.484 3.947 -9.078 1 79.38 972 SER B CA 1
ATOM 16734 C C . SER B 1 972 ? -10.875 4.145 -7.691 1 79.38 972 SER B C 1
ATOM 16736 O O . SER B 1 972 ? -9.766 3.68 -7.422 1 79.38 972 SER B O 1
ATOM 16738 N N . ARG B 1 973 ? -11.68 4.656 -6.77 1 80.31 973 ARG B N 1
ATOM 16739 C CA . ARG B 1 973 ? -11.164 4.91 -5.43 1 80.31 973 ARG B CA 1
ATOM 16740 C C . ARG B 1 973 ? -11.062 3.615 -4.629 1 80.31 973 ARG B C 1
ATOM 16742 O O . ARG B 1 973 ? -11.914 2.732 -4.754 1 80.31 973 ARG B O 1
ATOM 16749 N N . PRO B 1 974 ? -9.984 3.516 -3.781 1 77.5 974 PRO B N 1
ATOM 16750 C CA . PRO B 1 974 ? -9.812 2.291 -2.994 1 77.5 974 PRO B CA 1
ATOM 16751 C C . PRO B 1 974 ? -10.938 2.082 -1.977 1 77.5 974 PRO B C 1
ATOM 16753 O O . PRO B 1 974 ? -11.25 0.943 -1.626 1 77.5 974 PRO B O 1
ATOM 16756 N N . SER B 1 975 ? -11.578 3.182 -1.479 1 83.56 975 SER B N 1
ATOM 16757 C CA . SER B 1 975 ? -12.641 3.057 -0.488 1 83.56 975 SER B CA 1
ATOM 16758 C C . SER B 1 975 ? -14.008 2.941 -1.155 1 83.56 975 SER B C 1
ATOM 16760 O O . SER B 1 975 ? -15.039 3.066 -0.494 1 83.56 975 SER B O 1
ATOM 16762 N N . TYR B 1 976 ? -14.031 2.729 -2.494 1 85.06 976 TYR B N 1
ATOM 16763 C CA . TYR B 1 976 ? -15.297 2.703 -3.215 1 85.06 976 TYR B CA 1
ATOM 16764 C C . TYR B 1 976 ? -16.172 1.557 -2.732 1 85.06 976 TYR B C 1
ATOM 16766 O O . TYR B 1 976 ? -17.391 1.716 -2.59 1 85.06 976 TYR B O 1
ATOM 16774 N N . PHE B 1 977 ? -15.633 0.383 -2.479 1 86.44 977 PHE B N 1
ATOM 16775 C CA . PHE B 1 977 ? -16.422 -0.753 -2.021 1 86.44 977 PHE B CA 1
ATOM 16776 C C . PHE B 1 977 ? -17.016 -0.48 -0.645 1 86.44 977 PHE B C 1
ATOM 16778 O O . PHE B 1 977 ? -18.203 -0.741 -0.412 1 86.44 977 PHE B O 1
ATOM 16785 N N . SER B 1 978 ? -16.266 -0.022 0.298 1 88.31 978 SER B N 1
ATOM 16786 C CA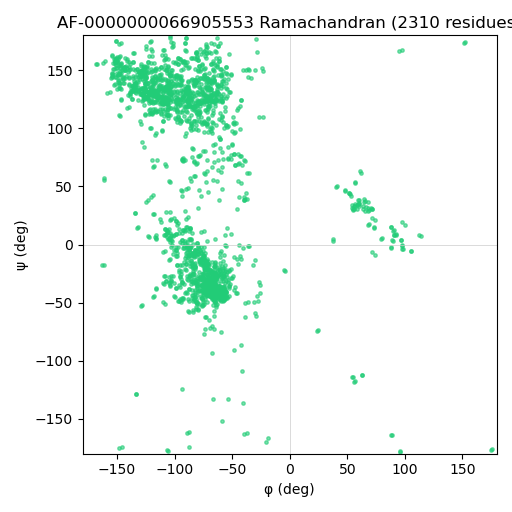 . SER B 1 978 ? -16.781 0.311 1.622 1 88.31 978 SER B CA 1
ATOM 16787 C C . SER B 1 978 ? -17.859 1.397 1.543 1 88.31 978 SER B C 1
ATOM 16789 O O . SER B 1 978 ? -18.844 1.354 2.271 1 88.31 978 SER B O 1
ATOM 16791 N N . ASP B 1 979 ? -17.656 2.383 0.678 1 89.88 979 ASP B N 1
ATOM 16792 C CA . ASP B 1 979 ? -18.625 3.451 0.494 1 89.88 979 ASP B CA 1
ATOM 16793 C C . ASP B 1 979 ? -19.938 2.904 -0.065 1 89.88 979 ASP B C 1
ATOM 16795 O O . ASP B 1 979 ? -21.016 3.367 0.307 1 89.88 979 ASP B O 1
ATOM 16799 N N . SER B 1 980 ? -19.781 1.942 -0.955 1 90.5 980 SER B N 1
ATOM 16800 C CA . SER B 1 980 ? -20.984 1.328 -1.527 1 90.5 980 SER B CA 1
ATOM 16801 C C . SER B 1 980 ? -21.75 0.538 -0.477 1 90.5 980 SER B C 1
ATOM 16803 O O . SER B 1 980 ? -22.984 0.575 -0.447 1 90.5 980 SER B O 1
ATOM 16805 N N . LEU B 1 981 ? -21.031 -0.181 0.395 1 91.44 981 LEU B N 1
ATOM 16806 C CA . LEU B 1 981 ? -21.688 -0.925 1.465 1 91.44 981 LEU B CA 1
ATOM 16807 C C . LEU B 1 981 ? -22.375 0.021 2.447 1 91.44 981 LEU B C 1
ATOM 16809 O O . LEU B 1 981 ? -23.469 -0.273 2.945 1 91.44 981 LEU B O 1
ATOM 16813 N N . LYS B 1 982 ? -21.734 1.131 2.691 1 91.81 982 LYS B N 1
ATOM 16814 C CA . LYS B 1 982 ? -22.328 2.131 3.582 1 91.81 982 LYS B CA 1
ATOM 16815 C C . LYS B 1 982 ? -23.609 2.711 2.994 1 91.81 982 LYS B C 1
ATOM 16817 O O . LYS B 1 982 ? -24.578 2.914 3.711 1 91.81 982 LYS B O 1
ATOM 16822 N N . ALA B 1 983 ? -23.562 3.041 1.714 1 92.19 983 ALA B N 1
ATOM 16823 C CA . ALA B 1 983 ? -24.766 3.537 1.042 1 92.19 983 ALA B CA 1
ATOM 16824 C C . ALA B 1 983 ? -25.906 2.529 1.143 1 92.19 983 ALA B C 1
ATOM 16826 O O . ALA B 1 983 ? -27.047 2.906 1.396 1 92.19 983 ALA B O 1
ATOM 16827 N N . CYS B 1 984 ? -25.594 1.211 0.976 1 92.31 984 CYS B N 1
ATOM 16828 C CA . CYS B 1 984 ? -26.625 0.173 1.064 1 92.31 984 CYS B CA 1
ATOM 16829 C C . CYS B 1 984 ? -27.156 0.052 2.488 1 92.31 984 CYS B C 1
ATOM 16831 O O . CYS B 1 984 ? -28.359 -0.141 2.691 1 92.31 984 CYS B O 1
ATOM 16833 N N . LEU B 1 985 ? -26.266 0.158 3.434 1 92.12 985 LEU B N 1
ATOM 16834 C CA . LEU B 1 985 ? -26.672 0.063 4.832 1 92.12 985 LEU B CA 1
ATOM 16835 C C . LEU B 1 985 ? -27.594 1.216 5.207 1 92.12 985 LEU B C 1
ATOM 16837 O O . LEU B 1 985 ? -28.609 1.011 5.875 1 92.12 985 LEU B O 1
ATOM 16841 N N . LEU B 1 986 ? -27.266 2.463 4.785 1 92.38 986 LEU B N 1
ATOM 16842 C CA . LEU B 1 986 ? -28.062 3.637 5.117 1 92.38 986 LEU B CA 1
ATOM 16843 C C . LEU B 1 986 ? -29.406 3.592 4.41 1 92.38 986 LEU B C 1
ATOM 16845 O O . LEU B 1 986 ? -30.391 4.168 4.891 1 92.38 986 LEU B O 1
ATOM 16849 N N . ALA B 1 987 ? -29.469 2.916 3.293 1 90.5 987 ALA B N 1
ATOM 16850 C CA . ALA B 1 987 ? -30.719 2.793 2.547 1 90.5 987 ALA B CA 1
ATOM 16851 C C . ALA B 1 987 ? -31.594 1.677 3.115 1 90.5 987 ALA B C 1
ATOM 16853 O O . ALA B 1 987 ? -32.812 1.642 2.875 1 90.5 987 ALA B O 1
ATOM 16854 N N . SER B 1 988 ? -30.984 0.743 3.887 1 91 988 SER B N 1
ATOM 16855 C CA . SER B 1 988 ? -31.703 -0.412 4.414 1 91 988 SER B CA 1
ATOM 16856 C C . SER B 1 988 ? -32.5 -0.046 5.668 1 91 988 SER B C 1
ATOM 16858 O O . SER B 1 988 ? -32.312 1.041 6.223 1 91 988 SER B O 1
ATOM 16860 N N . GLY B 1 989 ? -33.406 -0.901 5.941 1 85.69 989 GLY B N 1
ATOM 16861 C CA . GLY B 1 989 ? -34.188 -0.729 7.16 1 85.69 989 GLY B CA 1
ATOM 16862 C C . GLY B 1 989 ? -33.438 -1.152 8.406 1 85.69 989 GLY B C 1
ATOM 16863 O O . GLY B 1 989 ? -32.969 -2.289 8.508 1 85.69 989 GLY B O 1
ATOM 16864 N N . ARG B 1 990 ? -33.312 -0.22 9.398 1 84.94 990 ARG B N 1
ATOM 16865 C CA . ARG B 1 990 ? -32.469 -0.472 10.562 1 84.94 990 ARG B CA 1
ATOM 16866 C C . ARG B 1 990 ? -33.281 -0.466 11.844 1 84.94 990 ARG B C 1
ATOM 16868 O O . ARG B 1 990 ? -32.75 -0.303 12.938 1 84.94 990 ARG B O 1
ATOM 16875 N N . SER B 1 991 ? -34.531 -0.77 11.758 1 84.88 991 SER B N 1
ATOM 16876 C CA . SER B 1 991 ? -35.406 -0.643 12.922 1 84.88 991 SER B CA 1
ATOM 16877 C C . SER B 1 991 ? -35.594 -1.987 13.617 1 84.88 991 SER B C 1
ATOM 16879 O O . SER B 1 991 ? -36 -2.037 14.781 1 84.88 991 SER B O 1
ATOM 16881 N N . SER B 1 992 ? -35.156 -3.135 13.031 1 87.44 992 SER B N 1
ATOM 16882 C CA . SER B 1 992 ? -35.312 -4.438 13.664 1 87.44 992 SER B CA 1
ATOM 16883 C C . SER B 1 992 ? -34.375 -4.598 14.852 1 87.44 992 SER B C 1
ATOM 16885 O O . SER B 1 992 ? -33.25 -4.102 14.828 1 87.44 992 SER B O 1
ATOM 16887 N N . PRO B 1 993 ? -34.812 -5.102 15.977 1 89.81 993 PRO B N 1
ATOM 16888 C CA . PRO B 1 993 ? -33.969 -5.23 17.172 1 89.81 993 PRO B CA 1
ATOM 16889 C C . PRO B 1 993 ? -32.719 -6.055 16.938 1 89.81 993 PRO B C 1
ATOM 16891 O O . PRO B 1 993 ? -31.656 -5.758 17.5 1 89.81 993 PRO B O 1
ATOM 16894 N N . GLU B 1 994 ? -32.875 -7.07 16.125 1 87.19 994 GLU B N 1
ATOM 16895 C CA . GLU B 1 994 ? -31.703 -7.879 15.828 1 87.19 994 GLU B CA 1
ATOM 16896 C C . GLU B 1 994 ? -30.641 -7.059 15.102 1 87.19 994 GLU B C 1
ATOM 16898 O O . GLU B 1 994 ? -29.453 -7.168 15.391 1 87.19 994 GLU B O 1
ATOM 16903 N N . CYS B 1 995 ? -31.172 -6.273 14.188 1 89.25 995 CYS B N 1
ATOM 16904 C CA . CYS B 1 995 ? -30.25 -5.422 13.43 1 89.25 995 CYS B CA 1
ATOM 16905 C C . CYS B 1 995 ? -29.625 -4.367 14.328 1 89.25 995 CYS B C 1
ATOM 16907 O O . CYS B 1 995 ? -28.422 -4.102 14.234 1 89.25 995 CYS B O 1
ATOM 16909 N N . GLN B 1 996 ? -30.375 -3.795 15.258 1 92.81 996 GLN B N 1
ATOM 16910 C CA . GLN B 1 996 ? -29.875 -2.756 16.156 1 92.81 996 GLN B CA 1
ATOM 16911 C C . GLN B 1 996 ? -28.828 -3.312 17.109 1 92.81 996 GLN B C 1
ATOM 16913 O O . GLN B 1 996 ? -27.828 -2.66 17.391 1 92.81 996 GLN B O 1
ATOM 16918 N N . SER B 1 997 ? -29.125 -4.527 17.531 1 92.25 997 SER B N 1
ATOM 16919 C CA . SER B 1 997 ? -28.172 -5.16 18.438 1 92.25 997 SER B CA 1
ATOM 16920 C C . SER B 1 997 ? -26.859 -5.469 17.719 1 92.25 997 SER B C 1
ATOM 16922 O O . SER B 1 997 ? -25.781 -5.297 18.297 1 92.25 997 SER B O 1
ATOM 16924 N N . THR B 1 998 ? -26.953 -5.902 16.484 1 91.69 998 THR B N 1
ATOM 16925 C CA . THR B 1 998 ? -25.75 -6.215 15.719 1 91.69 998 THR B CA 1
ATOM 16926 C C . THR B 1 998 ? -24.953 -4.949 15.414 1 91.69 998 THR B C 1
ATOM 16928 O O . THR B 1 998 ? -23.734 -4.926 15.555 1 91.69 998 THR B O 1
ATOM 16931 N N . ILE B 1 999 ? -25.672 -3.893 14.969 1 93.06 999 ILE B N 1
ATOM 16932 C CA . ILE B 1 999 ? -24.984 -2.648 14.625 1 93.06 999 ILE B CA 1
ATOM 16933 C C . ILE B 1 999 ? -24.344 -2.045 15.875 1 93.06 999 ILE B C 1
ATOM 16935 O O . ILE B 1 999 ? -23.234 -1.508 15.812 1 93.06 999 ILE B O 1
ATOM 16939 N N . LYS B 1 1000 ? -25.062 -2.107 17.031 1 93.69 1000 LYS B N 1
ATOM 16940 C CA . LYS B 1 1000 ? -24.5 -1.598 18.281 1 93.69 1000 LYS B CA 1
ATOM 16941 C C . LYS B 1 1000 ? -23.25 -2.367 18.672 1 93.69 1000 LYS B C 1
ATOM 16943 O O . LYS B 1 1000 ? -22.266 -1.772 19.109 1 93.69 1000 LYS B O 1
ATOM 16948 N N . LEU B 1 1001 ? -23.312 -3.674 18.484 1 93.19 1001 LEU B N 1
ATOM 16949 C CA . LEU B 1 1001 ? -22.141 -4.5 18.797 1 93.19 1001 LEU B CA 1
ATOM 16950 C C . LEU B 1 1001 ? -20.969 -4.16 17.891 1 93.19 1001 LEU B C 1
ATOM 16952 O O . LEU B 1 1001 ? -19.828 -4.047 18.344 1 93.19 1001 LEU B O 1
ATOM 16956 N N . VAL B 1 1002 ? -21.25 -4.043 16.625 1 92.5 1002 VAL B N 1
ATOM 16957 C CA . VAL B 1 1002 ? -20.203 -3.709 15.656 1 92.5 1002 VAL B CA 1
ATOM 16958 C C . VAL B 1 1002 ? -19.625 -2.33 15.977 1 92.5 1002 VAL B C 1
ATOM 16960 O O . VAL B 1 1002 ? -18.422 -2.125 15.898 1 92.5 1002 VAL B O 1
ATOM 16963 N N . ALA B 1 1003 ? -20.484 -1.342 16.312 1 94.25 1003 ALA B N 1
ATOM 16964 C CA . ALA B 1 1003 ? -20.047 0.009 16.641 1 94.25 1003 ALA B CA 1
ATOM 16965 C C . ALA B 1 1003 ? -19.141 0.001 17.859 1 94.25 1003 ALA B C 1
ATOM 16967 O O . ALA B 1 1003 ? -18.094 0.652 17.875 1 94.25 1003 ALA B O 1
ATOM 16968 N N . THR B 1 1004 ? -19.484 -0.731 18.906 1 92.75 1004 THR B N 1
ATOM 16969 C CA . THR B 1 1004 ? -18.688 -0.816 20.125 1 92.75 1004 THR B CA 1
ATOM 16970 C C . THR B 1 1004 ? -17.328 -1.454 19.828 1 92.75 1004 THR B C 1
ATOM 16972 O O . THR B 1 1004 ? -16.312 -1.043 20.391 1 92.75 1004 THR B O 1
ATOM 16975 N N . ASN B 1 1005 ? -17.328 -2.461 18.906 1 90.56 1005 ASN B N 1
ATOM 16976 C CA . ASN B 1 1005 ? -16.078 -3.104 18.531 1 90.56 1005 ASN B CA 1
ATOM 16977 C C . ASN B 1 1005 ? -15.164 -2.152 17.766 1 90.56 1005 ASN B C 1
ATOM 16979 O O . ASN B 1 1005 ? -13.945 -2.17 17.938 1 90.56 1005 ASN B O 1
ATOM 16983 N N . LEU B 1 1006 ? -15.766 -1.421 16.891 1 91.12 1006 LEU B N 1
ATOM 16984 C CA . LEU B 1 1006 ? -14.977 -0.456 16.141 1 91.12 1006 LEU B CA 1
ATOM 16985 C C . LEU B 1 1006 ? -14.375 0.603 17.047 1 91.12 1006 LEU B C 1
ATOM 16987 O O . LEU B 1 1006 ? -13.211 0.977 16.906 1 91.12 1006 LEU B O 1
ATOM 16991 N N . ILE B 1 1007 ? -15.156 1.131 18.031 1 92.25 1007 ILE B N 1
ATOM 16992 C CA . ILE B 1 1007 ? -14.688 2.143 18.984 1 92.25 1007 ILE B CA 1
ATOM 16993 C C . ILE B 1 1007 ? -13.57 1.566 19.844 1 92.25 1007 ILE B C 1
ATOM 16995 O O . ILE B 1 1007 ? -12.555 2.225 20.078 1 92.25 1007 ILE B O 1
ATOM 16999 N N . ALA B 1 1008 ? -13.695 0.319 20.188 1 88.38 1008 ALA B N 1
ATOM 17000 C CA . ALA B 1 1008 ? -12.672 -0.348 20.984 1 88.38 1008 ALA B CA 1
ATOM 17001 C C . ALA B 1 1008 ? -11.398 -0.571 20.172 1 88.38 1008 ALA B C 1
ATOM 17003 O O . ALA B 1 1008 ? -10.297 -0.568 20.719 1 88.38 1008 ALA B O 1
ATOM 17004 N N . GLY B 1 1009 ? -11.602 -0.786 18.875 1 84.94 1009 GLY B N 1
ATOM 17005 C CA . GLY B 1 1009 ? -10.461 -1.003 18 1 84.94 1009 GLY B CA 1
ATOM 17006 C C . GLY B 1 1009 ? -9.781 0.285 17.578 1 84.94 1009 GLY B C 1
ATOM 17007 O O . GLY B 1 1009 ? -8.805 0.26 16.828 1 84.94 1009 GLY B O 1
ATOM 17008 N N . GLY B 1 1010 ? -10.203 1.452 18.016 1 85.12 1010 GLY B N 1
ATOM 17009 C CA . GLY B 1 1010 ? -9.555 2.723 17.734 1 85.12 1010 GLY B CA 1
ATOM 17010 C C . GLY B 1 1010 ? -10.203 3.482 16.594 1 85.12 1010 GLY B C 1
ATOM 17011 O O . GLY B 1 1010 ? -9.742 4.562 16.219 1 85.12 1010 GLY B O 1
ATOM 17012 N N . LYS B 1 1011 ? -11.219 2.904 15.914 1 88.44 1011 LYS B N 1
ATOM 17013 C CA . LYS B 1 1011 ? -11.938 3.594 14.852 1 88.44 1011 LYS B CA 1
ATOM 17014 C C . LYS B 1 1011 ? -13.18 4.297 15.398 1 88.44 1011 LYS B C 1
ATOM 17016 O O . LYS B 1 1011 ? -14.305 3.908 15.078 1 88.44 1011 LYS B O 1
ATOM 17021 N N . LEU B 1 1012 ? -13 5.359 16.062 1 91.12 1012 LEU B N 1
ATOM 17022 C CA . LEU B 1 1012 ? -14.039 6.059 16.828 1 91.12 1012 LEU B CA 1
ATOM 17023 C C . LEU B 1 1012 ? -15.055 6.695 15.883 1 91.12 1012 LEU B C 1
ATOM 17025 O O . LEU B 1 1012 ? -16.266 6.578 16.094 1 91.12 1012 LEU B O 1
ATOM 17029 N N . THR B 1 1013 ? -14.609 7.34 14.812 1 90.75 1013 THR B N 1
ATOM 17030 C CA . THR B 1 1013 ? -15.508 8.062 13.914 1 90.75 1013 THR B CA 1
ATOM 17031 C C . THR B 1 1013 ? -16.469 7.098 13.219 1 90.75 1013 THR B C 1
ATOM 17033 O O . THR B 1 1013 ? -17.641 7.406 13.047 1 90.75 1013 THR B O 1
ATOM 17036 N N . ASP B 1 1014 ? -15.977 5.941 12.867 1 90.69 1014 ASP B N 1
ATOM 17037 C CA . ASP B 1 1014 ? -16.797 4.949 12.188 1 90.69 1014 ASP B CA 1
ATOM 17038 C C . ASP B 1 1014 ? -17.859 4.375 13.133 1 90.69 1014 ASP B C 1
ATOM 17040 O O . ASP B 1 1014 ? -19 4.168 12.734 1 90.69 1014 ASP B O 1
ATOM 17044 N N . GLY B 1 1015 ? -17.422 4.137 14.328 1 92.38 1015 GLY B N 1
ATOM 17045 C CA . GLY B 1 1015 ? -18.375 3.629 15.305 1 92.38 1015 GLY B CA 1
ATOM 17046 C C . GLY B 1 1015 ? -19.469 4.625 15.648 1 92.38 1015 GLY B C 1
ATOM 17047 O O . GLY B 1 1015 ? -20.625 4.25 15.805 1 92.38 1015 GLY B O 1
ATOM 17048 N N . ILE B 1 1016 ? -19.109 5.902 15.695 1 93.88 1016 ILE B N 1
ATOM 17049 C CA . ILE B 1 1016 ? -20.062 6.949 16.031 1 93.88 1016 ILE B CA 1
ATOM 17050 C C . ILE B 1 1016 ? -21.078 7.109 14.906 1 93.88 1016 ILE B C 1
ATOM 17052 O O . ILE B 1 1016 ? -22.266 7.32 15.156 1 93.88 1016 ILE B O 1
ATOM 17056 N N . GLU B 1 1017 ? -20.641 6.992 13.734 1 92.19 1017 GLU B N 1
ATOM 17057 C CA . GLU B 1 1017 ? -21.531 7.082 12.586 1 92.19 1017 GLU B CA 1
ATOM 17058 C C . GLU B 1 1017 ? -22.578 5.973 12.609 1 92.19 1017 GLU B C 1
ATOM 17060 O O . GLU B 1 1017 ? -23.75 6.203 12.281 1 92.19 1017 GLU B O 1
ATOM 17065 N N . LEU B 1 1018 ? -22.141 4.75 12.984 1 92.94 1018 LEU B N 1
ATOM 17066 C CA . LEU B 1 1018 ? -23.062 3.615 13.031 1 92.94 1018 LEU B CA 1
ATOM 17067 C C . LEU B 1 1018 ? -24.078 3.781 14.148 1 92.94 1018 LEU B C 1
ATOM 17069 O O . LEU B 1 1018 ? -25.25 3.457 13.977 1 92.94 1018 LEU B O 1
ATOM 17073 N N . LEU B 1 1019 ? -23.672 4.305 15.281 1 91.62 1019 LEU B N 1
ATOM 17074 C CA . LEU B 1 1019 ? -24.594 4.531 16.391 1 91.62 1019 LEU B CA 1
ATOM 17075 C C . LEU B 1 1019 ? -25.641 5.586 16.016 1 91.62 1019 LEU B C 1
ATOM 17077 O O . LEU B 1 1019 ? -26.812 5.449 16.359 1 91.62 1019 LEU B O 1
ATOM 17081 N N . ARG B 1 1020 ? -25.141 6.648 15.289 1 91.31 1020 ARG B N 1
ATOM 17082 C CA . ARG B 1 1020 ? -26.047 7.691 14.836 1 91.31 1020 ARG B CA 1
ATOM 17083 C C . ARG B 1 1020 ? -27.047 7.137 13.82 1 91.31 1020 ARG B C 1
ATOM 17085 O O . ARG B 1 1020 ? -28.219 7.555 13.797 1 91.31 1020 ARG B O 1
ATOM 17092 N N . SER B 1 1021 ? -26.641 6.184 13.008 1 89.69 1021 SER B N 1
ATOM 17093 C CA . SER B 1 1021 ? -27.5 5.621 11.977 1 89.69 1021 SER B CA 1
ATOM 17094 C C . SER B 1 1021 ? -28.672 4.844 12.586 1 89.69 1021 SER B C 1
ATOM 17096 O O . SER B 1 1021 ? -29.719 4.676 11.945 1 89.69 1021 SER B O 1
ATOM 17098 N N . ILE B 1 1022 ? -28.531 4.352 13.883 1 90.5 1022 ILE B N 1
ATOM 17099 C CA . ILE B 1 1022 ? -29.609 3.617 14.547 1 90.5 1022 ILE B CA 1
ATOM 17100 C C . ILE B 1 1022 ? -30.25 4.496 15.617 1 90.5 1022 ILE B C 1
ATOM 17102 O O . ILE B 1 1022 ? -30.844 3.986 16.562 1 90.5 1022 ILE B O 1
ATOM 17106 N N . ASP B 1 1023 ? -29.984 5.836 15.68 1 86 1023 ASP B N 1
ATOM 17107 C CA . ASP B 1 1023 ? -30.594 6.836 16.562 1 86 1023 ASP B CA 1
ATOM 17108 C C . ASP B 1 1023 ? -30.156 6.641 18 1 86 1023 ASP B C 1
ATOM 17110 O O . ASP B 1 1023 ? -30.969 6.758 18.922 1 86 1023 ASP B O 1
ATOM 17114 N N . LYS B 1 1024 ? -29 6.18 18.219 1 89.5 1024 LYS B N 1
ATOM 17115 C CA . LYS B 1 1024 ? -28.391 6.098 19.547 1 89.5 1024 LYS B CA 1
ATOM 17116 C C . LYS B 1 1024 ? -27.344 7.184 19.75 1 89.5 1024 LYS B C 1
ATOM 17118 O O . LYS B 1 1024 ? -26.203 6.895 20.125 1 89.5 1024 LYS B O 1
ATOM 17123 N N . SER B 1 1025 ? -27.781 8.469 19.516 1 88.88 1025 SER B N 1
ATOM 17124 C CA . SER B 1 1025 ? -26.891 9.625 19.578 1 88.88 1025 SER B CA 1
ATOM 17125 C C . SER B 1 1025 ? -26.375 9.852 21 1 88.88 1025 SER B C 1
ATOM 17127 O O . SER B 1 1025 ? -25.219 10.234 21.188 1 88.88 1025 SER B O 1
ATOM 17129 N N . PRO B 1 1026 ? -27.219 9.609 22.109 1 88.88 1026 PRO B N 1
ATOM 17130 C CA . PRO B 1 1026 ? -26.703 9.82 23.453 1 88.88 1026 PRO B CA 1
ATOM 17131 C C . PRO B 1 1026 ? -25.547 8.891 23.797 1 88.88 1026 PRO B C 1
ATOM 17133 O O . PRO B 1 1026 ? -24.578 9.297 24.453 1 88.88 1026 PRO B O 1
ATOM 17136 N N . ASP B 1 1027 ? -25.656 7.656 23.312 1 90.38 1027 ASP B N 1
ATOM 17137 C CA . ASP B 1 1027 ? -24.547 6.727 23.531 1 90.38 1027 ASP B CA 1
ATOM 17138 C C . ASP B 1 1027 ? -23.297 7.18 22.797 1 90.38 1027 ASP B C 1
ATOM 17140 O O . ASP B 1 1027 ? -22.188 7.043 23.297 1 90.38 1027 ASP B O 1
ATOM 17144 N N . ALA B 1 1028 ? -23.516 7.641 21.531 1 92.56 1028 ALA B N 1
ATOM 17145 C CA . ALA B 1 1028 ? -22.391 8.148 20.75 1 92.56 1028 ALA B CA 1
ATOM 17146 C C . ALA B 1 1028 ? -21.688 9.281 21.484 1 92.56 1028 ALA B C 1
ATOM 17148 O O . ALA B 1 1028 ? -20.453 9.344 21.516 1 92.56 1028 ALA B O 1
ATOM 17149 N N . CYS B 1 1029 ? -22.453 10.234 22.109 1 93.25 1029 CYS B N 1
ATOM 17150 C CA . CYS B 1 1029 ? -21.875 11.352 22.844 1 93.25 1029 CYS B CA 1
ATOM 17151 C C . CYS B 1 1029 ? -21.109 10.852 24.078 1 93.25 1029 CYS B C 1
ATOM 17153 O O . CYS B 1 1029 ? -20.047 11.375 24.391 1 93.25 1029 CYS B O 1
ATOM 17155 N N . ARG B 1 1030 ? -21.641 9.883 24.781 1 92.81 1030 ARG B N 1
ATOM 17156 C CA . ARG B 1 1030 ? -20.984 9.32 25.953 1 92.81 1030 ARG B CA 1
ATOM 17157 C C . ARG B 1 1030 ? -19.641 8.703 25.578 1 92.81 1030 ARG B C 1
ATOM 17159 O O . ARG B 1 1030 ? -18.656 8.852 26.312 1 92.81 1030 ARG B O 1
ATOM 17166 N N . TYR B 1 1031 ? -19.672 7.992 24.469 1 93.06 1031 TYR B N 1
ATOM 17167 C CA . TYR B 1 1031 ? -18.422 7.391 24.016 1 93.06 1031 TYR B CA 1
ATOM 17168 C C . TYR B 1 1031 ? -17.406 8.461 23.656 1 93.06 1031 TYR B C 1
ATOM 17170 O O . TYR B 1 1031 ? -16.219 8.336 23.969 1 93.06 1031 TYR B O 1
ATOM 17178 N N . LEU B 1 1032 ? -17.875 9.508 22.969 1 93.31 1032 LEU B N 1
ATOM 17179 C CA . LEU B 1 1032 ? -16.969 10.594 22.609 1 93.31 1032 LEU B CA 1
ATOM 17180 C C . LEU B 1 1032 ? -16.359 11.234 23.859 1 93.31 1032 LEU B C 1
ATOM 17182 O O . LEU B 1 1032 ? -15.164 11.508 23.922 1 93.31 1032 LEU B O 1
ATOM 17186 N N . GLN B 1 1033 ? -17.109 11.453 24.922 1 93.38 1033 GLN B N 1
ATOM 17187 C CA . GLN B 1 1033 ? -16.656 12.055 26.172 1 93.38 1033 GLN B CA 1
ATOM 17188 C C . GLN B 1 1033 ? -15.672 11.133 26.891 1 93.38 1033 GLN B C 1
ATOM 17190 O O . GLN B 1 1033 ? -14.664 11.594 27.438 1 93.38 1033 GLN B O 1
ATOM 17195 N N . SER B 1 1034 ? -15.938 9.852 26.812 1 92.5 1034 SER B N 1
ATOM 17196 C CA . SER B 1 1034 ? -15.07 8.891 27.5 1 92.5 1034 SER B CA 1
ATOM 17197 C C . SER B 1 1034 ? -13.695 8.836 26.844 1 92.5 1034 SER B C 1
ATOM 17199 O O . SER B 1 1034 ? -12.695 8.562 27.516 1 92.5 1034 SER B O 1
ATOM 17201 N N . PHE B 1 1035 ? -13.664 9.102 25.547 1 90.62 1035 PHE B N 1
ATOM 17202 C CA . PHE B 1 1035 ? -12.383 9.047 24.859 1 90.62 1035 PHE B CA 1
ATOM 17203 C C . PHE B 1 1035 ? -11.742 10.43 24.812 1 90.62 1035 PHE B C 1
ATOM 17205 O O . PHE B 1 1035 ? -10.711 10.617 24.156 1 90.62 1035 PHE B O 1
ATOM 17212 N N . GLY B 1 1036 ? -12.352 11.414 25.438 1 88.31 1036 GLY B N 1
ATOM 17213 C CA . GLY B 1 1036 ? -11.75 12.727 25.578 1 88.31 1036 GLY B CA 1
ATOM 17214 C C . GLY B 1 1036 ? -12.109 13.672 24.438 1 88.31 1036 GLY B C 1
ATOM 17215 O O . GLY B 1 1036 ? -11.531 14.75 24.312 1 88.31 1036 GLY B O 1
ATOM 17216 N N . PHE B 1 1037 ? -13.055 13.312 23.516 1 91.12 1037 PHE B N 1
ATOM 17217 C CA . PHE B 1 1037 ? -13.492 14.18 22.438 1 91.12 1037 PHE B CA 1
ATOM 17218 C C . PHE B 1 1037 ? -14.727 14.977 22.844 1 91.12 1037 PHE B C 1
ATOM 17220 O O . PHE B 1 1037 ? -15.812 14.773 22.312 1 91.12 1037 PHE B O 1
ATOM 17227 N N . TRP B 1 1038 ? -14.523 15.945 23.703 1 91 1038 TRP B N 1
ATOM 17228 C CA . TRP B 1 1038 ? -15.609 16.703 24.328 1 91 1038 TRP B CA 1
ATOM 17229 C C . TRP B 1 1038 ? -16.266 17.641 23.328 1 91 1038 TRP B C 1
ATOM 17231 O O . TRP B 1 1038 ? -17.484 17.75 23.266 1 91 1038 TRP B O 1
ATOM 17241 N N . GLU B 1 1039 ? -15.5 18.344 22.5 1 90.75 1039 GLU B N 1
ATOM 17242 C CA . GLU B 1 1039 ? -16.062 19.297 21.547 1 90.75 1039 GLU B CA 1
ATOM 17243 C C . GLU B 1 1039 ? -16.891 18.578 20.484 1 90.75 1039 GLU B C 1
ATOM 17245 O O . GLU B 1 1039 ? -17.938 19.078 20.062 1 90.75 1039 GLU B O 1
ATOM 17250 N N . GLU B 1 1040 ? -16.391 17.484 20.062 1 91.81 1040 GLU B N 1
ATOM 17251 C CA . GLU B 1 1040 ? -17.141 16.703 19.078 1 91.81 1040 GLU B CA 1
ATOM 17252 C C . GLU B 1 1040 ? -18.453 16.188 19.688 1 91.81 1040 GLU B C 1
ATOM 17254 O O . GLU B 1 1040 ? -19.469 16.109 18.984 1 91.81 1040 GLU B O 1
ATOM 17259 N N . SER B 1 1041 ? -18.375 15.797 20.953 1 93.5 1041 SER B N 1
ATOM 17260 C CA . SER B 1 1041 ? -19.594 15.359 21.625 1 93.5 1041 SER B CA 1
ATOM 17261 C C . SER B 1 1041 ? -20.609 16.484 21.703 1 93.5 1041 SER B C 1
ATOM 17263 O O . SER B 1 1041 ? -21.797 16.266 21.469 1 93.5 1041 SER B O 1
ATOM 17265 N N . VAL B 1 1042 ? -20.141 17.703 22.016 1 93.12 1042 VAL B N 1
ATOM 17266 C CA . VAL B 1 1042 ? -21.031 18.859 22.094 1 93.12 1042 VAL B CA 1
ATOM 17267 C C . VAL B 1 1042 ? -21.578 19.172 20.703 1 93.12 1042 VAL B C 1
ATOM 17269 O O . VAL B 1 1042 ? -22.766 19.484 20.562 1 93.12 1042 VAL B O 1
ATOM 17272 N N . TRP B 1 1043 ? -20.703 19.078 19.734 1 92.75 1043 TRP B N 1
ATOM 17273 C CA . TRP B 1 1043 ? -21.141 19.312 18.359 1 92.75 1043 TRP B CA 1
ATOM 17274 C C . TRP B 1 1043 ? -22.25 18.344 17.969 1 92.75 1043 TRP B C 1
ATOM 17276 O O . TRP B 1 1043 ? -23.266 18.734 17.391 1 92.75 1043 TRP B O 1
ATOM 17286 N N . LEU B 1 1044 ? -22.062 17.062 18.266 1 92.31 1044 LEU B N 1
ATOM 17287 C CA . LEU B 1 1044 ? -23.031 16.031 17.906 1 92.31 1044 LEU B CA 1
ATOM 17288 C C . LEU B 1 1044 ? -24.344 16.219 18.641 1 92.31 1044 LEU B C 1
ATOM 17290 O O . LEU B 1 1044 ? -25.422 16.062 18.062 1 92.31 1044 LEU B O 1
ATOM 17294 N N . ALA B 1 1045 ? -24.297 16.562 19.922 1 91.44 1045 ALA B N 1
ATOM 17295 C CA . ALA B 1 1045 ? -25.484 16.75 20.734 1 91.44 1045 ALA B CA 1
ATOM 17296 C C . ALA B 1 1045 ? -26.312 17.922 20.219 1 91.44 1045 ALA B C 1
ATOM 17298 O O . ALA B 1 1045 ? -27.547 17.844 20.141 1 91.44 1045 ALA B O 1
ATOM 17299 N N . LYS B 1 1046 ? -25.656 18.984 19.844 1 90.06 1046 LYS B N 1
ATOM 17300 C CA . LYS B 1 1046 ? -26.359 20.188 19.406 1 90.06 1046 LYS B CA 1
ATOM 17301 C C . LYS B 1 1046 ? -26.812 20.062 17.953 1 90.06 1046 LYS B C 1
ATOM 17303 O O . LYS B 1 1046 ? -27.875 20.578 17.594 1 90.06 1046 LYS B O 1
ATOM 17308 N N . ALA B 1 1047 ? -26.062 19.438 17.141 1 86.25 1047 ALA B N 1
ATOM 17309 C CA . ALA B 1 1047 ? -26.375 19.359 15.719 1 86.25 1047 ALA B CA 1
ATOM 17310 C C . ALA B 1 1047 ? -27.484 18.328 15.453 1 86.25 1047 ALA B C 1
ATOM 17312 O O . ALA B 1 1047 ? -28.234 18.469 14.484 1 86.25 1047 ALA B O 1
ATOM 17313 N N . CYS B 1 1048 ? -27.562 17.172 15.953 1 74.62 1048 CYS B N 1
ATOM 17314 C CA . CYS B 1 1048 ? -28.406 16.047 15.586 1 74.62 1048 CYS B CA 1
ATOM 17315 C C . CYS B 1 1048 ? -29.734 16.109 16.328 1 74.62 1048 CYS B C 1
ATOM 17317 O O . CYS B 1 1048 ? -30.719 15.508 15.898 1 74.62 1048 CYS B O 1
ATOM 17319 N N . LEU B 1 1049 ? -29.844 16.656 17.578 1 57.56 1049 LEU B N 1
ATOM 17320 C CA . LEU B 1 1049 ? -31 16.328 18.422 1 57.56 1049 LEU B CA 1
ATOM 17321 C C . LEU B 1 1049 ? -32.219 17.109 17.984 1 57.56 1049 LEU B C 1
ATOM 17323 O O . LEU B 1 1049 ? -32.219 18.344 17.984 1 57.56 1049 LEU B O 1
ATOM 17327 N N . LYS B 1 1050 ? -32.812 16.672 16.906 1 54.34 1050 LYS B N 1
ATOM 17328 C CA . LYS B 1 1050 ? -34.062 17.281 16.453 1 54.34 1050 LYS B CA 1
ATOM 17329 C C . LYS B 1 1050 ? -35 17.547 17.641 1 54.34 1050 LYS B C 1
ATOM 17331 O O . LYS B 1 1050 ? -35.594 18.625 17.75 1 54.34 1050 LYS B O 1
ATOM 17336 N N . VAL B 1 1051 ? -35.844 16.391 18 1 45.78 1051 VAL B N 1
ATOM 17337 C CA . VAL B 1 1051 ? -37.188 16.438 18.609 1 45.78 1051 VAL B CA 1
ATOM 17338 C C . VAL B 1 1051 ? -37.062 16.859 20.062 1 45.78 1051 VAL B C 1
ATOM 17340 O O . VAL B 1 1051 ? -36 16.75 20.672 1 45.78 1051 VAL B O 1
ATOM 17343 N N . ALA B 1 1052 ? -38.219 17.344 20.609 1 43.81 1052 ALA B N 1
ATOM 17344 C CA . ALA B 1 1052 ? -38.625 17.781 21.938 1 43.81 1052 ALA B CA 1
ATOM 17345 C C . ALA B 1 1052 ? -37.875 17.016 23.031 1 43.81 1052 ALA B C 1
ATOM 17347 O O . ALA B 1 1052 ? -37.531 17.578 24.062 1 43.81 1052 ALA B O 1
ATOM 17348 N N . LEU B 1 1053 ? -37.906 15.727 22.828 1 46.72 1053 LEU B N 1
ATOM 17349 C CA . LEU B 1 1053 ? -37.469 14.812 23.891 1 46.72 1053 LEU B CA 1
ATOM 17350 C C . LEU B 1 1053 ? -35.969 14.93 24.141 1 46.72 1053 LEU B C 1
ATOM 17352 O O . LEU B 1 1053 ? -35.5 14.711 25.25 1 46.72 1053 LEU B O 1
ATOM 17356 N N . ASP B 1 1054 ? -35.188 15.633 23.078 1 66.12 1054 ASP B N 1
ATOM 17357 C CA . ASP B 1 1054 ? -33.75 15.5 22.906 1 66.12 1054 ASP B CA 1
ATOM 17358 C C . ASP B 1 1054 ? -33 16.734 23.422 1 66.12 1054 ASP B C 1
ATOM 17360 O O . ASP B 1 1054 ? -31.766 16.781 23.422 1 66.12 1054 ASP B O 1
ATOM 17364 N N . THR B 1 1055 ? -33.75 17.531 23.969 1 77.5 1055 THR B N 1
ATOM 17365 C CA . THR B 1 1055 ? -33.094 18.703 24.531 1 77.5 1055 THR B CA 1
ATOM 17366 C C . THR B 1 1055 ? -32.531 18.391 25.906 1 77.5 1055 THR B C 1
ATOM 17368 O O . THR B 1 1055 ? -31.469 18.922 26.281 1 77.5 1055 THR B O 1
ATOM 17371 N N . GLU B 1 1056 ? -33.156 17.469 26.562 1 82 1056 GLU B N 1
ATOM 17372 C CA . GLU B 1 1056 ? -32.656 17.078 27.859 1 82 1056 GLU B CA 1
ATOM 17373 C C . GLU B 1 1056 ? -31.312 16.344 27.734 1 82 1056 GLU B C 1
ATOM 17375 O O . GLU B 1 1056 ? -30.422 16.531 28.562 1 82 1056 GLU B O 1
ATOM 17380 N N . ALA B 1 1057 ? -31.312 15.609 26.688 1 85.38 1057 ALA B N 1
ATOM 17381 C CA . ALA B 1 1057 ? -30.062 14.891 26.469 1 85.38 1057 ALA B CA 1
ATOM 17382 C C . ALA B 1 1057 ? -28.922 15.852 26.109 1 85.38 1057 ALA B C 1
ATOM 17384 O O . ALA B 1 1057 ? -27.781 15.664 26.547 1 85.38 1057 ALA B O 1
ATOM 17385 N N . CYS B 1 1058 ? -29.297 16.859 25.344 1 89.12 1058 CYS B N 1
ATOM 17386 C CA . CYS B 1 1058 ? -28.281 17.844 24.984 1 89.12 1058 CYS B CA 1
ATOM 17387 C C . CYS B 1 1058 ? -27.812 18.609 26.219 1 89.12 1058 CYS B C 1
ATOM 17389 O O . CYS B 1 1058 ? -26.625 18.859 26.375 1 89.12 1058 CYS B O 1
ATOM 17391 N N . THR B 1 1059 ? -28.719 18.969 27.109 1 91.5 1059 THR B N 1
ATOM 17392 C CA . THR B 1 1059 ? -28.375 19.703 28.312 1 91.5 1059 THR B CA 1
ATOM 17393 C C . THR B 1 1059 ? -27.484 18.859 29.219 1 91.5 1059 THR B C 1
ATOM 17395 O O . THR B 1 1059 ? -26.562 19.391 29.859 1 91.5 1059 THR B O 1
ATOM 17398 N N . ALA B 1 1060 ? -27.75 17.594 29.203 1 91.69 1060 ALA B N 1
ATOM 17399 C CA . ALA B 1 1060 ? -26.938 16.719 30.031 1 91.69 1060 ALA B CA 1
ATOM 17400 C C . ALA B 1 1060 ? -25.5 16.656 29.516 1 91.69 1060 ALA B C 1
ATOM 17402 O O . ALA B 1 1060 ? -24.547 16.625 30.312 1 91.69 1060 ALA B O 1
ATOM 17403 N N . VAL B 1 1061 ? -25.375 16.594 28.219 1 93.12 1061 VAL B N 1
ATOM 17404 C CA . VAL B 1 1061 ? -24.047 16.531 27.625 1 93.12 1061 VAL B CA 1
ATOM 17405 C C . VAL B 1 1061 ? -23.312 17.844 27.891 1 93.12 1061 VAL B C 1
ATOM 17407 O O . VAL B 1 1061 ? -22.125 17.828 28.234 1 93.12 1061 VAL B O 1
ATOM 17410 N N . MET B 1 1062 ? -23.984 18.953 27.797 1 93.69 1062 MET B N 1
ATOM 17411 C CA . MET B 1 1062 ? -23.375 20.266 28.016 1 93.69 1062 MET B CA 1
ATOM 17412 C C . MET B 1 1062 ? -22.984 20.453 29.484 1 93.69 1062 MET B C 1
ATOM 17414 O O . MET B 1 1062 ? -21.969 21.062 29.797 1 93.69 1062 MET B O 1
ATOM 17418 N N . LEU B 1 1063 ? -23.797 19.938 30.375 1 94.81 1063 LEU B N 1
ATOM 17419 C CA . LEU B 1 1063 ? -23.484 20.031 31.797 1 94.81 1063 LEU B CA 1
ATOM 17420 C C . LEU B 1 1063 ? -22.234 19.219 32.125 1 94.81 1063 LEU B C 1
ATOM 17422 O O . LEU B 1 1063 ? -21.406 19.672 32.938 1 94.81 1063 LEU B O 1
ATOM 17426 N N . LYS B 1 1064 ? -22.203 18.078 31.531 1 94.69 1064 LYS B N 1
ATOM 17427 C CA . LYS B 1 1064 ? -21 17.281 31.75 1 94.69 1064 LYS B CA 1
ATOM 17428 C C . LYS B 1 1064 ? -19.766 17.969 31.172 1 94.69 1064 LYS B C 1
ATOM 17430 O O . LYS B 1 1064 ? -18.672 17.859 31.719 1 94.69 1064 LYS B O 1
ATOM 17435 N N . TRP B 1 1065 ? -20.016 18.547 29.984 1 94.31 1065 TRP B N 1
ATOM 17436 C CA . TRP B 1 1065 ? -18.922 19.312 29.391 1 94.31 1065 TRP B CA 1
ATOM 17437 C C . TRP B 1 1065 ? -18.484 20.453 30.312 1 94.31 1065 TRP B C 1
ATOM 17439 O O . TRP B 1 1065 ? -17.297 20.703 30.5 1 94.31 1065 TRP B O 1
ATOM 17449 N N . ALA B 1 1066 ? -19.375 21.234 30.922 1 95.31 1066 ALA B N 1
ATOM 17450 C CA . ALA B 1 1066 ? -19.078 22.312 31.844 1 95.31 1066 ALA B CA 1
ATOM 17451 C C . ALA B 1 1066 ? -18.312 21.812 33.062 1 95.31 1066 ALA B C 1
ATOM 17453 O O . ALA B 1 1066 ? -17.406 22.484 33.562 1 95.31 1066 ALA B O 1
ATOM 17454 N N . GLU B 1 1067 ? -18.656 20.656 33.469 1 94 1067 GLU B N 1
ATOM 17455 C CA . GLU B 1 1067 ? -17.938 20.062 34.594 1 94 1067 GLU B CA 1
ATOM 17456 C C . GLU B 1 1067 ? -16.5 19.734 34.219 1 94 1067 GLU B C 1
ATOM 17458 O O . GLU B 1 1067 ? -15.578 19.953 35 1 94 1067 GLU B O 1
ATOM 17463 N N . HIS B 1 1068 ? -16.406 19.219 33.062 1 93.5 1068 HIS B N 1
ATOM 17464 C CA . HIS B 1 1068 ? -15.055 18.922 32.562 1 93.5 1068 HIS B CA 1
ATOM 17465 C C . HIS B 1 1068 ? -14.234 20.203 32.469 1 93.5 1068 HIS B C 1
ATOM 17467 O O . HIS B 1 1068 ? -13.062 20.234 32.844 1 93.5 1068 HIS B O 1
ATOM 17473 N N . LEU B 1 1069 ? -14.82 21.234 31.906 1 91.56 1069 LEU B N 1
ATOM 17474 C CA . LEU B 1 1069 ? -14.125 22.516 31.734 1 91.56 1069 LEU B CA 1
ATOM 17475 C C . LEU B 1 1069 ? -13.711 23.094 33.094 1 91.56 1069 LEU B C 1
ATOM 17477 O O . LEU B 1 1069 ? -12.656 23.719 33.188 1 91.56 1069 LEU B O 1
ATOM 17481 N N . GLY B 1 1070 ? -14.484 22.969 34.094 1 89.5 1070 GLY B N 1
ATOM 17482 C CA . GLY B 1 1070 ? -14.219 23.484 35.438 1 89.5 1070 GLY B CA 1
ATOM 17483 C C . GLY B 1 1070 ? -13.242 22.625 36.219 1 89.5 1070 GLY B C 1
ATOM 17484 O O . GLY B 1 1070 ? -12.734 23.047 37.25 1 89.5 1070 GLY B O 1
ATOM 17485 N N . SER B 1 1071 ? -12.867 21.562 35.656 1 88.5 1071 SER B N 1
ATOM 17486 C CA . SER B 1 1071 ? -11.977 20.641 36.344 1 88.5 1071 SER B CA 1
ATOM 17487 C C . SER B 1 1071 ? -10.547 21.172 36.375 1 88.5 1071 SER B C 1
ATOM 17489 O O . SER B 1 1071 ? -10.227 22.141 35.656 1 88.5 1071 SER B O 1
ATOM 17491 N N . THR B 1 1072 ? -9.703 20.641 37.156 1 83.94 1072 THR B N 1
ATOM 17492 C CA . THR B 1 1072 ? -8.328 21.094 37.312 1 83.94 1072 THR B CA 1
ATOM 17493 C C . THR B 1 1072 ? -7.469 20.703 36.125 1 83.94 1072 THR B C 1
ATOM 17495 O O . THR B 1 1072 ? -6.43 21.312 35.875 1 83.94 1072 THR B O 1
ATOM 17498 N N . GLU B 1 1073 ? -8.023 19.766 35.469 1 79.69 1073 GLU B N 1
ATOM 17499 C CA . GLU B 1 1073 ? -7.25 19.328 34.312 1 79.69 1073 GLU B CA 1
ATOM 17500 C C . GLU B 1 1073 ? -7.375 20.328 33.156 1 79.69 1073 GLU B C 1
ATOM 17502 O O . GLU B 1 1073 ? -6.379 20.688 32.531 1 79.69 1073 GLU B O 1
ATOM 17507 N N . ALA B 1 1074 ? -8.602 20.766 32.875 1 82.75 1074 ALA B N 1
ATOM 17508 C CA . ALA B 1 1074 ? -8.812 21.719 31.781 1 82.75 1074 ALA B CA 1
ATOM 17509 C C . ALA B 1 1074 ? -8.586 23.156 32.25 1 82.75 1074 ALA B C 1
ATOM 17511 O O . ALA B 1 1074 ? -8.094 23.984 31.5 1 82.75 1074 ALA B O 1
ATOM 17512 N N . CYS B 1 1075 ? -8.859 23.484 33.469 1 82 1075 CYS B N 1
ATOM 17513 C CA . CYS B 1 1075 ? -8.68 24.766 34.156 1 82 1075 CYS B CA 1
ATOM 17514 C C . CYS B 1 1075 ? -9.297 25.906 33.344 1 82 1075 CYS B C 1
ATOM 17516 O O . CYS B 1 1075 ? -8.641 26.906 33.062 1 82 1075 CYS B O 1
ATOM 17518 N N . GLN B 1 1076 ? -10.531 25.766 32.781 1 87.94 1076 GLN B N 1
ATOM 17519 C CA . GLN B 1 1076 ? -11.281 26.781 32.062 1 87.94 1076 GLN B CA 1
ATOM 17520 C C . GLN B 1 1076 ? -12.594 27.094 32.75 1 87.94 1076 GLN B C 1
ATOM 17522 O O . GLN B 1 1076 ? -13.672 26.938 32.188 1 87.94 1076 GLN B O 1
ATOM 17527 N N . LYS B 1 1077 ? -12.477 27.641 33.844 1 86.81 1077 LYS B N 1
ATOM 17528 C CA . LYS B 1 1077 ? -13.641 27.922 34.688 1 86.81 1077 LYS B CA 1
ATOM 17529 C C . LYS B 1 1077 ? -14.5 29.031 34.062 1 86.81 1077 LYS B C 1
ATOM 17531 O O . LYS B 1 1077 ? -15.719 29.031 34.188 1 86.81 1077 LYS B O 1
ATOM 17536 N N . THR B 1 1078 ? -13.859 29.984 33.406 1 87.31 1078 THR B N 1
ATOM 17537 C CA . THR B 1 1078 ? -14.609 31.078 32.781 1 87.31 1078 THR B CA 1
ATOM 17538 C C . THR B 1 1078 ? -15.5 30.547 31.672 1 87.31 1078 THR B C 1
ATOM 17540 O O . THR B 1 1078 ? -16.641 30.969 31.531 1 87.31 1078 THR B O 1
ATOM 17543 N N . LEU B 1 1079 ? -14.922 29.688 30.906 1 90.81 1079 LEU B N 1
ATOM 17544 C CA . LEU B 1 1079 ? -15.734 29.109 29.828 1 90.81 1079 LEU B CA 1
ATOM 17545 C C . LEU B 1 1079 ? -16.828 28.234 30.406 1 90.81 1079 LEU B C 1
ATOM 17547 O O . LEU B 1 1079 ? -17.938 28.188 29.859 1 90.81 1079 LEU B O 1
ATOM 17551 N N . ALA B 1 1080 ? -16.516 27.453 31.438 1 93.81 1080 ALA B N 1
ATOM 17552 C CA . ALA B 1 1080 ? -17.531 26.625 32.094 1 93.81 1080 ALA B CA 1
ATOM 17553 C C . ALA B 1 1080 ? -18.703 27.484 32.562 1 93.81 1080 ALA B C 1
ATOM 17555 O O . ALA B 1 1080 ? -19.859 27.094 32.438 1 93.81 1080 ALA B O 1
ATOM 17556 N N . LEU B 1 1081 ? -18.359 28.594 33.062 1 93.06 1081 LEU B N 1
ATOM 17557 C CA . LEU B 1 1081 ? -19.375 29.516 33.562 1 93.06 1081 LEU B CA 1
ATOM 17558 C C . LEU B 1 1081 ? -20.234 30.031 32.406 1 93.06 1081 LEU B C 1
ATOM 17560 O O . LEU B 1 1081 ? -21.453 30.156 32.531 1 93.06 1081 LEU B O 1
ATOM 17564 N N . LEU B 1 1082 ? -19.609 30.359 31.344 1 93.94 1082 LEU B N 1
ATOM 17565 C CA . LEU B 1 1082 ? -20.344 30.844 30.172 1 93.94 1082 LEU B CA 1
ATOM 17566 C C . LEU B 1 1082 ? -21.266 29.75 29.641 1 93.94 1082 LEU B C 1
ATOM 17568 O O . LEU B 1 1082 ? -22.375 30.047 29.156 1 93.94 1082 LEU B O 1
ATOM 17572 N N . VAL B 1 1083 ? -20.828 28.5 29.703 1 95.62 1083 VAL B N 1
ATOM 17573 C CA . VAL B 1 1083 ? -21.641 27.391 29.234 1 95.62 1083 VAL B CA 1
ATOM 17574 C C . VAL B 1 1083 ? -22.875 27.25 30.141 1 95.62 1083 VAL B C 1
ATOM 17576 O O . VAL B 1 1083 ? -24 27.094 29.641 1 95.62 1083 VAL B O 1
ATOM 17579 N N . LEU B 1 1084 ? -22.719 27.328 31.422 1 95.31 1084 LEU B N 1
ATOM 17580 C CA . LEU B 1 1084 ? -23.828 27.234 32.375 1 95.31 1084 LEU B CA 1
ATOM 17581 C C . LEU B 1 1084 ? -24.797 28.406 32.188 1 95.31 1084 LEU B C 1
ATOM 17583 O O . LEU B 1 1084 ? -26.016 28.234 32.281 1 95.31 1084 LEU B O 1
ATOM 17587 N N . LEU B 1 1085 ? -24.203 29.547 31.906 1 94.56 1085 LEU B N 1
ATOM 17588 C CA . LEU B 1 1085 ? -25.016 30.719 31.641 1 94.56 1085 LEU B CA 1
ATOM 17589 C C . LEU B 1 1085 ? -25.844 30.531 30.375 1 94.56 1085 LEU B C 1
ATOM 17591 O O . LEU B 1 1085 ? -27.016 30.922 30.328 1 94.56 1085 LEU B O 1
ATOM 17595 N N . SER B 1 1086 ? -25.297 29.953 29.359 1 93.88 1086 SER B N 1
ATOM 17596 C CA . SER B 1 1086 ? -25.984 29.719 28.109 1 93.88 1086 SER B CA 1
ATOM 17597 C C . SER B 1 1086 ? -27.125 28.719 28.281 1 93.88 1086 SER B C 1
ATOM 17599 O O . SER B 1 1086 ? -28.094 28.75 27.516 1 93.88 1086 SER B O 1
ATOM 17601 N N . LEU B 1 1087 ? -27.016 27.844 29.297 1 92.62 1087 LEU B N 1
ATOM 17602 C CA . LEU B 1 1087 ? -28.047 26.859 29.578 1 92.62 1087 LEU B CA 1
ATOM 17603 C C . LEU B 1 1087 ? -29.062 27.406 30.578 1 92.62 1087 LEU B C 1
ATOM 17605 O O . LEU B 1 1087 ? -30.016 26.703 30.938 1 92.62 1087 LEU B O 1
ATOM 17609 N N . ALA B 1 1088 ? -28.906 28.609 30.953 1 90.69 1088 ALA B N 1
ATOM 17610 C CA . ALA B 1 1088 ? -29.797 29.281 31.891 1 90.69 1088 ALA B CA 1
ATOM 17611 C C . ALA B 1 1088 ? -29.844 28.547 33.219 1 90.69 1088 ALA B C 1
ATOM 17613 O O . ALA B 1 1088 ? -30.906 28.406 33.812 1 90.69 1088 ALA B O 1
ATOM 17614 N N . GLN B 1 1089 ? -28.688 27.969 33.594 1 92.12 1089 GLN B N 1
ATOM 17615 C CA . GLN B 1 1089 ? -28.562 27.406 34.938 1 92.12 1089 GLN B CA 1
ATOM 17616 C C . GLN B 1 1089 ? -28.156 28.484 35.938 1 92.12 1089 GLN B C 1
ATOM 17618 O O . GLN B 1 1089 ? -27.016 28.484 36.406 1 92.12 1089 GLN B O 1
ATOM 17623 N N . TRP B 1 1090 ? -29.078 29.234 36.438 1 91.5 1090 TRP B N 1
ATOM 17624 C CA . TRP B 1 1090 ? -28.828 30.453 37.188 1 91.5 1090 TRP B CA 1
ATOM 17625 C C . TRP B 1 1090 ? -28.234 30.125 38.562 1 91.5 1090 TRP B C 1
ATOM 17627 O O . TRP B 1 1090 ? -27.328 30.812 39 1 91.5 1090 TRP B O 1
ATOM 17637 N N . SER B 1 1091 ? -28.734 29.031 39.156 1 90.56 1091 SER B N 1
ATOM 17638 C CA . SER B 1 1091 ? -28.234 28.688 40.469 1 90.56 1091 SER B CA 1
ATOM 17639 C C . SER B 1 1091 ? -26.781 28.25 40.438 1 90.56 1091 SER B C 1
ATOM 17641 O O . SER B 1 1091 ? -25.984 28.656 41.281 1 90.56 1091 SER B O 1
ATOM 17643 N N . LYS B 1 1092 ? -26.484 27.516 39.469 1 91.81 1092 LYS B N 1
ATOM 17644 C CA . LYS B 1 1092 ? -25.109 27.031 39.344 1 91.81 1092 LYS B CA 1
ATOM 17645 C C . LYS B 1 1092 ? -24.156 28.172 39 1 91.81 1092 LYS B C 1
ATOM 17647 O O . LYS B 1 1092 ? -23 28.188 39.469 1 91.81 1092 LYS B O 1
ATOM 17652 N N . VAL B 1 1093 ? -24.625 29.078 38.156 1 94.19 1093 VAL B N 1
ATOM 17653 C CA . VAL B 1 1093 ? -23.812 30.234 37.781 1 94.19 1093 VAL B CA 1
ATOM 17654 C C . VAL B 1 1093 ? -23.469 31.047 39.031 1 94.19 1093 VAL B C 1
ATOM 17656 O O . VAL B 1 1093 ? -22.328 31.438 39.25 1 94.19 1093 VAL B O 1
ATOM 17659 N N . LEU B 1 1094 ? -24.438 31.203 39.844 1 91.75 1094 LEU B N 1
ATOM 17660 C CA . LEU B 1 1094 ? -24.25 31.984 41.062 1 91.75 1094 LEU B CA 1
ATOM 17661 C C . LEU B 1 1094 ? -23.312 31.266 42.031 1 91.75 1094 LEU B C 1
ATOM 17663 O O . LEU B 1 1094 ? -22.5 31.906 42.719 1 91.75 1094 LEU B O 1
ATOM 17667 N N . GLU B 1 1095 ? -23.391 30.016 42.062 1 90.5 1095 GLU B N 1
ATOM 17668 C CA . GLU B 1 1095 ? -22.531 29.219 42.938 1 90.5 1095 GLU B CA 1
ATOM 17669 C C . GLU B 1 1095 ? -21.062 29.344 42.5 1 90.5 1095 GLU B C 1
ATOM 17671 O O . GLU B 1 1095 ? -20.172 29.5 43.344 1 90.5 1095 GLU B O 1
ATOM 17676 N N . ILE B 1 1096 ? -20.875 29.297 41.25 1 90.5 1096 ILE B N 1
ATOM 17677 C CA . ILE B 1 1096 ? -19.516 29.375 40.719 1 90.5 1096 ILE B CA 1
ATOM 17678 C C . ILE B 1 1096 ? -18.969 30.781 40.906 1 90.5 1096 ILE B C 1
ATOM 17680 O O . ILE B 1 1096 ? -17.797 30.969 41.219 1 90.5 1096 ILE B O 1
ATOM 17684 N N . LEU B 1 1097 ? -19.797 31.766 40.625 1 89.5 1097 LEU B N 1
ATOM 17685 C CA . LEU B 1 1097 ? -19.359 33.156 40.812 1 89.5 1097 LEU B CA 1
ATOM 17686 C C . LEU B 1 1097 ? -18.953 33.406 42.25 1 89.5 1097 LEU B C 1
ATOM 17688 O O . LEU B 1 1097 ? -17.953 34.062 42.5 1 89.5 1097 LEU B O 1
ATOM 17692 N N . LEU B 1 1098 ? -19.656 32.812 43.188 1 86.19 1098 LEU B N 1
ATOM 17693 C CA . LEU B 1 1098 ? -19.344 32.969 44.625 1 86.19 1098 LEU B CA 1
ATOM 17694 C C . LEU B 1 1098 ? -18.078 32.188 44.969 1 86.19 1098 LEU B C 1
ATOM 17696 O O . LEU B 1 1098 ? -17.266 32.656 45.75 1 86.19 1098 LEU B O 1
ATOM 17700 N N . ALA B 1 1099 ? -17.984 31.062 44.312 1 83.06 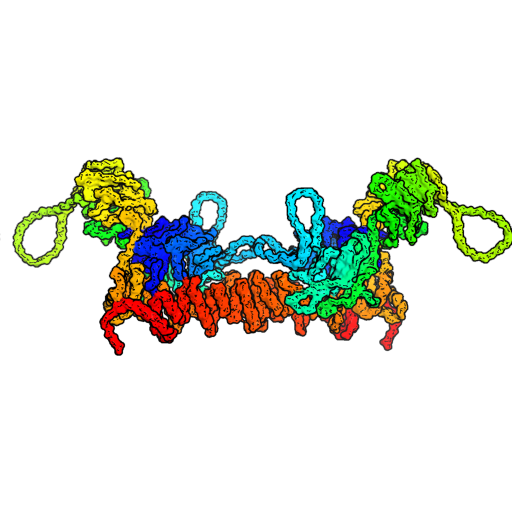1099 ALA B N 1
ATOM 17701 C CA . ALA B 1 1099 ? -16.797 30.25 44.562 1 83.06 1099 ALA B CA 1
ATOM 17702 C C . ALA B 1 1099 ? -15.539 30.922 44.031 1 83.06 1099 ALA B C 1
ATOM 17704 O O . ALA B 1 1099 ? -14.453 30.781 44.594 1 83.06 1099 ALA B O 1
ATOM 17705 N N . MET B 1 1100 ? -15.75 31.703 42.969 1 82.06 1100 MET B N 1
ATOM 17706 C CA . MET B 1 1100 ? -14.625 32.438 42.375 1 82.06 1100 MET B CA 1
ATOM 17707 C C . MET B 1 1100 ? -14.438 33.781 43.094 1 82.06 1100 MET B C 1
ATOM 17709 O O . MET B 1 1100 ? -13.539 34.531 42.719 1 82.06 1100 MET B O 1
ATOM 17713 N N . LYS B 1 1101 ? -15.25 34.094 44 1 80.06 1101 LYS B N 1
ATOM 17714 C CA . LYS B 1 1101 ? -15.195 35.312 44.781 1 80.06 1101 LYS B CA 1
ATOM 17715 C C . LYS B 1 1101 ? -15.398 36.562 43.938 1 80.06 1101 LYS B C 1
ATOM 17717 O O . LYS B 1 1101 ? -14.719 37.562 44.094 1 80.06 1101 LYS B O 1
ATOM 17722 N N . GLN B 1 1102 ? -16.172 36.406 42.875 1 84.31 1102 GLN B N 1
ATOM 17723 C CA . GLN B 1 1102 ? -16.594 37.562 42.062 1 84.31 1102 GLN B CA 1
ATOM 17724 C C . GLN B 1 1102 ? -17.922 38.125 42.562 1 84.31 1102 GLN B C 1
ATOM 17726 O O . GLN B 1 1102 ? -18.922 38.062 41.844 1 84.31 1102 GLN B O 1
ATOM 17731 N N . ILE B 1 1103 ? -17.891 38.75 43.625 1 80.81 1103 ILE B N 1
ATOM 17732 C CA . ILE B 1 1103 ? -19.078 39.156 44.375 1 80.81 1103 ILE B CA 1
ATOM 17733 C C . ILE B 1 1103 ? -19.781 40.281 43.656 1 80.81 1103 ILE B C 1
ATOM 17735 O O . ILE B 1 1103 ? -21.016 40.25 43.5 1 80.81 1103 ILE B O 1
ATOM 17739 N N . PRO B 1 1104 ? -19.031 41.281 43.125 1 80.12 1104 PRO B N 1
ATOM 17740 C CA . PRO B 1 1104 ? -19.75 42.344 42.438 1 80.12 1104 PRO B CA 1
ATOM 17741 C C . PRO B 1 1104 ? -20.531 41.844 41.219 1 80.12 1104 PRO B C 1
ATOM 17743 O O . PRO B 1 1104 ? -21.641 42.312 40.938 1 80.12 1104 PRO B O 1
ATOM 17746 N N . THR B 1 1105 ? -19.891 40.906 40.5 1 87.31 1105 THR B N 1
ATOM 17747 C CA . THR B 1 1105 ? -20.594 40.344 39.375 1 87.31 1105 THR B CA 1
ATOM 17748 C C . THR B 1 1105 ? -21.797 39.531 39.812 1 87.31 1105 THR B C 1
ATOM 17750 O O . THR B 1 1105 ? -22.844 39.531 39.125 1 87.31 1105 THR B O 1
ATOM 17753 N N . ALA B 1 1106 ? -21.688 38.812 40.875 1 89.38 1106 ALA B N 1
ATOM 17754 C CA . ALA B 1 1106 ? -22.797 38.031 41.406 1 89.38 1106 ALA B CA 1
ATOM 17755 C C . ALA B 1 1106 ? -23.953 38.938 41.812 1 89.38 1106 ALA B C 1
ATOM 17757 O O . ALA B 1 1106 ? -25.125 38.594 41.562 1 89.38 1106 ALA B O 1
ATOM 17758 N N . VAL B 1 1107 ? -23.672 40.031 42.406 1 85.44 1107 VAL B N 1
ATOM 17759 C CA . VAL B 1 1107 ? -24.703 40.969 42.844 1 85.44 1107 VAL B CA 1
ATOM 17760 C C . VAL B 1 1107 ? -25.422 41.562 41.625 1 85.44 1107 VAL B C 1
ATOM 17762 O O . VAL B 1 1107 ? -26.641 41.656 41.625 1 85.44 1107 VAL B O 1
ATOM 17765 N N . ALA B 1 1108 ? -24.609 42 40.719 1 87.69 1108 ALA B N 1
ATOM 17766 C CA . ALA B 1 1108 ? -25.188 42.562 39.5 1 87.69 1108 ALA B CA 1
ATOM 17767 C C . ALA B 1 1108 ? -26.031 41.5 38.781 1 87.69 1108 ALA B C 1
ATOM 17769 O O . ALA B 1 1108 ? -27.047 41.812 38.156 1 87.69 1108 ALA B O 1
ATOM 17770 N N . PHE B 1 1109 ? -25.578 40.281 38.844 1 91.81 1109 PHE B N 1
ATOM 17771 C CA . PHE B 1 1109 ? -26.281 39.188 38.188 1 91.81 1109 PHE B CA 1
ATOM 17772 C C . PHE B 1 1109 ? -27.641 38.969 38.812 1 91.81 1109 PHE B C 1
ATOM 17774 O O . PHE B 1 1109 ? -28.641 38.812 38.125 1 91.81 1109 PHE B O 1
ATOM 17781 N N . VAL B 1 1110 ? -27.719 38.969 40.062 1 89.12 1110 VAL B N 1
ATOM 17782 C CA . VAL B 1 1110 ? -28.984 38.812 40.781 1 89.12 1110 VAL B CA 1
ATOM 17783 C C . VAL B 1 1110 ? -29.906 39.969 40.5 1 89.12 1110 VAL B C 1
ATOM 17785 O O . VAL B 1 1110 ? -31.125 39.812 40.312 1 89.12 1110 VAL B O 1
ATOM 17788 N N . GLU B 1 1111 ? -29.359 41.125 40.438 1 86.94 1111 GLU B N 1
ATOM 17789 C CA . GLU B 1 1111 ? -30.141 42.312 40.125 1 86.94 1111 GLU B CA 1
ATOM 17790 C C . GLU B 1 1111 ? -30.703 42.25 38.688 1 86.94 1111 GLU B C 1
ATOM 17792 O O . GLU B 1 1111 ? -31.844 42.656 38.438 1 86.94 1111 GLU B O 1
ATOM 17797 N N . ALA B 1 1112 ? -29.859 41.781 37.812 1 90.69 1112 ALA B N 1
ATOM 17798 C CA . ALA B 1 1112 ? -30.312 41.625 36.406 1 90.69 1112 ALA B CA 1
ATOM 17799 C C . ALA B 1 1112 ? -31.453 40.625 36.312 1 90.69 1112 ALA B C 1
ATOM 17801 O O . ALA B 1 1112 ? -32.375 40.781 35.531 1 90.69 1112 ALA B O 1
ATOM 17802 N N . LEU B 1 1113 ? -31.359 39.562 37.125 1 90 1113 LEU B N 1
ATOM 17803 C CA . LEU B 1 1113 ? -32.406 38.531 37.094 1 90 1113 LEU B CA 1
ATOM 17804 C C . LEU B 1 1113 ? -33.688 39.062 37.719 1 90 1113 LEU B C 1
ATOM 17806 O O . LEU B 1 1113 ? -34.781 38.688 37.281 1 90 1113 LEU B O 1
ATOM 17810 N N . LYS B 1 1114 ? -33.625 39.938 38.656 1 84.38 1114 LYS B N 1
ATOM 17811 C CA . LYS B 1 1114 ? -34.781 40.5 39.312 1 84.38 1114 LYS B CA 1
ATOM 17812 C C . LYS B 1 1114 ? -35.531 41.469 38.375 1 84.38 1114 LYS B C 1
ATOM 17814 O O . LYS B 1 1114 ? -36.75 41.531 38.375 1 84.38 1114 LYS B O 1
ATOM 17819 N N . THR B 1 1115 ? -34.75 42.156 37.625 1 84.06 1115 THR B N 1
ATOM 17820 C CA . THR B 1 1115 ? -35.344 43.156 36.75 1 84.06 1115 THR B CA 1
ATOM 17821 C C . THR B 1 1115 ? -35.844 42.531 35.438 1 84.06 1115 THR B C 1
ATOM 17823 O O . THR B 1 1115 ? -36.562 43.188 34.656 1 84.06 1115 THR B O 1
ATOM 17826 N N . ALA B 1 1116 ? -35.5 41.344 35.281 1 80.75 1116 ALA B N 1
ATOM 17827 C CA . ALA B 1 1116 ? -35.938 40.688 34.062 1 80.75 1116 ALA B CA 1
ATOM 17828 C C . ALA B 1 1116 ? -37.438 40.438 34.094 1 80.75 1116 ALA B C 1
ATOM 17830 O O . ALA B 1 1116 ? -38.031 40.312 35.156 1 80.75 1116 ALA B O 1
ATOM 17831 N N . GLN B 1 1117 ? -38.125 40.688 33.125 1 70.62 1117 GLN B N 1
ATOM 17832 C CA . GLN B 1 1117 ? -39.594 40.625 33 1 70.62 1117 GLN B CA 1
ATOM 17833 C C . GLN B 1 1117 ? -40.125 39.312 33.5 1 70.62 1117 GLN B C 1
ATOM 17835 O O . GLN B 1 1117 ? -41.281 39.25 33.969 1 70.62 1117 GLN B O 1
ATOM 17840 N N . ASP B 1 1118 ? -39.344 38.344 33.406 1 74.31 1118 ASP B N 1
ATOM 17841 C CA . ASP B 1 1118 ? -39.812 37.031 33.812 1 74.31 1118 ASP B CA 1
ATOM 17842 C C . ASP B 1 1118 ? -39.531 36.781 35.281 1 74.31 1118 ASP B C 1
ATOM 17844 O O . ASP B 1 1118 ? -38.375 36.5 35.656 1 74.31 1118 ASP B O 1
ATOM 17848 N N . GLU B 1 1119 ? -40.406 37 36.125 1 70.75 1119 GLU B N 1
ATOM 17849 C CA . GLU B 1 1119 ? -40.281 36.875 37.562 1 70.75 1119 GLU B CA 1
ATOM 17850 C C . GLU B 1 1119 ? -39.938 35.438 37.969 1 70.75 1119 GLU B C 1
ATOM 17852 O O . GLU B 1 1119 ? -39.406 35.219 39.062 1 70.75 1119 GLU B O 1
ATOM 17857 N N . THR B 1 1120 ? -40.156 34.531 37 1 77.5 1120 THR B N 1
ATOM 17858 C CA . THR B 1 1120 ? -39.938 33.125 37.312 1 77.5 1120 THR B CA 1
ATOM 17859 C C . THR B 1 1120 ? -38.438 32.844 37.406 1 77.5 1120 THR B C 1
ATOM 17861 O O . THR B 1 1120 ? -38 31.891 38.062 1 77.5 1120 THR B O 1
ATOM 17864 N N . LEU B 1 1121 ? -37.719 33.656 36.844 1 77.75 1121 LEU B N 1
ATOM 17865 C CA . LEU B 1 1121 ? -36.281 33.406 36.812 1 77.75 1121 LEU B CA 1
ATOM 17866 C C . LEU B 1 1121 ? -35.656 33.625 38.188 1 77.75 1121 LEU B C 1
ATOM 17868 O O . LEU B 1 1121 ? -34.875 32.781 38.656 1 77.75 1121 LEU B O 1
ATOM 17872 N N . PHE B 1 1122 ? -36.125 34.656 38.875 1 79.38 1122 PHE B N 1
ATOM 17873 C CA . PHE B 1 1122 ? -35.562 34.969 40.188 1 79.38 1122 PHE B CA 1
ATOM 17874 C C . PHE B 1 1122 ? -36.094 34.031 41.25 1 79.38 1122 PHE B C 1
ATOM 17876 O O . PHE B 1 1122 ? -35.344 33.656 42.188 1 79.38 1122 PHE B O 1
ATOM 17883 N N . LYS B 1 1123 ? -37.219 33.562 41.031 1 77.69 1123 LYS B N 1
ATOM 17884 C CA . LYS B 1 1123 ? -37.844 32.656 42 1 77.69 1123 LYS B CA 1
ATOM 17885 C C . LYS B 1 1123 ? -37.219 31.281 41.969 1 77.69 1123 LYS B C 1
ATOM 17887 O O . LYS B 1 1123 ? -37.281 30.531 42.938 1 77.69 1123 LYS B O 1
ATOM 17892 N N . SER B 1 1124 ? -36.5 31 40.875 1 81 1124 SER B N 1
ATOM 17893 C CA . SER B 1 1124 ? -35.875 29.672 40.719 1 81 1124 SER B CA 1
ATOM 17894 C C . SER B 1 1124 ? -34.562 29.578 41.5 1 81 1124 SER B C 1
ATOM 17896 O O . SER B 1 1124 ? -34.062 28.484 41.719 1 81 1124 SER B O 1
ATOM 17898 N N . ILE B 1 1125 ? -34.062 30.703 42.062 1 86.75 1125 ILE B N 1
ATOM 17899 C CA . ILE B 1 1125 ? -32.812 30.703 42.781 1 86.75 1125 ILE B CA 1
ATOM 17900 C C . ILE B 1 1125 ? -33.062 30.484 44.25 1 86.75 1125 ILE B C 1
ATOM 17902 O O . ILE B 1 1125 ? -33.875 31.172 44.875 1 86.75 1125 ILE B O 1
ATOM 17906 N N . PRO B 1 1126 ? -32.375 29.484 44.812 1 86.25 1126 PRO B N 1
ATOM 17907 C CA . PRO B 1 1126 ? -32.562 29.234 46.219 1 86.25 1126 PRO B CA 1
ATOM 17908 C C . PRO B 1 1126 ? -32.25 30.469 47.094 1 86.25 1126 PRO B C 1
ATOM 17910 O O . PRO B 1 1126 ? -31.312 31.203 46.812 1 86.25 1126 PRO B O 1
ATOM 17913 N N . SER B 1 1127 ? -32.938 30.766 48.156 1 85.31 1127 SER B N 1
ATOM 17914 C CA . SER B 1 1127 ? -32.844 31.938 49 1 85.31 1127 SER B CA 1
ATOM 17915 C C . SER B 1 1127 ? -31.516 31.969 49.75 1 85.31 1127 SER B C 1
ATOM 17917 O O . SER B 1 1127 ? -31 33.031 50.062 1 85.31 1127 SER B O 1
ATOM 17919 N N . ALA B 1 1128 ? -30.984 30.797 49.906 1 84.69 1128 ALA B N 1
ATOM 17920 C CA . ALA B 1 1128 ? -29.688 30.734 50.594 1 84.69 1128 ALA B CA 1
ATOM 17921 C C . ALA B 1 1128 ? -28.594 31.406 49.781 1 84.69 1128 ALA B C 1
ATOM 17923 O O . ALA B 1 1128 ? -27.703 32.062 50.344 1 84.69 1128 ALA B O 1
ATOM 17924 N N . LEU B 1 1129 ? -28.719 31.25 48.5 1 86.31 1129 LEU B N 1
ATOM 17925 C CA . LEU B 1 1129 ? -27.703 31.844 47.656 1 86.31 1129 LEU B CA 1
ATOM 17926 C C . LEU B 1 1129 ? -27.875 33.344 47.562 1 86.31 1129 LEU B C 1
ATOM 17928 O O . LEU B 1 1129 ? -26.891 34.094 47.5 1 86.31 1129 LEU B O 1
ATOM 17932 N N . ILE B 1 1130 ? -29.109 33.781 47.562 1 84.81 1130 ILE B N 1
ATOM 17933 C CA . ILE B 1 1130 ? -29.391 35.219 47.531 1 84.81 1130 ILE B CA 1
ATOM 17934 C C . ILE B 1 1130 ? -28.922 35.875 48.812 1 84.81 1130 ILE B C 1
ATOM 17936 O O . ILE B 1 1130 ? -28.359 36.969 48.812 1 84.81 1130 ILE B O 1
ATOM 17940 N N . ALA B 1 1131 ? -29.109 35.125 49.906 1 82.31 1131 ALA B N 1
ATOM 17941 C CA . ALA B 1 1131 ? -28.656 35.625 51.188 1 82.31 1131 ALA B CA 1
ATOM 17942 C C . ALA B 1 1131 ? -27.141 35.719 51.25 1 82.31 1131 ALA B C 1
ATOM 17944 O O . ALA B 1 1131 ? -26.594 36.656 51.844 1 82.31 1131 ALA B O 1
ATOM 17945 N N . ALA B 1 1132 ? -26.562 34.812 50.625 1 80.44 1132 ALA B N 1
ATOM 17946 C CA . ALA B 1 1132 ? -25.109 34.844 50.594 1 80.44 1132 ALA B CA 1
ATOM 17947 C C . ALA B 1 1132 ? -24.594 36.062 49.812 1 80.44 1132 ALA B C 1
ATOM 17949 O O . ALA B 1 1132 ? -23.594 36.656 50.188 1 80.44 1132 ALA B O 1
ATOM 17950 N N . VAL B 1 1133 ? -25.266 36.344 48.719 1 80.94 1133 VAL B N 1
ATOM 17951 C CA . VAL B 1 1133 ? -24.891 37.5 47.906 1 80.94 1133 VAL B CA 1
ATOM 17952 C C . VAL B 1 1133 ? -25.125 38.781 48.688 1 80.94 1133 VAL B C 1
ATOM 17954 O O . VAL B 1 1133 ? -24.312 39.719 48.625 1 80.94 1133 VAL B O 1
ATOM 17957 N N . ASP B 1 1134 ? -26.25 38.844 49.469 1 78.25 1134 ASP B N 1
ATOM 17958 C CA . ASP B 1 1134 ? -26.609 40.031 50.219 1 78.25 1134 ASP B CA 1
ATOM 17959 C C . ASP B 1 1134 ? -25.641 40.219 51.406 1 78.25 1134 ASP B C 1
ATOM 17961 O O . ASP B 1 1134 ? -25.312 41.375 51.75 1 78.25 1134 ASP B O 1
ATOM 17965 N N . SER B 1 1135 ? -25.25 39.188 51.938 1 73.12 1135 SER B N 1
ATOM 17966 C CA . SER B 1 1135 ? -24.312 39.281 53.031 1 73.12 1135 SER B CA 1
ATOM 17967 C C . SER B 1 1135 ? -22.969 39.844 52.594 1 73.12 1135 SER B C 1
ATOM 17969 O O . SER B 1 1135 ? -22.344 40.625 53.281 1 73.12 1135 SER B O 1
ATOM 17971 N N . GLU B 1 1136 ? -22.672 39.406 51.406 1 65.12 1136 GLU B N 1
ATOM 17972 C CA . GLU B 1 1136 ? -21.391 39.844 50.906 1 65.12 1136 GLU B CA 1
ATOM 17973 C C . GLU B 1 1136 ? -21.484 41.25 50.312 1 65.12 1136 GLU B C 1
ATOM 17975 O O . GLU B 1 1136 ? -20.5 42 50.312 1 65.12 1136 GLU B O 1
ATOM 17980 N N . LYS B 1 1137 ? -22.656 41.531 49.781 1 61.69 1137 LYS B N 1
ATOM 17981 C CA . LYS B 1 1137 ? -22.922 42.875 49.281 1 61.69 1137 LYS B CA 1
ATOM 17982 C C . LYS B 1 1137 ? -22.672 43.906 50.344 1 61.69 1137 LYS B C 1
ATOM 17984 O O . LYS B 1 1137 ? -22.094 44.969 50.094 1 61.69 1137 LYS B O 1
ATOM 17989 N N . LEU B 1 1138 ? -23.188 43.625 51.594 1 51.66 1138 LEU B N 1
ATOM 17990 C CA . LEU B 1 1138 ? -23.062 44.562 52.688 1 51.66 1138 LEU B CA 1
ATOM 17991 C C . LEU B 1 1138 ? -21.594 44.906 52.969 1 51.66 1138 LEU B C 1
ATOM 17993 O O . LEU B 1 1138 ? -21.25 46.031 53.281 1 51.66 1138 LEU B O 1
ATOM 17997 N N . PHE B 1 1139 ? -20.859 43.906 52.844 1 47.81 1139 PHE B N 1
ATOM 17998 C CA . PHE B 1 1139 ? -19.422 44.156 53.062 1 47.81 1139 PHE B CA 1
ATOM 17999 C C . PHE B 1 1139 ? -18.844 45.031 51.969 1 47.81 1139 PHE B C 1
ATOM 18001 O O . PHE B 1 1139 ? -18.094 45.969 52.281 1 47.81 1139 PHE B O 1
ATOM 18008 N N . TYR B 1 1140 ? -19.25 44.656 50.781 1 48.25 1140 TYR B N 1
ATOM 18009 C CA . TYR B 1 1140 ? -18.719 45.406 49.656 1 48.25 1140 TYR B CA 1
ATOM 18010 C C . TYR B 1 1140 ? -19.312 46.812 49.594 1 48.25 1140 TYR B C 1
ATOM 18012 O O . TYR B 1 1140 ? -18.625 47.781 49.312 1 48.25 1140 TYR B O 1
ATOM 18020 N N . TYR B 1 1141 ? -20.734 46.906 49.875 1 47.56 1141 TYR B N 1
ATOM 18021 C CA . TYR B 1 1141 ? -21.406 48.219 49.812 1 47.56 1141 TYR B CA 1
ATOM 18022 C C . TYR B 1 1141 ? -21.141 49 51.094 1 47.56 1141 TYR B C 1
ATOM 18024 O O . TYR B 1 1141 ? -21.266 50.219 51.125 1 47.56 1141 TYR B O 1
ATOM 18032 N N . ASN B 1 1142 ? -20.906 48.375 52.156 1 46.22 1142 ASN B N 1
ATOM 18033 C CA . ASN B 1 1142 ? -20.469 49.188 53.25 1 46.22 1142 ASN B CA 1
ATOM 18034 C C . ASN B 1 1142 ? -19.281 50.062 52.875 1 46.22 1142 ASN B C 1
ATOM 18036 O O . ASN B 1 1142 ? -19 51.062 53.531 1 46.22 1142 ASN B O 1
ATOM 18040 N N . LEU B 1 1143 ? -18.672 49.531 51.875 1 40.03 1143 LEU B N 1
ATOM 18041 C CA . LEU B 1 1143 ? -17.719 50.5 51.312 1 40.03 1143 LEU B CA 1
ATOM 18042 C C . LEU B 1 1143 ? -18.438 51.688 50.688 1 40.03 1143 LEU B C 1
ATOM 18044 O O . LEU B 1 1143 ? -17.984 52.812 50.812 1 40.03 1143 LEU B O 1
ATOM 18048 N N . CYS B 1 1144 ? -19.656 51.375 49.875 1 39.47 1144 CYS B N 1
ATOM 18049 C CA . CYS B 1 1144 ? -20.422 52.469 49.25 1 39.47 1144 CYS B CA 1
ATOM 18050 C C . CYS B 1 1144 ? -21.344 53.125 50.25 1 39.47 1144 CYS B C 1
ATOM 18052 O O . CYS B 1 1144 ? -21.766 54.281 50.062 1 39.47 1144 CYS B O 1
ATOM 18054 N N . ASP B 1 1145 ? -22.062 52.469 51.094 1 39.38 1145 ASP B N 1
ATOM 18055 C CA . ASP B 1 1145 ? -23.031 53.062 52 1 39.38 1145 ASP B CA 1
ATOM 18056 C C . ASP B 1 1145 ? -22.422 54.219 52.781 1 39.38 1145 ASP B C 1
ATOM 18058 O O . ASP B 1 1145 ? -23.141 55 53.406 1 39.38 1145 ASP B O 1
ATOM 18062 N N . SER B 1 1146 ? -21.172 54.125 52.969 1 36.53 1146 SER B N 1
ATOM 18063 C CA . SER B 1 1146 ? -20.734 55.375 53.562 1 36.53 1146 SER B CA 1
ATOM 18064 C C . SER B 1 1146 ? -21.016 56.562 52.656 1 36.53 1146 SER B C 1
ATOM 18066 O O . SER B 1 1146 ? -20.656 57.688 52.969 1 36.53 1146 SER B O 1
ATOM 18068 N N . LEU B 1 1147 ? -21.484 56.156 51.406 1 35.03 1147 LEU B N 1
ATOM 18069 C CA . LEU B 1 1147 ? -21.875 57.188 50.438 1 35.03 1147 LEU B CA 1
ATOM 18070 C C . LEU B 1 1147 ? -23.312 57.625 50.688 1 35.03 1147 LEU B C 1
ATOM 18072 O O . LEU B 1 1147 ? -23.859 58.406 49.906 1 35.03 1147 LEU B O 1
ATOM 18076 N N . LYS B 1 1148 ? -24.141 56.875 51.469 1 35.91 1148 LYS B N 1
ATOM 18077 C CA . LYS B 1 1148 ? -25.5 57.375 51.656 1 35.91 1148 LYS B CA 1
ATOM 18078 C C . LYS B 1 1148 ? -25.5 58.812 52.219 1 35.91 1148 LYS B C 1
ATOM 18080 O O . LYS B 1 1148 ? -24.812 59.094 53.188 1 35.91 1148 LYS B O 1
ATOM 18085 N N . PRO B 1 1149 ? -25.766 59.656 51.25 1 31.56 1149 PRO B N 1
ATOM 18086 C CA . PRO B 1 1149 ? -26.078 60.906 51.938 1 31.56 1149 PRO B CA 1
ATOM 18087 C C . PRO B 1 1149 ? -27.078 60.75 53.062 1 31.56 1149 PRO B C 1
ATOM 18089 O O . PRO B 1 1149 ? -27.938 59.844 53 1 31.56 1149 PRO B O 1
ATOM 18092 N N . GLU B 1 1150 ? -26.734 60.875 54.312 1 28.12 1150 GLU B N 1
ATOM 18093 C CA . GLU B 1 1150 ? -27.531 60.969 55.531 1 28.12 1150 GLU B CA 1
ATOM 18094 C C . GLU B 1 1150 ? -28.875 61.625 55.281 1 28.12 1150 GLU B C 1
ATOM 18096 O O . GLU B 1 1150 ? -29.688 61.781 56.188 1 28.12 1150 GLU B O 1
ATOM 18101 N N . THR B 1 1151 ? -29.266 62.312 54.188 1 28.44 1151 THR B N 1
ATOM 18102 C CA . THR B 1 1151 ? -30.5 63.031 54.438 1 28.44 1151 THR B CA 1
ATOM 18103 C C . THR B 1 1151 ? -31.703 62.094 54.469 1 28.44 1151 THR B C 1
ATOM 18105 O O . THR B 1 1151 ? -32.562 62.219 55.312 1 28.44 1151 THR B O 1
ATOM 18108 N N . SER B 1 1152 ? -32.344 61.531 53.375 1 27.17 1152 SER B N 1
ATOM 18109 C CA . SER B 1 1152 ? -33.781 61.25 53.5 1 27.17 1152 SER B CA 1
ATOM 18110 C C . SER B 1 1152 ? -34.031 59.969 54.25 1 27.17 1152 SER B C 1
ATOM 18112 O O . SER B 1 1152 ? -33.719 58.875 53.75 1 27.17 1152 SER B O 1
ATOM 18114 N N . LEU B 1 1153 ? -33.812 59.781 55.562 1 25.47 1153 LEU B N 1
ATOM 18115 C CA . LEU B 1 1153 ? -34.594 58.969 56.5 1 25.47 1153 LEU B CA 1
ATOM 18116 C C . LEU B 1 1153 ? -36.062 59.062 56.188 1 25.47 1153 LEU B C 1
ATOM 18118 O O . LEU B 1 1153 ? -36.75 59.969 56.688 1 25.47 1153 LEU B O 1
ATOM 18122 N N . ILE B 1 1154 ? -36.625 59.094 54.875 1 23.05 1154 ILE B N 1
ATOM 18123 C CA . ILE B 1 1154 ? -38.062 58.875 54.812 1 23.05 1154 ILE B CA 1
ATOM 18124 C C . ILE B 1 1154 ? -38.406 57.469 55.375 1 23.05 1154 ILE B C 1
ATOM 18126 O O . ILE B 1 1154 ? -37.844 56.469 54.938 1 23.05 1154 ILE B O 1
ATOM 18130 N N . ASP B 1 1155 ? -39.031 57.469 56.625 1 22.66 1155 ASP B N 1
ATOM 18131 C CA . ASP B 1 1155 ? -39.781 56.531 57.469 1 22.66 1155 ASP B CA 1
ATOM 18132 C C . ASP B 1 1155 ? -40.875 55.844 56.656 1 22.66 1155 ASP B C 1
ATOM 18134 O O . ASP B 1 1155 ? -41.781 56.5 56.125 1 22.66 1155 ASP B O 1
ATOM 18138 N N . PHE B 1 1156 ? -40.594 54.938 55.906 1 20.19 1156 PHE B N 1
ATOM 18139 C CA . PHE B 1 1156 ? -41.688 54.062 55.469 1 20.19 1156 PHE B CA 1
ATOM 18140 C C . PHE B 1 1156 ? -42.312 53.375 56.688 1 20.19 1156 PHE B C 1
ATOM 18142 O O . PHE B 1 1156 ? -41.938 52.219 57 1 20.19 1156 PHE B O 1
ATOM 18149 N N . SER B 1 1157 ? -42.406 54.219 57.844 1 18.45 1157 SER B N 1
ATOM 18150 C CA . SER B 1 1157 ? -43.594 53.906 58.625 1 18.45 1157 SER B CA 1
ATOM 18151 C C . SER B 1 1157 ? -44.844 54.531 57.969 1 18.45 1157 SER B C 1
ATOM 18153 O O . SER B 1 1157 ? -44.781 55.625 57.438 1 18.45 1157 SER B O 1
#

Foldseek 3Di:
DFFWFAWFADLLQFAAWEQALQQKIWGWRFQKIWIARNQARFTQFIAHDGLGTWNYKDWQQDFFDLFPPPDDDDDLAGWMWIFHQQFKIFIDRTQFNDTQDIEGDGRWGWQDKDFQDQFPPQRQWMWTATPQFKIWIARNRHRDTLDIDGDPFGWRDKEAFPVQRQWIWTAGPVQWIWIGRGDDSNDDRDDGHATEAEAAQVVPPDPDDPPPPDDDRPHDYNHHHPPVVVVVVVVPPDPPPDDPDPDPDPPPPVVPSVQQPHFDDKYAAQQDGQWIWTFGQFKIWIARNPLRHTQDIGGHDPPDAGWSDKAHANQAGWIWTAGFLGKIWIWHKAWPDDDQDLQFFIRIDIHTQEMDDRDPDDDPPKTWRHKYANRQQRQKIWTAISRRKIWIKGKDFDPDPPDPPRHGPCNQWFAFLLRGIDGDGRMYIDTNDMAGTFGPAWFEKDFAFPLVLDAQQWMWTWGQCQKIWIAHPVSRGTDDIARADNGGWQEWDDLHNFKIKTKGWDDDPDPDQWIWMFIWIAGNVVRDIHGLDDTDTHAYWNYWDAEQNRQKIWTFGPQAAIWMAGPVVSGTLDGDDSVDAHFLEKEKENAPKDWDFDDDPPPDDDDDDDDDDPCPCPPCVVCPVRPGWMKIKMWTAHQVGWIWIWIDTHSDIDGTDTDDQPDPDPAGWREWYYAHQKIWTWGQQQKIKIAGNVVRDIDIDHDPQGGWNYKAAQSNNVAGKMWTDHPQWIWIANRVVRDTDEIDGVVVVVWAWNYWDARNVRWIWTQTNSSMIITAGNHNPDSTRNSLVVCLQAAAALSSADSVLSVLLLVLLLCLLVQQPPDDDPCRQVSSLVLSLLLLVLFPDDPVRSVSSSSNVVRCDRSLSVSLNPDPALLVNQCSSCSVNSNPLSNLQSQLLVQLLCVVVVDPRRSGRSSLQLLDALSSNQSVLSSVLSSDNLVSRDPSSNVVSLLSCLLLVVLVVSLVSLVPDDPPDPCNVVSPVVSVVLVDDQADPVSLVVLLVVLVVCLVVVNLSVSLSSCVSNVNLLVNLVSCVVVPNLVVSLSSLSNNPDDPVSVVSNVVSLLVVLVVCVDPVNNNNSSSLSSCSSVLVLQVNLVSCVVVSSLVVSLSSLVNQCPRPPNVSNVVHDVVSVVVSVVVVCVVCVSVVSSPPPPDPPPPD/DFFWFAWFADLLQFAAWEQALQQKIWGWGFQKIWIARNQARFTQFIAHDGLGTWNYKDWQQDFFDLFPPPDDDDDLAGWMWIFHQQFKIFIDRTQFNDTQDIEGDGRWGWQDKDFQDQFPPQRQWMWTATPQFKIWIARNRHRDTQDIDGDPFGWRDKEAFPVQRQWIWTAGPVQWIWIGRGDDSNDDRDDGHATEAEAAQPPPPDPPDDPPPDPCSPHPYAHHHPPVVVVVVVVPPDPPPDDPDPDPDDPPPVVPSVQQPHFDDKYAAQQDGQWIWTFGQFKIWIARNPLRHTQDIGGHDPVDAGWSDKAHANQAGWIWTAGFLGKIWIWHKAWPDDDQDLQFFIRIDIHTQEMDDRDPDDDPPKTWRYKYANRQQRQKIWTAISRRKIWIKGKDFDPDPPDPPRHGPCNQWFAFLLRGIDGDGRMYIDTNDMAGTFGPAWFEKDFAFPLVLDAQQWMWTWGQCQKIWIAHPVSRGTDDIARADNGGWQEWDDLHNFKIWTKGWDDDPDPDQWIWMFIWIAGNVVRDIHGLDDTDTHAYWNYWDAEQNRQKIWTAGPQAAIWMAGPVVSDTLDGDDSVDAHFLEKEKENPPKDWDADDDPDDDDDDDDCPDDDCPCPPPCVCCVRPGWMKIWMWTAHQVGWIWIWIDTHSDIDGTDTDDQPDPDPAGWREWYYAHQKIWTWGQQQKIKIAGNVVRDIDIDHDPQGGWHYKDAQSNNVQRKMWTDHPFWIWIANRVVRDTDEIDGVVVVVWAWNYWDAHNVRWIWTQTNSSMIITAGNHNPDSTRNSLVVCLQAAAALSSADSVLSVLLLVLLLCLLVQQPPDDDPCRQVSSLVLSLLLLVLFPDDPVRSVSSSSNVNRCDRVLSVSLNPDPALLVNQCSSCSVNSNPLSNLQSLLLVQLLCVVVVDPRRSGRSSLQLLDALSSNQSVVSSVLSSDDLVSRDPSSNVVSLLSCLLLVVLVVSLVSLVPDDPPDPCNVVSPVVSVVLVDDQADPVSLVVLLVVLVVCLVVVNLSVSLSSCVSNPNLLVNLVSCVVVPNLVVSLSSLSNHQPDPVSVVSSVVSLLVSLVVCVDPVNNNNSSSLSSCSSVLVLQVNLVSCVVVSSLVVSLSSLVNQCPRPDNVSNVVHDVVSVVVSVVVVCVVCVSRVSSPPPPDPPPPD

Organism: Trichuris trichiura (NCBI:txid36087)

Radius of gyration: 64.11 Å; Cα contacts (8 Å, |Δi|>4): 4820; chains: 2; bounding box: 105×258×111 Å

Secondary structure (DSSP, 8-state):
--EEE--SPPGGGTT-EEE-TTSEEEEEETTEEEEEETTT--EEEEEE--SS-EEEEEE--------SS--S-S--S-EEEEEETTSEEEEEETTTTEEEEEEE-TT--EEEEEE--S-SS-TTEEEEEETTTEEEEEETTTTEEEEEEE-SS-EEEEEE-SS-TT-EEEEETTS-EEEE----SSS-------EEEEEEGGGGS-------------EEEEEE-THHHHHHHHH-----------------THHHHTTTTS--EEEE-SSSTTEEEEEETTEEEEEETTTTEEEEEEE--TTSPPEEEEEE-SSSSEEEEEETTS-EEEEEEEES-SS--SSSPPPEEEEEEEEE---TT--TT--EEEEEE-TTT--EEEEEETT--EEEEEEEESS-S---S---HHHHSEE-TTS-EE--S-EEEEEEEEE--PPSSEEEEEEPP-TTS----EEEEEETTSEEEEEETTTTEEEEEEE--SS-EEEEEESSSSEEEEEEEE--SSS-S-EEEEEEEEETTT--EEEEE---EEPPEEEEEE-TTS-EEEEEESSS--EEEETTTTEEEEE--TTSPPEEEEEE-SS--EEEE------------------------------EEEEEEEEEEETTS-EEEEEEETTEEPPPEEE-------SPEEEEEEETTEEEEEETTSEEEEEETTTTEEEEEE-SS-SEEEEEE-SSTT--EEEEEESSEEEEEETTTTEEEEEEEHHHHTS-EEEEEE-TTS-EEEEETTS-EEE--TTS--S----HHHHTTTS--GGGS-HHHHHHHHHHHHTTHHHHSSS-GGGHHHHHHHHHHHHHHTSSS-HHHHHHHHHHHHHS-HHHHHHHHH---HHHHHHHHHHHHT-HHHHHHHHHHHHHHHHHTT-SS--S-GGGGGGS-HHHHHHHHHHHHTT--GGG--HHHHHHHHHHHHHHT-HHHHHHHHHSS-TTSTTHHHHHHHHHHHHSB--SHHHHHHHHHHHHHHHHTT-HHHHHHHHHHTT-HHHHHHHHHHTT-HHHHHHHHHHS--SGGGHHHHHHHHHHHHHHHHSTTT--HHHHHHHHHHTT-HHHHHHHHHHTT-HHHHHHHHHHHHHSS-HHHHHTS-HHHHHHHHHHHHHHHTTTGGGS-S-------/--EEE--SPPGGGTT-EEE-TTSEEEEEETTEEEEEETTT--EEEEEE--SS-EEEEEE--------SSS-S-S--S-EEEEEESSSEEEEEETTTTEEEEEEE-TT--EEEEEE--S-SS-TTEEEEEETTTEEEEEETTTTEEEEEEE-SS-EEEEEE-SS-TT-EEEEETTS-EEEE----SSS-------EEEEEEGGGGS--------SS----EEEEE-THHHHHHHHH--------S--------THHHHSSTTS--EEEE-SSSTTEEEEEETTEEEEEETTTTEEEEEEE--TTSPPEEEEEE-SSSSEEEEEETTS-EEEEEEEES-SS--SSSPPPEEEEEEEEE---TT--TT--EEEEEE-TTT--EEEEEETT--EEEEEEEESS-S---SS--HHHHSEE-TTS-EE--S-EEEEEEEEE--PPSSEEEEEEPP-TTS----EEEEEETTSEEEEEETTTTEEEEEEE--SS-EEEEEESSSSEEEEEEEE--SSS-S-EEEEEEEEETTT--EEEEE---EEPPEEEEEE-TTS-EEEEEESSS--EEEETTTTEEEEE--TTSPPEEEEEE-SS--EEE-----------S--------------------EEEEEEEEEETTS-EEEEEEETTEEPPPEEE------SSPEEEEEEETTEEEEEETTSEEEEEETTTTEEEEEE-SS-SEEEEEE-SSTT--EEEEEESSEEEEEETTTTEEEEEEEHHHHTS-EEEEEE-TTS-EEEEETTS-EEE--TTS--S----HHHHTTTS--GGGS-HHHHHHHHHHHHTTHHHHSSS-GGGHHHHHHHHHHHHHHTSSS-HHHHHHHHHHHHHS-HHHHHHHHH---HHHHHHHHHHHHT-HHHHHHHHHHHHHHHHHTT-SS--S-GGGGGGS-HHHHHHHHHHHHTT--GGG--HHHHHHHHHHHHHHT-HHHHHHHHHSS-TTSTTHHHHHHHHHHHHSB--SHHHHHHHHHHHHHHHHTT-HHHHHHHHHHTT-HHHHHHHHHHTT-HHHHHHHHHHH--SGGGHHHHHHHHHHHHHHHHSTTT--HHHHHHHHHHTT-HHHHHHHHHHTT-HHHHHHHHHHHHHSS-HHHHHTS-HHHHHHHHHHHHHHHTTTGGGS-S-------

Solvent-accessible surface area (backbone atoms only — not comparable to full-atom values): 124834 Å² total; per-residue (Å²): 124,27,31,51,40,52,16,40,41,47,83,63,22,41,60,6,39,35,48,34,57,78,46,37,30,37,32,32,46,40,38,28,39,40,28,29,35,60,86,77,48,42,73,64,44,32,43,68,81,54,89,33,40,17,30,38,42,45,64,59,87,65,75,68,77,57,32,90,69,66,71,80,81,72,82,88,56,53,45,33,38,39,31,16,54,47,12,48,33,39,29,30,30,55,52,57,46,38,80,71,26,68,37,65,46,86,81,22,27,51,69,45,70,47,72,45,78,72,38,71,83,57,57,51,30,32,39,34,35,27,49,56,29,36,43,34,40,31,33,52,75,79,45,41,75,76,49,75,49,74,53,95,61,44,50,67,49,68,29,68,39,89,82,43,80,27,35,35,40,34,29,34,81,86,55,33,40,32,47,31,71,60,49,51,94,88,46,77,60,86,67,82,48,58,44,34,36,82,34,36,34,73,74,56,63,72,84,68,78,76,65,83,34,75,90,82,83,63,65,50,70,32,62,33,65,36,73,58,39,55,64,55,50,65,69,68,62,77,75,79,67,82,68,80,81,73,77,83,64,90,73,67,68,70,66,60,72,68,58,63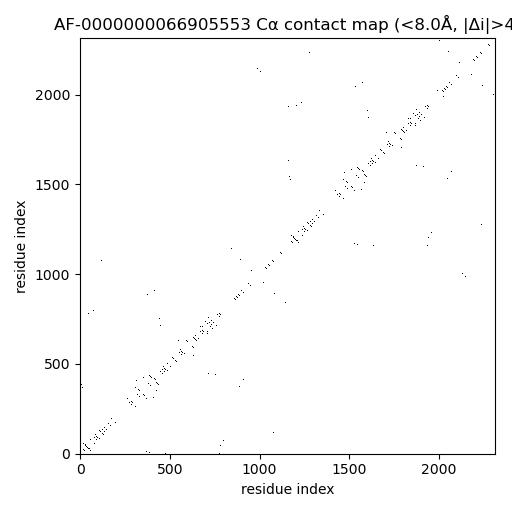,78,39,67,76,44,62,43,48,43,48,21,45,82,60,30,35,36,42,31,30,36,50,32,38,34,33,29,30,63,80,64,56,41,76,60,33,78,47,75,56,59,87,84,50,66,42,49,64,51,74,49,60,32,41,53,42,66,32,34,39,39,33,22,28,65,53,31,36,34,39,30,34,53,40,70,76,60,89,75,91,38,71,88,54,45,47,56,52,47,70,44,76,68,34,59,45,70,59,65,73,84,56,65,99,78,57,36,46,39,29,60,37,50,40,69,84,41,54,35,34,38,39,39,30,33,34,55,36,34,35,42,32,36,32,64,39,61,72,83,61,82,83,65,72,95,80,68,33,38,67,76,55,47,35,31,40,84,87,70,44,66,46,61,88,63,68,50,38,72,40,82,75,44,69,34,66,49,39,61,68,56,61,49,39,60,40,57,59,57,40,84,85,76,51,82,76,45,38,32,41,36,26,11,45,68,10,36,36,34,35,33,30,63,84,69,61,39,68,75,46,77,44,82,76,42,92,26,29,33,74,38,70,44,64,49,59,89,51,24,38,38,37,30,25,50,43,78,62,93,60,95,60,84,54,20,43,41,43,38,37,38,34,32,66,83,81,61,51,73,43,76,58,49,86,73,49,83,31,53,43,71,70,44,71,49,60,34,76,85,46,46,36,35,40,42,34,22,70,80,40,40,42,34,35,31,32,60,78,78,54,39,79,57,45,70,53,55,81,84,46,68,49,60,59,35,66,36,40,43,65,56,67,58,49,77,46,72,54,77,80,86,77,84,81,78,78,82,86,84,89,77,87,72,88,68,82,70,74,76,73,76,65,72,75,61,41,63,62,32,46,32,41,34,37,39,39,32,26,79,86,64,45,38,29,42,28,45,35,42,65,76,45,71,49,79,64,42,76,51,91,70,87,71,81,67,89,62,54,57,43,21,45,34,51,52,62,58,35,38,37,38,21,15,54,70,14,31,44,30,34,36,30,67,82,78,70,44,70,50,74,47,80,43,96,36,39,31,28,66,41,46,44,64,26,46,33,88,90,43,62,38,29,41,36,38,30,76,48,22,38,36,32,28,36,53,88,77,67,40,72,72,30,60,43,51,34,81,76,65,74,48,55,76,66,34,67,42,42,34,67,84,57,24,41,35,36,33,33,72,70,24,28,43,35,27,28,36,68,61,60,75,42,36,40,43,62,37,52,75,68,36,42,68,65,44,61,53,62,65,78,41,53,71,67,48,35,45,48,52,52,54,51,54,72,52,33,38,76,64,52,78,71,71,72,83,87,57,45,64,61,49,52,51,50,52,48,48,52,28,50,69,49,33,94,60,52,70,73,53,40,53,50,45,49,34,30,62,65,29,62,45,61,71,56,52,50,52,41,24,68,37,82,48,59,60,60,33,51,42,52,51,19,61,72,65,25,24,64,64,55,38,50,53,46,43,48,53,50,23,48,56,38,53,76,68,64,50,85,53,50,68,56,52,40,50,52,52,87,55,44,55,48,69,53,40,30,52,48,52,52,56,59,58,21,40,48,54,68,92,76,43,52,76,68,33,39,51,49,52,44,51,53,36,50,57,57,63,44,52,72,60,43,33,53,52,41,70,68,47,66,71,85,43,90,61,34,65,45,37,43,40,47,30,41,40,71,52,28,49,57,80,49,66,69,26,43,52,48,39,50,50,49,20,54,49,31,40,72,64,68,41,48,70,64,15,38,50,49,29,44,74,61,71,36,50,69,58,37,32,53,52,28,45,75,74,66,38,50,67,60,23,52,47,52,40,39,45,48,51,74,60,88,80,40,55,60,57,30,51,51,53,50,50,52,47,27,50,48,26,52,28,83,84,59,32,23,49,69,59,20,44,49,48,33,48,53,68,66,37,61,57,60,39,49,51,50,32,55,71,66,39,26,51,65,59,43,46,50,48,54,51,43,38,60,68,36,86,52,61,66,62,46,68,68,41,60,66,69,58,54,47,52,45,49,58,49,40,49,64,60,36,54,46,49,56,52,38,51,71,82,70,85,77,73,76,86,119,124,28,31,51,40,52,16,39,43,48,82,63,21,41,59,6,39,34,47,34,59,76,47,37,30,38,33,32,47,39,38,28,37,40,29,31,34,60,86,78,47,41,72,65,42,32,43,68,82,53,91,34,39,18,32,38,41,44,64,58,87,64,75,69,79,56,33,90,70,65,69,79,79,71,81,86,56,53,45,35,39,35,30,16,55,47,12,49,32,38,29,30,30,54,52,57,45,37,79,72,27,68,38,66,45,86,80,22,26,52,70,44,72,48,72,46,79,71,38,70,83,58,57,51,30,31,40,35,34,27,51,55,28,34,42,33,40,30,34,52,74,80,45,41,74,75,49,75,52,74,53,93,62,45,49,66,49,69,28,69,39,88,82,42,83,25,33,37,39,35,29,34,80,86,54,32,39,32,46,32,71,59,49,51,94,86,47,77,63,85,68,83,50,58,45,33,35,82,32,38,36,74,69,58,66,71,85,70,73,84,63,80,32,71,85,74,79,64,62,48,68,30,58,33,63,38,72,59,41,55,63,55,50,63,69,70,64,78,74,82,67,82,70,79,80,74,73,84,65,91,74,68,69,71,66,62,70,68,61,62,78,39,68,74,44,60,42,48,42,48,19,44,81,63,30,34,36,42,31,30,37,53,32,40,36,33,28,30,64,80,65,56,42,78,60,35,79,45,77,54,62,87,84,50,66,43,49,63,51,76,48,60,32,41,54,43,66,31,34,40,40,34,24,28,65,53,31,37,34,39,29,34,52,42,69,76,60,88,75,90,38,72,89,54,45,46,57,55,47,69,43,78,69,33,62,43,69,60,64,71,84,55,64,99,78,57,36,47,40,30,61,38,52,39,70,84,44,54,33,35,39,37,38,30,33,35,54,37,34,34,42,33,34,32,64,41,60,72,82,62,85,82,64,71,93,78,69,33,38,66,75,54,46,36,31,39,83,84,69,44,67,47,61,88,66,68,51,37,72,39,82,77,45,68,34,66,49,38,61,68,56,61,49,41,58,40,58,58,57,40,84,85,74,53,82,76,46,38,31,41,37,27,11,46,68,10,36,37,35,35,33,30,63,85,68,60,39,69,75,47,76,44,81,76,43,94,24,30,34,74,37,71,42,62,48,58,89,51,24,37,40,36,29,26,49,45,76,61,94,62,95,60,84,53,20,44,38,44,37,36,38,33,33,66,82,80,62,52,73,43,77,58,48,86,74,49,82,31,53,43,70,70,43,71,48,58,34,76,84,46,46,36,35,41,41,33,21,70,80,40,41,43,33,35,31,31,59,80,78,54,39,80,57,46,70,53,54,79,85,46,66,50,64,59,35,62,36,40,43,65,57,69,58,48,79,46,73,54,77,82,88,83,87,84,82,76,80,83,94,74,84,68,82,80,67,80,68,72,78,70,77,66,71,76,59,36,64,59,31,47,31,40,34,37,39,37,32,26,78,86,65,46,39,29,41,29,46,37,41,65,77,44,69,51,79,64,41,75,50,89,71,86,72,82,65,92,59,58,57,43,22,44,33,50,50,61,57,37,38,38,39,21,15,54,69,14,31,44,30,34,36,31,66,82,77,70,47,71,51,74,48,80,43,97,36,40,29,29,66,39,47,44,63,26,46,33,87,90,42,59,38,31,40,36,37,31,75,49,21,39,36,32,28,36,51,88,77,64,41,74,72,28,61,44,50,36,80,76,64,75,47,54,74,64,35,66,40,42,35,68,83,58,23,42,35,36,33,35,71,71,24,29,45,35,28,28,35,69,62,59,74,43,38,39,44,63,36,53,76,69,37,42,65,64,45,61,52,61,66,77,41,53,70,68,47,35,44,48,52,52,52,51,54,72,51,32,38,75,64,53,80,73,69,72,84,88,59,45,64,60,47,51,51,52,51,49,46,51,30,51,70,48,31,95,63,53,70,72,51,39,54,50,45,48,34,31,63,65,29,62,43,62,70,55,52,51,52,42,23,68,36,82,50,61,60,60,33,49,40,52,50,18,61,72,66,25,25,64,65,55,35,52,52,45,43,47,53,49,23,48,55,37,52,77,68,64,50,84,56,49,67,57,51,40,49,53,55,87,54,44,56,48,71,54,38,30,53,49,51,52,58,59,57,21,40,50,53,70,92,75,43,54,74,69,34,41,52,47,52,44,50,54,37,50,55,57,62,45,52,72,62,42,34,53,51,41,70,67,47,66,71,87,43,89,61,35,63,45,38,44,40,47,30,42,40,70,53,28,48,58,80,49,67,69,25,42,52,49,38,49,51,50,20,53,49,32,40,73,63,68,40,47,70,63,15,37,47,47,28,43,73,64,71,35,50,69,59,36,32,51,52,30,45,74,73,67,38,51,66,59,22,52,49,49,39,41,46,44,50,77,58,85,82,34,52,59,57,30,52,51,51,51,51,53,48,28,50,50,28,50,29,84,84,57,32,23,49,69,58,19,42,49,48,34,49,51,68,66,36,62,56,61,38,47,52,49,30,54,73,66,40,27,51,66,60,43,45,52,48,51,51,44,37,61,69,36,88,53,62,65,61,46,68,69,40,60,65,69,59,54,48,52,45,52,59,49,40,49,63,60,36,55,47,49,55,53,40,54,72,79,67,84,81,75,70,90,114

Nearest PDB structures (foldseek):
  8z9m-assembly1_D  TM=8.799E-01  e=4.822E-73  Homo sapiens
  8z9m-assembly1_B  TM=8.679E-01  e=2.092E-73  Homo sapiens
  8xfb-assembly1_B  TM=8.742E-01  e=2.040E-69  Homo sapiens
  6qtx-assembly1_A  TM=7.408E-01  e=1.035E-08  Arabidopsis thaliana
  8xfb-assembly1_D  TM=8.800E-01  e=5.904E-06  Homo sapiens

InterPro domains:
  IPR001680 WD40 repeat [SM00320] (40-93)
  IPR001680 WD40 repeat [SM00320] (475-513)
  IPR001680 WD40 repeat [SM00320] (655-692)
  IPR015943 WD40/YVTN repeat-like-containing domain superfamily [G3DSA:2.130.10.10] (10-192)
  IPR015943 WD40/YVTN repeat-like-containing domain superfamily [G3DSA:2.130.10.10] (292-595)
  IPR015943 WD40/YVTN repeat-like-containing domain superfamily [G3DSA:2.130.10.10] (631-804)
  IPR036322 WD40-repeat-containing domain superfamily [SSF50978] (17-735)
  IPR036322 WD40-repeat-containing domain superfamily [SSF50978] (259-506)
  IPR039694 WD repeat-containing protein 11 [PTHR14593] (7-897)
  IPR057852 WDR11, first beta-propeller [PF23751] (10-176)
  IPR057853 WDR11, second beta-propeller [PF23752] (457-715)
  IPR057854 WDR11, TPR domain [PF23753] (943-1122)

Sequence (2314 aa):
MPKAIGGFLSNLNSGSLEWGWNGFLAFGCHSLVVVYHAETMNLVQTLAGHGGYVVKVRWYKENTPRDSSLVDSYDWYLRMASADSVGRIIVWDVLRGMCKCTFGEPSAPVIDMQWLRWQDASSDLLVVLHQPAVLTLWNADQGTKLWKTSHCDPLMAMALDPFHYQRVAFLNSFGNLILLNDFSVSTVPTAFGKQYKILPSDMAQSQTDGADVTTRKSNMTLSIKNQLAKAFSVAGGVSSTSASKYGYGDDGSFEERKSDDSCRQIVFHSSTRNHLFLVYPRGIVLVNVVPMQTVVCLVFDRSASPIATLLPCRSRDAFYLFQENGMISLRIKKYQSVKVDFRNPLTVGYETICHIDQPRPAAKSSKVCCASVEPHTESSVVVVGTNGRISRYSLQYEMSNDEPSLLRLVDFVLLNRDMRQTVPLPLRFSLEGTASGIGGSVSILRMCPAFDGTKHQLVAVGHLDGLIQLVDLRSCEIRREFSIHSCPVRCLEWSGSDHIVSSGCSQSFSSSTVVRNELLFTDLRSGYIKVLRPEQDESPIEMLRVSHFCCYLAIAFRRQPLEVWDLRSFRLLRKMSRRCPIVVDMSWSTKHHQVEKLMPDVKTEKEPEKAASEDSVSPKTGSTGGRELYRENLVILDFENHLWHIVVKGMHVRDGREVKTQWTTGGSVTSMAWKQDILVFGDSDGRVSSWDLESKSSKSTLTKLGSVKRLRFCTFPEDFTAIALHVDGISLWNVQTLVRLSHCCFPEVCVRCLDADLSEDACPVVLTSDGCVRLFDAEFLTVTSSVEDHLMSTLFCPMLCSRPGAMLIRLLLLNLYRFAHLNEETRLYEHLLDSLVDAVRLSSLDEHERVHVVKQLHCIGESRLVAIANCSSVVERNLLVASLFGDDWASCFWSVFRGVMNDRQGCDPVGFPNFFDFLLPNELFRISERLQCVTVDFKQCSADQLQHHVTTLTLLGEYETVIQMLIESDSSRPSYFSDSLKACLLASGRSSPECQSTIKLVATNLIAGGKLTDGIELLRSIDKSPDACRYLQSFGFWEESVWLAKACLKVALDTEACTAVMLKWAEHLGSTEACQKTLALLVLLSLAQWSKVLEILLAMKQIPTAVAFVEALKTAQDETLFKSIPSALIAAVDSEKLFYYNLCDSLKPETSLIDFSMPKAIGGFLSNLNSGSLEWGWNGFLAFGCHSLVVVYHAETMNLVQTLAGHGGYVVKVRWYKENTPRDSSLVDSYDWYLRMASADSVGRIIVWDVLRGMCKCTFGEPSAPVIDMQWLRWQDASSDLLVVLHQPAVLTLWNADQGTKLWKTSHCDPLMAMALDPFHYQRVAFLNSFGNLILLNDFSVSTVPTAFGKQYKILPSDMAQSQTDGADVTTRKSNMTLSIKNQLAKAFSVAGGVSSTSASKYGYGDDGSFEERKSDDSCRQIVFHSSTRNHLFLVYPRGIVLVNVVPMQTVVCLVFDRSASPIATLLPCRSRDAFYLFQENGMISLRIKKYQSVKVDFRNPLTVGYETICHIDQPRPAAKSSKVCCASVEPHTESSVVVVGTNGRISRYSLQYEMSNDEPSLLRLVDFVLLNRDMRQTVPLPLRFSLEGTASGIGGSVSILRMCPAFDGTKHQLVAVGHLDGLIQLVDLRSCEIRREFSIHSCPVRCLEWSGSDHIVSSGCSQSFSSSTVVRNELLFTDLRSGYIKVLRPEQDESPIEMLRVSHFCCYLAIAFRRQPLEVWDLRSFRLLRKMSRRCPIVVDMSWSTKHHQVEKLMPDVKTEKEPEKAASEDSVSPKTGSTGGRELYRENLVILDFENHLWHIVVKGMHVRDGREVKTQWTTGGSVTSMAWKQDILVFGDSDGRVSSWDLESKSSKSTLTKLGSVKRLRFCTFPEDFTAIALHVDGISLWNVQTLVRLSHCCFPEVCVRCLDADLSEDACPVVLTSDGCVRLFDAEFLTVTSSVEDHLMSTLFCPMLCSRPGAMLIRLLLLNLYRFAHLNEETRLYEHLLDSLVDAVRLSSLDEHERVHVVKQLHCIGESRLVAIANCSSVVERNLLVASLFGDDWASCFWSVFRGVMNDRQGCDPVGFPNFFDFLLPNELFRISERLQCVTVDFKQCSADQLQHHVTTLTLLGEYETVIQMLIESDSSRPSYFSDSLKACLLASGRSSPECQSTIKLVATNLIAGGKLTDGIELLRSIDKSPDACRYLQSFGFWEESVWLAKACLKVALDTEACTAVMLKWAEHLGSTEACQKTLALLVLLSLAQWSKVLEILLAMKQIPTAVAFVEALKTAQDETLFKSIPSALIAAVDSEKLFYYNLCDSLKPETSLIDFS